Protein 3TQI (pdb70)

Secondary structure (DSSP, 8-state):
---SEEEEEE-S-TTHHHHHHHHHHHT-EEEEEETT--SSSSTTT--SEEEE--------STTTSSS-EEEETHHHHHHHHHSSS-B--EEEEEEEESS-TTTTSS--SB--TTS--EEEEEEESSS-B-SPPTT-EEEEEETTEEEEEEE-SSS-EEEESB-SSSTTSTTHHHHHHIIIIIIS-------SHHHHHHHHHHHHHHHTTS-EEEE-TTTHHHHHHHHHHHHHHGGGEEEEEE--S-S-TTHHHHHHIIIIISS--EEEEE--HHHHHSSSSS---HHHHHHHHHHHHHHHHHHTTTTTT--EEE----HHHHH---EE-TTTT--HHHHHHHHHHHT--HHHHTPPP--TTGGGSSB-S---SHHHHHHHHHHHHHHHHHHTTT-GGGSSEEEEEEEEEEE--EEEEEEEEE--B----HHHHHHHHHHHHHHSSS---EEEE---TTTS-S--/---SEEEEEE-S-TTHHHHHHHHHHTT-EEEEEETTPPSSSSTTT--SEEEE--------STTTSSS-EEEETHHHHHHHHHSS-EE--EEEEEEEESS-TTTSSS--SB--TTS--EEEEEEETTS-EEEPPTT-EEEEE-SS-TTSEEE-SSS-EEEESB-SSSTTSTTHHHHHHIIIIIIS-------HHHHHHHHHHHHHHHHTTS-EEEE--SHHHHHHHHHHHHHHHGGGEEEEEE--S-S-TTHHHHHHIIIIISS--EEEEE--HHHHHHHTSS---HHHHHHHHHHHHHHHHHHTTTTTT--EEE----HHHHH---EE-TTTT--HHHHHHHHHHTT--HHHHTPPP--TTGGGTTB-S---SHHHHHHHHHHHHHHHHHHTTT-GGGSSEEEEEEEEEEE--EEEEEEEEE--B----HHHHHHHHHHHHHHSTT---EEEE---TTTS-S--/---SEEEEEE-S-TTHHHHHHHHHHHT-EEEEEETTPPSSSSTTT--SEEEE--------STTTSSS-EEEETHHHHHHHHHSS-EE--EEEEEEEESS-TTTSSS--SB--TTS--EEEEEEETTS-EEEPPTT-EEEEE-SS-TTSEEE-SSS-EEEESB-SSSTTSTTHHHHHHIIIIIIS-------HHHHHHHHHHHHHHHHTTS-EEEE-SSHHHHHHHHHHHHHHHGGGEEEEEE--S-S-TTHHHHHHIIIIITT--EEEEE--HHHHHTTSSS---HHHHHHHHHHHHHHHHHHTTTTTT--EEE----HHHHH---EE-TTTT--HHHHHHHHHHHT--HHHHTSPP--TTGGGSSB-S---THHHHHHHHHHHHHTTTTTTTT-GGGSSEEEEEEEEEEE--EEEEEEEEE--B----HHHHHHHHHHHHHHSTT---EEEE---TTTS-S--/---SEEEEEE-S-TTHHHHHHHHHHHT-EEEEEETTPPSSSSTTT--SEEEE--------STTTSSS-EEEETHHHHHHHHHSS-EE--EEEEEEEESS-TTTSSS--SB--TTS--EEEEEEETTS-EEEPPTT-EEEEE-SS-TTSEEE-SSS-EEEESB-SSSTTSTTHHHHHHIIIIIIS-------HHHHHHHHHHHHHHHHTTS-EEEE--SHHHHHHHHHHHHHHHGGGEEEEEE--S-S-TTHHHHHHIIIIISS--EEEEE--HHHHHSSSSS---HHHHHHHHHHHHHHHHHHTTTTTT--EEE----HHHHH---EE-TTTT--HHHHHHHHHHTT--HHHHTPPP--TTGGGSSBSS---SHHHHHHHHHHHHHTTTTTTTT-GGGSSEEEEEEEEEEE--EEEEEEEEE--B----HHHHHHHHHHHHHHSTT---EEEE---TTTS-S--

Radius of gyration: 41.8 Å; Cα contacts (8 Å, |Δi|>4): 4029; chains: 4; bounding box: 85×87×108 Å

Nearest PDB structures (foldseek):
  3tqi-assembly1_A  TM=9.996E-01  e=2.947E-95  Coxiella burnetii
  5tw7-assembly2_E  TM=8.682E-01  e=5.775E-62  Neisseria gonorrhoeae
  5tw7-assembly1_D  TM=8.711E-01  e=1.025E-61  Neisseria gonorrhoeae
  2ywb-assembly3_B  TM=8.740E-01  e=1.234E-50  Thermus thermophilus HB8
  2ywc-assembly1_B  TM=8.734E-01  e=1.644E-50  Thermus thermophilus HB8

Foldseek 3Di:
DLPAEEEEEEPAAPCSVLLQVLCVVLFHAYDYYYLPDDDVVLVVSLHLEYEYEDDPCANPCNLVRQHAYEYEALRQLNVQVVADAAWWDKAKFKKWFDACDLLNVPPADDQDPVRTGIWTFIFDLGGATDTGGPQKDAGMAGPSHRRQKIANVVSNYIYGRTDLSDCRRVCSSVSSSSCRCPRSVGDRDSDLVSLLVVLLVVLCVVQPQAAEEAELPFFLLRLLQQLSNCVNHPPRYAYEYEPCVQAADCPVVVSCCPAPVPPNHHYHYHYNPVVNCPLLVAPLDLVSLVVSQVVSVVVVVVVVCVPVVGDEYEDSAACVVVNPVVYDHSRPSPDLVSSLSNCVVSPHDPCRSLPAGADSSHVSFLENGRDHSVQSVLQSVLFCLFVVVCVVPVVVNVWNDKGKGWYQDADPHATEIEIATPVVGDPDDPVSVCVSQVCSPVVRPRHPYYYYDDDDVVPDPRTD/DLPAEEEEEEAAAPCSPLLQVLCLVLQHAYDYYHLPDDDPVCVVSVHLEYEYEDDHCANACNLVDLHAYEYEALGQLNVQVNADFAWWDKAKFKKWFDACDLLNVPPADDQDPVRTGIFIFIFDLHGATDTGGPQKDAGMATPNHRRQKIANNVSNYIYGRTDLSDVRRVSSSVSSSSCRCPRSVDDRNSDLVVLLVVLLVVLCVPQPQAAEEQELPFFLLRLLQQLSPCVNHPPSYAYEYEPQLQAADCSVVVSCCVAVVNPPHHYHYHDNPVVNCVLQVADLDVVVLVVSQVVVVVVVVVVVCVPVVGDEYEDSAACVNVPPPVYDHSRHSDDLVSSLVNCVVSPHDNCRSLPAGADRSHNSFLENGRDHSVQSVLQSLLFVLVVVQCVVPVVVNVFNDKGKHWYQDADPHATEIEIFTPVPGDPDDPVSVVVSQVCSDPVRDRYPYYYYDPDDVVPDPRTD/DLPAEEEEEEAAAPCSPLLQVLCVVLQGHYDYDYLPDDDVVCVVSVHLEYEYEYDPCDSDCNLVPLHAYEAEAVGQLVVQVVADFAWWQKAKFKKWFDACDLLNVPPADDQDPVRTGIFIFMFDLGGATDTGGPQKDQGMAGPNHRRQKIANNVSNYIYGRTDLSDCRRVSSSVSSSSCRCPRSVDDRNSDLVVLLVVLLVVLCVPQVAAAEEQELPFFLLSLLQQLSNCVNHNQSYAYEYEPCVQDADCSVVVSCCCAPVNPHHHYHYHDNPVVNCVQLVAPLDVVVLVVSQVVSVVVVVVVVCVPVVGDEYEDSAACVNVVPVVYDHSHHSPDLVSSLVNCVVSPHDNCRSQAAGADRSHCSFLENGGDHPVQSVLQNVLFVLLVVLCVVVVVRNVWRDKGKGWYQDADPHATEIEIFTPVPGDDDDPVSVVVSQVCSPVVRPRYHYYYYDDDDVVVDPRTD/DLPAEEEEEEAAAPCSPLLQVLVVVLFHAYAYYHLPDDDVVLVVSVHLEYEYEDDHCANDCNLPDQHEYEAEALRQLNVQVVADFAWWDKAKFKKWFDACDLLNPPPAPDQDPVRTGIWIFIFDLGGATDTGGPQKDAGMAGPSHRRQKIANNVSNYIYGRTQLSDCRRVCSSVSSSSCRCPRSVGDRPSDLVVLLVVLLVVCCVVQPQAAEEQECPFFLLSLLQQLSPCVNHPPSYAYEYEPCVQAADCPVVVSCVPACVPPNHHYHYHDNNVVNLPQLVADLDPVVLVVSQVVSVVVVVVVVCVPVVGDEYEYRAACVNVVPVVYDHSRNSPDLVSSLVNCVVSPHDNCRSLPAGADRSHNCFLENGRDHSVQVVLQSVLFVLLVVLCVVVVVVNVWRDKGKGWYQDADPHATEIEIFTPNPTDDDDPVSVVVSQVCSPVVDPRHPYYYYDPDDVVVDPRTD

Sequence (1856 aa):
IHQHRILILDFGSQYAQLIARRVREIGVYCELMPCDIDEETIRDFNPHGIILSGGPEAPAFIFEIGCPVLGICYGMQTMAYQLGGKVNEFGHAQLRVLNPAFLFDGIEDQVSPQGEPLLDVWMSHGDIVSELPPGFEATACTDNSPLAAMADFKRRFFGLQFHPEVTHTPQGHRILAHFVIHICQCIPNWTTKHIIEDSIRDIQEKVGKEQVIVGLSGGVDSAVTATLVHKAIGDQLVCVLVDTGLLRLNEVDEVLNVFQKHLGAKVICVDAKDRFMKALKGISDPEEKRKIAGEQFIRVFEEQAKKLNVKWLGQGTIYPDVIESKLIEPLRELFKDEVRKLGLELGLPADLIYRHPFPGPGLAIRILGEVSAEYINILKQADAIFIEELKKSDYYHQVSQAFAVFMPLKSVYGYIIALRAVKQWADLPHEFLSKVSHRIVNEIKEVSRVVYDMTNKPPATIEWIHQHRILILDFGSQYAQLIARRVREIGVYCELMPCDIDEETIRDFNPHGIILSGGPEAPAFIFEIGCPVLGICYGMQTMAYQLGGKVNEFGHAQLRVLNPAFLFDGIEDQVSPQGEPLLDVWMSHGDIVSELPPGFEATACTDNSPLAAMADFKRRFFGLQFHPEVTHTPQGHRILAHFVIHICQCIPNWTTKHIIEDSIRDIQEKVGKEQVIVGLSGGVDSAVTATLVHKAIGDQLVCVLVDTGLLRLNEVDEVLNVFQKHLGAKVICVDAKDRFMKALKGISDPEEKRKIAGEQFIRVFEEQAKKLNVKWLGQGTIYPDVIESKLIEPLRELFKDEVRKLGLELGLPADLIYRHPFPGPGLAIRILGEVSAEYINILKQADAIFIEELKKSDYYHQVSQAFAVFMPLKSVYGYIIALRAVKQWADLPHEFLSKVSHRIVNEIKEVSRVVYDMTNKPPATIEWIHQHRILILDFGSQYAQLIARRVREIGVYCELMPCDIDEETIRDFNPHGIILSGGPEAPAFIFEIGCPVLGICYGMQTMAYQLGGKVNEFGHAQLRVLNPAFLFDGIEDQVSPQGEPLLDVWMSHGDIVSELPPGFEATACTDNSPLAAMADFKRRFFGLQFHPEVTHTPQGHRILAHFVIHICQCIPNWTTKHIIEDSIRDIQEKVGKEQVIVGLSGGVDSAVTATLVHKAIGDQLVCVLVDTGLLRLNEVDEVLNVFQKHLGAKVICVDAKDRFMKALKGISDPEEKRKIAGEQFIRVFEEQAKKLNVKWLGQGTIYPDVIESKLIEPLRELFKDEVRKLGLELGLPADLIYRHPFPGPGLAIRILGEVSAEYINILKQADAIFIEELKKSDYYHQVSQAFAVFMPLKSVYGYIIALRAVKQWADLPHEFLSKVSHRIVNEIKEVSRVVYDMTNKPPATIEWIHQHRILILDFGSQYAQLIARRVREIGVYCELMPCDIDEETIRDFNPHGIILSGGPEAPAFIFEIGCPVLGICYGMQTMAYQLGGKVNEFGHAQLRVLNPAFLFDGIEDQVSPQGEPLLDVWMSHGDIVSELPPGFEATACTDNSPLAAMADFKRRFFGLQFHPEVTHTPQGHRILAHFVIHICQCIPNWTTKHIIEDSIRDIQEKVGKEQVIVGLSGGVDSAVTATLVHKAIGDQLVCVLVDTGLLRLNEVDEVLNVFQKHLGAKVICVDAKDRFMKALKGISDPEEKRKIAGEQFIRVFEEQAKKLNVKWLGQGTIYPDVIESKLIEPLRELFKDEVRKLGLELGLPADLIYRHPFPGPGLAIRILGEVSAEYINILKQADAIFIEELKKSDYYHQVSQAFAVFMPLKSVYGYIIALRAVKQWADLPHEFLSKVSHRIVNEIKEVSRVVYDMTNKPPATIEW

Solvent-accessible surface area: 79874 Å² total; per-residue (Å²): 86,55,127,53,42,0,0,0,1,41,23,35,18,143,70,3,67,24,1,0,87,50,0,11,118,38,8,2,9,0,45,12,24,74,39,126,48,91,90,122,46,4,124,112,22,89,9,56,0,0,0,0,0,3,18,90,192,84,14,68,33,0,22,142,41,60,13,3,0,0,0,0,1,68,0,0,16,10,0,0,147,68,33,31,30,131,37,136,144,86,15,114,13,74,0,85,8,56,63,68,24,127,0,2,86,15,1,9,8,62,8,22,86,121,7,54,14,20,2,39,1,65,0,3,77,39,26,50,2,73,114,52,4,98,42,18,72,33,2,0,17,16,157,130,4,101,18,0,0,0,0,9,53,153,80,94,2,3,0,0,2,0,7,1,1,14,104,116,5,66,10,0,97,22,0,0,25,17,0,0,34,83,15,7,131,3,81,70,69,21,67,20,98,80,13,20,108,55,12,35,160,52,1,78,135,113,4,42,191,84,81,0,0,2,11,4,13,52,19,11,28,14,3,0,0,0,9,0,0,56,117,9,17,28,148,38,7,7,0,0,4,0,27,7,0,5,21,27,88,75,16,38,83,92,14,25,19,7,4,76,110,40,61,52,27,145,17,44,79,28,94,13,79,120,81,3,27,157,37,0,148,40,46,70,66,50,102,79,6,119,130,28,2,32,85,29,67,92,136,2,10,109,85,20,21,185,158,60,125,12,134,24,33,2,62,20,32,14,18,33,82,45,48,144,151,147,94,6,46,22,0,101,57,4,4,58,50,14,0,71,101,0,0,25,67,18,14,2,2,15,60,16,0,107,51,12,80,50,23,81,22,2,3,1,17,4,2,26,14,70,2,42,31,115,36,6,90,13,0,34,88,0,3,23,11,0,46,86,1,0,106,134,42,123,66,13,124,120,12,64,15,0,0,0,0,0,0,36,36,93,5,76,159,2,36,0,0,0,0,1,0,6,148,68,18,6,106,18,50,52,139,13,6,20,105,0,1,76,54,0,18,89,107,6,162,83,2,20,0,0,0,10,0,2,2,41,120,109,41,2,49,72,31,13,84,52,128,42,48,0,0,0,1,42,20,32,23,143,65,4,64,26,1,0,86,49,0,7,127,35,9,1,9,0,43,13,18,71,36,124,52,91,89,118,47,6,142,113,23,81,6,58,0,0,0,0,1,3,21,86,192,84,20,71,30,1,22,142,43,60,13,3,0,0,0,0,0,74,0,0,17,5,0,0,152,58,33,33,33,144,46,138,143,86,14,111,15,83,0,86,7,61,63,75,25,123,2,3,89,18,1,11,12,65,9,15,95,125,7,40,16,20,1,46,2,63,1,3,72,38,26,44,1,70,115,54,5,96,50,17,79,32,2,0,17,14,163,123,3,101,16,0,0,0,0,8,54,178,91,94,4,2,0,0,2,0,7,1,0,11,105,111,4,70,12,1,96,26,2,0,23,26,0,0,37,96,12,8,132,4,94,69,68,20,57,32,108,82,15,19,115,51,11,35,165,51,2,82,142,110,6,41,185,78,76,1,1,1,11,4,14,48,15,13,31,11,5,0,0,0,6,0,0,53,117,11,17,29,145,35,4,6,0,0,5,0,28,7,0,5,18,34,102,76,16,45,90,95,11,30,18,2,2,73,118,38,53,56,22,138,17,40,72,29,105,14,87,126,79,3,28,176,27,0,162,35,48,70,68,54,96,88,6,126,130,39,2,34,82,32,59,94,143,6,10,107,82,24,18,182,160,59,128,13,134,28,36,3,61,17,31,11,18,35,64,49,47,132,149,135,107,9,36,21,0,101,58,3,5,53,58,18,0,64,102,1,0,28,78,10,16,1,3,14,57,17,1,103,47,13,65,41,27,80,21,1,1,0,17,0,1,24,13,84,2,42,32,104,35,6,88,11,0,32,83,0,2,27,13,0,38,81,0,0,111,129,46,115,60,17,119,115,12,62,16,0,0,0,0,0,0,34,44,93,5,80,161,3,36,0,0,0,0,1,0,6,143,68,18,2,104,20,53,57,155,14,7,22,107,0,3,91,53,0,17,86,98,2,161,91,2,22,0,0,0,9,0,1,1,25,127,110,39,1,40,85,24,15,80,52,129,56,52,0,0,0,2,38,20,38,12,153,60,4,65,31,2,0,91,44,0,8,125,38,8,2,7,0,42,16,23,73,44,122,45,96,91,122,51,5,141,109,24,81,6,65,0,0,0,0,1,2,20,90,192,89,15,77,38,0,21,148,41,62,11,3,0,0,0,0,0,72,0,0,18,12,0,0,154,62,32,32,36,144,36,135,146,86,14,120,16,84,0,86,9,55,62,68,20,129,1,2,82,18,1,10,7,68,9,21,94,129,7,46,15,20,1,39,2,60,1,2,73,42,27,49,1,72,116,51,4,99,43,21,72,32,2,0,15,20,158,125,5,96,17,0,0,0,0,7,52,166,90,93,2,3,0,0,3,0,6,1,1,16,102,106,4,69,12,0,96,25,2,0,24,18,0,0,34,88,15,6,141,4,99,66,72,22,53,41,98,69,12,18,106,49,9,32,167,52,1,73,145,108,2,46,182,80,81,0,0,1,10,8,12,45,21,10,30,13,5,0,0,0,8,0,0,55,113,10,16,29,136,37,4,7,0,0,3,0,34,8,0,6,17,36,88,71,18,41,86,88,18,32,22,9,3,77,118,39,62,48,30,141,22,44,75,27,95,15,64,123,78,4,30,156,33,1,150,37,51,76,60,51,101,78,5,122,122,38,3,38,88,26,62,79,142,3,9,104,81,22,16,183,155,56,135,15,133,26,32,3,52,20,32,13,16,32,67,50,42,135,155,139,101,2,43,21,0,111,57,3,3,57,56,16,1,65,108,0,0,24,66,12,14,3,3,13,54,24,0,99,55,13,60,44,27,80,21,2,3,0,15,1,2,26,17,85,3,42,49,106,38,2,83,10,1,29,92,0,6,29,14,0,38,78,0,0,101,131,48,121,59,16,128,120,8,60,16,1,0,0,0,0,0,34,40,93,6,80,167,4,33,0,0,0,0,1,0,7,149,67,20,5,100,23,55,63,140,11,6,20,110,0,2,78,57,0,18,87,103,4,161,84,2,23,0,0,0,11,0,1,2,23,129,108,39,6,45,79,21,13,97,47,131,53,48,0,0,0,1,43,20,32,20,142,65,4,59,26,0,0,78,46,0,8,120,36,8,2,8,0,43,13,25,73,31,125,41,97,89,117,49,4,145,108,22,93,8,55,0,0,0,0,1,3,20,85,186,90,12,81,30,0,21,140,50,53,13,2,0,0,0,0,0,70,0,0,19,10,0,0,151,58,29,33,30,132,40,136,145,77,15,115,17,84,0,82,8,64,62,64,20,126,2,3,82,20,1,10,8,67,11,17,92,122,9,47,13,22,2,43,1,62,2,2,69,42,28,40,1,57,116,51,5,96,48,18,76,32,2,0,14,20,164,116,6,87,25,0,0,1,0,9,53,156,79,94,3,2,0,0,2,0,5,1,2,14,102,117,4,66,13,0,93,29,2,0,25,27,0,0,37,102,16,6,131,4,80,69,69,21,60,35,105,83,14,19,113,49,14,35,159,51,1,79,134,112,2,42,183,87,79,0,0,1,14,3,17,47,16,12,29,14,3,0,0,0,8,0,0,55,126,11,14,30,145,41,3,7,0,0,6,0,30,6,0,6,17,40,87,81,13,42,78,89,10,34,22,6,2,79,109,42,57,53,23,141,18,37,77,31,97,16,81,121,76,2,29,159,43,0,158,40,43,78,62,47,111,80,4,116,130,26,3,39,92,24,56,69,136,3,12,112,88,21,19,180,161,60,120,14,129,29,38,3,64,19,28,14,20,38,77,47,45,152,146,156,102,9,36,19,0,105,60,4,3,62,46,18,0,77,102,0,0,29,80,17,15,3,2,14,47,15,0,106,50,13,75,44,26,78,21,1,0,0,10,2,3,29,14,84,0,46,39,107,35,5,84,8,0,34,74,0,3,25,12,0,37,78,1,0,94,127,42,122,60,15,122,117,11,61,12,1,1,0,0,0,0,35,39,90,4,74,161,4,32,0,0,0,0,1,0,9,130,65,18,1,96,16,53,60,140,12,8,20,102,0,1,81,56,0,17,95,98,1,157,90,2,21,0,0,0,11,0,2,2,30,115,104,33,6,45,70,30,20

Organism: Coxiella burnetii (strain RSA 493 / Nine Mile phase I) (NCBI:txid227377)

Structure (mmCIF, N/CA/C/O backbone):
data_3TQI
#
_entry.id   3TQI
#
_cell.length_a   74.913
_cell.length_b   143.953
_cell.length_c   107.885
_cell.angle_alpha   90.00
_cell.angle_beta   97.66
_cell.angle_gamma   90.00
#
_symmetry.space_group_name_H-M   'P 1 21 1'
#
loop_
_atom_site.group_PDB
_atom_site.id
_atom_site.type_symbol
_atom_site.label_atom_id
_atom_site.label_alt_id
_atom_site.label_comp_id
_atom_site.label_asym_id
_atom_site.label_entity_id
_atom_site.label_seq_id
_atom_site.pdbx_PDB_ins_code
_atom_site.Cartn_x
_atom_site.Cartn_y
_atom_site.Cartn_z
_atom_site.occupancy
_atom_site.B_iso_or_equiv
_atom_site.auth_seq_id
_atom_site.auth_comp_id
_atom_site.auth_asym_id
_atom_site.auth_atom_id
_atom_site.pdbx_PDB_model_num
ATOM 1 N N . ILE A 1 8 ? 14.331 66.917 121.751 1.00 60.31 5 ILE A N 1
ATOM 2 C CA . ILE A 1 8 ? 14.525 66.237 120.427 1.00 57.41 5 ILE A CA 1
ATOM 3 C C . ILE A 1 8 ? 16.022 66.091 120.173 1.00 57.08 5 ILE A C 1
ATOM 4 O O . ILE A 1 8 ? 16.823 66.490 121.046 1.00 59.60 5 ILE A O 1
ATOM 9 N N . HIS A 1 9 ? 16.391 65.526 119.001 1.00 54.22 6 HIS A N 1
ATOM 10 C CA . HIS A 1 9 ? 17.793 65.196 118.630 1.00 53.36 6 HIS A CA 1
ATOM 11 C C . HIS A 1 9 ? 18.407 64.093 119.479 1.00 53.33 6 HIS A C 1
ATOM 12 O O . HIS A 1 9 ? 19.453 63.552 119.128 1.00 52.71 6 HIS A O 1
ATOM 19 N N . GLN A 1 10 ? 17.752 63.757 120.584 1.00 54.20 7 GLN A N 1
ATOM 20 C CA . GLN A 1 10 ? 18.384 63.014 121.655 1.00 55.51 7 GLN A CA 1
ATOM 21 C C . GLN A 1 10 ? 18.553 61.550 121.292 1.00 53.15 7 GLN A C 1
ATOM 22 O O . GLN A 1 10 ? 19.387 60.869 121.875 1.00 54.48 7 GLN A O 1
ATOM 28 N N . HIS A 1 11 ? 17.754 61.074 120.340 1.00 50.05 8 HIS A N 1
ATOM 29 C CA . HIS A 1 11 ? 17.934 59.758 119.751 1.00 47.76 8 HIS A CA 1
ATOM 30 C C . HIS A 1 11 ? 18.505 59.953 118.363 1.00 45.72 8 HIS A C 1
ATOM 31 O O . HIS A 1 11 ? 17.889 60.618 117.529 1.00 44.74 8 HIS A O 1
ATOM 38 N N . ARG A 1 12 ? 19.674 59.365 118.114 1.00 45.37 9 ARG A N 1
ATOM 39 C CA . ARG A 1 12 ? 20.401 59.610 116.880 1.00 44.12 9 ARG A CA 1
ATOM 40 C C . ARG A 1 12 ? 21.289 58.460 116.443 1.00 43.43 9 ARG A C 1
ATOM 41 O O . ARG A 1 12 ? 21.872 57.770 117.263 1.00 44.54 9 ARG A O 1
ATOM 49 N N . ILE A 1 13 ? 21.381 58.280 115.126 1.00 42.13 10 ILE A N 1
ATOM 50 C CA . ILE A 1 13 ? 22.192 57.239 114.506 1.00 41.52 10 ILE A CA 1
ATOM 51 C C . ILE A 1 13 ? 23.346 57.882 113.775 1.00 42.29 10 ILE A C 1
ATOM 52 O O . ILE A 1 13 ? 23.155 58.872 113.094 1.00 42.36 10 ILE A O 1
ATOM 57 N N . LEU A 1 14 ? 24.545 57.329 113.913 1.00 43.54 11 LEU A N 1
ATOM 58 C CA . LEU A 1 14 ? 25.693 57.802 113.144 1.00 44.80 11 LEU A CA 1
ATOM 59 C C . LEU A 1 14 ? 25.899 56.886 111.947 1.00 43.76 11 LEU A C 1
ATOM 60 O O . LEU A 1 14 ? 25.965 55.667 112.107 1.00 43.34 11 LEU A O 1
ATOM 65 N N . ILE A 1 15 ? 25.995 57.475 110.755 1.00 43.64 12 ILE A N 1
ATOM 66 C CA . ILE A 1 15 ? 26.281 56.721 109.540 1.00 43.29 12 ILE A CA 1
ATOM 67 C C . ILE A 1 15 ? 27.656 57.134 109.046 1.00 45.73 12 ILE A C 1
ATOM 68 O O . ILE A 1 15 ? 27.893 58.309 108.769 1.00 47.04 12 ILE A O 1
ATOM 73 N N . LEU A 1 16 ? 28.566 56.172 108.954 1.00 46.78 13 LEU A N 1
ATOM 74 C CA . LEU A 1 16 ? 29.886 56.427 108.395 1.00 49.42 13 LEU A CA 1
ATOM 75 C C . LEU A 1 16 ? 29.839 56.183 106.898 1.00 49.52 13 LEU A C 1
ATOM 76 O O . LEU A 1 16 ? 29.261 55.194 106.446 1.00 48.16 13 LEU A O 1
ATOM 81 N N . ASP A 1 17 ? 30.453 57.100 106.151 1.00 51.79 14 ASP A N 1
ATOM 82 C CA . ASP A 1 17 ? 30.472 57.098 104.687 1.00 52.71 14 ASP A CA 1
ATOM 83 C C . ASP A 1 17 ? 31.796 56.534 104.171 1.00 55.55 14 ASP A C 1
ATOM 84 O O . ASP A 1 17 ? 32.850 57.136 104.373 1.00 58.37 14 ASP A O 1
ATOM 89 N N . PHE A 1 18 ? 31.733 55.383 103.501 1.00 55.31 15 PHE A N 1
ATOM 90 C CA . PHE A 1 18 ? 32.902 54.785 102.846 1.00 58.11 15 PHE A CA 1
ATOM 91 C C . PHE A 1 18 ? 32.908 54.996 101.328 1.00 59.85 15 PHE A C 1
ATOM 92 O O . PHE A 1 18 ? 33.610 54.284 100.615 1.00 61.96 15 PHE A O 1
ATOM 100 N N . GLY A 1 19 ? 32.145 55.976 100.843 1.00 59.57 16 GLY A N 1
ATOM 101 C CA . GLY A 1 19 ? 32.081 56.306 99.406 1.00 62.05 16 GLY A CA 1
ATOM 102 C C . GLY A 1 19 ? 30.655 56.232 98.892 1.00 60.04 16 GLY A C 1
ATOM 103 O O . GLY A 1 19 ? 29.776 56.944 99.388 1.00 58.92 16 GLY A O 1
ATOM 104 N N . SER A 1 20 ? 30.433 55.413 97.870 1.00 60.60 17 SER A N 1
ATOM 105 C CA . SER A 1 20 ? 29.099 54.873 97.549 1.00 58.26 17 SER A CA 1
ATOM 106 C C . SER A 1 20 ? 27.959 55.873 97.366 1.00 57.14 17 SER A C 1
ATOM 107 O O . SER A 1 20 ? 27.586 56.593 98.292 1.00 55.14 17 SER A O 1
ATOM 110 N N . GLN A 1 21 ? 27.371 55.847 96.174 1.00 58.48 18 GLN A N 1
ATOM 111 C CA . GLN A 1 21 ? 26.207 56.661 95.836 1.00 57.97 18 GLN A CA 1
ATOM 112 C C . GLN A 1 21 ? 25.213 56.693 96.978 1.00 54.09 18 GLN A C 1
ATOM 113 O O . GLN A 1 21 ? 24.653 57.740 97.307 1.00 53.62 18 GLN A O 1
ATOM 119 N N . TYR A 1 22 ? 25.025 55.535 97.600 1.00 51.58 19 TYR A N 1
ATOM 120 C CA . TYR A 1 22 ? 23.892 55.308 98.471 1.00 48.43 19 TYR A CA 1
ATOM 121 C C . TYR A 1 22 ? 24.126 55.603 99.960 1.00 46.40 19 TYR A C 1
ATOM 122 O O . TYR A 1 22 ? 23.333 55.189 100.795 1.00 44.14 19 TYR A O 1
ATOM 131 N N . ALA A 1 23 ? 25.190 56.326 100.300 1.00 47.69 20 ALA A N 1
ATOM 132 C CA . ALA A 1 23 ? 25.428 56.713 101.695 1.00 46.48 20 ALA A CA 1
ATOM 133 C C . ALA A 1 23 ? 24.311 57.643 102.158 1.00 45.33 20 ALA A C 1
ATOM 134 O O . ALA A 1 23 ? 23.519 57.276 103.018 1.00 43.31 20 ALA A O 1
ATOM 136 N N . GLN A 1 24 ? 24.242 58.843 101.584 1.00 47.11 21 GLN A N 1
ATOM 137 C CA . GLN A 1 24 ? 23.002 59.613 101.612 1.00 46.53 21 GLN A CA 1
ATOM 138 C C . GLN A 1 24 ? 21.994 58.680 100.998 1.00 45.69 21 GLN A C 1
ATOM 139 O O . GLN A 1 24 ? 22.178 58.261 99.853 1.00 47.79 21 GLN A O 1
ATOM 145 N N . LEU A 1 25 ? 20.942 58.360 101.728 1.00 43.38 22 LEU A N 1
ATOM 146 C CA . LEU A 1 25 ? 19.949 57.373 101.294 1.00 42.64 22 LEU A CA 1
ATOM 147 C C . LEU A 1 25 ? 19.848 56.315 102.361 1.00 40.41 22 LEU A C 1
ATOM 148 O O . LEU A 1 25 ? 18.759 55.864 102.652 1.00 39.72 22 LEU A O 1
ATOM 153 N N . ILE A 1 26 ? 20.976 55.906 102.936 1.00 39.96 23 ILE A N 1
ATOM 154 C CA . ILE A 1 26 ? 20.934 55.203 104.208 1.00 38.20 23 ILE A CA 1
ATOM 155 C C . ILE A 1 26 ? 20.337 56.207 105.181 1.00 37.40 23 ILE A C 1
ATOM 156 O O . ILE A 1 26 ? 19.343 55.931 105.842 1.00 36.18 23 ILE A O 1
ATOM 161 N N . ALA A 1 27 ? 20.954 57.384 105.232 1.00 38.27 24 ALA A N 1
ATOM 162 C CA . ALA A 1 27 ? 20.525 58.454 106.106 1.00 38.19 24 ALA A CA 1
ATOM 163 C C . ALA A 1 27 ? 19.070 58.785 105.870 1.00 38.06 24 ALA A C 1
ATOM 164 O O . ALA A 1 27 ? 18.304 58.897 106.826 1.00 37.73 24 ALA A O 1
ATOM 166 N N . ARG A 1 28 ? 18.677 58.926 104.608 1.00 38.86 25 ARG A N 1
ATOM 167 C CA . ARG A 1 28 ? 17.319 59.349 104.298 1.00 39.13 25 ARG A CA 1
ATOM 168 C C . ARG A 1 28 ? 16.292 58.342 104.770 1.00 37.89 25 ARG A C 1
ATOM 169 O O . ARG A 1 28 ? 15.266 58.725 105.326 1.00 37.93 25 ARG A O 1
ATOM 177 N N . ARG A 1 29 ? 16.581 57.063 104.564 1.00 37.21 26 ARG A N 1
ATOM 178 C CA . ARG A 1 29 ? 15.722 55.988 105.045 1.00 36.33 26 ARG A CA 1
ATOM 179 C C . ARG A 1 29 ? 15.579 56.046 106.562 1.00 35.44 26 ARG A C 1
ATOM 180 O O . ARG A 1 29 ? 14.497 55.821 107.091 1.00 35.44 26 ARG A O 1
ATOM 188 N N . VAL A 1 30 ? 16.670 56.356 107.254 1.00 35.26 27 VAL A N 1
ATOM 189 C CA . VAL A 1 30 ? 16.660 56.474 108.709 1.00 35.00 27 VAL A CA 1
ATOM 190 C C . VAL A 1 30 ? 15.809 57.669 109.163 1.00 35.64 27 VAL A C 1
ATOM 191 O O . VAL A 1 30 ? 15.093 57.580 110.159 1.00 35.82 27 VAL A O 1
ATOM 195 N N . ARG A 1 31 ? 15.880 58.781 108.435 1.00 36.36 28 ARG A N 1
ATOM 196 C CA . ARG A 1 31 ? 15.059 59.948 108.753 1.00 37.19 28 ARG A CA 1
ATOM 197 C C . ARG A 1 31 ? 13.582 59.647 108.493 1.00 37.56 28 ARG A C 1
ATOM 198 O O . ARG A 1 31 ? 12.706 60.167 109.170 1.00 38.44 28 ARG A O 1
ATOM 206 N N . GLU A 1 32 ? 13.310 58.805 107.507 1.00 37.53 29 GLU A N 1
ATOM 207 C CA . GLU A 1 32 ? 11.939 58.445 107.151 1.00 38.41 29 GLU A CA 1
ATOM 208 C C . GLU A 1 32 ? 11.309 57.585 108.248 1.00 37.50 29 GLU A C 1
ATOM 209 O O . GLU A 1 32 ? 10.117 57.670 108.522 1.00 38.15 29 GLU A O 1
ATOM 215 N N . ILE A 1 33 ? 12.137 56.758 108.869 1.00 36.21 30 ILE A N 1
ATOM 216 C CA . ILE A 1 33 ? 11.733 55.931 109.989 1.00 35.82 30 ILE A CA 1
ATOM 217 C C . ILE A 1 33 ? 11.378 56.784 111.209 1.00 36.53 30 ILE A C 1
ATOM 218 O O . ILE A 1 33 ? 10.608 56.361 112.066 1.00 37.19 30 ILE A O 1
ATOM 223 N N . GLY A 1 34 ? 11.945 57.984 111.283 1.00 36.68 31 GLY A N 1
ATOM 224 C CA . GLY A 1 34 ? 11.583 58.950 112.318 1.00 37.78 31 GLY A CA 1
ATOM 225 C C . GLY A 1 34 ? 12.680 59.242 113.329 1.00 37.93 31 GLY A C 1
ATOM 226 O O . GLY A 1 34 ? 12.399 59.751 114.418 1.00 39.16 31 GLY A O 1
ATOM 227 N N . VAL A 1 35 ? 13.926 58.955 112.961 1.00 36.87 32 VAL A N 1
ATOM 228 C CA . VAL A 1 35 ? 15.059 59.150 113.847 1.00 37.38 32 VAL A CA 1
ATOM 229 C C . VAL A 1 35 ? 16.137 59.995 113.186 1.00 37.50 32 VAL A C 1
ATOM 230 O O . VAL A 1 35 ? 16.459 59.803 112.017 1.00 36.67 32 VAL A O 1
ATOM 234 N N . TYR A 1 36 ? 16.704 60.916 113.956 1.00 39.05 33 TYR A N 1
ATOM 235 C CA . TYR A 1 36 ? 17.776 61.781 113.476 1.00 39.89 33 TYR A CA 1
ATOM 236 C C . TYR A 1 36 ? 19.047 60.999 113.218 1.00 39.69 33 TYR A C 1
ATOM 237 O O . TYR A 1 36 ? 19.354 60.043 113.915 1.00 39.52 33 TYR A O 1
ATOM 246 N N . CYS A 1 37 ? 19.789 61.419 112.208 1.00 40.22 34 CYS A N 1
ATOM 247 C CA . CYS A 1 37 ? 21.081 60.832 111.937 1.00 40.68 34 CYS A CA 1
ATOM 248 C C . CYS A 1 37 ? 21.967 61.835 111.237 1.00 42.06 34 CYS A C 1
ATOM 249 O O . CYS A 1 37 ? 21.474 62.739 110.572 1.00 42.55 34 CYS A O 1
ATOM 252 N N . GLU A 1 38 ? 23.273 61.673 111.406 1.00 43.37 35 GLU A N 1
ATOM 253 C CA . GLU A 1 38 ? 24.254 62.446 110.664 1.00 45.25 35 GLU A CA 1
ATOM 254 C C . GLU A 1 38 ? 25.124 61.496 109.846 1.00 45.34 35 GLU A C 1
ATOM 255 O O . GLU A 1 38 ? 25.276 60.321 110.189 1.00 44.52 35 GLU A O 1
ATOM 261 N N . LEU A 1 39 ? 25.664 62.010 108.748 1.00 46.77 36 LEU A N 1
ATOM 262 C CA . LEU A 1 39 ? 26.497 61.233 107.841 1.00 47.50 36 LEU A CA 1
ATOM 263 C C . LEU A 1 39 ? 27.903 61.823 107.850 1.00 50.43 36 LEU A C 1
ATOM 264 O O . LEU A 1 39 ? 28.123 62.892 107.301 1.00 52.41 36 LEU A O 1
ATOM 269 N N . MET A 1 40 ? 28.846 61.128 108.478 1.00 51.33 37 MET A N 1
ATOM 270 C CA . MET A 1 40 ? 30.218 61.616 108.611 1.00 54.59 37 MET A CA 1
ATOM 271 C C . MET A 1 40 ? 31.188 60.759 107.802 1.00 56.03 37 MET A C 1
ATOM 272 O O . MET A 1 40 ? 31.026 59.541 107.739 1.00 54.61 37 MET A O 1
ATOM 277 N N . PRO A 1 41 ? 32.219 61.382 107.199 1.00 59.32 38 PRO A N 1
ATOM 278 C CA . PRO A 1 41 ? 33.208 60.574 106.477 1.00 61.11 38 PRO A CA 1
ATOM 279 C C . PRO A 1 41 ? 33.984 59.648 107.414 1.00 61.99 38 PRO A C 1
ATOM 280 O O . PRO A 1 41 ? 34.158 59.958 108.589 1.00 62.83 38 PRO A O 1
ATOM 284 N N . CYS A 1 42 ? 34.441 58.518 106.891 1.00 62.37 39 CYS A N 1
ATOM 285 C CA . CYS A 1 42 ? 35.080 57.501 107.713 1.00 63.26 39 CYS A CA 1
ATOM 286 C C . CYS A 1 42 ? 36.456 57.916 108.217 1.00 67.53 39 CYS A C 1
ATOM 287 O O . CYS A 1 42 ? 36.958 57.341 109.181 1.00 68.47 39 CYS A O 1
ATOM 290 N N . ASP A 1 43 ? 37.068 58.903 107.562 1.00 70.55 40 ASP A N 1
ATOM 291 C CA . ASP A 1 43 ? 38.353 59.441 108.016 1.00 75.13 40 ASP A CA 1
ATOM 292 C C . ASP A 1 43 ? 38.209 60.367 109.232 1.00 75.80 40 ASP A C 1
ATOM 293 O O . ASP A 1 43 ? 39.208 60.890 109.730 1.00 79.85 40 ASP A O 1
ATOM 298 N N . ILE A 1 44 ? 36.977 60.555 109.715 1.00 72.45 41 ILE A N 1
ATOM 299 C CA . ILE A 1 44 ? 36.726 61.362 110.908 1.00 73.09 41 ILE A CA 1
ATOM 300 C C . ILE A 1 44 ? 37.298 60.649 112.130 1.00 74.81 41 ILE A C 1
ATOM 301 O O . ILE A 1 44 ? 37.532 59.442 112.094 1.00 74.23 41 ILE A O 1
ATOM 306 N N . ASP A 1 45 ? 37.506 61.401 113.207 1.00 77.15 42 ASP A N 1
ATOM 307 C CA . ASP A 1 45 ? 38.261 60.926 114.372 1.00 80.22 42 ASP A CA 1
ATOM 308 C C . ASP A 1 45 ? 37.356 60.568 115.541 1.00 78.31 42 ASP A C 1
ATOM 309 O O . ASP A 1 45 ? 36.226 61.030 115.609 1.00 75.45 42 ASP A O 1
ATOM 314 N N . GLU A 1 46 ? 37.861 59.739 116.455 1.00 80.46 43 GLU A N 1
ATOM 315 C CA . GLU A 1 46 ? 37.201 59.522 117.748 1.00 80.25 43 GLU A CA 1
ATOM 316 C C . GLU A 1 46 ? 37.287 60.867 118.467 1.00 82.99 43 GLU A C 1
ATOM 317 O O . GLU A 1 46 ? 38.300 61.570 118.344 1.00 86.96 43 GLU A O 1
ATOM 323 N N . GLU A 1 47 ? 36.240 61.219 119.211 1.00 81.37 44 GLU A N 1
ATOM 324 C CA . GLU A 1 47 ? 36.005 62.612 119.621 1.00 82.87 44 GLU A CA 1
ATOM 325 C C . GLU A 1 47 ? 35.462 63.252 118.348 1.00 79.62 44 GLU A C 1
ATOM 326 O O . GLU A 1 47 ? 36.185 63.425 117.367 1.00 80.63 44 GLU A O 1
ATOM 332 N N . THR A 1 48 ? 34.181 63.593 118.372 1.00 76.29 45 THR A N 1
ATOM 333 C CA . THR A 1 48 ? 33.326 63.415 117.204 1.00 72.09 45 THR A CA 1
ATOM 334 C C . THR A 1 48 ? 33.194 61.909 117.199 1.00 70.06 45 THR A C 1
ATOM 335 O O . THR A 1 48 ? 34.195 61.213 117.361 1.00 72.49 45 THR A O 1
ATOM 339 N N . ILE A 1 49 ? 31.979 61.398 117.056 1.00 66.15 46 ILE A N 1
ATOM 340 C CA . ILE A 1 49 ? 31.703 59.973 117.276 1.00 64.45 46 ILE A CA 1
ATOM 341 C C . ILE A 1 49 ? 31.553 59.687 118.767 1.00 66.10 46 ILE A C 1
ATOM 342 O O . ILE A 1 49 ? 30.541 59.129 119.178 1.00 64.36 46 ILE A O 1
ATOM 347 N N . ARG A 1 50 ? 32.546 60.050 119.573 1.00 70.03 47 ARG A N 1
ATOM 348 C CA . ARG A 1 50 ? 32.389 59.979 121.022 1.00 72.40 47 ARG A CA 1
ATOM 349 C C . ARG A 1 50 ? 31.420 61.039 121.509 1.00 71.82 47 ARG A C 1
ATOM 350 O O . ARG A 1 50 ? 30.515 60.739 122.278 1.00 71.33 47 ARG A O 1
ATOM 358 N N . ASP A 1 51 ? 31.617 62.278 121.072 1.00 72.35 48 ASP A N 1
ATOM 359 C CA . ASP A 1 51 ? 30.784 63.390 121.536 1.00 72.54 48 ASP A CA 1
ATOM 360 C C . ASP A 1 51 ? 29.415 63.390 120.846 1.00 67.92 48 ASP A C 1
ATOM 361 O O . ASP A 1 51 ? 28.459 63.960 121.365 1.00 67.76 48 ASP A O 1
ATOM 366 N N . PHE A 1 52 ? 29.327 62.737 119.689 1.00 64.56 49 PHE A N 1
ATOM 367 C CA . PHE A 1 52 ? 28.041 62.460 119.040 1.00 60.41 49 PHE A CA 1
ATOM 368 C C . PHE A 1 52 ? 27.271 61.374 119.801 1.00 59.38 49 PHE A C 1
ATOM 369 O O . PHE A 1 52 ? 26.037 61.391 119.842 1.00 57.41 49 PHE A O 1
ATOM 377 N N . ASN A 1 53 ? 28.007 60.429 120.389 1.00 60.98 50 ASN A N 1
ATOM 378 C CA . ASN A 1 53 ? 27.448 59.424 121.308 1.00 61.04 50 ASN A CA 1
ATOM 379 C C . ASN A 1 53 ? 26.160 58.769 120.794 1.00 57.42 50 ASN A C 1
ATOM 380 O O . ASN A 1 53 ? 25.118 58.836 121.449 1.00 57.47 50 ASN A O 1
ATOM 385 N N . PRO A 1 54 ? 26.233 58.126 119.621 1.00 54.67 51 PRO A N 1
ATOM 386 C CA . PRO A 1 54 ? 25.062 57.617 118.923 1.00 51.38 51 PRO A CA 1
ATOM 387 C C . PRO A 1 54 ? 24.416 56.402 119.581 1.00 51.12 51 PRO A C 1
ATOM 388 O O . PRO A 1 54 ? 25.052 55.710 120.377 1.00 53.15 51 PRO A O 1
ATOM 392 N N . HIS A 1 55 ? 23.153 56.162 119.230 1.00 48.97 52 HIS A N 1
ATOM 393 C CA . HIS A 1 55 ? 22.415 54.967 119.650 1.00 48.59 52 HIS A CA 1
ATOM 394 C C . HIS A 1 55 ? 22.832 53.756 118.835 1.00 47.24 52 HIS A C 1
ATOM 395 O O . HIS A 1 55 ? 22.699 52.619 119.283 1.00 47.61 52 HIS A O 1
ATOM 402 N N . GLY A 1 56 ? 23.315 54.010 117.625 1.00 45.89 53 GLY A N 1
ATOM 403 C CA . GLY A 1 56 ? 23.818 52.957 116.761 1.00 44.95 53 GLY A CA 1
ATOM 404 C C . GLY A 1 56 ? 24.593 53.524 115.592 1.00 44.40 53 GLY A C 1
ATOM 405 O O . GLY A 1 56 ? 24.369 54.658 115.183 1.00 44.08 53 GLY A O 1
ATOM 406 N N . ILE A 1 57 ? 25.500 52.719 115.056 1.00 44.68 54 ILE A N 1
ATOM 407 C CA . ILE A 1 57 ? 26.340 53.116 113.949 1.00 44.69 54 ILE A CA 1
ATOM 408 C C . ILE A 1 57 ? 26.006 52.235 112.755 1.00 43.15 54 ILE A C 1
ATOM 409 O O . ILE A 1 57 ? 25.723 51.054 112.924 1.00 42.89 54 ILE A O 1
ATOM 414 N N . ILE A 1 58 ? 26.008 52.822 111.558 1.00 42.56 55 ILE A N 1
ATOM 415 C CA . ILE A 1 58 ? 25.850 52.069 110.312 1.00 41.56 55 ILE A CA 1
ATOM 416 C C . ILE A 1 58 ? 27.026 52.362 109.409 1.00 43.13 55 ILE A C 1
ATOM 417 O O . ILE A 1 58 ? 27.287 53.515 109.066 1.00 44.02 55 ILE A O 1
ATOM 422 N N . LEU A 1 59 ? 27.733 51.314 109.014 1.00 44.15 56 LEU A N 1
ATOM 423 C CA . LEU A 1 59 ? 28.835 51.445 108.068 1.00 45.93 56 LEU A CA 1
ATOM 424 C C . LEU A 1 59 ? 28.262 51.163 106.697 1.00 45.07 56 LEU A C 1
ATOM 425 O O . LEU A 1 59 ? 27.443 50.261 106.538 1.00 44.00 56 LEU A O 1
ATOM 430 N N . SER A 1 60 ? 28.674 51.941 105.713 1.00 46.16 57 SER A N 1
ATOM 431 C CA . SER A 1 60 ? 28.064 51.871 104.398 1.00 46.03 57 SER A CA 1
ATOM 432 C C . SER A 1 60 ? 29.028 51.392 103.351 1.00 48.45 57 SER A C 1
ATOM 433 O O . SER A 1 60 ? 30.137 50.979 103.639 1.00 50.68 57 SER A O 1
ATOM 436 N N . GLY A 1 61 ? 28.546 51.424 102.124 1.00 48.84 58 GLY A N 1
ATOM 437 C CA . GLY A 1 61 ? 29.327 51.918 101.015 1.00 51.69 58 GLY A CA 1
ATOM 438 C C . GLY A 1 61 ? 30.439 51.136 100.374 1.00 54.36 58 GLY A C 1
ATOM 439 O O . GLY A 1 61 ? 30.312 49.942 100.104 1.00 54.59 58 GLY A O 1
ATOM 440 N N . GLY A 1 62 ? 31.528 51.843 100.103 1.00 57.14 59 GLY A N 1
ATOM 441 C CA . GLY A 1 62 ? 32.491 51.416 99.102 1.00 60.68 59 GLY A CA 1
ATOM 442 C C . GLY A 1 62 ? 31.986 51.920 97.763 1.00 61.91 59 GLY A C 1
ATOM 443 O O . GLY A 1 62 ? 30.845 51.662 97.396 1.00 60.31 59 GLY A O 1
ATOM 444 N N . PRO A 1 63 ? 32.818 52.656 97.026 1.00 65.43 60 PRO A N 1
ATOM 445 C CA . PRO A 1 63 ? 32.335 53.249 95.784 1.00 67.36 60 PRO A CA 1
ATOM 446 C C . PRO A 1 63 ? 32.164 52.249 94.632 1.00 69.19 60 PRO A C 1
ATOM 447 O O . PRO A 1 63 ? 32.180 51.045 94.853 1.00 68.08 60 PRO A O 1
ATOM 451 N N . GLU A 1 64 ? 31.974 52.777 93.422 1.00 72.39 61 GLU A N 1
ATOM 452 C CA . GLU A 1 64 ? 31.869 51.995 92.187 1.00 75.17 61 GLU A CA 1
ATOM 453 C C . GLU A 1 64 ? 30.618 51.128 92.185 1.00 72.63 61 GLU A C 1
ATOM 454 O O . GLU A 1 64 ? 30.268 50.550 91.154 1.00 75.03 61 GLU A O 1
ATOM 460 N N . ALA A 1 74 ? 39.007 51.273 107.021 1.00 72.38 71 ALA A N 1
ATOM 461 C CA . ALA A 1 74 ? 39.133 51.070 108.464 1.00 72.95 71 ALA A CA 1
ATOM 462 C C . ALA A 1 74 ? 38.499 52.234 109.263 1.00 71.56 71 ALA A C 1
ATOM 463 O O . ALA A 1 74 ? 38.888 53.384 109.065 1.00 73.65 71 ALA A O 1
ATOM 465 N N . PRO A 1 75 ? 37.505 51.947 110.135 1.00 68.66 72 PRO A N 1
ATOM 466 C CA . PRO A 1 75 ? 36.896 52.928 111.074 1.00 67.58 72 PRO A CA 1
ATOM 467 C C . PRO A 1 75 ? 37.416 52.972 112.525 1.00 70.01 72 PRO A C 1
ATOM 468 O O . PRO A 1 75 ? 37.369 54.033 113.151 1.00 70.23 72 PRO A O 1
ATOM 472 N N . ALA A 1 76 ? 37.816 51.818 113.063 1.00 71.63 73 ALA A N 1
ATOM 473 C CA . ALA A 1 76 ? 38.677 51.722 114.275 1.00 75.86 73 ALA A CA 1
ATOM 474 C C . ALA A 1 76 ? 38.008 51.310 115.609 1.00 75.36 73 ALA A C 1
ATOM 475 O O . ALA A 1 76 ? 37.828 50.121 115.882 1.00 75.12 73 ALA A O 1
ATOM 477 N N . PHE A 1 77 ? 37.667 52.289 116.441 1.00 75.67 74 PHE A N 1
ATOM 478 C CA . PHE A 1 77 ? 37.343 52.034 117.847 1.00 76.80 74 PHE A CA 1
ATOM 479 C C . PHE A 1 77 ? 35.840 51.899 118.107 1.00 72.61 74 PHE A C 1
ATOM 480 O O . PHE A 1 77 ? 35.419 51.692 119.235 1.00 73.52 74 PHE A O 1
ATOM 488 N N . ILE A 1 78 ? 35.032 52.019 117.062 1.00 68.52 75 ILE A N 1
ATOM 489 C CA . ILE A 1 78 ? 33.578 52.059 117.208 1.00 64.71 75 ILE A CA 1
ATOM 490 C C . ILE A 1 78 ? 32.949 50.750 117.725 1.00 63.77 75 ILE A C 1
ATOM 491 O O . ILE A 1 78 ? 31.735 50.686 117.956 1.00 61.64 75 ILE A O 1
ATOM 496 N N . PHE A 1 79 ? 33.762 49.710 117.876 1.00 65.67 76 PHE A N 1
ATOM 497 C CA . PHE A 1 79 ? 33.302 48.427 118.397 1.00 65.47 76 PHE A CA 1
ATOM 498 C C . PHE A 1 79 ? 33.498 48.368 119.908 1.00 68.98 76 PHE A C 1
ATOM 499 O O . PHE A 1 79 ? 32.976 47.479 120.579 1.00 69.33 76 PHE A O 1
ATOM 507 N N . GLU A 1 80 ? 34.267 49.318 120.432 1.00 72.13 77 GLU A N 1
ATOM 508 C CA . GLU A 1 80 ? 34.463 49.463 121.870 1.00 75.98 77 GLU A CA 1
ATOM 509 C C . GLU A 1 80 ? 33.256 50.158 122.488 1.00 74.24 77 GLU A C 1
ATOM 510 O O . GLU A 1 80 ? 32.774 49.742 123.537 1.00 75.89 77 GLU A O 1
ATOM 516 N N . ILE A 1 81 ? 32.774 51.214 121.836 1.00 71.40 78 ILE A N 1
ATOM 517 C CA . ILE A 1 81 ? 31.621 51.964 122.325 1.00 69.89 78 ILE A CA 1
ATOM 518 C C . ILE A 1 81 ? 30.442 50.997 122.423 1.00 67.55 78 ILE A C 1
ATOM 519 O O . ILE A 1 81 ? 30.281 50.125 121.568 1.00 65.62 78 ILE A O 1
ATOM 524 N N . GLY A 1 82 ? 29.630 51.137 123.466 1.00 68.37 79 GLY A N 1
ATOM 525 C CA . GLY A 1 82 ? 28.577 50.155 123.763 1.00 67.24 79 GLY A CA 1
ATOM 526 C C . GLY A 1 82 ? 27.548 49.851 122.679 1.00 62.64 79 GLY A C 1
ATOM 527 O O . GLY A 1 82 ? 26.960 48.773 122.680 1.00 62.05 79 GLY A O 1
ATOM 528 N N . CYS A 1 83 ? 27.340 50.778 121.749 1.00 59.87 80 CYS A N 1
ATOM 529 C CA . CYS A 1 83 ? 26.206 50.715 120.820 1.00 56.29 80 CYS A CA 1
ATOM 530 C C . CYS A 1 83 ? 26.300 49.621 119.737 1.00 54.28 80 CYS A C 1
ATOM 531 O O . CYS A 1 83 ? 27.378 49.088 119.491 1.00 55.82 80 CYS A O 1
ATOM 534 N N . PRO A 1 84 ? 25.164 49.293 119.078 1.00 51.30 81 PRO A N 1
ATOM 535 C CA . PRO A 1 84 ? 25.157 48.321 117.985 1.00 49.46 81 PRO A CA 1
ATOM 536 C C . PRO A 1 84 ? 25.663 48.893 116.676 1.00 47.78 81 PRO A C 1
ATOM 537 O O . PRO A 1 84 ? 25.583 50.097 116.463 1.00 47.20 81 PRO A O 1
ATOM 541 N N . VAL A 1 85 ? 26.151 48.020 115.798 1.00 47.23 82 VAL A N 1
ATOM 542 C CA . VAL A 1 85 ? 26.717 48.434 114.525 1.00 46.19 82 VAL A CA 1
ATOM 543 C C . VAL A 1 85 ? 26.185 47.565 113.394 1.00 44.69 82 VAL A C 1
ATOM 544 O O . VAL A 1 85 ? 26.045 46.352 113.550 1.00 45.01 82 VAL A O 1
ATOM 548 N N . LEU A 1 86 ? 25.892 48.200 112.260 1.00 43.35 83 LEU A N 1
ATOM 549 C CA . LEU A 1 86 ? 25.413 47.516 111.067 1.00 42.24 83 LEU A CA 1
ATOM 550 C C . LEU A 1 86 ? 26.300 47.870 109.892 1.00 42.82 83 LEU A C 1
ATOM 551 O O . LEU A 1 86 ? 26.306 49.012 109.451 1.00 42.72 83 LEU A O 1
ATOM 556 N N . GLY A 1 87 ? 27.030 46.887 109.373 1.00 44.05 84 GLY A N 1
ATOM 557 C CA . GLY A 1 87 ? 27.851 47.077 108.176 1.00 45.08 84 GLY A CA 1
ATOM 558 C C . GLY A 1 87 ? 27.098 46.690 106.916 1.00 44.09 84 GLY A C 1
ATOM 559 O O . GLY A 1 87 ? 26.537 45.603 106.842 1.00 43.91 84 GLY A O 1
ATOM 560 N N . ILE A 1 88 ? 27.079 47.581 105.931 1.00 43.99 85 ILE A N 1
ATOM 561 C CA . ILE A 1 88 ? 26.451 47.310 104.645 1.00 43.75 85 ILE A CA 1
ATOM 562 C C . ILE A 1 88 ? 27.525 47.161 103.586 1.00 46.06 85 ILE A C 1
ATOM 563 O O . ILE A 1 88 ? 28.323 48.071 103.383 1.00 47.43 85 ILE A O 1
ATOM 568 N N . CYS A 1 89 ? 27.530 46.007 102.920 1.00 47.02 86 CYS A N 1
ATOM 569 C CA . CYS A 1 89 ? 28.478 45.687 101.844 1.00 49.68 86 CYS A CA 1
ATOM 570 C C . CYS A 1 89 ? 29.923 45.866 102.301 1.00 51.30 86 CYS A C 1
ATOM 571 O O . CYS A 1 89 ? 30.352 45.131 103.178 1.00 51.93 86 CYS A O 1
ATOM 574 N N . TYR A 1 90 ? 30.675 46.822 101.756 1.00 52.66 87 TYR A N 1
ATOM 575 C CA . TYR A 1 90 ? 32.047 47.046 102.232 1.00 54.63 87 TYR A CA 1
ATOM 576 C C . TYR A 1 90 ? 32.069 47.188 103.753 1.00 53.14 87 TYR A C 1
ATOM 577 O O . TYR A 1 90 ? 32.974 46.688 104.421 1.00 54.72 87 TYR A O 1
ATOM 586 N N . GLY A 1 91 ? 31.055 47.852 104.296 1.00 50.33 88 GLY A N 1
ATOM 587 C CA . GLY A 1 91 ? 30.912 47.993 105.737 1.00 49.28 88 GLY A CA 1
ATOM 588 C C . GLY A 1 91 ? 31.014 46.671 106.457 1.00 49.40 88 GLY A C 1
ATOM 589 O O . GLY A 1 91 ? 31.608 46.592 107.527 1.00 50.69 88 GLY A O 1
ATOM 590 N N . MET A 1 92 ? 30.431 45.632 105.865 1.00 48.63 89 MET A N 1
ATOM 591 C CA . MET A 1 92 ? 30.552 44.273 106.383 1.00 49.02 89 MET A CA 1
ATOM 592 C C . MET A 1 92 ? 31.979 43.746 106.261 1.00 52.47 89 MET A C 1
ATOM 593 O O . MET A 1 92 ? 32.443 43.046 107.160 1.00 54.31 89 MET A O 1
ATOM 598 N N . GLN A 1 93 ? 32.663 44.057 105.155 1.00 54.04 90 GLN A N 1
ATOM 599 C CA . GLN A 1 93 ? 34.039 43.592 104.941 1.00 57.42 90 GLN A CA 1
ATOM 600 C C . GLN A 1 93 ? 34.983 44.078 106.025 1.00 59.16 90 GLN A C 1
ATOM 601 O O . GLN A 1 93 ? 35.650 43.265 106.660 1.00 61.10 90 GLN A O 1
ATOM 607 N N . THR A 1 94 ? 35.053 45.396 106.222 1.00 58.89 91 THR A N 1
ATOM 608 C CA . THR A 1 94 ? 35.976 45.978 107.211 1.00 61.07 91 THR A CA 1
ATOM 609 C C . THR A 1 94 ? 35.600 45.574 108.627 1.00 60.14 91 THR A C 1
ATOM 610 O O . THR A 1 94 ? 36.476 45.374 109.464 1.00 62.99 91 THR A O 1
ATOM 614 N N . MET A 1 95 ? 34.301 45.464 108.888 1.00 56.55 92 MET A N 1
ATOM 615 C CA . MET A 1 95 ? 33.810 44.921 110.149 1.00 55.74 92 MET A CA 1
ATOM 616 C C . MET A 1 95 ? 34.420 43.532 110.378 1.00 58.30 92 MET A C 1
ATOM 617 O O . MET A 1 95 ? 34.850 43.208 111.487 1.00 60.28 92 MET A O 1
ATOM 622 N N . ALA A 1 96 ? 34.479 42.726 109.321 1.00 58.72 93 ALA A N 1
ATOM 623 C CA . ALA A 1 96 ? 35.137 41.422 109.389 1.00 61.50 93 ALA A CA 1
ATOM 624 C C . ALA A 1 96 ? 36.645 41.574 109.612 1.00 65.56 93 ALA A C 1
ATOM 625 O O . ALA A 1 96 ? 37.154 41.135 110.632 1.00 67.73 93 ALA A O 1
ATOM 627 N N . TYR A 1 97 ? 37.346 42.210 108.674 1.00 67.03 94 TYR A N 1
ATOM 628 C CA . TYR A 1 97 ? 38.796 42.441 108.806 1.00 71.52 94 TYR A CA 1
ATOM 629 C C . TYR A 1 97 ? 39.146 42.929 110.212 1.00 72.98 94 TYR A C 1
ATOM 630 O O . TYR A 1 97 ? 39.973 42.332 110.879 1.00 76.36 94 TYR A O 1
ATOM 639 N N . GLN A 1 98 ? 38.502 44.002 110.663 1.00 70.98 95 GLN A N 1
ATOM 640 C CA . GLN A 1 98 ? 38.910 44.687 111.899 1.00 73.00 95 GLN A CA 1
ATOM 641 C C . GLN A 1 98 ? 38.615 43.909 113.175 1.00 73.61 95 GLN A C 1
ATOM 642 O O . GLN A 1 98 ? 39.147 44.221 114.237 1.00 76.25 95 GLN A O 1
ATOM 648 N N . LEU A 1 99 ? 37.755 42.906 113.063 1.00 71.66 96 LEU A N 1
ATOM 649 C CA . LEU A 1 99 ? 37.608 41.885 114.088 1.00 73.13 96 LEU A CA 1
ATOM 650 C C . LEU A 1 99 ? 38.389 40.700 113.529 1.00 75.93 96 LEU A C 1
ATOM 651 O O . LEU A 1 99 ? 39.236 40.902 112.673 1.00 77.88 96 LEU A O 1
ATOM 656 N N . GLY A 1 100 ? 38.161 39.476 113.980 1.00 77.03 97 GLY A N 1
ATOM 657 C CA . GLY A 1 100 ? 38.910 38.349 113.398 1.00 79.87 97 GLY A CA 1
ATOM 658 C C . GLY A 1 100 ? 38.409 38.071 111.992 1.00 77.41 97 GLY A C 1
ATOM 659 O O . GLY A 1 100 ? 37.588 38.812 111.466 1.00 74.03 97 GLY A O 1
ATOM 660 N N . GLY A 1 101 ? 38.889 37.009 111.365 1.00 79.60 98 GLY A N 1
ATOM 661 C CA . GLY A 1 101 ? 38.260 36.544 110.125 1.00 77.49 98 GLY A CA 1
ATOM 662 C C . GLY A 1 101 ? 38.789 37.177 108.854 1.00 77.73 98 GLY A C 1
ATOM 663 O O . GLY A 1 101 ? 39.339 38.276 108.880 1.00 78.20 98 GLY A O 1
ATOM 664 N N . LYS A 1 102 ? 38.595 36.464 107.743 1.00 77.63 99 LYS A N 1
ATOM 665 C CA . LYS A 1 102 ? 39.204 36.786 106.451 1.00 78.95 99 LYS A CA 1
ATOM 666 C C . LYS A 1 102 ? 38.185 37.334 105.457 1.00 75.26 99 LYS A C 1
ATOM 667 O O . LYS A 1 102 ? 36.978 37.250 105.676 1.00 71.84 99 LYS A O 1
ATOM 673 N N . VAL A 1 103 ? 38.696 37.876 104.354 1.00 76.43 100 VAL A N 1
ATOM 674 C CA . VAL A 1 103 ? 37.906 38.697 103.443 1.00 73.68 100 VAL A CA 1
ATOM 675 C C . VAL A 1 103 ? 38.595 38.774 102.066 1.00 76.50 100 VAL A C 1
ATOM 676 O O . VAL A 1 103 ? 39.715 38.296 101.913 1.00 80.47 100 VAL A O 1
ATOM 680 N N . ASN A 1 104 ? 37.930 39.372 101.077 1.00 74.99 101 ASN A N 1
ATOM 681 C CA . ASN A 1 104 ? 38.451 39.452 99.702 1.00 77.79 101 ASN A CA 1
ATOM 682 C C . ASN A 1 104 ? 38.437 40.880 99.113 1.00 77.50 101 ASN A C 1
ATOM 683 O O . ASN A 1 104 ? 39.423 41.351 98.510 1.00 80.71 101 ASN A O 1
ATOM 688 N N . GLU A 1 110 ? 30.524 44.932 90.457 1.00 76.03 107 GLU A N 1
ATOM 689 C CA . GLU A 1 110 ? 29.806 43.668 90.537 1.00 74.95 107 GLU A CA 1
ATOM 690 C C . GLU A 1 110 ? 28.540 43.828 91.386 1.00 70.45 107 GLU A C 1
ATOM 691 O O . GLU A 1 110 ? 28.589 43.688 92.610 1.00 67.67 107 GLU A O 1
ATOM 697 N N . PHE A 1 111 ? 27.411 44.131 90.744 1.00 70.35 108 PHE A N 1
ATOM 698 C CA . PHE A 1 111 ? 26.149 44.381 91.458 1.00 66.56 108 PHE A CA 1
ATOM 699 C C . PHE A 1 111 ? 24.949 43.811 90.719 1.00 67.28 108 PHE A C 1
ATOM 700 O O . PHE A 1 111 ? 24.796 44.034 89.523 1.00 70.53 108 PHE A O 1
ATOM 708 N N . GLY A 1 112 ? 24.083 43.097 91.430 1.00 64.70 109 GLY A N 1
ATOM 709 C CA . GLY A 1 112 ? 22.876 42.546 90.811 1.00 65.71 109 GLY A CA 1
ATOM 710 C C . GLY A 1 112 ? 21.873 41.969 91.788 1.00 62.67 109 GLY A C 1
ATOM 711 O O . GLY A 1 112 ? 22.137 41.889 92.984 1.00 59.83 109 GLY A O 1
ATOM 712 N N . HIS A 1 113 ? 20.715 41.570 91.268 1.00 63.80 110 HIS A N 1
ATOM 713 C CA . HIS A 1 113 ? 19.690 40.899 92.069 1.00 61.80 110 HIS A CA 1
ATOM 714 C C . HIS A 1 113 ? 20.162 39.511 92.475 1.00 61.65 110 HIS A C 1
ATOM 715 O O . HIS A 1 113 ? 20.914 38.865 91.746 1.00 64.55 110 HIS A O 1
ATOM 722 N N . ALA A 1 114 ? 19.713 39.066 93.644 1.00 58.82 111 ALA A N 1
ATOM 723 C CA . ALA A 1 114 ? 20.021 37.737 94.163 1.00 58.72 111 ALA A CA 1
ATOM 724 C C . ALA A 1 114 ? 18.925 37.319 95.128 1.00 56.74 111 ALA A C 1
ATOM 725 O O . ALA A 1 114 ? 18.331 38.161 95.795 1.00 54.37 111 ALA A O 1
ATOM 727 N N . GLN A 1 115 ? 18.647 36.023 95.191 1.00 58.11 112 GLN A N 1
ATOM 728 C CA . GLN A 1 115 ? 17.675 35.510 96.141 1.00 56.85 112 GLN A CA 1
ATOM 729 C C . GLN A 1 115 ? 18.419 35.036 97.378 1.00 55.13 112 GLN A C 1
ATOM 730 O O . GLN A 1 115 ? 19.120 34.031 97.338 1.00 56.40 112 GLN A O 1
ATOM 736 N N . LEU A 1 116 ? 18.276 35.800 98.459 1.00 52.53 113 LEU A N 1
ATOM 737 C CA . LEU A 1 116 ? 18.915 35.517 99.743 1.00 51.29 113 LEU A CA 1
ATOM 738 C C . LEU A 1 116 ? 18.042 34.552 100.527 1.00 51.78 113 LEU A C 1
ATOM 739 O O . LEU A 1 116 ? 16.824 34.659 100.489 1.00 51.75 113 LEU A O 1
ATOM 744 N N . ARG A 1 117 ? 18.664 33.618 101.237 1.00 52.75 114 ARG A N 1
ATOM 745 C CA . ARG A 1 117 ? 17.939 32.676 102.088 1.00 53.63 114 ARG A CA 1
ATOM 746 C C . ARG A 1 117 ? 18.343 32.879 103.536 1.00 52.19 114 ARG A C 1
ATOM 747 O O . ARG A 1 117 ? 19.524 32.806 103.868 1.00 52.43 114 ARG A O 1
ATOM 755 N N . VAL A 1 118 ? 17.357 33.114 104.395 1.00 51.37 115 VAL A N 1
ATOM 756 C CA . VAL A 1 118 ? 17.615 33.400 105.803 1.00 50.37 115 VAL A CA 1
ATOM 757 C C . VAL A 1 118 ? 17.772 32.131 106.653 1.00 52.29 115 VAL A C 1
ATOM 758 O O . VAL A 1 118 ? 16.888 31.269 106.704 1.00 53.79 115 VAL A O 1
ATOM 762 N N . LEU A 1 119 ? 18.930 32.044 107.298 1.00 52.52 116 LEU A N 1
ATOM 763 C CA . LEU A 1 119 ? 19.210 31.087 108.356 1.00 54.47 116 LEU A CA 1
ATOM 764 C C . LEU A 1 119 ? 19.189 31.961 109.600 1.00 53.45 116 LEU A C 1
ATOM 765 O O . LEU A 1 119 ? 19.826 32.995 109.611 1.00 52.46 116 LEU A O 1
ATOM 770 N N . ASN A 1 120 ? 18.463 31.585 110.637 1.00 54.69 117 ASN A N 1
ATOM 771 C CA . ASN A 1 120 ? 18.361 32.438 111.831 1.00 54.11 117 ASN A CA 1
ATOM 772 C C . ASN A 1 120 ? 17.724 33.817 111.558 1.00 51.56 117 ASN A C 1
ATOM 773 O O . ASN A 1 120 ? 18.438 34.785 111.279 1.00 49.37 117 ASN A O 1
ATOM 778 N N . PRO A 1 121 ? 16.378 33.913 111.672 1.00 51.85 118 PRO A N 1
ATOM 779 C CA . PRO A 1 121 ? 15.663 35.176 111.468 1.00 50.09 118 PRO A CA 1
ATOM 780 C C . PRO A 1 121 ? 15.969 36.248 112.512 1.00 49.50 118 PRO A C 1
ATOM 781 O O . PRO A 1 121 ? 15.473 37.364 112.396 1.00 48.27 118 PRO A O 1
ATOM 785 N N . ALA A 1 122 ? 16.746 35.914 113.537 1.00 51.05 119 ALA A N 1
ATOM 786 C CA . ALA A 1 122 ? 17.558 36.917 114.217 1.00 50.61 119 ALA A CA 1
ATOM 787 C C . ALA A 1 122 ? 16.712 37.964 114.909 1.00 50.03 119 ALA A C 1
ATOM 788 O O . ALA A 1 122 ? 15.589 37.686 115.319 1.00 51.75 119 ALA A O 1
ATOM 790 N N . PHE A 1 123 ? 17.283 39.155 115.067 1.00 48.42 120 PHE A N 1
ATOM 791 C CA . PHE A 1 123 ? 16.538 40.345 115.435 1.00 47.34 120 PHE A CA 1
ATOM 792 C C . PHE A 1 123 ? 16.364 41.212 114.197 1.00 44.82 120 PHE A C 1
ATOM 793 O O . PHE A 1 123 ? 15.405 41.972 114.088 1.00 44.21 120 PHE A O 1
ATOM 801 N N . LEU A 1 124 ? 17.309 41.090 113.269 1.00 43.74 121 LEU A N 1
ATOM 802 C CA . LEU A 1 124 ? 17.389 41.956 112.100 1.00 41.81 121 LEU A CA 1
ATOM 803 C C . LEU A 1 124 ? 16.471 41.521 110.962 1.00 41.53 121 LEU A C 1
ATOM 804 O O . LEU A 1 124 ? 16.254 42.286 110.029 1.00 40.52 121 LEU A O 1
ATOM 809 N N . PHE A 1 125 ? 15.946 40.301 111.041 1.00 42.79 122 PHE A N 1
ATOM 810 C CA . PHE A 1 125 ? 15.103 39.748 109.997 1.00 43.15 122 PHE A CA 1
ATOM 811 C C . PHE A 1 125 ? 13.789 39.183 110.518 1.00 44.68 122 PHE A C 1
ATOM 812 O O . PHE A 1 125 ? 13.165 38.388 109.826 1.00 45.80 122 PHE A O 1
ATOM 820 N N . ASP A 1 126 ? 13.362 39.548 111.722 1.00 45.36 123 ASP A N 1
ATOM 821 C CA . ASP A 1 126 ? 12.162 38.929 112.286 1.00 47.54 123 ASP A CA 1
ATOM 822 C C . ASP A 1 126 ? 10.948 39.377 111.488 1.00 47.14 123 ASP A C 1
ATOM 823 O O . ASP A 1 126 ? 10.729 40.563 111.324 1.00 46.05 123 ASP A O 1
ATOM 828 N N . GLY A 1 127 ? 10.155 38.432 111.000 1.00 48.71 124 GLY A N 1
ATOM 829 C CA . GLY A 1 127 ? 9.182 38.736 109.949 1.00 49.04 124 GLY A CA 1
ATOM 830 C C . GLY A 1 127 ? 10.009 38.837 108.686 1.00 47.80 124 GLY A C 1
ATOM 831 O O . GLY A 1 127 ? 10.921 38.045 108.496 1.00 48.84 124 GLY A O 1
ATOM 832 N N . ILE A 1 128 ? 9.731 39.808 107.830 1.00 46.61 125 ILE A N 1
ATOM 833 C CA . ILE A 1 128 ? 10.596 40.089 106.666 1.00 45.13 125 ILE A CA 1
ATOM 834 C C . ILE A 1 128 ? 10.806 38.883 105.748 1.00 46.09 125 ILE A C 1
ATOM 835 O O . ILE A 1 128 ? 11.789 38.171 105.861 1.00 45.73 125 ILE A O 1
ATOM 840 N N . GLU A 1 129 ? 9.871 38.674 104.834 1.00 47.66 126 GLU A N 1
ATOM 841 C CA . GLU A 1 129 ? 9.948 37.591 103.872 1.00 49.35 126 GLU A CA 1
ATOM 842 C C . GLU A 1 129 ? 9.337 38.033 102.562 1.00 49.96 126 GLU A C 1
ATOM 843 O O . GLU A 1 129 ? 8.266 38.629 102.541 1.00 50.19 126 GLU A O 1
ATOM 849 N N . ASP A 1 130 ? 10.023 37.728 101.471 1.00 50.24 127 ASP A N 1
ATOM 850 C CA . ASP A 1 130 ? 9.492 37.973 100.143 1.00 51.85 127 ASP A CA 1
ATOM 851 C C . ASP A 1 130 ? 8.843 36.707 99.589 1.00 54.40 127 ASP A C 1
ATOM 852 O O . ASP A 1 130 ? 7.759 36.777 99.035 1.00 56.52 127 ASP A O 1
ATOM 857 N N . GLN A 1 131 ? 9.503 35.559 99.740 1.00 54.59 128 GLN A N 1
ATOM 858 C CA . GLN A 1 131 ? 8.922 34.258 99.372 1.00 57.61 128 GLN A CA 1
ATOM 859 C C . GLN A 1 131 ? 9.181 33.250 100.479 1.00 56.99 128 GLN A C 1
ATOM 860 O O . GLN A 1 131 ? 9.884 33.557 101.428 1.00 54.53 128 GLN A O 1
ATOM 866 N N . VAL A 1 132 ? 8.626 32.049 100.354 1.00 59.68 129 VAL A N 1
ATOM 867 C CA . VAL A 1 132 ? 8.841 30.998 101.354 1.00 60.13 129 VAL A CA 1
ATOM 868 C C . VAL A 1 132 ? 9.568 29.752 100.838 1.00 62.25 129 VAL A C 1
ATOM 869 O O . VAL A 1 132 ? 10.231 29.087 101.622 1.00 62.56 129 VAL A O 1
ATOM 873 N N . SER A 1 133 ? 9.462 29.419 99.554 1.00 64.34 130 SER A N 1
ATOM 874 C CA . SER A 1 133 ? 10.289 28.349 98.955 1.00 66.21 130 SER A CA 1
ATOM 875 C C . SER A 1 133 ? 9.768 26.952 99.244 1.00 69.52 130 SER A C 1
ATOM 876 O O . SER A 1 133 ? 9.178 26.718 100.293 1.00 69.44 130 SER A O 1
ATOM 879 N N . PRO A 1 134 ? 10.039 26.001 98.335 1.00 72.74 131 PRO A N 1
ATOM 880 C CA . PRO A 1 134 ? 9.512 24.646 98.475 1.00 76.57 131 PRO A CA 1
ATOM 881 C C . PRO A 1 134 ? 9.915 23.925 99.768 1.00 76.31 131 PRO A C 1
ATOM 882 O O . PRO A 1 134 ? 9.167 23.073 100.242 1.00 78.97 131 PRO A O 1
ATOM 886 N N . GLN A 1 135 ? 11.070 24.269 100.334 1.00 73.69 132 GLN A N 1
ATOM 887 C CA . GLN A 1 135 ? 11.565 23.615 101.551 1.00 73.67 132 GLN A CA 1
ATOM 888 C C . GLN A 1 135 ? 11.121 24.326 102.838 1.00 71.32 132 GLN A C 1
ATOM 889 O O . GLN A 1 135 ? 11.487 23.912 103.936 1.00 71.14 132 GLN A O 1
ATOM 895 N N . GLY A 1 136 ? 10.340 25.394 102.697 1.00 69.91 133 GLY A N 1
ATOM 896 C CA . GLY A 1 136 ? 9.805 26.133 103.845 1.00 68.15 133 GLY A CA 1
ATOM 897 C C . GLY A 1 136 ? 10.759 27.144 104.459 1.00 64.54 133 GLY A C 1
ATOM 898 O O . GLY A 1 136 ? 10.578 27.538 105.607 1.00 63.24 133 GLY A O 1
ATOM 899 N N . GLU A 1 137 ? 11.766 27.570 103.694 1.00 63.21 134 GLU A N 1
ATOM 900 C CA . GLU A 1 137 ? 12.741 28.557 104.161 1.00 60.33 134 GLU A CA 1
ATOM 901 C C . GLU A 1 137 ? 12.396 29.988 103.709 1.00 57.65 134 GLU A C 1
ATOM 902 O O . GLU A 1 137 ? 11.953 30.198 102.590 1.00 58.06 134 GLU A O 1
ATOM 908 N N . PRO A 1 138 ? 12.619 30.983 104.579 1.00 54.97 135 PRO A N 1
ATOM 909 C CA . PRO A 1 138 ? 12.331 32.358 104.210 1.00 52.86 135 PRO A CA 1
ATOM 910 C C . PRO A 1 138 ? 13.341 32.923 103.215 1.00 51.49 135 PRO A C 1
ATOM 911 O O . PRO A 1 138 ? 14.541 32.767 103.411 1.00 50.68 135 PRO A O 1
ATOM 915 N N . LEU A 1 139 ? 12.840 33.582 102.169 1.00 51.41 136 LEU A N 1
ATOM 916 C CA . LEU A 1 139 ? 13.670 34.127 101.102 1.00 50.95 136 LEU A CA 1
ATOM 917 C C . LEU A 1 139 ? 13.451 35.625 100.935 1.00 49.45 136 LEU A C 1
ATOM 918 O O . LEU A 1 139 ? 12.322 36.098 101.005 1.00 49.82 136 LEU A O 1
ATOM 923 N N . LEU A 1 140 ? 14.537 36.365 100.713 1.00 48.42 137 LEU A N 1
ATOM 924 C CA . LEU A 1 140 ? 14.475 37.796 100.427 1.00 47.27 137 LEU A CA 1
ATOM 925 C C . LEU A 1 140 ? 15.051 38.080 99.053 1.00 48.62 137 LEU A C 1
ATOM 926 O O . LEU A 1 140 ? 16.114 37.578 98.715 1.00 49.41 137 LEU A O 1
ATOM 931 N N . ASP A 1 141 ? 14.345 38.885 98.266 1.00 49.46 138 ASP A N 1
ATOM 932 C CA . ASP A 1 141 ? 14.899 39.444 97.047 1.00 50.87 138 ASP A CA 1
ATOM 933 C C . ASP A 1 141 ? 15.800 40.592 97.457 1.00 48.74 138 ASP A C 1
ATOM 934 O O . ASP A 1 141 ? 15.336 41.520 98.106 1.00 47.20 138 ASP A O 1
ATOM 939 N N . VAL A 1 142 ? 17.082 40.529 97.099 1.00 49.21 139 VAL A N 1
ATOM 940 C CA . VAL A 1 142 ? 18.034 41.581 97.464 1.00 47.75 139 VAL A CA 1
ATOM 941 C C . VAL A 1 142 ? 18.943 41.999 96.317 1.00 49.73 139 VAL A C 1
ATOM 942 O O . VAL A 1 142 ? 19.133 41.259 95.367 1.00 52.09 139 VAL A O 1
ATOM 946 N N . TRP A 1 143 ? 19.515 43.191 96.453 1.00 49.07 140 TRP A N 1
ATOM 947 C CA . TRP A 1 143 ? 20.436 43.768 95.486 1.00 51.08 140 TRP A CA 1
ATOM 948 C C . TRP A 1 143 ? 21.824 43.626 96.074 1.00 50.85 140 TRP A C 1
ATOM 949 O O . TRP A 1 143 ? 22.248 44.415 96.922 1.00 49.12 140 TRP A O 1
ATOM 960 N N . MET A 1 144 ? 22.520 42.598 95.610 1.00 52.98 141 MET A N 1
ATOM 961 C CA . MET A 1 144 ? 23.768 42.152 96.200 1.00 53.27 141 MET A CA 1
ATOM 962 C C . MET A 1 144 ? 24.945 42.998 95.734 1.00 55.20 141 MET A C 1
ATOM 963 O O . MET A 1 144 ? 24.911 43.574 94.641 1.00 57.47 141 MET A O 1
ATOM 968 N N . SER A 1 145 ? 25.977 43.070 96.573 1.00 54.97 142 SER A N 1
ATOM 969 C CA . SER A 1 145 ? 27.307 43.505 96.152 1.00 57.54 142 SER A CA 1
ATOM 970 C C . SER A 1 145 ? 28.199 42.265 96.158 1.00 59.64 142 SER A C 1
ATOM 971 O O . SER A 1 145 ? 28.595 41.778 97.225 1.00 58.51 142 SER A O 1
ATOM 974 N N . HIS A 1 146 ? 28.503 41.757 94.960 1.00 62.98 143 HIS A N 1
ATOM 975 C CA . HIS A 1 146 ? 29.153 40.452 94.805 1.00 65.09 143 HIS A CA 1
ATOM 976 C C . HIS A 1 146 ? 30.627 40.475 95.165 1.00 66.77 143 HIS A C 1
ATOM 977 O O . HIS A 1 146 ? 31.158 39.472 95.622 1.00 67.63 143 HIS A O 1
ATOM 984 N N . GLY A 1 147 ? 31.273 41.622 94.979 1.00 67.74 144 GLY A N 1
ATOM 985 C CA . GLY A 1 147 ? 32.709 41.762 95.228 1.00 70.11 144 GLY A CA 1
ATOM 986 C C . GLY A 1 147 ? 33.138 41.916 96.681 1.00 68.25 144 GLY A C 1
ATOM 987 O O . GLY A 1 147 ? 34.289 41.641 97.009 1.00 70.67 144 GLY A O 1
ATOM 988 N N . ASP A 1 148 ? 32.235 42.356 97.556 1.00 64.68 145 ASP A N 1
ATOM 989 C CA . ASP A 1 148 ? 32.567 42.568 98.970 1.00 63.09 145 ASP A CA 1
ATOM 990 C C . ASP A 1 148 ? 32.386 41.261 99.739 1.00 62.19 145 ASP A C 1
ATOM 991 O O . ASP A 1 148 ? 31.566 41.177 100.650 1.00 59.51 145 ASP A O 1
ATOM 996 N N . ILE A 1 149 ? 33.163 40.246 99.378 1.00 64.85 146 ILE A N 1
ATOM 997 C CA . ILE A 1 149 ? 32.966 38.903 99.921 1.00 64.67 146 ILE A CA 1
ATOM 998 C C . ILE A 1 149 ? 33.695 38.746 101.265 1.00 64.83 146 ILE A C 1
ATOM 999 O O . ILE A 1 149 ? 34.735 39.366 101.495 1.00 66.34 146 ILE A O 1
ATOM 1004 N N . VAL A 1 150 ? 33.115 37.936 102.152 1.00 63.43 147 VAL A N 1
ATOM 1005 C CA . VAL A 1 150 ? 33.745 37.536 103.410 1.00 64.21 147 VAL A CA 1
ATOM 1006 C C . VAL A 1 150 ? 34.011 36.034 103.353 1.00 66.32 147 VAL A C 1
ATOM 1007 O O . VAL A 1 150 ? 33.097 35.261 103.087 1.00 65.13 147 VAL A O 1
ATOM 1011 N N . SER A 1 151 ? 35.261 35.633 103.591 1.00 69.59 148 SER A N 1
ATOM 1012 C CA . SER A 1 151 ? 35.688 34.239 103.421 1.00 72.46 148 SER A CA 1
ATOM 1013 C C . SER A 1 151 ? 35.456 33.403 104.668 1.00 72.35 148 SER A C 1
ATOM 1014 O O . SER A 1 151 ? 35.009 32.257 104.573 1.00 72.92 148 SER A O 1
ATOM 1017 N N . GLU A 1 152 ? 35.781 33.973 105.828 1.00 72.01 149 GLU A N 1
ATOM 1018 C CA . GLU A 1 152 ? 35.622 33.284 107.107 1.00 72.43 149 GLU A CA 1
ATOM 1019 C C . GLU A 1 152 ? 35.094 34.236 108.170 1.00 69.67 149 GLU A C 1
ATOM 1020 O O . GLU A 1 152 ? 35.486 35.399 108.219 1.00 69.03 149 GLU A O 1
ATOM 1026 N N . LEU A 1 153 ? 34.215 33.726 109.027 1.00 68.38 150 LEU A N 1
ATOM 1027 C CA . LEU A 1 153 ? 33.577 34.533 110.068 1.00 66.16 150 LEU A CA 1
ATOM 1028 C C . LEU A 1 153 ? 34.559 34.903 111.183 1.00 68.57 150 LEU A C 1
ATOM 1029 O O . LEU A 1 153 ? 35.392 34.080 111.571 1.00 72.18 150 LEU A O 1
ATOM 1034 N N . PRO A 1 154 ? 34.458 36.134 111.717 1.00 66.96 151 PRO A N 1
ATOM 1035 C CA . PRO A 1 154 ? 35.237 36.459 112.911 1.00 69.47 151 PRO A CA 1
ATOM 1036 C C . PRO A 1 154 ? 34.718 35.714 114.138 1.00 70.52 151 PRO A C 1
ATOM 1037 O O . PRO A 1 154 ? 33.608 35.182 114.109 1.00 68.37 151 PRO A O 1
ATOM 1041 N N . PRO A 1 155 ? 35.514 35.681 115.220 1.00 74.16 152 PRO A N 1
ATOM 1042 C CA . PRO A 1 155 ? 35.033 35.158 116.493 1.00 75.59 152 PRO A CA 1
ATOM 1043 C C . PRO A 1 155 ? 33.748 35.852 116.926 1.00 72.30 152 PRO A C 1
ATOM 1044 O O . PRO A 1 155 ? 33.607 37.063 116.729 1.00 69.97 152 PRO A O 1
ATOM 1048 N N . GLY A 1 156 ? 32.815 35.079 117.483 1.00 72.26 153 GLY A N 1
ATOM 1049 C CA . GLY A 1 156 ? 31.540 35.612 117.971 1.00 69.67 153 GLY A CA 1
ATOM 1050 C C . GLY A 1 156 ? 30.436 35.727 116.932 1.00 65.49 153 GLY A C 1
ATOM 1051 O O . GLY A 1 156 ? 29.270 35.865 117.293 1.00 63.92 153 GLY A O 1
ATOM 1052 N N . PHE A 1 157 ? 30.790 35.666 115.650 1.00 64.17 154 PHE A N 1
ATOM 1053 C CA . PHE A 1 157 ? 29.814 35.819 114.575 1.00 60.72 154 PHE A CA 1
ATOM 1054 C C . PHE A 1 157 ? 29.268 34.484 114.089 1.00 61.21 154 PHE A C 1
ATOM 1055 O O . PHE A 1 157 ? 29.852 33.429 114.332 1.00 64.08 154 PHE A O 1
ATOM 1063 N N . GLU A 1 158 ? 28.137 34.548 113.395 1.00 58.76 155 GLU A N 1
ATOM 1064 C CA . GLU A 1 158 ? 27.565 33.383 112.733 1.00 59.20 155 GLU A CA 1
ATOM 1065 C C . GLU A 1 158 ? 26.838 33.776 111.454 1.00 56.33 155 GLU A C 1
ATOM 1066 O O . GLU A 1 158 ? 26.393 34.909 111.302 1.00 54.10 155 GLU A O 1
ATOM 1072 N N . ALA A 1 159 ? 26.723 32.828 110.534 1.00 56.97 156 ALA A N 1
ATOM 1073 C CA . ALA A 1 159 ? 26.010 33.062 109.289 1.00 54.94 156 ALA A CA 1
ATOM 1074 C C . ALA A 1 159 ? 24.538 33.188 109.596 1.00 53.20 156 ALA A C 1
ATOM 1075 O O . ALA A 1 159 ? 23.932 32.283 110.162 1.00 54.50 156 ALA A O 1
ATOM 1077 N N . THR A 1 160 ? 23.981 34.332 109.233 1.00 50.83 157 THR A N 1
ATOM 1078 C CA . THR A 1 160 ? 22.587 34.655 109.476 1.00 49.31 157 THR A CA 1
ATOM 1079 C C . THR A 1 160 ? 21.805 34.698 108.142 1.00 48.24 157 THR A C 1
ATOM 1080 O O . THR A 1 160 ? 20.604 34.950 108.127 1.00 47.18 157 THR A O 1
ATOM 1084 N N . ALA A 1 161 ? 22.491 34.442 107.028 1.00 48.97 158 ALA A N 1
ATOM 1085 C CA . ALA A 1 161 ? 21.891 34.500 105.691 1.00 48.65 158 ALA A CA 1
ATOM 1086 C C . ALA A 1 161 ? 22.931 34.124 104.648 1.00 50.38 158 ALA A C 1
ATOM 1087 O O . ALA A 1 161 ? 24.116 34.397 104.829 1.00 50.67 158 ALA A O 1
ATOM 1089 N N . CYS A 1 162 ? 22.486 33.505 103.560 1.00 51.89 159 CYS A N 1
ATOM 1090 C CA . CYS A 1 162 ? 23.389 33.065 102.497 1.00 54.24 159 CYS A CA 1
ATOM 1091 C C . CYS A 1 162 ? 22.707 33.101 101.144 1.00 55.18 159 CYS A C 1
ATOM 1092 O O . CYS A 1 162 ? 21.491 33.286 101.051 1.00 54.33 159 CYS A O 1
ATOM 1095 N N . THR A 1 163 ? 23.505 32.899 100.100 1.00 57.51 160 THR A N 1
ATOM 1096 C CA . THR A 1 163 ? 23.000 32.814 98.736 1.00 59.32 160 THR A CA 1
ATOM 1097 C C . THR A 1 163 ? 23.794 31.753 97.998 1.00 62.63 160 THR A C 1
ATOM 1098 O O . THR A 1 163 ? 24.858 31.353 98.452 1.00 63.61 160 THR A O 1
ATOM 1102 N N . ASP A 1 164 ? 23.280 31.299 96.862 1.00 65.11 161 ASP A N 1
ATOM 1103 C CA . ASP A 1 164 ? 23.913 30.204 96.120 1.00 68.86 161 ASP A CA 1
ATOM 1104 C C . ASP A 1 164 ? 25.402 30.445 95.901 1.00 70.12 161 ASP A C 1
ATOM 1105 O O . ASP A 1 164 ? 26.226 29.553 96.112 1.00 72.10 161 ASP A O 1
ATOM 1110 N N . ASN A 1 165 ? 25.735 31.666 95.497 1.00 69.31 162 ASN A N 1
ATOM 1111 C CA . ASN A 1 165 ? 27.106 32.028 95.162 1.00 71.06 162 ASN A CA 1
ATOM 1112 C C . ASN A 1 165 ? 27.871 32.655 96.340 1.00 68.79 162 ASN A C 1
ATOM 1113 O O . ASN A 1 165 ? 29.023 33.065 96.182 1.00 70.02 162 ASN A O 1
ATOM 1118 N N . SER A 1 166 ? 27.242 32.725 97.515 1.00 65.82 163 SER A N 1
ATOM 1119 C CA . SER A 1 166 ? 27.835 33.412 98.669 1.00 63.76 163 SER A CA 1
ATOM 1120 C C . SER A 1 166 ? 27.420 32.777 100.005 1.00 62.17 163 SER A C 1
ATOM 1121 O O . SER A 1 166 ? 26.355 33.094 100.542 1.00 59.66 163 SER A O 1
ATOM 1124 N N . PRO A 1 167 ? 28.265 31.876 100.548 1.00 63.82 164 PRO A N 1
ATOM 1125 C CA . PRO A 1 167 ? 27.943 31.133 101.769 1.00 63.20 164 PRO A CA 1
ATOM 1126 C C . PRO A 1 167 ? 27.621 31.999 102.983 1.00 60.31 164 PRO A C 1
ATOM 1127 O O . PRO A 1 167 ? 26.860 31.566 103.848 1.00 59.68 164 PRO A O 1
ATOM 1131 N N . LEU A 1 168 ? 28.212 33.191 103.060 1.00 58.91 165 LEU A N 1
ATOM 1132 C CA . LEU A 1 168 ? 27.917 34.119 104.151 1.00 56.42 165 LEU A CA 1
ATOM 1133 C C . LEU A 1 168 ? 27.657 35.525 103.627 1.00 54.19 165 LEU A C 1
ATOM 1134 O O . LEU A 1 168 ? 28.566 36.343 103.473 1.00 54.43 165 LEU A O 1
ATOM 1139 N N . ALA A 1 169 ? 26.374 35.765 103.365 1.00 52.09 166 ALA A N 1
ATOM 1140 C CA . ALA A 1 169 ? 25.867 37.024 102.863 1.00 50.15 166 ALA A CA 1
ATOM 1141 C C . ALA A 1 169 ? 25.313 37.886 103.993 1.00 47.67 166 ALA A C 1
ATOM 1142 O O . ALA A 1 169 ? 24.834 38.994 103.753 1.00 46.18 166 ALA A O 1
ATOM 1144 N N . ALA A 1 170 ? 25.371 37.379 105.220 1.00 47.49 167 ALA A N 1
ATOM 1145 C CA . ALA A 1 170 ? 24.913 38.138 106.378 1.00 45.60 167 ALA A CA 1
ATOM 1146 C C . ALA A 1 170 ? 25.488 37.537 107.646 1.00 46.63 167 ALA A C 1
ATOM 1147 O O . ALA A 1 170 ? 25.524 36.320 107.792 1.00 48.27 167 ALA A O 1
ATOM 1149 N N . MET A 1 171 ? 25.935 38.405 108.551 1.00 46.06 168 MET A N 1
ATOM 1150 C CA . MET A 1 171 ? 26.635 38.012 109.779 1.00 47.35 168 MET A CA 1
ATOM 1151 C C . MET A 1 171 ? 25.850 38.528 110.960 1.00 46.61 168 MET A C 1
ATOM 1152 O O . MET A 1 171 ? 24.996 39.392 110.806 1.00 44.73 168 MET A O 1
ATOM 1157 N N . ALA A 1 172 ? 26.173 38.044 112.150 1.00 48.57 169 ALA A N 1
ATOM 1158 C CA . ALA A 1 172 ? 25.592 38.609 113.357 1.00 48.58 169 ALA A CA 1
ATOM 1159 C C . ALA A 1 172 ? 26.324 38.111 114.581 1.00 51.63 169 ALA A C 1
ATOM 1160 O O . ALA A 1 172 ? 26.611 36.919 114.686 1.00 53.52 169 ALA A O 1
ATOM 1162 N N . ASP A 1 173 ? 26.625 39.027 115.497 1.00 52.52 170 ASP A N 1
ATOM 1163 C CA . ASP A 1 173 ? 27.237 38.666 116.761 1.00 56.12 170 ASP A CA 1
ATOM 1164 C C . ASP A 1 173 ? 26.137 38.328 117.752 1.00 56.92 170 ASP A C 1
ATOM 1165 O O . ASP A 1 173 ? 26.088 37.215 118.267 1.00 59.71 170 ASP A O 1
ATOM 1170 N N . PHE A 1 174 ? 25.252 39.287 117.999 1.00 55.28 171 PHE A N 1
ATOM 1171 C CA . PHE A 1 174 ? 24.158 39.170 118.986 1.00 56.19 171 PHE A CA 1
ATOM 1172 C C . PHE A 1 174 ? 24.559 39.603 120.393 1.00 59.05 171 PHE A C 1
ATOM 1173 O O . PHE A 1 174 ? 23.820 40.348 121.027 1.00 59.14 171 PHE A O 1
ATOM 1181 N N . LYS A 1 175 ? 25.697 39.150 120.899 1.00 62.02 172 LYS A N 1
ATOM 1182 C CA . LYS A 1 175 ? 26.116 39.605 122.216 1.00 65.48 172 LYS A CA 1
ATOM 1183 C C . LYS A 1 175 ? 26.631 41.045 122.143 1.00 64.38 172 LYS A C 1
ATOM 1184 O O . LYS A 1 175 ? 26.284 41.870 122.983 1.00 65.25 172 LYS A O 1
ATOM 1190 N N . ARG A 1 176 ? 27.432 41.355 121.129 1.00 62.83 173 ARG A N 1
ATOM 1191 C CA . ARG A 1 176 ? 27.913 42.727 120.926 1.00 61.98 173 ARG A CA 1
ATOM 1192 C C . ARG A 1 176 ? 26.953 43.549 120.073 1.00 57.92 173 ARG A C 1
ATOM 1193 O O . ARG A 1 176 ? 27.086 44.768 119.990 1.00 57.16 173 ARG A O 1
ATOM 1201 N N . ARG A 1 177 ? 25.995 42.867 119.445 1.00 55.72 174 ARG A N 1
ATOM 1202 C CA . ARG A 1 177 ? 25.028 43.477 118.534 1.00 52.26 174 ARG A CA 1
ATOM 1203 C C . ARG A 1 177 ? 25.697 44.103 117.308 1.00 50.24 174 ARG A C 1
ATOM 1204 O O . ARG A 1 177 ? 25.380 45.226 116.923 1.00 48.48 174 ARG A O 1
ATOM 1212 N N . PHE A 1 178 ? 26.621 43.366 116.700 1.00 50.86 175 PHE A N 1
ATOM 1213 C CA . PHE A 1 178 ? 27.213 43.762 115.424 1.00 49.62 175 PHE A CA 1
ATOM 1214 C C . PHE A 1 178 ? 26.554 42.947 114.324 1.00 47.95 175 PHE A C 1
ATOM 1215 O O . PHE A 1 178 ? 26.374 41.744 114.486 1.00 48.98 175 PHE A O 1
ATOM 1223 N N . PHE A 1 179 ? 26.200 43.597 113.215 1.00 45.97 176 PHE A N 1
ATOM 1224 C CA . PHE A 1 179 ? 25.534 42.931 112.088 1.00 44.76 176 PHE A CA 1
ATOM 1225 C C . PHE A 1 179 ? 26.166 43.327 110.771 1.00 44.58 176 PHE A C 1
ATOM 1226 O O . PHE A 1 179 ? 26.582 44.466 110.594 1.00 44.52 176 PHE A O 1
ATOM 1234 N N . GLY A 1 180 ? 26.228 42.376 109.845 1.00 45.11 177 GLY A N 1
ATOM 1235 C CA . GLY A 1 180 ? 26.714 42.630 108.491 1.00 45.15 177 GLY A CA 1
ATOM 1236 C C . GLY A 1 180 ? 25.743 42.124 107.435 1.00 44.14 177 GLY A C 1
ATOM 1237 O O . GLY A 1 180 ? 25.070 41.107 107.628 1.00 44.15 177 GLY A O 1
ATOM 1238 N N . LEU A 1 181 ? 25.669 42.849 106.324 1.00 43.56 178 LEU A N 1
ATOM 1239 C CA . LEU A 1 181 ? 24.887 42.446 105.159 1.00 43.13 178 LEU A CA 1
ATOM 1240 C C . LEU A 1 181 ? 25.761 42.607 103.931 1.00 44.54 178 LEU A C 1
ATOM 1241 O O . LEU A 1 181 ? 26.515 43.570 103.831 1.00 44.72 178 LEU A O 1
ATOM 1246 N N . GLN A 1 182 ? 25.658 41.664 102.999 1.00 45.84 179 GLN A N 1
ATOM 1247 C CA . GLN A 1 182 ? 26.385 41.757 101.725 1.00 47.92 179 GLN A CA 1
ATOM 1248 C C . GLN A 1 182 ? 25.552 42.438 100.622 1.00 47.47 179 GLN A C 1
ATOM 1249 O O . GLN A 1 182 ? 25.938 42.435 99.465 1.00 49.38 179 GLN A O 1
ATOM 1255 N N . PHE A 1 183 ? 24.423 43.033 100.988 1.00 45.51 180 PHE A N 1
ATOM 1256 C CA . PHE A 1 183 ? 23.544 43.696 100.027 1.00 45.44 180 PHE A CA 1
ATOM 1257 C C . PHE A 1 183 ? 23.165 45.069 100.546 1.00 43.85 180 PHE A C 1
ATOM 1258 O O . PHE A 1 183 ? 23.458 45.397 101.691 1.00 42.65 180 PHE A O 1
ATOM 1266 N N . HIS A 1 184 ? 22.523 45.863 99.689 1.00 44.35 181 HIS A N 1
ATOM 1267 C CA . HIS A 1 184 ? 22.067 47.213 100.038 1.00 43.23 181 HIS A CA 1
ATOM 1268 C C . HIS A 1 184 ? 20.579 47.251 100.397 1.00 41.82 181 HIS A C 1
ATOM 1269 O O . HIS A 1 184 ? 19.732 47.186 99.513 1.00 42.79 181 HIS A O 1
ATOM 1276 N N . PRO A 1 185 ? 20.251 47.380 101.691 1.00 40.02 182 PRO A N 1
ATOM 1277 C CA . PRO A 1 185 ? 18.852 47.508 102.052 1.00 39.22 182 PRO A CA 1
ATOM 1278 C C . PRO A 1 185 ? 18.239 48.869 101.708 1.00 39.31 182 PRO A C 1
ATOM 1279 O O . PRO A 1 185 ? 17.017 48.977 101.634 1.00 39.46 182 PRO A O 1
ATOM 1283 N N . GLU A 1 186 ? 19.068 49.887 101.491 1.00 39.70 183 GLU A N 1
ATOM 1284 C CA . GLU A 1 186 ? 18.566 51.235 101.196 1.00 39.99 183 GLU A CA 1
ATOM 1285 C C . GLU A 1 186 ? 17.845 51.295 99.875 1.00 41.44 183 GLU A C 1
ATOM 1286 O O . GLU A 1 186 ? 16.887 52.037 99.736 1.00 41.90 183 GLU A O 1
ATOM 1292 N N . VAL A 1 187 ? 18.341 50.561 98.885 1.00 42.82 184 VAL A N 1
ATOM 1293 C CA . VAL A 1 187 ? 17.846 50.724 97.525 1.00 45.00 184 VAL A CA 1
ATOM 1294 C C . VAL A 1 187 ? 16.536 49.981 97.367 1.00 45.24 184 VAL A C 1
ATOM 1295 O O . VAL A 1 187 ? 16.301 48.987 98.042 1.00 44.21 184 VAL A O 1
ATOM 1299 N N . THR A 1 188 ? 15.685 50.471 96.476 1.00 47.30 185 THR A N 1
ATOM 1300 C CA . THR A 1 188 ? 14.361 49.889 96.280 1.00 48.15 185 THR A CA 1
ATOM 1301 C C . THR A 1 188 ? 14.431 48.474 95.724 1.00 49.41 185 THR A C 1
ATOM 1302 O O . THR A 1 188 ? 13.465 47.729 95.827 1.00 49.86 185 THR A O 1
ATOM 1306 N N . HIS A 1 189 ? 15.568 48.114 95.129 1.00 50.51 186 HIS A N 1
ATOM 1307 C CA . HIS A 1 189 ? 15.763 46.786 94.544 1.00 52.05 186 HIS A CA 1
ATOM 1308 C C . HIS A 1 189 ? 15.951 45.669 95.571 1.00 49.95 186 HIS A C 1
ATOM 1309 O O . HIS A 1 189 ? 16.098 44.505 95.190 1.00 51.38 186 HIS A O 1
ATOM 1316 N N . THR A 1 190 ? 15.959 46.017 96.859 1.00 46.95 187 THR A N 1
ATOM 1317 C CA . THR A 1 190 ? 15.656 45.052 97.907 1.00 45.28 187 THR A CA 1
ATOM 1318 C C . THR A 1 190 ? 14.394 45.568 98.594 1.00 44.06 187 THR A C 1
ATOM 1319 O O . THR A 1 190 ? 14.473 46.384 99.501 1.00 41.96 187 THR A O 1
ATOM 1323 N N . PRO A 1 191 ? 13.220 45.107 98.133 1.00 45.65 188 PRO A N 1
ATOM 1324 C CA . PRO A 1 191 ? 11.912 45.624 98.530 1.00 45.88 188 PRO A CA 1
ATOM 1325 C C . PRO A 1 191 ? 11.700 45.775 100.029 1.00 44.02 188 PRO A C 1
ATOM 1326 O O . PRO A 1 191 ? 11.211 46.808 100.470 1.00 43.66 188 PRO A O 1
ATOM 1330 N N . GLN A 1 192 ? 12.073 44.757 100.796 1.00 43.61 189 GLN A N 1
ATOM 1331 C CA . GLN A 1 192 ? 11.879 44.752 102.243 1.00 42.34 189 GLN A CA 1
ATOM 1332 C C . GLN A 1 192 ? 13.032 45.437 102.979 1.00 40.61 189 GLN A C 1
ATOM 1333 O O . GLN A 1 192 ? 13.085 45.408 104.201 1.00 39.81 189 GLN A O 1
ATOM 1339 N N . GLY A 1 193 ? 13.957 46.047 102.250 1.00 40.72 190 GLY A N 1
ATOM 1340 C CA . GLY A 1 193 ? 15.113 46.690 102.865 1.00 39.62 190 GLY A CA 1
ATOM 1341 C C . GLY A 1 193 ? 14.791 47.724 103.933 1.00 38.68 190 GLY A C 1
ATOM 1342 O O . GLY A 1 193 ? 15.488 47.822 104.942 1.00 37.93 190 GLY A O 1
ATOM 1343 N N . HIS A 1 194 ? 13.742 48.507 103.717 1.00 39.18 191 HIS A N 1
ATOM 1344 C CA . HIS A 1 194 ? 13.380 49.548 104.671 1.00 38.73 191 HIS A CA 1
ATOM 1345 C C . HIS A 1 194 ? 12.953 48.972 106.009 1.00 37.96 191 HIS A C 1
ATOM 1346 O O . HIS A 1 194 ? 13.103 49.623 107.038 1.00 37.50 191 HIS A O 1
ATOM 1353 N N . ARG A 1 195 ? 12.403 47.762 105.996 1.00 38.33 192 ARG A N 1
ATOM 1354 C CA . ARG A 1 195 ? 12.011 47.100 107.231 1.00 38.16 192 ARG A CA 1
ATOM 1355 C C . ARG A 1 195 ? 13.227 46.599 107.973 1.00 37.37 192 ARG A C 1
ATOM 1356 O O . ARG A 1 195 ? 13.263 46.645 109.191 1.00 37.48 192 ARG A O 1
ATOM 1364 N N . ILE A 1 196 ? 14.217 46.112 107.237 1.00 36.99 193 ILE A N 1
ATOM 1365 C CA . ILE A 1 196 ? 15.432 45.618 107.846 1.00 36.65 193 ILE A CA 1
ATOM 1366 C C . ILE A 1 196 ? 16.098 46.754 108.593 1.00 36.16 193 ILE A C 1
ATOM 1367 O O . ILE A 1 196 ? 16.515 46.582 109.729 1.00 36.82 193 ILE A O 1
ATOM 1372 N N . LEU A 1 197 ? 16.192 47.917 107.954 1.00 35.90 194 LEU A N 1
ATOM 1373 C CA . LEU A 1 197 ? 16.790 49.100 108.567 1.00 35.51 194 LEU A CA 1
ATOM 1374 C C . LEU A 1 197 ? 15.954 49.595 109.731 1.00 35.65 194 LEU A C 1
ATOM 1375 O O . LEU A 1 197 ? 16.489 50.055 110.744 1.00 36.33 194 LEU A O 1
ATOM 1380 N N . ALA A 1 198 ? 14.639 49.507 109.591 1.00 35.67 195 ALA A N 1
ATOM 1381 C CA . ALA A 1 198 ? 13.744 49.884 110.676 1.00 36.04 195 ALA A CA 1
ATOM 1382 C C . ALA A 1 198 ? 13.919 48.952 111.867 1.00 36.49 195 ALA A C 1
ATOM 1383 O O . ALA A 1 198 ? 13.700 49.345 113.001 1.00 37.59 195 ALA A O 1
ATOM 1385 N N . HIS A 1 199 ? 14.312 47.714 111.610 1.00 36.53 196 HIS A N 1
ATOM 1386 C CA . HIS A 1 199 ? 14.539 46.759 112.685 1.00 37.56 196 HIS A CA 1
ATOM 1387 C C . HIS A 1 199 ? 15.836 47.082 113.401 1.00 38.04 196 HIS A C 1
ATOM 1388 O O . HIS A 1 199 ? 15.922 46.966 114.629 1.00 39.57 196 HIS A O 1
ATOM 1395 N N . PHE A 1 200 ? 16.842 47.507 112.645 1.00 37.30 197 PHE A N 1
ATOM 1396 C CA . PHE A 1 200 ? 18.103 47.883 113.254 1.00 37.86 197 PHE A CA 1
ATOM 1397 C C . PHE A 1 200 ? 17.918 49.103 114.154 1.00 38.50 197 PHE A C 1
ATOM 1398 O O . PHE A 1 200 ? 18.278 49.066 115.329 1.00 39.78 197 PHE A O 1
ATOM 1406 N N . VAL A 1 201 ? 17.326 50.162 113.598 1.00 37.90 198 VAL A N 1
ATOM 1407 C CA . VAL A 1 201 ? 17.211 51.455 114.278 1.00 38.32 198 VAL A CA 1
ATOM 1408 C C . VAL A 1 201 ? 16.216 51.445 115.431 1.00 39.57 198 VAL A C 1
ATOM 1409 O O . VAL A 1 201 ? 16.532 51.910 116.522 1.00 41.06 198 VAL A O 1
ATOM 1413 N N . ILE A 1 202 ? 15.015 50.930 115.190 1.00 39.56 199 ILE A N 1
ATOM 1414 C CA . ILE A 1 202 ? 13.950 51.007 116.186 1.00 41.14 199 ILE A CA 1
ATOM 1415 C C . ILE A 1 202 ? 14.092 49.950 117.274 1.00 43.17 199 ILE A C 1
ATOM 1416 O O . ILE A 1 202 ? 13.900 50.256 118.449 1.00 45.17 199 ILE A O 1
ATOM 1421 N N . HIS A 1 203 ? 14.410 48.712 116.888 1.00 43.24 200 HIS A N 1
ATOM 1422 C CA . HIS A 1 203 ? 14.367 47.579 117.826 1.00 45.27 200 HIS A CA 1
ATOM 1423 C C . HIS A 1 203 ? 15.709 47.252 118.465 1.00 45.95 200 HIS A C 1
ATOM 1424 O O . HIS A 1 203 ? 15.794 47.131 119.687 1.00 48.41 200 HIS A O 1
ATOM 1431 N N . ILE A 1 204 ? 16.744 47.106 117.647 1.00 44.40 201 ILE A N 1
ATOM 1432 C CA . ILE A 1 204 ? 18.076 46.757 118.136 1.00 45.40 201 ILE A CA 1
ATOM 1433 C C . ILE A 1 204 ? 18.754 47.952 118.814 1.00 46.18 201 ILE A C 1
ATOM 1434 O O . ILE A 1 204 ? 19.275 47.806 119.918 1.00 48.40 201 ILE A O 1
ATOM 1439 N N . CYS A 1 205 ? 18.746 49.117 118.159 1.00 44.62 202 CYS A N 1
ATOM 1440 C CA . CYS A 1 205 ? 19.309 50.350 118.738 1.00 45.70 202 CYS A CA 1
ATOM 1441 C C . CYS A 1 205 ? 18.350 51.056 119.688 1.00 46.91 202 CYS A C 1
ATOM 1442 O O . CYS A 1 205 ? 18.739 52.003 120.365 1.00 48.16 202 CYS A O 1
ATOM 1445 N N . GLN A 1 206 ? 17.093 50.622 119.703 1.00 46.93 203 GLN A N 1
ATOM 1446 C CA . GLN A 1 206 ? 16.128 51.040 120.719 1.00 48.75 203 GLN A CA 1
ATOM 1447 C C . GLN A 1 206 ? 15.750 52.528 120.638 1.00 48.06 203 GLN A C 1
ATOM 1448 O O . GLN A 1 206 ? 15.392 53.129 121.643 1.00 49.92 203 GLN A O 1
ATOM 1454 N N . CYS A 1 207 ? 15.821 53.110 119.440 1.00 45.65 204 CYS A N 1
ATOM 1455 C CA . CYS A 1 207 ? 15.493 54.526 119.226 1.00 45.32 204 CYS A CA 1
ATOM 1456 C C . CYS A 1 207 ? 14.001 54.751 119.168 1.00 45.39 204 CYS A C 1
ATOM 1457 O O . CYS A 1 207 ? 13.308 54.033 118.465 1.00 44.48 204 CYS A O 1
ATOM 1460 N N . ILE A 1 208 ? 13.507 55.758 119.881 1.00 47.09 205 ILE A N 1
ATOM 1461 C CA . ILE A 1 208 ? 12.101 56.164 119.771 1.00 47.64 205 ILE A CA 1
ATOM 1462 C C . ILE A 1 208 ? 11.969 57.251 118.695 1.00 45.96 205 ILE A C 1
ATOM 1463 O O . ILE A 1 208 ? 12.706 58.237 118.724 1.00 46.15 205 ILE A O 1
ATOM 1468 N N . PRO A 1 209 ? 11.060 57.061 117.717 1.00 44.68 206 PRO A N 1
ATOM 1469 C CA . PRO A 1 209 ? 10.942 58.029 116.622 1.00 43.59 206 PRO A CA 1
ATOM 1470 C C . PRO A 1 209 ? 10.224 59.326 116.990 1.00 45.03 206 PRO A C 1
ATOM 1471 O O . PRO A 1 209 ? 9.043 59.308 117.312 1.00 46.69 206 PRO A O 1
ATOM 1475 N N . ASN A 1 210 ? 10.949 60.436 116.952 1.00 44.92 207 ASN A N 1
ATOM 1476 C CA . ASN A 1 210 ? 10.366 61.759 117.138 1.00 46.33 207 ASN A CA 1
ATOM 1477 C C . ASN A 1 210 ? 10.754 62.757 116.034 1.00 45.29 207 ASN A C 1
ATOM 1478 O O . ASN A 1 210 ? 10.353 63.920 116.080 1.00 46.55 207 ASN A O 1
ATOM 1483 N N . TRP A 1 211 ? 11.518 62.307 115.044 1.00 43.05 208 TRP A N 1
ATOM 1484 C CA . TRP A 1 211 ? 11.906 63.160 113.929 1.00 42.66 208 TRP A CA 1
ATOM 1485 C C . TRP A 1 211 ? 10.735 63.207 112.939 1.00 42.50 208 TRP A C 1
ATOM 1486 O O . TRP A 1 211 ? 10.640 62.379 112.039 1.00 40.87 208 TRP A O 1
ATOM 1497 N N . THR A 1 212 ? 9.866 64.206 113.110 1.00 48.51 209 THR A N 1
ATOM 1498 C CA . THR A 1 212 ? 8.488 64.143 112.623 1.00 48.77 209 THR A CA 1
ATOM 1499 C C . THR A 1 212 ? 8.122 65.046 111.445 1.00 47.34 209 THR A C 1
ATOM 1500 O O . THR A 1 212 ? 7.540 64.560 110.475 1.00 48.16 209 THR A O 1
ATOM 1504 N N . THR A 1 213 ? 8.441 66.332 111.543 1.00 45.71 210 THR A N 1
ATOM 1505 C CA . THR A 1 213 ? 8.036 67.388 110.588 1.00 44.52 210 THR A CA 1
ATOM 1506 C C . THR A 1 213 ? 7.463 68.508 111.423 1.00 45.05 210 THR A C 1
ATOM 1507 O O . THR A 1 213 ? 7.958 69.628 111.385 1.00 44.27 210 THR A O 1
ATOM 1511 N N . LYS A 1 214 ? 6.412 68.201 112.175 1.00 46.75 211 LYS A N 1
ATOM 1512 C CA . LYS A 1 214 ? 5.847 69.158 113.115 1.00 47.92 211 LYS A CA 1
ATOM 1513 C C . LYS A 1 214 ? 6.858 69.441 114.204 1.00 47.78 211 LYS A C 1
ATOM 1514 O O . LYS A 1 214 ? 7.001 70.583 114.650 1.00 47.91 211 LYS A O 1
ATOM 1520 N N . HIS A 1 215 ? 7.569 68.399 114.618 1.00 47.83 212 HIS A N 1
ATOM 1521 C CA . HIS A 1 215 ? 8.615 68.543 115.610 1.00 48.31 212 HIS A CA 1
ATOM 1522 C C . HIS A 1 215 ? 9.817 69.267 115.051 1.00 46.72 212 HIS A C 1
ATOM 1523 O O . HIS A 1 215 ? 10.473 70.006 115.771 1.00 47.35 212 HIS A O 1
ATOM 1530 N N . ILE A 1 216 ? 10.103 69.075 113.771 1.00 45.17 213 ILE A N 1
ATOM 1531 C CA . ILE A 1 216 ? 11.171 69.823 113.131 1.00 44.05 213 ILE A CA 1
ATOM 1532 C C . ILE A 1 216 ? 10.784 71.299 113.042 1.00 43.78 213 ILE A C 1
ATOM 1533 O O . ILE A 1 216 ? 11.576 72.168 113.382 1.00 43.90 213 ILE A O 1
ATOM 1538 N N . ILE A 1 217 ? 9.559 71.582 112.619 1.00 43.87 214 ILE A N 1
ATOM 1539 C CA . ILE A 1 217 ? 9.111 72.957 112.506 1.00 44.13 214 ILE A CA 1
ATOM 1540 C C . ILE A 1 217 ? 9.269 73.668 113.844 1.00 46.09 214 ILE A C 1
ATOM 1541 O O . ILE A 1 217 ? 9.800 74.771 113.901 1.00 46.35 214 ILE A O 1
ATOM 1546 N N . GLU A 1 218 ? 8.831 73.028 114.921 1.00 48.19 215 GLU A N 1
ATOM 1547 C CA . GLU A 1 218 ? 8.883 73.641 116.252 1.00 50.41 215 GLU A CA 1
ATOM 1548 C C . GLU A 1 218 ? 10.301 73.842 116.761 1.00 50.70 215 GLU A C 1
ATOM 1549 O O . GLU A 1 218 ? 10.616 74.885 117.311 1.00 51.63 215 GLU A O 1
ATOM 1555 N N . ASP A 1 219 ? 11.145 72.838 116.584 1.00 50.49 216 ASP A N 1
ATOM 1556 C CA . ASP A 1 219 ? 12.546 72.935 116.964 1.00 51.39 216 ASP A CA 1
ATOM 1557 C C . ASP A 1 219 ? 13.227 74.072 116.219 1.00 50.67 216 ASP A C 1
ATOM 1558 O O . ASP A 1 219 ? 14.005 74.823 116.798 1.00 51.98 216 ASP A O 1
ATOM 1563 N N . SER A 1 220 ? 12.925 74.194 114.931 1.00 49.03 217 SER A N 1
ATOM 1564 C CA . SER A 1 220 ? 13.563 75.189 114.076 1.00 48.23 217 SER A CA 1
ATOM 1565 C C . SER A 1 220 ? 13.130 76.618 114.412 1.00 48.72 217 SER A C 1
ATOM 1566 O O . SER A 1 220 ? 13.943 77.540 114.384 1.00 49.09 217 SER A O 1
ATOM 1569 N N . ILE A 1 221 ? 11.849 76.800 114.716 1.00 48.93 218 ILE A N 1
ATOM 1570 C CA . ILE A 1 221 ? 11.330 78.109 115.096 1.00 50.02 218 ILE A CA 1
ATOM 1571 C C . ILE A 1 221 ? 11.971 78.576 116.392 1.00 52.18 218 ILE A C 1
ATOM 1572 O O . ILE A 1 221 ? 12.384 79.719 116.515 1.00 53.37 218 ILE A O 1
ATOM 1577 N N . ARG A 1 222 ? 12.058 77.667 117.351 1.00 53.25 219 ARG A N 1
ATOM 1578 C CA . ARG A 1 222 ? 12.666 77.947 118.641 1.00 55.68 219 ARG A CA 1
ATOM 1579 C C . ARG A 1 222 ? 14.136 78.320 118.473 1.00 55.88 219 ARG A C 1
ATOM 1580 O O . ARG A 1 222 ? 14.634 79.208 119.148 1.00 57.87 219 ARG A O 1
ATOM 1588 N N . ASP A 1 223 ? 14.822 77.643 117.562 1.00 54.21 220 ASP A N 1
ATOM 1589 C CA . ASP A 1 223 ? 16.229 77.921 117.306 1.00 54.77 220 ASP A CA 1
ATOM 1590 C C . ASP A 1 223 ? 16.397 79.301 116.692 1.00 54.26 220 ASP A C 1
ATOM 1591 O O . ASP A 1 223 ? 17.265 80.068 117.104 1.00 55.97 220 ASP A O 1
ATOM 1596 N N . ILE A 1 224 ? 15.562 79.615 115.708 1.00 52.16 221 ILE A N 1
ATOM 1597 C CA . ILE A 1 224 ? 15.633 80.909 115.041 1.00 51.99 221 ILE A CA 1
ATOM 1598 C C . ILE A 1 224 ? 15.353 82.012 116.045 1.00 54.24 221 ILE A C 1
ATOM 1599 O O . ILE A 1 224 ? 15.964 83.071 115.984 1.00 55.56 221 ILE A O 1
ATOM 1604 N N . GLN A 1 225 ? 14.438 81.749 116.975 1.00 55.07 222 GLN A N 1
ATOM 1605 C CA . GLN A 1 225 ? 14.071 82.718 118.009 1.00 57.61 222 GLN A CA 1
ATOM 1606 C C . GLN A 1 225 ? 15.181 82.958 119.039 1.00 60.28 222 GLN A C 1
ATOM 1607 O O . GLN A 1 225 ? 15.418 84.096 119.434 1.00 62.21 222 GLN A O 1
ATOM 1613 N N . GLU A 1 226 ? 15.851 81.885 119.458 1.00 60.74 223 GLU A N 1
ATOM 1614 C CA . GLU A 1 226 ? 16.926 81.954 120.460 1.00 63.94 223 GLU A CA 1
ATOM 1615 C C . GLU A 1 226 ? 18.192 82.630 119.924 1.00 64.74 223 GLU A C 1
ATOM 1616 O O . GLU A 1 226 ? 18.893 83.332 120.673 1.00 67.91 223 GLU A O 1
ATOM 1622 N N . LYS A 1 227 ? 18.477 82.421 118.638 1.00 62.31 224 LYS A N 1
ATOM 1623 C CA . LYS A 1 227 ? 19.679 82.967 118.003 1.00 62.87 224 LYS A CA 1
ATOM 1624 C C . LYS A 1 227 ? 19.528 84.419 117.572 1.00 63.29 224 LYS A C 1
ATOM 1625 O O . LYS A 1 227 ? 20.449 85.211 117.741 1.00 65.47 224 LYS A O 1
ATOM 1631 N N . VAL A 1 228 ? 18.376 84.762 117.006 1.00 61.52 225 VAL A N 1
ATOM 1632 C CA . VAL A 1 228 ? 18.181 86.076 116.396 1.00 62.00 225 VAL A CA 1
ATOM 1633 C C . VAL A 1 228 ? 17.644 87.094 117.402 1.00 64.79 225 VAL A C 1
ATOM 1634 O O . VAL A 1 228 ? 17.952 88.277 117.316 1.00 66.76 225 VAL A O 1
ATOM 1638 N N . GLY A 1 229 ? 16.841 86.637 118.353 1.00 65.38 226 GLY A N 1
ATOM 1639 C CA . GLY A 1 229 ? 16.240 87.537 119.326 1.00 68.37 226 GLY A CA 1
ATOM 1640 C C . GLY A 1 229 ? 15.276 88.505 118.669 1.00 68.28 226 GLY A C 1
ATOM 1641 O O . GLY A 1 229 ? 14.391 88.098 117.918 1.00 65.83 226 GLY A O 1
ATOM 1642 N N . LYS A 1 230 ? 15.462 89.793 118.934 1.00 71.40 227 LYS A N 1
ATOM 1643 C CA . LYS A 1 230 ? 14.539 90.821 118.462 1.00 72.28 227 LYS A CA 1
ATOM 1644 C C . LYS A 1 230 ? 14.994 91.503 117.161 1.00 71.36 227 LYS A C 1
ATOM 1645 O O . LYS A 1 230 ? 14.265 92.334 116.610 1.00 71.73 227 LYS A O 1
ATOM 1651 N N . GLU A 1 231 ? 16.177 91.148 116.661 1.00 70.31 228 GLU A N 1
ATOM 1652 C CA . GLU A 1 231 ? 16.755 91.866 115.521 1.00 70.12 228 GLU A CA 1
ATOM 1653 C C . GLU A 1 231 ? 16.387 91.227 114.187 1.00 66.16 228 GLU A C 1
ATOM 1654 O O . GLU A 1 231 ? 15.951 90.084 114.139 1.00 63.86 228 GLU A O 1
ATOM 1660 N N . GLN A 1 232 ? 16.559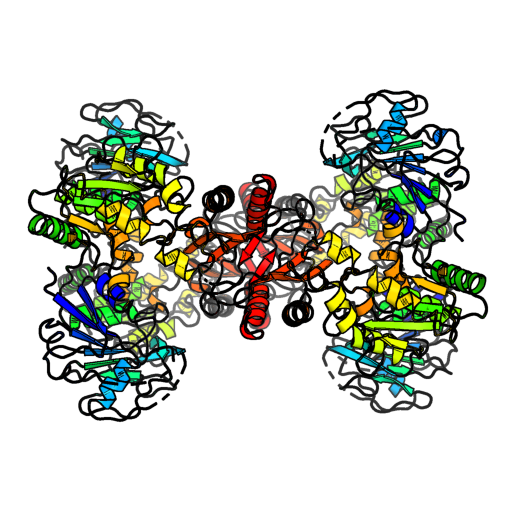 91.992 113.112 1.00 65.69 229 GLN A N 1
ATOM 1661 C CA . GLN A 1 232 ? 15.994 91.660 111.808 1.00 62.76 229 GLN A CA 1
ATOM 1662 C C . GLN A 1 232 ? 16.792 90.604 111.047 1.00 60.00 229 GLN A C 1
ATOM 1663 O O . GLN A 1 232 ? 17.977 90.402 111.310 1.00 60.76 229 GLN A O 1
ATOM 1669 N N . VAL A 1 233 ? 16.127 89.944 110.099 1.00 56.99 230 VAL A N 1
ATOM 1670 C CA . VAL A 1 233 ? 16.764 88.954 109.240 1.00 54.54 230 VAL A CA 1
ATOM 1671 C C . VAL A 1 233 ? 16.363 89.151 107.781 1.00 53.07 230 VAL A C 1
ATOM 1672 O O . VAL A 1 233 ? 15.199 89.394 107.477 1.00 52.89 230 VAL A O 1
ATOM 1676 N N . ILE A 1 234 ? 17.340 89.038 106.887 1.00 52.36 231 ILE A N 1
ATOM 1677 C CA . ILE A 1 234 ? 17.101 89.115 105.455 1.00 50.99 231 ILE A CA 1
ATOM 1678 C C . ILE A 1 234 ? 17.108 87.704 104.911 1.00 48.64 231 ILE A C 1
ATOM 1679 O O . ILE A 1 234 ? 17.967 86.911 105.281 1.00 48.22 231 ILE A O 1
ATOM 1684 N N . VAL A 1 235 ? 16.144 87.393 104.046 1.00 47.46 232 VAL A N 1
ATOM 1685 C CA . VAL A 1 235 ? 16.148 86.138 103.300 1.00 45.74 232 VAL A CA 1
ATOM 1686 C C . VAL A 1 235 ? 15.934 86.394 101.805 1.00 45.76 232 VAL A C 1
ATOM 1687 O O . VAL A 1 235 ? 15.051 87.150 101.408 1.00 46.27 232 VAL A O 1
ATOM 1691 N N . GLY A 1 236 ? 16.750 85.751 100.981 1.00 45.60 233 GLY A N 1
ATOM 1692 C CA . GLY A 1 236 ? 16.624 85.876 99.543 1.00 46.11 233 GLY A CA 1
ATOM 1693 C C . GLY A 1 236 ? 15.545 84.968 98.995 1.00 45.59 233 GLY A C 1
ATOM 1694 O O . GLY A 1 236 ? 15.676 83.751 99.071 1.00 44.98 233 GLY A O 1
ATOM 1695 N N . LEU A 1 237 ? 14.488 85.549 98.434 1.00 46.71 234 LEU A N 1
ATOM 1696 C CA . LEU A 1 237 ? 13.386 84.759 97.881 1.00 46.72 234 LEU A CA 1
ATOM 1697 C C . LEU A 1 237 ? 13.789 84.050 96.595 1.00 47.00 234 LEU A C 1
ATOM 1698 O O . LEU A 1 237 ? 13.426 82.888 96.364 1.00 46.86 234 LEU A O 1
ATOM 1703 N N . SER A 1 238 ? 14.518 84.766 95.754 1.00 48.28 235 SER A N 1
ATOM 1704 C CA . SER A 1 238 ? 15.287 84.159 94.673 1.00 48.62 235 SER A CA 1
ATOM 1705 C C . SER A 1 238 ? 15.879 82.809 95.114 1.00 47.88 235 SER A C 1
ATOM 1706 O O . SER A 1 238 ? 16.658 82.767 96.072 1.00 48.39 235 SER A O 1
ATOM 1709 N N . GLY A 1 239 ? 15.495 81.710 94.464 1.00 47.42 236 GLY A N 1
ATOM 1710 C CA . GLY A 1 239 ? 16.141 80.410 94.737 1.00 46.78 236 GLY A CA 1
ATOM 1711 C C . GLY A 1 239 ? 15.270 79.168 94.925 1.00 46.29 236 GLY A C 1
ATOM 1712 O O . GLY A 1 239 ? 15.787 78.096 95.267 1.00 46.44 236 GLY A O 1
ATOM 1713 N N . GLY A 1 240 ? 13.960 79.284 94.718 1.00 46.04 237 GLY A N 1
ATOM 1714 C CA . GLY A 1 240 ? 13.094 78.108 94.691 1.00 45.57 237 GLY A CA 1
ATOM 1715 C C . GLY A 1 240 ? 12.674 77.590 96.053 1.00 44.80 237 GLY A C 1
ATOM 1716 O O . GLY A 1 240 ? 12.506 78.363 96.995 1.00 44.75 237 GLY A O 1
ATOM 1717 N N . VAL A 1 241 ? 12.515 76.271 96.150 1.00 44.35 238 VAL A N 1
ATOM 1718 C CA . VAL A 1 241 ? 11.862 75.635 97.299 1.00 44.00 238 VAL A CA 1
ATOM 1719 C C . VAL A 1 241 ? 12.572 75.877 98.629 1.00 43.27 238 VAL A C 1
ATOM 1720 O O . VAL A 1 241 ? 11.932 76.115 99.648 1.00 43.30 238 VAL A O 1
ATOM 1724 N N . ASP A 1 242 ? 13.894 75.820 98.612 1.00 42.83 239 ASP A N 1
ATOM 1725 C CA . ASP A 1 242 ? 14.681 75.916 99.829 1.00 42.58 239 ASP A CA 1
ATOM 1726 C C . ASP A 1 242 ? 14.626 77.335 100.395 1.00 42.11 239 ASP A C 1
ATOM 1727 O O . ASP A 1 242 ? 14.627 77.532 101.612 1.00 42.07 239 ASP A O 1
ATOM 1732 N N . SER A 1 243 ? 14.589 78.320 99.505 1.00 41.68 240 SER A N 1
ATOM 1733 C CA . SER A 1 243 ? 14.473 79.710 99.912 1.00 41.76 240 SER A CA 1
ATOM 1734 C C . SER A 1 243 ? 13.069 79.964 100.437 1.00 41.51 240 SER A C 1
ATOM 1735 O O . SER A 1 243 ? 12.889 80.532 101.516 1.00 42.19 240 SER A O 1
ATOM 1738 N N . ALA A 1 244 ? 12.071 79.537 99.675 1.00 40.65 241 ALA A N 1
ATOM 1739 C CA . ALA A 1 244 ? 10.697 79.707 100.091 1.00 40.76 241 ALA A CA 1
ATOM 1740 C C . ALA A 1 244 ? 10.459 79.123 101.488 1.00 40.39 241 ALA A C 1
ATOM 1741 O O . ALA A 1 244 ? 9.754 79.723 102.307 1.00 41.19 241 ALA A O 1
ATOM 1743 N N . VAL A 1 245 ? 11.049 77.960 101.758 1.00 39.26 242 VAL A N 1
ATOM 1744 C CA . VAL A 1 245 ? 10.899 77.312 103.055 1.00 39.10 242 VAL A CA 1
ATOM 1745 C C . VAL A 1 245 ? 11.622 78.093 104.154 1.00 39.32 242 VAL A C 1
ATOM 1746 O O . VAL A 1 245 ? 11.074 78.273 105.230 1.00 39.95 242 VAL A O 1
ATOM 1750 N N . THR A 1 246 ? 12.827 78.582 103.881 1.00 39.09 243 THR A N 1
ATOM 1751 C CA . THR A 1 246 ? 13.545 79.411 104.852 1.00 39.90 243 THR A CA 1
ATOM 1752 C C . THR A 1 246 ? 12.754 80.677 105.207 1.00 41.02 243 THR A C 1
ATOM 1753 O O . THR A 1 246 ? 12.616 81.038 106.380 1.00 41.86 243 THR A O 1
ATOM 1757 N N . ALA A 1 247 ? 12.239 81.342 104.180 1.00 41.25 244 ALA A N 1
ATOM 1758 C CA . ALA A 1 247 ? 11.532 82.599 104.349 1.00 42.48 244 ALA A CA 1
ATOM 1759 C C . ALA A 1 247 ? 10.298 82.411 105.207 1.00 43.41 244 ALA A C 1
ATOM 1760 O O . ALA A 1 247 ? 10.047 83.207 106.115 1.00 44.91 244 ALA A O 1
ATOM 1762 N N . THR A 1 248 ? 9.526 81.363 104.929 1.00 42.87 245 THR A N 1
ATOM 1763 C CA . THR A 1 248 ? 8.288 81.142 105.672 1.00 43.85 245 THR A CA 1
ATOM 1764 C C . THR A 1 248 ? 8.627 80.652 107.082 1.00 43.82 245 THR A C 1
ATOM 1765 O O . THR A 1 248 ? 8.001 81.058 108.055 1.00 45.19 245 THR A O 1
ATOM 1769 N N . LEU A 1 249 ? 9.638 79.798 107.186 1.00 42.60 246 LEU A N 1
ATOM 1770 C CA . LEU A 1 249 ? 10.062 79.267 108.476 1.00 42.92 246 LEU A CA 1
ATOM 1771 C C . LEU A 1 249 ? 10.522 80.402 109.360 1.00 44.14 246 LEU A C 1
ATOM 1772 O O . LEU A 1 249 ? 10.148 80.474 110.525 1.00 45.48 246 LEU A O 1
ATOM 1777 N N . VAL A 1 250 ? 11.331 81.294 108.796 1.00 44.13 247 VAL A N 1
ATOM 1778 C CA . VAL A 1 250 ? 11.790 82.469 109.519 1.00 45.58 247 VAL A CA 1
ATOM 1779 C C . VAL A 1 250 ? 10.605 83.378 109.798 1.00 47.15 247 VAL A C 1
ATOM 1780 O O . VAL A 1 250 ? 10.433 83.844 110.919 1.00 48.97 247 VAL A O 1
ATOM 1784 N N . HIS A 1 251 ? 9.771 83.609 108.791 1.00 47.01 248 HIS A N 1
ATOM 1785 C CA . HIS A 1 251 ? 8.598 84.465 108.967 1.00 48.88 248 HIS A CA 1
ATOM 1786 C C . HIS A 1 251 ? 7.761 84.052 110.175 1.00 50.05 248 HIS A C 1
ATOM 1787 O O . HIS A 1 251 ? 7.373 84.888 110.982 1.00 52.11 248 HIS A O 1
ATOM 1794 N N . LYS A 1 252 ? 7.481 82.761 110.289 1.00 49.23 249 LYS A N 1
ATOM 1795 C CA . LYS A 1 252 ? 6.718 82.246 111.417 1.00 50.62 249 LYS A CA 1
ATOM 1796 C C . LYS A 1 252 ? 7.435 82.452 112.749 1.00 51.55 249 LYS A C 1
ATOM 1797 O O . LYS A 1 252 ? 6.785 82.616 113.778 1.00 53.45 249 LYS A O 1
ATOM 1803 N N . ALA A 1 253 ? 8.766 82.455 112.725 1.00 50.60 250 ALA A N 1
ATOM 1804 C CA . ALA A 1 253 ? 9.564 82.593 113.948 1.00 51.66 250 ALA A CA 1
ATOM 1805 C C . ALA A 1 253 ? 9.589 84.016 114.488 1.00 53.72 250 ALA A C 1
ATOM 1806 O O . ALA A 1 253 ? 9.492 84.221 115.695 1.00 55.57 250 ALA A O 1
ATOM 1808 N N . ILE A 1 254 ? 9.726 84.993 113.592 1.00 53.61 251 ILE A N 1
ATOM 1809 C CA . ILE A 1 254 ? 9.944 86.382 113.988 1.00 55.70 251 ILE A CA 1
ATOM 1810 C C . ILE A 1 254 ? 9.094 87.431 113.250 1.00 56.51 251 ILE A C 1
ATOM 1811 O O . ILE A 1 254 ? 9.404 88.614 113.327 1.00 58.56 251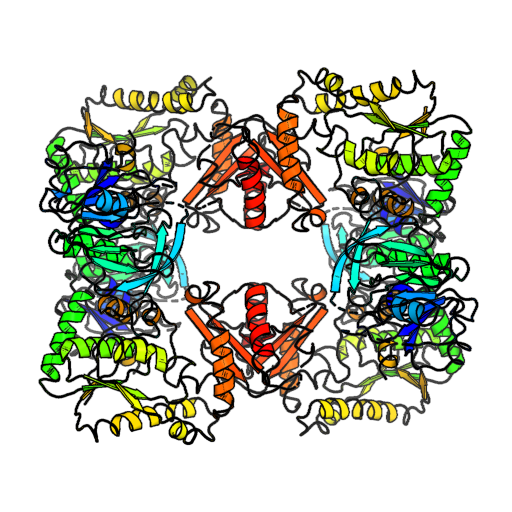 ILE A O 1
ATOM 1816 N N . GLY A 1 255 ? 8.042 87.021 112.545 1.00 55.54 252 GLY A N 1
ATOM 1817 C CA . GLY A 1 255 ? 7.095 87.965 111.921 1.00 57.07 252 GLY A CA 1
ATOM 1818 C C . GLY A 1 255 ? 7.689 89.187 111.221 1.00 58.04 252 GLY A C 1
ATOM 1819 O O . GLY A 1 255 ? 8.502 89.041 110.305 1.00 56.25 252 GLY A O 1
ATOM 1820 N N . ASP A 1 256 ? 7.293 90.389 111.658 1.00 61.16 253 ASP A N 1
ATOM 1821 C CA . ASP A 1 256 ? 7.742 91.663 111.041 1.00 62.86 253 ASP A CA 1
ATOM 1822 C C . ASP A 1 256 ? 9.261 91.792 110.869 1.00 61.69 253 ASP A C 1
ATOM 1823 O O . ASP A 1 256 ? 9.714 92.526 109.993 1.00 61.89 253 ASP A O 1
ATOM 1828 N N . GLN A 1 257 ? 10.036 91.116 111.720 1.00 60.84 254 GLN A N 1
ATOM 1829 C CA . GLN A 1 257 ? 11.507 91.174 111.674 1.00 60.31 254 GLN A CA 1
ATOM 1830 C C . GLN A 1 257 ? 12.103 90.627 110.366 1.00 57.43 254 GLN A C 1
ATOM 1831 O O . GLN A 1 257 ? 13.179 91.049 109.949 1.00 57.42 254 GLN A O 1
ATOM 1837 N N . LEU A 1 258 ? 11.415 89.682 109.732 1.00 55.13 255 LEU A N 1
ATOM 1838 C CA . LEU A 1 258 ? 11.844 89.172 108.432 1.00 52.65 255 LEU A CA 1
ATOM 1839 C C . LEU A 1 258 ? 11.665 90.245 107.381 1.00 53.44 255 LEU A C 1
ATOM 1840 O O . LEU A 1 258 ? 10.598 90.853 107.282 1.00 54.87 255 LEU A O 1
ATOM 1845 N N . VAL A 1 259 ? 12.716 90.468 106.602 1.00 52.81 256 VAL A N 1
ATOM 1846 C CA . VAL A 1 259 ? 12.653 91.347 105.450 1.00 53.27 256 VAL A CA 1
ATOM 1847 C C . VAL A 1 259 ? 13.155 90.527 104.273 1.00 51.03 256 VAL A C 1
ATOM 1848 O O . VAL A 1 259 ? 14.312 90.117 104.243 1.00 50.09 256 VAL A O 1
ATOM 1852 N N . CYS A 1 260 ? 12.256 90.248 103.333 1.00 50.40 257 CYS A N 1
ATOM 1853 C CA . CYS A 1 260 ? 12.586 89.455 102.151 1.00 48.80 257 CYS A CA 1
ATOM 1854 C C . CYS A 1 260 ? 13.170 90.329 101.065 1.00 49.19 257 CYS A C 1
ATOM 1855 O O . CYS A 1 260 ? 12.682 91.424 100.814 1.00 50.78 257 CYS A O 1
ATOM 1858 N N . VAL A 1 261 ? 14.209 89.829 100.413 1.00 48.01 258 VAL A N 1
ATOM 1859 C CA . VAL A 1 261 ? 14.808 90.510 99.280 1.00 48.55 258 VAL A CA 1
ATOM 1860 C C . VAL A 1 261 ? 14.710 89.610 98.062 1.00 46.98 258 VAL A C 1
ATOM 1861 O O . VAL A 1 261 ? 14.978 88.415 98.147 1.00 45.33 258 VAL A O 1
ATOM 1865 N N . LEU A 1 262 ? 14.308 90.191 96.937 1.00 47.71 259 LEU A N 1
ATOM 1866 C CA . LEU A 1 262 ? 14.181 89.461 95.686 1.00 46.88 259 LEU A CA 1
ATOM 1867 C C . LEU A 1 262 ? 14.989 90.180 94.625 1.00 47.99 259 LEU A C 1
ATOM 1868 O O . LEU A 1 262 ? 14.613 91.267 94.189 1.00 49.86 259 LEU A O 1
ATOM 1873 N N . VAL A 1 263 ? 16.109 89.589 94.222 1.00 47.24 260 VAL A N 1
ATOM 1874 C CA . VAL A 1 263 ? 16.932 90.184 93.186 1.00 48.38 260 VAL A CA 1
ATOM 1875 C C . VAL A 1 263 ? 16.578 89.549 91.841 1.00 48.22 260 VAL A C 1
ATOM 1876 O O . VAL A 1 263 ? 16.583 88.327 91.699 1.00 46.97 260 VAL A O 1
ATOM 1880 N N . ASP A 1 264 ? 16.222 90.385 90.870 1.00 50.08 261 ASP A N 1
ATOM 1881 C CA . ASP A 1 264 ? 16.063 89.943 89.493 1.00 50.47 261 ASP A CA 1
ATOM 1882 C C . ASP A 1 264 ? 17.437 90.038 88.873 1.00 50.91 261 ASP A C 1
ATOM 1883 O O . ASP A 1 264 ? 17.859 91.101 88.463 1.00 52.59 261 ASP A O 1
ATOM 1888 N N . THR A 1 265 ? 18.145 88.915 88.830 1.00 49.83 262 THR A N 1
ATOM 1889 C CA . THR A 1 265 ? 19.501 88.869 88.294 1.00 50.41 262 THR A CA 1
ATOM 1890 C C . THR A 1 265 ? 19.499 88.869 86.771 1.00 51.62 262 THR A C 1
ATOM 1891 O O . THR A 1 265 ? 20.556 88.954 86.152 1.00 52.40 262 THR A O 1
ATOM 1895 N N . GLY A 1 266 ? 18.310 88.763 86.180 1.00 51.97 263 GLY A N 1
ATOM 1896 C CA . GLY A 1 266 ? 18.156 88.525 84.752 1.00 53.40 263 GLY A CA 1
ATOM 1897 C C . GLY A 1 266 ? 18.285 87.050 84.397 1.00 52.75 263 GLY A C 1
ATOM 1898 O O . GLY A 1 266 ? 18.038 86.665 83.260 1.00 53.80 263 GLY A O 1
ATOM 1899 N N . LEU A 1 267 ? 18.654 86.225 85.376 1.00 51.45 264 LEU A N 1
ATOM 1900 C CA . LEU A 1 267 ? 19.011 84.830 85.145 1.00 51.09 264 LEU A CA 1
ATOM 1901 C C . LEU A 1 267 ? 17.908 83.895 85.621 1.00 50.25 264 LEU A C 1
ATOM 1902 O O . LEU A 1 267 ? 18.159 82.710 85.849 1.00 49.86 264 LEU A O 1
ATOM 1907 N N . LEU A 1 268 ? 16.693 84.422 85.768 1.00 50.67 265 LEU A N 1
ATOM 1908 C CA . LEU A 1 268 ? 15.573 83.661 86.315 1.00 49.94 265 LEU A CA 1
ATOM 1909 C C . LEU A 1 268 ? 14.569 83.339 85.228 1.00 51.50 265 LEU A C 1
ATOM 1910 O O . LEU A 1 268 ? 14.585 83.943 84.157 1.00 53.03 265 LEU A O 1
ATOM 1915 N N . ARG A 1 269 ? 13.685 82.392 85.516 1.00 51.58 266 ARG A N 1
ATOM 1916 C CA . ARG A 1 269 ? 12.687 81.964 84.540 1.00 53.48 266 ARG A CA 1
ATOM 1917 C C . ARG A 1 269 ? 11.634 83.034 84.319 1.00 55.12 266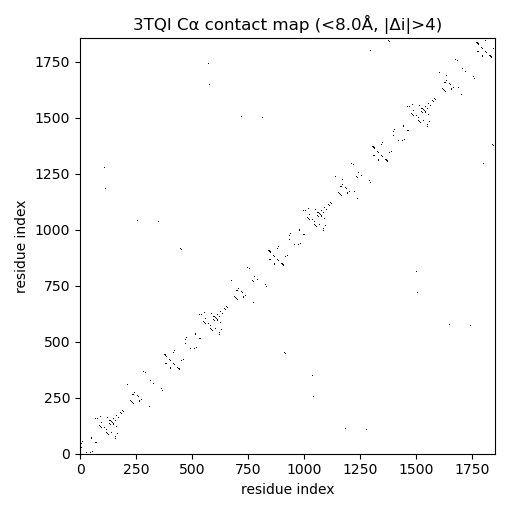 ARG A C 1
ATOM 1918 O O . ARG A 1 269 ? 11.470 83.939 85.138 1.00 54.48 266 ARG A O 1
ATOM 1926 N N . LEU A 1 270 ? 10.926 82.910 83.198 1.00 57.64 267 LEU A N 1
ATOM 1927 C CA . LEU A 1 270 ? 10.070 83.980 82.690 1.00 59.95 267 LEU A CA 1
ATOM 1928 C C . LEU A 1 270 ? 9.253 84.622 83.813 1.00 59.94 267 LEU A C 1
ATOM 1929 O O . LEU A 1 270 ? 9.408 85.815 84.092 1.00 60.60 267 LEU A O 1
ATOM 1934 N N . ASN A 1 271 ? 8.414 83.829 84.474 1.00 59.66 268 ASN A N 1
ATOM 1935 C CA . ASN A 1 271 ? 7.454 84.375 85.426 1.00 60.19 268 ASN A CA 1
ATOM 1936 C C . ASN A 1 271 ? 7.871 84.187 86.885 1.00 58.19 268 ASN A C 1
ATOM 1937 O O . ASN A 1 271 ? 7.021 84.267 87.774 1.00 58.52 268 ASN A O 1
ATOM 1942 N N . GLU A 1 272 ? 9.154 83.930 87.151 1.00 56.59 269 GLU A N 1
ATOM 1943 C CA . GLU A 1 272 ? 9.592 83.663 88.531 1.00 54.64 269 GLU A CA 1
ATOM 1944 C C . GLU A 1 272 ? 9.318 84.853 89.427 1.00 54.39 269 GLU A C 1
ATOM 1945 O O . GLU A 1 272 ? 8.670 84.709 90.457 1.00 54.15 269 GLU A O 1
ATOM 1951 N N . VAL A 1 273 ? 9.809 86.024 89.035 1.00 54.83 270 VAL A N 1
ATOM 1952 C CA . VAL A 1 273 ? 9.580 87.244 89.809 1.00 55.34 270 VAL A CA 1
ATOM 1953 C C . VAL A 1 273 ? 8.105 87.351 90.217 1.00 56.51 270 VAL A C 1
ATOM 1954 O O . VAL A 1 273 ? 7.789 87.507 91.400 1.00 56.25 270 VAL A O 1
ATOM 1958 N N . ASP A 1 274 ? 7.212 87.238 89.235 1.00 58.04 271 ASP A N 1
ATOM 1959 C CA . ASP A 1 274 ? 5.772 87.353 89.470 1.00 59.69 271 ASP A CA 1
ATOM 1960 C C . ASP A 1 274 ? 5.241 86.255 90.387 1.00 58.07 271 ASP A C 1
ATOM 1961 O O . ASP A 1 274 ? 4.578 86.546 91.371 1.00 58.51 271 ASP A O 1
ATOM 1966 N N . GLU A 1 275 ? 5.538 85.002 90.065 1.00 56.51 272 GLU A N 1
ATOM 1967 C CA . GLU A 1 275 ? 5.089 83.864 90.877 1.00 55.50 272 GLU A CA 1
ATOM 1968 C C . GLU A 1 275 ? 5.485 84.018 92.348 1.00 53.37 272 GLU A C 1
ATOM 1969 O O . GLU A 1 275 ? 4.676 83.747 93.243 1.00 53.71 272 GLU A O 1
ATOM 1975 N N . VAL A 1 276 ? 6.717 84.466 92.590 1.00 51.28 273 VAL A N 1
ATOM 1976 C CA . VAL A 1 276 ? 7.229 84.629 93.952 1.00 49.61 273 VAL A CA 1
ATOM 1977 C C . VAL A 1 276 ? 6.503 85.746 94.701 1.00 50.51 273 VAL A C 1
ATOM 1978 O O . VAL A 1 276 ? 6.142 85.583 95.865 1.00 50.44 273 VAL A O 1
ATOM 1982 N N . LEU A 1 277 ? 6.293 86.877 94.038 1.00 51.49 274 LEU A N 1
ATOM 1983 C CA . LEU A 1 277 ? 5.613 88.004 94.672 1.00 52.92 274 LEU A CA 1
ATOM 1984 C C . LEU A 1 277 ? 4.178 87.657 95.085 1.00 53.76 274 LEU A C 1
ATOM 1985 O O . LEU A 1 277 ? 3.708 88.103 96.124 1.00 54.16 274 LEU A O 1
ATOM 1990 N N . ASN A 1 278 ? 3.495 86.864 94.266 1.00 53.97 275 ASN A N 1
ATOM 1991 C CA . ASN A 1 278 ? 2.133 86.410 94.567 1.00 55.37 275 ASN A CA 1
ATOM 1992 C C . ASN A 1 278 ? 2.099 85.608 95.858 1.00 53.92 275 ASN A C 1
ATOM 1993 O O . ASN A 1 278 ? 1.176 85.720 96.657 1.00 55.18 275 ASN A O 1
ATOM 1998 N N . VAL A 1 279 ? 3.121 84.794 96.061 1.00 51.46 276 VAL A N 1
ATOM 1999 C CA . VAL A 1 279 ? 3.179 83.966 97.242 1.00 50.29 276 VAL A CA 1
ATOM 2000 C C . VAL A 1 279 ? 3.535 84.774 98.479 1.00 50.29 276 VAL A C 1
ATOM 2001 O O . VAL A 1 279 ? 2.823 84.717 99.459 1.00 51.43 276 VAL A O 1
ATOM 2005 N N . PHE A 1 280 ? 4.614 85.544 98.432 1.00 49.76 277 PHE A N 1
ATOM 2006 C CA . PHE A 1 280 ? 5.133 86.190 99.643 1.00 49.84 277 PHE A CA 1
ATOM 2007 C C . PHE A 1 280 ? 4.622 87.587 99.920 1.00 52.28 277 PHE A C 1
ATOM 2008 O O . PHE A 1 280 ? 4.486 87.965 101.071 1.00 52.87 277 PHE A O 1
ATOM 2016 N N . GLN A 1 281 ? 4.357 88.362 98.878 1.00 54.07 278 GLN A N 1
ATOM 2017 C CA . GLN A 1 281 ? 3.803 89.693 99.060 1.00 57.00 278 GLN A CA 1
ATOM 2018 C C . GLN A 1 281 ? 2.279 89.618 99.140 1.00 59.25 278 GLN A C 1
ATOM 2019 O O . GLN A 1 281 ? 1.706 89.824 100.202 1.00 60.63 278 GLN A O 1
ATOM 2025 N N . LYS A 1 282 ? 1.627 89.278 98.035 1.00 60.07 279 LYS A N 1
ATOM 2026 C CA . LYS A 1 282 ? 0.172 89.354 97.956 1.00 63.10 279 LYS A CA 1
ATOM 2027 C C . LYS A 1 282 ? -0.500 88.437 98.977 1.00 63.15 279 LYS A C 1
ATOM 2028 O O . LYS A 1 282 ? -1.358 88.868 99.742 1.00 65.71 279 LYS A O 1
ATOM 2034 N N . HIS A 1 283 ? -0.106 87.173 98.979 1.00 60.93 280 HIS A N 1
ATOM 2035 C CA . HIS A 1 283 ? -0.537 86.224 99.995 1.00 60.65 280 HIS A CA 1
ATOM 2036 C C . HIS A 1 283 ? 0.443 86.349 101.157 1.00 59.14 280 HIS A C 1
ATOM 2037 O O . HIS A 1 283 ? 1.631 86.532 100.948 1.00 57.62 280 HIS A O 1
ATOM 2044 N N . LEU A 1 284 ? -0.051 86.290 102.380 1.00 60.35 281 LEU A N 1
ATOM 2045 C CA . LEU A 1 284 ? 0.813 86.255 103.573 1.00 59.19 281 LEU A CA 1
ATOM 2046 C C . LEU A 1 284 ? 1.724 87.465 103.795 1.00 59.30 281 LEU A C 1
ATOM 2047 O O . LEU A 1 284 ? 2.859 87.316 104.236 1.00 57.74 281 LEU A O 1
ATOM 2052 N N . GLY A 1 285 ? 1.205 88.662 103.522 1.00 61.79 282 GLY A N 1
ATOM 2053 C CA . GLY A 1 285 ? 1.844 89.916 103.951 1.00 62.78 282 GLY A CA 1
ATOM 2054 C C . GLY A 1 285 ? 3.268 90.097 103.464 1.00 60.66 282 GLY A C 1
ATOM 2055 O O . GLY A 1 285 ? 3.481 90.348 102.289 1.00 60.91 282 GLY A O 1
ATOM 2056 N N . ALA A 1 286 ? 4.235 89.993 104.378 1.00 59.30 283 ALA A N 1
ATOM 2057 C CA . ALA A 1 286 ? 5.682 89.971 104.054 1.00 57.05 283 ALA A CA 1
ATOM 2058 C C . ALA A 1 286 ? 6.252 91.227 103.363 1.00 57.97 283 ALA A C 1
ATOM 2059 O O . ALA A 1 286 ? 5.786 91.645 102.297 1.00 58.71 283 ALA A O 1
ATOM 2061 N N . LYS A 1 287 ? 7.274 91.817 103.985 1.00 58.05 284 LYS A N 1
ATOM 2062 C CA . LYS A 1 287 ? 8.035 92.901 103.368 1.00 58.77 284 LYS A CA 1
ATOM 2063 C C . LYS A 1 287 ? 8.950 92.271 102.334 1.00 55.79 284 LYS A C 1
ATOM 2064 O O . LYS A 1 287 ? 9.814 91.478 102.695 1.00 53.94 284 LYS A O 1
ATOM 2070 N N . VAL A 1 288 ? 8.746 92.605 101.059 1.00 55.49 285 VAL A N 1
ATOM 2071 C CA . VAL A 1 288 ? 9.608 92.118 99.971 1.00 53.26 285 VAL A CA 1
ATOM 2072 C C . VAL A 1 288 ? 10.256 93.285 99.220 1.00 54.41 285 VAL A C 1
ATOM 2073 O O . VAL A 1 288 ? 9.554 94.133 98.680 1.00 56.24 285 VAL A O 1
ATOM 2077 N N . ILE A 1 289 ? 11.588 93.329 99.193 1.00 53.52 286 ILE A N 1
ATOM 2078 C CA . ILE A 1 289 ? 12.312 94.369 98.462 1.00 54.97 286 ILE A CA 1
ATOM 2079 C C . ILE A 1 289 ? 12.798 93.826 97.130 1.00 53.72 286 ILE A C 1
ATOM 2080 O O . ILE A 1 289 ? 13.549 92.860 97.094 1.00 51.74 286 ILE A O 1
ATOM 2085 N N . CYS A 1 290 ? 12.374 94.457 96.040 1.00 55.25 287 CYS A N 1
ATOM 2086 C CA . CYS A 1 290 ? 12.814 94.070 94.711 1.00 54.80 287 CYS A CA 1
ATOM 2087 C C . CYS A 1 290 ? 14.043 94.861 94.315 1.00 55.79 287 CYS A C 1
ATOM 2088 O O . CYS A 1 290 ? 14.025 96.087 94.319 1.00 57.96 287 CYS A O 1
ATOM 2091 N N . VAL A 1 291 ? 15.111 94.148 93.980 1.00 54.56 288 VAL A N 1
ATOM 2092 C CA . VAL A 1 291 ? 16.345 94.767 93.512 1.00 55.85 288 VAL A CA 1
ATOM 2093 C C . VAL A 1 291 ? 16.502 94.393 92.050 1.00 55.68 288 VAL A C 1
ATOM 2094 O O . VAL A 1 291 ? 16.243 93.254 91.689 1.00 53.48 288 VAL A O 1
ATOM 2098 N N . ASP A 1 292 ? 16.907 95.349 91.212 1.00 58.26 289 ASP A N 1
ATOM 2099 C CA . ASP A 1 292 ? 16.969 95.115 89.766 1.00 58.89 289 ASP A CA 1
ATOM 2100 C C . ASP A 1 292 ? 18.158 94.250 89.364 1.00 58.06 289 ASP A C 1
ATOM 2101 O O . ASP A 1 292 ? 17.967 93.176 88.811 1.00 57.08 289 ASP A O 1
ATOM 2106 N N . ALA A 1 293 ? 19.379 94.717 89.607 1.00 59.11 290 ALA A N 1
ATOM 2107 C CA . ALA A 1 293 ? 20.589 93.899 89.366 1.00 58.50 290 ALA A CA 1
ATOM 2108 C C . ALA A 1 293 ? 20.747 93.328 87.943 1.00 58.52 290 ALA A C 1
ATOM 2109 O O . ALA A 1 293 ? 21.740 92.672 87.646 1.00 58.18 290 ALA A O 1
ATOM 2111 N N . LYS A 1 294 ? 19.797 93.605 87.060 1.00 59.27 291 LYS A N 1
ATOM 2112 C CA . LYS A 1 294 ? 19.763 92.967 85.758 1.00 59.62 291 LYS A CA 1
ATOM 2113 C C . LYS A 1 294 ? 20.904 93.455 84.865 1.00 61.54 291 LYS A C 1
ATOM 2114 O O . LYS A 1 294 ? 21.573 92.647 84.222 1.00 61.37 291 LYS A O 1
ATOM 2120 N N . ASP A 1 295 ? 21.107 94.776 84.826 1.00 63.62 292 ASP A N 1
ATOM 2121 C CA . ASP A 1 295 ? 22.241 95.386 84.126 1.00 65.67 292 ASP A CA 1
ATOM 2122 C C . ASP A 1 295 ? 23.562 95.049 84.810 1.00 65.31 292 ASP A C 1
ATOM 2123 O O . ASP A 1 295 ? 24.598 94.923 84.156 1.00 66.47 292 ASP A O 1
ATOM 2128 N N . ARG A 1 296 ? 23.526 94.918 86.130 1.00 64.06 293 ARG A N 1
ATOM 2129 C CA . ARG A 1 296 ? 24.728 94.629 86.896 1.00 64.21 293 ARG A CA 1
ATOM 2130 C C . ARG A 1 296 ? 25.296 93.283 86.478 1.00 62.74 293 ARG A C 1
ATOM 2131 O O . ARG A 1 296 ? 26.489 93.183 86.196 1.00 64.20 293 ARG A O 1
ATOM 2139 N N . PHE A 1 297 ? 24.433 92.267 86.424 1.00 60.11 294 PHE A N 1
ATOM 2140 C CA . PHE A 1 297 ? 24.841 90.893 86.078 1.00 58.73 294 PHE A CA 1
ATOM 2141 C C . PHE A 1 297 ? 25.306 90.707 84.624 1.00 59.95 294 PHE A C 1
ATOM 2142 O O . PHE A 1 297 ? 26.161 89.863 84.363 1.00 60.13 294 PHE A O 1
ATOM 2150 N N . MET A 1 298 ? 24.761 91.485 83.688 1.00 60.91 295 MET A N 1
ATOM 2151 C CA . MET A 1 298 ? 25.144 91.366 82.274 1.00 62.35 295 MET A CA 1
ATOM 2152 C C . MET A 1 298 ? 26.566 91.894 82.055 1.00 65.02 295 MET A C 1
ATOM 2153 O O . MET A 1 298 ? 27.352 91.299 81.315 1.00 66.10 295 MET A O 1
ATOM 2158 N N . LYS A 1 299 ? 26.882 93.017 82.695 1.00 66.50 296 LYS A N 1
ATOM 2159 C CA . LYS A 1 299 ? 28.268 93.408 82.922 1.00 68.74 296 LYS A CA 1
ATOM 2160 C C . LYS A 1 299 ? 28.772 92.385 83.934 1.00 67.33 296 LYS A C 1
ATOM 2161 O O . LYS A 1 299 ? 27.971 91.700 84.556 1.00 64.94 296 LYS A O 1
ATOM 2167 N N . ALA A 1 300 ? 30.075 92.233 84.102 1.00 69.03 297 ALA A N 1
ATOM 2168 C CA . ALA A 1 300 ? 30.582 91.202 85.023 1.00 68.09 297 ALA A CA 1
ATOM 2169 C C . ALA A 1 300 ? 30.518 89.792 84.424 1.00 66.93 297 ALA A C 1
ATOM 2170 O O . ALA A 1 300 ? 31.321 88.934 84.786 1.00 67.47 297 ALA A O 1
ATOM 2172 N N . LEU A 1 301 ? 29.546 89.549 83.545 1.00 65.78 298 LEU A N 1
ATOM 2173 C CA . LEU A 1 301 ? 29.534 88.368 82.688 1.00 65.41 298 LEU A CA 1
ATOM 2174 C C . LEU A 1 301 ? 29.725 88.773 81.224 1.00 67.68 298 LEU A C 1
ATOM 2175 O O . LEU A 1 301 ? 29.560 87.947 80.334 1.00 67.85 298 LEU A O 1
ATOM 2180 N N . LYS A 1 302 ? 30.088 90.034 80.979 1.00 69.92 299 LYS A N 1
ATOM 2181 C CA . LYS A 1 302 ? 30.140 90.605 79.618 1.00 72.25 299 LYS A CA 1
ATOM 2182 C C . LYS A 1 302 ? 31.068 89.847 78.661 1.00 74.29 299 LYS A C 1
ATOM 2183 O O . LYS A 1 302 ? 30.762 89.731 77.476 1.00 75.52 299 LYS A O 1
ATOM 2189 N N . GLY A 1 303 ? 32.194 89.346 79.165 1.00 75.20 300 GLY A N 1
ATOM 2190 C CA . GLY A 1 303 ? 33.045 88.418 78.400 1.00 77.02 300 GLY A CA 1
ATOM 2191 C C . GLY A 1 303 ? 32.693 87.012 78.840 1.00 74.78 300 GLY A C 1
ATOM 2192 O O . GLY A 1 303 ? 31.536 86.618 78.776 1.00 72.74 300 GLY A O 1
ATOM 2193 N N . ILE A 1 304 ? 33.687 86.253 79.282 1.00 75.66 301 ILE A N 1
ATOM 2194 C CA . ILE A 1 304 ? 33.453 85.056 80.106 1.00 73.48 301 ILE A CA 1
ATOM 2195 C C . ILE A 1 304 ? 32.639 83.952 79.421 1.00 72.18 301 ILE A C 1
ATOM 2196 O O . ILE A 1 304 ? 31.414 83.875 79.559 1.00 69.51 301 ILE A O 1
ATOM 2201 N N . SER A 1 305 ? 33.356 83.104 78.685 1.00 74.36 302 SER A N 1
ATOM 2202 C CA . SER A 1 305 ? 32.791 81.929 78.036 1.00 73.79 302 SER A CA 1
ATOM 2203 C C . SER A 1 305 ? 32.992 80.690 78.902 1.00 72.95 302 SER A C 1
ATOM 2204 O O . SER A 1 305 ? 32.131 79.814 78.932 1.00 71.43 302 SER A O 1
ATOM 2207 N N . ASP A 1 306 ? 34.120 80.624 79.609 1.00 74.32 303 ASP A N 1
ATOM 2208 C CA . ASP A 1 306 ? 34.411 79.513 80.514 1.00 73.98 303 ASP A CA 1
ATOM 2209 C C . ASP A 1 306 ? 33.253 79.299 81.489 1.00 70.31 303 ASP A C 1
ATOM 2210 O O . ASP A 1 306 ? 32.946 80.181 82.280 1.00 68.64 303 ASP A O 1
ATOM 2215 N N . PRO A 1 307 ? 32.613 78.121 81.443 1.00 69.32 304 PRO A N 1
ATOM 2216 C CA . PRO A 1 307 ? 31.429 77.935 82.263 1.00 66.24 304 PRO A CA 1
ATOM 2217 C C . PRO A 1 307 ? 31.725 77.887 83.755 1.00 65.38 304 PRO A C 1
ATOM 2218 O O . PRO A 1 307 ? 30.824 78.125 84.556 1.00 62.86 304 PRO A O 1
ATOM 2222 N N . GLU A 1 308 ? 32.966 77.584 84.126 1.00 67.82 305 GLU A N 1
ATOM 2223 C CA . GLU A 1 308 ? 33.345 77.543 85.535 1.00 67.55 305 GLU A CA 1
ATOM 2224 C C . GLU A 1 308 ? 33.527 78.958 86.070 1.00 67.06 305 GLU A C 1
ATOM 2225 O O . GLU A 1 308 ? 33.236 79.226 87.234 1.00 65.42 305 GLU A O 1
ATOM 2231 N N . GLU A 1 309 ? 33.983 79.866 85.215 1.00 68.64 306 GLU A N 1
ATOM 2232 C CA . GLU A 1 309 ? 34.129 81.260 85.616 1.00 68.86 306 GLU A CA 1
ATOM 2233 C C . GLU A 1 309 ? 32.778 81.977 85.627 1.00 65.89 306 GLU A C 1
ATOM 2234 O O . GLU A 1 309 ? 32.610 82.959 86.343 1.00 65.34 306 GLU A O 1
ATOM 2240 N N . LYS A 1 310 ? 31.822 81.490 84.836 1.00 64.43 307 LYS A N 1
ATOM 2241 C CA . LYS A 1 310 ? 30.460 82.024 84.858 1.00 61.76 307 LYS A CA 1
ATOM 2242 C C . LYS A 1 310 ? 29.864 81.755 86.222 1.00 59.50 307 LYS A C 1
ATOM 2243 O O . LYS A 1 310 ? 29.321 82.659 86.859 1.00 58.29 307 LYS A O 1
ATOM 2249 N N . ARG A 1 311 ? 29.988 80.504 86.662 1.00 59.32 308 ARG A N 1
ATOM 2250 C CA . ARG A 1 311 ? 29.515 80.067 87.980 1.00 57.64 308 ARG A CA 1
ATOM 2251 C C . ARG A 1 311 ? 30.117 80.866 89.126 1.00 58.08 308 ARG A C 1
ATOM 2252 O O . ARG A 1 311 ? 29.454 81.089 90.124 1.00 56.49 308 ARG A O 1
ATOM 2260 N N . LYS A 1 312 ? 31.381 81.258 89.002 1.00 60.67 309 LYS A N 1
ATOM 2261 C CA . LYS A 1 312 ? 32.035 82.026 90.048 1.00 61.86 309 LYS A CA 1
ATOM 2262 C C . LYS A 1 312 ? 31.475 83.442 90.079 1.00 61.38 309 LYS A C 1
ATOM 2263 O O . LYS A 1 312 ? 30.981 83.886 91.115 1.00 60.37 309 LYS A O 1
ATOM 2269 N N . ILE A 1 313 ? 31.543 84.129 88.933 1.00 62.43 310 ILE A N 1
ATOM 2270 C CA . ILE A 1 313 ? 31.151 85.541 88.816 1.00 62.53 310 ILE A CA 1
ATOM 2271 C C . ILE A 1 313 ? 29.700 85.734 89.239 1.00 60.03 310 ILE A C 1
ATOM 2272 O O . ILE A 1 313 ? 29.405 86.566 90.088 1.00 59.97 310 ILE A O 1
ATOM 2277 N N . ALA A 1 314 ? 28.796 84.975 88.633 1.00 58.65 311 ALA A N 1
ATOM 2278 C CA . ALA A 1 314 ? 27.419 84.918 89.104 1.00 56.61 311 ALA A CA 1
ATOM 2279 C C . ALA A 1 314 ? 27.493 84.122 90.375 1.00 55.91 311 ALA A C 1
ATOM 2280 O O . ALA A 1 314 ? 28.045 83.032 90.367 1.00 56.70 311 ALA A O 1
ATOM 2282 N N . GLY A 1 315 ? 26.966 84.641 91.471 1.00 55.12 312 GLY A N 1
ATOM 2283 C CA . GLY A 1 315 ? 27.137 83.953 92.747 1.00 54.68 312 GLY A CA 1
ATOM 2284 C C . GLY A 1 315 ? 28.058 84.745 93.640 1.00 56.49 312 GLY A C 1
ATOM 2285 O O . GLY A 1 315 ? 27.759 84.924 94.809 1.00 56.37 312 GLY A O 1
ATOM 2286 N N . GLU A 1 316 ? 29.180 85.211 93.100 1.00 58.62 313 GLU A N 1
ATOM 2287 C CA . GLU A 1 316 ? 29.948 86.264 93.769 1.00 60.94 313 GLU A CA 1
ATOM 2288 C C . GLU A 1 316 ? 29.086 87.511 93.798 1.00 60.37 313 GLU A C 1
ATOM 2289 O O . GLU A 1 316 ? 28.761 88.034 94.861 1.00 60.41 313 GLU A O 1
ATOM 2295 N N . GLN A 1 317 ? 28.706 87.956 92.602 1.00 60.22 314 GLN A N 1
ATOM 2296 C CA . GLN A 1 317 ? 27.848 89.124 92.402 1.00 59.96 314 GLN A CA 1
ATOM 2297 C C . GLN A 1 317 ? 26.513 88.975 93.133 1.00 57.74 314 GLN A C 1
ATOM 2298 O O . GLN A 1 317 ? 25.848 89.960 93.439 1.00 57.93 314 GLN A O 1
ATOM 2304 N N . PHE A 1 318 ? 26.127 87.734 93.402 1.00 55.91 315 PHE A N 1
ATOM 2305 C CA . PHE A 1 318 ? 24.951 87.440 94.206 1.00 54.10 315 PHE A CA 1
ATOM 2306 C C . PHE A 1 318 ? 25.172 87.779 95.676 1.00 54.55 315 PHE A C 1
ATOM 2307 O O . PHE A 1 318 ? 24.371 88.484 96.271 1.00 54.23 315 PHE A O 1
ATOM 2315 N N . ILE A 1 319 ? 26.258 87.283 96.265 1.00 55.60 316 ILE A N 1
ATOM 2316 C CA . ILE A 1 319 ? 26.493 87.518 97.695 1.00 56.61 316 ILE A CA 1
ATOM 2317 C C . ILE A 1 319 ? 26.782 89.000 97.930 1.00 58.49 316 ILE A C 1
ATOM 2318 O O . ILE A 1 319 ? 26.375 89.557 98.948 1.00 58.87 316 ILE A O 1
ATOM 2323 N N . ARG A 1 320 ? 27.476 89.628 96.985 1.00 59.71 317 ARG A N 1
ATOM 2324 C CA . ARG A 1 320 ? 27.713 91.069 97.033 1.00 61.96 317 ARG A CA 1
ATOM 2325 C C . ARG A 1 320 ? 26.417 91.861 97.178 1.00 60.90 317 ARG A C 1
ATOM 2326 O O . ARG A 1 320 ? 26.319 92.740 98.034 1.00 62.50 317 ARG A O 1
ATOM 2334 N N . VAL A 1 321 ? 25.430 91.550 96.341 1.00 58.57 318 VAL A N 1
ATOM 2335 C CA . VAL A 1 321 ? 24.161 92.275 96.345 1.00 57.82 318 VAL A CA 1
ATOM 2336 C C . VAL A 1 321 ? 23.469 92.117 97.687 1.00 57.05 318 VAL A C 1
ATOM 2337 O O . VAL A 1 321 ? 22.945 93.078 98.243 1.00 58.13 318 VAL A O 1
ATOM 2341 N N . PHE A 1 322 ? 23.486 90.898 98.210 1.00 55.55 319 PHE A N 1
ATOM 2342 C CA . PHE A 1 322 ? 22.898 90.622 99.518 1.00 55.08 319 PHE A CA 1
ATOM 2343 C C . PHE A 1 322 ? 23.658 91.241 100.677 1.00 57.50 319 PHE A C 1
ATOM 2344 O O . PHE A 1 322 ? 23.090 91.399 101.742 1.00 57.87 319 PHE A O 1
ATOM 2352 N N . GLU A 1 323 ? 24.931 91.573 100.488 1.00 59.63 320 GLU A N 1
ATOM 2353 C CA . GLU A 1 323 ? 25.696 92.240 101.533 1.00 62.70 320 GLU A CA 1
ATOM 2354 C C . GLU A 1 323 ? 25.413 93.733 101.516 1.00 64.74 320 GLU A C 1
ATOM 2355 O O . GLU A 1 323 ? 25.372 94.370 102.565 1.00 66.39 320 GLU A O 1
ATOM 2361 N N . GLU A 1 324 ? 25.217 94.279 100.316 1.00 64.83 321 GLU A N 1
ATOM 2362 C CA . GLU A 1 324 ? 24.897 95.693 100.138 1.00 66.98 321 GLU A CA 1
ATOM 2363 C C . GLU A 1 324 ? 23.560 96.022 100.777 1.00 66.33 321 GLU A C 1
ATOM 2364 O O . GLU A 1 324 ? 23.475 96.903 101.624 1.00 68.69 321 GLU A O 1
ATOM 2370 N N . GLN A 1 325 ? 22.520 95.302 100.377 1.00 63.52 322 GLN A N 1
ATOM 2371 C CA . GLN A 1 325 ? 21.289 95.260 101.159 1.00 62.81 322 GLN A CA 1
ATOM 2372 C C . GLN A 1 325 ? 21.699 94.614 102.483 1.00 62.66 322 GLN A C 1
ATOM 2373 O O . GLN A 1 325 ? 22.317 93.563 102.471 1.00 61.60 322 GLN A O 1
ATOM 2379 N N . ALA A 1 326 ? 21.391 95.219 103.620 1.00 64.20 323 ALA A N 1
ATOM 2380 C CA . ALA A 1 326 ? 21.873 94.694 104.910 1.00 64.74 323 ALA A CA 1
ATOM 2381 C C . ALA A 1 326 ? 22.926 95.616 105.497 1.00 68.35 323 ALA A C 1
ATOM 2382 O O . ALA A 1 326 ? 22.882 95.938 106.680 1.00 70.32 323 ALA A O 1
ATOM 2384 N N . LYS A 1 327 ? 23.886 96.008 104.662 1.00 69.58 324 LYS A N 1
ATOM 2385 C CA . LYS A 1 327 ? 24.813 97.098 104.960 1.00 73.68 324 LYS A CA 1
ATOM 2386 C C . LYS A 1 327 ? 24.137 98.346 104.383 1.00 75.12 324 LYS A C 1
ATOM 2387 O O . LYS A 1 327 ? 24.707 99.066 103.559 1.00 77.20 324 LYS A O 1
ATOM 2393 N N . LYS A 1 328 ? 22.903 98.587 104.820 1.00 74.50 325 LYS A N 1
ATOM 2394 C CA . LYS A 1 328 ? 22.019 99.572 104.194 1.00 75.28 325 LYS A CA 1
ATOM 2395 C C . LYS A 1 328 ? 20.716 99.648 104.965 1.00 74.98 325 LYS A C 1
ATOM 2396 O O . LYS A 1 328 ? 20.265 100.735 105.329 1.00 77.95 325 LYS A O 1
ATOM 2402 N N . LEU A 1 329 ? 20.115 98.485 105.198 1.00 71.70 326 LEU A N 1
ATOM 2403 C CA . LEU A 1 329 ? 18.979 98.356 106.101 1.00 71.55 326 LEU A CA 1
ATOM 2404 C C . LEU A 1 329 ? 19.432 97.972 107.521 1.00 72.39 326 LEU A C 1
ATOM 2405 O O . LEU A 1 329 ? 18.610 97.595 108.361 1.00 71.72 326 LEU A O 1
ATOM 2410 N N . ASN A 1 330 ? 20.739 98.072 107.773 1.00 73.96 327 ASN A N 1
ATOM 2411 C CA . ASN A 1 330 ? 21.333 97.839 109.092 1.00 75.74 327 ASN A CA 1
ATOM 2412 C C . ASN A 1 330 ? 21.031 96.451 109.677 1.00 72.87 327 ASN A C 1
ATOM 2413 O O . ASN A 1 330 ? 20.981 96.280 110.898 1.00 74.30 327 ASN A O 1
ATOM 2418 N N . VAL A 1 331 ? 20.861 95.465 108.798 1.00 69.14 328 VAL A N 1
ATOM 2419 C CA . VAL A 1 331 ? 20.492 94.107 109.189 1.00 66.32 328 VAL A CA 1
ATOM 2420 C C . VAL A 1 331 ? 21.745 93.261 109.405 1.00 66.18 328 VAL A C 1
ATOM 2421 O O . VAL A 1 331 ? 22.622 93.231 108.545 1.00 66.03 328 VAL A O 1
ATOM 2425 N N . LYS A 1 332 ? 21.818 92.567 110.542 1.00 66.51 329 LYS A N 1
ATOM 2426 C CA . LYS A 1 332 ? 23.019 91.815 110.930 1.00 67.33 329 LYS A CA 1
ATOM 2427 C C . LYS A 1 332 ? 22.976 90.342 110.511 1.00 64.04 329 LYS A C 1
ATOM 2428 O O . LYS A 1 332 ? 24.023 89.731 110.286 1.00 64.24 329 LYS A O 1
ATOM 2434 N N . TRP A 1 333 ? 21.771 89.782 110.414 1.00 61.38 330 TRP A N 1
ATOM 2435 C CA . TRP A 1 333 ? 21.571 88.360 110.133 1.00 58.50 330 TRP A CA 1
ATOM 2436 C C . TRP A 1 333 ? 21.115 88.114 108.700 1.00 55.96 330 TRP A C 1
ATOM 2437 O O . TRP A 1 333 ? 20.268 88.842 108.183 1.00 55.57 330 TRP A O 1
ATOM 2448 N N . LEU A 1 334 ? 21.654 87.063 108.082 1.00 54.57 331 LEU A N 1
ATOM 2449 C CA . LEU A 1 334 ? 21.229 86.620 106.753 1.00 52.25 331 LEU A CA 1
ATOM 2450 C C . LEU A 1 334 ? 20.731 85.184 106.820 1.00 50.20 331 LEU A C 1
ATOM 2451 O O . LEU A 1 334 ? 21.401 84.316 107.368 1.00 50.43 331 LEU A O 1
ATOM 2456 N N . GLY A 1 335 ? 19.551 84.946 106.258 1.00 48.57 332 GLY A N 1
ATOM 2457 C CA . GLY A 1 335 ? 18.960 83.614 106.217 1.00 46.96 332 GLY A CA 1
ATOM 2458 C C . GLY A 1 335 ? 19.206 82.951 104.878 1.00 45.80 332 GLY A C 1
ATOM 2459 O O . GLY A 1 335 ? 18.916 83.535 103.836 1.00 45.40 332 GLY A O 1
ATOM 2460 N N . GLN A 1 336 ? 19.740 81.732 104.906 1.00 45.52 333 GLN A N 1
ATOM 2461 C CA . GLN A 1 336 ? 20.040 80.987 103.685 1.00 44.83 333 GLN A CA 1
ATOM 2462 C C . GLN A 1 336 ? 19.345 79.642 103.688 1.00 43.10 333 GLN A C 1
ATOM 2463 O O . GLN A 1 336 ? 19.002 79.114 104.736 1.00 43.39 333 GLN A O 1
ATOM 2469 N N . GLY A 1 337 ? 19.154 79.094 102.495 1.00 41.78 334 GLY A N 1
ATOM 2470 C CA . GLY A 1 337 ? 18.470 77.825 102.321 1.00 40.56 334 GLY A CA 1
ATOM 2471 C C . GLY A 1 337 ? 19.417 76.655 102.174 1.00 40.65 334 GLY A C 1
ATOM 2472 O O . GLY A 1 337 ? 19.062 75.642 101.572 1.00 40.43 334 GLY A O 1
ATOM 2473 N N . THR A 1 338 ? 20.622 76.787 102.717 1.00 41.36 335 THR A N 1
ATOM 2474 C CA . THR A 1 338 ? 21.578 75.693 102.733 1.00 41.92 335 THR A CA 1
ATOM 2475 C C . THR A 1 338 ? 20.937 74.466 103.356 1.00 41.46 335 THR A C 1
ATOM 2476 O O . THR A 1 338 ? 20.370 74.559 104.439 1.00 41.59 335 THR A O 1
ATOM 2480 N N . ILE A 1 339 ? 21.013 73.333 102.661 1.00 41.34 336 ILE A N 1
ATOM 2481 C CA . ILE A 1 339 ? 20.481 72.068 103.161 1.00 41.23 336 ILE A CA 1
ATOM 2482 C C . ILE A 1 339 ? 21.630 71.118 103.490 1.00 42.87 336 ILE A C 1
ATOM 2483 O O . ILE A 1 339 ? 22.788 71.482 103.365 1.00 44.16 336 ILE A O 1
ATOM 2488 N N . TYR A 1 340 ? 21.318 69.906 103.925 1.00 43.40 337 TYR A N 1
ATOM 2489 C CA . TYR A 1 340 ? 22.345 68.998 104.422 1.00 45.46 337 TYR A CA 1
ATOM 2490 C C . TYR A 1 340 ? 23.216 68.401 103.315 1.00 46.79 337 TYR A C 1
ATOM 2491 O O . TYR A 1 340 ? 24.421 68.255 103.492 1.00 48.68 337 TYR A O 1
ATOM 2500 N N . PRO A 1 341 ? 22.617 68.042 102.173 1.00 46.35 338 PRO A N 1
ATOM 2501 C CA . PRO A 1 341 ? 23.472 67.575 101.102 1.00 47.88 338 PRO A CA 1
ATOM 2502 C C . PRO A 1 341 ? 24.556 68.564 100.674 1.00 48.91 338 PRO A C 1
ATOM 2503 O O . PRO A 1 341 ? 25.677 68.126 100.379 1.00 50.83 338 PRO A O 1
ATOM 2507 N N . ASP A 1 342 ? 24.256 69.868 100.632 1.00 47.93 339 ASP A N 1
ATOM 2508 C CA . ASP A 1 342 ? 25.324 70.830 100.303 1.00 49.29 339 ASP A CA 1
ATOM 2509 C C . ASP A 1 342 ? 26.293 71.040 101.462 1.00 50.90 339 ASP A C 1
ATOM 2510 O O . ASP A 1 342 ? 27.460 71.351 101.227 1.00 52.88 339 ASP A O 1
ATOM 2515 N N . VAL A 1 343 ? 25.841 70.828 102.692 1.00 50.73 340 VAL A N 1
ATOM 2516 C CA . VAL A 1 343 ? 26.761 70.818 103.830 1.00 52.93 340 VAL A CA 1
ATOM 2517 C C . VAL A 1 343 ? 27.766 69.675 103.713 1.00 55.74 340 VAL A C 1
ATOM 2518 O O . VAL A 1 343 ? 28.969 69.877 103.923 1.00 58.08 340 VAL A O 1
ATOM 2522 N N . ILE A 1 344 ? 27.284 68.480 103.374 1.00 55.84 341 ILE A N 1
ATOM 2523 C CA . ILE A 1 344 ? 28.150 67.303 103.393 1.00 58.83 341 ILE A CA 1
ATOM 2524 C C . ILE A 1 344 ? 29.076 67.252 102.182 1.00 60.67 341 ILE A C 1
ATOM 2525 O O . ILE A 1 344 ? 30.071 66.533 102.205 1.00 63.69 341 ILE A O 1
ATOM 2530 N N . GLU A 1 345 ? 28.765 68.026 101.145 1.00 59.45 342 GLU A N 1
ATOM 2531 C CA . GLU A 1 345 ? 29.680 68.202 100.013 1.00 61.34 342 GLU A CA 1
ATOM 2532 C C . GLU A 1 345 ? 30.875 69.115 100.374 1.00 63.19 342 GLU A C 1
ATOM 2533 O O . GLU A 1 345 ? 30.700 70.297 100.707 1.00 61.85 342 GLU A O 1
ATOM 2539 N N . SER A 1 346 ? 32.085 68.557 100.294 1.00 66.50 343 SER A N 1
ATOM 2540 C CA . SER A 1 346 ? 33.311 69.289 100.642 1.00 69.03 343 SER A CA 1
ATOM 2541 C C . SER A 1 346 ? 34.567 68.821 99.864 1.00 72.50 343 SER A C 1
ATOM 2542 O O . SER A 1 346 ? 34.868 67.626 99.769 1.00 74.19 343 SER A O 1
ATOM 2545 N N . LYS A 1 373 ? 26.635 87.444 109.095 1.00 64.67 370 LYS A N 1
ATOM 2546 C CA . LYS A 1 373 ? 26.337 86.423 110.107 1.00 64.40 370 LYS A CA 1
ATOM 2547 C C . LYS A 1 373 ? 25.131 85.552 109.719 1.00 60.68 370 LYS A C 1
ATOM 2548 O O . LYS A 1 373 ? 24.006 86.039 109.700 1.00 59.41 370 LYS A O 1
ATOM 2554 N N . LEU A 1 374 ? 25.374 84.267 109.435 1.00 59.37 371 LEU A N 1
ATOM 2555 C CA . LEU A 1 374 ? 24.359 83.367 108.840 1.00 56.20 371 LEU A CA 1
ATOM 2556 C C . LEU A 1 374 ? 23.427 82.639 109.817 1.00 55.32 371 LEU A C 1
ATOM 2557 O O . LEU A 1 374 ? 23.757 82.409 110.983 1.00 56.84 371 LEU A O 1
ATOM 2562 N N . ILE A 1 375 ? 22.265 82.256 109.290 1.00 52.82 372 ILE A N 1
ATOM 2563 C CA . ILE A 1 375 ? 21.311 81.396 109.977 1.00 51.71 372 ILE A CA 1
ATOM 2564 C C . ILE A 1 375 ? 20.775 80.426 108.921 1.00 49.11 372 ILE A C 1
ATOM 2565 O O . ILE A 1 375 ? 20.169 80.848 107.939 1.00 47.85 372 ILE A O 1
ATOM 2570 N N . GLU A 1 376 ? 21.029 79.133 109.114 1.00 48.62 373 GLU A N 1
ATOM 2571 C CA . GLU A 1 376 ? 20.671 78.102 108.137 1.00 46.57 373 GLU A CA 1
ATOM 2572 C C . GLU A 1 376 ? 19.699 77.097 108.771 1.00 45.51 373 GLU A C 1
ATOM 2573 O O . GLU A 1 376 ? 20.111 76.093 109.351 1.00 45.93 373 GLU A O 1
ATOM 2579 N N . PRO A 1 377 ? 18.394 77.375 108.677 1.00 44.07 374 PRO A N 1
ATOM 2580 C CA . PRO A 1 377 ? 17.417 76.520 109.336 1.00 43.59 374 PRO A CA 1
ATOM 2581 C C . PRO A 1 377 ? 17.287 75.135 108.730 1.00 42.55 374 PRO A C 1
ATOM 2582 O O . PRO A 1 377 ? 16.890 74.219 109.422 1.00 42.99 374 PRO A O 1
ATOM 2586 N N . LEU A 1 378 ? 17.603 74.982 107.450 1.00 41.63 375 LEU A N 1
ATOM 2587 C CA . LEU A 1 378 ? 17.407 73.715 106.778 1.00 40.78 375 LEU A CA 1
ATOM 2588 C C . LEU A 1 378 ? 18.686 72.884 106.696 1.00 41.80 375 LEU A C 1
ATOM 2589 O O . LEU A 1 378 ? 18.681 71.825 106.090 1.00 41.82 375 LEU A O 1
ATOM 2594 N N . ARG A 1 379 ? 19.767 73.326 107.335 1.00 43.25 376 ARG A N 1
ATOM 2595 C CA . ARG A 1 379 ? 21.083 72.685 107.152 1.00 44.77 376 ARG A CA 1
ATOM 2596 C C . ARG A 1 379 ? 21.244 71.259 107.690 1.00 45.53 376 ARG A C 1
ATOM 2597 O O . ARG A 1 379 ? 22.292 70.658 107.483 1.00 47.04 376 ARG A O 1
ATOM 2605 N N . GLU A 1 380 ? 20.230 70.717 108.363 1.00 45.03 377 GLU A N 1
ATOM 2606 C CA . GLU A 1 380 ? 20.227 69.302 108.770 1.00 45.87 377 GLU A CA 1
ATOM 2607 C C . GLU A 1 380 ? 19.254 68.477 107.938 1.00 44.35 377 GLU A C 1
ATOM 2608 O O . GLU A 1 380 ? 19.159 67.263 108.117 1.00 44.98 377 GLU A O 1
ATOM 2614 N N . LEU A 1 381 ? 18.529 69.131 107.037 1.00 42.50 378 LEU A N 1
ATOM 2615 C CA . LEU A 1 381 ? 17.431 68.494 106.329 1.00 41.48 378 LEU A CA 1
ATOM 2616 C C . LEU A 1 381 ? 17.829 68.058 104.936 1.00 41.33 378 LEU A C 1
ATOM 2617 O O . LEU A 1 381 ? 18.584 68.742 104.272 1.00 41.12 378 LEU A O 1
ATOM 2622 N N . PHE A 1 382 ? 17.324 66.903 104.512 1.00 42.02 379 PHE A N 1
ATOM 2623 C CA . PHE A 1 382 ? 17.417 66.467 103.119 1.00 42.33 379 PHE A CA 1
ATOM 2624 C C . PHE A 1 382 ? 16.268 67.095 102.334 1.00 41.62 379 PHE A C 1
ATOM 2625 O O . PHE A 1 382 ? 15.403 67.756 102.910 1.00 40.68 379 PHE A O 1
ATOM 2633 N N . LYS A 1 383 ? 16.266 66.896 101.023 1.00 42.50 380 LYS A N 1
ATOM 2634 C CA . LYS A 1 383 ? 15.302 67.549 100.153 1.00 42.52 380 LYS A CA 1
ATOM 2635 C C . LYS A 1 383 ? 13.865 67.077 100.376 1.00 42.70 380 LYS A C 1
ATOM 2636 O O . LYS A 1 383 ? 12.954 67.896 100.334 1.00 42.20 380 LYS A O 1
ATOM 2642 N N . ASP A 1 384 ? 13.665 65.777 100.611 1.00 44.09 381 ASP A N 1
ATOM 2643 C CA . ASP A 1 384 ? 12.339 65.223 100.953 1.00 44.86 381 ASP A CA 1
ATOM 2644 C C . ASP A 1 384 ? 11.718 66.045 102.070 1.00 43.67 381 ASP A C 1
ATOM 2645 O O . ASP A 1 384 ? 10.543 66.411 102.029 1.00 43.72 381 ASP A O 1
ATOM 2650 N N . GLU A 1 385 ? 12.537 66.298 103.085 1.00 42.83 382 GLU A N 1
ATOM 2651 C CA . GLU A 1 385 ? 12.089 66.857 104.340 1.00 42.16 382 GLU A CA 1
ATOM 2652 C C . GLU A 1 385 ? 11.721 68.311 104.144 1.00 40.78 382 GLU A C 1
ATOM 2653 O O . GLU A 1 385 ? 10.692 68.759 104.621 1.00 40.74 382 GLU A O 1
ATOM 2659 N N . VAL A 1 386 ? 12.564 69.042 103.426 1.00 39.99 383 VAL A N 1
ATOM 2660 C CA . VAL A 1 386 ? 12.285 70.432 103.104 1.00 38.97 383 VAL A CA 1
ATOM 2661 C C . VAL A 1 386 ? 10.949 70.497 102.386 1.00 39.31 383 VAL A C 1
ATOM 2662 O O . VAL A 1 386 ? 10.124 71.356 102.674 1.00 39.38 383 VAL A O 1
ATOM 2666 N N . ARG A 1 387 ? 10.721 69.573 101.464 1.00 39.86 384 ARG A N 1
ATOM 2667 C CA . ARG A 1 387 ? 9.456 69.542 100.765 1.00 40.65 384 ARG A CA 1
ATOM 2668 C C . ARG A 1 387 ? 8.308 69.282 101.729 1.00 41.35 384 ARG A C 1
ATOM 2669 O O . ARG A 1 387 ? 7.291 69.958 101.665 1.00 42.11 384 ARG A O 1
ATOM 2677 N N . LYS A 1 388 ? 8.469 68.323 102.632 1.00 41.70 385 LYS A N 1
ATOM 2678 C CA . LYS A 1 388 ? 7.416 68.019 103.597 1.00 42.49 385 LYS A CA 1
ATOM 2679 C C . LYS A 1 388 ? 7.150 69.189 104.532 1.00 41.87 385 LYS A C 1
ATOM 2680 O O . LYS A 1 388 ? 6.003 69.461 104.863 1.00 42.81 385 LYS A O 1
ATOM 2686 N N . LEU A 1 389 ? 8.203 69.887 104.948 1.00 40.88 386 LEU A N 1
ATOM 2687 C CA . LEU A 1 389 ? 8.046 71.098 105.758 1.00 40.80 386 LEU A CA 1
ATOM 2688 C C . LEU A 1 389 ? 7.300 72.163 104.978 1.00 40.95 386 LEU A C 1
ATOM 2689 O O . LEU A 1 389 ? 6.417 72.823 105.512 1.00 41.73 386 LEU A O 1
ATOM 2694 N N . GLY A 1 390 ? 7.669 72.325 103.712 1.00 40.58 387 GLY A N 1
ATOM 2695 C CA . GLY A 1 390 ? 7.048 73.310 102.838 1.00 40.80 387 GLY A CA 1
ATOM 2696 C C . GLY A 1 390 ? 5.540 73.191 102.781 1.00 42.16 387 GLY A C 1
ATOM 2697 O O . GLY A 1 390 ? 4.840 74.177 102.947 1.00 42.73 387 GLY A O 1
ATOM 2698 N N . LEU A 1 391 ? 5.037 71.985 102.543 1.00 43.09 388 LEU A N 1
ATOM 2699 C CA . LEU A 1 391 ? 3.596 71.774 102.473 1.00 45.11 388 LEU A CA 1
ATOM 2700 C C . LEU A 1 391 ? 2.957 72.139 103.799 1.00 45.99 388 LEU A C 1
ATOM 2701 O O . LEU A 1 391 ? 1.981 72.878 103.836 1.00 47.33 388 LEU A O 1
ATOM 2706 N N . GLU A 1 392 ? 3.530 71.635 104.888 1.00 45.70 389 GLU A N 1
ATOM 2707 C CA . GLU A 1 392 ? 2.972 71.852 106.216 1.00 46.88 389 GLU A CA 1
ATOM 2708 C C . GLU A 1 392 ? 3.010 73.317 106.643 1.00 46.35 389 GLU A C 1
ATOM 2709 O O . GLU A 1 392 ? 2.119 73.780 107.349 1.00 47.81 389 GLU A O 1
ATOM 2715 N N . LEU A 1 393 ? 4.046 74.033 106.223 1.00 44.55 390 LEU A N 1
ATOM 2716 C CA . LEU A 1 393 ? 4.157 75.464 106.479 1.00 44.32 390 LEU A CA 1
ATOM 2717 C C . LEU A 1 393 ? 3.150 76.286 105.672 1.00 45.26 390 LEU A C 1
ATOM 2718 O O . LEU A 1 393 ? 2.902 77.445 105.999 1.00 46.46 390 LEU A O 1
ATOM 2723 N N . GLY A 1 394 ? 2.587 75.701 104.618 1.00 45.12 391 GLY A N 1
ATOM 2724 C CA . GLY A 1 394 ? 1.524 76.339 103.859 1.00 46.38 391 GLY A CA 1
ATOM 2725 C C . GLY A 1 394 ? 1.911 76.831 102.478 1.00 45.58 391 GLY A C 1
ATOM 2726 O O . GLY A 1 394 ? 1.184 77.607 101.876 1.00 47.12 391 GLY A O 1
ATOM 2727 N N . LEU A 1 395 ? 3.043 76.386 101.957 1.00 43.65 392 LEU A N 1
ATOM 2728 C CA . LEU A 1 395 ? 3.416 76.741 100.594 1.00 43.23 392 LEU A CA 1
ATOM 2729 C C . LEU A 1 395 ? 2.607 75.890 99.632 1.00 44.39 392 LEU A C 1
ATOM 2730 O O . LEU A 1 395 ? 2.231 74.776 99.978 1.00 45.00 392 LEU A O 1
ATOM 2735 N N . PRO A 1 396 ? 2.320 76.418 98.430 1.00 45.29 393 PRO A N 1
ATOM 2736 C CA . PRO A 1 396 ? 1.484 75.729 97.458 1.00 47.05 393 PRO A CA 1
ATOM 2737 C C . PRO A 1 396 ? 2.194 74.569 96.778 1.00 46.23 393 PRO A C 1
ATOM 2738 O O . PRO A 1 396 ? 3.378 74.649 96.520 1.00 44.48 393 PRO A O 1
ATOM 2742 N N . ALA A 1 397 ? 1.456 73.510 96.481 1.00 48.07 394 ALA A N 1
ATOM 2743 C CA . ALA A 1 397 ? 2.024 72.296 95.908 1.00 48.30 394 ALA A CA 1
ATOM 2744 C C . ALA A 1 397 ? 2.922 72.551 94.698 1.00 48.22 394 ALA A C 1
ATOM 2745 O O . ALA A 1 397 ? 4.021 72.018 94.607 1.00 46.63 394 ALA A O 1
ATOM 2747 N N . ASP A 1 398 ? 2.456 73.374 93.771 1.00 50.40 395 ASP A N 1
ATOM 2748 C CA . ASP A 1 398 ? 3.163 73.562 92.513 1.00 51.00 395 ASP A CA 1
ATOM 2749 C C . ASP A 1 398 ? 4.537 74.210 92.692 1.00 48.73 395 ASP A C 1
ATOM 2750 O O . ASP A 1 398 ? 5.421 74.014 91.869 1.00 48.74 395 ASP A O 1
ATOM 2755 N N . LEU A 1 399 ? 4.708 74.981 93.761 1.00 47.63 396 LEU A N 1
ATOM 2756 C CA . LEU A 1 399 ? 6.011 75.525 94.126 1.00 45.76 396 LEU A CA 1
ATOM 2757 C C . LEU A 1 399 ? 6.878 74.452 94.779 1.00 44.67 396 LEU A C 1
ATOM 2758 O O . LEU A 1 399 ? 8.076 74.395 94.536 1.00 43.99 396 LEU A O 1
ATOM 2763 N N . ILE A 1 400 ? 6.269 73.610 95.611 1.00 45.13 397 ILE A N 1
ATOM 2764 C CA . ILE A 1 400 ? 7.002 72.599 96.380 1.00 44.24 397 ILE A CA 1
ATOM 2765 C C . ILE A 1 400 ? 7.644 71.555 95.481 1.00 44.73 397 ILE A C 1
ATOM 2766 O O . ILE A 1 400 ? 8.822 71.241 95.642 1.00 43.97 397 ILE A O 1
ATOM 2771 N N . TYR A 1 401 ? 6.868 71.035 94.534 1.00 46.65 398 TYR A N 1
ATOM 2772 C CA . TYR A 1 401 ? 7.316 69.956 93.651 1.00 47.79 398 TYR A CA 1
ATOM 2773 C C . TYR A 1 401 ? 7.828 70.462 92.290 1.00 48.22 398 TYR A C 1
ATOM 2774 O O . TYR A 1 401 ? 7.855 69.723 91.317 1.00 49.56 398 TYR A O 1
ATOM 2783 N N . ARG A 1 402 ? 8.253 71.716 92.234 1.00 47.52 399 ARG A N 1
ATOM 2784 C CA . ARG A 1 402 ? 8.815 72.285 91.012 1.00 48.37 399 ARG A CA 1
ATOM 2785 C C . ARG A 1 402 ? 10.172 71.651 90.720 1.00 47.79 399 ARG A C 1
ATOM 2786 O O . ARG A 1 402 ? 10.862 71.225 91.646 1.00 46.96 399 ARG A O 1
ATOM 2794 N N . HIS A 1 403 ? 10.551 71.582 89.443 1.00 48.81 400 HIS A N 1
ATOM 2795 C CA . HIS A 1 403 ? 11.860 71.039 89.054 1.00 48.61 400 HIS A CA 1
ATOM 2796 C C . HIS A 1 403 ? 12.985 71.890 89.639 1.00 47.06 400 HIS A C 1
ATOM 2797 O O . HIS A 1 403 ? 12.860 73.112 89.691 1.00 46.30 400 HIS A O 1
ATOM 2804 N N . PRO A 1 404 ? 14.106 71.256 90.031 1.00 46.95 401 PRO A N 1
ATOM 2805 C CA . PRO A 1 404 ? 15.232 72.030 90.533 1.00 46.03 401 PRO A CA 1
ATOM 2806 C C . PRO A 1 404 ? 15.718 73.047 89.518 1.00 46.50 401 PRO A C 1
ATOM 2807 O O . PRO A 1 404 ? 15.612 72.827 88.315 1.00 47.79 401 PRO A O 1
ATOM 2811 N N . PHE A 1 405 ? 16.241 74.155 90.024 1.00 45.85 402 PHE A N 1
ATOM 2812 C CA . PHE A 1 405 ? 16.757 75.241 89.206 1.00 46.28 402 PHE A CA 1
ATOM 2813 C C . PHE A 1 405 ? 18.151 75.546 89.734 1.00 46.06 402 PHE A C 1
ATOM 2814 O O . PHE A 1 405 ? 18.342 75.637 90.939 1.00 45.10 402 PHE A O 1
ATOM 2822 N N . PRO A 1 406 ? 19.140 75.678 88.841 1.00 47.34 403 PRO A N 1
ATOM 2823 C CA . PRO A 1 406 ? 20.509 75.812 89.321 1.00 47.56 403 PRO A CA 1
ATOM 2824 C C . PRO A 1 406 ? 20.758 77.165 89.961 1.00 46.89 403 PRO A C 1
ATOM 2825 O O . PRO A 1 406 ? 20.065 78.133 89.639 1.00 46.66 403 PRO A O 1
ATOM 2829 N N . GLY A 1 407 ? 21.735 77.213 90.868 1.00 46.91 404 GLY A N 1
ATOM 2830 C CA . GLY A 1 407 ? 22.123 78.446 91.560 1.00 46.59 404 GLY A CA 1
ATOM 2831 C C . GLY A 1 407 ? 22.453 79.581 90.612 1.00 47.31 404 GLY A C 1
ATOM 2832 O O . GLY A 1 407 ? 21.868 80.654 90.705 1.00 47.15 404 GLY A O 1
ATOM 2833 N N . PRO A 1 408 ? 23.382 79.349 89.672 1.00 48.46 405 PRO A N 1
ATOM 2834 C CA . PRO A 1 408 ? 23.701 80.387 88.694 1.00 49.37 405 PRO A CA 1
ATOM 2835 C C . PRO A 1 408 ? 22.582 80.635 87.692 1.00 48.88 405 PRO A C 1
ATOM 2836 O O . PRO A 1 408 ? 22.676 81.555 86.889 1.00 49.89 405 PRO A O 1
ATOM 2840 N N . GLY A 1 409 ? 21.546 79.807 87.725 1.00 47.66 406 GLY A N 1
ATOM 2841 C CA . GLY A 1 409 ? 20.365 80.029 86.914 1.00 47.55 406 GLY A CA 1
ATOM 2842 C C . GLY A 1 409 ? 20.667 79.885 85.440 1.00 48.94 406 GLY A C 1
ATOM 2843 O O . GLY A 1 409 ? 21.447 79.025 85.036 1.00 49.88 406 GLY A O 1
ATOM 2844 N N . LEU A 1 410 ? 20.067 80.754 84.639 1.00 49.37 407 LEU A N 1
ATOM 2845 C CA . LEU A 1 410 ? 20.194 80.673 83.194 1.00 51.06 407 LEU A CA 1
ATOM 2846 C C . LEU A 1 410 ? 21.591 81.025 82.662 1.00 52.38 407 LEU A C 1
ATOM 2847 O O . LEU A 1 410 ? 21.805 80.994 81.456 1.00 54.13 407 LEU A O 1
ATOM 2852 N N . ALA A 1 411 ? 22.538 81.356 83.538 1.00 51.97 408 ALA A N 1
ATOM 2853 C CA . ALA A 1 411 ? 23.911 81.632 83.110 1.00 53.51 408 ALA A CA 1
ATOM 2854 C C . ALA A 1 411 ? 24.576 80.347 82.617 1.00 54.62 408 ALA A C 1
ATOM 2855 O O . ALA A 1 411 ? 25.472 80.390 81.775 1.00 56.67 408 ALA A O 1
ATOM 2857 N N . ILE A 1 412 ? 24.134 79.205 83.140 1.00 53.60 409 ILE A N 1
ATOM 2858 C CA . ILE A 1 412 ? 24.313 77.934 82.439 1.00 54.95 409 ILE A CA 1
ATOM 2859 C C . ILE A 1 412 ? 23.218 77.967 81.373 1.00 55.37 409 ILE A C 1
ATOM 2860 O O . ILE A 1 412 ? 22.563 78.985 81.224 1.00 55.43 409 ILE A O 1
ATOM 2865 N N . ARG A 1 413 ? 22.993 76.900 80.620 1.00 56.28 410 ARG A N 1
ATOM 2866 C CA . ARG A 1 413 ? 21.877 76.885 79.653 1.00 57.03 410 ARG A CA 1
ATOM 2867 C C . ARG A 1 413 ? 22.053 77.845 78.480 1.00 58.61 410 ARG A C 1
ATOM 2868 O O . ARG A 1 413 ? 21.276 77.818 77.533 1.00 59.60 410 ARG A O 1
ATOM 2876 N N . ILE A 1 414 ? 23.045 78.722 78.589 1.00 58.91 411 ILE A N 1
ATOM 2877 C CA . ILE A 1 414 ? 23.623 79.419 77.466 1.00 61.14 411 ILE A CA 1
ATOM 2878 C C . ILE A 1 414 ? 25.060 78.922 77.406 1.00 62.66 411 ILE A C 1
ATOM 2879 O O . ILE A 1 414 ? 25.791 79.034 78.389 1.00 61.66 411 ILE A O 1
ATOM 2884 N N . LEU A 1 415 ? 25.449 78.342 76.270 1.00 65.34 412 LEU A N 1
ATOM 2885 C CA . LEU A 1 415 ? 26.768 77.722 76.130 1.00 67.25 412 LEU A CA 1
ATOM 2886 C C . LEU A 1 415 ? 27.882 78.753 76.037 1.00 68.60 412 LEU A C 1
ATOM 2887 O O . LEU A 1 415 ? 28.886 78.648 76.739 1.00 68.92 412 LEU A O 1
ATOM 2892 N N . GLY A 1 416 ? 27.709 79.746 75.176 1.00 69.90 413 GLY A N 1
ATOM 2893 C CA . GLY A 1 416 ? 28.740 80.757 74.983 1.00 71.69 413 GLY A CA 1
ATOM 2894 C C . GLY A 1 416 ? 28.738 81.813 76.073 1.00 69.92 413 GLY A C 1
ATOM 2895 O O . GLY A 1 416 ? 28.430 81.544 77.235 1.00 67.43 413 GLY A O 1
ATOM 2896 N N . GLU A 1 417 ? 29.105 83.026 75.683 1.00 71.52 414 GLU A N 1
ATOM 2897 C CA . GLU A 1 417 ? 28.950 84.197 76.530 1.00 70.34 414 GLU A CA 1
ATOM 2898 C C . GLU A 1 417 ? 27.460 84.408 76.768 1.00 68.09 414 GLU A C 1
ATOM 2899 O O . GLU A 1 417 ? 26.658 84.203 75.862 1.00 68.72 414 GLU A O 1
ATOM 2905 N N . VAL A 1 418 ? 27.090 84.795 77.983 1.00 65.94 415 VAL A N 1
ATOM 2906 C CA . VAL A 1 418 ? 25.706 85.184 78.274 1.00 64.36 415 VAL A CA 1
ATOM 2907 C C . VAL A 1 418 ? 25.540 86.666 77.945 1.00 65.58 415 VAL A C 1
ATOM 2908 O O . VAL A 1 418 ? 26.438 87.457 78.214 1.00 66.79 415 VAL A O 1
ATOM 2912 N N . SER A 1 419 ? 24.391 87.038 77.378 1.00 65.81 416 SER A N 1
ATOM 2913 C CA . SER A 1 419 ? 24.278 88.311 76.653 1.00 67.81 416 SER A CA 1
ATOM 2914 C C . SER A 1 419 ? 23.036 89.180 76.922 1.00 67.29 416 SER A C 1
ATOM 2915 O O . SER A 1 419 ? 23.155 90.409 76.946 1.00 68.81 416 SER A O 1
ATOM 2918 N N . ALA A 1 420 ? 21.864 88.570 77.100 1.00 81.06 417 ALA A N 1
ATOM 2919 C CA . ALA A 1 420 ? 20.590 89.309 77.258 1.00 83.73 417 ALA A CA 1
ATOM 2920 C C . ALA A 1 420 ? 19.761 89.193 75.989 1.00 81.95 417 ALA A C 1
ATOM 2921 O O . ALA A 1 420 ? 18.598 88.792 76.026 1.00 79.89 417 ALA A O 1
ATOM 2923 N N . GLU A 1 421 ? 20.366 89.554 74.862 1.00 83.46 418 GLU A N 1
ATOM 2924 C CA . GLU A 1 421 ? 19.803 89.229 73.561 1.00 81.51 418 GLU A CA 1
ATOM 2925 C C . GLU A 1 421 ? 19.453 87.753 73.565 1.00 74.57 418 GLU A C 1
ATOM 2926 O O . GLU A 1 421 ? 18.387 87.355 73.098 1.00 73.04 418 GLU A O 1
ATOM 2932 N N . TYR A 1 422 ? 20.360 86.953 74.122 1.00 71.20 419 TYR A N 1
ATOM 2933 C CA . TYR A 1 422 ? 20.198 85.510 74.182 1.00 65.37 419 TYR A CA 1
ATOM 2934 C C . TYR A 1 422 ? 19.265 85.048 75.291 1.00 63.59 419 TYR A C 1
ATOM 2935 O O . TYR A 1 422 ? 18.525 84.089 75.095 1.00 60.38 419 TYR A O 1
ATOM 2944 N N . ILE A 1 423 ? 19.306 85.679 76.464 1.00 66.35 420 ILE A N 1
ATOM 2945 C CA . ILE A 1 423 ? 18.444 85.216 77.563 1.00 65.07 420 ILE A CA 1
ATOM 2946 C C . ILE A 1 423 ? 16.981 85.432 77.193 1.00 65.75 420 ILE A C 1
ATOM 2947 O O . ILE A 1 423 ? 16.143 84.584 77.476 1.00 63.17 420 ILE A O 1
ATOM 2952 N N . ASN A 1 424 ? 16.689 86.544 76.523 1.00 69.86 421 ASN A N 1
ATOM 2953 C CA . ASN A 1 424 ? 15.321 86.854 76.121 1.00 71.95 421 ASN A CA 1
ATOM 2954 C C . ASN A 1 424 ? 14.710 85.810 75.189 1.00 68.29 421 ASN A C 1
ATOM 2955 O O . ASN A 1 424 ? 13.535 85.478 75.323 1.00 68.45 421 ASN A O 1
ATOM 2960 N N . ILE A 1 425 ? 15.498 85.285 74.257 1.00 65.79 422 ILE A N 1
ATOM 2961 C CA . ILE A 1 425 ? 14.990 84.245 73.354 1.00 63.12 422 ILE A CA 1
ATOM 2962 C C . ILE A 1 425 ? 14.989 82.866 74.016 1.00 58.58 422 ILE A C 1
ATOM 2963 O O . ILE A 1 425 ? 14.110 82.051 73.728 1.00 57.51 422 ILE A O 1
ATOM 2968 N N . LEU A 1 426 ? 15.938 82.614 74.919 1.00 56.81 423 LEU A N 1
ATOM 2969 C CA . LEU A 1 426 ? 15.923 81.384 75.722 1.00 53.31 423 LEU A CA 1
ATOM 2970 C C . LEU A 1 426 ? 14.707 81.349 76.638 1.00 54.40 423 LEU A C 1
ATOM 2971 O O . LEU A 1 426 ? 14.093 80.302 76.811 1.00 52.68 423 LEU A O 1
ATOM 2976 N N . LYS A 1 427 ? 14.371 82.491 77.232 1.00 58.15 424 LYS A N 1
ATOM 2977 C CA . LYS A 1 427 ? 13.219 82.580 78.133 1.00 60.14 424 LYS A CA 1
ATOM 2978 C C . LYS A 1 427 ? 11.937 82.096 77.467 1.00 60.38 424 LYS A C 1
ATOM 2979 O O . LYS A 1 427 ? 11.110 81.460 78.111 1.00 60.15 424 LYS A O 1
ATOM 2985 N N . GLN A 1 428 ? 11.790 82.392 76.176 1.00 61.49 425 GLN A N 1
ATOM 2986 C CA . GLN A 1 428 ? 10.576 82.064 75.430 1.00 63.11 425 GLN A CA 1
ATOM 2987 C C . GLN A 1 428 ? 10.504 80.591 75.042 1.00 59.52 425 GLN A C 1
ATOM 2988 O O . GLN A 1 428 ? 9.447 79.981 75.139 1.00 60.51 425 GLN A O 1
ATOM 2994 N N . ALA A 1 429 ? 11.617 80.022 74.597 1.00 56.30 426 ALA A N 1
ATOM 2995 C CA . ALA A 1 429 ? 11.647 78.602 74.237 1.00 53.66 426 ALA A CA 1
ATOM 2996 C C . ALA A 1 429 ? 11.387 77.762 75.478 1.00 52.31 426 ALA A C 1
ATOM 2997 O O . ALA A 1 429 ? 10.611 76.806 75.442 1.00 52.60 426 ALA A O 1
ATOM 2999 N N . ASP A 1 430 ? 12.033 78.142 76.577 1.00 51.69 427 ASP A N 1
ATOM 3000 C CA . ASP A 1 430 ? 11.882 77.456 77.856 1.00 51.00 427 ASP A CA 1
ATOM 3001 C C . ASP A 1 430 ? 10.443 77.569 78.359 1.00 53.63 427 ASP A C 1
ATOM 3002 O O . ASP A 1 430 ? 9.858 76.593 78.817 1.00 53.43 427 ASP A O 1
ATOM 3007 N N . ALA A 1 431 ? 9.870 78.762 78.259 1.00 56.76 428 ALA A N 1
ATOM 3008 C CA . ALA A 1 431 ? 8.491 78.976 78.678 1.00 60.33 428 ALA A CA 1
ATOM 3009 C C . ALA A 1 431 ? 7.578 78.030 77.917 1.00 60.70 428 ALA A C 1
ATOM 3010 O O . ALA A 1 431 ? 6.783 77.307 78.515 1.00 61.89 428 ALA A O 1
ATOM 3012 N N . ILE A 1 432 ? 7.719 78.027 76.596 1.00 60.34 429 ILE A N 1
ATOM 3013 C CA . ILE A 1 432 ? 6.899 77.187 75.725 1.00 61.57 429 ILE A CA 1
ATOM 3014 C C . ILE A 1 432 ? 7.034 75.725 76.109 1.00 59.30 429 ILE A C 1
ATOM 3015 O O . ILE A 1 432 ? 6.044 74.998 76.186 1.00 61.55 429 ILE A O 1
ATOM 3020 N N . PHE A 1 433 ? 8.265 75.305 76.366 1.00 55.60 430 PHE A N 1
ATOM 3021 C CA . PHE A 1 433 ? 8.540 73.909 76.654 1.00 54.04 430 PHE A CA 1
ATOM 3022 C C . PHE A 1 433 ? 7.802 73.466 77.903 1.00 55.75 430 PHE A C 1
ATOM 3023 O O . PHE A 1 433 ? 7.121 72.451 77.871 1.00 57.60 430 PHE A O 1
ATOM 3031 N N . ILE A 1 434 ? 7.907 74.222 78.992 1.00 56.08 431 ILE A N 1
ATOM 3032 C CA . ILE A 1 434 ? 7.234 73.819 80.228 1.00 58.22 431 ILE A CA 1
ATOM 3033 C C . ILE A 1 434 ? 5.737 74.127 80.204 1.00 62.53 431 ILE A C 1
ATOM 3034 O O . ILE A 1 434 ? 4.998 73.583 81.014 1.00 65.08 431 ILE A O 1
ATOM 3039 N N . GLU A 1 435 ? 5.279 74.977 79.287 1.00 64.30 432 GLU A N 1
ATOM 3040 C CA . GLU A 1 435 ? 3.846 75.279 79.196 1.00 69.43 432 GLU A CA 1
ATOM 3041 C C . GLU A 1 435 ? 3.111 74.028 78.722 1.00 71.06 432 GLU A C 1
ATOM 3042 O O . GLU A 1 435 ? 2.187 73.559 79.380 1.00 74.33 432 GLU A O 1
ATOM 3048 N N . GLU A 1 436 ? 3.532 73.498 77.578 1.00 69.39 433 GLU A N 1
ATOM 3049 C CA . GLU A 1 436 ? 3.305 72.095 77.255 1.00 70.04 433 GLU A CA 1
ATOM 3050 C C . GLU A 1 436 ? 4.071 71.326 78.328 1.00 66.90 433 GLU A C 1
ATOM 3051 O O . GLU A 1 436 ? 4.993 71.869 78.922 1.00 63.80 433 GLU A O 1
ATOM 3057 N N . LEU A 1 437 ? 3.713 70.072 78.571 1.00 68.42 434 LEU A N 1
ATOM 3058 C CA . LEU A 1 437 ? 4.127 69.343 79.789 1.00 67.26 434 LEU A CA 1
ATOM 3059 C C . LEU A 1 437 ? 3.090 69.624 80.866 1.00 70.94 434 LEU A C 1
ATOM 3060 O O . LEU A 1 437 ? 2.464 68.701 81.380 1.00 74.20 434 LEU A O 1
ATOM 3065 N N . LYS A 1 438 ? 2.915 70.899 81.206 1.00 71.19 435 LYS A N 1
ATOM 3066 C CA . LYS A 1 438 ? 1.827 71.311 82.094 1.00 75.82 435 LYS A CA 1
ATOM 3067 C C . LYS A 1 438 ? 0.461 71.027 81.461 1.00 81.09 435 LYS A C 1
ATOM 3068 O O . LYS A 1 438 ? -0.439 70.516 82.125 1.00 85.31 435 LYS A O 1
ATOM 3074 N N . LYS A 1 439 ? 0.322 71.359 80.179 1.00 81.41 436 LYS A N 1
ATOM 3075 C CA . LYS A 1 439 ? -0.921 71.116 79.436 1.00 87.23 436 LYS A CA 1
ATOM 3076 C C . LYS A 1 439 ? -1.163 69.644 79.101 1.00 88.92 436 LYS A C 1
ATOM 3077 O O . LYS A 1 439 ? -2.287 69.264 78.806 1.00 94.80 436 LYS A O 1
ATOM 3083 N N . SER A 1 440 ? -0.116 68.826 79.135 1.00 84.62 437 SER A N 1
ATOM 3084 C CA . SER A 1 440 ? -0.236 67.404 78.817 1.00 86.88 437 SER A CA 1
ATOM 3085 C C . SER A 1 440 ? 0.112 66.507 80.007 1.00 86.26 437 SER A C 1
ATOM 3086 O O . SER A 1 440 ? 0.426 65.331 79.830 1.00 86.90 437 SER A O 1
ATOM 3089 N N . ASP A 1 441 ? 0.064 67.070 81.214 1.00 85.76 438 ASP A N 1
ATOM 3090 C CA . ASP A 1 441 ? 0.397 66.354 82.454 1.00 85.73 438 ASP A CA 1
ATOM 3091 C C . ASP A 1 441 ? 1.679 65.501 82.403 1.00 81.92 438 ASP A C 1
ATOM 3092 O O . ASP A 1 441 ? 1.848 64.588 83.214 1.00 83.50 438 ASP A O 1
ATOM 3097 N N . TYR A 1 442 ? 2.584 65.817 81.476 1.00 77.55 439 TYR A N 1
ATOM 3098 C CA . TYR A 1 442 ? 3.871 65.127 81.381 1.00 74.32 439 TYR A CA 1
ATOM 3099 C C . TYR A 1 442 ? 4.918 65.724 82.336 1.00 70.17 439 TYR A C 1
ATOM 3100 O O . TYR A 1 442 ? 5.933 65.084 82.616 1.00 68.64 439 TYR A O 1
ATOM 3109 N N . TYR A 1 443 ? 4.659 66.933 82.839 1.00 69.26 440 TYR A N 1
ATOM 3110 C CA . TYR A 1 443 ? 5.623 67.685 83.657 1.00 65.87 440 TYR A CA 1
ATOM 3111 C C . TYR A 1 443 ? 6.136 66.902 84.853 1.00 66.80 440 TYR A C 1
ATOM 3112 O O . TYR A 1 443 ? 7.337 66.877 85.105 1.00 64.23 440 TYR A O 1
ATOM 3121 N N . HIS A 1 444 ? 5.230 66.270 85.589 1.00 71.14 441 HIS A N 1
ATOM 3122 C CA . HIS A 1 444 ? 5.620 65.571 86.810 1.00 73.08 441 HIS A CA 1
ATOM 3123 C C . HIS A 1 444 ? 6.053 64.139 86.562 1.00 74.30 441 HIS A C 1
ATOM 3124 O O . HIS A 1 444 ? 6.414 63.434 87.504 1.00 76.44 441 HIS A O 1
ATOM 3131 N N . GLN A 1 445 ? 6.030 63.714 85.298 1.00 73.56 442 GLN A N 1
ATOM 3132 C CA . GLN A 1 445 ? 6.531 62.394 84.923 1.00 75.04 442 GLN A CA 1
ATOM 3133 C C . GLN A 1 445 ? 8.007 62.456 84.540 1.00 70.81 442 GLN A C 1
ATOM 3134 O O . GLN A 1 445 ? 8.589 61.433 84.180 1.00 72.28 442 GLN A O 1
ATOM 3140 N N . VAL A 1 446 ? 8.606 63.647 84.636 1.00 66.39 443 VAL A N 1
ATOM 3141 C CA . VAL A 1 446 ? 10.043 63.836 84.433 1.00 62.88 443 VAL A CA 1
ATOM 3142 C C . VAL A 1 446 ? 10.667 64.526 85.650 1.00 62.14 443 VAL A C 1
ATOM 3143 O O . VAL A 1 446 ? 10.013 65.326 86.312 1.00 62.63 443 VAL A O 1
ATOM 3147 N N . SER A 1 447 ? 11.929 64.212 85.939 1.00 61.65 444 SER A N 1
ATOM 3148 C CA . SER A 1 447 ? 12.642 64.791 87.093 1.00 61.93 444 SER A CA 1
ATOM 3149 C C . SER A 1 447 ? 13.095 66.237 86.860 1.00 58.49 444 SER A C 1
ATOM 3150 O O . SER A 1 447 ? 13.273 66.998 87.813 1.00 59.22 444 SER A O 1
ATOM 3153 N N . GLN A 1 448 ? 13.297 66.595 85.595 1.00 55.37 445 GLN A N 1
ATOM 3154 C CA . GLN A 1 448 ? 13.867 67.882 85.215 1.00 52.71 445 GLN A CA 1
ATOM 3155 C C . GLN A 1 448 ? 13.601 68.126 83.731 1.00 50.41 445 GLN A C 1
ATOM 3156 O O . GLN A 1 448 ? 13.594 67.185 82.943 1.00 50.82 445 GLN A O 1
ATOM 3162 N N . ALA A 1 449 ? 13.383 69.380 83.350 1.00 49.03 446 ALA A N 1
ATOM 3163 C CA . ALA A 1 449 ? 13.079 69.716 81.958 1.00 47.39 446 ALA A CA 1
ATOM 3164 C C . ALA A 1 449 ? 13.371 71.184 81.684 1.00 46.27 446 ALA A C 1
ATOM 3165 O O . ALA A 1 449 ? 12.862 72.054 82.380 1.00 47.79 446 ALA A O 1
ATOM 3167 N N . PHE A 1 450 ? 14.183 71.453 80.668 1.00 44.71 447 PHE A N 1
ATOM 3168 C CA . PHE A 1 450 ? 14.564 72.824 80.314 1.00 44.15 447 PHE A CA 1
ATOM 3169 C C . PHE A 1 450 ? 15.097 72.965 78.876 1.00 42.86 447 PHE A C 1
ATOM 3170 O O . PHE A 1 450 ? 15.357 71.962 78.184 1.00 42.32 447 PHE A O 1
ATOM 3178 N N . ALA A 1 451 ? 15.241 74.218 78.441 1.00 42.84 448 ALA A N 1
ATOM 3179 C CA . ALA A 1 451 ? 15.819 74.550 77.139 1.00 42.17 448 ALA A CA 1
ATOM 3180 C C . ALA A 1 451 ? 17.220 75.121 77.321 1.00 42.11 448 ALA A C 1
ATOM 3181 O O . ALA A 1 451 ? 17.464 75.869 78.265 1.00 43.15 448 ALA A O 1
ATOM 3183 N N . VAL A 1 452 ? 18.140 74.759 76.424 1.00 41.60 449 VAL A N 1
ATOM 3184 C CA . VAL A 1 452 ? 19.448 75.419 76.357 1.00 42.36 449 VAL A CA 1
ATOM 3185 C C . VAL A 1 452 ? 19.623 76.084 75.008 1.00 42.51 449 VAL A C 1
ATOM 3186 O O . VAL A 1 452 ? 19.013 75.680 74.034 1.00 41.93 449 VAL A O 1
ATOM 3190 N N . PHE A 1 453 ? 20.463 77.114 74.990 1.00 44.16 450 PHE A N 1
ATOM 3191 C CA . PHE A 1 453 ? 20.685 77.970 73.830 1.00 45.31 450 PHE A CA 1
ATOM 3192 C C . PHE A 1 453 ? 22.122 77.825 73.350 1.00 45.85 450 PHE A C 1
ATOM 3193 O O . PHE A 1 453 ? 23.066 78.153 74.070 1.00 46.66 450 PHE A O 1
ATOM 3201 N N . MET A 1 454 ? 22.269 77.325 72.127 1.00 45.63 451 MET A N 1
ATOM 3202 C CA . MET A 1 454 ? 23.566 77.214 71.470 1.00 46.87 451 MET A CA 1
ATOM 3203 C C . MET A 1 454 ? 23.678 78.375 70.487 1.00 49.42 451 MET A C 1
ATOM 3204 O O . MET A 1 454 ? 22.790 78.565 69.655 1.00 49.70 451 MET A O 1
ATOM 3209 N N . PRO A 1 455 ? 24.755 79.167 70.577 1.00 52.11 452 PRO A N 1
ATOM 3210 C CA . PRO A 1 455 ? 24.895 80.301 69.677 1.00 55.29 452 PRO A CA 1
ATOM 3211 C C . PRO A 1 455 ? 25.546 79.913 68.356 1.00 56.72 452 PRO A C 1
ATOM 3212 O O . PRO A 1 455 ? 26.523 80.544 67.953 1.00 60.09 452 PRO A O 1
ATOM 3216 N N . LEU A 1 456 ? 25.014 78.900 67.675 1.00 55.02 453 LEU A N 1
ATOM 3217 C CA . LEU A 1 456 ? 25.686 78.377 66.493 1.00 56.72 453 LEU A CA 1
ATOM 3218 C C . LEU A 1 456 ? 25.007 78.677 65.168 1.00 58.42 453 LEU A C 1
ATOM 3219 O O . LEU A 1 456 ? 25.705 78.830 64.157 1.00 62.09 453 LEU A O 1
ATOM 3224 N N . LYS A 1 457 ? 23.681 78.743 65.135 1.00 56.85 454 LYS A N 1
ATOM 3225 C CA . LYS A 1 457 ? 22.985 79.166 63.909 1.00 59.38 454 LYS A CA 1
ATOM 3226 C C . LYS A 1 457 ? 22.952 78.083 62.810 1.00 59.69 454 LYS A C 1
ATOM 3227 O O . LYS A 1 457 ? 23.965 77.451 62.509 1.00 59.86 454 LYS A O 1
ATOM 3233 N N . SER A 1 458 ? 21.779 77.892 62.214 1.00 60.22 455 SER A N 1
ATOM 3234 C CA . SER A 1 458 ? 21.599 76.959 61.107 1.00 61.87 455 SER A CA 1
ATOM 3235 C C . SER A 1 458 ? 20.504 77.476 60.194 1.00 65.13 455 SER A C 1
ATOM 3236 O O . SER A 1 458 ? 19.851 78.457 60.518 1.00 65.69 455 SER A O 1
ATOM 3239 N N . VAL A 1 459 ? 20.291 76.797 59.070 1.00 68.03 456 VAL A N 1
ATOM 3240 C CA . VAL A 1 459 ? 19.283 77.199 58.083 1.00 72.23 456 VAL A CA 1
ATOM 3241 C C . VAL A 1 459 ? 17.935 76.538 58.364 1.00 71.67 456 VAL A C 1
ATOM 3242 O O . VAL A 1 459 ? 16.887 77.064 57.988 1.00 74.72 456 VAL A O 1
ATOM 3246 N N . TYR A 1 468 ? 18.754 81.989 58.225 1.00 81.58 465 TYR A N 1
ATOM 3247 C CA . TYR A 1 468 ? 19.469 81.253 59.265 1.00 76.27 465 TYR A CA 1
ATOM 3248 C C . TYR A 1 468 ? 19.119 81.745 60.669 1.00 73.13 465 TYR A C 1
ATOM 3249 O O . TYR A 1 468 ? 18.661 82.869 60.839 1.00 76.01 465 TYR A O 1
ATOM 3258 N N . GLY A 1 469 ? 19.328 80.892 61.670 1.00 68.13 466 GLY A N 1
ATOM 3259 C CA . GLY A 1 469 ? 19.016 81.237 63.062 1.00 65.44 466 GLY A CA 1
ATOM 3260 C C . GLY A 1 469 ? 19.510 80.247 64.115 1.00 60.52 466 GLY A C 1
ATOM 3261 O O . GLY A 1 469 ? 19.842 79.098 63.810 1.00 58.91 466 GLY A O 1
ATOM 3262 N N . TYR A 1 470 ? 19.506 80.690 65.368 1.00 58.80 467 TYR A N 1
ATOM 3263 C CA . TYR A 1 470 ? 20.130 79.955 66.470 1.00 55.24 467 TYR A CA 1
ATOM 3264 C C . TYR A 1 470 ? 19.471 78.613 66.759 1.00 52.48 467 TYR A C 1
ATOM 3265 O O . TYR A 1 470 ? 18.339 78.366 66.368 1.00 53.19 467 TYR A O 1
ATOM 3274 N N . ILE A 1 471 ? 20.183 77.751 67.470 1.00 50.07 468 ILE A N 1
ATOM 3275 C CA . ILE A 1 471 ? 19.686 76.416 67.761 1.00 48.27 468 ILE A CA 1
ATOM 3276 C C . ILE A 1 471 ? 19.345 76.309 69.242 1.00 46.37 468 ILE A C 1
ATOM 3277 O O . ILE A 1 471 ? 20.093 76.796 70.099 1.00 46.25 468 ILE A O 1
ATOM 3282 N N . ILE A 1 472 ? 18.208 75.681 69.534 1.00 45.60 469 ILE A N 1
ATOM 3283 C CA . ILE A 1 472 ? 17.780 75.429 70.900 1.00 43.93 469 ILE A CA 1
ATOM 3284 C C . ILE A 1 472 ? 17.880 73.940 71.157 1.00 42.64 469 ILE A C 1
ATOM 3285 O O . ILE A 1 472 ? 17.513 73.144 70.308 1.00 43.78 469 ILE A O 1
ATOM 3290 N N . ALA A 1 473 ? 18.395 73.561 72.316 1.00 41.38 470 ALA A N 1
ATOM 3291 C CA . ALA A 1 473 ? 18.413 72.164 72.718 1.00 41.01 470 ALA A CA 1
ATOM 3292 C C . ALA A 1 473 ? 17.443 71.977 73.872 1.00 40.65 470 ALA A C 1
ATOM 3293 O O . ALA A 1 473 ? 17.376 72.814 74.773 1.00 40.47 470 ALA A O 1
ATOM 3295 N N . LEU A 1 474 ? 16.691 70.884 73.837 1.00 41.16 471 LEU A N 1
ATOM 3296 C CA . LEU A 1 474 ? 15.773 70.544 74.905 1.00 41.48 471 LEU A CA 1
ATOM 3297 C C . LEU A 1 474 ? 16.344 69.405 75.747 1.00 41.89 471 LEU A C 1
ATOM 3298 O O . LEU A 1 474 ? 16.873 68.437 75.226 1.00 42.40 471 LEU A O 1
ATOM 3303 N N . ARG A 1 475 ? 16.237 69.549 77.064 1.00 42.33 472 ARG A N 1
ATOM 3304 C CA . ARG A 1 475 ? 16.763 68.572 78.006 1.00 43.39 472 ARG A CA 1
ATOM 3305 C C . ARG A 1 475 ? 15.657 68.150 78.945 1.00 44.51 472 ARG A C 1
ATOM 3306 O O . ARG A 1 475 ? 15.008 68.998 79.547 1.00 44.31 472 ARG A O 1
ATOM 3314 N N . ALA A 1 476 ? 15.437 66.845 79.058 1.00 46.31 473 ALA A N 1
ATOM 3315 C CA . ALA A 1 476 ? 14.485 66.313 80.023 1.00 48.28 473 ALA A CA 1
ATOM 3316 C C . ALA A 1 476 ? 14.905 64.917 80.421 1.00 50.79 473 ALA A C 1
ATOM 3317 O O . ALA A 1 476 ? 15.149 64.078 79.557 1.00 51.82 473 ALA A O 1
ATOM 3319 N N . VAL A 1 477 ? 14.978 64.682 81.731 1.00 52.46 474 VAL A N 1
ATOM 3320 C CA . VAL A 1 477 ? 15.491 63.429 82.292 1.00 55.71 474 VAL A CA 1
ATOM 3321 C C . VAL A 1 477 ? 14.566 62.876 83.380 1.00 58.92 474 VAL A C 1
ATOM 3322 O O . VAL A 1 477 ? 13.600 63.530 83.778 1.00 58.37 474 VAL A O 1
ATOM 3326 N N . LYS A 1 478 ? 14.888 61.673 83.857 1.00 62.87 475 LYS A N 1
ATOM 3327 C CA . LYS A 1 478 ? 14.048 60.926 84.786 1.00 66.98 475 LYS A CA 1
ATOM 3328 C C . LYS A 1 478 ? 14.909 60.121 85.752 1.00 70.68 475 LYS A C 1
ATOM 3329 O O . LYS A 1 478 ? 15.809 60.652 86.396 1.00 70.00 475 LYS A O 1
ATOM 3335 N N . GLN A 1 486 ? 19.356 58.895 81.798 1.00 70.56 483 GLN A N 1
ATOM 3336 C CA . GLN A 1 486 ? 17.973 58.457 81.726 1.00 71.47 483 GLN A CA 1
ATOM 3337 C C . GLN A 1 486 ? 17.095 59.528 81.071 1.00 66.56 483 GLN A C 1
ATOM 3338 O O . GLN A 1 486 ? 16.145 60.022 81.668 1.00 65.42 483 GLN A O 1
ATOM 3344 N N . TRP A 1 487 ? 17.423 59.878 79.830 1.00 64.32 484 TRP A N 1
ATOM 3345 C CA . TRP A 1 487 ? 16.672 60.904 79.102 1.00 60.52 484 TRP A CA 1
ATOM 3346 C C . TRP A 1 487 ? 15.259 60.422 78.843 1.00 62.37 484 TRP A C 1
ATOM 3347 O O . TRP A 1 487 ? 15.045 59.250 78.566 1.00 66.71 484 TRP A O 1
ATOM 3358 N N . ALA A 1 488 ? 14.301 61.337 78.940 1.00 60.08 485 ALA A N 1
ATOM 3359 C CA . ALA A 1 488 ? 12.883 60.981 78.970 1.00 62.61 485 ALA A CA 1
ATOM 3360 C C . ALA A 1 488 ? 12.338 60.600 77.596 1.00 64.38 485 ALA A C 1
ATOM 3361 O O . ALA A 1 488 ? 12.610 61.272 76.601 1.00 61.99 485 ALA A O 1
ATOM 3363 N N . ASP A 1 489 ? 11.553 59.528 77.562 1.00 69.18 486 ASP A N 1
ATOM 3364 C CA . ASP A 1 489 ? 11.029 58.975 76.320 1.00 72.58 486 ASP A CA 1
ATOM 3365 C C . ASP A 1 489 ? 9.672 59.610 76.037 1.00 73.02 486 ASP A C 1
ATOM 3366 O O . ASP A 1 489 ? 8.646 58.943 76.083 1.00 78.17 486 ASP A O 1
ATOM 3371 N N . LEU A 1 490 ? 9.670 60.906 75.748 1.00 68.70 487 LEU A N 1
ATOM 3372 C CA . LEU A 1 490 ? 8.432 61.626 75.457 1.00 69.56 487 LEU A CA 1
ATOM 3373 C C . LEU A 1 490 ? 7.904 61.266 74.063 1.00 73.50 487 LEU A C 1
ATOM 3374 O O . LEU A 1 490 ? 8.684 60.881 73.185 1.00 73.69 487 LEU A O 1
ATOM 3379 N N . PRO A 1 491 ? 6.578 61.389 73.849 1.00 77.27 488 PRO A N 1
ATOM 3380 C CA . PRO A 1 491 ? 5.994 60.909 72.603 1.00 82.33 488 PRO A CA 1
ATOM 3381 C C . PRO A 1 491 ? 6.289 61.814 71.421 1.00 80.41 488 PRO A C 1
ATOM 3382 O O . PRO A 1 491 ? 6.213 63.034 71.539 1.00 76.76 488 PRO A O 1
ATOM 3386 N N . HIS A 1 492 ? 6.600 61.198 70.287 1.00 83.55 489 HIS A N 1
ATOM 3387 C CA . HIS A 1 492 ? 6.942 61.915 69.068 1.00 82.83 489 HIS A CA 1
ATOM 3388 C C . HIS A 1 492 ? 6.050 63.132 68.822 1.00 82.96 489 HIS A C 1
ATOM 3389 O O . HIS A 1 492 ? 6.546 64.256 68.747 1.00 78.62 489 HIS A O 1
ATOM 3396 N N . GLU A 1 493 ? 4.741 62.907 68.715 1.00 88.73 490 GLU A N 1
ATOM 3397 C CA . GLU A 1 493 ? 3.804 63.971 68.333 1.00 90.66 490 GLU A CA 1
ATOM 3398 C C . GLU A 1 493 ? 3.836 65.147 69.310 1.00 85.41 490 GLU A C 1
ATOM 3399 O O . GLU A 1 493 ? 3.669 66.301 68.910 1.00 84.64 490 GLU A O 1
ATOM 3405 N N . PHE A 1 494 ? 4.065 64.853 70.584 1.00 82.41 491 PHE A N 1
ATOM 3406 C CA . PHE A 1 494 ? 4.191 65.903 71.584 1.00 77.97 491 PHE A CA 1
ATOM 3407 C C . PHE A 1 494 ? 5.460 66.713 71.375 1.00 72.23 491 PHE A C 1
ATOM 3408 O O . PHE A 1 494 ? 5.421 67.940 71.416 1.00 70.57 491 PHE A O 1
ATOM 3416 N N . LEU A 1 495 ? 6.587 66.030 71.176 1.00 69.97 492 LEU A N 1
ATOM 3417 C CA . LEU A 1 495 ? 7.850 66.715 70.900 1.00 65.32 492 LEU A CA 1
ATOM 3418 C C . LEU A 1 495 ? 7.716 67.601 69.679 1.00 66.47 492 LEU A C 1
ATOM 3419 O O . LEU A 1 495 ? 8.166 68.745 69.693 1.00 63.56 492 LEU A O 1
ATOM 3424 N N . SER A 1 496 ? 7.109 67.060 68.624 1.00 71.35 493 SER A N 1
ATOM 3425 C CA . SER A 1 496 ? 6.885 67.814 67.397 1.00 73.80 493 SER A CA 1
ATOM 3426 C C . SER A 1 496 ? 6.166 69.117 67.707 1.00 73.98 493 SER A C 1
ATOM 3427 O O . SER A 1 496 ? 6.593 70.170 67.252 1.00 72.71 493 SER A O 1
ATOM 3430 N N . LYS A 1 497 ? 5.098 69.049 68.501 1.00 76.12 494 LYS A N 1
ATOM 3431 C CA . LYS A 1 497 ? 4.324 70.248 68.839 1.00 77.44 494 LYS A CA 1
ATOM 3432 C C . LYS A 1 497 ? 5.152 71.275 69.614 1.00 72.09 494 LYS A C 1
ATOM 3433 O O . LYS A 1 497 ? 4.941 72.476 69.470 1.00 73.08 494 LYS A O 1
ATOM 3439 N N . VAL A 1 498 ? 6.086 70.808 70.433 1.00 67.29 495 VAL A N 1
ATOM 3440 C CA . VAL A 1 498 ? 6.955 71.710 71.178 1.00 62.80 495 VAL A CA 1
ATOM 3441 C C . VAL A 1 498 ? 8.003 72.345 70.260 1.00 61.03 495 VAL A C 1
ATOM 3442 O O . VAL A 1 498 ? 8.224 73.552 70.319 1.00 60.51 495 VAL A O 1
ATOM 3446 N N . SER A 1 499 ? 8.640 71.533 69.417 1.00 60.88 496 SER A N 1
ATOM 3447 C CA . SER A 1 499 ? 9.632 72.029 68.453 1.00 59.99 496 SER A CA 1
ATOM 3448 C C . SER A 1 499 ? 9.016 72.964 67.417 1.00 63.85 496 SER A C 1
ATOM 3449 O O . SER A 1 499 ? 9.568 74.024 67.127 1.00 63.09 496 SER A O 1
ATOM 3452 N N . HIS A 1 500 ? 7.883 72.541 66.858 1.00 68.76 497 HIS A N 1
ATOM 3453 C CA . HIS A 1 500 ? 7.115 73.317 65.879 1.00 74.10 497 HIS A CA 1
ATOM 3454 C C . HIS A 1 500 ? 6.834 74.727 66.396 1.00 74.02 497 HIS A C 1
ATOM 3455 O O . HIS A 1 500 ? 6.977 75.706 65.660 1.00 76.13 497 HIS A O 1
ATOM 3462 N N . ARG A 1 501 ? 6.451 74.815 67.670 1.00 72.14 498 ARG A N 1
ATOM 3463 C CA . ARG A 1 501 ? 6.037 76.082 68.281 1.00 73.13 498 ARG A CA 1
ATOM 3464 C C . ARG A 1 501 ? 7.226 77.002 68.561 1.00 69.38 498 ARG A C 1
ATOM 3465 O O . ARG A 1 501 ? 7.174 78.201 68.264 1.00 71.90 498 ARG A O 1
ATOM 3473 N N . ILE A 1 502 ? 8.296 76.439 69.120 1.00 64.09 499 ILE A N 1
ATOM 3474 C CA . ILE A 1 502 ? 9.507 77.211 69.408 1.00 60.96 499 ILE A CA 1
ATOM 3475 C C . ILE A 1 502 ? 10.051 77.903 68.155 1.00 62.64 499 ILE A C 1
ATOM 3476 O O . ILE A 1 502 ? 10.363 79.087 68.192 1.00 63.79 499 ILE A O 1
ATOM 3481 N N . VAL A 1 503 ? 10.145 77.174 67.049 1.00 63.58 500 VAL A N 1
ATOM 3482 C CA . VAL A 1 503 ? 10.706 77.733 65.816 1.00 65.74 500 VAL A CA 1
ATOM 3483 C C . VAL A 1 503 ? 9.759 78.748 65.168 1.00 71.50 500 VAL A C 1
ATOM 3484 O O . VAL A 1 503 ? 10.204 79.785 64.667 1.00 73.24 500 VAL A O 1
ATOM 3488 N N . ASN A 1 504 ? 8.462 78.444 65.184 1.00 74.94 501 ASN A N 1
ATOM 3489 C CA . ASN A 1 504 ? 7.463 79.313 64.569 1.00 81.54 501 ASN A CA 1
ATOM 3490 C C . ASN A 1 504 ? 7.234 80.596 65.363 1.00 82.83 501 ASN A C 1
ATOM 3491 O O . ASN A 1 504 ? 7.276 81.692 64.800 1.00 86.70 501 ASN A O 1
ATOM 3496 N N . GLU A 1 505 ? 6.999 80.460 66.665 1.00 80.20 502 GLU A N 1
ATOM 3497 C CA . GLU A 1 505 ? 6.659 81.614 67.501 1.00 82.31 502 GLU A CA 1
ATOM 3498 C C . GLU A 1 505 ? 7.862 82.510 67.750 1.00 80.10 502 GLU A C 1
ATOM 3499 O O . GLU A 1 505 ? 7.772 83.728 67.607 1.00 84.33 502 GLU A O 1
ATOM 3505 N N . ILE A 1 506 ? 8.985 81.907 68.121 1.00 74.28 503 ILE A N 1
ATOM 3506 C CA . ILE A 1 506 ? 10.223 82.653 68.266 1.00 72.69 503 ILE A CA 1
ATOM 3507 C C . ILE A 1 506 ? 10.901 82.726 66.911 1.00 74.01 503 ILE A C 1
ATOM 3508 O O . ILE A 1 506 ? 11.422 81.724 66.421 1.00 71.14 503 ILE A O 1
ATOM 3513 N N . LYS A 1 507 ? 10.872 83.903 66.289 1.00 79.16 504 LYS A N 1
ATOM 3514 C CA . LYS A 1 507 ? 11.690 84.143 65.105 1.00 80.77 504 LYS A CA 1
ATOM 3515 C C . LYS A 1 507 ? 13.137 84.039 65.559 1.00 76.36 504 LYS A C 1
ATOM 3516 O O . LYS A 1 507 ? 13.397 83.685 66.706 1.00 72.54 504 LYS A O 1
ATOM 3522 N N . GLU A 1 508 ? 14.077 84.310 64.666 1.00 77.46 505 GLU A N 1
ATOM 3523 C CA . GLU A 1 508 ? 15.500 84.247 64.999 1.00 74.29 505 GLU A CA 1
ATOM 3524 C C . GLU A 1 508 ? 15.934 82.945 65.694 1.00 68.28 505 GLU A C 1
ATOM 3525 O O . GLU A 1 508 ? 16.941 82.937 66.395 1.00 65.98 505 GLU A O 1
ATOM 3531 N N . VAL A 1 509 ? 15.199 81.849 65.490 1.00 66.76 506 VAL A N 1
ATOM 3532 C CA . VAL A 1 509 ? 15.647 80.536 65.972 1.00 62.14 506 VAL A CA 1
ATOM 3533 C C . VAL A 1 509 ? 15.959 79.558 64.830 1.00 62.42 506 VAL A C 1
ATOM 3534 O O . VAL A 1 509 ? 17.126 79.331 64.538 1.00 61.69 506 VAL A O 1
ATOM 3538 N N . SER A 1 510 ? 14.949 78.972 64.192 1.00 64.22 507 SER A N 1
ATOM 3539 C CA . SER A 1 510 ? 15.183 77.882 63.225 1.00 64.63 507 SER A CA 1
ATOM 3540 C C . SER A 1 510 ? 15.810 76.658 63.881 1.00 60.28 507 SER A C 1
ATOM 3541 O O . SER A 1 510 ? 16.960 76.710 64.310 1.00 57.89 507 SER A O 1
ATOM 3544 N N . ARG A 1 511 ? 15.061 75.561 63.934 1.00 60.06 508 ARG A N 1
ATOM 3545 C CA . ARG A 1 511 ? 15.573 74.255 64.382 1.00 57.22 508 ARG A CA 1
ATOM 3546 C C . ARG A 1 511 ? 15.823 74.121 65.904 1.00 53.02 508 ARG A C 1
ATOM 3547 O O . ARG A 1 511 ? 16.500 74.940 66.514 1.00 51.15 508 ARG A O 1
ATOM 3555 N N . VAL A 1 512 ? 15.241 73.078 66.495 1.00 52.29 509 VAL A N 1
ATOM 3556 C CA . VAL A 1 512 ? 15.473 72.706 67.898 1.00 49.35 509 VAL A CA 1
ATOM 3557 C C . VAL A 1 512 ? 15.907 71.237 67.972 1.00 49.15 509 VAL A C 1
ATOM 3558 O O . VAL A 1 512 ? 15.555 70.429 67.098 1.00 51.55 509 VAL A O 1
ATOM 3562 N N . VAL A 1 513 ? 16.671 70.900 69.011 1.00 46.83 510 VAL A N 1
ATOM 3563 C CA . VAL A 1 513 ? 17.181 69.542 69.193 1.00 47.08 510 VAL A CA 1
ATOM 3564 C C . VAL A 1 513 ? 16.936 69.025 70.609 1.00 45.86 510 VAL A C 1
ATOM 3565 O O . VAL A 1 513 ? 16.646 69.787 71.514 1.00 44.43 510 VAL A O 1
ATOM 3569 N N . TYR A 1 514 ? 17.062 67.715 70.779 1.00 47.33 511 TYR A N 1
ATOM 3570 C CA . TYR A 1 514 ? 16.713 67.035 72.016 1.00 47.18 511 TYR A CA 1
ATOM 3571 C C . TYR A 1 514 ? 17.894 66.200 72.468 1.00 47.70 511 TYR A C 1
ATOM 3572 O O . TYR A 1 514 ? 18.410 65.379 71.704 1.00 49.93 511 TYR A O 1
ATOM 3581 N N . ASP A 1 515 ? 18.316 66.415 73.707 1.00 46.38 512 ASP A N 1
ATOM 3582 C CA . ASP A 1 515 ? 19.440 65.693 74.281 1.00 47.73 512 ASP A CA 1
ATOM 3583 C C . ASP A 1 515 ? 19.064 64.238 74.510 1.00 50.65 512 ASP A C 1
ATOM 3584 O O . ASP A 1 515 ? 18.036 63.962 75.125 1.00 51.34 512 ASP A O 1
ATOM 3589 N N . MET A 1 516 ? 19.911 63.327 74.024 1.00 53.28 513 MET A N 1
ATOM 3590 C CA . MET A 1 516 ? 19.703 61.881 74.148 1.00 57.23 513 MET A CA 1
ATOM 3591 C C . MET A 1 516 ? 20.824 61.220 74.946 1.00 59.66 513 MET A C 1
ATOM 3592 O O . MET A 1 516 ? 21.233 60.109 74.622 1.00 63.90 513 MET A O 1
ATOM 3597 N N . THR A 1 517 ? 21.326 61.881 75.981 1.00 57.97 514 THR A N 1
ATOM 3598 C CA . THR A 1 517 ? 22.524 61.400 76.663 1.00 60.96 514 THR A CA 1
ATOM 3599 C C . THR A 1 517 ? 22.264 61.222 78.155 1.00 61.85 514 THR A C 1
ATOM 3600 O O . THR A 1 517 ? 21.714 62.111 78.789 1.00 59.05 514 THR A O 1
ATOM 3604 N N . ASN A 1 518 ? 22.671 60.077 78.703 1.00 66.55 515 ASN A N 1
ATOM 3605 C CA . ASN A 1 518 ? 22.245 59.645 80.041 1.00 68.81 515 ASN A CA 1
ATOM 3606 C C . ASN A 1 518 ? 23.064 60.210 81.202 1.00 69.70 515 ASN A C 1
ATOM 3607 O O . ASN A 1 518 ? 24.112 60.816 81.000 1.00 69.11 515 ASN A O 1
ATOM 3612 N N . LYS A 1 519 ? 22.556 59.978 82.416 1.00 71.98 516 LYS A N 1
ATOM 3613 C CA . LYS A 1 519 ? 23.177 60.412 83.682 1.00 74.03 516 LYS A CA 1
ATOM 3614 C C . LYS A 1 519 ? 24.633 59.968 83.823 1.00 78.93 516 LYS A C 1
ATOM 3615 O O . LYS A 1 519 ? 25.485 60.800 84.140 1.00 79.05 516 LYS A O 1
ATOM 3621 N N . PRO A 1 520 ? 24.920 58.665 83.611 1.00 83.96 517 PRO A N 1
ATOM 3622 C CA . PRO A 1 520 ? 26.322 58.219 83.628 1.00 89.05 517 PRO A CA 1
ATOM 3623 C C . PRO A 1 520 ? 27.269 58.966 82.662 1.00 86.76 517 PRO A C 1
ATOM 3624 O O . PRO A 1 520 ? 28.190 59.627 83.133 1.00 88.08 517 PRO A O 1
ATOM 3628 N N . PRO A 1 521 ? 27.051 58.885 81.333 1.00 84.08 518 PRO A N 1
ATOM 3629 C CA . PRO A 1 521 ? 28.060 59.482 80.436 1.00 83.18 518 PRO A CA 1
ATOM 3630 C C . PRO A 1 521 ? 28.152 61.010 80.498 1.00 78.20 518 PRO A C 1
ATOM 3631 O O . PRO A 1 521 ? 29.254 61.556 80.552 1.00 79.84 518 PRO A O 1
ATOM 3635 N N . ALA A 1 522 ? 27.006 61.684 80.498 1.00 72.97 519 ALA A N 1
ATOM 3636 C CA . ALA A 1 522 ? 26.958 63.145 80.521 1.00 68.66 519 ALA A CA 1
ATOM 3637 C C . ALA A 1 522 ? 26.221 63.662 81.754 1.00 67.41 519 ALA A C 1
ATOM 3638 O O . ALA A 1 522 ? 25.364 62.981 82.317 1.00 68.24 519 ALA A O 1
ATOM 3640 N N . THR A 1 523 ? 26.567 64.876 82.163 1.00 66.13 520 THR A N 1
ATOM 3641 C CA . THR A 1 523 ? 25.885 65.560 83.257 1.00 65.15 520 THR A CA 1
ATOM 3642 C C . THR A 1 523 ? 24.478 65.989 82.822 1.00 60.19 520 THR A C 1
ATOM 3643 O O . THR A 1 523 ? 24.191 66.040 81.635 1.00 57.68 520 THR A O 1
ATOM 3647 N N . ILE A 1 524 ? 23.606 66.290 83.782 1.00 59.74 521 ILE A N 1
ATOM 3648 C CA . ILE A 1 524 ? 22.217 66.655 83.473 1.00 56.15 521 ILE A CA 1
ATOM 3649 C C . ILE A 1 524 ? 22.191 68.048 82.873 1.00 53.11 521 ILE A C 1
ATOM 3650 O O . ILE A 1 524 ? 21.667 68.243 81.783 1.00 50.50 521 ILE A O 1
ATOM 3655 N N . GLU A 1 525 ? 22.764 69.012 83.593 1.00 54.36 522 GLU A N 1
ATOM 3656 C CA . GLU A 1 525 ? 22.999 70.360 83.063 1.00 52.68 522 GLU A CA 1
ATOM 3657 C C . GLU A 1 525 ? 24.178 70.320 82.098 1.00 52.84 522 GLU A C 1
ATOM 3658 O O . GLU A 1 525 ? 25.060 69.474 82.223 1.00 55.54 522 GLU A O 1
ATOM 3664 N N . TRP A 1 526 ? 24.201 71.244 81.147 1.00 50.74 523 TRP A N 1
ATOM 3665 C CA . TRP A 1 526 ? 25.354 71.422 80.275 1.00 51.44 523 TRP A CA 1
ATOM 3666 C C . TRP A 1 526 ? 26.277 72.423 80.963 1.00 54.20 523 TRP A C 1
ATOM 3667 O O . TRP A 1 526 ? 27.429 72.576 80.591 1.00 56.24 523 TRP A O 1
ATOM 3678 N N . ILE B 1 8 ? 11.955 58.208 19.635 1.00 81.69 5 ILE B N 1
ATOM 3679 C CA . ILE B 1 8 ? 11.960 58.529 21.097 1.00 76.97 5 ILE B CA 1
ATOM 3680 C C . ILE B 1 8 ? 11.800 60.052 21.288 1.00 75.08 5 ILE B C 1
ATOM 3681 O O . ILE B 1 8 ? 12.197 60.835 20.403 1.00 77.95 5 ILE B O 1
ATOM 3686 N N . HIS B 1 9 ? 11.205 60.449 22.424 1.00 70.53 6 HIS B N 1
ATOM 3687 C CA . HIS B 1 9 ? 10.781 61.843 22.692 1.00 68.39 6 HIS B CA 1
ATOM 3688 C C . HIS B 1 9 ? 9.594 62.255 21.826 1.00 68.75 6 HIS B C 1
ATOM 3689 O O . HIS B 1 9 ? 9.169 63.417 21.870 1.00 67.98 6 HIS B O 1
ATOM 3696 N N . GLN B 1 10 ? 9.053 61.318 21.049 1.00 70.19 7 GLN B N 1
ATOM 3697 C CA . GLN B 1 10 ? 8.127 61.677 19.976 1.00 72.05 7 GLN B CA 1
ATOM 3698 C C . GLN B 1 10 ? 6.745 62.061 20.491 1.00 68.59 7 GLN B C 1
ATOM 3699 O O . GLN B 1 10 ? 5.997 62.751 19.795 1.00 70.20 7 GLN B O 1
ATOM 3705 N N . HIS B 1 11 ? 6.405 61.598 21.691 1.00 64.14 8 HIS B N 1
ATOM 3706 C CA . HIS B 1 11 ? 5.194 62.040 22.364 1.00 60.80 8 HIS B CA 1
ATOM 3707 C C . HIS B 1 11 ? 5.613 62.810 23.596 1.00 57.43 8 HIS B C 1
ATOM 3708 O O . HIS B 1 11 ? 6.469 62.346 24.345 1.00 56.53 8 HIS B O 1
ATOM 3715 N N . ARG B 1 12 ? 5.028 63.985 23.804 1.00 56.02 9 ARG B N 1
ATOM 3716 C CA . ARG B 1 12 ? 5.468 64.832 24.901 1.00 53.72 9 ARG B CA 1
ATOM 3717 C C . ARG B 1 12 ? 4.417 65.782 25.447 1.00 51.78 9 ARG B C 1
ATOM 3718 O O . ARG B 1 12 ? 3.637 66.368 24.701 1.00 53.07 9 ARG B O 1
ATOM 3726 N N . ILE B 1 13 ? 4.443 65.923 26.771 1.00 49.10 10 ILE B N 1
ATOM 3727 C CA . ILE B 1 13 ? 3.516 66.749 27.524 1.00 47.36 10 ILE B CA 1
ATOM 3728 C C . ILE B 1 13 ? 4.264 67.948 28.074 1.00 47.76 10 ILE B C 1
ATOM 3729 O O . ILE B 1 13 ? 5.378 67.810 28.554 1.00 47.97 10 ILE B O 1
ATOM 3734 N N . LEU B 1 14 ? 3.657 69.126 27.990 1.00 48.45 11 LEU B N 1
ATOM 3735 C CA . LEU B 1 14 ? 4.219 70.313 28.613 1.00 49.15 11 LEU B CA 1
ATOM 3736 C C . LEU B 1 14 ? 3.501 70.557 29.923 1.00 46.92 11 LEU B C 1
ATOM 3737 O O . LEU B 1 14 ? 2.277 70.481 29.978 1.00 45.87 11 LEU B O 1
ATOM 3742 N N . ILE B 1 15 ? 4.261 70.851 30.972 1.00 46.64 12 ILE B N 1
ATOM 3743 C CA . ILE B 1 15 ? 3.681 71.211 32.257 1.00 45.47 12 ILE B CA 1
ATOM 3744 C C . ILE B 1 15 ? 4.095 72.627 32.641 1.00 47.66 12 ILE B C 1
ATOM 3745 O O . ILE B 1 15 ? 5.273 72.893 32.855 1.00 49.00 12 ILE B O 1
ATOM 3750 N N . LEU B 1 16 ? 3.125 73.532 32.722 1.00 48.31 13 LEU B N 1
ATOM 3751 C CA . LEU B 1 16 ? 3.393 74.896 33.171 1.00 51.00 13 LEU B CA 1
ATOM 3752 C C . LEU B 1 16 ? 3.327 74.964 34.693 1.00 50.61 13 LEU B C 1
ATOM 3753 O O . LEU B 1 16 ? 2.403 74.426 35.301 1.00 48.64 13 LEU B O 1
ATOM 3758 N N . ASP B 1 17 ? 4.315 75.629 35.290 1.00 53.11 14 ASP B N 1
ATOM 3759 C CA . ASP B 1 17 ? 4.500 75.680 36.741 1.00 53.69 14 ASP B CA 1
ATOM 3760 C C . ASP B 1 17 ? 3.999 77.033 37.256 1.00 56.63 14 ASP B C 1
ATOM 3761 O O . ASP B 1 17 ? 4.615 78.062 36.977 1.00 60.20 14 ASP B O 1
ATOM 3766 N N . PHE B 1 18 ? 2.890 77.032 37.997 1.00 55.75 15 PHE B N 1
ATOM 3767 C CA . PHE B 1 18 ? 2.373 78.254 38.622 1.00 58.90 15 PHE B CA 1
ATOM 3768 C C . PHE B 1 18 ? 2.713 78.348 40.125 1.00 60.62 15 PHE B C 1
ATOM 3769 O O . PHE B 1 18 ? 1.949 78.924 40.906 1.00 62.07 15 PHE B O 1
ATOM 3777 N N . GLY B 1 19 ? 3.880 77.830 40.512 1.00 61.06 16 GLY B N 1
ATOM 3778 C CA . GLY B 1 19 ? 4.251 77.674 41.926 1.00 62.90 16 GLY B CA 1
ATOM 3779 C C . GLY B 1 19 ? 3.814 76.286 42.328 1.00 59.67 16 GLY B C 1
ATOM 3780 O O . GLY B 1 19 ? 3.525 75.481 41.453 1.00 57.02 16 GLY B O 1
ATOM 3781 N N . SER B 1 20 ? 3.754 75.990 43.625 1.00 60.80 17 SER B N 1
ATOM 3782 C CA . SER B 1 20 ? 3.206 74.699 44.121 1.00 58.10 17 SER B CA 1
ATOM 3783 C C . SER B 1 20 ? 4.256 73.621 44.314 1.00 57.34 17 SER B C 1
ATOM 3784 O O . SER B 1 20 ? 4.966 73.263 43.373 1.00 55.97 17 SER B O 1
ATOM 3787 N N . GLN B 1 21 ? 4.307 73.078 45.529 1.00 58.56 18 GLN B N 1
ATOM 3788 C CA . GLN B 1 21 ? 5.174 71.944 45.856 1.00 58.48 18 GLN B CA 1
ATOM 3789 C C . GLN B 1 21 ? 5.078 70.892 44.765 1.00 54.58 18 GLN B C 1
ATOM 3790 O O . GLN B 1 21 ? 6.083 70.340 44.319 1.00 54.69 18 GLN B O 1
ATOM 3796 N N . TYR B 1 22 ? 3.851 70.638 44.325 1.00 51.63 19 TYR B N 1
ATOM 3797 C CA . TYR B 1 22 ? 3.551 69.483 43.504 1.00 48.25 19 TYR B CA 1
ATOM 3798 C C . TYR B 1 22 ? 3.695 69.700 41.992 1.00 46.47 19 TYR B C 1
ATOM 3799 O O . TYR B 1 22 ? 3.242 68.873 41.216 1.00 44.32 19 TYR B O 1
ATOM 3808 N N . ALA B 1 23 ? 4.335 70.784 41.568 1.00 48.07 20 ALA B N 1
ATOM 3809 C CA . ALA B 1 23 ? 4.577 71.016 40.141 1.00 47.29 20 ALA B CA 1
ATOM 3810 C C . ALA B 1 23 ? 5.352 69.847 39.555 1.00 46.16 20 ALA B C 1
ATOM 3811 O O . ALA B 1 23 ? 4.830 69.091 38.748 1.00 43.99 20 ALA B O 1
ATOM 3813 N N . GLN B 1 24 ? 6.609 69.716 39.969 1.00 48.13 21 GLN B N 1
ATOM 3814 C CA . GLN B 1 24 ? 7.340 68.470 39.822 1.00 47.68 21 GLN B CA 1
ATOM 3815 C C . GLN B 1 24 ? 6.550 67.487 40.633 1.00 46.56 21 GLN B C 1
ATOM 3816 O O . GLN B 1 24 ? 6.146 67.812 41.749 1.00 48.27 21 GLN B O 1
ATOM 3822 N N . LEU B 1 25 ? 6.345 66.295 40.100 1.00 44.71 22 LEU B N 1
ATOM 3823 C CA . LEU B 1 25 ? 5.419 65.298 40.678 1.00 43.58 22 LEU B CA 1
ATOM 3824 C C . LEU B 1 25 ? 4.289 65.103 39.709 1.00 41.02 22 LEU B C 1
ATOM 3825 O O . LEU B 1 25 ? 3.934 63.978 39.427 1.00 40.32 22 LEU B O 1
ATOM 3830 N N . ILE B 1 26 ? 3.731 66.187 39.179 1.00 40.36 23 ILE B N 1
ATOM 3831 C CA . ILE B 1 26 ? 2.908 66.046 37.983 1.00 38.85 23 ILE B CA 1
ATOM 3832 C C . ILE B 1 26 ? 3.828 65.446 36.942 1.00 38.93 23 ILE B C 1
ATOM 3833 O O . ILE B 1 26 ? 3.510 64.433 36.332 1.00 38.40 23 ILE B O 1
ATOM 3838 N N . ALA B 1 27 ? 4.984 66.074 36.771 1.00 40.21 24 ALA B N 1
ATOM 3839 C CA . ALA B 1 27 ? 5.988 65.615 35.832 1.00 41.13 24 ALA B CA 1
ATOM 3840 C C . ALA B 1 27 ? 6.322 64.161 36.081 1.00 41.15 24 ALA B C 1
ATOM 3841 O O . ALA B 1 27 ? 6.257 63.342 35.174 1.00 41.35 24 ALA B O 1
ATOM 3843 N N . ARG B 1 28 ? 6.650 63.837 37.321 1.00 41.56 25 ARG B N 1
ATOM 3844 C CA . ARG B 1 28 ? 7.069 62.494 37.657 1.00 42.28 25 ARG B CA 1
ATOM 3845 C C . ARG B 1 28 ? 5.992 61.473 37.359 1.00 41.03 25 ARG B C 1
ATOM 3846 O O . ARG B 1 28 ? 6.285 60.416 36.811 1.00 41.81 25 ARG B O 1
ATOM 3854 N N . ARG B 1 29 ? 4.751 61.795 37.706 1.00 39.74 26 ARG B N 1
ATOM 3855 C CA . ARG B 1 29 ? 3.612 60.915 37.429 1.00 38.89 26 ARG B CA 1
ATOM 3856 C C . ARG B 1 29 ? 3.464 60.658 35.941 1.00 38.37 26 ARG B C 1
ATOM 3857 O O . ARG B 1 29 ? 3.270 59.528 35.526 1.00 38.73 26 ARG B O 1
ATOM 3865 N N . VAL B 1 30 ? 3.541 61.718 35.149 1.00 37.99 27 VAL B N 1
ATOM 3866 C CA . VAL B 1 30 ? 3.460 61.596 33.699 1.00 38.52 27 VAL B CA 1
ATOM 3867 C C . VAL B 1 30 ? 4.576 60.711 33.165 1.00 40.17 27 VAL B C 1
ATOM 3868 O O . VAL B 1 30 ? 4.360 59.964 32.210 1.00 40.91 27 VAL B O 1
ATOM 3872 N N . ARG B 1 31 ? 5.762 60.813 33.777 1.00 40.97 28 ARG B N 1
ATOM 3873 C CA . ARG B 1 31 ? 6.921 60.025 33.365 1.00 42.98 28 ARG B CA 1
ATOM 3874 C C . ARG B 1 31 ? 6.718 58.563 33.727 1.00 43.92 28 ARG B C 1
ATOM 3875 O O . ARG B 1 31 ? 7.069 57.686 32.952 1.00 45.82 28 ARG B O 1
ATOM 3883 N N . GLU B 1 32 ? 6.153 58.300 34.901 1.00 43.37 29 GLU B N 1
ATOM 3884 C CA . GLU B 1 32 ? 5.836 56.931 35.299 1.00 44.72 29 GLU B CA 1
ATOM 3885 C C . GLU B 1 32 ? 4.819 56.292 34.351 1.00 44.28 29 GLU B C 1
ATOM 3886 O O . GLU B 1 32 ? 4.888 55.095 34.081 1.00 46.22 29 GLU B O 1
ATOM 3892 N N . ILE B 1 33 ? 3.890 57.093 33.839 1.00 42.32 30 ILE B N 1
ATOM 3893 C CA . ILE B 1 33 ? 2.889 56.608 32.898 1.00 42.42 30 ILE B CA 1
ATOM 3894 C C . ILE B 1 33 ? 3.540 56.190 31.573 1.00 44.52 30 ILE B C 1
ATOM 3895 O O . ILE B 1 33 ? 2.953 55.429 30.803 1.00 46.31 30 ILE B O 1
ATOM 3900 N N . GLY B 1 34 ? 4.748 56.677 31.310 1.00 44.84 31 GLY B N 1
ATOM 3901 C CA . GLY B 1 34 ? 5.517 56.246 30.144 1.00 47.10 31 GLY B CA 1
ATOM 3902 C C . GLY B 1 34 ? 5.611 57.287 29.048 1.00 47.24 31 GLY B C 1
ATOM 3903 O O . GLY B 1 34 ? 5.918 56.948 27.916 1.00 49.74 31 GLY B O 1
ATOM 3904 N N . VAL B 1 35 ? 5.386 58.556 29.382 1.00 45.11 32 VAL B N 1
ATOM 3905 C CA . VAL B 1 35 ? 5.418 59.634 28.398 1.00 45.77 32 VAL B CA 1
ATOM 3906 C C . VAL B 1 35 ? 6.371 60.740 28.823 1.00 45.45 32 VAL B C 1
ATOM 3907 O O . VAL B 1 35 ? 6.346 61.166 29.971 1.00 43.69 32 VAL B O 1
ATOM 3911 N N . TYR B 1 36 ? 7.192 61.219 27.892 1.00 47.68 33 TYR B N 1
ATOM 3912 C CA . TYR B 1 36 ? 8.124 62.302 28.177 1.00 48.14 33 TYR B CA 1
ATOM 3913 C C . TYR B 1 36 ? 7.398 63.598 28.474 1.00 46.84 33 TYR B C 1
ATOM 3914 O O . TYR B 1 36 ? 6.316 63.836 27.966 1.00 46.55 33 TYR B O 1
ATOM 3923 N N . CYS B 1 37 ? 7.996 64.439 29.300 1.00 46.76 34 CYS B N 1
ATOM 3924 C CA . CYS B 1 37 ? 7.422 65.740 29.589 1.00 46.53 34 CYS B CA 1
ATOM 3925 C C . CYS B 1 37 ? 8.470 66.698 30.123 1.00 47.70 34 CYS B C 1
ATOM 3926 O O . CYS B 1 37 ? 9.462 66.273 30.698 1.00 48.44 34 CYS B O 1
ATOM 3929 N N . GLU B 1 38 ? 8.245 67.990 29.930 1.00 48.62 35 GLU B N 1
ATOM 3930 C CA . GLU B 1 38 ? 9.100 69.004 30.522 1.00 50.26 35 GLU B CA 1
ATOM 3931 C C . GLU B 1 38 ? 8.280 69.934 31.407 1.00 49.35 35 GLU B C 1
ATOM 3932 O O . GLU B 1 38 ? 7.055 69.993 31.304 1.00 47.88 35 GLU B O 1
ATOM 3938 N N . LEU B 1 39 ? 8.970 70.632 32.299 1.00 50.63 36 LEU B N 1
ATOM 3939 C CA . LEU B 1 39 ? 8.331 71.533 33.236 1.00 50.66 36 LEU B CA 1
ATOM 3940 C C . LEU B 1 39 ? 8.882 72.934 33.021 1.00 53.96 36 LEU B C 1
ATOM 3941 O O . LEU B 1 39 ? 10.041 73.206 33.339 1.00 56.40 36 LEU B O 1
ATOM 3946 N N . MET B 1 40 ? 8.058 73.816 32.468 1.00 54.71 37 MET B N 1
ATOM 3947 C CA . MET B 1 40 ? 8.461 75.193 32.224 1.00 58.25 37 MET B CA 1
ATOM 3948 C C . MET B 1 40 ? 7.711 76.137 33.158 1.00 59.09 37 MET B C 1
ATOM 3949 O O . MET B 1 40 ? 6.623 75.815 33.631 1.00 56.76 37 MET B O 1
ATOM 3954 N N . PRO B 1 41 ? 8.305 77.303 33.451 1.00 63.06 38 PRO B N 1
ATOM 3955 C CA . PRO B 1 41 ? 7.565 78.308 34.210 1.00 64.61 38 PRO B CA 1
ATOM 3956 C C . PRO B 1 41 ? 6.457 78.947 33.365 1.00 65.43 38 PRO B C 1
ATOM 3957 O O . PRO B 1 41 ? 6.647 79.183 32.174 1.00 67.17 38 PRO B O 1
ATOM 3961 N N . CYS B 1 42 ? 5.316 79.224 33.986 1.00 64.77 39 CYS B N 1
ATOM 3962 C CA . CYS B 1 42 ? 4.148 79.769 33.290 1.00 65.48 39 CYS B CA 1
ATOM 3963 C C . CYS B 1 42 ? 4.416 81.059 32.514 1.00 70.35 39 CYS B C 1
ATOM 3964 O O . CYS B 1 42 ? 3.751 81.327 31.515 1.00 71.39 39 CYS B O 1
ATOM 3967 N N . ASP B 1 43 ? 5.374 81.859 32.980 1.00 73.96 40 ASP B N 1
ATOM 3968 C CA . ASP B 1 43 ? 5.714 83.126 32.325 1.00 79.27 40 ASP B CA 1
ATOM 3969 C C . ASP B 1 43 ? 6.586 82.940 31.079 1.00 80.77 40 ASP B C 1
ATOM 3970 O O . ASP B 1 43 ? 6.973 83.923 30.445 1.00 85.57 40 ASP B O 1
ATOM 3975 N N . ILE B 1 44 ? 6.903 81.695 30.731 1.00 77.39 41 ILE B N 1
ATOM 3976 C CA . ILE B 1 44 ? 7.710 81.423 29.549 1.00 78.93 41 ILE B CA 1
ATOM 3977 C C . ILE B 1 44 ? 6.914 81.802 28.312 1.00 80.83 41 ILE B C 1
ATOM 3978 O O . ILE B 1 44 ? 5.681 81.755 28.312 1.00 79.02 41 ILE B O 1
ATOM 3983 N N . ASP B 1 45 ? 7.637 82.179 27.264 1.00 84.78 42 ASP B N 1
ATOM 3984 C CA . ASP B 1 45 ? 7.037 82.802 26.085 1.00 88.46 42 ASP B CA 1
ATOM 3985 C C . ASP B 1 45 ? 6.583 81.791 25.035 1.00 86.72 42 ASP B C 1
ATOM 3986 O O . ASP B 1 45 ? 7.220 80.760 24.848 1.00 84.58 42 ASP B O 1
ATOM 3991 N N . GLU B 1 46 ? 5.470 82.100 24.369 1.00 88.19 43 GLU B N 1
ATOM 3992 C CA . GLU B 1 46 ? 5.125 81.491 23.081 1.00 89.09 43 GLU B CA 1
ATOM 3993 C C . GLU B 1 46 ? 6.361 81.569 22.185 1.00 92.88 43 GLU B C 1
ATOM 3994 O O . GLU B 1 46 ? 6.989 82.628 22.092 1.00 97.62 43 GLU B O 1
ATOM 4000 N N . GLU B 1 47 ? 6.682 80.457 21.520 1.00 91.46 44 GLU B N 1
ATOM 4001 C CA . GLU B 1 47 ? 8.016 80.204 20.935 1.00 93.82 44 GLU B CA 1
ATOM 4002 C C . GLU B 1 47 ? 8.858 79.698 22.101 1.00 89.86 44 GLU B C 1
ATOM 4003 O O . GLU B 1 47 ? 9.163 80.440 23.031 1.00 90.05 44 GLU B O 1
ATOM 4009 N N . THR B 1 48 ? 9.230 78.424 22.028 1.00 86.87 45 THR B N 1
ATOM 4010 C CA . THR B 1 48 ? 9.267 77.558 23.203 1.00 81.65 45 THR B CA 1
ATOM 4011 C C . THR B 1 48 ? 7.785 77.355 23.440 1.00 78.68 45 THR B C 1
ATOM 4012 O O . THR B 1 48 ? 7.046 78.326 23.529 1.00 80.37 45 THR B O 1
ATOM 4016 N N . ILE B 1 49 ? 7.348 76.106 23.519 1.00 74.97 46 ILE B N 1
ATOM 4017 C CA . ILE B 1 49 ? 5.920 75.743 23.465 1.00 72.89 46 ILE B CA 1
ATOM 4018 C C . ILE B 1 49 ? 5.567 75.456 22.014 1.00 75.66 46 ILE B C 1
ATOM 4019 O O . ILE B 1 49 ? 5.114 74.360 21.689 1.00 74.28 46 ILE B O 1
ATOM 4024 N N . ARG B 1 50 ? 5.764 76.439 21.145 1.00 80.23 47 ARG B N 1
ATOM 4025 C CA . ARG B 1 50 ? 5.660 76.198 19.715 1.00 83.95 47 ARG B CA 1
ATOM 4026 C C . ARG B 1 50 ? 6.787 75.255 19.305 1.00 84.00 47 ARG B C 1
ATOM 4027 O O . ARG B 1 50 ? 6.539 74.229 18.680 1.00 83.73 47 ARG B O 1
ATOM 4035 N N . ASP B 1 51 ? 8.015 75.595 19.689 1.00 84.49 48 ASP B N 1
ATOM 4036 C CA . ASP B 1 51 ? 9.184 74.779 19.356 1.00 85.15 48 ASP B CA 1
ATOM 4037 C C . ASP B 1 51 ? 9.147 73.440 20.079 1.00 80.12 48 ASP B C 1
ATOM 4038 O O . ASP B 1 51 ? 9.602 72.425 19.550 1.00 80.75 48 ASP B O 1
ATOM 4043 N N . PHE B 1 52 ? 8.611 73.440 21.293 1.00 75.59 49 PHE B N 1
ATOM 4044 C CA . PHE B 1 52 ? 8.446 72.207 22.043 1.00 70.99 49 PHE B CA 1
ATOM 4045 C C . PHE B 1 52 ? 7.289 71.364 21.509 1.00 69.91 49 PHE B C 1
ATOM 4046 O O . PHE B 1 52 ? 7.281 70.154 21.689 1.00 67.91 49 PHE B O 1
ATOM 4054 N N . ASN B 1 53 ? 6.305 72.010 20.887 1.00 71.70 50 ASN B N 1
ATOM 4055 C CA . ASN B 1 53 ? 5.241 71.322 20.146 1.00 72.10 50 ASN B CA 1
ATOM 4056 C C . ASN B 1 53 ? 4.627 70.147 20.918 1.00 67.68 50 ASN B C 1
ATOM 4057 O O . ASN B 1 53 ? 4.773 68.987 20.522 1.00 67.82 50 ASN B O 1
ATOM 4062 N N . PRO B 1 54 ? 3.932 70.448 22.025 1.00 64.12 51 PRO B N 1
ATOM 4063 C CA . PRO B 1 54 ? 3.405 69.394 22.871 1.00 60.21 51 PRO B CA 1
ATOM 4064 C C . PRO B 1 54 ? 2.161 68.722 22.306 1.00 60.51 51 PRO B C 1
ATOM 4065 O O . PRO B 1 54 ? 1.483 69.274 21.442 1.00 62.99 51 PRO B O 1
ATOM 4069 N N . HIS B 1 55 ? 1.893 67.523 22.814 1.00 58.20 52 HIS B N 1
ATOM 4070 C CA . HIS B 1 55 ? 0.702 66.756 22.475 1.00 58.25 52 HIS B CA 1
ATOM 4071 C C . HIS B 1 55 ? -0.429 67.070 23.446 1.00 55.26 52 HIS B C 1
ATOM 4072 O O . HIS B 1 55 ? -1.584 66.728 23.198 1.00 55.59 52 HIS B O 1
ATOM 4079 N N . GLY B 1 56 ? -0.084 67.723 24.548 1.00 52.80 53 GLY B N 1
ATOM 4080 C CA . GLY B 1 56 ? -1.064 68.173 25.526 1.00 50.62 53 GLY B CA 1
ATOM 4081 C C . GLY B 1 56 ? -0.390 69.034 26.571 1.00 49.23 53 GLY B C 1
ATOM 4082 O O . GLY B 1 56 ? 0.834 69.004 26.697 1.00 49.53 53 GLY B O 1
ATOM 4083 N N . ILE B 1 57 ? -1.181 69.799 27.321 1.00 48.21 54 ILE B N 1
ATOM 4084 C CA . ILE B 1 57 ? -0.640 70.681 28.354 1.00 47.49 54 ILE B CA 1
ATOM 4085 C C . ILE B 1 57 ? -1.313 70.463 29.703 1.00 44.96 54 ILE B C 1
ATOM 4086 O O . ILE B 1 57 ? -2.516 70.244 29.776 1.00 44.35 54 ILE B O 1
ATOM 4091 N N . ILE B 1 58 ? -0.521 70.526 30.768 1.00 43.98 55 ILE B N 1
ATOM 4092 C CA . ILE B 1 58 ? -1.047 70.521 32.125 1.00 42.27 55 ILE B CA 1
ATOM 4093 C C . ILE B 1 58 ? -0.638 71.814 32.818 1.00 43.62 55 ILE B C 1
ATOM 4094 O O . ILE B 1 58 ? 0.531 72.190 32.795 1.00 44.83 55 ILE B O 1
ATOM 4099 N N . LEU B 1 59 ? -1.614 72.500 33.407 1.00 43.97 56 LEU B N 1
ATOM 4100 C CA . LEU B 1 59 ? -1.373 73.700 34.206 1.00 45.67 56 LEU B CA 1
ATOM 4101 C C . LEU B 1 59 ? -1.444 73.306 35.677 1.00 44.53 56 LEU B C 1
ATOM 4102 O O . LEU B 1 59 ? -2.441 72.744 36.120 1.00 43.41 56 LEU B O 1
ATOM 4107 N N . SER B 1 60 ? -0.398 73.600 36.437 1.00 45.54 57 SER B N 1
ATOM 4108 C CA . SER B 1 60 ? -0.321 73.151 37.828 1.00 45.17 57 SER B CA 1
ATOM 4109 C C . SER B 1 60 ? -0.777 74.253 38.775 1.00 47.39 57 SER B C 1
ATOM 4110 O O . SER B 1 60 ? -1.710 74.989 38.489 1.00 48.31 57 SER B O 1
ATOM 4113 N N . GLY B 1 61 ? -0.147 74.303 39.939 1.00 48.84 58 GLY B N 1
ATOM 4114 C CA . GLY B 1 61 ? 0.181 75.570 40.561 1.00 52.34 58 GLY B CA 1
ATOM 4115 C C . GLY B 1 61 ? -0.635 76.098 41.709 1.00 54.13 58 GLY B C 1
ATOM 4116 O O . GLY B 1 61 ? -1.427 75.390 42.325 1.00 53.03 58 GLY B O 1
ATOM 4117 N N . GLY B 1 62 ? -0.424 77.377 41.982 1.00 57.76 59 GLY B N 1
ATOM 4118 C CA . GLY B 1 62 ? -0.858 77.967 43.224 1.00 60.65 59 GLY B CA 1
ATOM 4119 C C . GLY B 1 62 ? 0.139 77.511 44.270 1.00 61.80 59 GLY B C 1
ATOM 4120 O O . GLY B 1 62 ? 0.193 76.327 44.597 1.00 59.38 59 GLY B O 1
ATOM 4121 N N . PRO B 1 63 ? 0.968 78.435 44.772 1.00 65.85 60 PRO B N 1
ATOM 4122 C CA . PRO B 1 63 ? 1.852 78.041 45.858 1.00 67.84 60 PRO B CA 1
ATOM 4123 C C . PRO B 1 63 ? 1.111 77.878 47.193 1.00 69.62 60 PRO B C 1
ATOM 4124 O O . PRO B 1 63 ? -0.111 77.992 47.241 1.00 68.69 60 PRO B O 1
ATOM 4128 N N . GLU B 1 64 ? 1.866 77.603 48.256 1.00 72.62 61 GLU B N 1
ATOM 4129 C CA . GLU B 1 64 ? 1.346 77.501 49.628 1.00 75.57 61 GLU B CA 1
ATOM 4130 C C . GLU B 1 64 ? -0.091 76.992 49.690 1.00 73.22 61 GLU B C 1
ATOM 4131 O O . GLU B 1 64 ? -0.768 77.141 50.709 1.00 76.13 61 GLU B O 1
ATOM 4137 N N . ALA B 1 74 ? -1.368 83.380 34.420 1.00 73.45 71 ALA B N 1
ATOM 4138 C CA . ALA B 1 74 ? -2.198 83.698 33.266 1.00 75.06 71 ALA B CA 1
ATOM 4139 C C . ALA B 1 74 ? -1.441 83.482 31.934 1.00 75.78 71 ALA B C 1
ATOM 4140 O O . ALA B 1 74 ? -0.949 84.447 31.349 1.00 80.70 71 ALA B O 1
ATOM 4142 N N . PRO B 1 75 ? -1.382 82.228 31.432 1.00 71.96 72 PRO B N 1
ATOM 4143 C CA . PRO B 1 75 ? -0.497 81.760 30.330 1.00 72.00 72 PRO B CA 1
ATOM 4144 C C . PRO B 1 75 ? -0.730 82.312 28.909 1.00 75.56 72 PRO B C 1
ATOM 4145 O O . PRO B 1 75 ? 0.246 82.528 28.196 1.00 77.64 72 PRO B O 1
ATOM 4149 N N . ALA B 1 76 ? -1.990 82.441 28.481 1.00 76.37 73 ALA B N 1
ATOM 4150 C CA . ALA B 1 76 ? -2.388 83.326 27.344 1.00 81.50 73 ALA B CA 1
ATOM 4151 C C . ALA B 1 76 ? -2.933 82.648 26.068 1.00 81.68 73 ALA B C 1
ATOM 4152 O O . ALA B 1 76 ? -4.141 82.659 25.823 1.00 82.11 73 ALA B O 1
ATOM 4154 N N . PHE B 1 77 ? -2.039 82.088 25.255 1.00 81.84 74 PHE B N 1
ATOM 4155 C CA . PHE B 1 77 ? -2.386 81.606 23.911 1.00 83.45 74 PHE B CA 1
ATOM 4156 C C . PHE B 1 77 ? -2.402 80.081 23.784 1.00 78.91 74 PHE B C 1
ATOM 4157 O O . PHE B 1 77 ? -2.640 79.558 22.694 1.00 80.18 74 PHE B O 1
ATOM 4165 N N . ILE B 1 78 ? -2.133 79.371 24.882 1.00 73.95 75 ILE B N 1
ATOM 4166 C CA . ILE B 1 78 ? -2.029 77.905 24.844 1.00 69.96 75 ILE B CA 1
ATOM 4167 C C . ILE B 1 78 ? -3.315 77.235 24.357 1.00 69.34 75 ILE B C 1
ATOM 4168 O O . ILE B 1 78 ? -3.292 76.118 23.842 1.00 68.28 75 ILE B O 1
ATOM 4173 N N . PHE B 1 79 ? -4.430 77.935 24.516 1.00 70.61 76 PHE B N 1
ATOM 4174 C CA . PHE B 1 79 ? -5.737 77.428 24.124 1.00 70.43 76 PHE B CA 1
ATOM 4175 C C . PHE B 1 79 ? -5.951 77.551 22.616 1.00 75.00 76 PHE B C 1
ATOM 4176 O O . PHE B 1 79 ? -6.867 76.940 22.074 1.00 75.40 76 PHE B O 1
ATOM 4184 N N . GLU B 1 80 ? -5.100 78.328 21.944 1.00 78.90 77 GLU B N 1
ATOM 4185 C CA . GLU B 1 80 ? -5.129 78.428 20.478 1.00 84.09 77 GLU B CA 1
ATOM 4186 C C . GLU B 1 80 ? -4.616 77.154 19.793 1.00 83.09 77 GLU B C 1
ATOM 4187 O O . GLU B 1 80 ? -5.155 76.750 18.764 1.00 86.03 77 GLU B O 1
ATOM 4193 N N . ILE B 1 81 ? -3.589 76.519 20.356 1.00 79.46 78 ILE B N 1
ATOM 4194 C CA . ILE B 1 81 ? -3.045 75.297 19.753 1.00 78.83 78 ILE B CA 1
ATOM 4195 C C . ILE B 1 81 ? -4.079 74.184 19.878 1.00 76.47 78 ILE B C 1
ATOM 4196 O O . ILE B 1 81 ? -4.763 74.068 20.902 1.00 73.22 78 ILE B O 1
ATOM 4201 N N . GLY B 1 82 ? -4.161 73.336 18.860 1.00 78.49 79 GLY B N 1
ATOM 4202 C CA . GLY B 1 82 ? -5.142 72.256 18.847 1.00 76.98 79 GLY B CA 1
ATOM 4203 C C . GLY B 1 82 ? -5.075 71.254 19.986 1.00 71.30 79 GLY B C 1
ATOM 4204 O O . GLY B 1 82 ? -6.005 70.483 20.153 1.00 70.33 79 GLY B O 1
ATOM 4205 N N . CYS B 1 83 ? -4.000 71.255 20.774 1.00 68.23 80 CYS B N 1
ATOM 4206 C CA . CYS B 1 83 ? -3.782 70.207 21.785 1.00 63.78 80 CYS B CA 1
ATOM 4207 C C . CYS B 1 83 ? -4.657 70.355 23.041 1.00 60.27 80 CYS B C 1
ATOM 4208 O O . CYS B 1 83 ? -5.032 71.464 23.413 1.00 61.02 80 CYS B O 1
ATOM 4211 N N . PRO B 1 84 ? -4.983 69.234 23.703 1.00 57.07 81 PRO B N 1
ATOM 4212 C CA . PRO B 1 84 ? -5.770 69.297 24.933 1.00 54.14 81 PRO B CA 1
ATOM 4213 C C . PRO B 1 84 ? -5.047 69.987 26.080 1.00 51.81 81 PRO B C 1
ATOM 4214 O O . PRO B 1 84 ? -3.826 70.092 26.061 1.00 52.01 81 PRO B O 1
ATOM 4218 N N . VAL B 1 85 ? -5.799 70.446 27.073 1.00 50.21 82 VAL B N 1
ATOM 4219 C CA . VAL B 1 85 ? -5.213 71.145 28.209 1.00 48.66 82 VAL B CA 1
ATOM 4220 C C . VAL B 1 85 ? -5.934 70.792 29.501 1.00 46.29 82 VAL B C 1
ATOM 4221 O O . VAL B 1 85 ? -7.154 70.897 29.580 1.00 46.65 82 VAL B O 1
ATOM 4225 N N . LEU B 1 86 ? -5.168 70.375 30.508 1.00 44.36 83 LEU B N 1
ATOM 4226 C CA . LEU B 1 86 ? -5.707 70.033 31.821 1.00 42.49 83 LEU B CA 1
ATOM 4227 C C . LEU B 1 86 ? -5.296 71.086 32.849 1.00 42.78 83 LEU B C 1
ATOM 4228 O O . LEU B 1 86 ? -4.119 71.420 32.960 1.00 43.37 83 LEU B O 1
ATOM 4233 N N . GLY B 1 87 ? -6.261 71.600 33.605 1.00 42.96 84 GLY B N 1
ATOM 4234 C CA . GLY B 1 87 ? -5.973 72.547 34.680 1.00 43.64 84 GLY B CA 1
ATOM 4235 C C . GLY B 1 87 ? -6.125 71.911 36.051 1.00 42.16 84 GLY B C 1
ATOM 4236 O O . GLY B 1 87 ? -7.201 71.412 36.389 1.00 41.73 84 GLY B O 1
ATOM 4237 N N . ILE B 1 88 ? -5.055 71.927 36.843 1.00 41.87 85 ILE B N 1
ATOM 4238 C CA . ILE B 1 88 ? -5.124 71.474 38.230 1.00 41.33 85 ILE B CA 1
ATOM 4239 C C . ILE B 1 88 ? -5.242 72.670 39.156 1.00 43.50 85 ILE B C 1
ATOM 4240 O O . ILE B 1 88 ? -4.435 73.587 39.086 1.00 45.35 85 ILE B O 1
ATOM 4245 N N . CYS B 1 89 ? -6.270 72.655 40.002 1.00 43.97 86 CYS B N 1
ATOM 4246 C CA . CYS B 1 89 ? -6.503 73.686 41.020 1.00 46.65 86 CYS B CA 1
ATOM 4247 C C . CYS B 1 89 ? -6.467 75.124 40.476 1.00 48.68 86 CYS B C 1
ATOM 4248 O O . CYS B 1 89 ? -7.389 75.523 39.770 1.00 49.39 86 CYS B O 1
ATOM 4251 N N . TYR B 1 90 ? -5.436 75.905 40.783 1.00 50.23 87 TYR B N 1
ATOM 4252 C CA . TYR B 1 90 ? -5.303 77.226 40.176 1.00 52.60 87 TYR B CA 1
ATOM 4253 C C . TYR B 1 90 ? -5.338 77.147 38.649 1.00 51.36 87 TYR B C 1
ATOM 4254 O O . TYR B 1 90 ? -5.864 78.041 37.987 1.00 53.20 87 TYR B O 1
ATOM 4263 N N . GLY B 1 91 ? -4.772 76.075 38.098 1.00 48.51 88 GLY B N 1
ATOM 4264 C CA . GLY B 1 91 ? -4.804 75.831 36.664 1.00 47.77 88 GLY B CA 1
ATOM 4265 C C . GLY B 1 91 ? -6.220 75.835 36.121 1.00 47.81 88 GLY B C 1
ATOM 4266 O O . GLY B 1 91 ? -6.482 76.385 35.048 1.00 49.52 88 GLY B O 1
ATOM 4267 N N . MET B 1 92 ? -7.135 75.223 36.868 1.00 46.36 89 MET B N 1
ATOM 4268 C CA . MET B 1 92 ? -8.553 75.256 36.528 1.00 46.45 89 MET B CA 1
ATOM 4269 C C . MET B 1 92 ? -9.074 76.686 36.584 1.00 49.88 89 MET B C 1
ATOM 4270 O O . MET B 1 92 ? -9.797 77.098 35.690 1.00 51.80 89 MET B O 1
ATOM 4275 N N . GLN B 1 93 ? -8.707 77.437 37.622 1.00 51.53 90 GLN B N 1
ATOM 4276 C CA . GLN B 1 93 ? -9.161 78.830 37.774 1.00 55.31 90 GLN B CA 1
ATOM 4277 C C . GLN B 1 93 ? -8.754 79.719 36.608 1.00 57.60 90 GLN B C 1
ATOM 4278 O O . GLN B 1 93 ? -9.596 80.356 35.986 1.00 59.72 90 GLN B O 1
ATOM 4284 N N . THR B 1 94 ? -7.454 79.781 36.336 1.00 57.58 91 THR B N 1
ATOM 4285 C CA . THR B 1 94 ? -6.934 80.658 35.282 1.00 60.43 91 THR B CA 1
ATOM 4286 C C . THR B 1 94 ? -7.508 80.264 33.937 1.00 59.83 91 THR B C 1
ATOM 4287 O O . THR B 1 94 ? -7.829 81.125 33.121 1.00 63.09 91 THR B O 1
ATOM 4291 N N . MET B 1 95 ? -7.632 78.957 33.719 1.00 56.00 92 MET B N 1
ATOM 4292 C CA . MET B 1 95 ? -8.255 78.434 32.516 1.00 55.51 92 MET B CA 1
ATOM 4293 C C . MET B 1 95 ? -9.672 78.993 32.373 1.00 58.05 92 MET B C 1
ATOM 4294 O O . MET B 1 95 ? -10.070 79.426 31.290 1.00 60.71 92 MET B O 1
ATOM 4299 N N . ALA B 1 96 ? -10.416 78.997 33.476 1.00 57.69 93 ALA B N 1
ATOM 4300 C CA . ALA B 1 96 ? -11.776 79.515 33.497 1.00 60.15 93 ALA B CA 1
ATOM 4301 C C . ALA B 1 96 ? -11.763 81.011 33.246 1.00 64.86 93 ALA B C 1
ATOM 4302 O O . ALA B 1 96 ? -12.400 81.484 32.323 1.00 67.53 93 ALA B O 1
ATOM 4304 N N . TYR B 1 97 ? -11.006 81.737 34.061 1.00 66.45 94 TYR B N 1
ATOM 4305 C CA . TYR B 1 97 ? -10.873 83.198 33.960 1.00 71.62 94 TYR B CA 1
ATOM 4306 C C . TYR B 1 97 ? -10.457 83.691 32.570 1.00 74.38 94 TYR B C 1
ATOM 4307 O O . TYR B 1 97 ? -10.938 84.725 32.116 1.00 78.89 94 TYR B O 1
ATOM 4316 N N . GLN B 1 98 ? -9.575 82.956 31.896 1.00 72.33 95 GLN B N 1
ATOM 4317 C CA . GLN B 1 98 ? -9.038 83.400 30.602 1.00 75.50 95 GLN B CA 1
ATOM 4318 C C . GLN B 1 98 ? -9.948 83.090 29.422 1.00 76.63 95 GLN B C 1
ATOM 4319 O O . GLN B 1 98 ? -9.878 83.745 28.384 1.00 80.73 95 GLN B O 1
ATOM 4325 N N . LEU B 1 99 ? -10.794 82.086 29.585 1.00 73.71 96 LEU B N 1
ATOM 4326 C CA . LEU B 1 99 ? -11.934 81.892 28.705 1.00 75.71 96 LEU B CA 1
ATOM 4327 C C . LEU B 1 99 ? -13.073 82.670 29.381 1.00 78.33 96 LEU B C 1
ATOM 4328 O O . LEU B 1 99 ? -12.799 83.515 30.234 1.00 79.97 96 LEU B O 1
ATOM 4333 N N . GLY B 1 100 ? -14.331 82.449 29.023 1.00 79.64 97 GLY B N 1
ATOM 4334 C CA . GLY B 1 100 ? -15.421 83.145 29.733 1.00 82.15 97 GLY B CA 1
ATOM 4335 C C . GLY B 1 100 ? -15.496 82.680 31.182 1.00 78.65 97 GLY B C 1
ATOM 4336 O O . GLY B 1 100 ? -14.761 81.790 31.584 1.00 74.83 97 GLY B O 1
ATOM 4337 N N . GLY B 1 101 ? -16.365 83.266 31.990 1.00 80.77 98 GLY B N 1
ATOM 4338 C CA . GLY B 1 101 ? -16.596 82.716 33.334 1.00 77.79 98 GLY B CA 1
ATOM 4339 C C . GLY B 1 101 ? -15.945 83.459 34.489 1.00 78.61 98 GLY B C 1
ATOM 4340 O O . GLY B 1 101 ? -14.963 84.195 34.314 1.00 80.21 98 GLY B O 1
ATOM 4341 N N . LYS B 1 102 ? -16.509 83.241 35.677 1.00 77.70 99 LYS B N 1
ATOM 4342 C CA . LYS B 1 102 ? -16.213 84.031 36.868 1.00 79.71 99 LYS B CA 1
ATOM 4343 C C . LYS B 1 102 ? -15.540 83.132 37.892 1.00 75.45 99 LYS B C 1
ATOM 4344 O O . LYS B 1 102 ? -15.629 81.914 37.799 1.00 71.57 99 LYS B O 1
ATOM 4350 N N . VAL B 1 103 ? -14.887 83.743 38.876 1.00 76.92 100 VAL B N 1
ATOM 4351 C CA . VAL B 1 103 ? -14.028 83.030 39.817 1.00 73.74 100 VAL B CA 1
ATOM 4352 C C . VAL B 1 103 ? -13.947 83.768 41.158 1.00 76.94 100 VAL B C 1
ATOM 4353 O O . VAL B 1 103 ? -14.491 84.863 41.294 1.00 81.57 100 VAL B O 1
ATOM 4357 N N . ASN B 1 104 ? -13.286 83.165 42.146 1.00 75.03 101 ASN B N 1
ATOM 4358 C CA . ASN B 1 104 ? -13.052 83.818 43.442 1.00 78.52 101 ASN B CA 1
ATOM 4359 C C . ASN B 1 104 ? -11.578 84.184 43.669 1.00 79.20 101 ASN B C 1
ATOM 4360 O O . ASN B 1 104 ? -11.249 85.030 44.507 1.00 82.83 101 ASN B O 1
ATOM 4365 N N . GLU B 1 110 ? -5.925 76.668 52.262 1.00 75.67 107 GLU B N 1
ATOM 4366 C CA . GLU B 1 110 ? -7.073 75.818 52.566 1.00 74.41 107 GLU B CA 1
ATOM 4367 C C . GLU B 1 110 ? -7.132 74.590 51.644 1.00 68.83 107 GLU B C 1
ATOM 4368 O O . GLU B 1 110 ? -7.606 74.675 50.512 1.00 65.92 107 GLU B O 1
ATOM 4374 N N . PHE B 1 111 ? -6.635 73.457 52.146 1.00 68.05 108 PHE B N 1
ATOM 4375 C CA . PHE B 1 111 ? -6.540 72.208 51.387 1.00 63.50 108 PHE B CA 1
ATOM 4376 C C . PHE B 1 111 ? -6.969 71.043 52.272 1.00 64.09 108 PHE B C 1
ATOM 4377 O O . PHE B 1 111 ? -6.569 70.982 53.428 1.00 67.78 108 PHE B O 1
ATOM 4385 N N . GLY B 1 112 ? -7.757 70.110 51.745 1.00 61.03 109 GLY B N 1
ATOM 4386 C CA . GLY B 1 112 ? -8.162 68.948 52.540 1.00 62.05 109 GLY B CA 1
ATOM 4387 C C . GLY B 1 112 ? -8.815 67.820 51.767 1.00 58.71 109 GLY B C 1
ATOM 4388 O O . GLY B 1 112 ? -9.012 67.921 50.564 1.00 55.68 109 GLY B O 1
ATOM 4389 N N . HIS B 1 113 ? -9.147 66.738 52.470 1.00 60.04 110 HIS B N 1
ATOM 4390 C CA . HIS B 1 113 ? -9.891 65.626 51.882 1.00 57.93 110 HIS B CA 1
ATOM 4391 C C . HIS B 1 113 ? -11.295 66.094 51.538 1.00 57.17 110 HIS B C 1
ATOM 4392 O O . HIS B 1 113 ? -11.824 66.988 52.194 1.00 59.85 110 HIS B O 1
ATOM 4399 N N . ALA B 1 114 ? -11.887 65.496 50.505 1.00 53.97 111 ALA B N 1
ATOM 4400 C CA . ALA B 1 114 ? -13.260 65.800 50.114 1.00 53.48 111 ALA B CA 1
ATOM 4401 C C . ALA B 1 114 ? -13.794 64.714 49.198 1.00 51.33 111 ALA B C 1
ATOM 4402 O O . ALA B 1 114 ? -13.071 64.217 48.342 1.00 48.93 111 ALA B O 1
ATOM 4404 N N . GLN B 1 115 ? -15.062 64.350 49.378 1.00 52.69 112 GLN B N 1
ATOM 4405 C CA . GLN B 1 115 ? -15.677 63.303 48.574 1.00 51.41 112 GLN B CA 1
ATOM 4406 C C . GLN B 1 115 ? -16.292 63.922 47.326 1.00 49.51 112 GLN B C 1
ATOM 4407 O O . GLN B 1 115 ? -17.250 64.675 47.410 1.00 50.58 112 GLN B O 1
ATOM 4413 N N . LEU B 1 116 ? -15.711 63.607 46.174 1.00 47.25 113 LEU B N 1
ATOM 4414 C CA . LEU B 1 116 ? -16.132 64.153 44.893 1.00 46.06 113 LEU B CA 1
ATOM 4415 C C . LEU B 1 116 ? -17.150 63.212 44.286 1.00 46.78 113 LEU B C 1
ATOM 4416 O O . LEU B 1 116 ? -16.898 62.013 44.213 1.00 46.81 113 LEU B O 1
ATOM 4421 N N . ARG B 1 117 ? -18.297 63.745 43.864 1.00 47.97 114 ARG B N 1
ATOM 4422 C CA . ARG B 1 117 ? -19.256 62.974 43.076 1.00 48.74 114 ARG B CA 1
ATOM 4423 C C . ARG B 1 117 ? -19.077 63.329 41.607 1.00 47.40 114 ARG B C 1
ATOM 4424 O O . ARG B 1 117 ? -19.064 64.510 41.258 1.00 47.47 114 ARG B O 1
ATOM 4432 N N . VAL B 1 118 ? -18.955 62.308 40.758 1.00 46.88 115 VAL B N 1
ATOM 4433 C 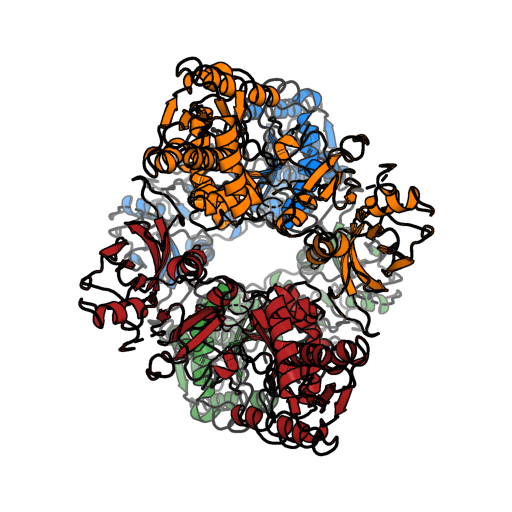CA . VAL B 1 118 ? -18.774 62.500 39.321 1.00 46.15 115 VAL B CA 1
ATOM 4434 C C . VAL B 1 118 ? -20.120 62.566 38.605 1.00 48.14 115 VAL B C 1
ATOM 4435 O O . VAL B 1 118 ? -20.934 61.654 38.699 1.00 49.74 115 VAL B O 1
ATOM 4439 N N . LEU B 1 119 ? -20.341 63.670 37.906 1.00 48.51 116 LEU B N 1
ATOM 4440 C CA . LEU B 1 119 ? -21.447 63.813 36.972 1.00 50.84 116 LEU B CA 1
ATOM 4441 C C . LEU B 1 119 ? -20.784 63.689 35.611 1.00 50.81 116 LEU B C 1
ATOM 4442 O O . LEU B 1 119 ? -19.778 64.347 35.369 1.00 49.75 116 LEU B O 1
ATOM 4447 N N . ASN B 1 120 ? -21.296 62.846 34.725 1.00 52.61 117 ASN B N 1
ATOM 4448 C CA . ASN B 1 120 ? -20.625 62.627 33.431 1.00 52.98 117 ASN B CA 1
ATOM 4449 C C . ASN B 1 120 ? -19.193 62.058 33.576 1.00 50.59 117 ASN B C 1
ATOM 4450 O O . ASN B 1 120 ? -18.243 62.820 33.779 1.00 48.30 117 ASN B O 1
ATOM 4455 N N . PRO B 1 121 ? -19.036 60.719 33.448 1.00 51.33 118 PRO B N 1
ATOM 4456 C CA . PRO B 1 121 ? -17.718 60.083 33.513 1.00 49.81 118 PRO B CA 1
ATOM 4457 C C . PRO B 1 121 ? -16.784 60.451 32.352 1.00 49.99 118 PRO B C 1
ATOM 4458 O O . PRO B 1 121 ? -15.579 60.171 32.424 1.00 48.59 118 PRO B O 1
ATOM 4462 N N . ALA B 1 122 ? -17.322 61.045 31.287 1.00 52.17 119 ALA B N 1
ATOM 4463 C CA . ALA B 1 122 ? -16.488 61.792 30.349 1.00 52.36 119 ALA B CA 1
ATOM 4464 C C . ALA B 1 122 ? -15.437 60.907 29.687 1.00 52.60 119 ALA B C 1
ATOM 4465 O O . ALA B 1 122 ? -15.679 59.729 29.411 1.00 54.81 119 ALA B O 1
ATOM 4467 N N . PHE B 1 123 ? -14.276 61.499 29.419 1.00 51.02 120 PHE B N 1
ATOM 4468 C CA . PHE B 1 123 ? -13.100 60.766 28.981 1.00 50.57 120 PHE B CA 1
ATOM 4469 C C . PHE B 1 123 ? -12.126 60.683 30.134 1.00 47.33 120 PHE B C 1
ATOM 4470 O O . PHE B 1 123 ? -11.354 59.731 30.231 1.00 47.31 120 PHE B O 1
ATOM 4478 N N . LEU B 1 124 ? -12.182 61.677 31.018 1.00 45.22 121 LEU B N 1
ATOM 4479 C CA . LEU B 1 124 ? -11.195 61.848 32.082 1.00 42.56 121 LEU B CA 1
ATOM 4480 C C . LEU B 1 124 ? -11.487 61.004 33.319 1.00 41.83 121 LEU B C 1
ATOM 4481 O O . LEU B 1 124 ? -10.592 60.787 34.128 1.00 40.48 121 LEU B O 1
ATOM 4486 N N . PHE B 1 125 ? -12.731 60.540 33.462 1.00 43.15 122 PHE B N 1
ATOM 4487 C CA . PHE B 1 125 ? -13.143 59.709 34.599 1.00 43.17 122 PHE B CA 1
ATOM 4488 C C . PHE B 1 125 ? -13.711 58.337 34.202 1.00 45.49 122 PHE B C 1
ATOM 4489 O O . PHE B 1 125 ? -14.257 57.641 35.051 1.00 46.23 122 PHE B O 1
ATOM 4497 N N . ASP B 1 126 ? -13.606 57.944 32.936 1.00 47.34 123 ASP B N 1
ATOM 4498 C CA . ASP B 1 126 ? -14.161 56.659 32.488 1.00 50.35 123 ASP B CA 1
ATOM 4499 C C . ASP B 1 126 ? -13.628 55.524 33.364 1.00 50.21 123 ASP B C 1
ATOM 4500 O O . ASP B 1 126 ? -12.433 55.274 33.380 1.00 49.71 123 ASP B O 1
ATOM 4505 N N . GLY B 1 127 ? -14.504 54.833 34.086 1.00 51.46 124 GLY B N 1
ATOM 4506 C CA . GLY B 1 127 ? -14.060 53.888 35.126 1.00 51.75 124 GLY B CA 1
ATOM 4507 C C . GLY B 1 127 ? -13.769 54.686 36.384 1.00 49.27 124 GLY B C 1
ATOM 4508 O O . GLY B 1 127 ? -14.600 55.472 36.820 1.00 49.76 124 GLY B O 1
ATOM 4509 N N . ILE B 1 128 ? -12.598 54.512 36.970 1.00 47.82 125 ILE B N 1
ATOM 4510 C CA . ILE B 1 128 ? -12.152 55.367 38.086 1.00 45.51 125 ILE B CA 1
ATOM 4511 C C . ILE B 1 128 ? -13.239 55.744 39.104 1.00 45.50 125 ILE B C 1
ATOM 4512 O O . ILE B 1 128 ? -13.814 56.827 39.047 1.00 44.11 125 ILE B O 1
ATOM 4517 N N . GLU B 1 129 ? -13.488 54.829 40.038 1.00 47.27 126 GLU B N 1
ATOM 4518 C CA . GLU B 1 129 ? -14.438 55.028 41.132 1.00 48.15 126 GLU B CA 1
ATOM 4519 C C . GLU B 1 129 ? -13.823 54.547 42.436 1.00 48.59 126 GLU B C 1
ATOM 4520 O O . GLU B 1 129 ? -13.207 53.486 42.472 1.00 49.61 126 GLU B O 1
ATOM 4526 N N . ASP B 1 130 ? -13.991 55.324 43.501 1.00 47.96 127 ASP B N 1
ATOM 4527 C CA . ASP B 1 130 ? -13.556 54.898 44.824 1.00 49.47 127 ASP B CA 1
ATOM 4528 C C . ASP B 1 130 ? -14.706 54.213 45.531 1.00 51.81 127 ASP B C 1
ATOM 4529 O O . ASP B 1 130 ? -14.577 53.081 45.944 1.00 54.14 127 ASP B O 1
ATOM 4534 N N . GLN B 1 131 ? -15.829 54.905 45.655 1.00 51.67 128 GLN B N 1
ATOM 4535 C CA . GLN B 1 131 ? -17.065 54.323 46.176 1.00 54.55 128 GLN B CA 1
ATOM 4536 C C . GLN B 1 131 ? -18.167 54.557 45.164 1.00 53.65 128 GLN B C 1
ATOM 4537 O O . GLN B 1 131 ? -18.061 55.451 44.331 1.00 50.63 128 GLN B O 1
ATOM 4543 N N . VAL B 1 132 ? -19.225 53.755 45.229 1.00 56.47 129 VAL B N 1
ATOM 4544 C CA . VAL B 1 132 ? -20.446 54.080 44.499 1.00 56.95 129 VAL B CA 1
ATOM 4545 C C . VAL B 1 132 ? -21.233 55.025 45.402 1.00 57.62 129 VAL B C 1
ATOM 4546 O O . VAL B 1 132 ? -20.723 56.085 45.687 1.00 56.39 129 VAL B O 1
ATOM 4550 N N . SER B 1 133 ? -22.423 54.687 45.879 1.00 60.55 130 SER B N 1
ATOM 4551 C CA . SER B 1 133 ? -23.250 55.675 46.588 1.00 61.31 130 SER B CA 1
ATOM 4552 C C . SER B 1 133 ? -24.680 55.219 46.683 1.00 64.93 130 SER B C 1
ATOM 4553 O O . SER B 1 133 ? -25.157 54.541 45.786 1.00 65.92 130 SER B O 1
ATOM 4556 N N . PRO B 1 134 ? -25.394 55.638 47.738 1.00 67.44 131 PRO B N 1
ATOM 4557 C CA . PRO B 1 134 ? -26.766 55.165 47.899 1.00 71.52 131 PRO B CA 1
ATOM 4558 C C . PRO B 1 134 ? -27.661 55.404 46.670 1.00 71.40 131 PRO B C 1
ATOM 4559 O O . PRO B 1 134 ? -28.575 54.632 46.425 1.00 74.38 131 PRO B O 1
ATOM 4563 N N . GLN B 1 135 ? -27.368 56.445 45.899 1.00 68.51 132 GLN B N 1
ATOM 4564 C CA . GLN B 1 135 ? -28.138 56.782 44.704 1.00 68.79 132 GLN B CA 1
ATOM 4565 C C . GLN B 1 135 ? -27.561 56.178 43.413 1.00 67.29 132 GLN B C 1
ATOM 4566 O O . GLN B 1 135 ? -28.085 56.411 42.327 1.00 67.45 132 GLN B O 1
ATOM 4572 N N . GLY B 1 136 ? -26.489 55.401 43.530 1.00 66.33 133 GLY B N 1
ATOM 4573 C CA . GLY B 1 136 ? -25.907 54.703 42.383 1.00 65.65 133 GLY B CA 1
ATOM 4574 C C . GLY B 1 136 ? -25.004 55.569 41.528 1.00 62.08 133 GLY B C 1
ATOM 4575 O O . GLY B 1 136 ? -24.902 55.375 40.320 1.00 61.84 133 GLY B O 1
ATOM 4576 N N . GLU B 1 137 ? -24.327 56.517 42.160 1.00 59.76 134 GLU B N 1
ATOM 4577 C CA . GLU B 1 137 ? -23.480 57.453 41.441 1.00 56.91 134 GLU B CA 1
ATOM 4578 C C . GLU B 1 137 ? -22.037 57.331 41.924 1.00 54.20 134 GLU B C 1
ATOM 4579 O O . GLU B 1 137 ? -21.792 56.988 43.069 1.00 54.76 134 GLU B O 1
ATOM 4585 N N . PRO B 1 138 ? -21.075 57.594 41.037 1.00 51.64 135 PRO B N 1
ATOM 4586 C CA . PRO B 1 138 ? -19.677 57.315 41.329 1.00 49.66 135 PRO B CA 1
ATOM 4587 C C . PRO B 1 138 ? -19.017 58.388 42.181 1.00 47.58 135 PRO B C 1
ATOM 4588 O O . PRO B 1 138 ? -19.205 59.569 41.927 1.00 46.43 135 PRO B O 1
ATOM 4592 N N . LEU B 1 139 ? -18.241 57.962 43.172 1.00 47.50 136 LEU B N 1
ATOM 4593 C CA . LEU B 1 139 ? -17.601 58.871 44.115 1.00 46.51 136 LEU B CA 1
ATOM 4594 C C . LEU B 1 139 ? -16.098 58.636 44.183 1.00 45.25 136 LEU B C 1
ATOM 4595 O O . LEU B 1 139 ? -15.656 57.496 44.242 1.00 46.10 136 LEU B O 1
ATOM 4600 N N . LEU B 1 140 ? -15.322 59.718 44.194 1.00 44.01 137 LEU B N 1
ATOM 4601 C CA . LEU B 1 140 ? -13.859 59.662 44.346 1.00 43.24 137 LEU B CA 1
ATOM 4602 C C . LEU B 1 140 ? -13.404 60.393 45.606 1.00 44.08 137 LEU B C 1
ATOM 4603 O O . LEU B 1 140 ? -13.888 61.481 45.903 1.00 44.22 137 LEU B O 1
ATOM 4608 N N . ASP B 1 141 ? -12.468 59.797 46.338 1.00 45.17 138 ASP B N 1
ATOM 4609 C CA . ASP B 1 141 ? -11.773 60.497 47.412 1.00 46.52 138 ASP B CA 1
ATOM 4610 C C . ASP B 1 141 ? -10.649 61.327 46.792 1.00 44.44 138 ASP B C 1
ATOM 4611 O O . ASP B 1 141 ? -9.764 60.787 46.121 1.00 43.09 138 ASP B O 1
ATOM 4616 N N . VAL B 1 142 ? -10.702 62.638 47.008 1.00 44.40 139 VAL B N 1
ATOM 4617 C CA . VAL B 1 142 ? -9.747 63.558 46.422 1.00 42.94 139 VAL B CA 1
ATOM 4618 C C . VAL B 1 142 ? -9.231 64.539 47.453 1.00 44.90 139 VAL B C 1
ATOM 4619 O O . VAL B 1 142 ? -9.786 64.664 48.537 1.00 47.30 139 VAL B O 1
ATOM 4623 N N . TRP B 1 143 ? -8.173 65.247 47.077 1.00 44.53 140 TRP B N 1
ATOM 4624 C CA . TRP B 1 143 ? -7.471 66.186 47.945 1.00 46.80 140 TRP B CA 1
ATOM 4625 C C . TRP B 1 143 ? -7.649 67.572 47.353 1.00 46.51 140 TRP B C 1
ATOM 4626 O O . TRP B 1 143 ? -6.890 67.992 46.480 1.00 44.94 140 TRP B O 1
ATOM 4637 N N . MET B 1 144 ? -8.673 68.264 47.839 1.00 48.46 141 MET B N 1
ATOM 4638 C CA . MET B 1 144 ? -9.137 69.515 47.253 1.00 48.83 141 MET B CA 1
ATOM 4639 C C . MET B 1 144 ? -8.274 70.711 47.610 1.00 51.25 141 MET B C 1
ATOM 4640 O O . MET B 1 144 ? -7.651 70.752 48.678 1.00 53.72 141 MET B O 1
ATOM 4645 N N . SER B 1 145 ? -8.248 71.675 46.691 1.00 51.07 142 SER B N 1
ATOM 4646 C CA . SER B 1 145 ? -7.842 73.040 46.989 1.00 54.13 142 SER B CA 1
ATOM 4647 C C . SER B 1 145 ? -9.141 73.830 47.134 1.00 56.07 142 SER B C 1
ATOM 4648 O O . SER B 1 145 ? -9.793 74.150 46.138 1.00 55.12 142 SER B O 1
ATOM 4651 N N . HIS B 1 146 ? -9.532 74.120 48.371 1.00 59.30 143 HIS B N 1
ATOM 4652 C CA . HIS B 1 146 ? -10.839 74.718 48.633 1.00 61.42 143 HIS B CA 1
ATOM 4653 C C . HIS B 1 146 ? -10.938 76.169 48.173 1.00 63.56 143 HIS B C 1
ATOM 4654 O O . HIS B 1 146 ? -12.041 76.676 47.985 1.00 64.69 143 HIS B O 1
ATOM 4661 N N . GLY B 1 147 ? -9.792 76.824 47.990 1.00 64.62 144 GLY B N 1
ATOM 4662 C CA . GLY B 1 147 ? -9.735 78.257 47.685 1.00 67.73 144 GLY B CA 1
ATOM 4663 C C . GLY B 1 147 ? -9.802 78.638 46.214 1.00 66.03 144 GLY B C 1
ATOM 4664 O O . GLY B 1 147 ? -10.192 79.753 45.888 1.00 68.92 144 GLY B O 1
ATOM 4665 N N . ASP B 1 148 ? -9.430 77.721 45.324 1.00 62.14 145 ASP B N 1
ATOM 4666 C CA . ASP B 1 148 ? -9.420 77.987 43.880 1.00 60.77 145 ASP B CA 1
ATOM 4667 C C . ASP B 1 148 ? -10.789 77.669 43.267 1.00 59.36 145 ASP B C 1
ATOM 4668 O O . ASP B 1 148 ? -10.904 76.840 42.355 1.00 56.46 145 ASP B O 1
ATOM 4673 N N . ILE B 1 149 ? -11.827 78.334 43.761 1.00 61.83 146 ILE B N 1
ATOM 4674 C CA . ILE B 1 149 ? -13.188 78.039 43.332 1.00 61.20 146 ILE B CA 1
ATOM 4675 C C . ILE B 1 149 ? -13.485 78.750 42.012 1.00 61.86 146 ILE B C 1
ATOM 4676 O O . ILE B 1 149 ? -12.871 79.771 41.706 1.00 64.03 146 ILE B O 1
ATOM 4681 N N . VAL B 1 150 ? -14.411 78.193 41.230 1.00 60.46 147 VAL B N 1
ATOM 4682 C CA . VAL B 1 150 ? -14.929 78.851 40.020 1.00 61.95 147 VAL B CA 1
ATOM 4683 C C . VAL B 1 150 ? -16.445 79.059 40.152 1.00 63.89 147 VAL B C 1
ATOM 4684 O O . VAL B 1 150 ? -17.200 78.110 40.332 1.00 62.11 147 VAL B O 1
ATOM 4688 N N . SER B 1 151 ? -16.880 80.314 40.086 1.00 67.78 148 SER B N 1
ATOM 4689 C CA . SER B 1 151 ? -18.271 80.664 40.357 1.00 70.48 148 SER B CA 1
ATOM 4690 C C . SER B 1 151 ? -19.192 80.291 39.207 1.00 70.07 148 SER B C 1
ATOM 4691 O O . SER B 1 151 ? -20.312 79.844 39.437 1.00 70.48 148 SER B O 1
ATOM 4694 N N . GLU B 1 152 ? -18.729 80.494 37.976 1.00 69.79 149 GLU B N 1
ATOM 4695 C CA . GLU B 1 152 ? -19.563 80.271 36.802 1.00 70.56 149 GLU B CA 1
ATOM 4696 C C . GLU B 1 152 ? -18.769 79.692 35.639 1.00 68.04 149 GLU B C 1
ATOM 4697 O O . GLU B 1 152 ? -17.699 80.188 35.304 1.00 68.10 149 GLU B O 1
ATOM 4703 N N . LEU B 1 153 ? -19.324 78.651 35.023 1.00 66.28 150 LEU B N 1
ATOM 4704 C CA . LEU B 1 153 ? -18.711 77.971 33.889 1.00 64.45 150 LEU B CA 1
ATOM 4705 C C . LEU B 1 153 ? -18.512 78.904 32.690 1.00 67.71 150 LEU B C 1
ATOM 4706 O O . LEU B 1 153 ? -19.325 79.802 32.465 1.00 71.53 150 LEU B O 1
ATOM 4711 N N . PRO B 1 154 ? -17.423 78.699 31.920 1.00 66.52 151 PRO B N 1
ATOM 4712 C CA . PRO B 1 154 ? -17.264 79.407 30.654 1.00 69.91 151 PRO B CA 1
ATOM 4713 C C . PRO B 1 154 ? -18.134 78.814 29.553 1.00 71.43 151 PRO B C 1
ATOM 4714 O O . PRO B 1 154 ? -18.667 77.720 29.722 1.00 69.19 151 PRO B O 1
ATOM 4718 N N . PRO B 1 155 ? -18.271 79.531 28.426 1.00 75.76 152 PRO B N 1
ATOM 4719 C CA . PRO B 1 155 ? -18.881 78.998 27.215 1.00 77.90 152 PRO B CA 1
ATOM 4720 C C . PRO B 1 155 ? -18.189 77.728 26.741 1.00 74.60 152 PRO B C 1
ATOM 4721 O O . PRO B 1 155 ? -16.965 77.654 26.756 1.00 72.52 152 PRO B O 1
ATOM 4725 N N . GLY B 1 156 ? -18.976 76.737 26.339 1.00 74.57 153 GLY B N 1
ATOM 4726 C CA . GLY B 1 156 ? -18.444 75.456 25.882 1.00 72.12 153 GLY B CA 1
ATOM 4727 C C . GLY B 1 156 ? -18.263 74.422 26.976 1.00 67.02 153 GLY B C 1
ATOM 4728 O O . GLY B 1 156 ? -18.183 73.235 26.687 1.00 65.37 153 GLY B O 1
ATOM 4729 N N . PHE B 1 157 ? -18.212 74.868 28.229 1.00 65.13 154 PHE B N 1
ATOM 4730 C CA . PHE B 1 157 ? -17.933 73.989 29.370 1.00 61.04 154 PHE B CA 1
ATOM 4731 C C . PHE B 1 157 ? -19.185 73.477 30.065 1.00 61.04 154 PHE B C 1
ATOM 4732 O O . PHE B 1 157 ? -20.207 74.161 30.114 1.00 64.13 154 PHE B O 1
ATOM 4740 N N . GLU B 1 158 ? -19.086 72.277 30.624 1.00 58.19 155 GLU B N 1
ATOM 4741 C CA . GLU B 1 158 ? -20.134 71.732 31.478 1.00 58.21 155 GLU B CA 1
ATOM 4742 C C . GLU B 1 158 ? -19.517 71.137 32.739 1.00 54.54 155 GLU B C 1
ATOM 4743 O O . GLU B 1 158 ? -18.437 70.548 32.694 1.00 52.38 155 GLU B O 1
ATOM 4749 N N . ALA B 1 159 ? -20.198 71.311 33.867 1.00 54.48 156 ALA B N 1
ATOM 4750 C CA . ALA B 1 159 ? -19.711 70.784 35.129 1.00 51.77 156 ALA B CA 1
ATOM 4751 C C . ALA B 1 159 ? -19.640 69.279 35.011 1.00 50.06 156 ALA B C 1
ATOM 4752 O O . ALA B 1 159 ? -20.583 68.644 34.549 1.00 51.56 156 ALA B O 1
ATOM 4754 N N . THR B 1 160 ? -18.507 68.721 35.412 1.00 47.53 157 THR B N 1
ATOM 4755 C CA . THR B 1 160 ? -18.258 67.296 35.285 1.00 46.30 157 THR B CA 1
ATOM 4756 C C . THR B 1 160 ? -18.069 66.598 36.652 1.00 44.58 157 THR B C 1
ATOM 4757 O O . THR B 1 160 ? -17.871 65.394 36.706 1.00 43.86 157 THR B O 1
ATOM 4761 N N . ALA B 1 161 ? -18.158 67.344 37.748 1.00 44.69 158 ALA B N 1
ATOM 4762 C CA . ALA B 1 161 ? -18.002 66.774 39.087 1.00 44.23 158 ALA B CA 1
ATOM 4763 C C . ALA B 1 161 ? -18.276 67.820 40.157 1.00 45.71 158 ALA B C 1
ATOM 4764 O O . ALA B 1 161 ? -17.983 69.002 39.961 1.00 46.34 158 ALA B O 1
ATOM 4766 N N . CYS B 1 162 ? -18.823 67.384 41.289 1.00 46.91 159 CYS B N 1
ATOM 4767 C CA . CYS B 1 162 ? -19.150 68.300 42.387 1.00 49.00 159 CYS B CA 1
ATOM 4768 C C . CYS B 1 162 ? -18.860 67.719 43.770 1.00 49.50 159 CYS B C 1
ATOM 4769 O O . CYS B 1 162 ? -18.706 66.507 43.931 1.00 48.75 159 CYS B O 1
ATOM 4772 N N . THR B 1 163 ? -18.777 68.603 44.760 1.00 51.40 160 THR B N 1
ATOM 4773 C CA . THR B 1 163 ? -18.746 68.198 46.157 1.00 53.33 160 THR B CA 1
ATOM 4774 C C . THR B 1 163 ? -19.816 68.977 46.899 1.00 56.85 160 THR B C 1
ATOM 4775 O O . THR B 1 163 ? -20.390 69.926 46.361 1.00 57.84 160 THR B O 1
ATOM 4779 N N . ASP B 1 164 ? -20.068 68.582 48.143 1.00 59.36 161 ASP B N 1
ATOM 4780 C CA . ASP B 1 164 ? -21.061 69.254 48.978 1.00 63.26 161 ASP B CA 1
ATOM 4781 C C . ASP B 1 164 ? -20.795 70.757 49.071 1.00 64.67 161 ASP B C 1
ATOM 4782 O O . ASP B 1 164 ? -21.729 71.555 49.088 1.00 67.22 161 ASP B O 1
ATOM 4787 N N . ASN B 1 165 ? -19.519 71.129 49.110 1.00 63.57 162 ASN B N 1
ATOM 4788 C CA . ASN B 1 165 ? -19.107 72.519 49.282 1.00 65.45 162 ASN B CA 1
ATOM 4789 C C . ASN B 1 165 ? -18.800 73.258 47.967 1.00 63.42 162 ASN B C 1
ATOM 4790 O O . ASN B 1 165 ? -18.753 74.484 47.955 1.00 65.37 162 ASN B O 1
ATOM 4795 N N . SER B 1 166 ? -18.576 72.523 46.874 1.00 59.95 163 SER B N 1
ATOM 4796 C CA . SER B 1 166 ? -18.250 73.134 45.569 1.00 58.38 163 SER B CA 1
ATOM 4797 C C . SER B 1 166 ? -19.108 72.586 44.434 1.00 56.88 163 SER B C 1
ATOM 4798 O O . SER B 1 166 ? -18.921 71.439 44.016 1.00 54.36 163 SER B O 1
ATOM 4801 N N . PRO B 1 167 ? -20.044 73.408 43.920 1.00 58.66 164 PRO B N 1
ATOM 4802 C CA . PRO B 1 167 ? -20.940 72.961 42.857 1.00 58.02 164 PRO B CA 1
ATOM 4803 C C . PRO B 1 167 ? -20.231 72.560 41.568 1.00 55.28 164 PRO B C 1
ATOM 4804 O O . PRO B 1 167 ? -20.806 71.825 40.772 1.00 54.71 164 PRO B O 1
ATOM 4808 N N . LEU B 1 168 ? -19.012 73.053 41.352 1.00 54.00 165 LEU B N 1
ATOM 4809 C CA . LEU B 1 168 ? -18.243 72.679 40.163 1.00 51.83 165 LEU B CA 1
ATOM 4810 C C . LEU B 1 168 ? -16.753 72.451 40.467 1.00 49.57 165 LEU B C 1
ATOM 4811 O O . LEU B 1 168 ? -15.901 73.327 40.272 1.00 49.96 165 LEU B O 1
ATOM 4816 N N . ALA B 1 169 ? -16.468 71.239 40.936 1.00 47.32 166 ALA B N 1
ATOM 4817 C CA . ALA B 1 169 ? -15.120 70.820 41.280 1.00 45.37 166 ALA B CA 1
ATOM 4818 C C . ALA B 1 169 ? -14.373 70.262 40.063 1.00 43.16 166 ALA B C 1
ATOM 4819 O O . ALA B 1 169 ? -13.203 69.899 40.162 1.00 41.52 166 ALA B O 1
ATOM 4821 N N . ALA B 1 170 ? -15.057 70.182 38.925 1.00 43.24 167 ALA B N 1
ATOM 4822 C CA . ALA B 1 170 ? -14.441 69.731 37.682 1.00 41.96 167 ALA B CA 1
ATOM 4823 C C . ALA B 1 170 ? -15.199 70.312 36.485 1.00 43.54 167 ALA B C 1
ATOM 4824 O O . ALA B 1 170 ? -16.408 70.550 36.566 1.00 45.30 167 ALA B O 1
ATOM 4826 N N . MET B 1 171 ? -14.470 70.551 35.394 1.00 43.30 168 MET B N 1
ATOM 4827 C CA . MET B 1 171 ? -14.998 71.188 34.175 1.00 45.09 168 MET B CA 1
ATOM 4828 C C . MET B 1 171 ? -14.571 70.384 32.959 1.00 45.06 168 MET B C 1
ATOM 4829 O O . MET B 1 171 ? -13.550 69.697 33.006 1.00 43.50 168 MET B O 1
ATOM 4834 N N . ALA B 1 172 ? -15.304 70.496 31.857 1.00 47.42 169 ALA B N 1
ATOM 4835 C CA . ALA B 1 172 ? -14.861 69.865 30.614 1.00 48.18 169 ALA B CA 1
ATOM 4836 C C . ALA B 1 172 ? -15.463 70.518 29.384 1.00 51.94 169 ALA B C 1
ATOM 4837 O O . ALA B 1 172 ? -16.663 70.770 29.342 1.00 53.97 169 ALA B O 1
ATOM 4839 N N . ASP B 1 173 ? -14.626 70.769 28.381 1.00 53.38 170 ASP B N 1
ATOM 4840 C CA . ASP B 1 173 ? -15.106 71.279 27.112 1.00 57.71 170 ASP B CA 1
ATOM 4841 C C . ASP B 1 173 ? -15.528 70.152 26.174 1.00 59.39 170 ASP B C 1
ATOM 4842 O O . ASP B 1 173 ? -16.622 70.196 25.612 1.00 62.97 170 ASP B O 1
ATOM 4847 N N . PHE B 1 174 ? -14.663 69.160 26.000 1.00 57.75 171 PHE B N 1
ATOM 4848 C CA . PHE B 1 174 ? -14.883 68.042 25.059 1.00 59.77 171 PHE B CA 1
ATOM 4849 C C . PHE B 1 174 ? -14.667 68.446 23.598 1.00 64.07 171 PHE B C 1
ATOM 4850 O O . PHE B 1 174 ? -13.963 67.757 22.867 1.00 65.10 171 PHE B O 1
ATOM 4858 N N . LYS B 1 175 ? -15.279 69.544 23.168 1.00 67.30 172 LYS B N 1
ATOM 4859 C CA . LYS B 1 175 ? -15.050 70.064 21.822 1.00 72.18 172 LYS B CA 1
ATOM 4860 C C . LYS B 1 175 ? -13.590 70.509 21.670 1.00 71.21 172 LYS B C 1
ATOM 4861 O O . LYS B 1 175 ? -12.896 70.073 20.749 1.00 73.21 172 LYS B O 1
ATOM 4867 N N . ARG B 1 176 ? -13.135 71.366 22.581 1.00 68.63 173 ARG B N 1
ATOM 4868 C CA . ARG B 1 176 ? -11.748 71.843 22.588 1.00 67.57 173 ARG B CA 1
ATOM 4869 C C . ARG B 1 176 ? -10.836 70.949 23.416 1.00 62.74 173 ARG B C 1
ATOM 4870 O O . ARG B 1 176 ? -9.620 71.115 23.386 1.00 62.08 173 ARG B O 1
ATOM 4878 N N . ARG B 1 177 ? -11.428 70.011 24.150 1.00 59.94 174 ARG B N 1
ATOM 4879 C CA . ARG B 1 177 ? -10.698 69.095 25.033 1.00 56.01 174 ARG B CA 1
ATOM 4880 C C . ARG B 1 177 ? -9.938 69.834 26.132 1.00 53.01 174 ARG B C 1
ATOM 4881 O O . ARG B 1 177 ? -8.774 69.550 26.396 1.00 50.93 174 ARG B O 1
ATOM 4889 N N . PHE B 1 178 ? -10.611 70.795 26.758 1.00 53.07 175 PHE B N 1
ATOM 4890 C CA . PHE B 1 178 ? -10.075 71.479 27.929 1.00 51.03 175 PHE B CA 1
ATOM 4891 C C . PHE B 1 178 ? -10.747 70.885 29.155 1.00 48.54 175 PHE B C 1
ATOM 4892 O O . PHE B 1 178 ? -11.957 70.686 29.151 1.00 49.40 175 PHE B O 1
ATOM 4900 N N . PHE B 1 179 ? -9.965 70.600 30.193 1.00 45.92 176 PHE B N 1
ATOM 4901 C CA . PHE B 1 179 ? -10.488 70.004 31.412 1.00 44.23 176 PHE B CA 1
ATOM 4902 C C . PHE B 1 179 ? -9.918 70.708 32.641 1.00 43.55 176 PHE B C 1
ATOM 4903 O O . PHE B 1 179 ? -8.760 71.120 32.649 1.00 43.57 176 PHE B O 1
ATOM 4911 N N . GLY B 1 180 ? -10.729 70.820 33.690 1.00 43.44 177 GLY B N 1
ATOM 4912 C CA . GLY B 1 180 ? -10.287 71.414 34.952 1.00 43.10 177 GLY B CA 1
ATOM 4913 C C . GLY B 1 180 ? -10.653 70.555 36.155 1.00 41.71 177 GLY B C 1
ATOM 4914 O O . GLY B 1 180 ? -11.676 69.869 36.146 1.00 41.76 177 GLY B O 1
ATOM 4915 N N . LEU B 1 181 ? -9.809 70.591 37.185 1.00 40.83 178 LEU B N 1
ATOM 4916 C CA . LEU B 1 181 ? -10.065 69.893 38.442 1.00 39.93 178 LEU B CA 1
ATOM 4917 C C . LEU B 1 181 ? -9.768 70.838 39.582 1.00 41.34 178 LEU B C 1
ATOM 4918 O O . LEU B 1 181 ? -8.775 71.559 39.536 1.00 42.27 178 LEU B O 1
ATOM 4923 N N . GLN B 1 182 ? -10.614 70.829 40.607 1.00 42.23 179 GLN B N 1
ATOM 4924 C CA . GLN B 1 182 ? -10.381 71.638 41.805 1.00 44.13 179 GLN B CA 1
ATOM 4925 C C . GLN B 1 182 ? -9.564 70.852 42.833 1.00 43.70 179 GLN B C 1
ATOM 4926 O O . GLN B 1 182 ? -9.463 71.261 43.983 1.00 45.83 179 GLN B O 1
ATOM 4932 N N . PHE B 1 183 ? -8.979 69.729 42.419 1.00 41.71 180 PHE B N 1
ATOM 4933 C CA . PHE B 1 183 ? -8.197 68.884 43.316 1.00 41.49 180 PHE B CA 1
ATOM 4934 C C . PHE B 1 183 ? -6.895 68.437 42.663 1.00 40.28 180 PHE B C 1
ATOM 4935 O O . PHE B 1 183 ? -6.716 68.582 41.455 1.00 39.37 180 PHE B O 1
ATOM 4943 N N . HIS B 1 184 ? -5.997 67.890 43.475 1.00 40.82 181 HIS B N 1
ATOM 4944 C CA . HIS B 1 184 ? -4.682 67.464 43.014 1.00 40.03 181 HIS B CA 1
ATOM 4945 C C . HIS B 1 184 ? -4.666 65.977 42.744 1.00 38.69 181 HIS B C 1
ATOM 4946 O O . HIS B 1 184 ? -4.676 65.191 43.680 1.00 39.43 181 HIS B O 1
ATOM 4953 N N . PRO B 1 185 ? -4.639 65.579 41.467 1.00 37.25 182 PRO B N 1
ATOM 4954 C CA . PRO B 1 185 ? -4.534 64.164 41.169 1.00 36.72 182 PRO B CA 1
ATOM 4955 C C . PRO B 1 185 ? -3.137 63.578 41.382 1.00 37.52 182 PRO B C 1
ATOM 4956 O O . PRO B 1 185 ? -3.008 62.365 41.516 1.00 38.12 182 PRO B O 1
ATOM 4960 N N . GLU B 1 186 ? -2.106 64.421 41.419 1.00 38.06 183 GLU B N 1
ATOM 4961 C CA . GLU B 1 186 ? -0.727 63.943 41.592 1.00 38.94 183 GLU B CA 1
ATOM 4962 C C . GLU B 1 186 ? -0.491 63.328 42.948 1.00 40.34 183 GLU B C 1
ATOM 4963 O O . GLU B 1 186 ? 0.371 62.470 43.087 1.00 41.64 183 GLU B O 1
ATOM 4969 N N . VAL B 1 187 ? -1.193 63.813 43.962 1.00 40.96 184 VAL B N 1
ATOM 4970 C CA . VAL B 1 187 ? -0.817 63.500 45.329 1.00 43.27 184 VAL B CA 1
ATOM 4971 C C . VAL B 1 187 ? -1.412 62.157 45.731 1.00 43.93 184 VAL B C 1
ATOM 4972 O O . VAL B 1 187 ? -2.381 61.699 45.125 1.00 42.65 184 VAL B O 1
ATOM 4976 N N . THR B 1 188 ? -0.811 61.519 46.735 1.00 46.45 185 THR B N 1
ATOM 4977 C CA . THR B 1 188 ? -1.253 60.196 47.161 1.00 47.70 185 THR B CA 1
ATOM 4978 C C . THR B 1 188 ? -2.624 60.251 47.844 1.00 48.44 185 THR B C 1
ATOM 4979 O O . THR B 1 188 ? -3.319 59.235 47.919 1.00 49.16 185 THR B O 1
ATOM 4983 N N . HIS B 1 189 ? -3.020 61.429 48.327 1.00 48.82 186 HIS B N 1
ATOM 4984 C CA . HIS B 1 189 ? -4.290 61.579 49.042 1.00 49.87 186 HIS B CA 1
ATOM 4985 C C . HIS B 1 189 ? -5.487 61.673 48.101 1.00 47.24 186 HIS B C 1
ATOM 4986 O O . HIS B 1 189 ? -6.618 61.884 48.557 1.00 48.19 186 HIS B O 1
ATOM 4993 N N . THR B 1 190 ? -5.245 61.543 46.796 1.00 44.17 187 THR B N 1
ATOM 4994 C CA . THR B 1 190 ? -6.310 61.208 45.870 1.00 42.36 187 THR B CA 1
ATOM 4995 C C . THR B 1 190 ? -5.923 59.870 45.231 1.00 41.83 187 THR B C 1
ATOM 4996 O O . THR B 1 190 ? -5.275 59.833 44.195 1.00 40.40 187 THR B O 1
ATOM 5000 N N . PRO B 1 191 ? -6.304 58.757 45.876 1.00 43.75 188 PRO B N 1
ATOM 5001 C CA . PRO B 1 191 ? -5.815 57.428 45.518 1.00 44.58 188 PRO B CA 1
ATOM 5002 C C . PRO B 1 191 ? -5.912 57.070 44.044 1.00 42.96 188 PRO B C 1
ATOM 5003 O O . PRO B 1 191 ? -5.019 56.429 43.521 1.00 43.24 188 PRO B O 1
ATOM 5007 N N . GLN B 1 192 ? -6.988 57.485 43.391 1.00 42.25 189 GLN B N 1
ATOM 5008 C CA . GLN B 1 192 ? -7.211 57.204 41.965 1.00 41.57 189 GLN B CA 1
ATOM 5009 C C . GLN B 1 192 ? -6.597 58.253 41.046 1.00 39.62 189 GLN B C 1
ATOM 5010 O O . GLN B 1 192 ? -6.833 58.231 39.847 1.00 39.18 189 GLN B O 1
ATOM 5016 N N . GLY B 1 193 ? -5.826 59.180 41.598 1.00 39.32 190 GLY B N 1
ATOM 5017 C CA . GLY B 1 193 ? -5.341 60.322 40.829 1.00 38.10 190 GLY B CA 1
ATOM 5018 C C . GLY B 1 193 ? -4.451 59.980 39.654 1.00 37.80 190 GLY B C 1
ATOM 5019 O O . GLY B 1 193 ? -4.516 60.630 38.630 1.00 36.93 190 GLY B O 1
ATOM 5020 N N . HIS B 1 194 ? -3.618 58.953 39.806 1.00 39.19 191 HIS B N 1
ATOM 5021 C CA . HIS B 1 194 ? -2.705 58.536 38.741 1.00 39.53 191 HIS B CA 1
ATOM 5022 C C . HIS B 1 194 ? -3.445 58.027 37.530 1.00 39.40 191 HIS B C 1
ATOM 5023 O O . HIS B 1 194 ? -2.941 58.146 36.413 1.00 39.77 191 HIS B O 1
ATOM 5030 N N . ARG B 1 195 ? -4.624 57.448 37.751 1.00 39.56 192 ARG B N 1
ATOM 5031 C CA . ARG B 1 195 ? -5.437 56.915 36.666 1.00 39.99 192 ARG B CA 1
ATOM 5032 C C . ARG B 1 195 ? -6.039 58.044 35.865 1.00 38.98 192 ARG B C 1
ATOM 5033 O O . ARG B 1 195 ? -6.153 57.955 34.645 1.00 39.89 192 ARG B O 1
ATOM 5041 N N . ILE B 1 196 ? -6.410 59.111 36.558 1.00 37.67 193 ILE B N 1
ATOM 5042 C CA . ILE B 1 196 ? -7.019 60.258 35.919 1.00 36.94 193 ILE B CA 1
ATOM 5043 C C . ILE B 1 196 ? -5.990 60.922 35.034 1.00 36.63 193 ILE B C 1
ATOM 5044 O O . ILE B 1 196 ? -6.289 61.295 33.911 1.00 37.56 193 ILE B O 1
ATOM 5049 N N . LEU B 1 197 ? -4.772 61.067 35.545 1.00 36.27 194 LEU B N 1
ATOM 5050 C CA . LEU B 1 197 ? -3.668 61.617 34.766 1.00 36.29 194 LEU B CA 1
ATOM 5051 C C . LEU B 1 197 ? -3.345 60.736 33.581 1.00 37.27 194 LEU B C 1
ATOM 5052 O O . LEU B 1 197 ? -3.042 61.236 32.513 1.00 38.16 194 LEU B O 1
ATOM 5057 N N . ALA B 1 198 ? -3.388 59.423 33.779 1.00 37.78 195 ALA B N 1
ATOM 5058 C CA . ALA B 1 198 ? -3.097 58.487 32.706 1.00 39.37 195 ALA B CA 1
ATOM 5059 C C . ALA B 1 198 ? -4.139 58.611 31.600 1.00 40.48 195 ALA B C 1
ATOM 5060 O O . ALA B 1 198 ? -3.830 58.457 30.427 1.00 42.30 195 ALA B O 1
ATOM 5062 N N . HIS B 1 199 ? -5.375 58.898 31.984 1.00 39.96 196 HIS B N 1
ATOM 5063 C CA . HIS B 1 199 ? -6.463 59.028 31.033 1.00 41.29 196 HIS B CA 1
ATOM 5064 C C . HIS B 1 199 ? -6.290 60.270 30.177 1.00 41.85 196 HIS B C 1
ATOM 5065 O O . HIS B 1 199 ? -6.601 60.262 28.980 1.00 44.18 196 HIS B O 1
ATOM 5072 N N . PHE B 1 200 ? -5.790 61.341 30.785 1.00 40.29 197 PHE B N 1
ATOM 5073 C CA . PHE B 1 200 ? -5.497 62.548 30.034 1.00 40.81 197 PHE B CA 1
ATOM 5074 C C . PHE B 1 200 ? -4.378 62.264 29.043 1.00 42.31 197 PHE B C 1
ATOM 5075 O O . PHE B 1 200 ? -4.540 62.472 27.847 1.00 44.67 197 PHE B O 1
ATOM 5083 N N . VAL B 1 201 ? -3.259 61.755 29.538 1.00 41.63 198 VAL B N 1
ATOM 5084 C CA . VAL B 1 201 ? -2.074 61.585 28.715 1.00 43.31 198 VAL B CA 1
ATOM 5085 C C . VAL B 1 201 ? -2.219 60.482 27.666 1.00 45.89 198 VAL B C 1
ATOM 5086 O O . VAL B 1 201 ? -1.776 60.648 26.541 1.00 48.32 198 VAL B O 1
ATOM 5090 N N . ILE B 1 202 ? -2.828 59.360 28.023 1.00 46.21 199 ILE B N 1
ATOM 5091 C CA . ILE B 1 202 ? -2.898 58.224 27.107 1.00 49.18 199 ILE B CA 1
ATOM 5092 C C . ILE B 1 202 ? -4.072 58.313 26.143 1.00 51.69 199 ILE B C 1
ATOM 5093 O O . ILE B 1 202 ? -3.917 58.005 24.963 1.00 55.12 199 ILE B O 1
ATOM 5098 N N . HIS B 1 203 ? -5.240 58.723 26.633 1.00 50.77 200 HIS B N 1
ATOM 5099 C CA . HIS B 1 203 ? -6.470 58.624 25.842 1.00 53.44 200 HIS B CA 1
ATOM 5100 C C . HIS B 1 203 ? -6.887 59.928 25.177 1.00 53.95 200 HIS B C 1
ATOM 5101 O O . HIS B 1 203 ? -7.220 59.942 23.991 1.00 57.36 200 HIS B O 1
ATOM 5108 N N . ILE B 1 204 ? -6.870 61.015 25.942 1.00 51.17 201 ILE B N 1
ATOM 5109 C CA . ILE B 1 204 ? -7.286 62.326 25.441 1.00 51.83 201 ILE B CA 1
ATOM 5110 C C . ILE B 1 204 ? -6.199 62.971 24.577 1.00 53.33 201 ILE B C 1
ATOM 5111 O O . ILE B 1 204 ? -6.496 63.497 23.501 1.00 56.34 201 ILE B O 1
ATOM 5116 N N . CYS B 1 205 ? -4.952 62.927 25.046 1.00 51.61 202 CYS B N 1
ATOM 5117 C CA . CYS B 1 205 ? -3.812 63.415 24.266 1.00 53.31 202 CYS B CA 1
ATOM 5118 C C . CYS B 1 205 ? -3.277 62.357 23.310 1.00 56.12 202 CYS B C 1
ATOM 5119 O O . CYS B 1 205 ? -2.416 62.651 22.490 1.00 58.54 202 CYS B O 1
ATOM 5122 N N . GLN B 1 206 ? -3.755 61.123 23.435 1.00 56.54 203 GLN B N 1
ATOM 5123 C CA . GLN B 1 206 ? -3.513 60.098 22.428 1.00 60.20 203 GLN B CA 1
ATOM 5124 C C . GLN B 1 206 ? -2.035 59.670 22.354 1.00 60.38 203 GLN B C 1
ATOM 5125 O O . GLN B 1 206 ? -1.591 59.137 21.335 1.00 64.00 203 GLN B O 1
ATOM 5131 N N . CYS B 1 207 ? -1.288 59.883 23.439 1.00 56.92 204 CYS B N 1
ATOM 5132 C CA . CYS B 1 207 ? 0.138 59.539 23.487 1.00 57.25 204 CYS B CA 1
ATOM 5133 C C . CYS B 1 207 ? 0.357 58.054 23.719 1.00 57.85 204 CYS B C 1
ATOM 5134 O O . CYS B 1 207 ? -0.513 57.360 24.231 1.00 57.01 204 CYS B O 1
ATOM 5137 N N . ILE B 1 208 ? 1.544 57.588 23.347 1.00 59.75 205 ILE B N 1
ATOM 5138 C CA . ILE B 1 208 ? 1.938 56.191 23.500 1.00 61.29 205 ILE B CA 1
ATOM 5139 C C . ILE B 1 208 ? 3.067 56.099 24.523 1.00 59.33 205 ILE B C 1
ATOM 5140 O O . ILE B 1 208 ? 4.026 56.875 24.458 1.00 59.33 205 ILE B O 1
ATOM 5145 N N . PRO B 1 209 ? 2.970 55.144 25.465 1.00 58.18 206 PRO B N 1
ATOM 5146 C CA . PRO B 1 209 ? 3.942 55.103 26.541 1.00 56.22 206 PRO B CA 1
ATOM 5147 C C . PRO B 1 209 ? 5.271 54.469 26.118 1.00 58.69 206 PRO B C 1
ATOM 5148 O O . PRO B 1 209 ? 5.489 53.280 26.338 1.00 60.59 206 PRO B O 1
ATOM 5152 N N . ASN B 1 210 ? 6.145 55.271 25.516 1.00 59.09 207 ASN B N 1
ATOM 5153 C CA . ASN B 1 210 ? 7.454 54.805 25.052 1.00 61.87 207 ASN B CA 1
ATOM 5154 C C . ASN B 1 210 ? 8.622 55.220 25.944 1.00 60.21 207 ASN B C 1
ATOM 5155 O O . ASN B 1 210 ? 9.743 54.756 25.745 1.00 62.66 207 ASN B O 1
ATOM 5160 N N . TRP B 1 211 ? 8.363 56.089 26.916 1.00 56.37 208 TRP B N 1
ATOM 5161 C CA . TRP B 1 211 ? 9.374 56.493 27.880 1.00 55.26 208 TRP B CA 1
ATOM 5162 C C . TRP B 1 211 ? 9.571 55.356 28.875 1.00 55.48 208 TRP B C 1
ATOM 5163 O O . TRP B 1 211 ? 9.012 55.371 29.967 1.00 53.18 208 TRP B O 1
ATOM 5174 N N . THR B 1 212 ? 10.351 54.363 28.454 1.00 55.15 209 THR B N 1
ATOM 5175 C CA . THR B 1 212 ? 10.690 53.186 29.247 1.00 54.54 209 THR B CA 1
ATOM 5176 C C . THR B 1 212 ? 12.147 53.315 29.601 1.00 51.51 209 THR B C 1
ATOM 5177 O O . THR B 1 212 ? 12.873 54.028 28.927 1.00 50.48 209 THR B O 1
ATOM 5181 N N . THR B 1 213 ? 12.598 52.621 30.638 1.00 50.70 210 THR B N 1
ATOM 5182 C CA . THR B 1 213 ? 13.992 52.755 31.051 1.00 47.90 210 THR B CA 1
ATOM 5183 C C . THR B 1 213 ? 14.910 52.117 30.010 1.00 46.93 210 THR B C 1
ATOM 5184 O O . THR B 1 213 ? 15.986 52.633 29.744 1.00 45.09 210 THR B O 1
ATOM 5188 N N . LYS B 1 214 ? 14.474 51.018 29.403 1.00 48.69 211 LYS B N 1
ATOM 5189 C CA . LYS B 1 214 ? 15.266 50.351 28.357 1.00 48.56 211 LYS B CA 1
ATOM 5190 C C . LYS B 1 214 ? 15.526 51.256 27.164 1.00 47.70 211 LYS B C 1
ATOM 5191 O O . LYS B 1 214 ? 16.635 51.303 26.646 1.00 46.53 211 LYS B O 1
ATOM 5197 N N . HIS B 1 215 ? 14.501 51.977 26.738 1.00 48.99 212 HIS B N 1
ATOM 5198 C CA . HIS B 1 215 ? 14.627 52.911 25.630 1.00 49.00 212 HIS B CA 1
ATOM 5199 C C . HIS B 1 215 ? 15.476 54.116 26.010 1.00 46.81 212 HIS B C 1
ATOM 5200 O O . HIS B 1 215 ? 16.224 54.612 25.187 1.00 46.21 212 HIS B O 1
ATOM 5207 N N . ILE B 1 216 ? 15.379 54.586 27.250 1.00 46.00 213 ILE B N 1
ATOM 5208 C CA . ILE B 1 216 ? 16.239 55.689 27.698 1.00 44.43 213 ILE B CA 1
ATOM 5209 C C . ILE B 1 216 ? 17.715 55.277 27.660 1.00 42.59 213 ILE B C 1
ATOM 5210 O O . ILE B 1 216 ? 18.563 56.056 27.244 1.00 41.63 213 ILE B O 1
ATOM 5215 N N . ILE B 1 217 ? 18.012 54.052 28.085 1.00 42.39 214 ILE B N 1
ATOM 5216 C CA . ILE B 1 217 ? 19.378 53.551 28.054 1.00 41.21 214 ILE B CA 1
ATOM 5217 C C . ILE B 1 217 ? 19.896 53.513 26.623 1.00 42.05 214 ILE B C 1
ATOM 5218 O O . ILE B 1 217 ? 21.037 53.877 26.368 1.00 41.11 214 ILE B O 1
ATOM 5223 N N . GLU B 1 218 ? 19.065 53.083 25.683 1.00 44.42 215 GLU B N 1
ATOM 5224 C CA . GLU B 1 218 ? 19.526 52.957 24.300 1.00 45.73 215 GLU B CA 1
ATOM 5225 C C . GLU B 1 218 ? 19.671 54.302 23.609 1.00 45.86 215 GLU B C 1
ATOM 5226 O O . GLU B 1 218 ? 20.671 54.541 22.948 1.00 45.71 215 GLU B O 1
ATOM 5232 N N . ASP B 1 219 ? 18.686 55.176 23.764 1.00 46.93 216 ASP B N 1
ATOM 5233 C CA . ASP B 1 219 ? 18.779 56.525 23.212 1.00 47.81 216 ASP B CA 1
ATOM 5234 C C . ASP B 1 219 ? 19.987 57.253 23.776 1.00 46.02 216 ASP B C 1
ATOM 5235 O O . ASP B 1 219 ? 20.654 58.007 23.067 1.00 46.53 216 ASP B O 1
ATOM 5240 N N . SER B 1 220 ? 20.264 57.020 25.051 1.00 44.42 217 SER B N 1
ATOM 5241 C CA . SER B 1 220 ? 21.344 57.713 25.734 1.00 43.14 217 SER B CA 1
ATOM 5242 C C . SER B 1 220 ? 22.724 57.218 25.305 1.00 41.88 217 SER B C 1
ATOM 5243 O O . SER B 1 220 ? 23.625 58.015 25.134 1.00 41.49 217 SER B O 1
ATOM 5246 N N . ILE B 1 221 ? 22.890 55.909 25.140 1.00 41.63 218 ILE B N 1
ATOM 5247 C CA . ILE B 1 221 ? 24.149 55.354 24.640 1.00 41.29 218 ILE B CA 1
ATOM 5248 C C . ILE B 1 221 ? 24.437 55.885 23.247 1.00 42.55 218 ILE B C 1
ATOM 5249 O O . ILE B 1 221 ? 25.572 56.208 22.913 1.00 42.34 218 ILE B O 1
ATOM 5254 N N . ARG B 1 222 ? 23.392 55.968 22.437 1.00 44.16 219 ARG B N 1
ATOM 5255 C CA . ARG B 1 222 ? 23.519 56.436 21.072 1.00 45.97 219 ARG B CA 1
ATOM 5256 C C . ARG B 1 222 ? 23.888 57.907 21.073 1.00 46.04 219 ARG B C 1
ATOM 5257 O O . ARG B 1 222 ? 24.753 58.326 20.312 1.00 46.61 219 ARG B O 1
ATOM 5265 N N . ASP B 1 223 ? 23.254 58.687 21.946 1.00 45.62 220 ASP B N 1
ATOM 5266 C CA . ASP B 1 223 ? 23.555 60.114 22.025 1.00 46.03 220 ASP B CA 1
ATOM 5267 C C . ASP B 1 223 ? 25.016 60.366 22.407 1.00 44.46 220 ASP B C 1
ATOM 5268 O O . ASP B 1 223 ? 25.638 61.280 21.884 1.00 45.36 220 ASP B O 1
ATOM 5273 N N . ILE B 1 224 ? 25.557 59.554 23.312 1.00 42.37 221 ILE B N 1
ATOM 5274 C CA . ILE B 1 224 ? 26.946 59.684 23.729 1.00 41.36 221 ILE B CA 1
ATOM 5275 C C . ILE B 1 224 ? 27.879 59.351 22.575 1.00 42.38 221 ILE B C 1
ATOM 5276 O O . ILE B 1 224 ? 28.832 60.081 22.310 1.00 43.16 221 ILE B O 1
ATOM 5281 N N . GLN B 1 225 ? 27.601 58.240 21.901 1.00 42.75 222 GLN B N 1
ATOM 5282 C CA . GLN B 1 225 ? 28.387 57.811 20.748 1.00 43.89 222 GLN B CA 1
ATOM 5283 C C . GLN B 1 225 ? 28.386 58.865 19.647 1.00 45.87 222 GLN B C 1
ATOM 5284 O O . GLN B 1 225 ? 29.426 59.162 19.078 1.00 46.87 222 GLN B O 1
ATOM 5290 N N . GLU B 1 226 ? 27.217 59.424 19.355 1.00 46.92 223 GLU B N 1
ATOM 5291 C CA . GLU B 1 226 ? 27.089 60.469 18.340 1.00 49.38 223 GLU B CA 1
ATOM 5292 C C . GLU B 1 226 ? 27.955 61.672 18.676 1.00 49.62 223 GLU B C 1
ATOM 5293 O O . GLU B 1 226 ? 28.589 62.249 17.788 1.00 51.51 223 GLU B O 1
ATOM 5299 N N . LYS B 1 227 ? 27.982 62.039 19.955 1.00 47.98 224 LYS B N 1
ATOM 5300 C CA . LYS B 1 227 ? 28.648 63.260 20.394 1.00 48.68 224 LYS B CA 1
ATOM 5301 C C . LYS B 1 227 ? 30.148 63.103 20.526 1.00 48.15 224 LYS B C 1
ATOM 5302 O O . LYS B 1 227 ? 30.905 63.948 20.071 1.00 49.49 224 LYS B O 1
ATOM 5308 N N . VAL B 1 228 ? 30.575 62.024 21.158 1.00 46.49 225 VAL B N 1
ATOM 5309 C CA . VAL B 1 228 ? 31.969 61.882 21.534 1.00 46.40 225 VAL B CA 1
ATOM 5310 C C . VAL B 1 228 ? 32.798 61.102 20.507 1.00 47.64 225 VAL B C 1
ATOM 5311 O O . VAL B 1 228 ? 34.015 61.237 20.467 1.00 48.47 225 VAL B O 1
ATOM 5315 N N . GLY B 1 229 ? 32.148 60.290 19.681 1.00 47.95 226 GLY B N 1
ATOM 5316 C CA . GLY B 1 229 ? 32.862 59.468 18.716 1.00 49.36 226 GLY B CA 1
ATOM 5317 C C . GLY B 1 229 ? 34.017 58.694 19.328 1.00 48.92 226 GLY B C 1
ATOM 5318 O O . GLY B 1 229 ? 33.869 58.018 20.342 1.00 47.13 226 GLY B O 1
ATOM 5319 N N . LYS B 1 230 ? 35.185 58.818 18.718 1.00 51.06 227 LYS B N 1
ATOM 5320 C CA . LYS B 1 230 ? 36.339 58.022 19.111 1.00 51.39 227 LYS B CA 1
ATOM 5321 C C . LYS B 1 230 ? 37.153 58.634 20.269 1.00 50.66 227 LYS B C 1
ATOM 5322 O O . LYS B 1 230 ? 38.051 57.984 20.794 1.00 50.83 227 LYS B O 1
ATOM 5328 N N . GLU B 1 231 ? 36.837 59.856 20.691 1.00 50.21 228 GLU B N 1
ATOM 5329 C CA . GLU B 1 231 ? 37.648 60.523 21.713 1.00 50.13 228 GLU B CA 1
ATOM 5330 C C . GLU B 1 231 ? 37.187 60.243 23.135 1.00 47.47 228 GLU B C 1
ATOM 5331 O O . GLU B 1 231 ? 36.087 59.766 23.355 1.00 46.12 228 GLU B O 1
ATOM 5337 N N . GLN B 1 232 ? 38.063 60.531 24.092 1.00 47.28 229 GLN B N 1
ATOM 5338 C CA . GLN B 1 232 ? 37.915 60.068 25.468 1.00 45.34 229 GLN B CA 1
ATOM 5339 C C . GLN B 1 232 ? 37.070 60.981 26.332 1.00 43.95 229 GLN B C 1
ATOM 5340 O O . GLN B 1 232 ? 36.903 62.161 26.024 1.00 45.06 229 GLN B O 1
ATOM 5346 N N . VAL B 1 233 ? 36.570 60.426 27.435 1.00 41.85 230 VAL B N 1
ATOM 5347 C CA . VAL B 1 233 ? 35.734 61.163 28.366 1.00 40.71 230 VAL B CA 1
ATOM 5348 C C . VAL B 1 233 ? 36.182 60.913 29.813 1.00 40.11 230 VAL B C 1
ATOM 5349 O O . VAL B 1 233 ? 36.481 59.778 30.201 1.00 39.99 230 VAL B O 1
ATOM 5353 N N . ILE B 1 234 ? 36.238 61.989 30.596 1.00 39.96 231 ILE B N 1
ATOM 5354 C CA . ILE B 1 234 ? 36.489 61.914 32.018 1.00 39.09 231 ILE B CA 1
ATOM 5355 C C . ILE B 1 234 ? 35.140 61.972 32.688 1.00 37.72 231 ILE B C 1
ATOM 5356 O O . ILE B 1 234 ? 34.339 62.831 32.361 1.00 37.72 231 ILE B O 1
ATOM 5361 N N . VAL B 1 235 ? 34.884 61.042 33.601 1.00 36.99 232 VAL B N 1
ATOM 5362 C CA . VAL B 1 235 ? 33.703 61.092 34.449 1.00 36.41 232 VAL B CA 1
ATOM 5363 C C . VAL B 1 235 ? 34.139 61.052 35.911 1.00 37.12 232 VAL B C 1
ATOM 5364 O O . VAL B 1 235 ? 34.968 60.236 36.295 1.00 37.51 232 VAL B O 1
ATOM 5368 N N . GLY B 1 236 ? 33.593 61.950 36.721 1.00 37.92 233 GLY B N 1
ATOM 5369 C CA . GLY B 1 236 ? 33.873 61.959 38.140 1.00 38.78 233 GLY B CA 1
ATOM 5370 C C . GLY B 1 236 ? 33.091 60.863 38.830 1.00 38.81 233 GLY B C 1
ATOM 5371 O O . GLY B 1 236 ? 31.880 60.776 38.661 1.00 38.79 233 GLY B O 1
ATOM 5372 N N . LEU B 1 237 ? 33.772 60.020 39.599 1.00 39.76 234 LEU B N 1
ATOM 5373 C CA . LEU B 1 237 ? 33.099 58.966 40.350 1.00 40.15 234 LEU B CA 1
ATOM 5374 C C . LEU B 1 237 ? 32.630 59.480 41.696 1.00 41.40 234 LEU B C 1
ATOM 5375 O O . LEU B 1 237 ? 31.698 58.933 42.285 1.00 41.93 234 LEU B O 1
ATOM 5380 N N . SER B 1 238 ? 33.283 60.520 42.193 1.00 42.83 235 SER B N 1
ATOM 5381 C CA . SER B 1 238 ? 32.830 61.190 43.409 1.00 44.16 235 SER B CA 1
ATOM 5382 C C . SER B 1 238 ? 31.448 61.758 43.102 1.00 44.01 235 SER B C 1
ATOM 5383 O O . SER B 1 238 ? 31.298 62.502 42.131 1.00 44.39 235 SER B O 1
ATOM 5386 N N . GLY B 1 239 ? 30.438 61.380 43.881 1.00 44.27 236 GLY B N 1
ATOM 5387 C CA . GLY B 1 239 ? 29.085 61.948 43.703 1.00 44.38 236 GLY B CA 1
ATOM 5388 C C . GLY B 1 239 ? 27.892 60.990 43.695 1.00 44.22 236 GLY B C 1
ATOM 5389 O O . GLY B 1 239 ? 26.839 61.303 43.112 1.00 44.31 236 GLY B O 1
ATOM 5390 N N . GLY B 1 240 ? 28.047 59.832 44.339 1.00 44.07 237 GLY B N 1
ATOM 5391 C CA . GLY B 1 240 ? 26.945 58.905 44.549 1.00 44.11 237 GLY B CA 1
ATOM 5392 C C . GLY B 1 240 ? 26.252 58.443 43.284 1.00 43.18 237 GLY B C 1
ATOM 5393 O O . GLY B 1 240 ? 26.881 58.276 42.236 1.00 42.05 237 GLY B O 1
ATOM 5394 N N . VAL B 1 241 ? 24.937 58.270 43.390 1.00 43.70 238 VAL B N 1
ATOM 5395 C CA . VAL B 1 241 ? 24.150 57.550 42.387 1.00 43.36 238 VAL B CA 1
ATOM 5396 C C . VAL B 1 241 ? 24.197 58.192 41.001 1.00 42.18 238 VAL B C 1
ATOM 5397 O O . VAL B 1 241 ? 24.324 57.493 39.999 1.00 41.78 238 VAL B O 1
ATOM 5401 N N . ASP B 1 242 ? 24.100 59.515 40.947 1.00 42.11 239 ASP B N 1
ATOM 5402 C CA . ASP B 1 242 ? 24.100 60.232 39.668 1.00 41.60 239 ASP B CA 1
ATOM 5403 C C . ASP B 1 242 ? 25.403 60.011 38.913 1.00 39.95 239 ASP B C 1
ATOM 5404 O O . ASP B 1 242 ? 25.384 59.730 37.721 1.00 39.61 239 ASP B O 1
ATOM 5409 N N . SER B 1 243 ? 26.529 60.145 39.610 1.00 39.22 240 SER B N 1
ATOM 5410 C CA . SER B 1 243 ? 27.849 59.893 39.021 1.00 38.06 240 SER B CA 1
ATOM 5411 C C . SER B 1 243 ? 27.953 58.462 38.518 1.00 37.03 240 SER B C 1
ATOM 5412 O O . SER B 1 243 ? 28.273 58.231 37.359 1.00 36.58 240 SER B O 1
ATOM 5415 N N . ALA B 1 244 ? 27.675 57.512 39.406 1.00 36.78 241 ALA B N 1
ATOM 5416 C CA . ALA B 1 244 ? 27.784 56.089 39.103 1.00 36.50 241 ALA B CA 1
ATOM 5417 C C . ALA B 1 244 ? 27.061 55.735 37.811 1.00 36.05 241 ALA B C 1
ATOM 5418 O O . ALA B 1 244 ? 27.644 55.110 36.911 1.00 35.91 241 ALA B O 1
ATOM 5420 N N . VAL B 1 245 ? 25.797 56.143 37.720 1.00 35.82 242 VAL B N 1
ATOM 5421 C CA . VAL B 1 245 ? 24.995 55.874 36.532 1.00 35.68 242 VAL B CA 1
ATOM 5422 C C . VAL B 1 245 ? 25.596 56.534 35.301 1.00 34.94 242 VAL B C 1
ATOM 5423 O O . VAL B 1 245 ? 25.652 55.919 34.251 1.00 35.23 242 VAL B O 1
ATOM 5427 N N . THR B 1 246 ? 26.060 57.769 35.430 1.00 34.52 243 THR B N 1
ATOM 5428 C CA . THR B 1 246 ? 26.705 58.455 34.314 1.00 34.41 243 THR B CA 1
ATOM 5429 C C . THR B 1 246 ? 27.908 57.668 33.804 1.00 34.33 243 THR B C 1
ATOM 5430 O O . THR B 1 246 ? 28.117 57.554 32.596 1.00 34.46 243 THR B O 1
ATOM 5434 N N . ALA B 1 247 ? 28.693 57.125 34.733 1.00 34.52 244 ALA B N 1
ATOM 5435 C CA . ALA B 1 247 ? 29.959 56.460 34.395 1.00 34.66 244 ALA B CA 1
ATOM 5436 C C . ALA B 1 247 ? 29.718 55.109 33.741 1.00 34.97 244 ALA B C 1
ATOM 5437 O O . ALA B 1 247 ? 30.387 54.757 32.787 1.00 35.48 244 ALA B O 1
ATOM 5439 N N . THR B 1 248 ? 28.767 54.350 34.264 1.00 35.16 245 THR B N 1
ATOM 5440 C CA . THR B 1 248 ? 28.426 53.066 33.677 1.00 35.91 245 THR B CA 1
ATOM 5441 C C . THR B 1 248 ? 27.837 53.271 32.290 1.00 35.96 245 THR B C 1
ATOM 5442 O O . THR B 1 248 ? 28.117 52.517 31.364 1.00 36.59 245 THR B O 1
ATOM 5446 N N . LEU B 1 249 ? 27.009 54.300 32.165 1.00 35.71 246 LEU B N 1
ATOM 5447 C CA . LEU B 1 249 ? 26.312 54.599 30.920 1.00 35.93 246 LEU B CA 1
ATOM 5448 C C . LEU B 1 249 ? 27.332 54.922 29.841 1.00 35.74 246 LEU B C 1
ATOM 5449 O O . LEU B 1 249 ? 27.239 54.427 28.730 1.00 36.22 246 LEU B O 1
ATOM 5454 N N . VAL B 1 250 ? 28.315 55.740 30.195 1.00 35.39 247 VAL B N 1
ATOM 5455 C CA . VAL B 1 250 ? 29.414 56.085 29.294 1.00 35.82 247 VAL B CA 1
ATOM 5456 C C . VAL B 1 250 ? 30.291 54.866 29.006 1.00 36.21 247 VAL B C 1
ATOM 5457 O O . VAL B 1 250 ? 30.650 54.612 27.870 1.00 37.02 247 VAL B O 1
ATOM 5461 N N . HIS B 1 251 ? 30.616 54.112 30.042 1.00 36.20 248 HIS B N 1
ATOM 5462 C CA . HIS B 1 251 ? 31.405 52.899 29.900 1.00 37.21 248 HIS B CA 1
ATOM 5463 C C . HIS B 1 251 ? 30.814 51.953 28.870 1.00 38.08 248 HIS B C 1
ATOM 5464 O O . HIS B 1 251 ? 31.538 51.420 28.044 1.00 39.22 248 HIS B O 1
ATOM 5471 N N . LYS B 1 252 ? 29.503 51.744 28.930 1.00 38.24 249 LYS B N 1
ATOM 5472 C CA . LYS B 1 252 ? 28.802 50.907 27.949 1.00 39.44 249 LYS B CA 1
ATOM 5473 C C . LYS B 1 252 ? 28.807 51.514 26.556 1.00 39.58 249 LYS B C 1
ATOM 5474 O O . LYS B 1 252 ? 28.739 50.786 25.578 1.00 40.83 249 LYS B O 1
ATOM 5480 N N . ALA B 1 253 ? 28.886 52.839 26.472 1.00 38.72 250 ALA B N 1
ATOM 5481 C CA . ALA B 1 253 ? 28.824 53.542 25.198 1.00 39.14 250 ALA B CA 1
ATOM 5482 C C . ALA B 1 253 ? 30.146 53.518 24.459 1.00 39.77 250 ALA B C 1
ATOM 5483 O O . ALA B 1 253 ? 30.150 53.342 23.249 1.00 40.96 250 ALA B O 1
ATOM 5485 N N . ILE B 1 254 ? 31.253 53.708 25.178 1.00 39.18 251 ILE B N 1
ATOM 5486 C CA . ILE B 1 254 ? 32.563 53.924 24.549 1.00 40.16 251 ILE B CA 1
ATOM 5487 C C . ILE B 1 254 ? 33.728 53.101 25.131 1.00 40.69 251 ILE B C 1
ATOM 5488 O O . ILE B 1 254 ? 34.884 53.375 24.824 1.00 41.39 251 ILE B O 1
ATOM 5493 N N . GLY B 1 255 ? 33.428 52.112 25.972 1.00 40.57 252 GLY B N 1
ATOM 5494 C CA . GLY B 1 255 ? 34.437 51.178 26.479 1.00 41.52 252 GLY B CA 1
ATOM 5495 C C . GLY B 1 255 ? 35.678 51.834 27.051 1.00 41.94 252 GLY B C 1
ATOM 5496 O O . GLY B 1 255 ? 35.577 52.673 27.943 1.00 40.68 252 GLY B O 1
ATOM 5497 N N . ASP B 1 256 ? 36.845 51.463 26.515 1.00 44.04 253 ASP B N 1
ATOM 5498 C CA . ASP B 1 256 ? 38.148 51.929 27.026 1.00 45.11 253 ASP B CA 1
ATOM 5499 C C . ASP B 1 256 ? 38.338 53.436 26.890 1.00 44.19 253 ASP B C 1
ATOM 5500 O O . ASP B 1 256 ? 39.264 53.979 27.478 1.00 44.70 253 ASP B O 1
ATOM 5505 N N . GLN B 1 257 ? 37.517 54.105 26.084 1.00 43.25 254 GLN B N 1
ATOM 5506 C CA . GLN B 1 257 ? 37.592 55.561 25.968 1.00 42.78 254 GLN B CA 1
ATOM 5507 C C . GLN B 1 257 ? 37.237 56.262 27.285 1.00 40.90 254 GLN B C 1
ATOM 5508 O O . GLN B 1 257 ? 37.683 57.372 27.528 1.00 40.75 254 GLN B O 1
ATOM 5514 N N . LEU B 1 258 ? 36.429 55.619 28.125 1.00 39.60 255 LEU B N 1
ATOM 5515 C CA . LEU B 1 258 ? 36.086 56.173 29.434 1.00 38.38 255 LEU B CA 1
ATOM 5516 C C . LEU B 1 258 ? 37.290 56.125 30.355 1.00 39.13 255 LEU B C 1
ATOM 5517 O O . LEU B 1 258 ? 37.951 55.096 30.485 1.00 40.06 255 LEU B O 1
ATOM 5522 N N . VAL B 1 259 ? 37.565 57.253 30.995 1.00 38.99 256 VAL B N 1
ATOM 5523 C CA . VAL B 1 259 ? 38.553 57.311 32.051 1.00 39.61 256 VAL B CA 1
ATOM 5524 C C . VAL B 1 259 ? 37.872 57.950 33.265 1.00 38.47 256 VAL B C 1
ATOM 5525 O O . VAL B 1 259 ? 37.447 59.096 33.233 1.00 37.68 256 VAL B O 1
ATOM 5529 N N . CYS B 1 260 ? 37.721 57.158 34.318 1.00 38.38 257 CYS B N 1
ATOM 5530 C CA . CYS B 1 260 ? 37.108 57.625 35.545 1.00 38.13 257 CYS B CA 1
ATOM 5531 C C . CYS B 1 260 ? 38.114 58.386 36.389 1.00 38.68 257 CYS B C 1
ATOM 5532 O O . CYS B 1 260 ? 39.293 58.041 36.424 1.00 40.11 257 CYS B O 1
ATOM 5535 N N . VAL B 1 261 ? 37.645 59.418 37.072 1.00 37.91 258 VAL B N 1
ATOM 5536 C CA . VAL B 1 261 ? 38.466 60.092 38.054 1.00 38.77 258 VAL B CA 1
ATOM 5537 C C . VAL B 1 261 ? 37.727 60.136 39.388 1.00 38.25 258 VAL B C 1
ATOM 5538 O O . VAL B 1 261 ? 36.555 60.483 39.456 1.00 37.24 258 VAL B O 1
ATOM 5542 N N . LEU B 1 262 ? 38.425 59.746 40.444 1.00 39.18 259 LEU B N 1
ATOM 5543 C CA . LEU B 1 262 ? 37.876 59.744 41.777 1.00 39.18 259 LEU B CA 1
ATOM 5544 C C . LEU B 1 262 ? 38.754 60.649 42.618 1.00 40.52 259 LEU B C 1
ATOM 5545 O O . LEU B 1 262 ? 39.885 60.294 42.901 1.00 41.95 259 LEU B O 1
ATOM 5550 N N . VAL B 1 263 ? 38.256 61.825 42.997 1.00 40.58 260 VAL B N 1
ATOM 5551 C CA . VAL B 1 263 ? 39.035 62.719 43.847 1.00 42.33 260 VAL B CA 1
ATOM 5552 C C . VAL B 1 263 ? 38.569 62.563 45.299 1.00 42.99 260 VAL B C 1
ATOM 5553 O O . VAL B 1 263 ? 37.366 62.603 45.582 1.00 41.94 260 VAL B O 1
ATOM 5557 N N . ASP B 1 264 ? 39.521 62.323 46.203 1.00 44.87 261 ASP B N 1
ATOM 5558 C CA . ASP B 1 264 ? 39.219 62.269 47.625 1.00 46.03 261 ASP B CA 1
ATOM 5559 C C . ASP B 1 264 ? 39.441 63.655 48.172 1.00 47.13 261 ASP B C 1
ATOM 5560 O O . ASP B 1 264 ? 40.556 64.031 48.476 1.00 48.85 261 ASP B O 1
ATOM 5565 N N . THR B 1 265 ? 38.365 64.414 48.306 1.00 46.65 262 THR B N 1
ATOM 5566 C CA . THR B 1 265 ? 38.456 65.777 48.792 1.00 48.00 262 THR B CA 1
ATOM 5567 C C . THR B 1 265 ? 38.723 65.834 50.287 1.00 49.94 262 THR B C 1
ATOM 5568 O O . THR B 1 265 ? 39.165 66.860 50.796 1.00 51.84 262 THR B O 1
ATOM 5572 N N . GLY B 1 266 ? 38.453 64.732 50.984 1.00 50.08 263 GLY B N 1
ATOM 5573 C CA . GLY B 1 266 ? 38.466 64.708 52.443 1.00 52.18 263 GLY B CA 1
ATOM 5574 C C . GLY B 1 266 ? 37.079 64.955 53.013 1.00 52.13 263 GLY B C 1
ATOM 5575 O O . GLY B 1 266 ? 36.862 64.801 54.212 1.00 53.74 263 GLY B O 1
ATOM 5576 N N . LEU B 1 267 ? 36.140 65.329 52.147 1.00 50.82 264 LEU B N 1
ATOM 5577 C CA . LEU B 1 267 ? 34.771 65.628 52.541 1.00 51.04 264 LEU B CA 1
ATOM 5578 C C . LEU B 1 267 ? 33.844 64.458 52.233 1.00 50.10 264 LEU B C 1
ATOM 5579 O O . LEU B 1 267 ? 32.631 64.644 52.151 1.00 50.13 264 LEU B O 1
ATOM 5584 N N . LEU B 1 268 ? 34.396 63.258 52.060 1.00 50.11 265 LEU B N 1
ATOM 5585 C CA . LEU B 1 268 ? 33.585 62.097 51.686 1.00 49.30 265 LEU B CA 1
ATOM 5586 C C . LEU B 1 268 ? 33.450 61.157 52.860 1.00 51.07 265 LEU B C 1
ATOM 5587 O O . LEU B 1 268 ? 34.236 61.223 53.809 1.00 52.99 265 LEU B O 1
ATOM 5592 N N . ARG B 1 269 ? 32.453 60.280 52.801 1.00 50.99 266 ARG B N 1
ATOM 5593 C CA . ARG B 1 269 ? 32.188 59.387 53.927 1.00 53.12 266 ARG B CA 1
ATOM 5594 C C . ARG B 1 269 ? 33.277 58.337 54.091 1.00 54.19 266 ARG B C 1
ATOM 5595 O O . ARG B 1 269 ? 34.025 58.044 53.152 1.00 52.96 266 ARG B O 1
ATOM 5603 N N . LEU B 1 270 ? 33.338 57.773 55.295 1.00 56.83 267 LEU B N 1
ATOM 5604 C CA . LEU B 1 270 ? 34.455 56.923 55.718 1.00 58.91 267 LEU B CA 1
ATOM 5605 C C . LEU B 1 270 ? 34.926 55.940 54.629 1.00 58.35 267 LEU B C 1
ATOM 5606 O O . LEU B 1 270 ? 36.121 55.878 54.318 1.00 58.88 267 LEU B O 1
ATOM 5611 N N . ASN B 1 271 ? 33.986 55.202 54.039 1.00 57.71 268 ASN B N 1
ATOM 5612 C CA . ASN B 1 271 ? 34.313 54.114 53.120 1.00 57.41 268 ASN B CA 1
ATOM 5613 C C . ASN B 1 271 ? 33.989 54.411 51.667 1.00 54.87 268 ASN B C 1
ATOM 5614 O O . ASN B 1 271 ? 34.032 53.508 50.840 1.00 54.57 268 ASN B O 1
ATOM 5619 N N . GLU B 1 272 ? 33.665 55.657 51.337 1.00 53.64 269 GLU B N 1
ATOM 5620 C CA . GLU B 1 272 ? 33.119 55.948 49.999 1.00 51.59 269 GLU B CA 1
ATOM 5621 C C . GLU B 1 272 ? 34.133 55.653 48.907 1.00 50.32 269 GLU B C 1
ATOM 5622 O O . GLU B 1 272 ? 33.789 55.047 47.898 1.00 49.54 269 GLU B O 1
ATOM 5628 N N . VAL B 1 273 ? 35.376 56.083 49.113 1.00 50.55 270 VAL B N 1
ATOM 5629 C CA . VAL B 1 273 ? 36.458 55.779 48.179 1.00 50.08 270 VAL B CA 1
ATOM 5630 C C . VAL B 1 273 ? 36.492 54.275 47.915 1.00 50.79 270 VAL B C 1
ATOM 5631 O O . VAL B 1 273 ? 36.378 53.841 46.774 1.00 49.85 270 VAL B O 1
ATOM 5635 N N . ASP B 1 274 ? 36.620 53.487 48.980 1.00 52.73 271 ASP B N 1
ATOM 5636 C CA . ASP B 1 274 ? 36.720 52.033 48.859 1.00 54.02 271 ASP B CA 1
ATOM 5637 C C . ASP B 1 274 ? 35.555 51.444 48.064 1.00 52.39 271 ASP B C 1
ATOM 5638 O O . ASP B 1 274 ? 35.760 50.656 47.141 1.00 52.27 271 ASP B O 1
ATOM 5643 N N . GLU B 1 275 ? 34.338 51.836 48.424 1.00 51.32 272 GLU B N 1
ATOM 5644 C CA . GLU B 1 275 ? 33.129 51.252 47.837 1.00 50.46 272 GLU B CA 1
ATOM 5645 C C . GLU B 1 275 ? 32.997 51.554 46.352 1.00 47.75 272 GLU B C 1
ATOM 5646 O O . GLU B 1 275 ? 32.495 50.723 45.596 1.00 47.53 272 GLU B O 1
ATOM 5652 N N . VAL B 1 276 ? 33.436 52.737 45.934 1.00 45.68 273 VAL B N 1
ATOM 5653 C CA . VAL B 1 276 ? 33.333 53.103 44.528 1.00 43.49 273 VAL B CA 1
ATOM 5654 C C . VAL B 1 276 ? 34.417 52.392 43.733 1.00 43.34 273 VAL B C 1
ATOM 5655 O O . VAL B 1 276 ? 34.149 51.867 42.656 1.00 42.98 273 VAL B O 1
ATOM 5659 N N . LEU B 1 277 ? 35.630 52.341 44.271 1.00 43.99 274 LEU B N 1
ATOM 5660 C CA . LEU B 1 277 ? 36.706 51.611 43.606 1.00 44.51 274 LEU B CA 1
ATOM 5661 C C . LEU B 1 277 ? 36.354 50.139 43.426 1.00 45.22 274 LEU B C 1
ATOM 5662 O O . LEU B 1 277 ? 36.683 49.553 42.403 1.00 44.93 274 LEU B O 1
ATOM 5667 N N . ASN B 1 278 ? 35.703 49.546 44.426 1.00 46.01 275 ASN B N 1
ATOM 5668 C CA . ASN B 1 278 ? 35.316 48.137 44.363 1.00 47.29 275 ASN B CA 1
ATOM 5669 C C . ASN B 1 278 ? 34.353 47.898 43.222 1.00 45.78 275 ASN B C 1
ATOM 5670 O O . ASN B 1 278 ? 34.485 46.938 42.481 1.00 46.33 275 ASN B O 1
ATOM 5675 N N . VAL B 1 279 ? 33.391 48.797 43.074 1.00 44.07 276 VAL B N 1
ATOM 5676 C CA . VAL B 1 279 ? 32.397 48.669 42.022 1.00 43.18 276 VAL B CA 1
ATOM 5677 C C . VAL B 1 279 ? 32.965 49.052 40.647 1.00 42.14 276 VAL B C 1
ATOM 5678 O O . VAL B 1 279 ? 32.625 48.412 39.672 1.00 42.58 276 VAL B O 1
ATOM 5682 N N . PHE B 1 280 ? 33.833 50.058 40.554 1.00 41.42 277 PHE B N 1
ATOM 5683 C CA . PHE B 1 280 ? 34.333 50.495 39.234 1.00 40.78 277 PHE B CA 1
ATOM 5684 C C . PHE B 1 280 ? 35.710 49.966 38.818 1.00 42.27 277 PHE B C 1
ATOM 5685 O O . PHE B 1 280 ? 35.916 49.647 37.668 1.00 42.26 277 PHE B O 1
ATOM 5693 N N . GLN B 1 281 ? 36.654 49.888 39.738 1.00 43.99 278 GLN B N 1
ATOM 5694 C CA . GLN B 1 281 ? 37.990 49.415 39.405 1.00 46.03 278 GLN B CA 1
ATOM 5695 C C . GLN B 1 281 ? 38.056 47.890 39.404 1.00 48.10 278 GLN B C 1
ATOM 5696 O O . GLN B 1 281 ? 38.542 47.296 38.448 1.00 49.13 278 GLN B O 1
ATOM 5702 N N . LYS B 1 282 ? 37.567 47.264 40.473 1.00 49.13 279 LYS B N 1
ATOM 5703 C CA . LYS B 1 282 ? 37.705 45.823 40.660 1.00 51.75 279 LYS B CA 1
ATOM 5704 C C . LYS B 1 282 ? 36.643 45.029 39.906 1.00 51.60 279 LYS B C 1
ATOM 5705 O O . LYS B 1 282 ? 36.965 44.094 39.199 1.00 53.20 279 LYS B O 1
ATOM 5711 N N . HIS B 1 283 ? 35.379 45.393 40.082 1.00 50.28 280 HIS B N 1
ATOM 5712 C CA . HIS B 1 283 ? 34.270 44.774 39.354 1.00 50.31 280 HIS B CA 1
ATOM 5713 C C . HIS B 1 283 ? 34.025 45.628 38.130 1.00 48.38 280 HIS B C 1
ATOM 5714 O O . HIS B 1 283 ? 33.779 46.809 38.258 1.00 46.97 280 HIS B O 1
ATOM 5721 N N . LEU B 1 284 ? 34.096 45.055 36.944 1.00 49.18 281 LEU B N 1
ATOM 5722 C CA . LEU B 1 284 ? 33.937 45.839 35.706 1.00 47.75 281 LEU B CA 1
ATOM 5723 C C . LEU B 1 284 ? 35.145 46.720 35.418 1.00 47.04 281 LEU B C 1
ATOM 5724 O O . LEU B 1 284 ? 35.071 47.920 35.529 1.00 45.48 281 LEU B O 1
ATOM 5729 N N . GLY B 1 285 ? 36.262 46.090 35.067 1.00 49.02 282 GLY B N 1
ATOM 5730 C CA . GLY B 1 285 ? 37.435 46.758 34.479 1.00 49.08 282 GLY B CA 1
ATOM 5731 C C . GLY B 1 285 ? 37.605 48.209 34.854 1.00 47.14 282 GLY B C 1
ATOM 5732 O O . GLY B 1 285 ? 37.906 48.500 35.992 1.00 48.15 282 GLY B O 1
ATOM 5733 N N . ALA B 1 286 ? 37.429 49.108 33.892 1.00 45.42 283 ALA B N 1
ATOM 5734 C CA . ALA B 1 286 ? 37.335 50.559 34.139 1.00 43.52 283 ALA B CA 1
ATOM 5735 C C . ALA B 1 286 ? 38.629 51.244 34.619 1.00 44.02 283 ALA B C 1
ATOM 5736 O O . ALA B 1 286 ? 39.115 50.990 35.717 1.00 44.68 283 ALA B O 1
ATOM 5738 N N . LYS B 1 287 ? 39.167 52.125 33.780 1.00 43.74 284 LYS B N 1
ATOM 5739 C CA . LYS B 1 287 ? 40.342 52.909 34.124 1.00 44.49 284 LYS B CA 1
ATOM 5740 C C . LYS B 1 287 ? 39.913 53.941 35.145 1.00 42.84 284 LYS B C 1
ATOM 5741 O O . LYS B 1 287 ? 39.124 54.827 34.828 1.00 41.46 284 LYS B O 1
ATOM 5747 N N . VAL B 1 288 ? 40.418 53.820 36.371 1.00 43.20 285 VAL B N 1
ATOM 5748 C CA . VAL B 1 288 ? 40.086 54.769 37.425 1.00 41.87 285 VAL B CA 1
ATOM 5749 C C . VAL B 1 288 ? 41.345 55.390 37.990 1.00 43.07 285 VAL B C 1
ATOM 5750 O O . VAL B 1 288 ? 42.211 54.690 38.496 1.00 44.75 285 VAL B O 1
ATOM 5754 N N . ILE B 1 289 ? 41.431 56.712 37.874 1.00 42.48 286 ILE B N 1
ATOM 5755 C CA . ILE B 1 289 ? 42.535 57.495 38.403 1.00 43.76 286 ILE B CA 1
ATOM 5756 C C . ILE B 1 289 ? 42.082 58.077 39.723 1.00 43.52 286 ILE B C 1
ATOM 5757 O O . ILE B 1 289 ? 41.022 58.681 39.792 1.00 41.83 286 ILE B O 1
ATOM 5762 N N . CYS B 1 290 ? 42.884 57.895 40.767 1.00 45.44 287 CYS B N 1
ATOM 5763 C CA . CYS B 1 290 ? 42.583 58.453 42.074 1.00 45.72 287 CYS B CA 1
ATOM 5764 C C . CYS B 1 290 ? 43.437 59.688 42.307 1.00 46.85 287 CYS B C 1
ATOM 5765 O O . CYS B 1 290 ? 44.620 59.695 42.000 1.00 48.64 287 CYS B O 1
ATOM 5768 N N . VAL B 1 291 ? 42.821 60.739 42.833 1.00 46.36 288 VAL B N 1
ATOM 5769 C CA . VAL B 1 291 ? 43.500 61.999 43.100 1.00 47.80 288 VAL B CA 1
ATOM 5770 C C . VAL B 1 291 ? 43.371 62.339 44.581 1.00 48.88 288 VAL B C 1
ATOM 5771 O O . VAL B 1 291 ? 42.284 62.209 45.146 1.00 47.44 288 VAL B O 1
ATOM 5775 N N . ASP B 1 292 ? 44.475 62.783 45.194 1.00 51.70 289 ASP B N 1
ATOM 5776 C CA . ASP B 1 292 ? 44.540 63.003 46.646 1.00 53.31 289 ASP B CA 1
ATOM 5777 C C . ASP B 1 292 ? 43.754 64.218 47.105 1.00 52.99 289 ASP B C 1
ATOM 5778 O O . ASP B 1 292 ? 42.911 64.090 47.967 1.00 52.85 289 ASP B O 1
ATOM 5783 N N . ALA B 1 293 ? 44.052 65.402 46.584 1.00 53.82 290 ALA B N 1
ATOM 5784 C CA . ALA B 1 293 ? 43.183 66.589 46.785 1.00 53.55 290 ALA B CA 1
ATOM 5785 C C . ALA B 1 293 ? 42.826 66.992 48.236 1.00 54.63 290 ALA B C 1
ATOM 5786 O O . ALA B 1 293 ? 42.174 68.009 48.451 1.00 54.60 290 ALA B O 1
ATOM 5788 N N . LYS B 1 294 ? 43.266 66.219 49.221 1.00 55.92 291 LYS B N 1
ATOM 5789 C CA . LYS B 1 294 ? 42.780 66.353 50.591 1.00 56.88 291 LYS B CA 1
ATOM 5790 C C . LYS B 1 294 ? 43.389 67.586 51.260 1.00 59.28 291 LYS B C 1
ATOM 5791 O O . LYS B 1 294 ? 42.669 68.442 51.766 1.00 59.45 291 LYS B O 1
ATOM 5797 N N . ASP B 1 295 ? 44.717 67.678 51.240 1.00 61.34 292 ASP B N 1
ATOM 5798 C CA . ASP B 1 295 ? 45.419 68.887 51.673 1.00 64.02 292 ASP B CA 1
ATOM 5799 C C . ASP B 1 295 ? 44.921 70.118 50.924 1.00 63.49 292 ASP B C 1
ATOM 5800 O O . ASP B 1 295 ? 44.837 71.200 51.496 1.00 65.11 292 ASP B O 1
ATOM 5805 N N . ARG B 1 296 ? 44.597 69.951 49.645 1.00 61.58 293 ARG B N 1
ATOM 5806 C CA . ARG B 1 296 ? 44.134 71.067 48.819 1.00 61.47 293 ARG B CA 1
ATOM 5807 C C . ARG B 1 296 ? 42.819 71.659 49.332 1.00 60.47 293 ARG B C 1
ATOM 5808 O O . ARG B 1 296 ? 42.709 72.872 49.503 1.00 62.26 293 ARG B O 1
ATOM 5816 N N . PHE B 1 297 ? 41.829 70.805 49.568 1.00 57.92 294 PHE B N 1
ATOM 5817 C CA . PHE B 1 297 ? 40.516 71.262 50.031 1.00 57.14 294 PHE B CA 1
ATOM 5818 C C . PHE B 1 297 ? 40.541 71.861 51.421 1.00 59.11 294 PHE B C 1
ATOM 5819 O O . PHE B 1 297 ? 39.768 72.768 51.696 1.00 59.95 294 PHE B O 1
ATOM 5827 N N . MET B 1 298 ? 41.410 71.355 52.293 1.00 60.18 295 MET B N 1
ATOM 5828 C CA . MET B 1 298 ? 41.511 71.880 53.655 1.00 62.41 295 MET B CA 1
ATOM 5829 C C . MET B 1 298 ? 42.104 73.286 53.650 1.00 65.23 295 MET B C 1
ATOM 5830 O O . MET B 1 298 ? 41.650 74.155 54.389 1.00 66.88 295 MET B O 1
ATOM 5835 N N . LYS B 1 299 ? 43.107 73.514 52.810 1.00 66.21 296 LYS B N 1
ATOM 5836 C CA . LYS B 1 299 ? 43.668 74.856 52.659 1.00 69.25 296 LYS B CA 1
ATOM 5837 C C . LYS B 1 299 ? 42.624 75.835 52.138 1.00 69.01 296 LYS B C 1
ATOM 5838 O O . LYS B 1 299 ? 42.453 76.915 52.697 1.00 71.62 296 LYS B O 1
ATOM 5844 N N . ALA B 1 300 ? 41.931 75.453 51.071 1.00 66.34 297 ALA B N 1
ATOM 5845 C CA . ALA B 1 300 ? 40.918 76.307 50.453 1.00 66.20 297 ALA B CA 1
ATOM 5846 C C . ALA B 1 300 ? 39.851 76.756 51.443 1.00 66.98 297 ALA B C 1
ATOM 5847 O O . ALA B 1 300 ? 39.365 77.884 51.360 1.00 68.82 297 ALA B O 1
ATOM 5849 N N . LEU B 1 301 ? 39.499 75.873 52.376 1.00 65.94 298 LEU B N 1
ATOM 5850 C CA . LEU B 1 301 ? 38.437 76.132 53.343 1.00 66.61 298 LEU B CA 1
ATOM 5851 C C . LEU B 1 301 ? 38.967 76.414 54.748 1.00 69.38 298 LEU B C 1
ATOM 5852 O O . LEU B 1 301 ? 38.273 76.129 55.716 1.00 69.71 298 LEU B O 1
ATOM 5857 N N . LYS B 1 302 ? 40.172 76.969 54.881 1.00 71.90 299 LYS B N 1
ATOM 5858 C CA . LYS B 1 302 ? 40.803 77.055 56.207 1.00 74.60 299 LYS B CA 1
ATOM 5859 C C . LYS B 1 302 ? 40.043 77.974 57.162 1.00 77.22 299 LYS B C 1
ATOM 5860 O O . LYS B 1 302 ? 39.687 77.558 58.273 1.00 78.01 299 LYS B O 1
ATOM 5866 N N . GLY B 1 303 ? 39.804 79.216 56.745 1.00 79.03 300 GLY B N 1
ATOM 5867 C CA . GLY B 1 303 ? 38.878 80.102 57.464 1.00 81.18 300 GLY B CA 1
ATOM 5868 C C . GLY B 1 303 ? 37.467 79.725 57.043 1.00 78.69 300 GLY B C 1
ATOM 5869 O O . GLY B 1 303 ? 37.126 78.549 57.000 1.00 76.09 300 GLY B O 1
ATOM 5870 N N . ILE B 1 304 ? 36.650 80.715 56.707 1.00 79.92 301 ILE B N 1
ATOM 5871 C CA . ILE B 1 304 ? 35.375 80.474 56.016 1.00 77.66 301 ILE B CA 1
ATOM 5872 C C . ILE B 1 304 ? 34.333 79.720 56.848 1.00 76.61 301 ILE B C 1
ATOM 5873 O O . ILE B 1 304 ? 34.108 78.524 56.655 1.00 73.66 301 ILE B O 1
ATOM 5878 N N . SER B 1 305 ? 33.698 80.442 57.763 1.00 79.45 302 SER B N 1
ATOM 5879 C CA . SER B 1 305 ? 32.550 79.931 58.503 1.00 79.19 302 SER B CA 1
ATOM 5880 C C . SER B 1 305 ? 31.295 80.007 57.649 1.00 78.07 302 SER B C 1
ATOM 5881 O O . SER B 1 305 ? 30.464 79.111 57.689 1.00 76.17 302 SER B O 1
ATOM 5884 N N . ASP B 1 306 ? 31.164 81.085 56.882 1.00 79.63 303 ASP B N 1
ATOM 5885 C CA . ASP B 1 306 ? 29.966 81.329 56.090 1.00 79.40 303 ASP B CA 1
ATOM 5886 C C . ASP B 1 306 ? 29.670 80.108 55.231 1.00 75.32 303 ASP B C 1
ATOM 5887 O O . ASP B 1 306 ? 30.493 79.728 54.406 1.00 73.20 303 ASP B O 1
ATOM 5892 N N . PRO B 1 307 ? 28.500 79.480 55.433 1.00 74.61 304 PRO B N 1
ATOM 5893 C CA . PRO B 1 307 ? 28.171 78.240 54.731 1.00 71.14 304 PRO B CA 1
ATOM 5894 C C . PRO B 1 307 ? 27.842 78.413 53.248 1.00 69.95 304 PRO B C 1
ATOM 5895 O O . PRO B 1 307 ? 27.848 77.432 52.502 1.00 66.92 304 PRO B O 1
ATOM 5899 N N . GLU B 1 308 ? 27.545 79.638 52.829 1.00 72.71 305 GLU B N 1
ATOM 5900 C CA . GLU B 1 308 ? 27.308 79.922 51.413 1.00 72.25 305 GLU B CA 1
ATOM 5901 C C . GLU B 1 308 ? 28.654 79.934 50.690 1.00 70.73 305 GLU B C 1
ATOM 5902 O O . GLU B 1 308 ? 28.763 79.427 49.577 1.00 68.20 305 GLU B O 1
ATOM 5908 N N . GLU B 1 309 ? 29.673 80.497 51.343 1.00 72.39 306 GLU B N 1
ATOM 5909 C CA . GLU B 1 309 ? 31.046 80.479 50.823 1.00 71.73 306 GLU B CA 1
ATOM 5910 C C . GLU B 1 309 ? 31.641 79.072 50.835 1.00 68.15 306 GLU B C 1
ATOM 5911 O O . GLU B 1 309 ? 32.254 78.656 49.857 1.00 66.42 306 GLU B O 1
ATOM 5917 N N . LYS B 1 310 ? 31.467 78.343 51.933 1.00 67.43 307 LYS B N 1
ATOM 5918 C CA . LYS B 1 310 ? 31.938 76.963 51.999 1.00 64.40 307 LYS B CA 1
ATOM 5919 C C . LYS B 1 310 ? 31.445 76.206 50.783 1.00 61.62 307 LYS B C 1
ATOM 5920 O O . LYS B 1 310 ? 32.225 75.547 50.102 1.00 59.72 307 LYS B O 1
ATOM 5926 N N . ARG B 1 311 ? 30.149 76.319 50.509 1.00 61.88 308 ARG B N 1
ATOM 5927 C CA . ARG B 1 311 ? 29.548 75.723 49.313 1.00 59.89 308 ARG B CA 1
ATOM 5928 C C . ARG B 1 311 ? 30.245 76.175 48.040 1.00 59.51 308 ARG B C 1
ATOM 5929 O O . ARG B 1 311 ? 30.416 75.390 47.118 1.00 57.22 308 ARG B O 1
ATOM 5937 N N . LYS B 1 312 ? 30.617 77.449 47.990 1.00 62.16 309 LYS B N 1
ATOM 5938 C CA . LYS B 1 312 ? 31.217 78.026 46.798 1.00 62.78 309 LYS B CA 1
ATOM 5939 C C . LYS B 1 312 ? 32.670 77.585 46.616 1.00 61.75 309 LYS B C 1
ATOM 5940 O O . LYS B 1 312 ? 33.065 77.236 45.509 1.00 60.42 309 LYS B O 1
ATOM 5946 N N . ILE B 1 313 ? 33.456 77.599 47.694 1.00 62.66 310 ILE B N 1
ATOM 5947 C CA . ILE B 1 313 ? 34.871 77.220 47.633 1.00 62.26 310 ILE B CA 1
ATOM 5948 C C . ILE B 1 313 ? 35.016 75.754 47.245 1.00 59.16 310 ILE B C 1
ATOM 5949 O O . ILE B 1 313 ? 35.795 75.421 46.368 1.00 58.50 310 ILE B O 1
ATOM 5954 N N . ALA B 1 314 ? 34.273 74.875 47.904 1.00 57.97 311 ALA B N 1
ATOM 5955 C CA . ALA B 1 314 ? 34.059 73.531 47.371 1.00 55.36 311 ALA B CA 1
ATOM 5956 C C . ALA B 1 314 ? 33.375 73.765 46.044 1.00 54.97 311 ALA B C 1
ATOM 5957 O O . ALA B 1 314 ? 32.900 74.864 45.791 1.00 56.94 311 ALA B O 1
ATOM 5959 N N . GLY B 1 315 ? 33.326 72.772 45.173 1.00 52.96 312 GLY B N 1
ATOM 5960 C CA . GLY B 1 315 ? 32.687 72.992 43.877 1.00 52.62 312 GLY B CA 1
ATOM 5961 C C . GLY B 1 315 ? 33.572 73.799 42.943 1.00 54.01 312 GLY B C 1
ATOM 5962 O O . GLY B 1 315 ? 33.925 73.318 41.871 1.00 53.24 312 GLY B O 1
ATOM 5963 N N . GLU B 1 316 ? 33.929 75.024 43.323 1.00 56.56 313 GLU B N 1
ATOM 5964 C CA . GLU B 1 316 ? 34.969 75.756 42.590 1.00 58.39 313 GLU B CA 1
ATOM 5965 C C . GLU B 1 316 ? 36.227 74.899 42.515 1.00 57.20 313 GLU B C 1
ATOM 5966 O O . GLU B 1 316 ? 36.707 74.579 41.427 1.00 56.77 313 GLU B O 1
ATOM 5972 N N . GLN B 1 317 ? 36.737 74.517 43.683 1.00 56.99 314 GLN B N 1
ATOM 5973 C CA . GLN B 1 317 ? 37.947 73.706 43.773 1.00 56.36 314 GLN B CA 1
ATOM 5974 C C . GLN B 1 317 ? 37.741 72.334 43.130 1.00 53.63 314 GLN B C 1
ATOM 5975 O O . GLN B 1 317 ? 38.662 71.748 42.575 1.00 53.28 314 GLN B O 1
ATOM 5981 N N . PHE B 1 318 ? 36.521 71.829 43.202 1.00 52.13 315 PHE B N 1
ATOM 5982 C CA . PHE B 1 318 ? 36.179 70.565 42.562 1.00 49.90 315 PHE B CA 1
ATOM 5983 C C . PHE B 1 318 ? 36.322 70.644 41.043 1.00 49.50 315 PHE B C 1
ATOM 5984 O O . PHE B 1 318 ? 36.888 69.746 40.420 1.00 48.31 315 PHE B O 1
ATOM 5992 N N . ILE B 1 319 ? 35.806 71.721 40.455 1.00 50.68 316 ILE B N 1
ATOM 5993 C CA . ILE B 1 319 ? 35.837 71.895 39.004 1.00 50.96 316 ILE B CA 1
ATOM 5994 C C . ILE B 1 319 ? 37.277 72.059 38.564 1.00 52.00 316 ILE B C 1
ATOM 5995 O O . ILE B 1 319 ? 37.713 71.433 37.607 1.00 51.35 316 ILE B O 1
ATOM 6000 N N . ARG B 1 320 ? 38.012 72.889 39.296 1.00 53.88 317 ARG B N 1
ATOM 6001 C CA . ARG B 1 320 ? 39.436 73.087 39.052 1.00 55.54 317 ARG B CA 1
ATOM 6002 C C . ARG B 1 320 ? 40.196 71.766 38.944 1.00 53.79 317 ARG B C 1
ATOM 6003 O O . ARG B 1 320 ? 40.922 71.551 37.979 1.00 54.53 317 ARG B O 1
ATOM 6011 N N . VAL B 1 321 ? 40.033 70.895 39.937 1.00 51.98 318 VAL B N 1
ATOM 6012 C CA . VAL B 1 321 ? 40.706 69.592 39.946 1.00 50.67 318 VAL B CA 1
ATOM 6013 C C . VAL B 1 321 ? 40.404 68.816 38.676 1.00 49.18 318 VAL B C 1
ATOM 6014 O O . VAL B 1 321 ? 41.289 68.184 38.101 1.00 49.28 318 VAL B O 1
ATOM 6018 N N . PHE B 1 322 ? 39.151 68.881 38.235 1.00 47.98 319 PHE B N 1
ATOM 6019 C CA . PHE B 1 322 ? 38.737 68.165 37.030 1.00 46.82 319 PHE B CA 1
ATOM 6020 C C . PHE B 1 322 ? 39.289 68.747 35.745 1.00 48.38 319 PHE B C 1
ATOM 6021 O O . PHE B 1 322 ? 39.549 68.006 34.811 1.00 48.10 319 PHE B O 1
ATOM 6029 N N . GLU B 1 323 ? 39.477 70.059 35.695 1.00 50.57 320 GLU B N 1
ATOM 6030 C CA . GLU B 1 323 ? 40.042 70.688 34.509 1.00 52.83 320 GLU B CA 1
ATOM 6031 C C . GLU B 1 323 ? 41.522 70.376 34.368 1.00 54.05 320 GLU B C 1
ATOM 6032 O O . GLU B 1 323 ? 42.024 70.240 33.266 1.00 54.95 320 GLU B O 1
ATOM 6038 N N . GLU B 1 324 ? 42.207 70.229 35.493 1.00 54.55 321 GLU B N 1
ATOM 6039 C CA . GLU B 1 324 ? 43.643 69.986 35.498 1.00 56.48 321 GLU B CA 1
ATOM 6040 C C . GLU B 1 324 ? 43.958 68.593 34.982 1.00 55.31 321 GLU B C 1
ATOM 6041 O O . GLU B 1 324 ? 44.796 68.435 34.095 1.00 57.02 321 GLU B O 1
ATOM 6047 N N . GLN B 1 325 ? 43.278 67.588 35.526 1.00 52.77 322 GLN B N 1
ATOM 6048 C CA . GLN B 1 325 ? 43.166 66.304 34.846 1.00 51.45 322 GLN B CA 1
ATOM 6049 C C . GLN B 1 325 ? 42.370 66.644 33.600 1.00 51.06 322 GLN B C 1
ATOM 6050 O O . GLN B 1 325 ? 41.431 67.429 33.680 1.00 51.02 322 GLN B O 1
ATOM 6056 N N . ALA B 1 326 ? 42.717 66.088 32.449 1.00 51.25 323 ALA B N 1
ATOM 6057 C CA . ALA B 1 326 ? 42.016 66.435 31.203 1.00 51.16 323 ALA B CA 1
ATOM 6058 C C . ALA B 1 326 ? 42.853 67.408 30.419 1.00 54.05 323 ALA B C 1
ATOM 6059 O O . ALA B 1 326 ? 43.118 67.198 29.239 1.00 55.17 323 ALA B O 1
ATOM 6061 N N . LYS B 1 327 ? 43.260 68.485 31.082 1.00 55.77 324 LYS B N 1
ATOM 6062 C CA . LYS B 1 327 ? 44.268 69.381 30.544 1.00 59.21 324 LYS B CA 1
ATOM 6063 C C . LYS B 1 327 ? 45.592 68.830 31.041 1.00 60.38 324 LYS B C 1
ATOM 6064 O O . LYS B 1 327 ? 46.341 69.509 31.732 1.00 62.82 324 LYS B O 1
ATOM 6070 N N . LYS B 1 328 ? 45.857 67.578 30.683 1.00 59.38 325 LYS B N 1
ATOM 6071 C CA . LYS B 1 328 ? 46.968 66.788 31.221 1.00 60.19 325 LYS B CA 1
ATOM 6072 C C . LYS B 1 328 ? 46.935 65.410 30.606 1.00 58.94 325 LYS B C 1
ATOM 6073 O O . LYS B 1 328 ? 47.955 64.918 30.136 1.00 61.14 325 LYS B O 1
ATOM 6079 N N . LEU B 1 329 ? 45.758 64.787 30.649 1.00 55.89 326 LEU B N 1
ATOM 6080 C CA . LEU B 1 329 ? 45.479 63.570 29.892 1.00 54.92 326 LEU B CA 1
ATOM 6081 C C . LEU B 1 329 ? 44.974 63.865 28.484 1.00 55.04 326 LEU B C 1
ATOM 6082 O O . LEU B 1 329 ? 44.638 62.942 27.748 1.00 54.20 326 LEU B O 1
ATOM 6087 N N . ASN B 1 330 ? 44.908 65.144 28.122 1.00 56.29 327 ASN B N 1
ATOM 6088 C CA . ASN B 1 330 ? 44.521 65.565 26.780 1.00 57.44 327 ASN B CA 1
ATOM 6089 C C . ASN B 1 330 ? 43.079 65.152 26.415 1.00 54.70 327 ASN B C 1
ATOM 6090 O O . ASN B 1 330 ? 42.782 64.852 25.261 1.00 55.09 327 ASN B O 1
ATOM 6095 N N . VAL B 1 331 ? 42.194 65.157 27.412 1.00 52.11 328 VAL B N 1
ATOM 6096 C CA . VAL B 1 331 ? 40.789 64.807 27.232 1.00 49.77 328 VAL B CA 1
ATOM 6097 C C . VAL B 1 331 ? 39.952 66.073 27.083 1.00 50.31 328 VAL B C 1
ATOM 6098 O O . VAL B 1 331 ? 40.116 67.017 27.850 1.00 50.91 328 VAL B O 1
ATOM 6102 N N . LYS B 1 332 ? 39.050 66.083 26.102 1.00 50.40 329 LYS B N 1
ATOM 6103 C CA . LYS B 1 332 ? 38.251 67.273 25.793 1.00 51.42 329 LYS B CA 1
ATOM 6104 C C . LYS B 1 332 ? 36.819 67.229 26.324 1.00 49.06 329 LYS B C 1
ATOM 6105 O O . LYS B 1 332 ? 36.137 68.239 26.299 1.00 50.02 329 LYS B O 1
ATOM 6111 N N . TRP B 1 333 ? 36.372 66.071 26.799 1.00 46.56 330 TRP B N 1
ATOM 6112 C CA . TRP B 1 333 ? 34.988 65.873 27.230 1.00 44.78 330 TRP B CA 1
ATOM 6113 C C . TRP B 1 333 ? 34.881 65.501 28.713 1.00 43.20 330 TRP B C 1
ATOM 6114 O O . TRP B 1 333 ? 35.540 64.570 29.174 1.00 42.18 330 TRP B O 1
ATOM 6125 N N . LEU B 1 334 ? 34.033 66.215 29.450 1.00 43.10 331 LEU B N 1
ATOM 6126 C CA . LEU B 1 334 ? 33.772 65.906 30.850 1.00 41.71 331 LEU B CA 1
ATOM 6127 C C . LEU B 1 334 ? 32.317 65.468 31.012 1.00 40.74 331 LEU B C 1
ATOM 6128 O O . LEU B 1 334 ? 31.416 66.166 30.573 1.00 41.79 331 LEU B O 1
ATOM 6133 N N . GLY B 1 335 ? 32.089 64.312 31.629 1.00 39.37 332 GLY B N 1
ATOM 6134 C CA . GLY B 1 335 ? 30.735 63.831 31.900 1.00 38.57 332 GLY B CA 1
ATOM 6135 C C . GLY B 1 335 ? 30.293 64.131 33.328 1.00 38.51 332 GLY B C 1
ATOM 6136 O O . GLY B 1 335 ? 31.085 64.018 34.268 1.00 38.41 332 GLY B O 1
ATOM 6137 N N . GLN B 1 336 ? 29.020 64.485 33.492 1.00 38.91 333 GLN B N 1
ATOM 6138 C CA . GLN B 1 336 ? 28.468 64.889 34.785 1.00 39.13 333 GLN B CA 1
ATOM 6139 C C . GLN B 1 336 ? 27.096 64.296 35.062 1.00 38.42 333 GLN B C 1
ATOM 6140 O O . GLN B 1 336 ? 26.305 64.069 34.149 1.00 38.88 333 GLN B O 1
ATOM 6146 N N . GLY B 1 337 ? 26.792 64.118 36.341 1.00 37.83 334 GLY B N 1
ATOM 6147 C CA . GLY B 1 337 ? 25.524 63.532 36.754 1.00 37.41 334 GLY B CA 1
ATOM 6148 C C . GLY B 1 337 ? 24.395 64.519 36.941 1.00 38.37 334 GLY B C 1
ATOM 6149 O O . GLY B 1 337 ? 23.474 64.254 37.696 1.00 38.72 334 GLY B O 1
ATOM 6150 N N . THR B 1 338 ? 24.443 65.653 36.255 1.00 39.07 335 THR B N 1
ATOM 6151 C CA . THR B 1 338 ? 23.365 66.628 36.347 1.00 40.80 335 THR B CA 1
ATOM 6152 C C . THR B 1 338 ? 22.032 65.959 36.033 1.00 41.03 335 THR B C 1
ATOM 6153 O O . THR B 1 338 ? 21.934 65.239 35.051 1.00 40.58 335 THR B O 1
ATOM 6157 N N . ILE B 1 339 ? 21.028 66.181 36.881 1.00 42.22 336 ILE B N 1
ATOM 6158 C CA . ILE B 1 339 ? 19.675 65.655 36.660 1.00 42.96 336 ILE B CA 1
ATOM 6159 C C . ILE B 1 339 ? 18.679 66.794 36.471 1.00 45.42 336 ILE B C 1
ATOM 6160 O O . ILE B 1 339 ? 19.008 67.947 36.701 1.00 46.52 336 ILE B O 1
ATOM 6165 N N . TYR B 1 340 ? 17.461 66.460 36.058 1.00 46.70 337 TYR B N 1
ATOM 6166 C CA . TYR B 1 340 ? 16.498 67.459 35.599 1.00 49.56 337 TYR B CA 1
ATOM 6167 C C . TYR B 1 340 ? 16.074 68.457 36.669 1.00 51.83 337 TYR B C 1
ATOM 6168 O O . TYR B 1 340 ? 15.835 69.615 36.358 1.00 54.18 337 TYR B O 1
ATOM 6177 N N . PRO B 1 341 ? 15.957 68.018 37.927 1.00 51.85 338 PRO B N 1
ATOM 6178 C CA . PRO B 1 341 ? 15.725 68.975 38.994 1.00 54.06 338 PRO B CA 1
ATOM 6179 C C . PRO B 1 341 ? 16.796 70.062 39.093 1.00 54.40 338 PRO B C 1
ATOM 6180 O O . PRO B 1 341 ? 16.454 71.221 39.353 1.00 57.20 338 PRO B O 1
ATOM 6184 N N . ASP B 1 342 ? 18.065 69.693 38.884 1.00 52.17 339 ASP B N 1
ATOM 6185 C CA . ASP B 1 342 ? 19.175 70.658 38.870 1.00 52.50 339 ASP B CA 1
ATOM 6186 C C . ASP B 1 342 ? 18.988 71.654 37.743 1.00 54.44 339 ASP B C 1
ATOM 6187 O O . ASP B 1 342 ? 19.158 72.859 37.932 1.00 56.51 339 ASP B O 1
ATOM 6192 N N . VAL B 1 343 ? 18.644 71.139 36.566 1.00 54.22 340 VAL B N 1
ATOM 6193 C CA . VAL B 1 343 ? 18.352 71.987 35.415 1.00 56.57 340 VAL B CA 1
ATOM 6194 C C . VAL B 1 343 ? 17.202 72.939 35.731 1.00 60.34 340 VAL B C 1
ATOM 6195 O O . VAL B 1 343 ? 17.259 74.113 35.372 1.00 63.04 340 VAL B O 1
ATOM 6199 N N . ILE B 1 344 ? 16.172 72.437 36.413 1.00 61.15 341 ILE B N 1
ATOM 6200 C CA . ILE B 1 344 ? 14.985 73.236 36.704 1.00 65.03 341 ILE B CA 1
ATOM 6201 C C . ILE B 1 344 ? 15.302 74.466 37.553 1.00 67.34 341 ILE B C 1
ATOM 6202 O O . ILE B 1 344 ? 14.874 75.566 37.207 1.00 70.73 341 ILE B O 1
ATOM 6207 N N . GLU B 1 345 ? 16.059 74.298 38.637 1.00 65.97 342 GLU B N 1
ATOM 6208 C CA . GLU B 1 345 ? 16.333 75.432 39.536 1.00 68.51 342 GLU B CA 1
ATOM 6209 C C . GLU B 1 345 ? 17.283 76.467 38.912 1.00 69.19 342 GLU B C 1
ATOM 6210 O O . GLU B 1 345 ? 18.459 76.199 38.663 1.00 66.60 342 GLU B O 1
ATOM 6216 N N . SER B 1 346 ? 16.733 77.653 38.650 1.00 73.10 343 SER B N 1
ATOM 6217 C CA . SER B 1 346 ? 17.419 78.701 37.887 1.00 74.67 343 SER B CA 1
ATOM 6218 C C . SER B 1 346 ? 16.853 80.083 38.224 1.00 79.25 343 SER B C 1
ATOM 6219 O O . SER B 1 346 ? 15.768 80.440 37.775 1.00 81.86 343 SER B O 1
ATOM 6222 N N . LYS B 1 373 ? 34.218 71.018 27.997 1.00 52.73 370 LYS B N 1
ATOM 6223 C CA . LYS B 1 373 ? 33.095 70.635 27.134 1.00 52.70 370 LYS B CA 1
ATOM 6224 C C . LYS B 1 373 ? 32.307 69.465 27.738 1.00 49.87 370 LYS B C 1
ATOM 6225 O O . LYS B 1 373 ? 32.850 68.377 27.886 1.00 48.55 370 LYS B O 1
ATOM 6231 N N . LEU B 1 374 ? 31.032 69.688 28.075 1.00 49.60 371 LEU B N 1
ATOM 6232 C CA . LEU B 1 374 ? 30.269 68.764 28.943 1.00 47.20 371 LEU B CA 1
ATOM 6233 C C . LEU B 1 374 ? 29.291 67.851 28.206 1.00 46.29 371 LEU B C 1
ATOM 6234 O O . LEU B 1 374 ? 28.677 68.251 27.219 1.00 47.70 371 LEU B O 1
ATOM 6239 N N . ILE B 1 375 ? 29.141 66.631 28.724 1.00 44.18 372 ILE B N 1
ATOM 6240 C CA . ILE B 1 375 ? 28.078 65.708 28.323 1.00 43.37 372 ILE B CA 1
ATOM 6241 C C . ILE B 1 375 ? 27.280 65.300 29.573 1.00 41.93 372 ILE B C 1
ATOM 6242 O O . ILE B 1 375 ? 27.854 64.838 30.562 1.00 40.47 372 ILE B O 1
ATOM 6247 N N . GLU B 1 376 ? 25.959 65.486 29.517 1.00 42.42 373 GLU B N 1
ATOM 6248 C CA . GLU B 1 376 ? 25.074 65.274 30.665 1.00 41.65 373 GLU B CA 1
ATOM 6249 C C . GLU B 1 376 ? 23.918 64.334 30.303 1.00 41.12 373 GLU B C 1
ATOM 6250 O O . GLU B 1 376 ? 22.838 64.780 29.924 1.00 42.25 373 GLU B O 1
ATOM 6256 N N . PRO B 1 377 ? 24.145 63.019 30.412 1.00 39.39 374 PRO B N 1
ATOM 6257 C CA . PRO B 1 377 ? 23.148 62.041 29.988 1.00 39.30 374 PRO B CA 1
ATOM 6258 C C . PRO B 1 377 ? 21.929 61.951 30.884 1.00 39.61 374 PRO B C 1
ATOM 6259 O O . PRO B 1 377 ? 20.878 61.535 30.426 1.00 40.55 374 PRO B O 1
ATOM 6263 N N . LEU B 1 378 ? 22.068 62.334 32.148 1.00 39.23 375 LEU B N 1
ATOM 6264 C CA . LEU B 1 378 ? 20.981 62.208 33.107 1.00 39.61 375 LEU B CA 1
ATOM 6265 C C . LEU B 1 378 ? 20.126 63.464 33.235 1.00 41.59 375 LEU B C 1
ATOM 6266 O O . LEU B 1 378 ? 19.227 63.509 34.074 1.00 42.80 375 LEU B O 1
ATOM 6271 N N . ARG B 1 379 ? 20.365 64.464 32.389 1.00 42.57 376 ARG B N 1
ATOM 6272 C CA . ARG B 1 379 ? 19.796 65.798 32.592 1.00 44.60 376 ARG B CA 1
ATOM 6273 C C . ARG B 1 379 ? 18.314 65.951 32.272 1.00 46.66 376 ARG B C 1
ATOM 6274 O O . ARG B 1 379 ? 17.759 67.023 32.495 1.00 49.01 376 ARG B O 1
ATOM 6282 N N . GLU B 1 380 ? 17.666 64.919 31.737 1.00 46.43 377 GLU B N 1
ATOM 6283 C CA . GLU B 1 380 ? 16.214 64.972 31.543 1.00 48.59 377 GLU B CA 1
ATOM 6284 C C . GLU B 1 380 ? 15.503 64.065 32.532 1.00 47.95 377 GLU B C 1
ATOM 6285 O O . GLU B 1 380 ? 14.282 63.974 32.509 1.00 49.82 377 GLU B O 1
ATOM 6291 N N . LEU B 1 381 ? 16.257 63.404 33.405 1.00 45.52 378 LEU B N 1
ATOM 6292 C CA . LEU B 1 381 ? 15.689 62.394 34.295 1.00 45.25 378 LEU B CA 1
ATOM 6293 C C . LEU B 1 381 ? 15.474 62.900 35.716 1.00 45.79 378 LEU B C 1
ATOM 6294 O O . LEU B 1 381 ? 16.181 63.780 36.180 1.00 45.30 378 LEU B O 1
ATOM 6299 N N . PHE B 1 382 ? 14.486 62.331 36.395 1.00 47.25 379 PHE B N 1
ATOM 6300 C CA . PHE B 1 382 ? 14.288 62.541 37.826 1.00 48.22 379 PHE B CA 1
ATOM 6301 C C . PHE B 1 382 ? 14.994 61.422 38.602 1.00 46.95 379 PHE B C 1
ATOM 6302 O O . PHE B 1 382 ? 15.398 60.419 38.020 1.00 45.49 379 PHE B O 1
ATOM 6310 N N . LYS B 1 383 ? 15.139 61.592 39.913 1.00 47.97 380 LYS B N 1
ATOM 6311 C CA . LYS B 1 383 ? 15.865 60.612 40.721 1.00 47.51 380 LYS B CA 1
ATOM 6312 C C . LYS B 1 383 ? 15.256 59.221 40.601 1.00 48.03 380 LYS B C 1
ATOM 6313 O O . LYS B 1 383 ? 15.987 58.249 40.467 1.00 46.54 380 LYS B O 1
ATOM 6319 N N . ASP B 1 384 ? 13.926 59.136 40.667 1.00 50.67 381 ASP B N 1
ATOM 6320 C CA . ASP B 1 384 ? 13.199 57.884 40.435 1.00 51.98 381 ASP B CA 1
ATOM 6321 C C . ASP B 1 384 ? 13.836 57.144 39.270 1.00 49.85 381 ASP B C 1
ATOM 6322 O O . ASP B 1 384 ? 14.204 55.969 39.369 1.00 49.27 381 ASP B O 1
ATOM 6327 N N . GLU B 1 385 ? 13.960 57.867 38.163 1.00 48.77 382 GLU B N 1
ATOM 6328 C CA . GLU B 1 385 ? 14.336 57.286 36.895 1.00 47.36 382 GLU B CA 1
ATOM 6329 C C . GLU B 1 385 ? 15.805 56.931 36.870 1.00 44.63 382 GLU B C 1
ATOM 6330 O O . GLU B 1 385 ? 16.174 55.903 36.319 1.00 44.20 382 GLU B O 1
ATOM 6336 N N . VAL B 1 386 ? 16.646 57.778 37.457 1.00 43.26 383 VAL B N 1
ATOM 6337 C CA . VAL B 1 386 ? 18.079 57.498 37.518 1.00 40.88 383 VAL B CA 1
ATOM 6338 C C . VAL B 1 386 ? 18.325 56.208 38.270 1.00 40.84 383 VAL B C 1
ATOM 6339 O O . VAL B 1 386 ? 19.136 55.401 37.863 1.00 40.09 383 VAL B O 1
ATOM 6343 N N . ARG B 1 387 ? 17.606 56.010 39.361 1.00 42.41 384 ARG B N 1
ATOM 6344 C CA . ARG B 1 387 ? 17.735 54.790 40.139 1.00 43.03 384 ARG B CA 1
ATOM 6345 C C . ARG B 1 387 ? 17.321 53.566 39.331 1.00 43.54 384 ARG B C 1
ATOM 6346 O O . ARG B 1 387 ? 18.024 52.565 39.330 1.00 43.14 384 ARG B O 1
ATOM 6354 N N . LYS B 1 388 ? 16.184 53.656 38.645 1.00 44.91 385 LYS B N 1
ATOM 6355 C CA . LYS B 1 388 ? 15.711 52.585 37.759 1.00 45.79 385 LYS B CA 1
ATOM 6356 C C . LYS B 1 388 ? 16.741 52.240 36.695 1.00 43.83 385 LYS B C 1
ATOM 6357 O O . LYS B 1 388 ? 16.909 51.078 36.352 1.00 44.28 385 LYS B O 1
ATOM 6363 N N . LEU B 1 389 ? 17.423 53.256 36.180 1.00 42.07 386 LEU B N 1
ATOM 6364 C CA . LEU B 1 389 ? 18.430 53.070 35.143 1.00 40.89 386 LEU B CA 1
ATOM 6365 C C . LEU B 1 389 ? 19.605 52.294 35.710 1.00 40.24 386 LEU B C 1
ATOM 6366 O O . LEU B 1 389 ? 19.993 51.253 35.184 1.00 40.26 386 LEU B O 1
ATOM 6371 N N . GLY B 1 390 ? 20.165 52.816 36.796 1.00 39.96 387 GLY B N 1
ATOM 6372 C CA . GLY B 1 390 ? 21.331 52.222 37.428 1.00 39.55 387 GLY B CA 1
ATOM 6373 C C . GLY B 1 390 ? 21.139 50.742 37.676 1.00 40.94 387 GLY B C 1
ATOM 6374 O O . GLY B 1 390 ? 22.020 49.941 37.407 1.00 40.81 387 GLY B O 1
ATOM 6375 N N . LEU B 1 391 ? 19.964 50.389 38.170 1.00 42.69 388 LEU B N 1
ATOM 6376 C CA . LEU B 1 391 ? 19.644 49.013 38.473 1.00 44.62 388 LEU B CA 1
ATOM 6377 C C . LEU B 1 391 ? 19.677 48.162 37.200 1.00 45.08 388 LEU B C 1
ATOM 6378 O O . LEU B 1 391 ? 20.271 47.092 37.186 1.00 45.79 388 LEU B O 1
ATOM 6383 N N . GLU B 1 392 ? 19.055 48.645 36.128 1.00 44.97 389 GLU B N 1
ATOM 6384 C CA . GLU B 1 392 ? 19.044 47.911 34.864 1.00 45.59 389 GLU B CA 1
ATOM 6385 C C . GLU B 1 392 ? 20.440 47.867 34.257 1.00 43.65 389 GLU B C 1
ATOM 6386 O O . GLU B 1 392 ? 20.804 46.894 33.621 1.00 44.61 389 GLU B O 1
ATOM 6392 N N . LEU B 1 393 ? 21.220 48.922 34.465 1.00 41.43 390 LEU B N 1
ATOM 6393 C CA . LEU B 1 393 ? 22.596 48.980 33.981 1.00 39.80 390 LEU B CA 1
ATOM 6394 C C . LEU B 1 393 ? 23.561 48.084 34.754 1.00 40.03 390 LEU B C 1
ATOM 6395 O O . LEU B 1 393 ? 24.730 48.011 34.398 1.00 39.70 390 LEU B O 1
ATOM 6400 N N . GLY B 1 394 ? 23.097 47.437 35.822 1.00 40.97 391 GLY B N 1
ATOM 6401 C CA . GLY B 1 394 ? 23.910 46.479 36.562 1.00 41.79 391 GLY B CA 1
ATOM 6402 C C . GLY B 1 394 ? 24.596 46.963 37.826 1.00 41.03 391 GLY B C 1
ATOM 6403 O O . GLY B 1 394 ? 25.416 46.248 38.398 1.00 42.28 391 GLY B O 1
ATOM 6404 N N . LEU B 1 395 ? 24.273 48.160 38.282 1.00 39.66 392 LEU B N 1
ATOM 6405 C CA . LEU B 1 395 ? 24.846 48.655 39.526 1.00 39.39 392 LEU B CA 1
ATOM 6406 C C . LEU B 1 395 ? 24.125 47.988 40.684 1.00 41.31 392 LEU B C 1
ATOM 6407 O O . LEU B 1 395 ? 22.949 47.658 40.560 1.00 42.24 392 LEU B O 1
ATOM 6412 N N . PRO B 1 396 ? 24.827 47.790 41.815 1.00 42.18 393 PRO B N 1
ATOM 6413 C CA . PRO B 1 396 ? 24.272 47.083 42.959 1.00 44.49 393 PRO B CA 1
ATOM 6414 C C . PRO B 1 396 ? 23.213 47.891 43.704 1.00 44.77 393 PRO B C 1
ATOM 6415 O O . PRO B 1 396 ? 23.349 49.097 43.849 1.00 43.10 393 PRO B O 1
ATOM 6419 N N . ALA B 1 397 ? 22.176 47.214 44.179 1.00 47.30 394 ALA B N 1
ATOM 6420 C CA . ALA B 1 397 ? 21.032 47.868 44.798 1.00 48.51 394 ALA B CA 1
ATOM 6421 C C . ALA B 1 397 ? 21.435 48.824 45.908 1.00 48.79 394 ALA B C 1
ATOM 6422 O O . ALA B 1 397 ? 20.908 49.934 46.000 1.00 48.12 394 ALA B O 1
ATOM 6424 N N . ASP B 1 398 ? 22.383 48.405 46.741 1.00 50.33 395 ASP B N 1
ATOM 6425 C CA . ASP B 1 398 ? 22.747 49.177 47.928 1.00 51.20 395 ASP B CA 1
ATOM 6426 C C . ASP B 1 398 ? 23.417 50.497 47.595 1.00 48.63 395 ASP B C 1
ATOM 6427 O O . ASP B 1 398 ? 23.476 51.387 48.433 1.00 49.14 395 ASP B O 1
ATOM 6432 N N . LEU B 1 399 ? 23.936 50.612 46.381 1.00 46.76 396 LEU B N 1
ATOM 6433 C CA . LEU B 1 399 ? 24.470 51.871 45.889 1.00 44.66 396 LEU B CA 1
ATOM 6434 C C . LEU B 1 399 ? 23.336 52.711 45.327 1.00 44.05 396 LEU B C 1
ATOM 6435 O O . LEU B 1 399 ? 23.323 53.919 45.499 1.00 43.56 396 LEU B O 1
ATOM 6440 N N . ILE B 1 400 ? 22.386 52.065 44.656 1.00 44.71 397 ILE B N 1
ATOM 6441 C CA . ILE B 1 400 ? 21.312 52.765 43.947 1.00 44.33 397 ILE B CA 1
ATOM 6442 C C . ILE B 1 400 ? 20.385 53.463 44.920 1.00 45.94 397 ILE B C 1
ATOM 6443 O O . ILE B 1 400 ? 20.039 54.633 44.735 1.00 45.43 397 ILE B O 1
ATOM 6448 N N . TYR B 1 401 ? 19.991 52.736 45.962 1.00 48.32 398 TYR B N 1
ATOM 6449 C CA . TYR B 1 401 ? 19.057 53.249 46.963 1.00 50.45 398 TYR B CA 1
ATOM 6450 C C . TYR B 1 401 ? 19.752 53.875 48.173 1.00 50.73 398 TYR B C 1
ATOM 6451 O O . TYR B 1 401 ? 19.144 54.067 49.212 1.00 52.52 398 TYR B O 1
ATOM 6460 N N . ARG B 1 402 ? 21.024 54.215 48.021 1.00 49.40 399 ARG B N 1
ATOM 6461 C CA . ARG B 1 402 ? 21.762 54.896 49.065 1.00 50.07 399 ARG B CA 1
ATOM 6462 C C . ARG B 1 402 ? 21.213 56.305 49.267 1.00 50.10 399 ARG B C 1
ATOM 6463 O O . ARG B 1 402 ? 20.814 56.959 48.309 1.00 49.11 399 ARG B O 1
ATOM 6471 N N . HIS B 1 403 ? 21.203 56.764 50.517 1.00 51.69 400 HIS B N 1
ATOM 6472 C CA . HIS B 1 403 ? 20.716 58.104 50.844 1.00 52.08 400 HIS B CA 1
ATOM 6473 C C . HIS B 1 403 ? 21.461 59.150 50.035 1.00 49.93 400 HIS B C 1
ATOM 6474 O O . HIS B 1 403 ? 22.627 58.962 49.704 1.00 48.15 400 HIS B O 1
ATOM 6481 N N . PRO B 1 404 ? 20.787 60.263 49.725 1.00 50.41 401 PRO B N 1
ATOM 6482 C CA . PRO B 1 404 ? 21.456 61.314 48.986 1.00 49.07 401 PRO B CA 1
ATOM 6483 C C . PRO B 1 404 ? 22.576 61.927 49.805 1.00 49.31 401 PRO B C 1
ATOM 6484 O O . PRO B 1 404 ? 22.392 62.237 50.979 1.00 51.15 401 PRO B O 1
ATOM 6488 N N . PHE B 1 405 ? 23.732 62.083 49.180 1.00 47.86 402 PHE B N 1
ATOM 6489 C CA . PHE B 1 405 ? 24.868 62.756 49.786 1.00 48.14 402 PHE B CA 1
ATOM 6490 C C . PHE B 1 405 ? 25.059 64.099 49.068 1.00 47.93 402 PHE B C 1
ATOM 6491 O O . PHE B 1 405 ? 25.047 64.147 47.840 1.00 46.86 402 PHE B O 1
ATOM 6499 N N . PRO B 1 406 ? 25.209 65.199 49.822 1.00 49.43 403 PRO B N 1
ATOM 6500 C CA . PRO B 1 406 ? 25.300 66.500 49.151 1.00 49.64 403 PRO B CA 1
ATOM 6501 C C . PRO B 1 406 ? 26.608 66.685 48.387 1.00 48.18 403 PRO B C 1
ATOM 6502 O O . PRO B 1 406 ? 27.610 66.053 48.724 1.00 47.60 403 PRO B O 1
ATOM 6506 N N . GLY B 1 407 ? 26.580 67.551 47.373 1.00 47.99 404 GLY B N 1
ATOM 6507 C CA . GLY B 1 407 ? 27.763 67.900 46.570 1.00 46.94 404 GLY B CA 1
ATOM 6508 C C . GLY B 1 407 ? 29.003 68.299 47.365 1.00 47.46 404 GLY B C 1
ATOM 6509 O O . GLY B 1 407 ? 30.063 67.702 47.196 1.00 46.52 404 GLY B O 1
ATOM 6510 N N . PRO B 1 408 ? 28.885 69.311 48.240 1.00 49.06 405 PRO B N 1
ATOM 6511 C CA . PRO B 1 408 ? 30.024 69.716 49.049 1.00 49.87 405 PRO B CA 1
ATOM 6512 C C . PRO B 1 408 ? 30.312 68.751 50.201 1.00 49.78 405 PRO B C 1
ATOM 6513 O O . PRO B 1 408 ? 31.277 68.950 50.942 1.00 50.65 405 PRO B O 1
ATOM 6517 N N . GLY B 1 409 ? 29.465 67.734 50.360 1.00 48.76 406 GLY B N 1
ATOM 6518 C CA . GLY B 1 409 ? 29.706 66.654 51.307 1.00 48.69 406 GLY B CA 1
ATOM 6519 C C . GLY B 1 409 ? 29.823 67.118 52.747 1.00 50.68 406 GLY B C 1
ATOM 6520 O O . GLY B 1 409 ? 29.078 67.990 53.196 1.00 52.18 406 GLY B O 1
ATOM 6521 N N . LEU B 1 410 ? 30.790 66.550 53.457 1.00 50.83 407 LEU B N 1
ATOM 6522 C CA . LEU B 1 410 ? 30.998 66.840 54.866 1.00 53.04 407 LEU B CA 1
ATOM 6523 C C . LEU B 1 410 ? 31.463 68.273 55.153 1.00 54.67 407 LEU B C 1
ATOM 6524 O O . LEU B 1 410 ? 31.867 68.569 56.276 1.00 56.88 407 LEU B O 1
ATOM 6529 N N . ALA B 1 411 ? 31.412 69.164 54.162 1.00 54.09 408 ALA B N 1
ATOM 6530 C CA . ALA B 1 411 ? 31.741 70.576 54.382 1.00 55.95 408 ALA B CA 1
ATOM 6531 C C . ALA B 1 411 ? 30.588 71.229 55.138 1.00 57.86 408 ALA B C 1
ATOM 6532 O O . ALA B 1 411 ? 30.797 72.003 56.073 1.00 60.31 408 ALA B O 1
ATOM 6534 N N . ILE B 1 412 ? 29.368 70.900 54.726 1.00 57.06 409 ILE B N 1
ATOM 6535 C CA . ILE B 1 412 ? 28.199 71.094 55.575 1.00 58.99 409 ILE B CA 1
ATOM 6536 C C . ILE B 1 412 ? 28.350 70.007 56.636 1.00 59.32 409 ILE B C 1
ATOM 6537 O O . ILE B 1 412 ? 29.264 69.199 56.552 1.00 58.56 409 ILE B O 1
ATOM 6542 N N . ARG B 1 413 ? 27.484 69.952 57.633 1.00 61.02 410 ARG B N 1
ATOM 6543 C CA . ARG B 1 413 ? 27.613 68.918 58.662 1.00 61.68 410 ARG B CA 1
ATOM 6544 C C . ARG B 1 413 ? 28.773 69.162 59.626 1.00 63.22 410 ARG B C 1
ATOM 6545 O O . ARG B 1 413 ? 28.881 68.496 60.647 1.00 64.78 410 ARG B O 1
ATOM 6553 N N . ILE B 1 414 ? 29.654 70.093 59.286 1.00 63.18 411 ILE B N 1
ATOM 6554 C CA . ILE B 1 414 ? 30.450 70.789 60.273 1.00 65.63 411 ILE B CA 1
ATOM 6555 C C . ILE B 1 414 ? 29.894 72.198 60.245 1.00 67.38 411 ILE B C 1
ATOM 6556 O O . ILE B 1 414 ? 29.845 72.811 59.185 1.00 66.26 411 ILE B O 1
ATOM 6561 N N . LEU B 1 415 ? 29.432 72.695 61.387 1.00 70.42 412 LEU B N 1
ATOM 6562 C CA . LEU B 1 415 ? 28.822 74.017 61.432 1.00 72.62 412 LEU B CA 1
ATOM 6563 C C . LEU B 1 415 ? 29.872 75.094 61.225 1.00 73.70 412 LEU B C 1
ATOM 6564 O O . LEU B 1 415 ? 29.735 75.926 60.329 1.00 73.42 412 LEU B O 1
ATOM 6569 N N . GLY B 1 416 ? 30.929 75.061 62.032 1.00 75.23 413 GLY B N 1
ATOM 6570 C CA . GLY B 1 416 ? 31.961 76.099 61.993 1.00 77.07 413 GLY B CA 1
ATOM 6571 C C . GLY B 1 416 ? 32.864 76.058 60.768 1.00 74.85 413 GLY B C 1
ATOM 6572 O O . GLY B 1 416 ? 32.424 75.778 59.655 1.00 71.98 413 GLY B O 1
ATOM 6573 N N . GLU B 1 417 ? 34.136 76.369 60.983 1.00 76.36 414 GLU B N 1
ATOM 6574 C CA . GLU B 1 417 ? 35.146 76.234 59.946 1.00 74.78 414 GLU B CA 1
ATOM 6575 C C . GLU B 1 417 ? 35.566 74.771 59.891 1.00 72.44 414 GLU B C 1
ATOM 6576 O O . GLU B 1 417 ? 35.970 74.197 60.905 1.00 73.54 414 GLU B O 1
ATOM 6582 N N . VAL B 1 418 ? 35.432 74.166 58.712 1.00 69.51 415 VAL B N 1
ATOM 6583 C CA . VAL B 1 418 ? 35.851 72.780 58.495 1.00 67.36 415 VAL B CA 1
ATOM 6584 C C . VAL B 1 418 ? 37.357 72.684 58.679 1.00 68.53 415 VAL B C 1
ATOM 6585 O O . VAL B 1 418 ? 38.098 73.475 58.098 1.00 69.37 415 VAL B O 1
ATOM 6589 N N . SER B 1 419 ? 37.801 71.721 59.486 1.00 69.21 416 SER B N 1
ATOM 6590 C CA . SER B 1 419 ? 39.169 71.720 60.006 1.00 71.40 416 SER B CA 1
ATOM 6591 C C . SER B 1 419 ? 40.012 70.485 59.688 1.00 70.41 416 SER B C 1
ATOM 6592 O O . SER B 1 419 ? 41.242 70.587 59.635 1.00 72.01 416 SER B O 1
ATOM 6595 N N . ALA B 1 420 ? 39.378 69.331 59.490 1.00 72.67 417 ALA B N 1
ATOM 6596 C CA . ALA B 1 420 ? 40.105 68.057 59.321 1.00 74.54 417 ALA B CA 1
ATOM 6597 C C . ALA B 1 420 ? 40.153 67.337 60.664 1.00 72.55 417 ALA B C 1
ATOM 6598 O O . ALA B 1 420 ? 39.778 66.169 60.766 1.00 70.96 417 ALA B O 1
ATOM 6600 N N . GLU B 1 421 ? 40.606 68.043 61.697 1.00 73.24 418 GLU B N 1
ATOM 6601 C CA . GLU B 1 421 ? 40.482 67.543 63.052 1.00 71.51 418 GLU B CA 1
ATOM 6602 C C . GLU B 1 421 ? 38.989 67.331 63.333 1.00 65.88 418 GLU B C 1
ATOM 6603 O O . GLU B 1 421 ? 38.619 66.364 63.990 1.00 64.37 418 GLU B O 1
ATOM 6609 N N . TYR B 1 422 ? 38.142 68.218 62.805 1.00 63.57 419 TYR B N 1
ATOM 6610 C CA . TYR B 1 422 ? 36.688 68.109 62.972 1.00 59.00 419 TYR B CA 1
ATOM 6611 C C . TYR B 1 422 ? 36.047 67.099 62.032 1.00 57.45 419 TYR B C 1
ATOM 6612 O O . TYR B 1 422 ? 35.058 66.475 62.398 1.00 54.68 419 TYR B O 1
ATOM 6621 N N . ILE B 1 423 ? 36.563 66.942 60.816 1.00 59.91 420 ILE B N 1
ATOM 6622 C CA . ILE B 1 423 ? 35.958 65.969 59.906 1.00 58.94 420 ILE B CA 1
ATOM 6623 C C . ILE B 1 423 ? 36.225 64.577 60.468 1.00 59.14 420 ILE B C 1
ATOM 6624 O O . ILE B 1 423 ? 35.324 63.748 60.520 1.00 56.95 420 ILE B O 1
ATOM 6629 N N . ASN B 1 424 ? 37.449 64.345 60.939 1.00 62.35 421 ASN B N 1
ATOM 6630 C CA . ASN B 1 424 ? 37.814 63.047 61.502 1.00 63.94 421 ASN B CA 1
ATOM 6631 C C . ASN B 1 424 ? 36.948 62.652 62.696 1.00 61.00 421 ASN B C 1
ATOM 6632 O O . ASN B 1 424 ? 36.654 61.470 62.875 1.00 61.54 421 ASN B O 1
ATOM 6637 N N . ILE B 1 425 ? 36.525 63.624 63.499 1.00 58.66 422 ILE B N 1
ATOM 6638 C CA . ILE B 1 425 ? 35.554 63.336 64.550 1.00 56.17 422 ILE B CA 1
ATOM 6639 C C . ILE B 1 425 ? 34.221 62.975 63.911 1.00 53.24 422 ILE B C 1
ATOM 6640 O O . ILE B 1 425 ? 33.648 61.940 64.218 1.00 52.95 422 ILE B O 1
ATOM 6645 N N . LEU B 1 426 ? 33.746 63.826 63.007 1.00 51.93 423 LEU B N 1
ATOM 6646 C CA . LEU B 1 426 ? 32.432 63.645 62.376 1.00 49.74 423 LEU B CA 1
ATOM 6647 C C . LEU B 1 426 ? 32.304 62.313 61.638 1.00 51.02 423 LEU B C 1
ATOM 6648 O O . LEU B 1 426 ? 31.283 61.645 61.764 1.00 50.03 423 LEU B O 1
ATOM 6653 N N . LYS B 1 427 ? 33.325 61.944 60.863 1.00 54.05 424 LYS B N 1
ATOM 6654 C CA . LYS B 1 427 ? 33.341 60.657 60.153 1.00 56.14 424 LYS B CA 1
ATOM 6655 C C . LYS B 1 427 ? 33.051 59.493 61.104 1.00 56.58 424 LYS B C 1
ATOM 6656 O O . LYS B 1 427 ? 32.283 58.597 60.760 1.00 56.87 424 LYS B O 1
ATOM 6662 N N . GLN B 1 428 ? 33.668 59.514 62.290 1.00 57.38 425 GLN B N 1
ATOM 6663 C CA . GLN B 1 428 ? 33.454 58.473 63.299 1.00 58.65 425 GLN B CA 1
ATOM 6664 C C . GLN B 1 428 ? 31.992 58.465 63.745 1.00 55.50 425 GLN B C 1
ATOM 6665 O O . GLN B 1 428 ? 31.347 57.420 63.753 1.00 56.60 425 GLN B O 1
ATOM 6671 N N . ALA B 1 429 ? 31.479 59.640 64.092 1.00 52.36 426 ALA B N 1
ATOM 6672 C CA . ALA B 1 429 ? 30.100 59.800 64.547 1.00 50.05 426 ALA B CA 1
ATOM 6673 C C . ALA B 1 429 ? 29.096 59.320 63.514 1.00 49.53 426 ALA B C 1
ATOM 6674 O O . ALA B 1 429 ? 28.171 58.578 63.827 1.00 49.94 426 ALA B O 1
ATOM 6676 N N . ASP B 1 430 ? 29.290 59.768 62.282 1.00 49.46 427 ASP B N 1
ATOM 6677 C CA . ASP B 1 430 ? 28.424 59.421 61.156 1.00 49.66 427 ASP B CA 1
ATOM 6678 C C . ASP B 1 430 ? 28.451 57.915 60.900 1.00 52.13 427 ASP B C 1
ATOM 6679 O O . ASP B 1 430 ? 27.407 57.267 60.801 1.00 52.22 427 ASP B O 1
ATOM 6684 N N . ALA B 1 431 ? 29.657 57.364 60.814 1.00 54.69 428 ALA B N 1
ATOM 6685 C CA . ALA B 1 431 ? 29.841 55.941 60.562 1.00 58.30 428 ALA B CA 1
ATOM 6686 C C . ALA B 1 431 ? 29.018 55.114 61.536 1.00 58.91 428 ALA B C 1
ATOM 6687 O O . ALA B 1 431 ? 28.243 54.251 61.125 1.00 60.66 428 ALA B O 1
ATOM 6689 N N . ILE B 1 432 ? 29.181 55.396 62.826 1.00 58.12 429 ILE B N 1
ATOM 6690 C CA . ILE B 1 432 ? 28.455 54.680 63.869 1.00 59.24 429 ILE B CA 1
ATOM 6691 C C . ILE B 1 432 ? 26.947 54.778 63.650 1.00 57.49 429 ILE B C 1
ATOM 6692 O O . ILE B 1 432 ? 26.223 53.793 63.777 1.00 60.04 429 ILE B O 1
ATOM 6697 N N . PHE B 1 433 ? 26.477 55.966 63.301 1.00 54.09 430 PHE B N 1
ATOM 6698 C CA . PHE B 1 433 ? 25.044 56.200 63.194 1.00 53.03 430 PHE B CA 1
ATOM 6699 C C . PHE B 1 433 ? 24.406 55.306 62.146 1.00 55.13 430 PHE B C 1
ATOM 6700 O O . PHE B 1 433 ? 23.361 54.712 62.399 1.00 56.59 430 PHE B O 1
ATOM 6708 N N . ILE B 1 434 ? 25.040 55.202 60.981 1.00 55.91 431 ILE B N 1
ATOM 6709 C CA . ILE B 1 434 ? 24.453 54.447 59.872 1.00 58.38 431 ILE B CA 1
ATOM 6710 C C . ILE B 1 434 ? 24.755 52.952 59.969 1.00 62.65 431 ILE B C 1
ATOM 6711 O O . ILE B 1 434 ? 24.003 52.148 59.429 1.00 65.31 431 ILE B O 1
ATOM 6716 N N . GLU B 1 435 ? 25.828 52.583 60.669 1.00 64.08 432 GLU B N 1
ATOM 6717 C CA . GLU B 1 435 ? 26.140 51.173 60.916 1.00 68.93 432 GLU B CA 1
ATOM 6718 C C . GLU B 1 435 ? 24.944 50.550 61.624 1.00 70.50 432 GLU B C 1
ATOM 6719 O O . GLU B 1 435 ? 24.418 49.529 61.187 1.00 74.28 432 GLU B O 1
ATOM 6725 N N . GLU B 1 436 ? 24.516 51.180 62.716 1.00 68.15 433 GLU B N 1
ATOM 6726 C CA . GLU B 1 436 ? 23.199 50.921 63.274 1.00 69.06 433 GLU B CA 1
ATOM 6727 C C . GLU B 1 436 ? 22.287 51.495 62.204 1.00 66.75 433 GLU B C 1
ATOM 6728 O O . GLU B 1 436 ? 22.736 52.315 61.423 1.00 63.92 433 GLU B O 1
ATOM 6734 N N . LEU B 1 437 ? 21.027 51.085 62.148 1.00 68.61 434 LEU B N 1
ATOM 6735 C CA . LEU B 1 437 ? 20.135 51.419 61.011 1.00 67.88 434 LEU B CA 1
ATOM 6736 C C . LEU B 1 437 ? 20.290 50.344 59.953 1.00 71.66 434 LEU B C 1
ATOM 6737 O O . LEU B 1 437 ? 19.322 49.677 59.588 1.00 75.15 434 LEU B O 1
ATOM 6742 N N . LYS B 1 438 ? 21.510 50.182 59.453 1.00 71.73 435 LYS B N 1
ATOM 6743 C CA . LYS B 1 438 ? 21.849 49.000 58.678 1.00 76.46 435 LYS B CA 1
ATOM 6744 C C . LYS B 1 438 ? 21.555 47.767 59.528 1.00 81.26 435 LYS B C 1
ATOM 6745 O O . LYS B 1 438 ? 20.775 46.912 59.122 1.00 85.50 435 LYS B O 1
ATOM 6751 N N . LYS B 1 439 ? 22.158 47.703 60.715 1.00 81.29 436 LYS B N 1
ATOM 6752 C CA . LYS B 1 439 ? 21.947 46.584 61.647 1.00 86.66 436 LYS B CA 1
ATOM 6753 C C . LYS B 1 439 ? 20.490 46.393 62.054 1.00 88.15 436 LYS B C 1
ATOM 6754 O O . LYS B 1 439 ? 20.026 45.263 62.169 1.00 94.23 436 LYS B O 1
ATOM 6760 N N . SER B 1 440 ? 19.772 47.488 62.278 1.00 83.64 437 SER B N 1
ATOM 6761 C CA . SER B 1 440 ? 18.396 47.404 62.768 1.00 85.60 437 SER B CA 1
ATOM 6762 C C . SER B 1 440 ? 17.344 47.490 61.658 1.00 86.00 437 SER B C 1
ATOM 6763 O O . SER B 1 440 ? 16.149 47.552 61.946 1.00 87.67 437 SER B O 1
ATOM 6766 N N . ASP B 1 441 ? 17.787 47.482 60.400 1.00 85.21 438 ASP B N 1
ATOM 6767 C CA . ASP B 1 441 ? 16.898 47.620 59.236 1.00 85.92 438 ASP B CA 1
ATOM 6768 C C . ASP B 1 441 ? 16.033 48.895 59.268 1.00 82.11 438 ASP B C 1
ATOM 6769 O O . ASP B 1 441 ? 14.950 48.929 58.682 1.00 84.00 438 ASP B O 1
ATOM 6774 N N . TYR B 1 442 ? 16.520 49.943 59.934 1.00 77.27 439 TYR B N 1
ATOM 6775 C CA . TYR B 1 442 ? 15.831 51.235 59.945 1.00 74.13 439 TYR B CA 1
ATOM 6776 C C . TYR B 1 442 ? 16.343 52.164 58.841 1.00 70.56 439 TYR B C 1
ATOM 6777 O O . TYR B 1 442 ? 15.714 53.180 58.552 1.00 68.98 439 TYR B O 1
ATOM 6786 N N . TYR B 1 443 ? 17.472 51.811 58.224 1.00 70.17 440 TYR B N 1
ATOM 6787 C CA . TYR B 1 443 ? 18.111 52.653 57.201 1.00 67.43 440 TYR B CA 1
ATOM 6788 C C . TYR B 1 443 ? 17.169 52.962 56.052 1.00 69.13 440 TYR B C 1
ATOM 6789 O O . TYR B 1 443 ? 17.043 54.112 55.654 1.00 67.02 440 TYR B O 1
ATOM 6798 N N . HIS B 1 444 ? 16.501 51.942 55.526 1.00 73.70 441 HIS B N 1
ATOM 6799 C CA . HIS B 1 444 ? 15.629 52.135 54.371 1.00 76.41 441 HIS B CA 1
ATOM 6800 C C . HIS B 1 444 ? 14.186 52.457 54.747 1.00 77.94 441 HIS B C 1
ATOM 6801 O O . HIS B 1 444 ? 13.307 52.455 53.887 1.00 81.35 441 HIS B O 1
ATOM 6808 N N . GLN B 1 445 ? 13.947 52.736 56.027 1.00 76.15 442 GLN B N 1
ATOM 6809 C CA . GLN B 1 445 ? 12.656 53.249 56.483 1.00 77.49 442 GLN B CA 1
ATOM 6810 C C . GLN B 1 445 ? 12.716 54.765 56.693 1.00 73.55 442 GLN B C 1
ATOM 6811 O O . GLN B 1 445 ? 11.737 55.375 57.120 1.00 74.82 442 GLN B O 1
ATOM 6817 N N . VAL B 1 446 ? 13.863 55.362 56.376 1.00 69.59 443 VAL B N 1
ATOM 6818 C CA . VAL B 1 446 ? 14.025 56.811 56.390 1.00 66.52 443 VAL B CA 1
ATOM 6819 C C . VAL B 1 446 ? 14.585 57.284 55.043 1.00 66.43 443 VAL B C 1
ATOM 6820 O O . VAL B 1 446 ? 15.281 56.537 54.357 1.00 67.28 443 VAL B O 1
ATOM 6824 N N . SER B 1 447 ? 14.262 58.519 54.664 1.00 66.20 444 SER B N 1
ATOM 6825 C CA . SER B 1 447 ? 14.713 59.082 53.391 1.00 66.99 444 SER B CA 1
ATOM 6826 C C . SER B 1 447 ? 16.172 59.540 53.448 1.00 63.50 444 SER B C 1
ATOM 6827 O O . SER B 1 447 ? 16.854 59.577 52.422 1.00 64.64 444 SER B O 1
ATOM 6830 N N . GLN B 1 448 ? 16.638 59.896 54.643 1.00 59.99 445 GLN B N 1
ATOM 6831 C CA . GLN B 1 448 ? 17.968 60.476 54.832 1.00 57.13 445 GLN B CA 1
ATOM 6832 C C . GLN B 1 448 ? 18.383 60.410 56.300 1.00 54.07 445 GLN B C 1
ATOM 6833 O O . GLN B 1 448 ? 17.561 60.616 57.185 1.00 54.02 445 GLN B O 1
ATOM 6839 N N . ALA B 1 449 ? 19.662 60.142 56.544 1.00 52.31 446 ALA B N 1
ATOM 6840 C CA . ALA B 1 449 ? 20.215 60.123 57.895 1.00 49.87 446 ALA B CA 1
ATOM 6841 C C . ALA B 1 449 ? 21.674 60.564 57.870 1.00 48.42 446 ALA B C 1
ATOM 6842 O O . ALA B 1 449 ? 22.427 60.160 56.993 1.00 49.69 446 ALA B O 1
ATOM 6844 N N . PHE B 1 450 ? 22.070 61.397 58.825 1.00 46.63 447 PHE B N 1
ATOM 6845 C CA . PHE B 1 450 ? 23.467 61.819 58.942 1.00 45.81 447 PHE B CA 1
ATOM 6846 C C . PHE B 1 450 ? 23.748 62.517 60.267 1.00 44.12 447 PHE B C 1
ATOM 6847 O O . PHE B 1 450 ? 22.831 62.969 60.944 1.00 44.09 447 PHE B O 1
ATOM 6855 N N . ALA B 1 451 ? 25.024 62.611 60.620 1.00 43.62 448 ALA B N 1
ATOM 6856 C CA . ALA B 1 451 ? 25.446 63.364 61.787 1.00 42.55 448 ALA B CA 1
ATOM 6857 C C . ALA B 1 451 ? 25.916 64.753 61.376 1.00 42.67 448 ALA B C 1
ATOM 6858 O O . ALA B 1 451 ? 26.320 64.967 60.236 1.00 43.73 448 ALA B O 1
ATOM 6860 N N . VAL B 1 452 ? 25.846 65.694 62.312 1.00 42.30 449 VAL B N 1
ATOM 6861 C CA . VAL B 1 452 ? 26.485 66.996 62.159 1.00 43.08 449 VAL B CA 1
ATOM 6862 C C . VAL B 1 452 ? 27.304 67.308 63.409 1.00 42.79 449 VAL B C 1
ATOM 6863 O O . VAL B 1 452 ? 26.944 66.913 64.511 1.00 42.26 449 VAL B O 1
ATOM 6867 N N . PHE B 1 453 ? 28.406 68.022 63.218 1.00 43.92 450 PHE B N 1
ATOM 6868 C CA . PHE B 1 453 ? 29.360 68.311 64.276 1.00 44.50 450 PHE B CA 1
ATOM 6869 C C . PHE B 1 453 ? 29.241 69.769 64.696 1.00 45.54 450 PHE B C 1
ATOM 6870 O O . PHE B 1 453 ? 29.413 70.676 63.869 1.00 47.00 450 PHE B O 1
ATOM 6878 N N . MET B 1 454 ? 28.968 69.992 65.978 1.00 45.29 451 MET B N 1
ATOM 6879 C CA . MET B 1 454 ? 28.887 71.343 66.529 1.00 46.74 451 MET B CA 1
ATOM 6880 C C . MET B 1 454 ? 30.133 71.604 67.353 1.00 48.62 451 MET B C 1
ATOM 6881 O O . MET B 1 454 ? 30.414 70.854 68.292 1.00 48.64 451 MET B O 1
ATOM 6886 N N . PRO B 1 455 ? 30.881 72.671 67.023 1.00 51.08 452 PRO B N 1
ATOM 6887 C CA . PRO B 1 455 ? 32.149 72.930 67.683 1.00 53.36 452 PRO B CA 1
ATOM 6888 C C . PRO B 1 455 ? 32.018 73.657 69.018 1.00 55.05 452 PRO B C 1
ATOM 6889 O O . PRO B 1 455 ? 32.818 74.546 69.292 1.00 58.17 452 PRO B O 1
ATOM 6893 N N . LEU B 1 456 ? 31.060 73.281 69.861 1.00 53.82 453 LEU B N 1
ATOM 6894 C CA . LEU B 1 456 ? 30.772 74.100 71.036 1.00 56.14 453 LEU B CA 1
ATOM 6895 C C . LEU B 1 456 ? 31.284 73.578 72.372 1.00 57.25 453 LEU B C 1
ATOM 6896 O O . LEU B 1 456 ? 31.861 74.349 73.145 1.00 60.74 453 LEU B O 1
ATOM 6901 N N . LYS B 1 457 ? 31.074 72.295 72.645 1.00 55.17 454 LYS B N 1
ATOM 6902 C CA . LYS B 1 457 ? 31.541 71.654 73.894 1.00 56.82 454 LYS B CA 1
ATOM 6903 C C . LYS B 1 457 ? 30.616 71.835 75.108 1.00 57.81 454 LYS B C 1
ATOM 6904 O O . LYS B 1 457 ? 30.057 72.907 75.338 1.00 58.72 454 LYS B O 1
ATOM 6910 N N . SER B 1 458 ? 30.484 70.759 75.881 1.00 58.05 455 SER B N 1
ATOM 6911 C CA . SER B 1 458 ? 29.664 70.738 77.084 1.00 59.87 455 SER B CA 1
ATOM 6912 C C . SER B 1 458 ? 30.248 69.752 78.084 1.00 62.23 455 SER B C 1
ATOM 6913 O O . SER B 1 458 ? 31.175 69.028 77.764 1.00 62.16 455 SER B O 1
ATOM 6916 N N . VAL B 1 459 ? 29.679 69.710 79.283 1.00 65.09 456 VAL B N 1
ATOM 6917 C CA . VAL B 1 459 ? 30.185 68.851 80.353 1.00 68.62 456 VAL B CA 1
ATOM 6918 C C . VAL B 1 459 ? 29.637 67.432 80.213 1.00 67.73 456 VAL B C 1
ATOM 6919 O O . VAL B 1 459 ? 30.316 66.463 80.544 1.00 69.80 456 VAL B O 1
ATOM 6923 N N . TYR B 1 468 ? 35.051 68.397 79.386 1.00 74.39 465 TYR B N 1
ATOM 6924 C CA . TYR B 1 468 ? 34.250 69.018 78.327 1.00 69.97 465 TYR B CA 1
ATOM 6925 C C . TYR B 1 468 ? 34.645 68.548 76.929 1.00 66.76 465 TYR B C 1
ATOM 6926 O O . TYR B 1 468 ? 35.824 68.492 76.598 1.00 68.62 465 TYR B O 1
ATOM 6935 N N . GLY B 1 469 ? 33.645 68.233 76.110 1.00 62.65 466 GLY B N 1
ATOM 6936 C CA . GLY B 1 469 ? 33.873 67.794 74.732 1.00 60.16 466 GLY B CA 1
ATOM 6937 C C . GLY B 1 469 ? 32.788 68.256 73.773 1.00 56.24 466 GLY B C 1
ATOM 6938 O O . GLY B 1 469 ? 31.746 68.738 74.202 1.00 55.47 466 GLY B O 1
ATOM 6939 N N . TYR B 1 470 ? 33.024 68.064 72.476 1.00 54.43 467 TYR B N 1
ATOM 6940 C CA . TYR B 1 470 ? 32.147 68.596 71.425 1.00 51.80 467 TYR B CA 1
ATOM 6941 C C . TYR B 1 470 ? 30.790 67.891 71.347 1.00 49.64 467 TYR B C 1
ATOM 6942 O O . TYR B 1 470 ? 30.629 66.781 71.830 1.00 49.91 467 TYR B O 1
ATOM 6951 N N . ILE B 1 471 ? 29.820 68.535 70.708 1.00 48.11 468 ILE B N 1
ATOM 6952 C CA . ILE B 1 471 ? 28.460 67.999 70.637 1.00 46.78 468 ILE B CA 1
ATOM 6953 C C . ILE B 1 471 ? 28.146 67.533 69.219 1.00 44.95 468 ILE B C 1
ATOM 6954 O O . ILE B 1 471 ? 28.516 68.198 68.248 1.00 44.74 468 ILE B O 1
ATOM 6959 N N . ILE B 1 472 ? 27.459 66.397 69.112 1.00 44.17 469 ILE B N 1
ATOM 6960 C CA . ILE B 1 472 ? 27.078 65.836 67.826 1.00 42.96 469 ILE B CA 1
ATOM 6961 C C . ILE B 1 472 ? 25.565 65.800 67.659 1.00 42.45 469 ILE B C 1
ATOM 6962 O O . ILE B 1 472 ? 24.868 65.192 68.460 1.00 43.43 469 ILE B O 1
ATOM 6967 N N . ALA B 1 473 ? 25.060 66.440 66.612 1.00 41.84 470 ALA B N 1
ATOM 6968 C CA . ALA B 1 473 ? 23.639 66.381 66.294 1.00 41.93 470 ALA B CA 1
ATOM 6969 C C . ALA B 1 473 ? 23.406 65.282 65.277 1.00 41.52 470 ALA B C 1
ATOM 6970 O O . ALA B 1 473 ? 24.220 65.094 64.383 1.00 41.24 470 ALA B O 1
ATOM 6972 N N . LEU B 1 474 ? 22.297 64.562 65.417 1.00 42.09 471 LEU B N 1
ATOM 6973 C CA . LEU B 1 474 ? 21.912 63.542 64.455 1.00 42.34 471 LEU B CA 1
ATOM 6974 C C . LEU B 1 474 ? 20.638 63.957 63.765 1.00 43.37 471 LEU B C 1
ATOM 6975 O O . LEU B 1 474 ? 19.713 64.454 64.395 1.00 44.34 471 LEU B O 1
ATOM 6980 N N . ARG B 1 475 ? 20.600 63.738 62.460 1.00 43.94 472 ARG B N 1
ATOM 6981 C CA . ARG B 1 475 ? 19.491 64.159 61.627 1.00 45.67 472 ARG B CA 1
ATOM 6982 C C . ARG B 1 475 ? 18.956 62.954 60.878 1.00 46.88 472 ARG B C 1
ATOM 6983 O O . ARG B 1 475 ? 19.720 62.221 60.263 1.00 46.48 472 ARG B O 1
ATOM 6991 N N . ALA B 1 476 ? 17.645 62.749 60.951 1.00 48.92 473 ALA B N 1
ATOM 6992 C CA . ALA B 1 476 ? 16.990 61.633 60.282 1.00 50.96 473 ALA B CA 1
ATOM 6993 C C . ALA B 1 476 ? 15.556 62.024 59.960 1.00 53.89 473 ALA B C 1
ATOM 6994 O O . ALA B 1 476 ? 14.812 62.397 60.856 1.00 55.14 473 ALA B O 1
ATOM 6996 N N . VAL B 1 477 ? 15.175 61.942 58.688 1.00 55.93 474 VAL B N 1
ATOM 6997 C CA . VAL B 1 477 ? 13.875 62.434 58.229 1.00 59.46 474 VAL B CA 1
ATOM 6998 C C . VAL B 1 477 ? 13.209 61.463 57.256 1.00 62.81 474 VAL B C 1
ATOM 6999 O O . VAL B 1 477 ? 13.821 60.473 56.856 1.00 62.13 474 VAL B O 1
ATOM 7003 N N . LYS B 1 478 ? 11.959 61.741 56.885 1.00 67.00 475 LYS B N 1
ATOM 7004 C CA . LYS B 1 478 ? 11.302 61.005 55.798 1.00 71.16 475 LYS B CA 1
ATOM 7005 C C . LYS B 1 478 ? 10.349 61.864 54.962 1.00 75.54 475 LYS B C 1
ATOM 7006 O O . LYS B 1 478 ? 10.267 61.713 53.734 1.00 78.35 475 LYS B O 1
ATOM 7012 N N . GLN B 1 486 ? 9.366 66.283 58.835 1.00 75.72 483 GLN B N 1
ATOM 7013 C CA . GLN B 1 486 ? 8.970 64.911 59.098 1.00 75.71 483 GLN B CA 1
ATOM 7014 C C . GLN B 1 486 ? 10.174 64.128 59.625 1.00 70.24 483 GLN B C 1
ATOM 7015 O O . GLN B 1 486 ? 10.688 63.225 58.973 1.00 68.83 483 GLN B O 1
ATOM 7021 N N . TRP B 1 487 ? 10.620 64.507 60.820 1.00 67.86 484 TRP B N 1
ATOM 7022 C CA . TRP B 1 487 ? 11.782 63.885 61.458 1.00 63.43 484 TRP B CA 1
ATOM 7023 C C . TRP B 1 487 ? 11.443 62.492 61.955 1.00 64.19 484 TRP B C 1
ATOM 7024 O O . TRP B 1 487 ? 10.309 62.220 62.323 1.00 68.13 484 TRP B O 1
ATOM 7035 N N . ALA B 1 488 ? 12.444 61.621 61.971 1.00 61.33 485 ALA B N 1
ATOM 7036 C CA . ALA B 1 488 ? 12.233 60.186 62.146 1.00 62.83 485 ALA B CA 1
ATOM 7037 C C . ALA B 1 488 ? 11.876 59.796 63.572 1.00 64.22 485 ALA B C 1
ATOM 7038 O O . ALA B 1 488 ? 12.624 60.083 64.500 1.00 61.73 485 ALA B O 1
ATOM 7040 N N . ASP B 1 489 ? 10.741 59.113 63.716 1.00 68.72 486 ASP B N 1
ATOM 7041 C CA . ASP B 1 489 ? 10.258 58.607 65.000 1.00 71.65 486 ASP B CA 1
ATOM 7042 C C . ASP B 1 489 ? 10.910 57.252 65.278 1.00 71.77 486 ASP B C 1
ATOM 7043 O O . ASP B 1 489 ? 10.250 56.223 65.263 1.00 76.11 486 ASP B O 1
ATOM 7048 N N . LEU B 1 490 ? 12.213 57.261 65.531 1.00 68.04 487 LEU B N 1
ATOM 7049 C CA . LEU B 1 490 ? 12.945 56.034 65.837 1.00 68.75 487 LEU B CA 1
ATOM 7050 C C . LEU B 1 490 ? 12.814 55.705 67.323 1.00 71.50 487 LEU B C 1
ATOM 7051 O O . LEU B 1 490 ? 12.623 56.608 68.139 1.00 71.00 487 LEU B O 1
ATOM 7056 N N . PRO B 1 491 ? 12.923 54.411 67.683 1.00 74.97 488 PRO B N 1
ATOM 7057 C CA . PRO B 1 491 ? 12.652 53.988 69.057 1.00 79.02 488 PRO B CA 1
ATOM 7058 C C . PRO B 1 491 ? 13.683 54.445 70.087 1.00 76.79 488 PRO B C 1
ATOM 7059 O O . PRO B 1 491 ? 14.872 54.520 69.791 1.00 73.00 488 PRO B O 1
ATOM 7063 N N . HIS B 1 492 ? 13.206 54.722 71.298 1.00 79.91 489 HIS B N 1
ATOM 7064 C CA . HIS B 1 492 ? 14.047 55.191 72.404 1.00 79.16 489 HIS B CA 1
ATOM 7065 C C . HIS B 1 492 ? 15.236 54.259 72.637 1.00 79.71 489 HIS B C 1
ATOM 7066 O O . HIS B 1 492 ? 16.372 54.713 72.782 1.00 76.37 489 HIS B O 1
ATOM 7073 N N . GLU B 1 493 ? 14.951 52.957 72.671 1.00 84.73 490 GLU B N 1
ATOM 7074 C CA . GLU B 1 493 ? 15.963 51.917 72.854 1.00 86.83 490 GLU B CA 1
ATOM 7075 C C . GLU B 1 493 ? 17.117 52.055 71.851 1.00 81.62 490 GLU B C 1
ATOM 7076 O O . GLU B 1 493 ? 18.289 51.996 72.226 1.00 80.70 490 GLU B O 1
ATOM 7082 N N . PHE B 1 494 ? 16.764 52.273 70.586 1.00 78.65 491 PHE B N 1
ATOM 7083 C CA . PHE B 1 494 ? 17.730 52.350 69.482 1.00 74.67 491 PHE B CA 1
ATOM 7084 C C . PHE B 1 494 ? 18.564 53.635 69.472 1.00 69.19 491 PHE B C 1
ATOM 7085 O O . PHE B 1 494 ? 19.774 53.594 69.235 1.00 67.30 491 PHE B O 1
ATOM 7093 N N . LEU B 1 495 ? 17.909 54.773 69.686 1.00 67.13 492 LEU B N 1
ATOM 7094 C CA . LEU B 1 495 ? 18.615 56.054 69.754 1.00 62.92 492 LEU B CA 1
ATOM 7095 C C . LEU B 1 495 ? 19.607 56.046 70.905 1.00 63.75 492 LEU B C 1
ATOM 7096 O O . LEU B 1 495 ? 20.751 56.473 70.748 1.00 61.34 492 LEU B O 1
ATOM 7101 N N . SER B 1 496 ? 19.156 55.568 72.062 1.00 67.88 493 SER B N 1
ATOM 7102 C CA . SER B 1 496 ? 20.018 55.451 73.223 1.00 69.94 493 SER B CA 1
ATOM 7103 C C . SER B 1 496 ? 21.256 54.639 72.888 1.00 70.44 493 SER B C 1
ATOM 7104 O O . SER B 1 496 ? 22.359 55.021 73.267 1.00 69.57 493 SER B O 1
ATOM 7107 N N . LYS B 1 497 ? 21.086 53.536 72.161 1.00 72.52 494 LYS B N 1
ATOM 7108 C CA . LYS B 1 497 ? 22.235 52.715 71.773 1.00 73.92 494 LYS B CA 1
ATOM 7109 C C . LYS B 1 497 ? 23.206 53.534 70.940 1.00 68.84 494 LYS B C 1
ATOM 7110 O O . LYS B 1 497 ? 24.394 53.580 71.243 1.00 69.36 494 LYS B O 1
ATOM 7116 N N . VAL B 1 498 ? 22.699 54.197 69.909 1.00 64.72 495 VAL B N 1
ATOM 7117 C CA . VAL B 1 498 ? 23.557 54.995 69.048 1.00 60.63 495 VAL B CA 1
ATOM 7118 C C . VAL B 1 498 ? 24.327 56.013 69.874 1.00 59.03 495 VAL B C 1
ATOM 7119 O O . VAL B 1 498 ? 25.557 56.021 69.855 1.00 59.10 495 VAL B O 1
ATOM 7123 N N . SER B 1 499 ? 23.600 56.842 70.619 1.00 58.42 496 SER B N 1
ATOM 7124 C CA . SER B 1 499 ? 24.202 57.960 71.362 1.00 57.26 496 SER B CA 1
ATOM 7125 C C . SER B 1 499 ? 25.247 57.516 72.391 1.00 60.55 496 SER B C 1
ATOM 7126 O O . SER B 1 499 ? 26.328 58.107 72.471 1.00 59.58 496 SER B O 1
ATOM 7129 N N . HIS B 1 500 ? 24.916 56.485 73.171 1.00 65.14 497 HIS B N 1
ATOM 7130 C CA . HIS B 1 500 ? 25.867 55.854 74.103 1.00 69.73 497 HIS B CA 1
ATOM 7131 C C . HIS B 1 500 ? 27.166 55.497 73.376 1.00 69.43 497 HIS B C 1
ATOM 7132 O O . HIS B 1 500 ? 28.265 55.728 73.885 1.00 71.00 497 HIS B O 1
ATOM 7139 N N . ARG B 1 501 ? 27.027 54.950 72.172 1.00 67.93 498 ARG B N 1
ATOM 7140 C CA . ARG B 1 501 ? 28.171 54.485 71.406 1.00 68.48 498 ARG B CA 1
ATOM 7141 C C . ARG B 1 501 ? 28.992 55.654 70.873 1.00 64.44 498 ARG B C 1
ATOM 7142 O O . ARG B 1 501 ? 30.219 55.618 70.933 1.00 66.17 498 ARG B O 1
ATOM 7150 N N . ILE B 1 502 ? 28.328 56.698 70.377 1.00 59.74 499 ILE B N 1
ATOM 7151 C CA . ILE B 1 502 ? 29.054 57.851 69.842 1.00 56.69 499 ILE B CA 1
ATOM 7152 C C . ILE B 1 502 ? 29.889 58.544 70.917 1.00 57.76 499 ILE B C 1
ATOM 7153 O O . ILE B 1 502 ? 31.007 58.965 70.643 1.00 58.03 499 ILE B O 1
ATOM 7158 N N . VAL B 1 503 ? 29.358 58.657 72.131 1.00 59.11 500 VAL B N 1
ATOM 7159 C CA . VAL B 1 503 ? 30.065 59.364 73.209 1.00 60.72 500 VAL B CA 1
ATOM 7160 C C . VAL B 1 503 ? 31.159 58.517 73.873 1.00 65.73 500 VAL B C 1
ATOM 7161 O O . VAL B 1 503 ? 32.188 59.050 74.293 1.00 67.04 500 VAL B O 1
ATOM 7165 N N . ASN B 1 504 ? 30.942 57.208 73.964 1.00 69.12 501 ASN B N 1
ATOM 7166 C CA . ASN B 1 504 ? 31.918 56.318 74.594 1.00 75.15 501 ASN B CA 1
ATOM 7167 C C . ASN B 1 504 ? 33.110 56.032 73.690 1.00 76.12 501 ASN B C 1
ATOM 7168 O O . ASN B 1 504 ? 34.259 56.116 74.126 1.00 79.38 501 ASN B O 1
ATOM 7173 N N . GLU B 1 505 ? 32.825 55.702 72.433 1.00 73.83 502 GLU B N 1
ATOM 7174 C CA . GLU B 1 505 ? 33.858 55.278 71.486 1.00 75.63 502 GLU B CA 1
ATOM 7175 C C . GLU B 1 505 ? 34.690 56.447 70.975 1.00 72.99 502 GLU B C 1
ATOM 7176 O O . GLU B 1 505 ? 35.914 56.350 70.897 1.00 76.41 502 GLU B O 1
ATOM 7182 N N . ILE B 1 506 ? 34.032 57.549 70.638 1.00 67.74 503 ILE B N 1
ATOM 7183 C CA . ILE B 1 506 ? 34.743 58.770 70.286 1.00 65.88 503 ILE B CA 1
ATOM 7184 C C . ILE B 1 506 ? 34.959 59.550 71.574 1.00 66.96 503 ILE B C 1
ATOM 7185 O O . ILE B 1 506 ? 34.002 60.060 72.157 1.00 64.77 503 ILE B O 1
ATOM 7190 N N . LYS B 1 507 ? 36.206 59.626 72.038 1.00 71.14 504 LYS B N 1
ATOM 7191 C CA . LYS B 1 507 ? 36.534 60.482 73.175 1.00 72.58 504 LYS B CA 1
ATOM 7192 C C . LYS B 1 507 ? 36.335 61.911 72.707 1.00 68.53 504 LYS B C 1
ATOM 7193 O O . LYS B 1 507 ? 35.834 62.130 71.614 1.00 65.08 504 LYS B O 1
ATOM 7199 N N . GLU B 1 508 ? 36.693 62.889 73.521 1.00 69.79 505 GLU B N 1
ATOM 7200 C CA . GLU B 1 508 ? 36.541 64.296 73.126 1.00 67.12 505 GLU B CA 1
ATOM 7201 C C . GLU B 1 508 ? 35.154 64.675 72.545 1.00 62.22 505 GLU B C 1
ATOM 7202 O O . GLU B 1 508 ? 35.030 65.724 71.916 1.00 60.44 505 GLU B O 1
ATOM 7208 N N . VAL B 1 509 ? 34.125 63.848 72.760 1.00 61.02 506 VAL B N 1
ATOM 7209 C CA . VAL B 1 509 ? 32.758 64.195 72.346 1.00 57.20 506 VAL B CA 1
ATOM 7210 C C . VAL B 1 509 ? 31.891 64.589 73.546 1.00 57.82 506 VAL B C 1
ATOM 7211 O O . VAL B 1 509 ? 31.630 65.771 73.734 1.00 57.65 506 VAL B O 1
ATOM 7215 N N . SER B 1 510 ? 31.437 63.643 74.360 1.00 59.45 507 SER B N 1
ATOM 7216 C CA . SER B 1 510 ? 30.526 63.993 75.467 1.00 60.33 507 SER B CA 1
ATOM 7217 C C . SER B 1 510 ? 29.210 64.577 74.964 1.00 56.83 507 SER B C 1
ATOM 7218 O O . SER B 1 510 ? 29.186 65.692 74.456 1.00 54.85 507 SER B O 1
ATOM 7221 N N . ARG B 1 511 ? 28.122 63.835 75.129 1.00 56.79 508 ARG B N 1
ATOM 7222 C CA . ARG B 1 511 ? 26.776 64.303 74.767 1.00 54.69 508 ARG B CA 1
ATOM 7223 C C . ARG B 1 511 ? 26.507 64.357 73.255 1.00 50.90 508 ARG B C 1
ATOM 7224 O O . ARG B 1 511 ? 27.390 64.643 72.462 1.00 49.31 508 ARG B O 1
ATOM 7232 N N . VAL B 1 512 ? 25.267 64.045 72.888 1.00 50.27 509 VAL B N 1
ATOM 7233 C CA . VAL B 1 512 ? 24.810 64.021 71.497 1.00 47.79 509 VAL B CA 1
ATOM 7234 C C . VAL B 1 512 ? 23.303 64.256 71.446 1.00 48.04 509 VAL B C 1
ATOM 7235 O O . VAL B 1 512 ? 22.566 63.747 72.281 1.00 50.21 509 VAL B O 1
ATOM 7239 N N . VAL B 1 513 ? 22.855 65.024 70.456 1.00 46.62 510 VAL B N 1
ATOM 7240 C CA . VAL B 1 513 ? 21.455 65.440 70.350 1.00 47.45 510 VAL B CA 1
ATOM 7241 C C . VAL B 1 513 ? 20.818 64.997 69.036 1.00 46.67 510 VAL B C 1
ATOM 7242 O O . VAL B 1 513 ? 21.504 64.502 68.131 1.00 45.03 510 VAL B O 1
ATOM 7246 N N . TYR B 1 514 ? 19.503 65.204 68.941 1.00 48.20 511 TYR B N 1
ATOM 7247 C CA . TYR B 1 514 ? 18.705 64.747 67.802 1.00 48.26 511 TYR B CA 1
ATOM 7248 C C . TYR B 1 514 ? 17.765 65.849 67.319 1.00 49.50 511 TYR B C 1
ATOM 7249 O O . TYR B 1 514 ? 17.027 66.439 68.107 1.00 51.51 511 TYR B O 1
ATOM 7258 N N . ASP B 1 515 ? 17.791 66.108 66.016 1.00 48.80 512 ASP B N 1
ATOM 7259 C CA . ASP B 1 515 ? 16.989 67.167 65.411 1.00 50.72 512 ASP B CA 1
ATOM 7260 C C . ASP B 1 515 ? 15.519 66.775 65.373 1.00 53.61 512 ASP B C 1
ATOM 7261 O O . ASP B 1 515 ? 15.169 65.741 64.813 1.00 54.03 512 ASP B O 1
ATOM 7266 N N . MET B 1 516 ? 14.671 67.619 65.955 1.00 56.42 513 MET B N 1
ATOM 7267 C CA . MET B 1 516 ? 13.230 67.402 65.986 1.00 60.21 513 MET B CA 1
ATOM 7268 C C . MET B 1 516 ? 12.493 68.460 65.175 1.00 63.38 513 MET B C 1
ATOM 7269 O O . MET B 1 516 ? 11.490 69.003 65.631 1.00 67.52 513 MET B O 1
ATOM 7274 N N . THR B 1 517 ? 12.973 68.757 63.976 1.00 62.31 514 THR B N 1
ATOM 7275 C CA . THR B 1 517 ? 12.394 69.842 63.192 1.00 66.04 514 THR B CA 1
ATOM 7276 C C . THR B 1 517 ? 12.077 69.383 61.772 1.00 67.15 514 THR B C 1
ATOM 7277 O O . THR B 1 517 ? 12.884 68.704 61.147 1.00 64.23 514 THR B O 1
ATOM 7281 N N . ASN B 1 518 ? 10.903 69.761 61.269 1.00 72.13 515 ASN B N 1
ATOM 7282 C CA . ASN B 1 518 ? 10.370 69.196 60.033 1.00 74.27 515 ASN B CA 1
ATOM 7283 C C . ASN B 1 518 ? 10.789 69.951 58.774 1.00 75.96 515 ASN B C 1
ATOM 7284 O O . ASN B 1 518 ? 11.330 71.053 58.854 1.00 76.13 515 ASN B O 1
ATOM 7289 N N . LYS B 1 519 ? 10.518 69.332 57.622 1.00 77.93 516 LYS B N 1
ATOM 7290 C CA . LYS B 1 519 ? 10.798 69.886 56.280 1.00 80.69 516 LYS B CA 1
ATOM 7291 C C . LYS B 1 519 ? 10.229 71.285 56.050 1.00 86.51 516 LYS B C 1
ATOM 7292 O O . LYS B 1 519 ? 10.903 72.117 55.450 1.00 87.61 516 LYS B O 1
ATOM 7298 N N . PRO B 1 520 ? 8.979 71.537 56.484 1.00 91.21 517 PRO B N 1
ATOM 7299 C CA . PRO B 1 520 ? 8.434 72.897 56.342 1.00 97.53 517 PRO B CA 1
ATOM 7300 C C . PRO B 1 520 ? 9.169 74.018 57.117 1.00 96.32 517 PRO B C 1
ATOM 7301 O O . PRO B 1 520 ? 9.528 75.025 56.500 1.00 99.55 517 PRO B O 1
ATOM 7305 N N . PRO B 1 521 ? 9.377 73.869 58.446 1.00 92.50 518 PRO B N 1
ATOM 7306 C CA . PRO B 1 521 ? 10.090 74.938 59.169 1.00 91.78 518 PRO B CA 1
ATOM 7307 C C . PRO B 1 521 ? 11.607 74.946 58.956 1.00 86.50 518 PRO B C 1
ATOM 7308 O O . PRO B 1 521 ? 12.186 76.004 58.725 1.00 88.39 518 PRO B O 1
ATOM 7312 N N . ALA B 1 522 ? 12.241 73.780 59.033 1.00 80.63 519 ALA B N 1
ATOM 7313 C CA . ALA B 1 522 ? 13.695 73.681 58.907 1.00 75.99 519 ALA B CA 1
ATOM 7314 C C . ALA B 1 522 ? 14.083 72.961 57.630 1.00 75.10 519 ALA B C 1
ATOM 7315 O O . ALA B 1 522 ? 13.341 72.117 57.129 1.00 76.14 519 ALA B O 1
ATOM 7317 N N . THR B 1 523 ? 15.258 73.290 57.109 1.00 73.83 520 THR B N 1
ATOM 7318 C CA . THR B 1 523 ? 15.796 72.574 55.959 1.00 73.04 520 THR B CA 1
ATOM 7319 C C . THR B 1 523 ? 16.380 71.234 56.411 1.00 67.32 520 THR B C 1
ATOM 7320 O O . THR B 1 523 ? 16.971 71.138 57.486 1.00 63.84 520 THR B O 1
ATOM 7324 N N . ILE B 1 524 ? 16.169 70.204 55.593 1.00 67.26 521 ILE B N 1
ATOM 7325 C CA . ILE B 1 524 ? 16.759 68.866 55.797 1.00 63.07 521 ILE B CA 1
ATOM 7326 C C . ILE B 1 524 ? 18.219 68.927 56.259 1.00 59.40 521 ILE B C 1
ATOM 7327 O O . ILE B 1 524 ? 18.538 68.547 57.382 1.00 56.29 521 ILE B O 1
ATOM 7332 N N . GLU B 1 525 ? 19.091 69.425 55.391 1.00 60.58 522 GLU B N 1
ATOM 7333 C CA . GLU B 1 525 ? 20.491 69.649 55.731 1.00 58.30 522 GLU B CA 1
ATOM 7334 C C . GLU B 1 525 ? 20.625 70.925 56.577 1.00 58.51 522 GLU B C 1
ATOM 7335 O O . GLU B 1 525 ? 19.746 71.777 56.554 1.00 61.72 522 GLU B O 1
ATOM 7341 N N . TRP B 1 526 ? 21.721 71.059 57.317 1.00 55.95 523 TRP B N 1
ATOM 7342 C CA . TRP B 1 526 ? 21.979 72.261 58.116 1.00 56.59 523 TRP B CA 1
ATOM 7343 C C . TRP B 1 526 ? 22.820 73.233 57.293 1.00 59.59 523 TRP B C 1
ATOM 7344 O O . TRP B 1 526 ? 23.142 74.329 57.734 1.00 61.02 523 TRP B O 1
ATOM 7355 N N . ILE C 1 8 ? -7.072 51.120 122.774 1.00 81.71 5 ILE C N 1
ATOM 7356 C CA . ILE C 1 8 ? -7.410 51.401 121.338 1.00 76.36 5 ILE C CA 1
ATOM 7357 C C . ILE C 1 8 ? -8.941 51.481 121.163 1.00 74.14 5 ILE C C 1
ATOM 7358 O O . ILE C 1 8 ? -9.698 51.144 122.099 1.00 77.08 5 ILE C O 1
ATOM 7363 N N . HIS C 1 9 ? -9.378 51.940 119.979 1.00 69.22 6 HIS C N 1
ATOM 7364 C CA . HIS C 1 9 ? -10.793 52.251 119.682 1.00 66.94 6 HIS C CA 1
ATOM 7365 C C . HIS C 1 9 ? -11.251 53.532 120.386 1.00 67.23 6 HIS C C 1
ATOM 7366 O O . HIS C 1 9 ? -12.370 53.989 120.141 1.00 65.84 6 HIS C O 1
ATOM 7373 N N . GLN C 1 10 ? -10.402 54.114 121.242 1.00 69.34 7 GLN C N 1
ATOM 7374 C CA . GLN C 1 10 ? -10.831 55.192 122.137 1.00 71.01 7 GLN C CA 1
ATOM 7375 C C . GLN C 1 10 ? -11.187 56.461 121.381 1.00 67.18 7 GLN C C 1
ATOM 7376 O O . GLN C 1 10 ? -11.975 57.259 121.879 1.00 68.59 7 GLN C O 1
ATOM 7382 N N . HIS C 1 11 ? -10.600 56.653 120.199 1.00 62.78 8 HIS C N 1
ATOM 7383 C CA . HIS C 1 11 ? -10.988 57.741 119.309 1.00 58.97 8 HIS C CA 1
ATOM 7384 C C . HIS C 1 11 ? -11.597 57.140 118.067 1.00 55.24 8 HIS C C 1
ATOM 7385 O O . HIS C 1 11 ? -11.097 56.147 117.557 1.00 54.58 8 HIS C O 1
ATOM 7392 N N . ARG C 1 12 ? -12.672 57.743 117.574 1.00 53.31 9 ARG C N 1
ATOM 7393 C CA . ARG C 1 12 ? -13.432 57.136 116.496 1.00 50.95 9 ARG C CA 1
ATOM 7394 C C . ARG C 1 12 ? -14.348 58.107 115.776 1.00 49.00 9 ARG C C 1
ATOM 7395 O O . ARG C 1 12 ? -14.952 58.975 116.386 1.00 50.25 9 ARG C O 1
ATOM 7403 N N . ILE C 1 13 ? -14.445 57.931 114.464 1.00 46.58 10 ILE C N 1
ATOM 7404 C CA . ILE C 1 13 ? -15.263 58.776 113.612 1.00 45.04 10 ILE C CA 1
ATOM 7405 C C . ILE C 1 13 ? -16.394 57.942 113.045 1.00 45.24 10 ILE C C 1
ATOM 7406 O O . ILE C 1 13 ? -16.174 56.830 112.576 1.00 45.29 10 ILE C O 1
ATOM 7411 N N . LEU C 1 14 ? -17.606 58.474 113.085 1.00 45.86 11 LEU C N 1
ATOM 7412 C CA . LEU C 1 14 ? -18.722 57.838 112.419 1.00 46.21 11 LEU C CA 1
ATOM 7413 C C . LEU C 1 14 ? -18.804 58.423 111.020 1.00 44.10 11 LEU C C 1
ATOM 7414 O O . LEU C 1 14 ? -18.689 59.629 110.850 1.00 43.04 11 LEU C O 1
ATOM 7419 N N . ILE C 1 15 ? -18.983 57.565 110.021 1.00 43.94 12 ILE C N 1
ATOM 7420 C CA . ILE C 1 15 ? -19.215 58.014 108.648 1.00 43.10 12 ILE C CA 1
ATOM 7421 C C . ILE C 1 15 ? -20.565 57.515 108.162 1.00 45.17 12 ILE C C 1
ATOM 7422 O O . ILE C 1 15 ? -20.749 56.319 107.946 1.00 46.43 12 ILE C O 1
ATOM 7427 N N . LEU C 1 16 ? -21.511 58.431 107.995 1.00 46.13 13 LEU C N 1
ATOM 7428 C CA . LEU C 1 16 ? -22.826 58.075 107.472 1.00 48.72 13 LEU C CA 1
ATOM 7429 C C . LEU C 1 16 ? -22.769 57.970 105.960 1.00 48.70 13 LEU C C 1
ATOM 7430 O O . LEU C 1 16 ? -22.241 58.861 105.294 1.00 47.17 13 LEU C O 1
ATOM 7435 N N . ASP C 1 17 ? -23.333 56.880 105.438 1.00 50.98 14 ASP C N 1
ATOM 7436 C CA . ASP C 1 17 ? -23.334 56.569 104.009 1.00 52.02 14 ASP C CA 1
ATOM 7437 C C . ASP C 1 17 ? -24.676 56.929 103.357 1.00 55.16 14 ASP C C 1
ATOM 7438 O O . ASP C 1 17 ? -25.698 56.316 103.670 1.00 57.99 14 ASP C O 1
ATOM 7443 N N . PHE C 1 18 ? -24.662 57.915 102.453 1.00 55.11 15 PHE C N 1
ATOM 7444 C CA . PHE C 1 18 ? -25.843 58.263 101.650 1.00 58.66 15 PHE C CA 1
ATOM 7445 C C . PHE C 1 18 ? -25.735 57.755 100.204 1.00 60.78 15 PHE C C 1
ATOM 7446 O O . PHE C 1 18 ? -26.141 58.448 99.278 1.00 62.83 15 PHE C O 1
ATOM 7454 N N . GLY C 1 19 ? -25.216 56.547 100.009 1.00 61.20 16 GLY C N 1
ATOM 7455 C CA . GLY C 1 19 ? -24.974 56.010 98.666 1.00 63.74 16 GLY C CA 1
ATOM 7456 C C . GLY C 1 19 ? -23.518 56.206 98.292 1.00 61.15 16 GLY C C 1
ATOM 7457 O O . GLY C 1 19 ? -22.626 55.883 99.075 1.00 59.05 16 GLY C O 1
ATOM 7458 N N . SER C 1 20 ? -23.264 56.719 97.095 1.00 62.37 17 SER C N 1
ATOM 7459 C CA . SER C 1 20 ? -21.916 57.172 96.701 1.00 59.84 17 SER C CA 1
ATOM 7460 C C . SER C 1 20 ? -20.839 56.093 96.707 1.00 58.99 17 SER C C 1
ATOM 7461 O O . SER C 1 20 ? -20.396 55.658 97.771 1.00 56.50 17 SER C O 1
ATOM 7464 N N . GLN C 1 21 ? -20.398 55.706 95.511 1.00 61.38 18 GLN C N 1
ATOM 7465 C CA . GLN C 1 21 ? -19.225 54.852 95.339 1.00 61.22 18 GLN C CA 1
ATOM 7466 C C . GLN C 1 21 ? -18.206 55.051 96.457 1.00 56.62 18 GLN C C 1
ATOM 7467 O O . GLN C 1 21 ? -17.705 54.090 97.032 1.00 56.28 18 GLN C O 1
ATOM 7473 N N . TYR C 1 22 ? -17.923 56.312 96.769 1.00 53.59 19 TYR C N 1
ATOM 7474 C CA . TYR C 1 22 ? -16.776 56.671 97.586 1.00 49.92 19 TYR C CA 1
ATOM 7475 C C . TYR C 1 22 ? -17.026 56.695 99.093 1.00 47.39 19 TYR C C 1
ATOM 7476 O O . TYR C 1 22 ? -16.167 57.144 99.843 1.00 45.01 19 TYR C O 1
ATOM 7485 N N . ALA C 1 23 ? -18.176 56.211 99.549 1.00 48.61 20 ALA C N 1
ATOM 7486 C CA . ALA C 1 23 ? -18.434 56.116 100.989 1.00 47.09 20 ALA C CA 1
ATOM 7487 C C . ALA C 1 23 ? -17.265 55.411 101.669 1.00 45.79 20 ALA C C 1
ATOM 7488 O O . ALA C 1 23 ? -16.518 56.037 102.420 1.00 43.53 20 ALA C O 1
ATOM 7490 N N . GLN C 1 24 ? -17.113 54.115 101.399 1.00 47.81 21 GLN C N 1
ATOM 7491 C CA . GLN C 1 24 ? -15.866 53.413 101.687 1.00 47.59 21 GLN C CA 1
ATOM 7492 C C . GLN C 1 24 ? -14.840 54.192 100.914 1.00 46.81 21 GLN C C 1
ATOM 7493 O O . GLN C 1 24 ? -15.067 54.475 99.743 1.00 49.00 21 GLN C O 1
ATOM 7499 N N . LEU C 1 25 ? -13.723 54.535 101.530 1.00 44.72 22 LEU C N 1
ATOM 7500 C CA . LEU C 1 25 ? -12.731 55.440 100.918 1.00 43.71 22 LEU C CA 1
ATOM 7501 C C . LEU C 1 25 ? -12.664 56.730 101.703 1.00 40.94 22 LEU C C 1
ATOM 7502 O O . LEU C 1 25 ? -11.580 57.250 101.907 1.00 40.08 22 LEU C O 1
ATOM 7507 N N . ILE C 1 26 ? -13.802 57.255 102.145 1.00 40.12 23 ILE C N 1
ATOM 7508 C CA . ILE C 1 26 ? -13.758 58.213 103.242 1.00 38.51 23 ILE C CA 1
ATOM 7509 C C . ILE C 1 26 ? -13.224 57.410 104.413 1.00 38.51 23 ILE C C 1
ATOM 7510 O O . ILE C 1 26 ? -12.239 57.795 105.060 1.00 38.08 23 ILE C O 1
ATOM 7515 N N . ALA C 1 27 ? -13.881 56.280 104.661 1.00 39.52 24 ALA C N 1
ATOM 7516 C CA . ALA C 1 27 ? -13.518 55.389 105.749 1.00 40.05 24 ALA C CA 1
ATOM 7517 C C . ALA C 1 27 ? -12.059 55.008 105.659 1.00 40.23 24 ALA C C 1
ATOM 7518 O O . ALA C 1 27 ? -11.344 55.082 106.646 1.00 40.27 24 ALA C O 1
ATOM 7520 N N . ARG C 1 28 ? -11.610 54.627 104.473 1.00 41.08 25 ARG C N 1
ATOM 7521 C CA . ARG C 1 28 ? -10.234 54.177 104.305 1.00 42.37 25 ARG C CA 1
ATOM 7522 C C . ARG C 1 28 ? -9.222 55.292 104.532 1.00 41.19 25 ARG C C 1
ATOM 7523 O O . ARG C 1 28 ? -8.183 55.067 105.129 1.00 42.04 25 ARG C O 1
ATOM 7531 N N . ARG C 1 29 ? -9.536 56.495 104.073 1.00 39.93 26 ARG C N 1
ATOM 7532 C CA . ARG C 1 29 ? -8.653 57.638 104.282 1.00 39.15 26 ARG C CA 1
ATOM 7533 C C . ARG C 1 29 ? -8.541 57.941 105.766 1.00 38.46 26 ARG C C 1
ATOM 7534 O O . ARG C 1 29 ? -7.460 58.231 106.259 1.00 39.28 26 ARG C O 1
ATOM 7542 N N . VAL C 1 30 ? -9.653 57.856 106.485 1.00 37.83 27 VAL C N 1
ATOM 7543 C CA . VAL C 1 30 ? -9.635 58.067 107.936 1.00 37.86 27 VAL C CA 1
ATOM 7544 C C . VAL C 1 30 ? -8.754 57.028 108.626 1.00 39.35 27 VAL C C 1
ATOM 7545 O O . VAL C 1 30 ? -7.957 57.373 109.481 1.00 40.13 27 VAL C O 1
ATOM 7549 N N . ARG C 1 31 ? -8.870 55.770 108.224 1.00 40.25 28 ARG C N 1
ATOM 7550 C CA . ARG C 1 31 ? -8.039 54.712 108.785 1.00 42.44 28 ARG C CA 1
ATOM 7551 C C . ARG C 1 31 ? -6.563 54.970 108.500 1.00 43.49 28 ARG C C 1
ATOM 7552 O O . ARG C 1 31 ? -5.717 54.748 109.351 1.00 45.07 28 ARG C O 1
ATOM 7560 N N . GLU C 1 32 ? -6.265 55.443 107.298 1.00 43.18 29 GLU C N 1
ATOM 7561 C CA . GLU C 1 32 ? -4.892 55.702 106.884 1.00 45.04 29 GLU C CA 1
ATOM 7562 C C . GLU C 1 32 ? -4.287 56.827 107.733 1.00 44.64 29 GLU C C 1
ATOM 7563 O O . GLU C 1 32 ? -3.116 56.783 108.109 1.00 46.60 29 GLU C O 1
ATOM 7569 N N . ILE C 1 33 ? -5.108 57.822 108.045 1.00 42.42 30 ILE C N 1
ATOM 7570 C CA . ILE C 1 33 ? -4.709 58.923 108.910 1.00 42.43 30 ILE C CA 1
ATOM 7571 C C . ILE C 1 33 ? -4.364 58.432 110.317 1.00 44.30 30 ILE C C 1
ATOM 7572 O O . ILE C 1 33 ? -3.592 59.071 111.034 1.00 45.83 30 ILE C O 1
ATOM 7577 N N . GLY C 1 34 ? -4.950 57.304 110.706 1.00 44.49 31 GLY C N 1
ATOM 7578 C CA . GLY C 1 34 ? -4.623 56.650 111.966 1.00 46.98 31 GLY C CA 1
ATOM 7579 C C . GLY C 1 34 ? -5.722 56.672 113.009 1.00 46.89 31 GLY C C 1
ATOM 7580 O O . GLY C 1 34 ? -5.455 56.432 114.182 1.00 49.59 31 GLY C O 1
ATOM 7581 N N . VAL C 1 35 ? -6.957 56.932 112.594 1.00 44.45 32 VAL C N 1
ATOM 7582 C CA . VAL C 1 35 ? -8.085 57.006 113.520 1.00 44.89 32 VAL C CA 1
ATOM 7583 C C . VAL C 1 35 ? -9.166 56.016 113.113 1.00 44.19 32 VAL C C 1
ATOM 7584 O O . VAL C 1 35 ? -9.483 55.882 111.933 1.00 42.05 32 VAL C O 1
ATOM 7588 N N . TYR C 1 36 ? -9.732 55.325 114.097 1.00 46.30 33 TYR C N 1
ATOM 7589 C CA . TYR C 1 36 ? -10.755 54.328 113.819 1.00 46.62 33 TYR C CA 1
ATOM 7590 C C . TYR C 1 36 ? -12.023 54.982 113.271 1.00 44.94 33 TYR C C 1
ATOM 7591 O O . TYR C 1 36 ? -12.297 56.147 113.522 1.00 44.33 33 TYR C O 1
ATOM 7600 N N . CYS C 1 37 ? -12.780 54.227 112.495 1.00 44.83 34 CYS C N 1
ATOM 7601 C CA . CYS C 1 37 ? -14.059 54.701 112.011 1.00 44.12 34 CYS C CA 1
ATOM 7602 C C . CYS C 1 37 ? -14.946 53.548 111.571 1.00 45.29 34 CYS C C 1
ATOM 7603 O O . CYS C 1 37 ? -14.463 52.460 111.265 1.00 46.33 34 CYS C O 1
ATOM 7606 N N . GLU C 1 38 ? -16.246 53.797 111.551 1.00 45.75 35 GLU C N 1
ATOM 7607 C CA . GLU C 1 38 ? -17.187 52.851 110.995 1.00 47.19 35 GLU C CA 1
ATOM 7608 C C . GLU C 1 38 ? -18.081 53.533 109.978 1.00 46.42 35 GLU C C 1
ATOM 7609 O O . GLU C 1 38 ? -18.312 54.740 110.041 1.00 45.28 35 GLU C O 1
ATOM 7615 N N . LEU C 1 39 ? -18.557 52.741 109.028 1.00 47.55 36 LEU C N 1
ATOM 7616 C CA . LEU C 1 39 ? -19.457 53.211 107.997 1.00 47.82 36 LEU C CA 1
ATOM 7617 C C . LEU C 1 39 ? -20.842 52.657 108.297 1.00 50.66 36 LEU C C 1
ATOM 7618 O O . LEU C 1 39 ? -21.047 51.445 108.295 1.00 52.79 36 LEU C O 1
ATOM 7623 N N . MET C 1 40 ? -21.783 53.548 108.590 1.00 51.28 37 MET C N 1
ATOM 7624 C CA . MET C 1 40 ? -23.158 53.151 108.874 1.00 54.41 37 MET C CA 1
ATOM 7625 C C . MET C 1 40 ? -24.082 53.784 107.851 1.00 55.48 37 MET C C 1
ATOM 7626 O O . MET C 1 40 ? -23.816 54.894 107.391 1.00 53.73 37 MET C O 1
ATOM 7631 N N . PRO C 1 41 ? -25.169 53.082 107.487 1.00 58.95 38 PRO C N 1
ATOM 7632 C CA . PRO C 1 41 ? -26.149 53.673 106.583 1.00 60.76 38 PRO C CA 1
ATOM 7633 C C . PRO C 1 41 ? -26.927 54.794 107.267 1.00 61.61 38 PRO C C 1
ATOM 7634 O O . PRO C 1 41 ? -27.106 54.771 108.478 1.00 62.39 38 PRO C O 1
ATOM 7638 N N . CYS C 1 42 ? -27.381 55.765 106.486 1.00 62.26 39 CYS C N 1
ATOM 7639 C CA . CYS C 1 42 ? -28.063 56.952 107.014 1.00 63.37 39 CYS C CA 1
ATOM 7640 C C . CYS C 1 42 ? -29.400 56.637 107.675 1.00 67.87 39 CYS C C 1
ATOM 7641 O O . CYS C 1 42 ? -29.879 57.398 108.516 1.00 69.14 39 CYS C O 1
ATOM 7644 N N . ASP C 1 43 ? -30.008 55.520 107.290 1.00 70.95 40 ASP C N 1
ATOM 7645 C CA . ASP C 1 43 ? -31.267 55.098 107.886 1.00 75.74 40 ASP C CA 1
ATOM 7646 C C . ASP C 1 43 ? -31.095 54.542 109.302 1.00 76.15 40 ASP C C 1
ATOM 7647 O O . ASP C 1 43 ? -32.084 54.202 109.946 1.00 80.60 40 ASP C O 1
ATOM 7652 N N . ILE C 1 44 ? -29.859 54.430 109.785 1.00 72.50 41 ILE C N 1
ATOM 7653 C CA . ILE C 1 44 ? -29.610 53.843 111.097 1.00 73.24 41 ILE C CA 1
ATOM 7654 C C . ILE C 1 44 ? -30.212 54.710 112.198 1.00 75.48 41 ILE C C 1
ATOM 7655 O O . ILE C 1 44 ? -30.427 55.908 112.009 1.00 74.90 41 ILE C O 1
ATOM 7660 N N . ASP C 1 45 ? -30.463 54.091 113.348 1.00 78.36 42 ASP C N 1
ATOM 7661 C CA . ASP C 1 45 ? -31.261 54.696 114.418 1.00 82.28 42 ASP C CA 1
ATOM 7662 C C . ASP C 1 45 ? -30.360 55.399 115.421 1.00 80.61 42 ASP C C 1
ATOM 7663 O O . ASP C 1 45 ? -29.281 54.902 115.716 1.00 78.19 42 ASP C O 1
ATOM 7668 N N . GLU C 1 46 ? -30.804 56.540 115.953 1.00 82.65 43 GLU C N 1
ATOM 7669 C CA . GLU C 1 46 ? -30.127 57.143 117.107 1.00 82.73 43 GLU C CA 1
ATOM 7670 C C . GLU C 1 46 ? -30.222 56.105 118.218 1.00 85.99 43 GLU C C 1
ATOM 7671 O O . GLU C 1 46 ? -31.253 55.438 118.359 1.00 90.30 43 GLU C O 1
ATOM 7677 N N . GLU C 1 47 ? -29.151 55.963 118.993 1.00 84.61 44 GLU C N 1
ATOM 7678 C CA . GLU C 1 47 ? -28.928 54.761 119.814 1.00 86.70 44 GLU C CA 1
ATOM 7679 C C . GLU C 1 47 ? -28.425 53.750 118.797 1.00 83.03 44 GLU C C 1
ATOM 7680 O O . GLU C 1 47 ? -29.181 53.261 117.961 1.00 83.63 44 GLU C O 1
ATOM 7686 N N . THR C 1 48 ? -27.134 53.452 118.882 1.00 79.86 45 THR C N 1
ATOM 7687 C CA . THR C 1 48 ? -26.293 53.265 117.703 1.00 75.09 45 THR C CA 1
ATOM 7688 C C . THR C 1 48 ? -26.139 54.695 117.230 1.00 72.56 45 THR C C 1
ATOM 7689 O O . THR C 1 48 ? -27.129 55.375 116.988 1.00 74.34 45 THR C O 1
ATOM 7693 N N . ILE C 1 49 ? -24.907 55.159 117.120 1.00 69.11 46 ILE C N 1
ATOM 7694 C CA . ILE C 1 49 ? -24.601 56.591 117.070 1.00 67.53 46 ILE C CA 1
ATOM 7695 C C . ILE C 1 49 ? -24.445 57.039 118.513 1.00 70.42 46 ILE C C 1
ATOM 7696 O O . ILE C 1 49 ? -23.343 57.377 118.931 1.00 69.55 46 ILE C O 1
ATOM 7701 N N . ARG C 1 50 ? -25.530 57.026 119.280 1.00 74.58 47 ARG C N 1
ATOM 7702 C CA . ARG C 1 50 ? -25.438 57.371 120.691 1.00 78.41 47 ARG C CA 1
ATOM 7703 C C . ARG C 1 50 ? -24.431 56.433 121.357 1.00 78.33 47 ARG C C 1
ATOM 7704 O O . ARG C 1 50 ? -23.519 56.887 122.047 1.00 78.59 47 ARG C O 1
ATOM 7712 N N . ASP C 1 51 ? -24.589 55.131 121.121 1.00 78.23 48 ASP C N 1
ATOM 7713 C CA . ASP C 1 51 ? -23.746 54.110 121.752 1.00 79.05 48 ASP C CA 1
ATOM 7714 C C . ASP C 1 51 ? -22.343 54.110 121.163 1.00 74.50 48 ASP C C 1
ATOM 7715 O O . ASP C 1 51 ? -21.363 53.927 121.886 1.00 75.45 48 ASP C O 1
ATOM 7720 N N . PHE C 1 52 ? -22.255 54.310 119.849 1.00 70.08 49 PHE C N 1
ATOM 7721 C CA . PHE C 1 52 ? -20.972 54.454 119.161 1.00 65.77 49 PHE C CA 1
ATOM 7722 C C . PHE C 1 52 ? -20.222 55.697 119.631 1.00 65.17 49 PHE C C 1
ATOM 7723 O O . PHE C 1 52 ? -18.996 55.702 119.655 1.00 63.82 49 PHE C O 1
ATOM 7731 N N . ASN C 1 53 ? -20.964 56.747 119.976 1.00 66.60 50 ASN C N 1
ATOM 7732 C CA . ASN C 1 53 ? -20.416 57.911 120.668 1.00 67.61 50 ASN C CA 1
ATOM 7733 C C . ASN C 1 53 ? -19.169 58.454 119.980 1.00 63.85 50 ASN C C 1
ATOM 7734 O O . ASN C 1 53 ? -18.066 58.385 120.534 1.00 64.51 50 ASN C O 1
ATOM 7739 N N . PRO C 1 54 ? -19.339 58.994 118.763 1.00 60.36 51 PRO C N 1
ATOM 7740 C CA . PRO C 1 54 ? -18.208 59.433 117.970 1.00 56.77 51 PRO C CA 1
ATOM 7741 C C . PRO C 1 54 ? -17.604 60.741 118.462 1.00 57.53 51 PRO C C 1
ATOM 7742 O O . PRO C 1 54 ? -18.275 61.524 119.130 1.00 60.24 51 PRO C O 1
ATOM 7746 N N . HIS C 1 55 ? -16.337 60.957 118.129 1.00 55.67 52 HIS C N 1
ATOM 7747 C CA . HIS C 1 55 ? -15.692 62.247 118.307 1.00 56.09 52 HIS C CA 1
ATOM 7748 C C . HIS C 1 55 ? -15.943 63.157 117.107 1.00 53.17 52 HIS C C 1
ATOM 7749 O O . HIS C 1 55 ? -15.701 64.358 117.176 1.00 53.78 52 HIS C O 1
ATOM 7756 N N . GLY C 1 56 ? -16.425 62.584 116.011 1.00 50.49 53 GLY C N 1
ATOM 7757 C CA . GLY C 1 56 ? -16.794 63.362 114.837 1.00 48.34 53 GLY C CA 1
ATOM 7758 C C . GLY C 1 56 ? -17.622 62.547 113.864 1.00 46.92 53 GLY C C 1
ATOM 7759 O O . GLY C 1 56 ? -17.606 61.321 113.898 1.00 47.11 53 GLY C O 1
ATOM 7760 N N . ILE C 1 57 ? -18.346 63.230 112.992 1.00 46.09 54 ILE C N 1
ATOM 7761 C CA . ILE C 1 57 ? -19.220 62.570 112.046 1.00 45.51 54 ILE C CA 1
ATOM 7762 C C . ILE C 1 57 ? -18.974 63.138 110.668 1.00 43.60 54 ILE C C 1
ATOM 7763 O O . ILE C 1 57 ? -18.960 64.350 110.502 1.00 43.80 54 ILE C O 1
ATOM 7768 N N . ILE C 1 58 ? -18.774 62.269 109.682 1.00 42.42 55 ILE C N 1
ATOM 7769 C CA . ILE C 1 58 ? -18.689 62.694 108.286 1.00 41.19 55 ILE C CA 1
ATOM 7770 C C . ILE C 1 58 ? -19.894 62.177 107.515 1.00 42.52 55 ILE C C 1
ATOM 7771 O O . ILE C 1 58 ? -20.143 60.974 107.475 1.00 43.26 55 ILE C O 1
ATOM 7776 N N . LEU C 1 59 ? -20.638 63.092 106.906 1.00 43.43 56 LEU C N 1
ATOM 7777 C CA . LEU C 1 59 ? -21.741 62.732 106.020 1.00 45.14 56 LEU C CA 1
ATOM 7778 C C . LEU C 1 59 ? -21.160 62.659 104.617 1.00 44.20 56 LEU C C 1
ATOM 7779 O O . LEU C 1 59 ? -20.456 63.566 104.189 1.00 43.32 56 LEU C O 1
ATOM 7784 N N . SER C 1 60 ? -21.438 61.575 103.910 1.00 45.16 57 SER C N 1
ATOM 7785 C CA . SER C 1 60 ? -20.839 61.341 102.608 1.00 45.09 57 SER C CA 1
ATOM 7786 C C . SER C 1 60 ? -21.867 61.587 101.533 1.00 47.97 57 SER C C 1
ATOM 7787 O O . SER C 1 60 ? -22.659 62.526 101.608 1.00 49.26 57 SER C O 1
ATOM 7790 N N . GLY C 1 61 ? -21.811 60.757 100.501 1.00 49.58 58 GLY C N 1
ATOM 7791 C CA . GLY C 1 61 ? -23.018 60.292 99.866 1.00 53.20 58 GLY C CA 1
ATOM 7792 C C . GLY C 1 61 ? -23.453 61.023 98.634 1.00 55.65 58 GLY C C 1
ATOM 7793 O O . GLY C 1 61 ? -22.801 61.973 98.195 1.00 54.80 58 GLY C O 1
ATOM 7794 N N . GLY C 1 62 ? -24.585 60.568 98.105 1.00 59.44 59 GLY C N 1
ATOM 7795 C CA . GLY C 1 62 ? -25.057 60.954 96.793 1.00 62.96 59 GLY C CA 1
ATOM 7796 C C . GLY C 1 62 ? -24.558 59.924 95.805 1.00 64.61 59 GLY C C 1
ATOM 7797 O O . GLY C 1 62 ? -23.369 59.882 95.513 1.00 62.54 59 GLY C O 1
ATOM 7798 N N . PRO C 1 63 ? -25.454 59.061 95.306 1.00 69.00 60 PRO C N 1
ATOM 7799 C CA . PRO C 1 63 ? -25.026 58.131 94.264 1.00 71.70 60 PRO C CA 1
ATOM 7800 C C . PRO C 1 63 ? -24.870 58.802 92.895 1.00 74.67 60 PRO C C 1
ATOM 7801 O O . PRO C 1 63 ? -25.030 60.014 92.776 1.00 74.17 60 PRO C O 1
ATOM 7805 N N . GLU C 1 64 ? -24.552 57.997 91.884 1.00 78.34 61 GLU C N 1
ATOM 7806 C CA . GLU C 1 64 ? -24.406 58.443 90.493 1.00 82.28 61 GLU C CA 1
ATOM 7807 C C . GLU C 1 64 ? -23.295 59.472 90.345 1.00 79.16 61 GLU C C 1
ATOM 7808 O O . GLU C 1 64 ? -22.802 59.705 89.241 1.00 82.15 61 GLU C O 1
ATOM 7814 N N . ALA C 1 74 ? -31.693 62.886 105.061 1.00 74.20 71 ALA C N 1
ATOM 7815 C CA . ALA C 1 74 ? -31.921 63.374 106.418 1.00 75.16 71 ALA C CA 1
ATOM 7816 C C . ALA C 1 74 ? -31.362 62.414 107.492 1.00 73.48 71 ALA C C 1
ATOM 7817 O O . ALA C 1 74 ? -31.856 61.292 107.620 1.00 75.93 71 ALA C O 1
ATOM 7819 N N . PRO C 1 75 ? -30.323 62.833 108.248 1.00 70.11 72 PRO C N 1
ATOM 7820 C CA . PRO C 1 75 ? -29.814 62.082 109.427 1.00 69.11 72 PRO C CA 1
ATOM 7821 C C . PRO C 1 75 ? -30.418 62.429 110.808 1.00 72.25 72 PRO C C 1
ATOM 7822 O O . PRO C 1 75 ? -30.490 61.549 111.672 1.00 72.98 72 PRO C O 1
ATOM 7826 N N . ALA C 1 76 ? -30.757 63.705 111.023 1.00 74.01 73 ALA C N 1
ATOM 7827 C CA . ALA C 1 76 ? -31.773 64.138 112.025 1.00 79.22 73 ALA C CA 1
ATOM 7828 C C . ALA C 1 76 ? -31.266 64.896 113.265 1.00 79.70 73 ALA C C 1
ATOM 7829 O O . ALA C 1 76 ? -31.457 66.110 113.383 1.00 81.35 73 ALA C O 1
ATOM 7831 N N . PHE C 1 77 ? -30.656 64.180 114.200 1.00 78.85 74 PHE C N 1
ATOM 7832 C CA . PHE C 1 77 ? -30.340 64.748 115.510 1.00 80.78 74 PHE C CA 1
ATOM 7833 C C . PHE C 1 77 ? -28.844 64.932 115.742 1.00 76.45 74 PHE C C 1
ATOM 7834 O O . PHE C 1 77 ? -28.444 65.586 116.699 1.00 77.95 74 PHE C O 1
ATOM 7842 N N . ILE C 1 78 ? -28.020 64.358 114.868 1.00 71.57 75 ILE C N 1
ATOM 7843 C CA . ILE C 1 78 ? -26.566 64.335 115.055 1.00 67.74 75 ILE C CA 1
ATOM 7844 C C . ILE C 1 78 ? -25.934 65.710 115.333 1.00 67.41 75 ILE C C 1
ATOM 7845 O O . ILE C 1 78 ? -24.773 65.800 115.741 1.00 65.74 75 ILE C O 1
ATOM 7850 N N . PHE C 1 79 ? -26.696 66.771 115.086 1.00 69.46 76 PHE C N 1
ATOM 7851 C CA . PHE C 1 79 ? -26.227 68.140 115.264 1.00 69.72 76 PHE C CA 1
ATOM 7852 C C . PHE C 1 79 ? -26.399 68.602 116.705 1.00 74.14 76 PHE C C 1
ATOM 7853 O O . PHE C 1 79 ? -25.838 69.614 117.109 1.00 74.69 76 PHE C O 1
ATOM 7861 N N . GLU C 1 80 ? -27.171 67.846 117.477 1.00 77.69 77 GLU C N 1
ATOM 7862 C CA . GLU C 1 80 ? -27.334 68.111 118.901 1.00 82.91 77 GLU C CA 1
ATOM 7863 C C . GLU C 1 80 ? -26.143 67.598 119.717 1.00 81.74 77 GLU C C 1
ATOM 7864 O O . GLU C 1 80 ? -25.827 68.172 120.759 1.00 85.33 77 GLU C O 1
ATOM 7870 N N . ILE C 1 81 ? -25.487 66.531 119.258 1.00 77.42 78 ILE C N 1
ATOM 7871 C CA . ILE C 1 81 ? -24.300 66.020 119.947 1.00 76.44 78 ILE C CA 1
ATOM 7872 C C . ILE C 1 81 ? -23.186 67.044 119.785 1.00 74.72 78 ILE C C 1
ATOM 7873 O O . ILE C 1 81 ? -23.004 67.618 118.703 1.00 71.64 78 ILE C O 1
ATOM 7878 N N . GLY C 1 82 ? -22.402 67.239 120.838 1.00 77.02 79 GLY C N 1
ATOM 7879 C CA . GLY C 1 82 ? -21.333 68.235 120.817 1.00 76.14 79 GLY C CA 1
ATOM 7880 C C . GLY C 1 82 ? -20.197 68.008 119.829 1.00 70.60 79 GLY C C 1
ATOM 7881 O O . GLY C 1 82 ? -19.286 68.822 119.767 1.00 70.44 79 GLY C O 1
ATOM 7882 N N . CYS C 1 83 ? -20.231 66.925 119.055 1.00 66.86 80 CYS C N 1
ATOM 7883 C CA . CYS C 1 83 ? -19.118 66.599 118.155 1.00 62.37 80 CYS C CA 1
ATOM 7884 C C . CYS C 1 83 ? -19.179 67.361 116.829 1.00 59.18 80 CYS C C 1
ATOM 7885 O O . CYS C 1 83 ? -20.259 67.710 116.369 1.00 60.07 80 CYS C O 1
ATOM 7888 N N . PRO C 1 84 ? -18.017 67.619 116.209 1.00 56.27 81 PRO C N 1
ATOM 7889 C CA . PRO C 1 84 ? -17.987 68.269 114.894 1.00 53.56 81 PRO C CA 1
ATOM 7890 C C . PRO C 1 84 ? -18.587 67.418 113.791 1.00 50.97 81 PRO C C 1
ATOM 7891 O O . PRO C 1 84 ? -18.715 66.207 113.947 1.00 50.65 81 PRO C O 1
ATOM 7895 N N . VAL C 1 85 ? -18.932 68.054 112.676 1.00 49.65 82 VAL C N 1
ATOM 7896 C CA . VAL C 1 85 ? -19.567 67.360 111.560 1.00 47.95 82 VAL C CA 1
ATOM 7897 C C . VAL C 1 85 ? -19.054 67.884 110.214 1.00 45.81 82 VAL C C 1
ATOM 7898 O O . VAL C 1 85 ? -18.974 69.090 110.005 1.00 46.46 82 VAL C O 1
ATOM 7902 N N . LEU C 1 86 ? -18.695 66.969 109.316 1.00 43.85 83 LEU C N 1
ATOM 7903 C CA . LEU C 1 86 ? -18.250 67.319 107.966 1.00 42.41 83 LEU C CA 1
ATOM 7904 C C . LEU C 1 86 ? -19.221 66.736 106.952 1.00 42.82 83 LEU C C 1
ATOM 7905 O O . LEU C 1 86 ? -19.487 65.535 106.964 1.00 42.81 83 LEU C O 1
ATOM 7910 N N . GLY C 1 87 ? -19.742 67.589 106.075 1.00 43.74 84 GLY C N 1
ATOM 7911 C CA . GLY C 1 87 ? -20.670 67.159 105.028 1.00 44.80 84 GLY C CA 1
ATOM 7912 C C . GLY C 1 87 ? -20.013 67.226 103.667 1.00 43.76 84 GLY C C 1
ATOM 7913 O O . GLY C 1 87 ? -19.569 68.294 103.244 1.00 43.86 84 GLY C O 1
ATOM 7914 N N . ILE C 1 88 ? -19.947 66.089 102.983 1.00 43.34 85 ILE C N 1
ATOM 7915 C CA . ILE C 1 88 ? -19.323 66.014 101.671 1.00 43.07 85 ILE C CA 1
ATOM 7916 C C . ILE C 1 88 ? -20.397 65.886 100.611 1.00 45.62 85 ILE C C 1
ATOM 7917 O O . ILE C 1 88 ? -21.147 64.923 100.611 1.00 46.98 85 ILE C O 1
ATOM 7922 N N . CYS C 1 89 ? -20.464 66.875 99.726 1.00 46.97 86 CYS C N 1
ATOM 7923 C CA . CYS C 1 89 ? -21.373 66.885 98.571 1.00 50.29 86 CYS C CA 1
ATOM 7924 C C . CYS C 1 89 ? -22.855 66.867 98.972 1.00 52.44 86 CYS C C 1
ATOM 7925 O O . CYS C 1 89 ? -23.385 67.892 99.391 1.00 53.58 86 CYS C O 1
ATOM 7928 N N . TYR C 1 90 ? -23.530 65.729 98.847 1.00 53.63 87 TYR C N 1
ATOM 7929 C CA . TYR C 1 90 ? -24.897 65.628 99.340 1.00 55.98 87 TYR C CA 1
ATOM 7930 C C . TYR C 1 90 ? -24.933 65.792 100.858 1.00 54.00 87 TYR C C 1
ATOM 7931 O O . TYR C 1 90 ? -25.920 66.265 101.411 1.00 56.12 87 TYR C O 1
ATOM 7940 N N . GLY C 1 91 ? -23.854 65.400 101.525 1.00 50.38 88 GLY C N 1
ATOM 7941 C CA . GLY C 1 91 ? -23.719 65.614 102.956 1.00 49.03 88 GLY C CA 1
ATOM 7942 C C . GLY C 1 91 ? -23.843 67.079 103.319 1.00 49.51 88 GLY C C 1
ATOM 7943 O O . GLY C 1 91 ? -24.531 67.427 104.284 1.00 50.89 88 GLY C O 1
ATOM 7944 N N . MET C 1 92 ? -23.170 67.931 102.541 1.00 48.63 89 MET C N 1
ATOM 7945 C CA . MET C 1 92 ? -23.270 69.386 102.679 1.00 49.34 89 MET C CA 1
ATOM 7946 C C . MET C 1 92 ? -24.697 69.844 102.413 1.00 53.47 89 MET C C 1
ATOM 7947 O O . MET C 1 92 ? -25.202 70.711 103.127 1.00 55.51 89 MET C O 1
ATOM 7952 N N . GLN C 1 93 ? -25.345 69.267 101.396 1.00 55.35 90 GLN C N 1
ATOM 7953 C CA . GLN C 1 93 ? -26.718 69.648 101.046 1.00 59.73 90 GLN C CA 1
ATOM 7954 C C . GLN C 1 93 ? -27.672 69.508 102.219 1.00 61.66 90 GLN C C 1
ATOM 7955 O O . GLN C 1 93 ? -28.261 70.497 102.657 1.00 64.09 90 GLN C O 1
ATOM 7961 N N . THR C 1 94 ? -27.835 68.285 102.720 1.00 61.06 91 THR C N 1
ATOM 7962 C CA . THR C 1 94 ? -28.821 68.034 103.772 1.00 63.65 91 THR C CA 1
ATOM 7963 C C . THR C 1 94 ? -28.436 68.735 105.065 1.00 62.55 91 THR C C 1
ATOM 7964 O O . THR C 1 94 ? -29.312 69.154 105.821 1.00 65.96 91 THR C O 1
ATOM 7968 N N . MET C 1 95 ? -27.134 68.871 105.311 1.00 58.42 92 MET C N 1
ATOM 7969 C CA . MET C 1 95 ? -26.647 69.670 106.429 1.00 57.71 92 MET C CA 1
ATOM 7970 C C . MET C 1 95 ? -27.180 71.094 106.304 1.00 61.04 92 MET C C 1
ATOM 7971 O O . MET C 1 95 ? -27.587 71.696 107.297 1.00 63.54 92 MET C O 1
ATOM 7976 N N . ALA C 1 96 ? -27.193 71.618 105.078 1.00 61.71 93 ALA C N 1
ATOM 7977 C CA . ALA C 1 96 ? -27.777 72.930 104.803 1.00 65.15 93 ALA C CA 1
ATOM 7978 C C . ALA C 1 96 ? -29.282 72.887 104.991 1.00 70.10 93 ALA C C 1
ATOM 7979 O O . ALA C 1 96 ? -29.807 73.632 105.801 1.00 73.19 93 ALA C O 1
ATOM 7981 N N . TYR C 1 97 ? -29.964 72.007 104.258 1.00 71.66 94 TYR C N 1
ATOM 7982 C CA . TYR C 1 97 ? -31.437 71.871 104.353 1.00 77.14 94 TYR C CA 1
ATOM 7983 C C . TYR C 1 97 ? -31.925 71.757 105.802 1.00 79.01 94 TYR C C 1
ATOM 7984 O O . TYR C 1 97 ? -32.818 72.492 106.203 1.00 83.46 94 TYR C O 1
ATOM 7993 N N . GLN C 1 98 ? -31.332 70.841 106.573 1.00 76.12 95 GLN C N 1
ATOM 7994 C CA . GLN C 1 98 ? -31.825 70.502 107.918 1.00 78.46 95 GLN C CA 1
ATOM 7995 C C . GLN C 1 98 ? -31.581 71.570 108.974 1.00 79.76 95 GLN C C 1
ATOM 7996 O O . GLN C 1 98 ? -32.360 71.705 109.914 1.00 83.89 95 GLN C O 1
ATOM 8002 N N . LEU C 1 99 ? -30.497 72.318 108.832 1.00 76.91 96 LEU C N 1
ATOM 8003 C CA . LEU C 1 99 ? -30.352 73.571 109.564 1.00 79.30 96 LEU C CA 1
ATOM 8004 C C . LEU C 1 99 ? -31.122 74.594 108.717 1.00 83.08 96 LEU C C 1
ATOM 8005 O O . LEU C 1 99 ? -31.961 74.199 107.908 1.00 84.89 96 LEU C O 1
ATOM 8010 N N . GLY C 1 100 ? -30.883 75.891 108.882 1.00 84.99 97 GLY C N 1
ATOM 8011 C CA . GLY C 1 100 ? -31.550 76.871 108.013 1.00 88.68 97 GLY C CA 1
ATOM 8012 C C . GLY C 1 100 ? -30.984 76.777 106.605 1.00 85.52 97 GLY C C 1
ATOM 8013 O O . GLY C 1 100 ? -30.087 75.974 106.344 1.00 80.73 97 GLY C O 1
ATOM 8014 N N . GLY C 1 101 ? -31.497 77.578 105.679 1.00 88.64 98 GLY C N 1
ATOM 8015 C CA . GLY C 1 101 ? -30.879 77.654 104.349 1.00 86.17 98 GLY C CA 1
ATOM 8016 C C . GLY C 1 101 ? -31.559 76.819 103.282 1.00 87.07 98 GLY C C 1
ATOM 8017 O O . GLY C 1 101 ? -32.365 75.935 103.586 1.00 88.67 98 GLY C O 1
ATOM 8018 N N . LYS C 1 102 ? -31.215 77.113 102.028 1.00 86.48 99 LYS C N 1
ATOM 8019 C CA . LYS C 1 102 ? -31.933 76.608 100.858 1.00 88.83 99 LYS C CA 1
ATOM 8020 C C . LYS C 1 102 ? -30.956 75.930 99.913 1.00 84.37 99 LYS C C 1
ATOM 8021 O O . LYS C 1 102 ? -29.757 76.180 99.971 1.00 80.30 99 LYS C O 1
ATOM 8027 N N . VAL C 1 103 ? -31.479 75.080 99.038 1.00 85.76 100 VAL C N 1
ATOM 8028 C CA . VAL C 1 103 ? -30.648 74.156 98.278 1.00 82.29 100 VAL C CA 1
ATOM 8029 C C . VAL C 1 103 ? -31.303 73.839 96.928 1.00 86.25 100 VAL C C 1
ATOM 8030 O O . VAL C 1 103 ? -32.377 74.352 96.630 1.00 91.75 100 VAL C O 1
ATOM 8034 N N . ASN C 1 104 ? -30.653 73.010 96.115 1.00 84.23 101 ASN C N 1
ATOM 8035 C CA . ASN C 1 104 ? -31.176 72.645 94.798 1.00 88.33 101 ASN C CA 1
ATOM 8036 C C . ASN C 1 104 ? -31.206 71.128 94.586 1.00 87.55 101 ASN C C 1
ATOM 8037 O O . ASN C 1 104 ? -32.223 70.562 94.173 1.00 91.76 101 ASN C O 1
ATOM 8042 N N . GLU C 1 110 ? -23.301 64.898 87.033 1.00 86.83 107 GLU C N 1
ATOM 8043 C CA . GLU C 1 110 ? -22.486 66.095 86.896 1.00 85.01 107 GLU C CA 1
ATOM 8044 C C . GLU C 1 110 ? -21.289 66.023 87.844 1.00 78.72 107 GLU C C 1
ATOM 8045 O O . GLU C 1 110 ? -21.420 66.284 89.042 1.00 74.67 107 GLU C O 1
ATOM 8051 N N . PHE C 1 111 ? -20.127 65.649 87.314 1.00 78.52 108 PHE C N 1
ATOM 8052 C CA . PHE C 1 111 ? -18.904 65.566 88.117 1.00 73.33 108 PHE C CA 1
ATOM 8053 C C . PHE C 1 111 ? -17.687 65.963 87.293 1.00 74.27 108 PHE C C 1
ATOM 8054 O O . PHE C 1 111 ? -17.558 65.540 86.148 1.00 78.98 108 PHE C O 1
ATOM 8062 N N . GLY C 1 112 ? -16.788 66.757 87.867 1.00 70.48 109 GLY C N 1
ATOM 8063 C CA . GLY C 1 112 ? -15.567 67.139 87.150 1.00 71.68 109 GLY C CA 1
ATOM 8064 C C . GLY C 1 112 ? -14.541 67.940 87.930 1.00 67.60 109 GLY C C 1
ATOM 8065 O O . GLY C 1 112 ? -14.765 68.310 89.078 1.00 63.63 109 GLY C O 1
ATOM 8066 N N . HIS C 1 113 ? -13.408 68.201 87.285 1.00 69.20 110 HIS C N 1
ATOM 8067 C CA . HIS C 1 113 ? -12.338 69.017 87.859 1.00 66.58 110 HIS C CA 1
ATOM 8068 C C . HIS C 1 113 ? -12.775 70.475 87.931 1.00 66.29 110 HIS C C 1
ATOM 8069 O O . HIS C 1 113 ? -13.440 70.963 87.018 1.00 70.10 110 HIS C O 1
ATOM 8076 N N . ALA C 1 114 ? -12.412 71.157 89.019 1.00 62.36 111 ALA C N 1
ATOM 8077 C CA . ALA C 1 114 ? -12.678 72.594 89.178 1.00 62.25 111 ALA C CA 1
ATOM 8078 C C . ALA C 1 114 ? -11.647 73.264 90.085 1.00 59.29 111 ALA C C 1
ATOM 8079 O O . ALA C 1 114 ? -11.153 72.659 91.028 1.00 55.93 111 ALA C O 1
ATOM 8081 N N . GLN C 1 115 ? -11.335 74.523 89.793 1.00 61.05 112 GLN C N 1
ATOM 8082 C CA . GLN C 1 115 ? -10.335 75.278 90.549 1.00 59.46 112 GLN C CA 1
ATOM 8083 C C . GLN C 1 115 ? -11.023 76.053 91.672 1.00 57.33 112 GLN C C 1
ATOM 8084 O O . GLN C 1 115 ? -11.702 77.043 91.429 1.00 59.30 112 GLN C O 1
ATOM 8090 N N . LEU C 1 116 ? -10.857 75.579 92.898 1.00 54.08 113 LEU C N 1
ATOM 8091 C CA . LEU C 1 116 ? -11.504 76.173 94.066 1.00 52.73 113 LEU C CA 1
ATOM 8092 C C . LEU C 1 116 ? -10.655 77.333 94.556 1.00 53.40 113 LEU C C 1
ATOM 8093 O O . LEU C 1 116 ? -9.433 77.233 94.546 1.00 53.68 113 LEU C O 1
ATOM 8098 N N . ARG C 1 117 ? -11.283 78.426 94.978 1.00 54.54 114 ARG C N 1
ATOM 8099 C CA . ARG C 1 117 ? -10.562 79.520 95.641 1.00 55.32 114 ARG C CA 1
ATOM 8100 C C . ARG C 1 117 ? -10.922 79.517 97.113 1.00 53.51 114 ARG C C 1
ATOM 8101 O O . ARG C 1 117 ? -12.106 79.548 97.445 1.00 53.92 114 ARG C O 1
ATOM 8109 N N . VAL C 1 118 ? -9.923 79.495 97.993 1.00 52.40 115 VAL C N 1
ATOM 8110 C CA . VAL C 1 118 ? -10.186 79.462 99.436 1.00 51.34 115 VAL C CA 1
ATOM 8111 C C . VAL C 1 118 ? -10.322 80.867 100.036 1.00 53.84 115 VAL C C 1
ATOM 8112 O O . VAL C 1 118 ? -9.352 81.622 100.120 1.00 55.27 115 VAL C O 1
ATOM 8116 N N . LEU C 1 119 ? -11.550 81.195 100.437 1.00 54.64 116 LEU C N 1
ATOM 8117 C CA . LEU C 1 119 ? -11.851 82.367 101.251 1.00 57.06 116 LEU C CA 1
ATOM 8118 C C . LEU C 1 119 ? -11.815 81.819 102.671 1.00 56.28 116 LEU C C 1
ATOM 8119 O O . LEU C 1 119 ? -12.433 80.796 102.942 1.00 54.74 116 LEU C O 1
ATOM 8124 N N . ASN C 1 120 ? -11.094 82.461 103.581 1.00 58.02 117 ASN C N 1
ATOM 8125 C CA . ASN C 1 120 ? -10.967 81.926 104.953 1.00 57.57 117 ASN C CA 1
ATOM 8126 C C . ASN C 1 120 ? -10.357 80.511 105.013 1.00 54.33 117 ASN C C 1
ATOM 8127 O O . ASN C 1 120 ? -11.079 79.520 104.877 1.00 51.89 117 ASN C O 1
ATOM 8132 N N . PRO C 1 121 ? -9.028 80.415 105.229 1.00 54.65 118 PRO C N 1
ATOM 8133 C CA . PRO C 1 121 ? -8.384 79.111 105.403 1.00 52.57 118 PRO C CA 1
ATOM 8134 C C . PRO C 1 121 ? -8.827 78.342 106.657 1.00 52.36 118 PRO C C 1
ATOM 8135 O O . PRO C 1 121 ? -8.531 77.154 106.771 1.00 50.74 118 PRO C O 1
ATOM 8139 N N . ALA C 1 122 ? -9.510 79.003 107.593 1.00 54.67 119 ALA C N 1
ATOM 8140 C CA . ALA C 1 122 ? -10.278 78.288 108.615 1.00 54.58 119 ALA C CA 1
ATOM 8141 C C . ALA C 1 122 ? -9.433 77.298 109.425 1.00 53.96 119 ALA C C 1
ATOM 8142 O O . ALA C 1 122 ? -8.249 77.522 109.669 1.00 55.57 119 ALA C O 1
ATOM 8144 N N . PHE C 1 123 ? -10.064 76.216 109.856 1.00 52.20 120 PHE C N 1
ATOM 8145 C CA . PHE C 1 123 ? -9.381 75.133 110.531 1.00 51.68 120 PHE C CA 1
ATOM 8146 C C . PHE C 1 123 ? -9.224 73.958 109.570 1.00 48.39 120 PHE C C 1
ATOM 8147 O O . PHE C 1 123 ? -8.378 73.081 109.778 1.00 47.99 120 PHE C O 1
ATOM 8155 N N . LEU C 1 124 ? -10.028 73.971 108.507 1.00 46.43 121 LEU C N 1
ATOM 8156 C CA . LEU C 1 124 ? -10.153 72.861 107.575 1.00 43.53 121 LEU C CA 1
ATOM 8157 C C . LEU C 1 124 ? -9.217 73.000 106.364 1.00 42.88 121 LEU C C 1
ATOM 8158 O O . LEU C 1 124 ? -8.872 72.002 105.740 1.00 41.34 121 LEU C O 1
ATOM 8163 N N . PHE C 1 125 ? -8.819 74.231 106.036 1.00 44.35 122 PHE C N 1
ATOM 8164 C CA . PHE C 1 125 ? -7.960 74.509 104.880 1.00 44.51 122 PHE C CA 1
ATOM 8165 C C . PHE C 1 125 ? -6.626 75.153 105.255 1.00 46.67 122 PHE C C 1
ATOM 8166 O O . PHE C 1 125 ? -5.941 75.683 104.381 1.00 47.61 122 PHE C O 1
ATOM 8174 N N . ASP C 1 126 ? -6.251 75.112 106.532 1.00 48.12 123 ASP C N 1
ATOM 8175 C CA . ASP C 1 126 ? -5.046 75.804 107.000 1.00 51.12 123 ASP C CA 1
ATOM 8176 C C . ASP C 1 126 ? -3.811 75.192 106.349 1.00 50.93 123 ASP C C 1
ATOM 8177 O O . ASP C 1 126 ? -3.599 73.992 106.451 1.00 50.13 123 ASP C O 1
ATOM 8182 N N . GLY C 1 127 ? -2.997 76.003 105.681 1.00 52.45 124 GLY C N 1
ATOM 8183 C CA . GLY C 1 127 ? -1.964 75.465 104.785 1.00 52.70 124 GLY C CA 1
ATOM 8184 C C . GLY C 1 127 ? -2.625 75.063 103.473 1.00 50.59 124 GLY C C 1
ATOM 8185 O O . GLY C 1 127 ? -3.158 75.904 102.770 1.00 51.68 124 GLY C O 1
ATOM 8186 N N . ILE C 1 128 ? -2.614 73.778 103.151 1.00 48.77 125 ILE C N 1
ATOM 8187 C CA . ILE C 1 128 ? -3.364 73.220 102.004 1.00 46.73 125 ILE C CA 1
ATOM 8188 C C . ILE C 1 128 ? -3.598 74.187 100.826 1.00 47.32 125 ILE C C 1
ATOM 8189 O O . ILE C 1 128 ? -4.584 74.908 100.786 1.00 46.83 125 ILE C O 1
ATOM 8194 N N . GLU C 1 129 ? -2.675 74.170 99.871 1.00 48.94 126 GLU C N 1
ATOM 8195 C CA . GLU C 1 129 ? -2.719 75.023 98.690 1.00 50.55 126 GLU C CA 1
ATOM 8196 C C . GLU C 1 129 ? -2.053 74.309 97.528 1.00 51.30 126 GLU C C 1
ATOM 8197 O O . GLU C 1 129 ? -1.012 73.686 97.700 1.00 51.88 126 GLU C O 1
ATOM 8203 N N . ASP C 1 130 ? -2.652 74.418 96.348 1.00 51.56 127 ASP C N 1
ATOM 8204 C CA . ASP C 1 130 ? -2.105 73.820 95.139 1.00 53.39 127 ASP C CA 1
ATOM 8205 C C . ASP C 1 130 ? -1.451 74.899 94.291 1.00 56.27 127 ASP C C 1
ATOM 8206 O O . ASP C 1 130 ? -0.316 74.736 93.862 1.00 58.82 127 ASP C O 1
ATOM 8211 N N . GLN C 1 131 ? -2.172 75.994 94.056 1.00 56.38 128 GLN C N 1
ATOM 8212 C CA . GLN C 1 131 ? -1.639 77.171 93.355 1.00 59.50 128 GLN C CA 1
ATOM 8213 C C . GLN C 1 131 ? -1.989 78.420 94.146 1.00 58.69 128 GLN C C 1
ATOM 8214 O O . GLN C 1 131 ? -2.845 78.367 95.015 1.00 56.07 128 GLN C O 1
ATOM 8220 N N . VAL C 1 132 ? -1.346 79.540 93.832 1.00 61.61 129 VAL C N 1
ATOM 8221 C CA . VAL C 1 132 ? -1.593 80.806 94.532 1.00 62.06 129 VAL C CA 1
ATOM 8222 C C . VAL C 1 132 ? -2.151 81.957 93.665 1.00 64.65 129 VAL C C 1
ATOM 8223 O O . VAL C 1 132 ? -2.517 82.989 94.211 1.00 65.73 129 VAL C O 1
ATOM 8227 N N . SER C 1 133 ? -2.230 81.804 92.344 1.00 66.44 130 SER C N 1
ATOM 8228 C CA . SER C 1 133 ? -3.012 82.736 91.489 1.00 68.84 130 SER C CA 1
ATOM 8229 C C . SER C 1 133 ? -2.497 84.179 91.441 1.00 72.37 130 SER C C 1
ATOM 8230 O O . SER C 1 133 ? -2.009 84.695 92.439 1.00 72.01 130 SER C O 1
ATOM 8233 N N . PRO C 1 134 ? -2.679 84.858 90.296 1.00 76.22 131 PRO C N 1
ATOM 8234 C CA . PRO C 1 134 ? -2.133 86.209 90.114 1.00 80.44 131 PRO C CA 1
ATOM 8235 C C . PRO C 1 134 ? -2.549 87.233 91.181 1.00 80.16 131 PRO C C 1
ATOM 8236 O O . PRO C 1 134 ? -1.780 88.137 91.487 1.00 82.78 131 PRO C O 1
ATOM 8240 N N . GLN C 1 135 ? -3.744 87.081 91.740 1.00 77.71 132 GLN C N 1
ATOM 8241 C CA . GLN C 1 135 ? -4.261 88.005 92.761 1.00 77.97 132 GLN C CA 1
ATOM 8242 C C . GLN C 1 135 ? -3.827 87.642 94.194 1.00 75.33 132 GLN C C 1
ATOM 8243 O O . GLN C 1 135 ? -4.123 88.371 95.136 1.00 75.80 132 GLN C O 1
ATOM 8249 N N . GLY C 1 136 ? -3.144 86.515 94.359 1.00 73.13 133 GLY C N 1
ATOM 8250 C CA . GLY C 1 136 ? -2.604 86.131 95.657 1.00 71.37 133 GLY C CA 1
ATOM 8251 C C . GLY C 1 136 ? -3.522 85.280 96.515 1.00 67.58 133 GLY C C 1
ATOM 8252 O O . GLY C 1 136 ? -3.254 85.098 97.699 1.00 66.60 133 GLY C O 1
ATOM 8253 N N . GLU C 1 137 ? -4.594 84.743 95.938 1.00 65.90 134 GLU C N 1
ATOM 8254 C CA . GLU C 1 137 ? -5.491 83.888 96.701 1.00 62.73 134 GLU C CA 1
ATOM 8255 C C . GLU C 1 137 ? -5.061 82.425 96.597 1.00 59.83 134 GLU C C 1
ATOM 8256 O O . GLU C 1 137 ? -4.549 81.992 95.570 1.00 60.48 134 GLU C O 1
ATOM 8262 N N . PRO C 1 138 ? -5.286 81.653 97.663 1.00 56.79 135 PRO C N 1
ATOM 8263 C CA . PRO C 1 138 ? -4.964 80.241 97.638 1.00 54.31 135 PRO C CA 1
ATOM 8264 C C . PRO C 1 138 ? -5.966 79.465 96.795 1.00 52.77 135 PRO C C 1
ATOM 8265 O O . PRO C 1 138 ? -7.162 79.680 96.934 1.00 52.26 135 PRO C O 1
ATOM 8269 N N . LEU C 1 139 ? -5.478 78.576 95.931 1.00 52.62 136 LEU C N 1
ATOM 8270 C CA . LEU C 1 139 ? -6.332 77.801 95.031 1.00 52.04 136 LEU C CA 1
ATOM 8271 C C . LEU C 1 139 ? -6.088 76.309 95.180 1.00 50.31 136 LEU C C 1
ATOM 8272 O O . LEU C 1 139 ? -4.943 75.879 95.282 1.00 50.75 136 LEU C O 1
ATOM 8277 N N . LEU C 1 140 ? -7.162 75.522 95.168 1.00 49.04 137 LEU C N 1
ATOM 8278 C CA . LEU C 1 140 ? -7.066 74.061 95.240 1.00 47.86 137 LEU C CA 1
ATOM 8279 C C . LEU C 1 140 ? -7.696 73.412 94.020 1.00 49.24 137 LEU C C 1
ATOM 8280 O O . LEU C 1 140 ? -8.755 73.828 93.567 1.00 50.17 137 LEU C O 1
ATOM 8285 N N . ASP C 1 141 ? -7.037 72.388 93.492 1.00 50.23 138 ASP C N 1
ATOM 8286 C CA . ASP C 1 141 ? -7.628 71.536 92.473 1.00 51.96 138 ASP C CA 1
ATOM 8287 C C . ASP C 1 141 ? -8.549 70.539 93.181 1.00 49.61 138 ASP C C 1
ATOM 8288 O O . ASP C 1 141 ? -8.123 69.837 94.100 1.00 47.77 138 ASP C O 1
ATOM 8293 N N . VAL C 1 142 ? -9.813 70.498 92.777 1.00 50.16 139 VAL C N 1
ATOM 8294 C CA . VAL C 1 142 ? -10.781 69.615 93.410 1.00 48.46 139 VAL C CA 1
ATOM 8295 C C . VAL C 1 142 ? -11.705 68.952 92.404 1.00 51.01 139 VAL C C 1
ATOM 8296 O O . VAL C 1 142 ? -11.787 69.364 91.251 1.00 54.24 139 VAL C O 1
ATOM 8300 N N . TRP C 1 143 ? -12.404 67.925 92.873 1.00 50.11 140 TRP C N 1
ATOM 8301 C CA . TRP C 1 143 ? -13.300 67.124 92.057 1.00 52.86 140 TRP C CA 1
ATOM 8302 C C . TRP C 1 143 ? -14.717 67.419 92.540 1.00 52.68 140 TRP C C 1
ATOM 8303 O O . TRP C 1 143 ? -15.145 66.930 93.590 1.00 50.40 140 TRP C O 1
ATOM 8314 N N . MET C 1 144 ? -15.423 68.252 91.776 1.00 55.57 141 MET C N 1
ATOM 8315 C CA . MET C 1 144 ? -16.732 68.775 92.169 1.00 56.08 141 MET C CA 1
ATOM 8316 C C . MET C 1 144 ? -17.865 67.792 91.900 1.00 58.51 141 MET C C 1
ATOM 8317 O O . MET C 1 144 ? -17.755 66.925 91.036 1.00 61.07 141 MET C O 1
ATOM 8322 N N . SER C 1 145 ? -18.939 67.926 92.673 1.00 58.35 142 SER C N 1
ATOM 8323 C CA . SER C 1 145 ? -20.248 67.406 92.292 1.00 61.87 142 SER C CA 1
ATOM 8324 C C . SER C 1 145 ? -21.097 68.652 92.079 1.00 64.38 142 SER C C 1
ATOM 8325 O O . SER C 1 145 ? -21.455 69.344 93.041 1.00 62.94 142 SER C O 1
ATOM 8328 N N . HIS C 1 146 ? -21.377 68.962 90.817 1.00 68.67 143 HIS C N 1
ATOM 8329 C CA . HIS C 1 146 ? -21.955 70.251 90.461 1.00 71.35 143 HIS C CA 1
ATOM 8330 C C . HIS C 1 146 ? -23.437 70.340 90.810 1.00 73.74 143 HIS C C 1
ATOM 8331 O O . HIS C 1 146 ? -23.974 71.438 90.952 1.00 75.26 143 HIS C O 1
ATOM 8338 N N . GLY C 1 147 ? -24.087 69.189 90.956 1.00 74.58 144 GLY C N 1
ATOM 8339 C CA . GLY C 1 147 ? -25.524 69.133 91.205 1.00 77.76 144 GLY C CA 1
ATOM 8340 C C . GLY C 1 147 ? -25.926 69.380 92.648 1.00 74.92 144 GLY C C 1
ATOM 8341 O O . GLY C 1 147 ? -27.073 69.743 92.923 1.00 77.91 144 GLY C O 1
ATOM 8342 N N . ASP C 1 148 ? -24.991 69.185 93.571 1.00 69.89 145 ASP C N 1
ATOM 8343 C CA . ASP C 1 148 ? -25.264 69.353 94.994 1.00 67.55 145 ASP C CA 1
ATOM 8344 C C . ASP C 1 148 ? -25.068 70.816 95.396 1.00 66.81 145 ASP C C 1
ATOM 8345 O O . ASP C 1 148 ? -24.269 71.120 96.288 1.00 63.27 145 ASP C O 1
ATOM 8350 N N . ILE C 1 149 ? -25.803 71.717 94.741 1.00 70.62 146 ILE C N 1
ATOM 8351 C CA . ILE C 1 149 ? -25.624 73.156 94.945 1.00 70.75 146 ILE C CA 1
ATOM 8352 C C . ILE C 1 149 ? -26.350 73.597 96.228 1.00 70.80 146 ILE C C 1
ATOM 8353 O O . ILE C 1 149 ? -27.316 72.957 96.659 1.00 72.15 146 ILE C O 1
ATOM 8358 N N . VAL C 1 150 ? -25.848 74.670 96.843 1.00 69.49 147 VAL C N 1
ATOM 8359 C CA . VAL C 1 150 ? -26.474 75.291 98.011 1.00 70.35 147 VAL C CA 1
ATOM 8360 C C . VAL C 1 150 ? -26.742 76.758 97.691 1.00 73.60 147 VAL C C 1
ATOM 8361 O O . VAL C 1 150 ? -25.814 77.513 97.424 1.00 72.34 147 VAL C O 1
ATOM 8365 N N . SER C 1 151 ? -28.012 77.158 97.722 1.00 78.15 148 SER C N 1
ATOM 8366 C CA . SER C 1 151 ? -28.413 78.494 97.276 1.00 82.25 148 SER C CA 1
ATOM 8367 C C . SER C 1 151 ? -28.169 79.571 98.323 1.00 82.02 148 SER C C 1
ATOM 8368 O O . SER C 1 151 ? -27.724 80.666 97.985 1.00 83.16 148 SER C O 1
ATOM 8371 N N . GLU C 1 152 ? -28.468 79.265 99.584 1.00 81.09 149 GLU C N 1
ATOM 8372 C CA . GLU C 1 152 ? -28.330 80.241 100.666 1.00 81.86 149 GLU C CA 1
ATOM 8373 C C . GLU C 1 152 ? -27.795 79.608 101.946 1.00 77.98 149 GLU C C 1
ATOM 8374 O O . GLU C 1 152 ? -28.283 78.566 102.383 1.00 77.18 149 GLU C O 1
ATOM 8380 N N . LEU C 1 153 ? -26.801 80.259 102.546 1.00 75.91 150 LEU C N 1
ATOM 8381 C CA . LEU C 1 153 ? -26.178 79.774 103.771 1.00 72.93 150 LEU C CA 1
ATOM 8382 C C . LEU C 1 153 ? -27.176 79.713 104.931 1.00 76.02 150 LEU C C 1
ATOM 8383 O O . LEU C 1 153 ? -27.990 80.620 105.087 1.00 80.79 150 LEU C O 1
ATOM 8388 N N . PRO C 1 154 ? -27.123 78.643 105.748 1.00 73.86 151 PRO C N 1
ATOM 8389 C CA . PRO C 1 154 ? -27.899 78.605 106.990 1.00 76.96 151 PRO C CA 1
ATOM 8390 C C . PRO C 1 154 ? -27.413 79.647 107.992 1.00 78.79 151 PRO C C 1
ATOM 8391 O O . PRO C 1 154 ? -26.302 80.157 107.847 1.00 76.59 151 PRO C O 1
ATOM 8395 N N . PRO C 1 155 ? -28.227 79.960 109.014 1.00 83.37 152 PRO C N 1
ATOM 8396 C CA . PRO C 1 155 ? -27.735 80.820 110.087 1.00 85.62 152 PRO C CA 1
ATOM 8397 C C . PRO C 1 155 ? -26.486 80.238 110.756 1.00 81.67 152 PRO C C 1
ATOM 8398 O O . PRO C 1 155 ? -26.365 79.016 110.898 1.00 78.52 152 PRO C O 1
ATOM 8402 N N . GLY C 1 156 ? -25.557 81.112 111.137 1.00 82.05 153 GLY C N 1
ATOM 8403 C CA . GLY C 1 156 ? -24.333 80.698 111.818 1.00 79.06 153 GLY C CA 1
ATOM 8404 C C . GLY C 1 156 ? -23.200 80.311 110.891 1.00 73.62 153 GLY C C 1
ATOM 8405 O O . GLY C 1 156 ? -22.066 80.151 111.339 1.00 71.70 153 GLY C O 1
ATOM 8406 N N . PHE C 1 157 ? -23.495 80.165 109.601 1.00 71.76 154 PHE C N 1
ATOM 8407 C CA . PHE C 1 157 ? -22.494 79.744 108.623 1.00 67.19 154 PHE C CA 1
ATOM 8408 C C . PHE C 1 157 ? -21.901 80.917 107.843 1.00 67.95 154 PHE C C 1
ATOM 8409 O O . PHE C 1 157 ? -22.440 82.027 107.845 1.00 71.92 154 PHE C O 1
ATOM 8417 N N . GLU C 1 158 ? -20.779 80.653 107.181 1.00 64.55 155 GLU C N 1
ATOM 8418 C CA . GLU C 1 158 ? -20.189 81.598 106.238 1.00 65.04 155 GLU C CA 1
ATOM 8419 C C . GLU C 1 158 ? -19.562 80.836 105.076 1.00 61.03 155 GLU C C 1
ATOM 8420 O O . GLU C 1 158 ? -19.132 79.702 105.239 1.00 58.00 155 GLU C O 1
ATOM 8426 N N . ALA C 1 159 ? -19.538 81.456 103.901 1.00 61.77 156 ALA C N 1
ATOM 8427 C CA . ALA C 1 159 ? -18.920 80.854 102.728 1.00 58.95 156 ALA C CA 1
ATOM 8428 C C . ALA C 1 159 ? -17.420 80.814 102.940 1.00 56.70 156 ALA C C 1
ATOM 8429 O O . ALA C 1 159 ? -16.771 81.849 103.052 1.00 58.33 156 ALA C O 1
ATOM 8431 N N . THR C 1 160 ? -16.884 79.603 103.003 1.00 53.59 157 THR C N 1
ATOM 8432 C CA . THR C 1 160 ? -15.485 79.367 103.306 1.00 51.68 157 THR C CA 1
ATOM 8433 C C . THR C 1 160 ? -14.676 79.055 102.029 1.00 50.11 157 THR C C 1
ATOM 8434 O O . THR C 1 160 ? -13.456 78.993 102.061 1.00 49.28 157 THR C O 1
ATOM 8438 N N . ALA C 1 161 ? -15.348 78.865 100.902 1.00 50.52 158 ALA C N 1
ATOM 8439 C CA . ALA C 1 161 ? -14.659 78.600 99.643 1.00 50.16 158 ALA C CA 1
ATOM 8440 C C . ALA C 1 161 ? -15.651 78.609 98.504 1.00 52.18 158 ALA C C 1
ATOM 8441 O O . ALA C 1 161 ? -16.827 78.288 98.695 1.00 52.84 158 ALA C O 1
ATOM 8443 N N . CYS C 1 162 ? -15.162 78.958 97.319 1.00 53.72 159 CYS C N 1
ATOM 8444 C CA . CYS C 1 162 ? -16.018 79.203 96.171 1.00 56.69 159 CYS C CA 1
ATOM 8445 C C . CYS C 1 162 ? -15.323 78.827 94.881 1.00 57.63 159 CYS C C 1
ATOM 8446 O O . CYS C 1 162 ? -14.111 78.617 94.845 1.00 56.20 159 CYS C O 1
ATOM 8449 N N . THR C 1 163 ? -16.112 78.765 93.818 1.00 60.74 160 THR C N 1
ATOM 8450 C CA . THR C 1 163 ? -15.604 78.498 92.489 1.00 62.90 160 THR C CA 1
ATOM 8451 C C . THR C 1 163 ? -16.359 79.388 91.526 1.00 67.50 160 THR C C 1
ATOM 8452 O O . THR C 1 163 ? -17.411 79.922 91.876 1.00 69.08 160 THR C O 1
ATOM 8456 N N . ASP C 1 164 ? -15.821 79.558 90.321 1.00 70.43 161 ASP C N 1
ATOM 8457 C CA . ASP C 1 164 ? -16.423 80.460 89.333 1.00 75.46 161 ASP C CA 1
ATOM 8458 C C . ASP C 1 164 ? -17.902 80.151 89.101 1.00 77.66 161 ASP C C 1
ATOM 8459 O O . ASP C 1 164 ? -18.716 81.058 88.949 1.00 80.88 161 ASP C O 1
ATOM 8464 N N . ASN C 1 165 ? -18.237 78.865 89.102 1.00 76.32 162 ASN C N 1
ATOM 8465 C CA . ASN C 1 165 ? -19.600 78.413 88.853 1.00 78.83 162 ASN C CA 1
ATOM 8466 C C . ASN C 1 165 ? -20.483 78.368 90.112 1.00 76.60 162 ASN C C 1
ATOM 8467 O O . ASN C 1 165 ? -21.699 78.542 90.015 1.00 79.67 162 ASN C O 1
ATOM 8472 N N . SER C 1 166 ? -19.875 78.146 91.281 1.00 71.84 163 SER C N 1
ATOM 8473 C CA . SER C 1 166 ? -20.612 78.009 92.551 1.00 69.81 163 SER C CA 1
ATOM 8474 C C . SER C 1 166 ? -20.091 78.946 93.652 1.00 67.62 163 SER C C 1
ATOM 8475 O O . SER C 1 166 ? -18.992 78.736 94.170 1.00 64.17 163 SER C O 1
ATOM 8478 N N . PRO C 1 167 ? -20.891 79.969 94.028 1.00 69.94 164 PRO C N 1
ATOM 8479 C CA . PRO C 1 167 ? -20.502 80.973 95.028 1.00 69.07 164 PRO C CA 1
ATOM 8480 C C . PRO C 1 167 ? -20.192 80.442 96.429 1.00 65.21 164 PRO C C 1
ATOM 8481 O O . PRO C 1 167 ? -19.513 81.125 97.199 1.00 64.37 164 PRO C O 1
ATOM 8485 N N . LEU C 1 168 ? -20.701 79.256 96.760 1.00 63.31 165 LEU C N 1
ATOM 8486 C CA . LEU C 1 168 ? -20.515 78.673 98.091 1.00 60.30 165 LEU C CA 1
ATOM 8487 C C . LEU C 1 168 ? -20.256 77.171 97.999 1.00 57.33 165 LEU C C 1
ATOM 8488 O O . LEU C 1 168 ? -21.127 76.340 98.270 1.00 57.53 165 LEU C O 1
ATOM 8493 N N . ALA C 1 169 ? -19.021 76.852 97.618 1.00 54.90 166 ALA C N 1
ATOM 8494 C CA . ALA C 1 169 ? -18.553 75.487 97.466 1.00 52.20 166 ALA C CA 1
ATOM 8495 C C . ALA C 1 169 ? -18.001 74.939 98.777 1.00 49.11 166 ALA C C 1
ATOM 8496 O O . ALA C 1 169 ? -17.525 73.801 98.824 1.00 47.27 166 ALA C O 1
ATOM 8498 N N . ALA C 1 170 ? -18.039 75.743 99.837 1.00 49.00 167 ALA C N 1
ATOM 8499 C CA . ALA C 1 170 ? -17.615 75.278 101.155 1.00 46.81 167 ALA C CA 1
ATOM 8500 C C . ALA C 1 170 ? -18.204 76.156 102.253 1.00 48.34 167 ALA C C 1
ATOM 8501 O O . ALA C 1 170 ? -18.254 77.375 102.109 1.00 50.66 167 ALA C O 1
ATOM 8503 N N . MET C 1 171 ? -18.659 75.524 103.336 1.00 47.66 168 MET C N 1
ATOM 8504 C CA . MET C 1 171 ? -19.321 76.210 104.459 1.00 49.48 168 MET C CA 1
ATOM 8505 C C . MET C 1 171 ? -18.584 75.917 105.752 1.00 48.66 168 MET C C 1
ATOM 8506 O O . MET C 1 171 ? -17.874 74.916 105.855 1.00 46.30 168 MET C O 1
ATOM 8511 N N . ALA C 1 172 ? -18.802 76.753 106.757 1.00 51.19 169 ALA C N 1
ATOM 8512 C CA . ALA C 1 172 ? -18.273 76.485 108.091 1.00 51.53 169 ALA C CA 1
ATOM 8513 C C . ALA C 1 172 ? -19.044 77.257 109.157 1.00 55.64 169 ALA C C 1
ATOM 8514 O O . ALA C 1 172 ? -19.291 78.453 109.006 1.00 58.17 169 ALA C O 1
ATOM 8516 N N . ASP C 1 173 ? -19.418 76.568 110.231 1.00 56.74 170 ASP C N 1
ATOM 8517 C CA . ASP C 1 173 ? -20.053 77.217 111.356 1.00 61.34 170 ASP C CA 1
ATOM 8518 C C . ASP C 1 173 ? -19.004 77.737 112.326 1.00 62.95 170 ASP C C 1
ATOM 8519 O O . ASP C 1 173 ? -19.129 78.852 112.822 1.00 67.26 170 ASP C O 1
ATOM 8524 N N . PHE C 1 174 ? -17.988 76.926 112.606 1.00 60.52 171 PHE C N 1
ATOM 8525 C CA . PHE C 1 174 ? -16.894 77.271 113.539 1.00 62.29 171 PHE C CA 1
ATOM 8526 C C . PHE C 1 174 ? -17.278 77.165 115.019 1.00 66.37 171 PHE C C 1
ATOM 8527 O O . PHE C 1 174 ? -16.579 76.498 115.781 1.00 66.50 171 PHE C O 1
ATOM 8535 N N . LYS C 1 175 ? -18.349 77.833 115.442 1.00 70.37 172 LYS C N 1
ATOM 8536 C CA . LYS C 1 175 ? -18.772 77.732 116.837 1.00 75.06 172 LYS C CA 1
ATOM 8537 C C . LYS C 1 175 ? -19.372 76.352 117.103 1.00 73.46 172 LYS C C 1
ATOM 8538 O O . LYS C 1 175 ? -19.014 75.702 118.084 1.00 74.69 172 LYS C O 1
ATOM 8544 N N . ARG C 1 176 ? -20.248 75.893 116.211 1.00 71.05 173 ARG C N 1
ATOM 8545 C CA . ARG C 1 176 ? -20.798 74.536 116.299 1.00 69.53 173 ARG C CA 1
ATOM 8546 C C . ARG C 1 176 ? -19.861 73.494 115.693 1.00 64.36 173 ARG C C 1
ATOM 8547 O O . ARG C 1 176 ? -20.046 72.302 115.915 1.00 63.39 173 ARG C O 1
ATOM 8555 N N . ARG C 1 177 ? -18.869 73.954 114.930 1.00 61.62 174 ARG C N 1
ATOM 8556 C CA . ARG C 1 177 ? -17.893 73.093 114.258 1.00 57.32 174 ARG C CA 1
ATOM 8557 C C . ARG C 1 177 ? -18.535 72.195 113.205 1.00 54.14 174 ARG C C 1
ATOM 8558 O O . ARG C 1 177 ? -18.210 71.016 113.098 1.00 51.71 174 ARG C O 1
ATOM 8566 N N . PHE C 1 178 ? -19.448 72.770 112.428 1.00 54.63 175 PHE C N 1
ATOM 8567 C CA . PHE C 1 178 ? -20.033 72.090 111.278 1.00 52.45 175 PHE C CA 1
ATOM 8568 C C . PHE C 1 178 ? -19.369 72.625 110.026 1.00 50.34 175 PHE C C 1
ATOM 8569 O O . PHE C 1 178 ? -19.230 73.832 109.877 1.00 51.83 175 PHE C O 1
ATOM 8577 N N . PHE C 1 179 ? -18.973 71.727 109.129 1.00 47.57 176 PHE C N 1
ATOM 8578 C CA . PHE C 1 179 ? -18.298 72.099 107.890 1.00 46.04 176 PHE C CA 1
ATOM 8579 C C . PHE C 1 179 ? -18.952 71.395 106.711 1.00 45.30 176 PHE C C 1
ATOM 8580 O O . PHE C 1 179 ? -19.456 70.280 106.853 1.00 44.95 176 PHE C O 1
ATOM 8588 N N . GLY C 1 180 ? -18.938 72.047 105.549 1.00 45.52 177 GLY C N 1
ATOM 8589 C CA . GLY C 1 180 ? -19.477 71.453 104.322 1.00 45.44 177 GLY C CA 1
ATOM 8590 C C . GLY C 1 180 ? -18.599 71.713 103.112 1.00 44.38 177 GLY C C 1
ATOM 8591 O O . GLY C 1 180 ? -18.026 72.791 102.992 1.00 44.87 177 GLY C O 1
ATOM 8592 N N . LEU C 1 181 ? -18.491 70.721 102.226 1.00 43.44 178 LEU C N 1
ATOM 8593 C CA . LEU C 1 181 ? -17.727 70.841 100.977 1.00 43.05 178 LEU C CA 1
ATOM 8594 C C . LEU C 1 181 ? -18.575 70.364 99.805 1.00 44.71 178 LEU C C 1
ATOM 8595 O O . LEU C 1 181 ? -19.278 69.365 99.916 1.00 44.91 178 LEU C O 1
ATOM 8600 N N . GLN C 1 182 ? -18.495 71.071 98.682 1.00 46.38 179 GLN C N 1
ATOM 8601 C CA . GLN C 1 182 ? -19.222 70.678 97.476 1.00 48.97 179 GLN C CA 1
ATOM 8602 C C . GLN C 1 182 ? -18.379 69.764 96.575 1.00 48.66 179 GLN C C 1
ATOM 8603 O O . GLN C 1 182 ? -18.763 69.486 95.437 1.00 51.31 179 GLN C O 1
ATOM 8609 N N . PHE C 1 183 ? -17.242 69.295 97.090 1.00 46.07 180 PHE C N 1
ATOM 8610 C CA . PHE C 1 183 ? -16.344 68.403 96.353 1.00 45.83 180 PHE C CA 1
ATOM 8611 C C . PHE C 1 183 ? -15.977 67.201 97.226 1.00 43.76 180 PHE C C 1
ATOM 8612 O O . PHE C 1 183 ? -16.271 67.182 98.420 1.00 42.09 180 PHE C O 1
ATOM 8620 N N . HIS C 1 184 ? -15.339 66.205 96.614 1.00 44.27 181 HIS C N 1
ATOM 8621 C CA . HIS C 1 184 ? -14.946 64.969 97.293 1.00 42.88 181 HIS C CA 1
ATOM 8622 C C . HIS C 1 184 ? -13.462 64.970 97.626 1.00 41.34 181 HIS C C 1
ATOM 8623 O O . HIS C 1 184 ? -12.639 64.836 96.736 1.00 42.45 181 HIS C O 1
ATOM 8630 N N . PRO C 1 185 ? -13.109 65.107 98.906 1.00 39.48 182 PRO C N 1
ATOM 8631 C CA . PRO C 1 185 ? -11.697 65.049 99.261 1.00 38.82 182 PRO C CA 1
ATOM 8632 C C . PRO C 1 185 ? -11.126 63.639 99.340 1.00 39.23 182 PRO C C 1
ATOM 8633 O O . PRO C 1 185 ? -9.913 63.501 99.474 1.00 39.64 182 PRO C O 1
ATOM 8637 N N . GLU C 1 186 ? -11.977 62.613 99.267 1.00 39.81 183 GLU C N 1
ATOM 8638 C CA . GLU C 1 186 ? -11.522 61.207 99.308 1.00 40.59 183 GLU C CA 1
ATOM 8639 C C . GLU C 1 186 ? -10.778 60.795 98.046 1.00 42.51 183 GLU C C 1
ATOM 8640 O O . GLU C 1 186 ? -9.852 59.992 98.101 1.00 43.38 183 GLU C O 1
ATOM 8646 N N . VAL C 1 187 ? -11.244 61.294 96.907 1.00 43.82 184 VAL C N 1
ATOM 8647 C CA . VAL C 1 187 ? -10.799 60.804 95.621 1.00 46.64 184 VAL C CA 1
ATOM 8648 C C . VAL C 1 187 ? -9.440 61.419 95.321 1.00 47.06 184 VAL C C 1
ATOM 8649 O O . VAL C 1 187 ? -9.103 62.467 95.870 1.00 45.19 184 VAL C O 1
ATOM 8653 N N . THR C 1 188 ? -8.653 60.757 94.475 1.00 49.85 185 THR C N 1
ATOM 8654 C CA . THR C 1 188 ? -7.318 61.239 94.145 1.00 51.07 185 THR C CA 1
ATOM 8655 C C . THR C 1 188 ? -7.319 62.496 93.272 1.00 52.13 185 THR C C 1
ATOM 8656 O O . THR C 1 188 ? -6.309 63.178 93.196 1.00 52.67 185 THR C O 1
ATOM 8660 N N . HIS C 1 189 ? -8.436 62.811 92.620 1.00 53.14 186 HIS C N 1
ATOM 8661 C CA . HIS C 1 189 ? -8.496 63.982 91.733 1.00 54.82 186 HIS C CA 1
ATOM 8662 C C . HIS C 1 189 ? -8.691 65.293 92.483 1.00 51.95 186 HIS C C 1
ATOM 8663 O O . HIS C 1 189 ? -8.817 66.345 91.853 1.00 53.42 186 HIS C O 1
ATOM 8670 N N . THR C 1 190 ? -8.734 65.238 93.814 1.00 48.41 187 THR C N 1
ATOM 8671 C CA . THR C 1 190 ? -8.432 66.416 94.624 1.00 46.23 187 THR C CA 1
ATOM 8672 C C . THR C 1 190 ? -7.171 66.069 95.424 1.00 45.16 187 THR C C 1
ATOM 8673 O O . THR C 1 190 ? -7.252 65.566 96.536 1.00 43.03 187 THR C O 1
ATOM 8677 N N . PRO C 1 191 ? -5.990 66.319 94.832 1.00 47.24 188 PRO C N 1
ATOM 8678 C CA . PRO C 1 191 ? -4.699 65.825 95.337 1.00 47.68 188 PRO C CA 1
ATOM 8679 C C . PRO C 1 191 ? -4.356 66.211 96.773 1.00 45.69 188 PRO C C 1
ATOM 8680 O O . PRO C 1 191 ? -3.614 65.501 97.434 1.00 45.87 188 PRO C O 1
ATOM 8684 N N . GLN C 1 192 ? -4.885 67.333 97.232 1.00 44.73 189 GLN C N 1
ATOM 8685 C CA . GLN C 1 192 ? -4.675 67.806 98.590 1.00 43.62 189 GLN C CA 1
ATOM 8686 C C . GLN C 1 192 ? -5.756 67.294 99.552 1.00 41.64 189 GLN C C 1
ATOM 8687 O O . GLN C 1 192 ? -5.716 67.597 100.740 1.00 40.90 189 GLN C O 1
ATOM 8693 N N . GLY C 1 193 ? -6.722 66.529 99.045 1.00 41.46 190 GLY C N 1
ATOM 8694 C CA . GLY C 1 193 ? -7.909 66.157 99.815 1.00 39.90 190 GLY C CA 1
ATOM 8695 C C . GLY C 1 193 ? -7.653 65.341 101.071 1.00 39.35 190 GLY C C 1
ATOM 8696 O O . GLY C 1 193 ? -8.368 65.481 102.056 1.00 38.66 190 GLY C O 1
ATOM 8697 N N . HIS C 1 194 ? -6.645 64.476 101.049 1.00 40.39 191 HIS C N 1
ATOM 8698 C CA . HIS C 1 194 ? -6.293 63.707 102.242 1.00 40.35 191 HIS C CA 1
ATOM 8699 C C . HIS C 1 194 ? -5.867 64.608 103.403 1.00 40.00 191 HIS C C 1
ATOM 8700 O O . HIS C 1 194 ? -6.023 64.238 104.566 1.00 39.94 191 HIS C O 1
ATOM 8707 N N . ARG C 1 195 ? -5.320 65.782 103.091 1.00 40.35 192 ARG C N 1
ATOM 8708 C CA . ARG C 1 195 ? -4.912 66.726 104.120 1.00 40.53 192 ARG C CA 1
ATOM 8709 C C . ARG C 1 195 ? -6.122 67.412 104.699 1.00 39.47 192 ARG C C 1
ATOM 8710 O O . ARG C 1 195 ? -6.140 67.744 105.883 1.00 40.49 192 ARG C O 1
ATOM 8718 N N . ILE C 1 196 ? -7.134 67.636 103.871 1.00 38.28 193 ILE C N 1
ATOM 8719 C CA . ILE C 1 196 ? -8.355 68.242 104.356 1.00 37.47 193 ILE C CA 1
ATOM 8720 C C . ILE C 1 196 ? -8.968 67.288 105.362 1.00 37.12 193 ILE C C 1
ATOM 8721 O O . ILE C 1 196 ? -9.281 67.683 106.477 1.00 38.15 193 ILE C O 1
ATOM 8726 N N . LEU C 1 197 ? -9.108 66.025 104.977 1.00 36.61 194 LEU C N 1
ATOM 8727 C CA . LEU C 1 197 ? -9.676 65.011 105.864 1.00 36.38 194 LEU C CA 1
ATOM 8728 C C . LEU C 1 197 ? -8.894 64.860 107.174 1.00 37.19 194 LEU C C 1
ATOM 8729 O O . LEU C 1 197 ? -9.485 64.670 108.235 1.00 37.75 194 LEU C O 1
ATOM 8734 N N . ALA C 1 198 ? -7.571 64.944 107.102 1.00 37.85 195 ALA C N 1
ATOM 8735 C CA . ALA C 1 198 ? -6.742 64.818 108.295 1.00 39.25 195 ALA C CA 1
ATOM 8736 C C . ALA C 1 198 ? -6.911 66.030 109.207 1.00 40.22 195 ALA C C 1
ATOM 8737 O O . ALA C 1 198 ? -6.831 65.900 110.423 1.00 41.95 195 ALA C O 1
ATOM 8739 N N . HIS C 1 199 ? -7.146 67.205 108.631 1.00 39.72 196 HIS C N 1
ATOM 8740 C CA . HIS C 1 199 ? -7.371 68.405 109.441 1.00 41.20 196 HIS C CA 1
ATOM 8741 C C . HIS C 1 199 ? -8.681 68.292 110.216 1.00 41.41 196 HIS C C 1
ATOM 8742 O O . HIS C 1 199 ? -8.768 68.691 111.378 1.00 43.58 196 HIS C O 1
ATOM 8749 N N . PHE C 1 200 ? -9.696 67.732 109.575 1.00 39.77 197 PHE C N 1
ATOM 8750 C CA . PHE C 1 200 ? -10.960 67.500 110.239 1.00 40.14 197 PHE C CA 1
ATOM 8751 C C . PHE C 1 200 ? -10.827 66.469 111.356 1.00 41.29 197 PHE C C 1
ATOM 8752 O O . PHE C 1 200 ? -11.345 66.672 112.439 1.00 43.20 197 PHE C O 1
ATOM 8760 N N . VAL C 1 201 ? -10.138 65.365 111.094 1.00 40.79 198 VAL C N 1
ATOM 8761 C CA . VAL C 1 201 ? -10.078 64.265 112.054 1.00 42.21 198 VAL C CA 1
ATOM 8762 C C . VAL C 1 201 ? -9.067 64.492 113.174 1.00 44.98 198 VAL C C 1
ATOM 8763 O O . VAL C 1 201 ? -9.388 64.304 114.345 1.00 47.29 198 VAL C O 1
ATOM 8767 N N . ILE C 1 202 ? -7.850 64.886 112.820 1.00 45.50 199 ILE C N 1
ATOM 8768 C CA . ILE C 1 202 ? -6.812 65.099 113.820 1.00 48.55 199 ILE C CA 1
ATOM 8769 C C . ILE C 1 202 ? -7.051 66.384 114.578 1.00 50.95 199 ILE C C 1
ATOM 8770 O O . ILE C 1 202 ? -7.076 66.368 115.804 1.00 54.44 199 ILE C O 1
ATOM 8775 N N . HIS C 1 203 ? -7.223 67.495 113.866 1.00 50.14 200 HIS C N 1
ATOM 8776 C CA . HIS C 1 203 ? -7.193 68.809 114.517 1.00 52.88 200 HIS C CA 1
ATOM 8777 C C . HIS C 1 203 ? -8.547 69.230 115.066 1.00 53.29 200 HIS C C 1
ATOM 8778 O O . HIS C 1 203 ? -8.665 69.536 116.244 1.00 56.82 200 HIS C O 1
ATOM 8785 N N . ILE C 1 204 ? -9.566 69.218 114.222 1.00 50.49 201 ILE C N 1
ATOM 8786 C CA . ILE C 1 204 ? -10.886 69.702 114.605 1.00 51.21 201 ILE C CA 1
ATOM 8787 C C . ILE C 1 204 ? -11.588 68.744 115.577 1.00 52.62 201 ILE C C 1
ATOM 8788 O O . ILE C 1 204 ? -12.132 69.178 116.600 1.00 55.88 201 ILE C O 1
ATOM 8793 N N . CYS C 1 205 ? -11.564 67.450 115.268 1.00 50.68 202 CYS C N 1
ATOM 8794 C CA . CYS C 1 205 ? -12.128 66.431 116.156 1.00 52.28 202 CYS C CA 1
ATOM 8795 C C . CYS C 1 205 ? -11.175 66.014 117.261 1.00 55.12 202 CYS C C 1
ATOM 8796 O O . CYS C 1 205 ? -11.543 65.221 118.116 1.00 57.07 202 CYS C O 1
ATOM 8799 N N . GLN C 1 206 ? -9.947 66.523 117.220 1.00 56.01 203 GLN C N 1
ATOM 8800 C CA . GLN C 1 206 ? -9.003 66.405 118.328 1.00 59.86 203 GLN C CA 1
ATOM 8801 C C . GLN C 1 206 ? -8.588 64.945 118.602 1.00 59.83 203 GLN C C 1
ATOM 8802 O O . GLN C 1 206 ? -8.219 64.608 119.729 1.00 63.62 203 GLN C O 1
ATOM 8808 N N . CYS C 1 207 ? -8.634 64.096 117.571 1.00 56.08 204 CYS C N 1
ATOM 8809 C CA . CYS C 1 207 ? -8.340 62.662 117.714 1.00 56.26 204 CYS C CA 1
ATOM 8810 C C . CYS C 1 207 ? -6.847 62.381 117.641 1.00 57.26 204 CYS C C 1
ATOM 8811 O O . CYS C 1 207 ? -6.126 63.065 116.926 1.00 56.27 204 CYS C O 1
ATOM 8814 N N . ILE C 1 208 ? -6.388 61.375 118.385 1.00 59.86 205 ILE C N 1
ATOM 8815 C CA . ILE C 1 208 ? -5.000 60.921 118.302 1.00 61.46 205 ILE C CA 1
ATOM 8816 C C . ILE C 1 208 ? -4.907 59.708 117.390 1.00 59.06 205 ILE C C 1
ATOM 8817 O O . ILE C 1 208 ? -5.696 58.777 117.524 1.00 58.76 205 ILE C O 1
ATOM 8822 N N . PRO C 1 209 ? -3.929 59.702 116.472 1.00 58.01 206 PRO C N 1
ATOM 8823 C CA . PRO C 1 209 ? -3.821 58.594 115.537 1.00 56.13 206 PRO C CA 1
ATOM 8824 C C . PRO C 1 209 ? -3.163 57.360 116.154 1.00 59.08 206 PRO C C 1
ATOM 8825 O O . PRO C 1 209 ? -1.951 57.176 116.035 1.00 61.20 206 PRO C O 1
ATOM 8829 N N . ASN C 1 210 ? -3.977 56.531 116.807 1.00 59.46 207 ASN C N 1
ATOM 8830 C CA . ASN C 1 210 ? -3.518 55.291 117.436 1.00 62.51 207 ASN C CA 1
ATOM 8831 C C . ASN C 1 210 ? -3.914 54.030 116.677 1.00 60.70 207 ASN C C 1
ATOM 8832 O O . ASN C 1 210 ? -3.564 52.933 117.082 1.00 63.28 207 ASN C O 1
ATOM 8837 N N . TRP C 1 211 ? -4.644 54.180 115.582 1.00 56.75 208 TRP C N 1
ATOM 8838 C CA . TRP C 1 211 ? -4.988 53.048 114.730 1.00 55.69 208 TRP C CA 1
ATOM 8839 C C . TRP C 1 211 ? -3.753 52.704 113.905 1.00 56.53 208 TRP C C 1
ATOM 8840 O O . TRP C 1 211 ? -3.640 53.054 112.736 1.00 54.06 208 TRP C O 1
ATOM 8851 N N . THR C 1 212 ? -2.823 52.028 114.568 1.00 54.81 209 THR C N 1
ATOM 8852 C CA . THR C 1 212 ? -1.561 51.595 114.000 1.00 54.19 209 THR C CA 1
ATOM 8853 C C . THR C 1 212 ? -1.657 50.100 113.797 1.00 51.09 209 THR C C 1
ATOM 8854 O O . THR C 1 212 ? -2.366 49.427 114.531 1.00 49.98 209 THR C O 1
ATOM 8858 N N . THR C 1 213 ? -0.939 49.574 112.815 1.00 50.18 210 THR C N 1
ATOM 8859 C CA . THR C 1 213 ? -0.938 48.133 112.588 1.00 47.61 210 THR C CA 1
ATOM 8860 C C . THR C 1 213 ? -0.424 47.403 113.844 1.00 47.16 210 THR C C 1
ATOM 8861 O O . THR C 1 213 ? -1.038 46.435 114.280 1.00 45.48 210 THR C O 1
ATOM 8865 N N . LYS C 1 214 ? 0.654 47.890 114.456 1.00 49.07 211 LYS C N 1
ATOM 8866 C CA . LYS C 1 214 ? 1.174 47.265 115.686 1.00 49.22 211 LYS C CA 1
ATOM 8867 C C . LYS C 1 214 ? 0.116 47.172 116.766 1.00 48.47 211 LYS C C 1
ATOM 8868 O O . LYS C 1 214 ? 0.049 46.181 117.477 1.00 47.51 211 LYS C O 1
ATOM 8874 N N . HIS C 1 215 ? -0.698 48.212 116.891 1.00 49.52 212 HIS C N 1
ATOM 8875 C CA . HIS C 1 215 ? -1.711 48.265 117.932 1.00 49.71 212 HIS C CA 1
ATOM 8876 C C . HIS C 1 215 ? -2.901 47.373 117.602 1.00 47.46 212 HIS C C 1
ATOM 8877 O O . HIS C 1 215 ? -3.457 46.755 118.501 1.00 47.33 212 HIS C O 1
ATOM 8884 N N . ILE C 1 216 ? -3.285 47.290 116.331 1.00 46.23 213 ILE C N 1
ATOM 8885 C CA . ILE C 1 216 ? -4.366 46.387 115.916 1.00 44.54 213 ILE C CA 1
ATOM 8886 C C . ILE C 1 216 ? -4.003 44.939 116.238 1.00 42.81 213 ILE C C 1
ATOM 8887 O O . ILE C 1 216 ? -4.835 44.185 116.725 1.00 42.11 213 ILE C O 1
ATOM 8892 N N . ILE C 1 217 ? -2.757 44.566 115.974 1.00 42.56 214 ILE C N 1
ATOM 8893 C CA . ILE C 1 217 ? -2.270 43.229 116.286 1.00 41.67 214 ILE C CA 1
ATOM 8894 C C . ILE C 1 217 ? -2.399 42.932 117.786 1.00 42.61 214 ILE C C 1
ATOM 8895 O O . ILE C 1 217 ? -2.949 41.913 118.177 1.00 41.67 214 ILE C O 1
ATOM 8900 N N . GLU C 1 218 ? -1.909 43.828 118.627 1.00 45.03 215 GLU C N 1
ATOM 8901 C CA . GLU C 1 218 ? -1.945 43.591 120.062 1.00 46.68 215 GLU C CA 1
ATOM 8902 C C . GLU C 1 218 ? -3.386 43.486 120.591 1.00 46.77 215 GLU C C 1
ATOM 8903 O O . GLU C 1 218 ? -3.680 42.622 121.424 1.00 46.43 215 GLU C O 1
ATOM 8909 N N . ASP C 1 219 ? -4.276 44.344 120.094 1.00 47.41 216 ASP C N 1
ATOM 8910 C CA . ASP C 1 219 ? -5.695 44.296 120.471 1.00 48.01 216 ASP C CA 1
ATOM 8911 C C . ASP C 1 219 ? -6.339 43.004 119.998 1.00 46.28 216 ASP C C 1
ATOM 8912 O O . ASP C 1 219 ? -7.136 42.401 120.717 1.00 46.59 216 ASP C O 1
ATOM 8917 N N . SER C 1 220 ? -5.988 42.588 118.784 1.00 44.91 217 SER C N 1
ATOM 8918 C CA . SER C 1 220 ? -6.602 41.422 118.157 1.00 43.49 217 SER C CA 1
ATOM 8919 C C . SER C 1 220 ? -6.209 40.140 118.878 1.00 42.60 217 SER C C 1
ATOM 8920 O O . SER C 1 220 ? -7.033 39.254 119.055 1.00 42.33 217 SER C O 1
ATOM 8923 N N . ILE C 1 221 ? -4.957 40.051 119.315 1.00 42.60 218 ILE C N 1
ATOM 8924 C CA . ILE C 1 221 ? -4.512 38.899 120.085 1.00 42.45 218 ILE C CA 1
ATOM 8925 C C . ILE C 1 221 ? -5.245 38.846 121.426 1.00 43.87 218 ILE C C 1
ATOM 8926 O O . ILE C 1 221 ? -5.758 37.802 121.791 1.00 44.08 218 ILE C O 1
ATOM 8931 N N . ARG C 1 222 ? -5.317 39.963 122.152 1.00 45.29 219 ARG C N 1
ATOM 8932 C CA . ARG C 1 222 ? -6.046 39.983 123.419 1.00 46.92 219 ARG C CA 1
ATOM 8933 C C . ARG C 1 222 ? -7.474 39.521 123.205 1.00 46.67 219 ARG C C 1
ATOM 8934 O O . ARG C 1 222 ? -8.003 38.733 123.976 1.00 47.13 219 ARG C O 1
ATOM 8942 N N . ASP C 1 223 ? -8.101 40.038 122.154 1.00 46.30 220 ASP C N 1
ATOM 8943 C CA . ASP C 1 223 ? -9.503 39.751 121.893 1.00 46.68 220 ASP C CA 1
ATOM 8944 C C . ASP C 1 223 ? -9.702 38.267 121.635 1.00 45.25 220 ASP C C 1
ATOM 8945 O O . ASP C 1 223 ? -10.697 37.701 122.069 1.00 46.36 220 ASP C O 1
ATOM 8950 N N . ILE C 1 224 ? -8.762 37.638 120.938 1.00 43.21 221 ILE C N 1
ATOM 8951 C CA . ILE C 1 224 ? -8.856 36.205 120.691 1.00 42.44 221 ILE C CA 1
ATOM 8952 C C . ILE C 1 224 ? -8.674 35.419 121.987 1.00 43.36 221 ILE C C 1
ATOM 8953 O O . ILE C 1 224 ? -9.398 34.466 122.243 1.00 44.15 221 ILE C O 1
ATOM 8958 N N . GLN C 1 225 ? -7.711 35.830 122.800 1.00 43.70 222 GLN C N 1
ATOM 8959 C CA . GLN C 1 225 ? -7.445 35.178 124.073 1.00 44.78 222 GLN C CA 1
ATOM 8960 C C . GLN C 1 225 ? -8.641 35.304 125.002 1.00 46.68 222 GLN C C 1
ATOM 8961 O O . GLN C 1 225 ? -9.100 34.312 125.559 1.00 47.66 222 GLN C O 1
ATOM 8967 N N . GLU C 1 226 ? -9.154 36.521 125.152 1.00 47.66 223 GLU C N 1
ATOM 8968 C CA . GLU C 1 226 ? -10.349 36.756 125.953 1.00 49.99 223 GLU C CA 1
ATOM 8969 C C . GLU C 1 226 ? -11.473 35.793 125.574 1.00 50.23 223 GLU C C 1
ATOM 8970 O O . GLU C 1 226 ? -12.052 35.146 126.444 1.00 51.87 223 GLU C O 1
ATOM 8976 N N . LYS C 1 227 ? -11.755 35.692 124.276 1.00 48.84 224 LYS C N 1
ATOM 8977 C CA . LYS C 1 227 ? -12.902 34.929 123.777 1.00 49.47 224 LYS C CA 1
ATOM 8978 C C . LYS C 1 227 ? -12.731 33.420 123.858 1.00 49.19 224 LYS C C 1
ATOM 8979 O O . LYS C 1 227 ? -13.651 32.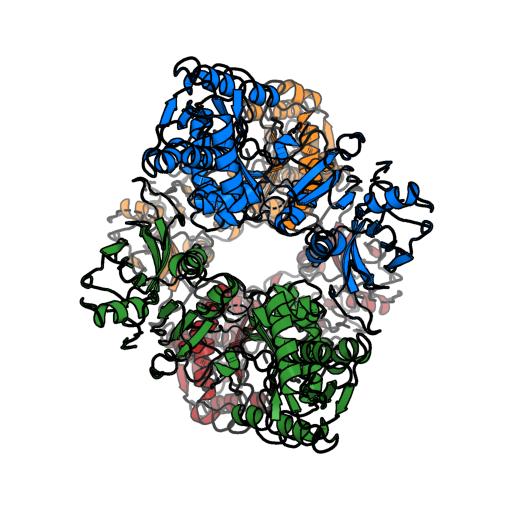700 124.232 1.00 50.57 224 LYS C O 1
ATOM 8985 N N . VAL C 1 228 ? -11.551 32.958 123.484 1.00 47.69 225 VAL C N 1
ATOM 8986 C CA . VAL C 1 228 ? -11.293 31.543 123.274 1.00 47.70 225 VAL C CA 1
ATOM 8987 C C . VAL C 1 228 ? -10.734 30.863 124.523 1.00 49.06 225 VAL C C 1
ATOM 8988 O O . VAL C 1 228 ? -10.836 29.646 124.664 1.00 50.03 225 VAL C O 1
ATOM 8992 N N . GLY C 1 229 ? -10.158 31.644 125.433 1.00 49.57 226 GLY C N 1
ATOM 8993 C CA . GLY C 1 229 ? -9.543 31.085 126.629 1.00 51.02 226 GLY C CA 1
ATOM 8994 C C . GLY C 1 229 ? -8.546 30.039 126.200 1.00 50.52 226 GLY C C 1
ATOM 8995 O O . GLY C 1 229 ? -7.620 30.342 125.454 1.00 49.10 226 GLY C O 1
ATOM 8996 N N . LYS C 1 230 ? -8.743 28.797 126.623 1.00 52.29 227 LYS C N 1
ATOM 8997 C CA . LYS C 1 230 ? -7.796 27.763 126.243 1.00 52.31 227 LYS C CA 1
ATOM 8998 C C . LYS C 1 230 ? -8.400 26.548 125.518 1.00 52.71 227 LYS C C 1
ATOM 8999 O O . LYS C 1 230 ? -7.892 25.431 125.620 1.00 53.58 227 LYS C O 1
ATOM 9005 N N . GLU C 1 231 ? -9.439 26.799 124.723 1.00 52.13 228 GLU C N 1
ATOM 9006 C CA . GLU C 1 231 ? -9.992 25.772 123.833 1.00 52.58 228 GLU C CA 1
ATOM 9007 C C . GLU C 1 231 ? -9.509 25.993 122.413 1.00 50.16 228 GLU C C 1
ATOM 9008 O O . GLU C 1 231 ? -9.001 27.049 122.083 1.00 48.50 228 GLU C O 1
ATOM 9014 N N . GLN C 1 232 ? -9.659 24.976 121.577 1.00 50.38 229 GLN C N 1
ATOM 9015 C CA . GLN C 1 232 ? -9.053 24.978 120.254 1.00 48.58 229 GLN C CA 1
ATOM 9016 C C . GLN C 1 232 ? -9.868 25.761 119.244 1.00 47.05 229 GLN C C 1
ATOM 9017 O O . GLN C 1 232 ? -11.073 25.925 119.406 1.00 47.77 229 GLN C O 1
ATOM 9023 N N . VAL C 1 233 ? -9.195 26.238 118.200 1.00 45.14 230 VAL C N 1
ATOM 9024 C CA . VAL C 1 233 ? -9.858 26.943 117.108 1.00 44.00 230 VAL C CA 1
ATOM 9025 C C . VAL C 1 233 ? -9.397 26.372 115.779 1.00 43.47 230 VAL C C 1
ATOM 9026 O O . VAL C 1 233 ? -8.211 26.134 115.575 1.00 43.13 230 VAL C O 1
ATOM 9030 N N . ILE C 1 234 ? -10.352 26.146 114.886 1.00 43.71 231 ILE C N 1
ATOM 9031 C CA . ILE C 1 234 ? -10.064 25.740 113.525 1.00 43.27 231 ILE C CA 1
ATOM 9032 C C . ILE C 1 234 ? -10.023 26.985 112.674 1.00 41.59 231 ILE C C 1
ATOM 9033 O O . ILE C 1 234 ? -10.934 27.790 112.746 1.00 41.31 231 ILE C O 1
ATOM 9038 N N . VAL C 1 235 ? -8.974 27.148 111.876 1.00 40.92 232 VAL C N 1
ATOM 9039 C CA . VAL C 1 235 ? -8.945 28.198 110.862 1.00 40.08 232 VAL C CA 1
ATOM 9040 C C . VAL C 1 235 ? -8.762 27.563 109.496 1.00 41.04 232 VAL C C 1
ATOM 9041 O O . VAL C 1 235 ? -7.916 26.694 109.328 1.00 41.70 232 VAL C O 1
ATOM 9045 N N . GLY C 1 236 ? -9.568 27.988 108.527 1.00 41.84 233 GLY C N 1
ATOM 9046 C CA . GLY C 1 236 ? -9.426 27.534 107.148 1.00 42.99 233 GLY C CA 1
ATOM 9047 C C . GLY C 1 236 ? -8.224 28.191 106.508 1.00 42.75 233 GLY C C 1
ATOM 9048 O O . GLY C 1 236 ? -8.002 29.372 106.704 1.00 42.18 233 GLY C O 1
ATOM 9049 N N . LEU C 1 237 ? -7.433 27.431 105.760 1.00 44.28 234 LEU C N 1
ATOM 9050 C CA . LEU C 1 237 ? -6.290 27.997 105.035 1.00 44.54 234 LEU C CA 1
ATOM 9051 C C . LEU C 1 237 ? -6.552 28.162 103.545 1.00 45.60 234 LEU C C 1
ATOM 9052 O O . LEU C 1 237 ? -5.810 28.853 102.854 1.00 45.93 234 LEU C O 1
ATOM 9057 N N . SER C 1 238 ? -7.597 27.514 103.056 1.00 47.16 235 SER C N 1
ATOM 9058 C CA . SER C 1 238 ? -8.103 27.747 101.714 1.00 48.30 235 SER C CA 1
ATOM 9059 C C . SER C 1 238 ? -8.857 29.072 101.706 1.00 47.88 235 SER C C 1
ATOM 9060 O O . SER C 1 238 ? -10.004 29.142 102.167 1.00 48.71 235 SER C O 1
ATOM 9063 N N . GLY C 1 239 ? -8.218 30.132 101.220 1.00 47.41 236 GLY C N 1
ATOM 9064 C CA . GLY C 1 239 ? -8.904 31.426 101.088 1.00 46.91 236 GLY C CA 1
ATOM 9065 C C . GLY C 1 239 ? -8.049 32.681 100.996 1.00 46.27 236 GLY C C 1
ATOM 9066 O O . GLY C 1 239 ? -8.494 33.762 101.396 1.00 46.17 236 GLY C O 1
ATOM 9067 N N . GLY C 1 240 ? -6.831 32.549 100.474 1.00 46.27 237 GLY C N 1
ATOM 9068 C CA . GLY C 1 240 ? -5.974 33.691 100.207 1.00 45.82 237 GLY C CA 1
ATOM 9069 C C . GLY C 1 240 ? -5.491 34.446 101.430 1.00 44.61 237 GLY C C 1
ATOM 9070 O O . GLY C 1 240 ? -5.292 33.879 102.503 1.00 43.86 237 GLY C O 1
ATOM 9071 N N . VAL C 1 241 ? -5.322 35.748 101.250 1.00 44.52 238 VAL C N 1
ATOM 9072 C CA . VAL C 1 241 ? -4.639 36.587 102.221 1.00 43.95 238 VAL C CA 1
ATOM 9073 C C . VAL C 1 241 ? -5.382 36.636 103.551 1.00 42.88 238 VAL C C 1
ATOM 9074 O O . VAL C 1 241 ? -4.781 36.490 104.612 1.00 42.47 238 VAL C O 1
ATOM 9078 N N . ASP C 1 242 ? -6.693 36.833 103.483 1.00 42.67 239 ASP C N 1
ATOM 9079 C CA . ASP C 1 242 ? -7.515 36.989 104.679 1.00 42.18 239 ASP C CA 1
ATOM 9080 C C . ASP C 1 242 ? -7.398 35.796 105.615 1.00 40.97 239 ASP C C 1
ATOM 9081 O O . ASP C 1 242 ? -7.246 35.954 106.824 1.00 40.65 239 ASP C O 1
ATOM 9086 N N . SER C 1 243 ? -7.478 34.602 105.050 1.00 40.51 240 SER C N 1
ATOM 9087 C CA . SER C 1 243 ? -7.309 33.386 105.822 1.00 40.00 240 SER C CA 1
ATOM 9088 C C . SER C 1 243 ? -5.915 33.341 106.422 1.00 39.10 240 SER C C 1
ATOM 9089 O O . SER C 1 243 ? -5.759 33.180 107.622 1.00 39.19 240 SER C O 1
ATOM 9092 N N . ALA C 1 244 ? -4.907 33.516 105.580 1.00 38.62 241 ALA C N 1
ATOM 9093 C CA . ALA C 1 244 ? -3.527 33.459 106.016 1.00 38.17 241 ALA C CA 1
ATOM 9094 C C . ALA C 1 244 ? -3.287 34.358 107.216 1.00 37.24 241 ALA C C 1
ATOM 9095 O O . ALA C 1 244 ? -2.654 33.956 108.187 1.00 37.26 241 ALA C O 1
ATOM 9097 N N . VAL C 1 245 ? -3.801 35.576 107.138 1.00 36.63 242 VAL C N 1
ATOM 9098 C CA . VAL C 1 245 ? -3.628 36.559 108.193 1.00 36.29 242 VAL C CA 1
ATOM 9099 C C . VAL C 1 245 ? -4.392 36.118 109.439 1.00 35.87 242 VAL C C 1
ATOM 9100 O O . VAL C 1 245 ? -3.883 36.209 110.544 1.00 35.88 242 VAL C O 1
ATOM 9104 N N . THR C 1 246 ? -5.600 35.607 109.255 1.00 35.71 243 THR C N 1
ATOM 9105 C CA . THR C 1 246 ? -6.381 35.102 110.369 1.00 35.75 243 THR C CA 1
ATOM 9106 C C . THR C 1 246 ? -5.674 33.956 111.073 1.00 35.85 243 THR C C 1
ATOM 9107 O O . THR C 1 246 ? -5.601 33.920 112.294 1.00 36.10 243 THR C O 1
ATOM 9111 N N . ALA C 1 247 ? -5.159 33.013 110.298 1.00 36.15 244 ALA C N 1
ATOM 9112 C CA . ALA C 1 247 ? -4.539 31.830 110.868 1.00 36.73 244 ALA C CA 1
ATOM 9113 C C . ALA C 1 247 ? -3.291 32.184 111.666 1.00 37.16 244 ALA C C 1
ATOM 9114 O O . ALA C 1 247 ? -3.087 31.650 112.758 1.00 37.48 244 ALA C O 1
ATOM 9116 N N . THR C 1 248 ? -2.459 33.080 111.130 1.00 37.33 245 THR C N 1
ATOM 9117 C CA . THR C 1 248 ? -1.200 33.414 111.795 1.00 37.92 245 THR C CA 1
ATOM 9118 C C . THR C 1 248 ? -1.488 34.283 113.006 1.00 37.56 245 THR C C 1
ATOM 9119 O O . THR C 1 248 ? -0.802 34.203 114.008 1.00 38.55 245 THR C O 1
ATOM 9123 N N . LEU C 1 249 ? -2.512 35.111 112.907 1.00 36.95 246 LEU C N 1
ATOM 9124 C CA . LEU C 1 249 ? -2.926 35.951 114.021 1.00 37.06 246 LEU C CA 1
ATOM 9125 C C . LEU C 1 249 ? -3.388 35.083 115.183 1.00 37.05 246 LEU C C 1
ATOM 9126 O O . LEU C 1 249 ? -2.928 35.245 116.305 1.00 37.61 246 LEU C O 1
ATOM 9131 N N . VAL C 1 250 ? -4.292 34.154 114.900 1.00 36.82 247 VAL C N 1
ATOM 9132 C CA . VAL C 1 250 ? -4.770 33.209 115.905 1.00 37.40 247 VAL C CA 1
ATOM 9133 C C . VAL C 1 250 ? -3.616 32.369 116.457 1.00 38.18 247 VAL C C 1
ATOM 9134 O O . VAL C 1 250 ? -3.519 32.146 117.658 1.00 38.95 247 VAL C O 1
ATOM 9138 N N . HIS C 1 251 ? -2.731 31.923 115.576 1.00 38.50 248 HIS C N 1
ATOM 9139 C CA . HIS C 1 251 ? -1.561 31.172 115.993 1.00 39.64 248 HIS C CA 1
ATOM 9140 C C . HIS C 1 251 ? -0.743 31.963 116.995 1.00 40.26 248 HIS C C 1
ATOM 9141 O O . HIS C 1 251 ? -0.283 31.424 117.995 1.00 41.19 248 HIS C O 1
ATOM 9148 N N . LYS C 1 252 ? -0.575 33.248 116.729 1.00 40.12 249 LYS C N 1
ATOM 9149 C CA . LYS C 1 252 ? 0.195 34.096 117.620 1.00 41.37 249 LYS C CA 1
ATOM 9150 C C . LYS C 1 252 ? -0.492 34.303 118.972 1.00 41.58 249 LYS C C 1
ATOM 9151 O O . LYS C 1 252 ? 0.176 34.633 119.948 1.00 42.91 249 LYS C O 1
ATOM 9157 N N . ALA C 1 253 ? -1.806 34.094 119.032 1.00 40.74 250 ALA C N 1
ATOM 9158 C CA . ALA C 1 253 ? -2.572 34.336 120.251 1.00 41.09 250 ALA C CA 1
ATOM 9159 C C . ALA C 1 253 ? -2.686 33.111 121.139 1.00 41.89 250 ALA C C 1
ATOM 9160 O O . ALA C 1 253 ? -2.628 33.243 122.358 1.00 43.22 250 ALA C O 1
ATOM 9162 N N . ILE C 1 254 ? -2.871 31.932 120.545 1.00 41.46 251 ILE C N 1
ATOM 9163 C CA . ILE C 1 254 ? -3.129 30.716 121.324 1.00 42.43 251 ILE C CA 1
ATOM 9164 C C . ILE C 1 254 ? -2.215 29.518 121.024 1.00 43.10 251 ILE C C 1
ATOM 9165 O O . ILE C 1 254 ? -2.420 28.445 121.581 1.00 44.30 251 ILE C O 1
ATOM 9170 N N . GLY C 1 255 ? -1.216 29.694 120.163 1.00 42.82 252 GLY C N 1
ATOM 9171 C CA . GLY C 1 255 ? -0.237 28.643 119.881 1.00 43.97 252 GLY C CA 1
ATOM 9172 C C . GLY C 1 255 ? -0.833 27.363 119.327 1.00 44.53 252 GLY C C 1
ATOM 9173 O O . GLY C 1 255 ? -1.704 27.403 118.467 1.00 43.55 252 GLY C O 1
ATOM 9174 N N . ASP C 1 256 ? -0.374 26.224 119.835 1.00 46.59 253 ASP C N 1
ATOM 9175 C CA . ASP C 1 256 ? -0.802 24.912 119.335 1.00 47.94 253 ASP C CA 1
ATOM 9176 C C . ASP C 1 256 ? -2.286 24.588 119.550 1.00 47.54 253 ASP C C 1
ATOM 9177 O O . ASP C 1 256 ? -2.772 23.572 119.042 1.00 48.50 253 ASP C O 1
ATOM 9182 N N . GLN C 1 257 ? -3.003 25.435 120.288 1.00 46.48 254 GLN C N 1
ATOM 9183 C CA . GLN C 1 257 ? -4.468 25.385 120.304 1.00 46.04 254 GLN C CA 1
ATOM 9184 C C . GLN C 1 257 ? -5.065 25.590 118.908 1.00 44.36 254 GLN C C 1
ATOM 9185 O O . GLN C 1 257 ? -6.185 25.176 118.652 1.00 44.52 254 GLN C O 1
ATOM 9191 N N . LEU C 1 258 ? -4.326 26.249 118.020 1.00 43.01 255 LEU C N 1
ATOM 9192 C CA . LEU C 1 258 ? -4.748 26.407 116.628 1.00 42.02 255 LEU C CA 1
ATOM 9193 C C . LEU C 1 258 ? -4.600 25.112 115.843 1.00 43.10 255 LEU C C 1
ATOM 9194 O O . LEU C 1 258 ? -3.520 24.526 115.788 1.00 44.13 255 LEU C O 1
ATOM 9199 N N . VAL C 1 259 ? -5.684 24.687 115.213 1.00 43.18 256 VAL C N 1
ATOM 9200 C CA . VAL C 1 259 ? -5.629 23.586 114.272 1.00 44.32 256 VAL C CA 1
ATOM 9201 C C . VAL C 1 259 ? -6.083 24.126 112.918 1.00 43.15 256 VAL C C 1
ATOM 9202 O O . VAL C 1 259 ? -7.254 24.425 112.723 1.00 42.55 256 VAL C O 1
ATOM 9206 N N . CYS C 1 260 ? -5.129 24.287 112.005 1.00 42.88 257 CYS C N 1
ATOM 9207 C CA . CYS C 1 260 ? -5.424 24.709 110.642 1.00 42.61 257 CYS C CA 1
ATOM 9208 C C . CYS C 1 260 ? -6.050 23.582 109.830 1.00 43.82 257 CYS C C 1
ATOM 9209 O O . CYS C 1 260 ? -5.647 22.431 109.956 1.00 45.49 257 CYS C O 1
ATOM 9212 N N . VAL C 1 261 ? -7.027 23.921 108.994 1.00 43.33 258 VAL C N 1
ATOM 9213 C CA . VAL C 1 261 ? -7.589 22.973 108.032 1.00 44.89 258 VAL C CA 1
ATOM 9214 C C . VAL C 1 261 ? -7.478 23.534 106.613 1.00 44.42 258 VAL C C 1
ATOM 9215 O O . VAL C 1 261 ? -7.755 24.706 106.372 1.00 42.73 258 VAL C O 1
ATOM 9219 N N . LEU C 1 262 ? -7.057 22.681 105.686 1.00 46.05 259 LEU C N 1
ATOM 9220 C CA . LEU C 1 262 ? -6.916 23.044 104.281 1.00 46.05 259 LEU C CA 1
ATOM 9221 C C . LEU C 1 262 ? -7.721 22.054 103.450 1.00 47.95 259 LEU C C 1
ATOM 9222 O O . LEU C 1 262 ? -7.337 20.898 103.335 1.00 49.72 259 LEU C O 1
ATOM 9227 N N . VAL C 1 263 ? -8.844 22.503 102.893 1.00 47.92 260 VAL C N 1
ATOM 9228 C CA . VAL C 1 263 ? -9.656 21.648 102.025 1.00 50.23 260 VAL C CA 1
ATOM 9229 C C . VAL C 1 263 ? -9.320 21.944 100.567 1.00 50.66 260 VAL C C 1
ATOM 9230 O O . VAL C 1 263 ? -9.471 23.080 100.107 1.00 48.96 260 VAL C O 1
ATOM 9234 N N . ASP C 1 264 ? -8.837 20.930 99.851 1.00 52.93 261 ASP C N 1
ATOM 9235 C CA . ASP C 1 264 ? -8.676 21.053 98.414 1.00 54.18 261 ASP C CA 1
ATOM 9236 C C . ASP C 1 264 ? -10.053 20.826 97.825 1.00 55.42 261 ASP C C 1
ATOM 9237 O O . ASP C 1 264 ? -10.504 19.700 97.709 1.00 57.79 261 ASP C O 1
ATOM 9242 N N . THR C 1 265 ? -10.729 21.913 97.472 1.00 54.21 262 THR C N 1
ATOM 9243 C CA . THR C 1 265 ? -12.064 21.832 96.900 1.00 55.56 262 THR C CA 1
ATOM 9244 C C . THR C 1 265 ? -12.021 21.384 95.448 1.00 57.96 262 THR C C 1
ATOM 9245 O O . THR C 1 265 ? -13.050 21.058 94.868 1.00 59.85 262 THR C O 1
ATOM 9249 N N . GLY C 1 266 ? -10.826 21.377 94.864 1.00 58.23 263 GLY C N 1
ATOM 9250 C CA . GLY C 1 266 ? -10.663 21.160 93.440 1.00 60.47 263 GLY C CA 1
ATOM 9251 C C . GLY C 1 266 ? -10.835 22.450 92.669 1.00 59.55 263 GLY C C 1
ATOM 9252 O O . GLY C 1 266 ? -10.668 22.470 91.464 1.00 61.27 263 GLY C O 1
ATOM 9253 N N . LEU C 1 267 ? -11.154 23.531 93.371 1.00 57.52 264 LEU C N 1
ATOM 9254 C CA . LEU C 1 267 ? -11.434 24.816 92.752 1.00 57.09 264 LEU C CA 1
ATOM 9255 C C . LEU C 1 267 ? -10.324 25.834 93.027 1.00 55.42 264 LEU C C 1
ATOM 9256 O O . LEU C 1 267 ? -10.536 27.033 92.873 1.00 54.55 264 LEU C O 1
ATOM 9261 N N . LEU C 1 268 ? -9.139 25.353 93.406 1.00 55.68 265 LEU C N 1
ATOM 9262 C CA . LEU C 1 268 ? -8.008 26.224 93.742 1.00 54.39 265 LEU C CA 1
ATOM 9263 C C . LEU C 1 268 ? -6.956 26.174 92.648 1.00 56.22 265 LEU C C 1
ATOM 9264 O O . LEU C 1 268 ? -6.916 25.226 91.867 1.00 58.51 265 LEU C O 1
ATOM 9269 N N . ARG C 1 269 ? -6.090 27.186 92.618 1.00 55.74 266 ARG C N 1
ATOM 9270 C CA . ARG C 1 269 ? -5.076 27.317 91.562 1.00 57.64 266 ARG C CA 1
ATOM 9271 C C . ARG C 1 269 ? -4.042 26.187 91.620 1.00 59.39 266 ARG C C 1
ATOM 9272 O O . ARG C 1 269 ? -3.984 25.437 92.593 1.00 58.69 266 ARG C O 1
ATOM 9280 N N . LEU C 1 270 ? -3.237 26.073 90.567 1.00 62.04 267 LEU C N 1
ATOM 9281 C CA . LEU C 1 270 ? -2.429 24.868 90.334 1.00 64.88 267 LEU C CA 1
ATOM 9282 C C . LEU C 1 270 ? -1.599 24.447 91.553 1.00 64.46 267 LEU C C 1
ATOM 9283 O O . LEU C 1 270 ? -1.539 23.258 91.881 1.00 65.95 267 LEU C O 1
ATOM 9288 N N . ASN C 1 271 ? -0.973 25.413 92.219 1.00 62.87 268 ASN C N 1
ATOM 9289 C CA . ASN C 1 271 ? -0.031 25.110 93.285 1.00 62.83 268 ASN C CA 1
ATOM 9290 C C . ASN C 1 271 ? -0.447 25.697 94.608 1.00 60.10 268 ASN C C 1
ATOM 9291 O O . ASN C 1 271 ? 0.391 25.897 95.477 1.00 59.76 268 ASN C O 1
ATOM 9296 N N . GLU C 1 272 ? -1.730 25.981 94.784 1.00 58.83 269 GLU C N 1
ATOM 9297 C CA . GLU C 1 272 ? -2.170 26.635 96.016 1.00 56.50 269 GLU C CA 1
ATOM 9298 C C . GLU C 1 272 ? -1.963 25.723 97.224 1.00 55.86 269 GLU C C 1
ATOM 9299 O O . GLU C 1 272 ? -1.425 26.165 98.227 1.00 54.72 269 GLU C O 1
ATOM 9305 N N . VAL C 1 273 ? -2.372 24.458 97.126 1.00 56.93 270 VAL C N 1
ATOM 9306 C CA . VAL C 1 273 ? -2.186 23.516 98.235 1.00 57.05 270 VAL C CA 1
ATOM 9307 C C . VAL C 1 273 ? -0.726 23.479 98.666 1.00 57.73 270 VAL C C 1
ATOM 9308 O O . VAL C 1 273 ? -0.422 23.662 99.845 1.00 56.81 270 VAL C O 1
ATOM 9312 N N . ASP C 1 274 ? 0.172 23.256 97.712 1.00 59.66 271 ASP C N 1
ATOM 9313 C CA . ASP C 1 274 ? 1.602 23.250 98.006 1.00 60.77 271 ASP C CA 1
ATOM 9314 C C . ASP C 1 274 ? 2.041 24.572 98.661 1.00 58.35 271 ASP C C 1
ATOM 9315 O O . ASP C 1 274 ? 2.610 24.566 99.752 1.00 57.86 271 ASP C O 1
ATOM 9320 N N . GLU C 1 275 ? 1.749 25.698 98.010 1.00 56.89 272 GLU C N 1
ATOM 9321 C CA . GLU C 1 275 ? 2.209 27.016 98.486 1.00 55.28 272 GLU C CA 1
ATOM 9322 C C . GLU C 1 275 ? 1.803 27.292 99.933 1.00 52.37 272 GLU C C 1
ATOM 9323 O O . GLU C 1 275 ? 2.604 27.777 100.728 1.00 52.01 272 GLU C O 1
ATOM 9329 N N . VAL C 1 276 ? 0.559 26.977 100.268 1.00 50.47 273 VAL C N 1
ATOM 9330 C CA . VAL C 1 276 ? 0.039 27.251 101.605 1.00 48.14 273 VAL C CA 1
ATOM 9331 C C . VAL C 1 276 ? 0.674 26.312 102.626 1.00 48.38 273 VAL C C 1
ATOM 9332 O O . VAL C 1 276 ? 1.018 26.733 103.731 1.00 47.36 273 VAL C O 1
ATOM 9336 N N . LEU C 1 277 ? 0.844 25.047 102.246 1.00 49.74 274 LEU C N 1
ATOM 9337 C CA . LEU C 1 277 ? 1.489 24.074 103.121 1.00 50.61 274 LEU C CA 1
ATOM 9338 C C . LEU C 1 277 ? 2.899 24.528 103.476 1.00 50.96 274 LEU C C 1
ATOM 9339 O O . LEU C 1 277 ? 3.322 24.424 104.624 1.00 50.57 274 LEU C O 1
ATOM 9344 N N . ASN C 1 278 ? 3.619 25.033 102.480 1.00 51.63 275 ASN C N 1
ATOM 9345 C CA . ASN C 1 278 ? 4.993 25.467 102.678 1.00 52.66 275 ASN C CA 1
ATOM 9346 C C . ASN C 1 278 ? 5.108 26.525 103.751 1.00 50.65 275 ASN C C 1
ATOM 9347 O O . ASN C 1 278 ? 5.976 26.444 104.610 1.00 51.37 275 ASN C O 1
ATOM 9352 N N . VAL C 1 279 ? 4.229 27.514 103.714 1.00 48.31 276 VAL C N 1
ATOM 9353 C CA . VAL C 1 279 ? 4.321 28.591 104.678 1.00 47.03 276 VAL C CA 1
ATOM 9354 C C . VAL C 1 279 ? 3.821 28.140 106.045 1.00 46.24 276 VAL C C 1
ATOM 9355 O O . VAL C 1 279 ? 4.453 28.450 107.040 1.00 46.66 276 VAL C O 1
ATOM 9359 N N . PHE C 1 280 ? 2.721 27.388 106.098 1.00 45.77 277 PHE C N 1
ATOM 9360 C CA . PHE C 1 280 ? 2.071 27.070 107.381 1.00 45.02 277 PHE C CA 1
ATOM 9361 C C . PHE C 1 280 ? 2.502 25.784 108.055 1.00 46.87 277 PHE C C 1
ATOM 9362 O O . PHE C 1 280 ? 2.466 25.702 109.270 1.00 46.42 277 PHE C O 1
ATOM 9370 N N . GLN C 1 281 ? 2.872 24.774 107.281 1.00 49.26 278 GLN C N 1
ATOM 9371 C CA . GLN C 1 281 ? 3.297 23.504 107.856 1.00 51.73 278 GLN C CA 1
ATOM 9372 C C . GLN C 1 281 ? 4.808 23.479 108.027 1.00 53.67 278 GLN C C 1
ATOM 9373 O O . GLN C 1 281 ? 5.294 23.250 109.121 1.00 54.47 278 GLN C O 1
ATOM 9379 N N . LYS C 1 282 ? 5.545 23.724 106.948 1.00 54.85 279 LYS C N 1
ATOM 9380 C CA . LYS C 1 282 ? 6.999 23.611 106.979 1.00 57.56 279 LYS C CA 1
ATOM 9381 C C . LYS C 1 282 ? 7.618 24.783 107.733 1.00 56.80 279 LYS C C 1
ATOM 9382 O O . LYS C 1 282 ? 8.345 24.587 108.698 1.00 58.48 279 LYS C O 1
ATOM 9388 N N . HIS C 1 283 ? 7.325 25.998 107.296 1.00 55.09 280 HIS C N 1
ATOM 9389 C CA . HIS C 1 283 ? 7.767 27.198 107.992 1.00 54.47 280 HIS C CA 1
ATOM 9390 C C . HIS C 1 283 ? 6.782 27.435 109.123 1.00 52.66 280 HIS C C 1
ATOM 9391 O O . HIS C 1 283 ? 5.589 27.206 108.969 1.00 51.42 280 HIS C O 1
ATOM 9398 N N . LEU C 1 284 ? 7.271 27.864 110.274 1.00 53.24 281 LEU C N 1
ATOM 9399 C CA . LEU C 1 284 ? 6.390 28.194 111.406 1.00 51.65 281 LEU C CA 1
ATOM 9400 C C . LEU C 1 284 ? 5.443 27.064 111.844 1.00 51.21 281 LEU C C 1
ATOM 9401 O O . LEU C 1 284 ? 4.253 27.278 111.995 1.00 49.71 281 LEU C O 1
ATOM 9406 N N . GLY C 1 285 ? 5.990 25.867 112.048 1.00 53.36 282 GLY C N 1
ATOM 9407 C CA . GLY C 1 285 ? 5.288 24.762 112.728 1.00 53.67 282 GLY C CA 1
ATOM 9408 C C . GLY C 1 285 ? 3.873 24.505 112.252 1.00 51.93 282 GLY C C 1
ATOM 9409 O O . GLY C 1 285 ? 3.666 24.214 111.088 1.00 52.84 282 GLY C O 1
ATOM 9410 N N . ALA C 1 286 ? 2.902 24.598 113.154 1.00 50.31 283 ALA C N 1
ATOM 9411 C CA . ALA C 1 286 ? 1.473 24.546 112.797 1.00 48.65 283 ALA C CA 1
ATOM 9412 C C . ALA C 1 286 ? 0.916 23.146 112.468 1.00 49.85 283 ALA C C 1
ATOM 9413 O O . ALA C 1 286 ? 1.423 22.431 111.591 1.00 51.09 283 ALA C O 1
ATOM 9415 N N . LYS C 1 287 ? -0.139 22.783 113.199 1.00 49.43 284 LYS C N 1
ATOM 9416 C CA . LYS C 1 287 ? -0.929 21.590 112.927 1.00 50.59 284 LYS C CA 1
ATOM 9417 C C . LYS C 1 287 ? -1.800 21.897 111.724 1.00 48.86 284 LYS C C 1
ATOM 9418 O O . LYS C 1 287 ? -2.616 22.820 111.784 1.00 47.02 284 LYS C O 1
ATOM 9424 N N . VAL C 1 288 ? -1.618 21.152 110.632 1.00 49.48 285 VAL C N 1
ATOM 9425 C CA . VAL C 1 288 ? -2.448 21.331 109.445 1.00 48.25 285 VAL C CA 1
ATOM 9426 C C . VAL C 1 288 ? -3.026 20.011 108.945 1.00 50.22 285 VAL C C 1
ATOM 9427 O O . VAL C 1 288 ? -2.292 19.093 108.602 1.00 52.37 285 VAL C O 1
ATOM 9431 N N . ILE C 1 289 ? -4.353 19.943 108.908 1.00 49.68 286 ILE C N 1
ATOM 9432 C CA . ILE C 1 289 ? -5.090 18.800 108.393 1.00 51.54 286 ILE C CA 1
ATOM 9433 C C . ILE C 1 289 ? -5.545 19.106 106.982 1.00 51.36 286 ILE C C 1
ATOM 9434 O O . ILE C 1 289 ? -6.138 20.152 106.737 1.00 49.18 286 ILE C O 1
ATOM 9439 N N . CYS C 1 290 ? -5.279 18.184 106.061 1.00 53.93 287 CYS C N 1
ATOM 9440 C CA . CYS C 1 290 ? -5.728 18.308 104.683 1.00 54.42 287 CYS C CA 1
ATOM 9441 C C . CYS C 1 290 ? -6.958 17.457 104.433 1.00 56.15 287 CYS C C 1
ATOM 9442 O O . CYS C 1 290 ? -6.984 16.288 104.793 1.00 58.56 287 CYS C O 1
ATOM 9445 N N . VAL C 1 291 ? -7.969 18.053 103.811 1.00 55.42 288 VAL C N 1
ATOM 9446 C CA . VAL C 1 291 ? -9.178 17.342 103.408 1.00 57.59 288 VAL C CA 1
ATOM 9447 C C . VAL C 1 291 ? -9.246 17.315 101.887 1.00 58.82 288 VAL C C 1
ATOM 9448 O O . VAL C 1 291 ? -9.009 18.333 101.245 1.00 56.86 288 VAL C O 1
ATOM 9452 N N . ASP C 1 292 ? -9.565 16.152 101.316 1.00 62.47 289 ASP C N 1
ATOM 9453 C CA . ASP C 1 292 ? -9.621 15.998 99.862 1.00 64.31 289 ASP C CA 1
ATOM 9454 C C . ASP C 1 292 ? -10.825 16.728 99.276 1.00 63.76 289 ASP C C 1
ATOM 9455 O O . ASP C 1 292 ? -10.653 17.630 98.473 1.00 62.95 289 ASP C O 1
ATOM 9460 N N . ALA C 1 293 ? -12.037 16.325 99.639 1.00 65.13 290 ALA C N 1
ATOM 9461 C CA . ALA C 1 293 ? -13.260 17.046 99.237 1.00 64.76 290 ALA C CA 1
ATOM 9462 C C . ALA C 1 293 ? -13.358 17.406 97.745 1.00 65.54 290 ALA C C 1
ATOM 9463 O O . ALA C 1 293 ? -14.185 18.225 97.355 1.00 64.74 290 ALA C O 1
ATOM 9465 N N . LYS C 1 294 ? -12.535 16.775 96.916 1.00 67.47 291 LYS C N 1
ATOM 9466 C CA . LYS C 1 294 ? -12.419 17.139 95.513 1.00 68.19 291 LYS C CA 1
ATOM 9467 C C . LYS C 1 294 ? -13.559 16.457 94.762 1.00 71.27 291 LYS C C 1
ATOM 9468 O O . LYS C 1 294 ? -14.335 17.116 94.068 1.00 71.31 291 LYS C O 1
ATOM 9474 N N . ASP C 1 295 ? -13.670 15.141 94.931 1.00 74.15 292 ASP C N 1
ATOM 9475 C CA . ASP C 1 295 ? -14.807 14.386 94.413 1.00 77.56 292 ASP C CA 1
ATOM 9476 C C . ASP C 1 295 ? -16.123 14.971 94.893 1.00 76.66 292 ASP C C 1
ATOM 9477 O O . ASP C 1 295 ? -17.110 14.964 94.165 1.00 78.63 292 ASP C O 1
ATOM 9482 N N . ARG C 1 296 ? -16.139 15.471 96.121 1.00 74.13 293 ARG C N 1
ATOM 9483 C CA . ARG C 1 296 ? -17.376 15.961 96.698 1.00 73.86 293 ARG C CA 1
ATOM 9484 C C . ARG C 1 296 ? -17.889 17.209 95.999 1.00 72.12 293 ARG C C 1
ATOM 9485 O O . ARG C 1 296 ? -19.085 17.315 95.740 1.00 73.96 293 ARG C O 1
ATOM 9493 N N . PHE C 1 297 ? -16.995 18.153 95.720 1.00 68.87 294 PHE C N 1
ATOM 9494 C CA . PHE C 1 297 ? -17.386 19.401 95.064 1.00 67.27 294 PHE C CA 1
ATOM 9495 C C . PHE C 1 297 ? -17.767 19.215 93.593 1.00 69.60 294 PHE C C 1
ATOM 9496 O O . PHE C 1 297 ? -18.583 19.976 93.079 1.00 69.84 294 PHE C O 1
ATOM 9504 N N . MET C 1 298 ? -17.190 18.223 92.914 1.00 71.43 295 MET C N 1
ATOM 9505 C CA . MET C 1 298 ? -17.526 17.984 91.504 1.00 74.13 295 MET C CA 1
ATOM 9506 C C . MET C 1 298 ? -18.939 17.423 91.379 1.00 77.62 295 MET C C 1
ATOM 9507 O O . MET C 1 298 ? -19.717 17.861 90.529 1.00 78.92 295 MET C O 1
ATOM 9512 N N . LYS C 1 299 ? -19.264 16.449 92.225 1.00 79.46 296 LYS C N 1
ATOM 9513 C CA . LYS C 1 299 ? -20.657 16.108 92.483 1.00 82.27 296 LYS C CA 1
ATOM 9514 C C . LYS C 1 299 ? -21.193 17.335 93.201 1.00 79.60 296 LYS C C 1
ATOM 9515 O O . LYS C 1 299 ? -20.418 18.073 93.791 1.00 76.23 296 LYS C O 1
ATOM 9521 N N . ALA C 1 300 ? -22.491 17.594 93.139 1.00 81.51 297 ALA C N 1
ATOM 9522 C CA . ALA C 1 300 ? -23.043 18.811 93.759 1.00 79.49 297 ALA C CA 1
ATOM 9523 C C . ALA C 1 300 ? -23.010 19.992 92.802 1.00 78.26 297 ALA C C 1
ATOM 9524 O O . ALA C 1 300 ? -23.911 20.829 92.828 1.00 78.67 297 ALA C O 1
ATOM 9526 N N . LEU C 1 301 ? -21.957 20.074 91.990 1.00 77.13 298 LEU C N 1
ATOM 9527 C CA . LEU C 1 301 ? -21.905 21.007 90.862 1.00 76.90 298 LEU C CA 1
ATOM 9528 C C . LEU C 1 301 ? -22.087 20.274 89.523 1.00 80.47 298 LEU C C 1
ATOM 9529 O O . LEU C 1 301 ? -21.725 20.808 88.481 1.00 80.43 298 LEU C O 1
ATOM 9534 N N . LYS C 1 302 ? -22.668 19.073 89.548 1.00 83.85 299 LYS C N 1
ATOM 9535 C CA . LYS C 1 302 ? -22.713 18.217 88.360 1.00 87.56 299 LYS C CA 1
ATOM 9536 C C . LYS C 1 302 ? -23.474 18.897 87.218 1.00 89.65 299 LYS C C 1
ATOM 9537 O O . LYS C 1 302 ? -22.883 19.191 86.174 1.00 90.00 299 LYS C O 1
ATOM 9543 N N . GLY C 1 303 ? -24.768 19.152 87.409 1.00 91.47 300 GLY C N 1
ATOM 9544 C CA . GLY C 1 303 ? -25.544 19.944 86.444 1.00 93.14 300 GLY C CA 1
ATOM 9545 C C . GLY C 1 303 ? -25.200 21.407 86.658 1.00 89.46 300 GLY C C 1
ATOM 9546 O O . GLY C 1 303 ? -24.035 21.783 86.609 1.00 86.57 300 GLY C O 1
ATOM 9547 N N . ILE C 1 304 ? -26.210 22.231 86.909 1.00 89.91 301 ILE C N 1
ATOM 9548 C CA . ILE C 1 304 ? -25.999 23.570 87.465 1.00 86.45 301 ILE C CA 1
ATOM 9549 C C . ILE C 1 304 ? -25.140 24.479 86.578 1.00 84.73 301 ILE C C 1
ATOM 9550 O O . ILE C 1 304 ? -23.936 24.640 86.802 1.00 81.69 301 ILE C O 1
ATOM 9555 N N . SER C 1 305 ? -25.785 25.071 85.576 1.00 87.08 302 SER C N 1
ATOM 9556 C CA . SER C 1 305 ? -25.163 26.058 84.697 1.00 86.03 302 SER C CA 1
ATOM 9557 C C . SER C 1 305 ? -25.211 27.435 85.340 1.00 83.69 302 SER C C 1
ATOM 9558 O O . SER C 1 305 ? -24.262 28.211 85.243 1.00 81.20 302 SER C O 1
ATOM 9561 N N . ASP C 1 306 ? -26.331 27.730 85.994 1.00 84.91 303 ASP C N 1
ATOM 9562 C CA . ASP C 1 306 ? -26.581 29.051 86.557 1.00 83.62 303 ASP C CA 1
ATOM 9563 C C . ASP C 1 306 ? -25.469 29.476 87.511 1.00 79.21 303 ASP C C 1
ATOM 9564 O O . ASP C 1 306 ? -25.202 28.789 88.494 1.00 77.49 303 ASP C O 1
ATOM 9569 N N . PRO C 1 307 ? -24.818 30.614 87.225 1.00 77.68 304 PRO C N 1
ATOM 9570 C CA . PRO C 1 307 ? -23.693 31.046 88.052 1.00 73.87 304 PRO C CA 1
ATOM 9571 C C . PRO C 1 307 ? -24.074 31.465 89.475 1.00 72.53 304 PRO C C 1
ATOM 9572 O O . PRO C 1 307 ? -23.247 31.351 90.382 1.00 69.66 304 PRO C O 1
ATOM 9576 N N . GLU C 1 308 ? -25.304 31.932 89.675 1.00 74.98 305 GLU C N 1
ATOM 9577 C CA . GLU C 1 308 ? -25.767 32.300 91.020 1.00 74.35 305 GLU C CA 1
ATOM 9578 C C . GLU C 1 308 ? -25.972 31.050 91.874 1.00 73.97 305 GLU C C 1
ATOM 9579 O O . GLU C 1 308 ? -25.741 31.081 93.081 1.00 71.89 305 GLU C O 1
ATOM 9585 N N . GLU C 1 309 ? -26.404 29.959 91.241 1.00 76.18 306 GLU C N 1
ATOM 9586 C CA . GLU C 1 309 ? -26.477 28.658 91.903 1.00 76.40 306 GLU C CA 1
ATOM 9587 C C . GLU C 1 309 ? -25.098 28.044 92.122 1.00 73.26 306 GLU C C 1
ATOM 9588 O O . GLU C 1 309 ? -24.846 27.455 93.172 1.00 71.89 306 GLU C O 1
ATOM 9594 N N . LYS C 1 310 ? -24.212 28.170 91.134 1.00 72.42 307 LYS C N 1
ATOM 9595 C CA . LYS C 1 310 ? -22.834 27.696 91.279 1.00 69.77 307 LYS C CA 1
ATOM 9596 C C . LYS C 1 310 ? -22.214 28.303 92.522 1.00 66.58 307 LYS C C 1
ATOM 9597 O O . LYS C 1 310 ? -21.669 27.588 93.367 1.00 65.11 307 LYS C O 1
ATOM 9603 N N . ARG C 1 311 ? -22.307 29.628 92.624 1.00 65.83 308 ARG C N 1
ATOM 9604 C CA . ARG C 1 311 ? -21.863 30.352 93.813 1.00 63.29 308 ARG C CA 1
ATOM 9605 C C . ARG C 1 311 ? -22.492 29.784 95.068 1.00 63.33 308 ARG C C 1
ATOM 9606 O O . ARG C 1 311 ? -21.808 29.581 96.059 1.00 61.28 308 ARG C O 1
ATOM 9614 N N . LYS C 1 312 ? -23.795 29.529 95.018 1.00 66.22 309 LYS C N 1
ATOM 9615 C CA . LYS C 1 312 ? -24.534 29.053 96.182 1.00 67.16 309 LYS C CA 1
ATOM 9616 C C . LYS C 1 312 ? -24.090 27.665 96.646 1.00 66.74 309 LYS C C 1
ATOM 9617 O O . LYS C 1 312 ? -23.886 27.469 97.839 1.00 65.45 309 LYS C O 1
ATOM 9623 N N . ILE C 1 313 ? -23.941 26.719 95.717 1.00 68.14 310 ILE C N 1
ATOM 9624 C CA . ILE C 1 313 ? -23.597 25.329 96.065 1.00 68.64 310 ILE C CA 1
ATOM 9625 C C . ILE C 1 313 ? -22.207 25.240 96.681 1.00 65.59 310 ILE C C 1
ATOM 9626 O O . ILE C 1 313 ? -22.031 24.684 97.758 1.00 65.06 310 ILE C O 1
ATOM 9631 N N . ALA C 1 314 ? -21.212 25.784 95.994 1.00 64.21 311 ALA C N 1
ATOM 9632 C CA . ALA C 1 314 ? -19.939 26.080 96.640 1.00 61.38 311 ALA C CA 1
ATOM 9633 C C . ALA C 1 314 ? -20.283 26.998 97.795 1.00 60.30 311 ALA C C 1
ATOM 9634 O O . ALA C 1 314 ? -21.375 27.544 97.841 1.00 62.10 311 ALA C O 1
ATOM 9636 N N . GLY C 1 315 ? -19.391 27.180 98.749 1.00 58.10 312 GLY C N 1
ATOM 9637 C CA . GLY C 1 315 ? -19.716 28.071 99.861 1.00 57.17 312 GLY C CA 1
ATOM 9638 C C . GLY C 1 315 ? -20.703 27.438 100.827 1.00 58.82 312 GLY C C 1
ATOM 9639 O O . GLY C 1 315 ? -20.501 27.518 102.029 1.00 58.02 312 GLY C O 1
ATOM 9640 N N . GLU C 1 316 ? -21.778 26.829 100.323 1.00 61.60 313 GLU C N 1
ATOM 9641 C CA . GLU C 1 316 ? -22.587 25.921 101.151 1.00 63.81 313 GLU C CA 1
ATOM 9642 C C . GLU C 1 316 ? -21.753 24.685 101.476 1.00 63.34 313 GLU C C 1
ATOM 9643 O O . GLU C 1 316 ? -21.465 24.395 102.639 1.00 62.42 313 GLU C O 1
ATOM 9649 N N . GLN C 1 317 ? -21.359 23.976 100.421 1.00 64.08 314 GLN C N 1
ATOM 9650 C CA . GLN C 1 317 ? -20.532 22.780 100.544 1.00 64.15 314 GLN C CA 1
ATOM 9651 C C . GLN C 1 317 ? -19.231 23.089 101.297 1.00 61.16 314 GLN C C 1
ATOM 9652 O O . GLN C 1 317 ? -18.727 22.248 102.043 1.00 61.25 314 GLN C O 1
ATOM 9658 N N . PHE C 1 318 ? -18.704 24.297 101.107 1.00 58.78 315 PHE C N 1
ATOM 9659 C CA . PHE C 1 318 ? -17.558 24.783 101.885 1.00 56.22 315 PHE C CA 1
ATOM 9660 C C . PHE C 1 318 ? -17.889 24.795 103.389 1.00 55.99 315 PHE C C 1
ATOM 9661 O O . PHE C 1 318 ? -17.219 24.136 104.187 1.00 55.60 315 PHE C O 1
ATOM 9669 N N . ILE C 1 319 ? -18.939 25.530 103.760 1.00 56.49 316 ILE C N 1
ATOM 9670 C CA . ILE C 1 319 ? -19.374 25.633 105.152 1.00 56.43 316 ILE C CA 1
ATOM 9671 C C . ILE C 1 319 ? -19.483 24.238 105.753 1.00 57.85 316 ILE C C 1
ATOM 9672 O O . ILE C 1 319 ? -18.887 23.966 106.789 1.00 57.23 316 ILE C O 1
ATOM 9677 N N . ARG C 1 320 ? -20.238 23.365 105.093 1.00 60.10 317 ARG C N 1
ATOM 9678 C CA . ARG C 1 320 ? -20.451 22.003 105.578 1.00 62.20 317 ARG C CA 1
ATOM 9679 C C . ARG C 1 320 ? -19.144 21.296 105.912 1.00 60.58 317 ARG C C 1
ATOM 9680 O O . ARG C 1 320 ? -19.000 20.738 106.991 1.00 61.10 317 ARG C O 1
ATOM 9688 N N . VAL C 1 321 ? -18.193 21.326 104.986 1.00 58.96 318 VAL C N 1
ATOM 9689 C CA . VAL C 1 321 ? -16.937 20.597 105.158 1.00 58.20 318 VAL C CA 1
ATOM 9690 C C . VAL C 1 321 ? -16.236 21.027 106.440 1.00 56.27 318 VAL C C 1
ATOM 9691 O O . VAL C 1 321 ? -15.605 20.221 107.117 1.00 56.56 318 VAL C O 1
ATOM 9695 N N . PHE C 1 322 ? -16.363 22.309 106.763 1.00 54.60 319 PHE C N 1
ATOM 9696 C CA . PHE C 1 322 ? -15.764 22.870 107.965 1.00 52.92 319 PHE C CA 1
ATOM 9697 C C . PHE C 1 322 ? -16.547 22.554 109.221 1.00 54.53 319 PHE C C 1
ATOM 9698 O O . PHE C 1 322 ? -15.960 22.431 110.285 1.00 54.15 319 PHE C O 1
ATOM 9706 N N . GLU C 1 323 ? -17.864 22.452 109.117 1.00 56.83 320 GLU C N 1
ATOM 9707 C CA . GLU C 1 323 ? -18.667 22.066 110.269 1.00 59.06 320 GLU C CA 1
ATOM 9708 C C . GLU C 1 323 ? -18.455 20.589 110.597 1.00 61.07 320 GLU C C 1
ATOM 9709 O O . GLU C 1 323 ? -18.521 20.203 111.757 1.00 62.12 320 GLU C O 1
ATOM 9715 N N . GLU C 1 324 ? -18.189 19.775 109.576 1.00 61.95 321 GLU C N 1
ATOM 9716 C CA . GLU C 1 324 ? -17.982 18.337 109.763 1.00 64.39 321 GLU C CA 1
ATOM 9717 C C . GLU C 1 324 ? -16.642 18.056 110.422 1.00 62.98 321 GLU C C 1
ATOM 9718 O O . GLU C 1 324 ? -16.555 17.223 111.315 1.00 64.80 321 GLU C O 1
ATOM 9724 N N . GLN C 1 325 ? -15.602 18.745 109.964 1.00 60.25 322 GLN C N 1
ATOM 9725 C CA . GLN C 1 325 ? -14.364 18.873 110.725 1.00 58.67 322 GLN C CA 1
ATOM 9726 C C . GLN C 1 325 ? -14.770 19.796 111.850 1.00 57.51 322 GLN C C 1
ATOM 9727 O O . GLN C 1 325 ? -15.506 20.738 111.613 1.00 57.12 322 GLN C O 1
ATOM 9733 N N . ALA C 1 326 ? -14.333 19.546 113.071 1.00 57.57 323 ALA C N 1
ATOM 9734 C CA . ALA C 1 326 ? -14.762 20.367 114.208 1.00 56.89 323 ALA C CA 1
ATOM 9735 C C . ALA C 1 326 ? -15.791 19.596 114.973 1.00 59.80 323 ALA C C 1
ATOM 9736 O O . ALA C 1 326 ? -15.611 19.328 116.155 1.00 60.84 323 ALA C O 1
ATOM 9738 N N . LYS C 1 327 ? -16.870 19.228 114.292 1.00 61.77 324 LYS C N 1
ATOM 9739 C CA . LYS C 1 327 ? -17.847 18.289 114.836 1.00 65.46 324 LYS C CA 1
ATOM 9740 C C . LYS C 1 327 ? -17.257 16.887 114.657 1.00 67.38 324 LYS C C 1
ATOM 9741 O O . LYS C 1 327 ? -17.916 15.972 114.173 1.00 70.71 324 LYS C O 1
ATOM 9747 N N . LYS C 1 328 ? -16.005 16.735 115.076 1.00 66.08 325 LYS C N 1
ATOM 9748 C CA . LYS C 1 328 ? -15.173 15.581 114.741 1.00 67.38 325 LYS C CA 1
ATOM 9749 C C . LYS C 1 328 ? -13.857 15.663 115.498 1.00 65.92 325 LYS C C 1
ATOM 9750 O O . LYS C 1 328 ? -13.373 14.658 116.015 1.00 68.07 325 LYS C O 1
ATOM 9756 N N . LEU C 1 329 ? -13.273 16.859 115.536 1.00 62.44 326 LEU C N 1
ATOM 9757 C CA . LEU C 1 329 ? -12.141 17.138 116.409 1.00 61.33 326 LEU C CA 1
ATOM 9758 C C . LEU C 1 329 ? -12.575 17.834 117.710 1.00 60.89 326 LEU C C 1
ATOM 9759 O O . LEU C 1 329 ? -11.732 18.329 118.459 1.00 59.59 326 LEU C O 1
ATOM 9764 N N . ASN C 1 330 ? -13.883 17.845 117.982 1.00 62.31 327 ASN C N 1
ATOM 9765 C CA . ASN C 1 330 ? -14.457 18.458 119.192 1.00 62.63 327 ASN C CA 1
ATOM 9766 C C . ASN C 1 330 ? -14.174 19.955 119.352 1.00 59.43 327 ASN C C 1
ATOM 9767 O O . ASN C 1 330 ? -14.171 20.484 120.463 1.00 59.30 327 ASN C O 1
ATOM 9772 N N . VAL C 1 331 ? -13.977 20.637 118.230 1.00 57.07 328 VAL C N 1
ATOM 9773 C CA . VAL C 1 331 ? -13.637 22.050 118.234 1.00 54.29 328 VAL C CA 1
ATOM 9774 C C . VAL C 1 331 ? -14.909 22.890 118.231 1.00 54.57 328 VAL C C 1
ATOM 9775 O O . VAL C 1 331 ? -15.824 22.626 117.457 1.00 55.65 328 VAL C O 1
ATOM 9779 N N . LYS C 1 332 ? -14.959 23.900 119.097 1.00 53.88 329 LYS C N 1
ATOM 9780 C CA . LYS C 1 332 ? -16.166 24.702 119.273 1.00 54.65 329 LYS C CA 1
ATOM 9781 C C . LYS C 1 332 ? -16.090 26.046 118.535 1.00 52.11 329 LYS C C 1
ATOM 9782 O O . LYS C 1 332 ? -17.106 26.719 118.378 1.00 52.60 329 LYS C O 1
ATOM 9788 N N . TRP C 1 333 ? -14.893 26.423 118.082 1.00 49.57 330 TRP C N 1
ATOM 9789 C CA . TRP C 1 333 ? -14.646 27.735 117.478 1.00 47.59 330 TRP C CA 1
ATOM 9790 C C . TRP C 1 333 ? -14.108 27.654 116.047 1.00 46.22 330 TRP C C 1
ATOM 9791 O O . TRP C 1 333 ? -13.148 26.931 115.773 1.00 45.70 330 TRP C O 1
ATOM 9802 N N . LEU C 1 334 ? -14.701 28.427 115.145 1.00 45.91 331 LEU C N 1
ATOM 9803 C CA . LEU C 1 334 ? -14.227 28.500 113.767 1.00 44.77 331 LEU C CA 1
ATOM 9804 C C . LEU C 1 334 ? -13.684 29.902 113.470 1.00 43.08 331 LEU C C 1
ATOM 9805 O O . LEU C 1 334 ? -14.370 30.893 113.673 1.00 43.29 331 LEU C O 1
ATOM 9810 N N . GLY C 1 335 ? -12.444 29.971 113.000 1.00 41.89 332 GLY C N 1
ATOM 9811 C CA . GLY C 1 335 ? -11.813 31.235 112.623 1.00 40.77 332 GLY C CA 1
ATOM 9812 C C . GLY C 1 335 ? -12.024 31.544 111.149 1.00 40.75 332 GLY C C 1
ATOM 9813 O O . GLY C 1 335 ? -11.739 30.706 110.291 1.00 40.71 332 GLY C O 1
ATOM 9814 N N . GLN C 1 336 ? -12.519 32.748 110.858 1.00 40.94 333 GLN C N 1
ATOM 9815 C CA . GLN C 1 336 ? -12.851 33.150 109.494 1.00 41.33 333 GLN C CA 1
ATOM 9816 C C . GLN C 1 336 ? -12.188 34.465 109.124 1.00 40.26 333 GLN C C 1
ATOM 9817 O O . GLN C 1 336 ? -12.029 35.350 109.966 1.00 40.68 333 GLN C O 1
ATOM 9823 N N . GLY C 1 337 ? -11.830 34.597 107.851 1.00 39.52 334 GLY C N 1
ATOM 9824 C CA . GLY C 1 337 ? -11.192 35.806 107.339 1.00 38.85 334 GLY C CA 1
ATOM 9825 C C . GLY C 1 337 ? -12.161 36.835 106.785 1.00 39.57 334 GLY C C 1
ATOM 9826 O O . GLY C 1 337 ? -11.892 37.463 105.754 1.00 39.79 334 GLY C O 1
ATOM 9827 N N . THR C 1 338 ? -13.287 37.021 107.463 1.00 40.09 335 THR C N 1
ATOM 9828 C CA . THR C 1 338 ? -14.238 38.044 107.066 1.00 41.32 335 THR C CA 1
ATOM 9829 C C . THR C 1 338 ? -13.580 39.394 107.265 1.00 41.23 335 THR C C 1
ATOM 9830 O O . THR C 1 338 ? -12.870 39.583 108.251 1.00 40.96 335 THR C O 1
ATOM 9834 N N . ILE C 1 339 ? -13.795 40.318 106.331 1.00 42.01 336 ILE C N 1
ATOM 9835 C CA . ILE C 1 339 ? -13.289 41.680 106.467 1.00 42.27 336 ILE C CA 1
ATOM 9836 C C . ILE C 1 339 ? -14.447 42.670 106.467 1.00 44.40 336 ILE C C 1
ATOM 9837 O O . ILE C 1 339 ? -15.593 42.288 106.250 1.00 45.48 336 ILE C O 1
ATOM 9842 N N . TYR C 1 340 ? -14.142 43.938 106.726 1.00 45.40 337 TYR C N 1
ATOM 9843 C CA . TYR C 1 340 ? -15.164 44.951 106.969 1.00 47.74 337 TYR C CA 1
ATOM 9844 C C . TYR C 1 340 ? -16.029 45.206 105.753 1.00 49.57 337 TYR C C 1
ATOM 9845 O O . TYR C 1 340 ? -17.224 45.393 105.898 1.00 51.77 337 TYR C O 1
ATOM 9854 N N . PRO C 1 341 ? -15.441 45.218 104.549 1.00 49.51 338 PRO C N 1
ATOM 9855 C CA . PRO C 1 341 ? -16.299 45.345 103.378 1.00 51.41 338 PRO C CA 1
ATOM 9856 C C . PRO C 1 341 ? -17.388 44.275 103.293 1.00 52.02 338 PRO C C 1
ATOM 9857 O O . PRO C 1 341 ? -18.532 44.597 102.944 1.00 54.54 338 PRO C O 1
ATOM 9861 N N . ASP C 1 342 ? -17.045 43.029 103.629 1.00 50.42 339 ASP C N 1
ATOM 9862 C CA . ASP C 1 342 ? -18.021 41.928 103.661 1.00 51.03 339 ASP C CA 1
ATOM 9863 C C . ASP C 1 342 ? -19.157 42.289 104.594 1.00 53.04 339 ASP C C 1
ATOM 9864 O O . ASP C 1 342 ? -20.330 42.161 104.245 1.00 55.44 339 ASP C O 1
ATOM 9869 N N . VAL C 1 343 ? -18.802 42.749 105.787 1.00 52.75 340 VAL C N 1
ATOM 9870 C CA . VAL C 1 343 ? -19.793 43.205 106.754 1.00 55.04 340 VAL C CA 1
ATOM 9871 C C . VAL C 1 343 ? -20.617 44.359 106.186 1.00 58.31 340 VAL C C 1
ATOM 9872 O O . VAL C 1 343 ? -21.826 44.442 106.414 1.00 61.02 340 VAL C O 1
ATOM 9876 N N . ILE C 1 344 ? -19.957 45.241 105.442 1.00 58.60 341 ILE C N 1
ATOM 9877 C CA . ILE C 1 344 ? -20.590 46.463 104.957 1.00 61.82 341 ILE C CA 1
ATOM 9878 C C . ILE C 1 344 ? -21.726 46.194 103.980 1.00 64.29 341 ILE C C 1
ATOM 9879 O O . ILE C 1 344 ? -22.695 46.955 103.969 1.00 67.73 341 ILE C O 1
ATOM 9884 N N . GLU C 1 345 ? -21.650 45.129 103.184 1.00 63.07 342 GLU C N 1
ATOM 9885 C CA . GLU C 1 345 ? -22.763 44.861 102.263 1.00 65.83 342 GLU C CA 1
ATOM 9886 C C . GLU C 1 345 ? -23.955 44.168 102.947 1.00 67.35 342 GLU C C 1
ATOM 9887 O O . GLU C 1 345 ? -23.820 43.092 103.546 1.00 65.33 342 GLU C O 1
ATOM 9893 N N . SER C 1 346 ? -25.116 44.833 102.863 1.00 71.02 343 SER C N 1
ATOM 9894 C CA . SER C 1 346 ? -26.344 44.433 103.567 1.00 73.21 343 SER C CA 1
ATOM 9895 C C . SER C 1 346 ? -27.589 45.039 102.913 1.00 77.47 343 SER C C 1
ATOM 9896 O O . SER C 1 346 ? -27.965 44.671 101.799 1.00 78.08 343 SER C O 1
ATOM 9899 N N . LYS C 1 373 ? -19.669 28.331 116.173 1.00 55.58 370 LYS C N 1
ATOM 9900 C CA . LYS C 1 373 ? -19.342 29.552 116.922 1.00 54.99 370 LYS C CA 1
ATOM 9901 C C . LYS C 1 373 ? -18.131 30.287 116.325 1.00 52.00 370 LYS C C 1
ATOM 9902 O O . LYS C 1 373 ? -17.003 29.798 116.414 1.00 50.50 370 LYS C O 1
ATOM 9908 N N . LEU C 1 374 ? -18.365 31.465 115.736 1.00 51.46 371 LEU C N 1
ATOM 9909 C CA . LEU C 1 374 ? -17.361 32.123 114.875 1.00 48.97 371 LEU C CA 1
ATOM 9910 C C . LEU C 1 374 ? -16.481 33.132 115.598 1.00 47.56 371 LEU C C 1
ATOM 9911 O O . LEU C 1 374 ? -16.915 33.808 116.527 1.00 48.52 371 LEU C O 1
ATOM 9916 N N . ILE C 1 375 ? -15.238 33.231 115.140 1.00 45.54 372 ILE C N 1
ATOM 9917 C CA . ILE C 1 375 ? -14.308 34.261 115.591 1.00 44.60 372 ILE C CA 1
ATOM 9918 C C . ILE C 1 375 ? -13.697 34.897 114.344 1.00 42.98 372 ILE C C 1
ATOM 9919 O O . ILE C 1 375 ? -13.111 34.199 113.524 1.00 41.90 372 ILE C O 1
ATOM 9924 N N . GLU C 1 376 ? -13.865 36.217 114.205 1.00 43.15 373 GLU C N 1
ATOM 9925 C CA . GLU C 1 376 ? -13.520 36.959 112.980 1.00 42.22 373 GLU C CA 1
ATOM 9926 C C . GLU C 1 376 ? -12.597 38.142 113.296 1.00 41.42 373 GLU C C 1
ATOM 9927 O O . GLU C 1 376 ? -13.054 39.272 113.451 1.00 42.56 373 GLU C O 1
ATOM 9933 N N . PRO C 1 377 ? -11.290 37.891 113.393 1.00 39.80 374 PRO C N 1
ATOM 9934 C CA . PRO C 1 377 ? -10.369 38.934 113.827 1.00 39.57 374 PRO C CA 1
ATOM 9935 C C . PRO C 1 377 ? -10.257 40.122 112.885 1.00 39.78 374 PRO C C 1
ATOM 9936 O O . PRO C 1 377 ? -9.954 41.217 113.341 1.00 40.81 374 PRO C O 1
ATOM 9940 N N . LEU C 1 378 ? -10.494 39.913 111.593 1.00 39.30 375 LEU C N 1
ATOM 9941 C CA . LEU C 1 378 ? -10.267 40.949 110.590 1.00 39.48 375 LEU C CA 1
ATOM 9942 C C . LEU C 1 378 ? -11.530 41.715 110.207 1.00 41.21 375 LEU C C 1
ATOM 9943 O O . LEU C 1 378 ? -11.525 42.457 109.229 1.00 41.84 375 LEU C O 1
ATOM 9948 N N . ARG C 1 379 ? -12.602 41.565 110.983 1.00 42.35 376 ARG C N 1
ATOM 9949 C CA . ARG C 1 379 ? -13.928 42.017 110.560 1.00 44.04 376 ARG C CA 1
ATOM 9950 C C . ARG C 1 379 ? -14.159 43.532 110.606 1.00 45.57 376 ARG C C 1
ATOM 9951 O O . ARG C 1 379 ? -15.182 44.008 110.114 1.00 47.11 376 ARG C O 1
ATOM 9959 N N . GLU C 1 380 ? -13.233 44.276 111.212 1.00 45.39 377 GLU C N 1
ATOM 9960 C CA . GLU C 1 380 ? -13.266 45.746 111.195 1.00 47.04 377 GLU C CA 1
ATOM 9961 C C . GLU C 1 380 ? -12.227 46.316 110.245 1.00 46.01 377 GLU C C 1
ATOM 9962 O O . GLU C 1 380 ? -12.121 47.527 110.122 1.00 47.50 377 GLU C O 1
ATOM 9968 N N . LEU C 1 381 ? -11.453 45.456 109.589 1.00 43.79 378 LEU C N 1
ATOM 9969 C CA . LEU C 1 381 ? -10.312 45.902 108.792 1.00 43.42 378 LEU C CA 1
ATOM 9970 C C . LEU C 1 381 ? -10.632 45.967 107.306 1.00 43.77 378 LEU C C 1
ATOM 9971 O O . LEU C 1 381 ? -11.335 45.119 106.784 1.00 43.09 378 LEU C O 1
ATOM 9976 N N . PHE C 1 382 ? -10.109 46.987 106.633 1.00 45.23 379 PHE C N 1
ATOM 9977 C CA . PHE C 1 382 ? -10.153 47.056 105.184 1.00 45.88 379 PHE C CA 1
ATOM 9978 C C . PHE C 1 382 ? -9.007 46.235 104.623 1.00 44.90 379 PHE C C 1
ATOM 9979 O O . PHE C 1 382 ? -8.081 45.869 105.335 1.00 43.93 379 PHE C O 1
ATOM 9987 N N . LYS C 1 383 ? -9.074 45.947 103.335 1.00 46.01 380 LYS C N 1
ATOM 9988 C CA . LYS C 1 383 ? -8.117 45.059 102.689 1.00 45.59 380 LYS C CA 1
ATOM 9989 C C . LYS C 1 383 ? -6.668 45.565 102.749 1.00 45.88 380 LYS C C 1
ATOM 9990 O O . LYS C 1 383 ? -5.754 44.768 102.901 1.00 44.62 380 LYS C O 1
ATOM 9996 N N . ASP C 1 384 ? -6.466 46.879 102.633 1.00 47.88 381 ASP C N 1
ATOM 9997 C CA . ASP C 1 384 ? -5.127 47.480 102.761 1.00 49.00 381 ASP C CA 1
ATOM 9998 C C . ASP C 1 384 ? -4.533 47.115 104.124 1.00 47.49 381 ASP C C 1
ATOM 9999 O O . ASP C 1 384 ? -3.359 46.765 104.238 1.00 47.15 381 ASP C O 1
ATOM 10004 N N . GLU C 1 385 ? -5.363 47.217 105.157 1.00 46.70 382 GLU C N 1
ATOM 10005 C CA . GLU C 1 385 ? -4.926 47.016 106.527 1.00 45.64 382 GLU C CA 1
ATOM 10006 C C . GLU C 1 385 ? -4.596 45.565 106.776 1.00 43.23 382 GLU C C 1
ATOM 10007 O O . GLU C 1 385 ? -3.662 45.259 107.508 1.00 42.74 382 GLU C O 1
ATOM 10013 N N . VAL C 1 386 ? -5.376 44.673 106.177 1.00 41.95 383 VAL C N 1
ATOM 10014 C CA . VAL C 1 386 ? -5.128 43.239 106.295 1.00 40.08 383 VAL C CA 1
ATOM 10015 C C . VAL C 1 386 ? -3.765 42.895 105.713 1.00 40.14 383 VAL C C 1
ATOM 10016 O O . VAL C 1 386 ? -3.068 42.038 106.228 1.00 39.60 383 VAL C O 1
ATOM 10020 N N . ARG C 1 387 ? -3.372 43.587 104.655 1.00 41.38 384 ARG C N 1
ATOM 10021 C CA . ARG C 1 387 ? -2.080 43.348 104.040 1.00 41.96 384 ARG C CA 1
ATOM 10022 C C . ARG C 1 387 ? -0.951 43.846 104.924 1.00 42.55 384 ARG C C 1
ATOM 10023 O O . ARG C 1 387 ? 0.023 43.134 105.132 1.00 42.29 384 ARG C O 1
ATOM 10031 N N . LYS C 1 388 ? -1.088 45.059 105.454 1.00 43.67 385 LYS C N 1
ATOM 10032 C CA . LYS C 1 388 ? -0.087 45.615 106.364 1.00 44.81 385 LYS C CA 1
ATOM 10033 C C . LYS C 1 388 ? 0.078 44.738 107.598 1.00 43.43 385 LYS C C 1
ATOM 10034 O O . LYS C 1 388 ? 1.185 44.576 108.105 1.00 44.09 385 LYS C O 1
ATOM 10040 N N . LEU C 1 389 ? -1.027 44.168 108.065 1.00 41.98 386 LEU C N 1
ATOM 10041 C CA . LEU C 1 389 ? -1.024 43.323 109.249 1.00 41.01 386 LEU C CA 1
ATOM 10042 C C . LEU C 1 389 ? -0.269 42.030 108.982 1.00 40.60 386 LEU C C 1
ATOM 10043 O O . LEU C 1 389 ? 0.557 41.597 109.794 1.00 41.22 386 LEU C O 1
ATOM 10048 N N . GLY C 1 390 ? -0.573 41.405 107.848 1.00 40.01 387 GLY C N 1
ATOM 10049 C CA . GLY C 1 390 ? 0.072 40.162 107.461 1.00 39.62 387 GLY C CA 1
ATOM 10050 C C . GLY C 1 390 ? 1.562 40.317 107.257 1.00 40.98 387 GLY C C 1
ATOM 10051 O O . GLY C 1 390 ? 2.326 39.413 107.538 1.00 41.17 387 GLY C O 1
ATOM 10052 N N . LEU C 1 391 ? 1.986 41.471 106.767 1.00 42.56 388 LEU C N 1
ATOM 10053 C CA . LEU C 1 391 ? 3.400 41.704 106.544 1.00 44.40 388 LEU C CA 1
ATOM 10054 C C . LEU C 1 391 ? 4.089 41.754 107.893 1.00 45.02 388 LEU C C 1
ATOM 10055 O O . LEU C 1 391 ? 5.124 41.132 108.067 1.00 46.12 388 LEU C O 1
ATOM 10060 N N . GLU C 1 392 ? 3.503 42.464 108.858 1.00 44.81 389 GLU C N 1
ATOM 10061 C CA . GLU C 1 392 ? 4.146 42.616 110.164 1.00 45.77 389 GLU C CA 1
ATOM 10062 C C . GLU C 1 392 ? 4.091 41.325 110.971 1.00 44.22 389 GLU C C 1
ATOM 10063 O O . GLU C 1 392 ? 5.007 41.036 111.735 1.00 45.22 389 GLU C O 1
ATOM 10069 N N . LEU C 1 393 ? 3.038 40.535 110.783 1.00 42.01 390 LEU C N 1
ATOM 10070 C CA . LEU C 1 393 ? 2.940 39.229 111.432 1.00 40.77 390 LEU C CA 1
ATOM 10071 C C . LEU C 1 393 ? 3.981 38.225 110.933 1.00 41.28 390 LEU C C 1
ATOM 10072 O O . LEU C 1 393 ? 4.207 37.204 111.577 1.00 41.29 390 LEU C O 1
ATOM 10077 N N . GLY C 1 394 ? 4.598 38.506 109.787 1.00 42.04 391 GLY C N 1
ATOM 10078 C CA . GLY C 1 394 ? 5.679 37.679 109.257 1.00 43.09 391 GLY C CA 1
ATOM 10079 C C . GLY C 1 394 ? 5.360 36.837 108.033 1.00 42.40 391 GLY C C 1
ATOM 10080 O O . GLY C 1 394 ? 6.163 35.999 107.638 1.00 43.79 391 GLY C O 1
ATOM 10081 N N . LEU C 1 395 ? 4.205 37.047 107.421 1.00 40.82 392 LEU C N 1
ATOM 10082 C CA . LEU C 1 395 ? 3.881 36.359 106.178 1.00 40.85 392 LEU C CA 1
ATOM 10083 C C . LEU C 1 395 ? 4.717 36.978 105.055 1.00 42.52 392 LEU C C 1
ATOM 10084 O O . LEU C 1 395 ? 5.088 38.146 105.140 1.00 43.22 392 LEU C O 1
ATOM 10089 N N . PRO C 1 396 ? 5.036 36.191 104.009 1.00 43.57 393 PRO C N 1
ATOM 10090 C CA . PRO C 1 396 ? 5.854 36.681 102.898 1.00 45.54 393 PRO C CA 1
ATOM 10091 C C . PRO C 1 396 ? 5.125 37.668 101.981 1.00 45.30 393 PRO C C 1
ATOM 10092 O O . PRO C 1 396 ? 3.911 37.615 101.855 1.00 43.44 393 PRO C O 1
ATOM 10096 N N . ALA C 1 397 ? 5.882 38.551 101.343 1.00 47.55 394 ALA C N 1
ATOM 10097 C CA . ALA C 1 397 ? 5.328 39.604 100.499 1.00 48.20 394 ALA C CA 1
ATOM 10098 C C . ALA C 1 397 ? 4.463 39.080 99.349 1.00 48.37 394 ALA C C 1
ATOM 10099 O O . ALA C 1 397 ? 3.405 39.640 99.067 1.00 47.57 394 ALA C O 1
ATOM 10101 N N . ASP C 1 398 ? 4.900 38.010 98.691 1.00 50.03 395 ASP C N 1
ATOM 10102 C CA . ASP C 1 398 ? 4.193 37.499 97.513 1.00 50.77 395 ASP C CA 1
ATOM 10103 C C . ASP C 1 398 ? 2.813 36.914 97.836 1.00 48.68 395 ASP C C 1
ATOM 10104 O O . ASP C 1 398 ? 1.942 36.865 96.980 1.00 49.07 395 ASP C O 1
ATOM 10109 N N . LEU C 1 399 ? 2.620 36.465 99.068 1.00 47.31 396 LEU C N 1
ATOM 10110 C CA . LEU C 1 399 ? 1.323 35.984 99.522 1.00 45.37 396 LEU C CA 1
ATOM 10111 C C . LEU C 1 399 ? 0.434 37.172 99.857 1.00 44.52 396 LEU C C 1
ATOM 10112 O O . LEU C 1 399 ? -0.767 37.133 99.611 1.00 44.27 396 LEU C O 1
ATOM 10117 N N . ILE C 1 400 ? 1.018 38.223 100.430 1.00 44.83 397 ILE C N 1
ATOM 10118 C CA . ILE C 1 400 ? 0.245 39.372 100.899 1.00 44.15 397 ILE C CA 1
ATOM 10119 C C . ILE C 1 400 ? -0.319 40.145 99.713 1.00 45.24 397 ILE C C 1
ATOM 10120 O O . ILE C 1 400 ? -1.497 40.497 99.700 1.00 44.53 397 ILE C O 1
ATOM 10125 N N . TYR C 1 401 ? 0.523 40.366 98.707 1.00 47.24 398 TYR C N 1
ATOM 10126 C CA . TYR C 1 401 ? 0.203 41.252 97.595 1.00 48.83 398 TYR C CA 1
ATOM 10127 C C . TYR C 1 401 ? -0.244 40.517 96.335 1.00 49.50 398 TYR C C 1
ATOM 10128 O O . TYR C 1 401 ? -0.259 41.089 95.247 1.00 51.02 398 TYR C O 1
ATOM 10137 N N . ARG C 1 402 ? -0.616 39.253 96.474 1.00 48.73 399 ARG C N 1
ATOM 10138 C CA . ARG C 1 402 ? -1.098 38.492 95.330 1.00 49.91 399 ARG C CA 1
ATOM 10139 C C . ARG C 1 402 ? -2.498 38.993 94.972 1.00 49.43 399 ARG C C 1
ATOM 10140 O O . ARG C 1 402 ? -3.205 39.512 95.830 1.00 48.31 399 ARG C O 1
ATOM 10148 N N . HIS C 1 403 ? -2.894 38.827 93.712 1.00 50.68 400 HIS C N 1
ATOM 10149 C CA . HIS C 1 403 ? -4.201 39.288 93.254 1.00 50.72 400 HIS C CA 1
ATOM 10150 C C . HIS C 1 403 ? -5.315 38.579 94.005 1.00 49.15 400 HIS C C 1
ATOM 10151 O O . HIS C 1 403 ? -5.130 37.466 94.483 1.00 48.06 400 HIS C O 1
ATOM 10158 N N . PRO C 1 404 ? -6.489 39.217 94.096 1.00 49.43 401 PRO C N 1
ATOM 10159 C CA . PRO C 1 404 ? -7.597 38.603 94.810 1.00 48.41 401 PRO C CA 1
ATOM 10160 C C . PRO C 1 404 ? -8.092 37.357 94.109 1.00 49.01 401 PRO C C 1
ATOM 10161 O O . PRO C 1 404 ? -8.141 37.319 92.887 1.00 50.89 401 PRO C O 1
ATOM 10165 N N . PHE C 1 405 ? -8.450 36.350 94.887 1.00 48.05 402 PHE C N 1
ATOM 10166 C CA . PHE C 1 405 ? -9.024 35.126 94.369 1.00 48.83 402 PHE C CA 1
ATOM 10167 C C . PHE C 1 405 ? -10.430 35.018 94.958 1.00 48.73 402 PHE C C 1
ATOM 10168 O O . PHE C 1 405 ? -10.619 35.223 96.159 1.00 47.73 402 PHE C O 1
ATOM 10176 N N . PRO C 1 406 ? -11.431 34.726 94.123 1.00 50.24 403 PRO C N 1
ATOM 10177 C CA . PRO C 1 406 ? -12.797 34.755 94.623 1.00 50.66 403 PRO C CA 1
ATOM 10178 C C . PRO C 1 406 ? -13.082 33.590 95.559 1.00 50.04 403 PRO C C 1
ATOM 10179 O O . PRO C 1 406 ? -12.379 32.578 95.516 1.00 50.07 403 PRO C O 1
ATOM 10183 N N . GLY C 1 407 ? -14.106 33.745 96.395 1.00 49.92 404 GLY C N 1
ATOM 10184 C CA . GLY C 1 407 ? -14.510 32.717 97.348 1.00 49.33 404 GLY C CA 1
ATOM 10185 C C . GLY C 1 407 ? -14.777 31.373 96.698 1.00 50.48 404 GLY C C 1
ATOM 10186 O O . GLY C 1 407 ? -14.176 30.371 97.092 1.00 50.06 404 GLY C O 1
ATOM 10187 N N . PRO C 1 408 ? -15.670 31.343 95.687 1.00 52.13 405 PRO C N 1
ATOM 10188 C CA . PRO C 1 408 ? -15.994 30.091 95.007 1.00 53.49 405 PRO C CA 1
ATOM 10189 C C . PRO C 1 408 ? -14.930 29.632 94.013 1.00 53.47 405 PRO C C 1
ATOM 10190 O O . PRO C 1 408 ? -15.121 28.617 93.353 1.00 55.24 405 PRO C O 1
ATOM 10194 N N . GLY C 1 409 ? -13.832 30.375 93.894 1.00 51.92 406 GLY C N 1
ATOM 10195 C CA . GLY C 1 409 ? -12.721 29.990 93.023 1.00 52.13 406 GLY C CA 1
ATOM 10196 C C . GLY C 1 409 ? -13.097 29.745 91.566 1.00 54.19 406 GLY C C 1
ATOM 10197 O O . GLY C 1 409 ? -13.906 30.465 90.973 1.00 54.98 406 GLY C O 1
ATOM 10198 N N . LEU C 1 410 ? -12.524 28.694 91.000 1.00 55.12 407 LEU C N 1
ATOM 10199 C CA . LEU C 1 410 ? -12.662 28.406 89.581 1.00 57.55 407 LEU C CA 1
ATOM 10200 C C . LEU C 1 410 ? -14.055 27.888 89.192 1.00 59.58 407 LEU C C 1
ATOM 10201 O O . LEU C 1 410 ? -14.224 27.334 88.111 1.00 62.11 407 LEU C O 1
ATOM 10206 N N . ALA C 1 411 ? -15.056 28.068 90.051 1.00 59.05 408 ALA C N 1
ATOM 10207 C CA . ALA C 1 411 ? -16.438 27.710 89.703 1.00 61.20 408 ALA C CA 1
ATOM 10208 C C . ALA C 1 411 ? -16.962 28.744 88.726 1.00 62.30 408 ALA C C 1
ATOM 10209 O O . ALA C 1 411 ? -17.602 28.410 87.733 1.00 64.75 408 ALA C O 1
ATOM 10211 N N . ILE C 1 412 ? -16.681 30.007 89.031 1.00 60.68 409 ILE C N 1
ATOM 10212 C CA . ILE C 1 412 ? -16.669 31.051 88.018 1.00 61.83 409 ILE C CA 1
ATOM 10213 C C . ILE C 1 412 ? -15.452 30.701 87.178 1.00 62.12 409 ILE C C 1
ATOM 10214 O O . ILE C 1 412 ? -14.757 29.751 87.492 1.00 62.02 409 ILE C O 1
ATOM 10219 N N . ARG C 1 413 ? -15.169 31.437 86.119 1.00 63.12 410 ARG C N 1
ATOM 10220 C CA . ARG C 1 413 ? -13.967 31.172 85.315 1.00 63.78 410 ARG C CA 1
ATOM 10221 C C . ARG C 1 413 ? -14.080 29.925 84.434 1.00 66.16 410 ARG C C 1
ATOM 10222 O O . ARG C 1 413 ? -13.255 29.708 83.550 1.00 67.60 410 ARG C O 1
ATOM 10230 N N . ILE C 1 414 ? -15.085 29.097 84.678 1.00 66.95 411 ILE C N 1
ATOM 10231 C CA . ILE C 1 414 ? -15.612 28.255 83.623 1.00 70.26 411 ILE C CA 1
ATOM 10232 C C . ILE C 1 414 ? -17.072 28.675 83.487 1.00 71.61 411 ILE C C 1
ATOM 10233 O O . ILE C 1 414 ? -17.761 28.865 84.487 1.00 70.28 411 ILE C O 1
ATOM 10238 N N . LEU C 1 415 ? -17.524 28.883 82.258 1.00 74.47 412 LEU C N 1
ATOM 10239 C CA . LEU C 1 415 ? -18.844 29.454 82.034 1.00 76.27 412 LEU C CA 1
ATOM 10240 C C . LEU C 1 415 ? -19.951 28.415 82.092 1.00 78.58 412 LEU C C 1
ATOM 10241 O O . LEU C 1 415 ? -21.007 28.675 82.663 1.00 78.85 412 LEU C O 1
ATOM 10246 N N . GLY C 1 416 ? -19.717 27.244 81.509 1.00 80.71 413 GLY C N 1
ATOM 10247 C CA . GLY C 1 416 ? -20.716 26.170 81.513 1.00 83.50 413 GLY C CA 1
ATOM 10248 C C . GLY C 1 416 ? -20.820 25.463 82.856 1.00 81.81 413 GLY C C 1
ATOM 10249 O O . GLY C 1 416 ? -20.714 26.087 83.911 1.00 78.69 413 GLY C O 1
ATOM 10250 N N . GLU C 1 417 ? -21.049 24.155 82.817 1.00 84.13 414 GLU C N 1
ATOM 10251 C CA . GLU C 1 417 ? -21.006 23.342 84.029 1.00 83.02 414 GLU C CA 1
ATOM 10252 C C . GLU C 1 417 ? -19.546 23.066 84.370 1.00 80.49 414 GLU C C 1
ATOM 10253 O O . GLU C 1 417 ? -18.715 22.887 83.479 1.00 81.21 414 GL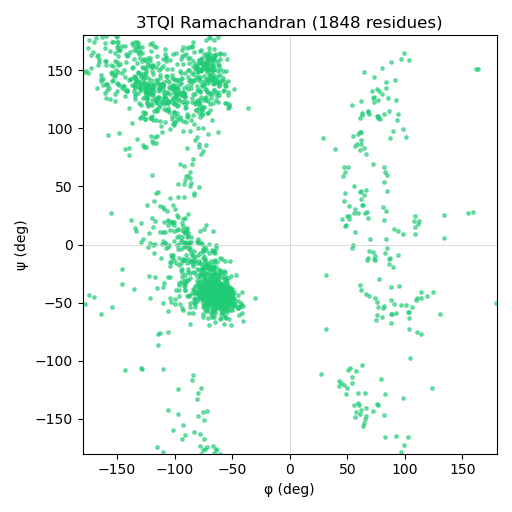U C O 1
ATOM 10259 N N . VAL C 1 418 ? -19.238 23.063 85.662 1.00 77.79 415 VAL C N 1
ATOM 10260 C CA . VAL C 1 418 ? -17.874 22.847 86.133 1.00 75.57 415 VAL C CA 1
ATOM 10261 C C . VAL C 1 418 ? -17.605 21.356 86.197 1.00 77.70 415 VAL C C 1
ATOM 10262 O O . VAL C 1 418 ? -18.396 20.619 86.780 1.00 79.14 415 VAL C O 1
ATOM 10266 N N . SER C 1 419 ? -16.496 20.904 85.616 1.00 78.46 416 SER C N 1
ATOM 10267 C CA . SER C 1 419 ? -16.220 19.471 85.562 1.00 81.01 416 SER C CA 1
ATOM 10268 C C . SER C 1 419 ? -14.747 19.127 85.369 1.00 80.78 416 SER C C 1
ATOM 10269 O O . SER C 1 419 ? -14.262 19.097 84.246 1.00 82.96 416 SER C O 1
ATOM 10272 N N . ALA C 1 420 ? -14.053 18.889 86.481 1.00 82.99 417 ALA C N 1
ATOM 10273 C CA . ALA C 1 420 ? -12.764 18.166 86.526 1.00 84.28 417 ALA C CA 1
ATOM 10274 C C . ALA C 1 420 ? -11.862 18.315 85.291 1.00 80.31 417 ALA C C 1
ATOM 10275 O O . ALA C 1 420 ? -10.831 18.984 85.348 1.00 77.14 417 ALA C O 1
ATOM 10277 N N . GLU C 1 421 ? -12.244 17.673 84.190 1.00 81.18 418 GLU C N 1
ATOM 10278 C CA . GLU C 1 421 ? -11.520 17.787 82.924 1.00 78.26 418 GLU C CA 1
ATOM 10279 C C . GLU C 1 421 ? -11.268 19.250 82.556 1.00 71.87 418 GLU C C 1
ATOM 10280 O O . GLU C 1 421 ? -10.188 19.590 82.084 1.00 69.66 418 GLU C O 1
ATOM 10286 N N . TYR C 1 422 ? -12.271 20.097 82.784 1.00 69.73 419 TYR C N 1
ATOM 10287 C CA . TYR C 1 422 ? -12.212 21.522 82.450 1.00 64.57 419 TYR C CA 1
ATOM 10288 C C . TYR C 1 422 ? -11.355 22.327 83.423 1.00 62.59 419 TYR C C 1
ATOM 10289 O O . TYR C 1 422 ? -10.625 23.216 83.000 1.00 59.24 419 TYR C O 1
ATOM 10298 N N . ILE C 1 423 ? -11.462 22.063 84.723 1.00 65.29 420 ILE C N 1
ATOM 10299 C CA . ILE C 1 423 ? -10.603 22.771 85.674 1.00 64.09 420 ILE C CA 1
ATOM 10300 C C . ILE C 1 423 ? -9.140 22.432 85.389 1.00 64.05 420 ILE C C 1
ATOM 10301 O O . ILE C 1 423 ? -8.302 23.330 85.337 1.00 61.36 420 ILE C O 1
ATOM 10306 N N . ASN C 1 424 ? -8.850 21.157 85.142 1.00 67.64 421 ASN C N 1
ATOM 10307 C CA . ASN C 1 424 ? -7.490 20.727 84.819 1.00 68.88 421 ASN C CA 1
ATOM 10308 C C . ASN C 1 424 ? -6.851 21.552 83.708 1.00 65.04 421 ASN C C 1
ATOM 10309 O O . ASN C 1 424 ? -5.730 22.034 83.858 1.00 64.60 421 ASN C O 1
ATOM 10314 N N . ILE C 1 425 ? -7.563 21.721 82.600 1.00 63.03 422 ILE C N 1
ATOM 10315 C CA . ILE C 1 425 ? -7.031 22.499 81.482 1.00 60.05 422 ILE C CA 1
ATOM 10316 C C . ILE C 1 425 ? -7.058 24.001 81.749 1.00 56.10 422 ILE C C 1
ATOM 10317 O O . ILE C 1 425 ? -6.186 24.717 81.276 1.00 54.64 422 ILE C O 1
ATOM 10322 N N . LEU C 1 426 ? -8.030 24.478 82.522 1.00 55.28 423 LEU C N 1
ATOM 10323 C CA . LEU C 1 426 ? -8.039 25.884 82.955 1.00 52.38 423 LEU C CA 1
ATOM 10324 C C . LEU C 1 426 ? -6.878 26.181 83.908 1.00 53.12 423 LEU C C 1
ATOM 10325 O O . LEU C 1 426 ? -6.306 27.272 83.866 1.00 51.19 423 LEU C O 1
ATOM 10330 N N . LYS C 1 427 ? -6.550 25.222 84.773 1.00 56.46 424 LYS C N 1
ATOM 10331 C CA . LYS C 1 427 ? -5.449 25.384 85.722 1.00 58.07 424 LYS C CA 1
ATOM 10332 C C . LYS C 1 427 ? -4.131 25.642 85.006 1.00 57.71 424 LYS C C 1
ATOM 10333 O O . LYS C 1 427 ? -3.375 26.521 85.402 1.00 57.11 424 LYS C O 1
ATOM 10339 N N . GLN C 1 428 ? -3.859 24.870 83.958 1.00 58.90 425 GLN C N 1
ATOM 10340 C CA . GLN C 1 428 ? -2.609 25.003 83.204 1.00 59.83 425 GLN C CA 1
ATOM 10341 C C . GLN C 1 428 ? -2.540 26.339 82.465 1.00 56.23 425 GLN C C 1
ATOM 10342 O O . GLN C 1 428 ? -1.494 26.986 82.451 1.00 56.70 425 GLN C O 1
ATOM 10348 N N . ALA C 1 429 ? -3.657 26.750 81.868 1.00 53.36 426 ALA C N 1
ATOM 10349 C CA . ALA C 1 429 ? -3.744 28.028 81.168 1.00 50.61 426 ALA C CA 1
ATOM 10350 C C . ALA C 1 429 ? -3.516 29.174 82.133 1.00 49.55 426 ALA C C 1
ATOM 10351 O O . ALA C 1 429 ? -2.668 30.037 81.913 1.00 49.39 426 ALA C O 1
ATOM 10353 N N . ASP C 1 430 ? -4.283 29.173 83.213 1.00 49.54 427 ASP C N 1
ATOM 10354 C CA . ASP C 1 430 ? -4.156 30.203 84.236 1.00 49.16 427 ASP C CA 1
ATOM 10355 C C . ASP C 1 430 ? -2.708 30.307 84.713 1.00 51.00 427 ASP C C 1
ATOM 10356 O O . ASP C 1 430 ? -2.160 31.400 84.802 1.00 50.59 427 ASP C O 1
ATOM 10361 N N . ALA C 1 431 ? -2.092 29.159 84.983 1.00 53.71 428 ALA C N 1
ATOM 10362 C CA . ALA C 1 431 ? -0.722 29.098 85.490 1.00 56.63 428 ALA C CA 1
ATOM 10363 C C . ALA C 1 431 ? 0.284 29.729 84.533 1.00 56.75 428 ALA C C 1
ATOM 10364 O O . ALA C 1 431 ? 1.171 30.461 84.957 1.00 58.21 428 ALA C O 1
ATOM 10366 N N . ILE C 1 432 ? 0.143 29.435 83.245 1.00 55.89 429 ILE C N 1
ATOM 10367 C CA . ILE C 1 432 ? 1.036 29.975 82.220 1.00 56.61 429 ILE C CA 1
ATOM 10368 C C . ILE C 1 432 ? 0.930 31.494 82.160 1.00 54.45 429 ILE C C 1
ATOM 10369 O O . ILE C 1 432 ? 1.937 32.199 82.098 1.00 56.26 429 ILE C O 1
ATOM 10374 N N . PHE C 1 433 ? -0.300 31.989 82.189 1.00 51.30 430 PHE C N 1
ATOM 10375 C CA . PHE C 1 433 ? -0.562 33.416 82.062 1.00 49.96 430 PHE C CA 1
ATOM 10376 C C . PHE C 1 433 ? 0.040 34.174 83.233 1.00 51.39 430 PHE C C 1
ATOM 10377 O O . PHE C 1 433 ? 0.670 35.215 83.037 1.00 52.19 430 PHE C O 1
ATOM 10385 N N . ILE C 1 434 ? -0.167 33.639 84.439 1.00 52.14 431 ILE C N 1
ATOM 10386 C CA . ILE C 1 434 ? 0.475 34.138 85.659 1.00 54.33 431 ILE C CA 1
ATOM 10387 C C . ILE C 1 434 ? 1.732 33.298 85.917 1.00 57.96 431 ILE C C 1
ATOM 10388 O O . ILE C 1 434 ? 1.778 32.469 86.819 1.00 60.21 431 ILE C O 1
ATOM 10393 N N . GLU C 1 435 ? 2.719 33.484 85.051 1.00 59.60 432 GLU C N 1
ATOM 10394 C CA . GLU C 1 435 ? 4.096 33.020 85.247 1.00 64.09 432 GLU C CA 1
ATOM 10395 C C . GLU C 1 435 ? 4.928 33.971 84.412 1.00 65.51 432 GLU C C 1
ATOM 10396 O O . GLU C 1 435 ? 5.879 34.571 84.891 1.00 68.51 432 GLU C O 1
ATOM 10402 N N . GLU C 1 436 ? 4.549 34.078 83.141 1.00 63.95 433 GLU C N 1
ATOM 10403 C CA . GLU C 1 436 ? 4.633 35.333 82.415 1.00 63.79 433 GLU C CA 1
ATOM 10404 C C . GLU C 1 436 ? 3.854 36.301 83.301 1.00 61.22 433 GLU C C 1
ATOM 10405 O O . GLU C 1 436 ? 3.072 35.859 84.134 1.00 59.73 433 GLU C O 1
ATOM 10411 N N . LEU C 1 437 ? 4.063 37.602 83.151 1.00 61.81 434 LEU C N 1
ATOM 10412 C CA . LEU C 1 437 ? 3.607 38.605 84.138 1.00 60.70 434 LEU C CA 1
ATOM 10413 C C . LEU C 1 437 ? 4.597 38.613 85.281 1.00 63.96 434 LEU C C 1
ATOM 10414 O O . LEU C 1 437 ? 5.246 39.624 85.523 1.00 66.70 434 LEU C O 1
ATOM 10419 N N . LYS C 1 438 ? 4.716 37.484 85.975 1.00 64.38 435 LYS C N 1
ATOM 10420 C CA . LYS C 1 438 ? 5.732 37.335 87.011 1.00 68.65 435 LYS C CA 1
ATOM 10421 C C . LYS C 1 438 ? 7.121 37.490 86.384 1.00 73.18 435 LYS C C 1
ATOM 10422 O O . LYS C 1 438 ? 7.937 38.270 86.868 1.00 76.87 435 LYS C O 1
ATOM 10428 N N . LYS C 1 439 ? 7.376 36.760 85.300 1.00 73.61 436 LYS C N 1
ATOM 10429 C CA . LYS C 1 439 ? 8.665 36.829 84.605 1.00 78.66 436 LYS C CA 1
ATOM 10430 C C . LYS C 1 439 ? 8.963 38.210 84.036 1.00 79.92 436 LYS C C 1
ATOM 10431 O O . LYS C 1 439 ? 10.107 38.648 84.065 1.00 85.32 436 LYS C O 1
ATOM 10437 N N . SER C 1 440 ? 7.944 38.890 83.518 1.00 75.84 437 SER C N 1
ATOM 10438 C CA . SER C 1 440 ? 8.141 40.177 82.846 1.00 77.70 437 SER C CA 1
ATOM 10439 C C . SER C 1 440 ? 7.754 41.387 83.703 1.00 77.12 437 SER C C 1
ATOM 10440 O O . SER C 1 440 ? 7.537 42.474 83.174 1.00 77.69 437 SER C O 1
ATOM 10443 N N . ASP C 1 441 ? 7.682 41.193 85.020 1.00 76.76 438 ASP C N 1
ATOM 10444 C CA . ASP C 1 441 ? 7.326 42.250 85.983 1.00 76.80 438 ASP C CA 1
ATOM 10445 C C . ASP C 1 441 ? 6.085 43.075 85.590 1.00 73.24 438 ASP C C 1
ATOM 10446 O O . ASP C 1 441 ? 6.030 44.281 85.828 1.00 75.02 438 ASP C O 1
ATOM 10451 N N . TYR C 1 442 ? 5.086 42.422 85.002 1.00 68.90 439 TYR C N 1
ATOM 10452 C CA . TYR C 1 442 ? 3.802 43.074 84.736 1.00 66.06 439 TYR C CA 1
ATOM 10453 C C . TYR C 1 442 ? 2.754 42.743 85.804 1.00 62.86 439 TYR C C 1
ATOM 10454 O O . TYR C 1 442 ? 1.750 43.445 85.919 1.00 61.58 439 TYR C O 1
ATOM 10463 N N . TYR C 1 443 ? 3.008 41.700 86.596 1.00 62.45 440 TYR C N 1
ATOM 10464 C CA . TYR C 1 443 ? 2.048 41.194 87.584 1.00 60.03 440 TYR C CA 1
ATOM 10465 C C . TYR C 1 443 ? 1.530 42.269 88.528 1.00 61.05 440 TYR C C 1
ATOM 10466 O O . TYR C 1 443 ? 0.324 42.360 88.760 1.00 59.15 440 TYR C O 1
ATOM 10475 N N . HIS C 1 444 ? 2.435 43.073 89.075 1.00 64.68 441 HIS C N 1
ATOM 10476 C CA . HIS C 1 444 ? 2.052 44.102 90.040 1.00 66.65 441 HIS C CA 1
ATOM 10477 C C . HIS C 1 444 ? 1.675 45.427 89.387 1.00 67.41 441 HIS C C 1
ATOM 10478 O O . HIS C 1 444 ? 1.350 46.390 90.081 1.00 69.42 441 HIS C O 1
ATOM 10485 N N . GLN C 1 445 ? 1.708 45.470 88.056 1.00 66.32 442 GLN C N 1
ATOM 10486 C CA . GLN C 1 445 ? 1.238 46.633 87.313 1.00 67.40 442 GLN C CA 1
ATOM 10487 C C . GLN C 1 445 ? -0.225 46.476 86.889 1.00 64.03 442 GLN C C 1
ATOM 10488 O O . GLN C 1 445 ? -0.814 47.406 86.337 1.00 65.26 442 GLN C O 1
ATOM 10494 N N . VAL C 1 446 ? -0.807 45.312 87.177 1.00 60.57 443 VAL C N 1
ATOM 10495 C CA . VAL C 1 446 ? -2.228 45.055 86.946 1.00 57.90 443 VAL C CA 1
ATOM 10496 C C . VAL C 1 446 ? -2.894 44.642 88.263 1.00 57.47 443 VAL C C 1
ATOM 10497 O O . VAL C 1 446 ? -2.284 43.945 89.070 1.00 57.74 443 VAL C O 1
ATOM 10501 N N . SER C 1 447 ? -4.137 45.078 88.477 1.00 57.60 444 SER C N 1
ATOM 10502 C CA . SER C 1 447 ? -4.872 44.799 89.725 1.00 58.29 444 SER C CA 1
ATOM 10503 C C . SER C 1 447 ? -5.371 43.360 89.824 1.00 55.60 444 SER C C 1
ATOM 10504 O O . SER C 1 447 ? -5.531 42.832 90.915 1.00 56.64 444 SER C O 1
ATOM 10507 N N . GLN C 1 448 ? -5.636 42.740 88.684 1.00 52.94 445 GLN C N 1
ATOM 10508 C CA . GLN C 1 448 ? -6.243 41.421 88.646 1.00 51.08 445 GLN C CA 1
ATOM 10509 C C . GLN C 1 448 ? -5.948 40.771 87.303 1.00 48.68 445 GLN C C 1
ATOM 10510 O O . GLN C 1 448 ? -6.025 41.431 86.272 1.00 48.56 445 GLN C O 1
ATOM 10516 N N . ALA C 1 449 ? -5.616 39.484 87.316 1.00 47.57 446 ALA C N 1
ATOM 10517 C CA . ALA C 1 449 ? -5.324 38.747 86.088 1.00 45.88 446 ALA C CA 1
ATOM 10518 C C . ALA C 1 449 ? -5.705 37.277 86.243 1.00 45.42 446 ALA C C 1
ATOM 10519 O O . ALA C 1 449 ? -5.366 36.645 87.240 1.00 46.79 446 ALA C O 1
ATOM 10521 N N . PHE C 1 450 ? -6.413 36.728 85.264 1.00 44.25 447 PHE C N 1
ATOM 10522 C CA . PHE C 1 450 ? -6.817 35.334 85.336 1.00 44.09 447 PHE C CA 1
ATOM 10523 C C . PHE C 1 450 ? -7.329 34.796 84.012 1.00 42.92 447 PHE C C 1
ATOM 10524 O O . PHE C 1 450 ? -7.673 35.554 83.120 1.00 42.73 447 PHE C O 1
ATOM 10532 N N . ALA C 1 451 ? -7.385 33.473 83.916 1.00 43.15 448 ALA C N 1
ATOM 10533 C CA . ALA C 1 451 ? -7.889 32.781 82.746 1.00 42.57 448 ALA C CA 1
ATOM 10534 C C . ALA C 1 451 ? -9.316 32.305 83.000 1.00 43.32 448 ALA C C 1
ATOM 10535 O O . ALA C 1 451 ? -9.619 31.821 84.087 1.00 45.03 448 ALA C O 1
ATOM 10537 N N . VAL C 1 452 ? -10.183 32.468 82.000 1.00 43.15 449 VAL C N 1
ATOM 10538 C CA . VAL C 1 452 ? -11.525 31.876 81.985 1.00 44.44 449 VAL C CA 1
ATOM 10539 C C . VAL C 1 452 ? -11.590 30.810 80.884 1.00 44.74 449 VAL C C 1
ATOM 10540 O O . VAL C 1 452 ? -10.955 30.961 79.836 1.00 44.06 449 VAL C O 1
ATOM 10544 N N . PHE C 1 453 ? -12.355 29.743 81.122 1.00 46.46 450 PHE C N 1
ATOM 10545 C CA . PHE C 1 453 ? -12.481 28.621 80.182 1.00 47.33 450 PHE C CA 1
ATOM 10546 C C . PHE C 1 453 ? -13.859 28.593 79.523 1.00 48.57 450 PHE C C 1
ATOM 10547 O O . PHE C 1 453 ? -14.873 28.411 80.196 1.00 50.31 450 PHE C O 1
ATOM 10555 N N . MET C 1 454 ? -13.880 28.759 78.204 1.00 48.12 451 MET C N 1
ATOM 10556 C CA . MET C 1 454 ? -15.116 28.705 77.416 1.00 49.94 451 MET C CA 1
ATOM 10557 C C . MET C 1 454 ? -15.246 27.326 76.755 1.00 52.11 451 MET C C 1
ATOM 10558 O O . MET C 1 454 ? -14.359 26.920 76.003 1.00 51.74 451 MET C O 1
ATOM 10563 N N . PRO C 1 455 ? -16.350 26.601 77.021 1.00 55.07 452 PRO C N 1
ATOM 10564 C CA . PRO C 1 455 ? -16.470 25.250 76.510 1.00 57.62 452 PRO C CA 1
ATOM 10565 C C . PRO C 1 455 ? -17.059 25.192 75.094 1.00 59.43 452 PRO C C 1
ATOM 10566 O O . PRO C 1 455 ? -17.982 24.412 74.847 1.00 63.06 452 PRO C O 1
ATOM 10570 N N . LEU C 1 456 ? -16.519 25.978 74.162 1.00 57.67 453 LEU C N 1
ATOM 10571 C CA . LEU C 1 456 ? -17.128 26.094 72.838 1.00 59.73 453 LEU C CA 1
ATOM 10572 C C . LEU C 1 456 ? -16.388 25.360 71.726 1.00 60.59 453 LEU C C 1
ATOM 10573 O O . LEU C 1 456 ? -16.981 24.524 71.040 1.00 64.19 453 LEU C O 1
ATOM 10578 N N . LYS C 1 457 ? -15.116 25.685 71.531 1.00 58.09 454 LYS C N 1
ATOM 10579 C CA . LYS C 1 457 ? -14.277 25.047 70.489 1.00 59.37 454 LYS C CA 1
ATOM 10580 C C . LYS C 1 457 ? -14.272 25.768 69.137 1.00 59.83 454 LYS C C 1
ATOM 10581 O O . LYS C 1 457 ? -15.291 26.272 68.676 1.00 60.96 454 LYS C O 1
ATOM 10587 N N . SER C 1 458 ? -13.094 25.788 68.517 1.00 59.54 455 SER C N 1
ATOM 10588 C CA . SER C 1 458 ? -12.877 26.404 67.212 1.00 60.97 455 SER C CA 1
ATOM 10589 C C . SER C 1 458 ? -11.695 25.744 66.520 1.00 62.59 455 SER C C 1
ATOM 10590 O O . SER C 1 458 ? -10.999 24.941 67.115 1.00 62.15 455 SER C O 1
ATOM 10593 N N . VAL C 1 459 ? -11.449 26.111 65.272 1.00 65.02 456 VAL C N 1
ATOM 10594 C CA . VAL C 1 459 ? -10.387 25.490 64.488 1.00 67.86 456 VAL C CA 1
ATOM 10595 C C . VAL C 1 459 ? -9.070 26.241 64.662 1.00 66.49 456 VAL C C 1
ATOM 10596 O O . VAL C 1 459 ? -7.999 25.641 64.643 1.00 67.65 456 VAL C O 1
ATOM 10600 N N . TYR C 1 468 ? -10.024 20.907 66.039 1.00 74.51 465 TYR C N 1
ATOM 10601 C CA . TYR C 1 468 ? -10.846 21.813 66.837 1.00 70.71 465 TYR C CA 1
ATOM 10602 C C . TYR C 1 468 ? -10.702 21.609 68.355 1.00 68.00 465 TYR C C 1
ATOM 10603 O O . TYR C 1 468 ? -10.735 20.484 68.844 1.00 70.19 465 TYR C O 1
ATOM 10612 N N . GLY C 1 469 ? -10.556 22.714 69.087 1.00 64.03 466 GLY C N 1
ATOM 10613 C CA . GLY C 1 469 ? -10.395 22.690 70.546 1.00 61.75 466 GLY C CA 1
ATOM 10614 C C . GLY C 1 469 ? -10.913 23.938 71.260 1.00 57.99 466 GLY C C 1
ATOM 10615 O O . GLY C 1 469 ? -11.121 24.982 70.640 1.00 56.59 466 GLY C O 1
ATOM 10616 N N . TYR C 1 470 ? -11.066 23.824 72.582 1.00 56.84 467 TYR C N 1
ATOM 10617 C CA . TYR C 1 470 ? -11.713 24.845 73.437 1.00 54.29 467 TYR C CA 1
ATOM 10618 C C . TYR C 1 470 ? -11.039 26.217 73.438 1.00 51.47 467 TYR C C 1
ATOM 10619 O O . TYR C 1 470 ? -9.868 26.345 73.133 1.00 51.35 467 TYR C O 1
ATOM 10628 N N . ILE C 1 471 ? -11.784 27.241 73.829 1.00 49.97 468 ILE C N 1
ATOM 10629 C CA . ILE C 1 471 ? -11.272 28.606 73.800 1.00 48.22 468 ILE C CA 1
ATOM 10630 C C . ILE C 1 471 ? -11.059 29.142 75.206 1.00 46.39 468 ILE C C 1
ATOM 10631 O O . ILE C 1 471 ? -11.925 29.011 76.066 1.00 46.35 468 ILE C O 1
ATOM 10636 N N . ILE C 1 472 ? -9.900 29.767 75.403 1.00 45.37 469 ILE C N 1
ATOM 10637 C CA . ILE C 1 472 ? -9.503 30.348 76.673 1.00 43.85 469 ILE C CA 1
ATOM 10638 C C . ILE C 1 472 ? -9.520 31.867 76.592 1.00 42.78 469 ILE C C 1
ATOM 10639 O O . ILE C 1 472 ? -8.906 32.451 75.704 1.00 43.04 469 ILE C O 1
ATOM 10644 N N . ALA C 1 473 ? -10.222 32.499 77.529 1.00 42.23 470 ALA C N 1
ATOM 10645 C CA . ALA C 1 473 ? -10.236 33.956 77.645 1.00 41.87 470 ALA C CA 1
ATOM 10646 C C . ALA C 1 473 ? -9.259 34.393 78.737 1.00 41.01 470 ALA C C 1
ATOM 10647 O O . ALA C 1 473 ? -9.189 33.778 79.791 1.00 40.72 470 ALA C O 1
ATOM 10649 N N . LEU C 1 474 ? -8.497 35.446 78.471 1.00 41.18 471 LEU C N 1
ATOM 10650 C CA . LEU C 1 474 ? -7.684 36.084 79.497 1.00 41.06 471 LEU C CA 1
ATOM 10651 C C . LEU C 1 474 ? -8.323 37.418 79.887 1.00 41.76 471 LEU C C 1
ATOM 10652 O O . LEU C 1 474 ? -8.916 38.124 79.059 1.00 42.39 471 LEU C O 1
ATOM 10657 N N . ARG C 1 475 ? -8.201 37.746 81.164 1.00 41.97 472 ARG C N 1
ATOM 10658 C CA . ARG C 1 475 ? -8.818 38.930 81.727 1.00 43.38 472 ARG C CA 1
ATOM 10659 C C . ARG C 1 475 ? -7.771 39.600 82.584 1.00 44.06 472 ARG C C 1
ATOM 10660 O O . ARG C 1 475 ? -7.149 38.945 83.424 1.00 43.93 472 ARG C O 1
ATOM 10668 N N . ALA C 1 476 ? -7.549 40.890 82.355 1.00 45.50 473 ALA C N 1
ATOM 10669 C CA . ALA C 1 476 ? -6.654 41.666 83.206 1.00 46.85 473 ALA C CA 1
ATOM 10670 C C . ALA C 1 476 ? -7.126 43.111 83.245 1.00 49.32 473 ALA C C 1
ATOM 10671 O O . ALA C 1 476 ? -7.527 43.649 82.211 1.00 50.33 473 ALA C O 1
ATOM 10673 N N . VAL C 1 477 ? -7.089 43.725 84.432 1.00 50.81 474 VAL C N 1
ATOM 10674 C CA . VAL C 1 477 ? -7.661 45.061 84.643 1.00 53.88 474 VAL C CA 1
ATOM 10675 C C . VAL C 1 477 ? -6.936 45.879 85.716 1.00 56.43 474 VAL C C 1
ATOM 10676 O O . VAL C 1 477 ? -6.142 45.341 86.487 1.00 55.57 474 VAL C O 1
ATOM 10680 N N . LYS C 1 478 ? -7.235 47.180 85.763 1.00 60.08 475 LYS C N 1
ATOM 10681 C CA . LYS C 1 478 ? -6.782 48.062 86.844 1.00 63.38 475 LYS C CA 1
ATOM 10682 C C . LYS C 1 478 ? -7.958 48.599 87.659 1.00 66.08 475 LYS C C 1
ATOM 10683 O O . LYS C 1 478 ? -7.798 49.032 88.804 1.00 68.72 475 LYS C O 1
ATOM 10689 N N . GLN C 1 486 ? -11.595 49.214 82.902 1.00 69.49 483 GLN C N 1
ATOM 10690 C CA . GLN C 1 486 ? -10.202 49.619 82.830 1.00 69.10 483 GLN C CA 1
ATOM 10691 C C . GLN C 1 486 ? -9.317 48.406 82.533 1.00 64.17 483 GLN C C 1
ATOM 10692 O O . GLN C 1 486 ? -8.471 48.026 83.339 1.00 62.43 483 GLN C O 1
ATOM 10698 N N . TRP C 1 487 ? -9.533 47.802 81.362 1.00 62.50 484 TRP C N 1
ATOM 10699 C CA . TRP C 1 487 ? -8.770 46.629 80.939 1.00 58.52 484 TRP C CA 1
ATOM 10700 C C . TRP C 1 487 ? -7.328 46.992 80.627 1.00 59.11 484 TRP C C 1
ATOM 10701 O O . TRP C 1 487 ? -7.045 48.079 80.133 1.00 62.80 484 TRP C O 1
ATOM 10712 N N . ALA C 1 488 ? -6.421 46.071 80.927 1.00 56.39 485 ALA C N 1
ATOM 10713 C CA . ALA C 1 488 ? -4.990 46.364 80.913 1.00 57.71 485 ALA C CA 1
ATOM 10714 C C . ALA C 1 488 ? -4.444 46.388 79.498 1.00 58.91 485 ALA C C 1
ATOM 10715 O O . ALA C 1 488 ? -4.696 45.467 78.720 1.00 56.89 485 ALA C O 1
ATOM 10717 N N . ASP C 1 489 ? -3.698 47.442 79.175 1.00 62.84 486 ASP C N 1
ATOM 10718 C CA . ASP C 1 489 ? -3.064 47.578 77.860 1.00 65.53 486 ASP C CA 1
ATOM 10719 C C . ASP C 1 489 ? -1.683 46.937 77.907 1.00 65.40 486 ASP C C 1
ATOM 10720 O O . ASP C 1 489 ? -0.678 47.617 78.116 1.00 68.99 486 ASP C O 1
ATOM 10725 N N . LEU C 1 490 ? -1.637 45.623 77.722 1.00 62.13 487 LEU C N 1
ATOM 10726 C CA . LEU C 1 490 ? -0.375 44.897 77.772 1.00 62.51 487 LEU C CA 1
ATOM 10727 C C . LEU C 1 490 ? 0.260 44.910 76.382 1.00 65.73 487 LEU C C 1
ATOM 10728 O O . LEU C 1 490 ? -0.457 44.985 75.387 1.00 66.17 487 LEU C O 1
ATOM 10733 N N . PRO C 1 491 ? 1.606 44.873 76.304 1.00 68.93 488 PRO C N 1
ATOM 10734 C CA . PRO C 1 491 ? 2.274 44.938 75.002 1.00 73.07 488 PRO C CA 1
ATOM 10735 C C . PRO C 1 491 ? 1.941 43.765 74.089 1.00 71.29 488 PRO C C 1
ATOM 10736 O O . PRO C 1 491 ? 1.697 42.660 74.564 1.00 67.40 488 PRO C O 1
ATOM 10740 N N . HIS C 1 492 ? 1.955 44.019 72.786 1.00 74.87 489 HIS C N 1
ATOM 10741 C CA . HIS C 1 492 ? 1.625 43.015 71.775 1.00 74.30 489 HIS C CA 1
ATOM 10742 C C . HIS C 1 492 ? 2.491 41.749 71.872 1.00 74.15 489 HIS C C 1
ATOM 10743 O O . HIS C 1 492 ? 1.965 40.643 71.969 1.00 70.58 489 HIS C O 1
ATOM 10750 N N . GLU C 1 493 ? 3.810 41.909 71.860 1.00 78.78 490 GLU C N 1
ATOM 10751 C CA . GLU C 1 493 ? 4.716 40.753 71.875 1.00 80.14 490 GLU C CA 1
ATOM 10752 C C . GLU C 1 493 ? 4.530 39.891 73.130 1.00 75.35 490 GLU C C 1
ATOM 10753 O O . GLU C 1 493 ? 4.691 38.672 73.075 1.00 74.78 490 GLU C O 1
ATOM 10759 N N . PHE C 1 494 ? 4.191 40.528 74.249 1.00 72.67 491 PHE C N 1
ATOM 10760 C CA . PHE C 1 494 ? 3.934 39.816 75.497 1.00 68.65 491 PHE C CA 1
ATOM 10761 C C . PHE C 1 494 ? 2.652 38.992 75.446 1.00 63.92 491 PHE C C 1
ATOM 10762 O O . PHE C 1 494 ? 2.625 37.856 75.930 1.00 62.12 491 PHE C O 1
ATOM 10770 N N . LEU C 1 495 ? 1.584 39.577 74.902 1.00 62.42 492 LEU C N 1
ATOM 10771 C CA . LEU C 1 495 ? 0.327 38.847 74.724 1.00 58.73 492 LEU C CA 1
ATOM 10772 C C . LEU C 1 495 ? 0.505 37.707 73.725 1.00 59.81 492 LEU C C 1
ATOM 10773 O O . LEU C 1 495 ? -0.043 36.621 73.923 1.00 57.47 492 LEU C O 1
ATOM 10778 N N . SER C 1 496 ? 1.269 37.961 72.662 1.00 64.00 493 SER C N 1
ATOM 10779 C CA . SER C 1 496 ? 1.617 36.929 71.687 1.00 66.23 493 SER C CA 1
ATOM 10780 C C . SER C 1 496 ? 2.305 35.768 72.365 1.00 66.19 493 SER C C 1
ATOM 10781 O O . SER C 1 496 ? 1.902 34.625 72.186 1.00 65.19 493 SER C O 1
ATOM 10784 N N . LYS C 1 497 ? 3.335 36.071 73.154 1.00 67.94 494 LYS C N 1
ATOM 10785 C CA . LYS C 1 497 ? 4.087 35.047 73.875 1.00 68.88 494 LYS C CA 1
ATOM 10786 C C . LYS C 1 497 ? 3.176 34.178 74.731 1.00 64.29 494 LYS C C 1
ATOM 10787 O O . LYS C 1 497 ? 3.277 32.956 74.702 1.00 64.75 494 LYS C O 1
ATOM 10793 N N . VAL C 1 498 ? 2.280 34.819 75.476 1.00 60.47 495 VAL C N 1
ATOM 10794 C CA . VAL C 1 498 ? 1.389 34.115 76.393 1.00 56.90 495 VAL C CA 1
ATOM 10795 C C . VAL C 1 498 ? 0.369 33.263 75.647 1.00 55.43 495 VAL C C 1
ATOM 10796 O O . VAL C 1 498 ? 0.136 32.120 76.022 1.00 54.98 495 VAL C O 1
ATOM 10800 N N . SER C 1 499 ? -0.233 33.811 74.595 1.00 55.44 496 SER C N 1
ATOM 10801 C CA . SER C 1 499 ? -1.216 33.063 73.802 1.00 54.65 496 SER C CA 1
ATOM 10802 C C . SER C 1 499 ? -0.559 31.900 73.074 1.00 57.83 496 SER C C 1
ATOM 10803 O O . SER C 1 499 ? -1.091 30.790 73.076 1.00 57.42 496 SER C O 1
ATOM 10806 N N . HIS C 1 500 ? 0.596 32.165 72.463 1.00 61.83 497 HIS C N 1
ATOM 10807 C CA . HIS C 1 500 ? 1.400 31.138 71.781 1.00 66.23 497 HIS C CA 1
ATOM 10808 C C . HIS C 1 500 ? 1.748 29.968 72.715 1.00 66.29 497 HIS C C 1
ATOM 10809 O O . HIS C 1 500 ? 1.775 28.819 72.285 1.00 68.63 497 HIS C O 1
ATOM 10816 N N . ARG C 1 501 ? 2.004 30.258 73.988 1.00 64.36 498 ARG C N 1
ATOM 10817 C CA . ARG C 1 501 ? 2.406 29.226 74.935 1.00 65.22 498 ARG C CA 1
ATOM 10818 C C . ARG C 1 501 ? 1.212 28.394 75.404 1.00 62.06 498 ARG C C 1
ATOM 10819 O O . ARG C 1 501 ? 1.328 27.182 75.554 1.00 64.16 498 ARG C O 1
ATOM 10827 N N . ILE C 1 502 ? 0.071 29.037 75.629 1.00 57.64 499 ILE C N 1
ATOM 10828 C CA . ILE C 1 502 ? -1.142 28.323 76.022 1.00 55.32 499 ILE C CA 1
ATOM 10829 C C . ILE C 1 502 ? -1.565 27.331 74.941 1.00 57.03 499 ILE C C 1
ATOM 10830 O O . ILE C 1 502 ? -1.869 26.177 75.231 1.00 58.13 499 ILE C O 1
ATOM 10835 N N . VAL C 1 503 ? -1.559 27.781 73.691 1.00 57.82 500 VAL C N 1
ATOM 10836 C CA . VAL C 1 503 ? -2.053 26.971 72.575 1.00 59.69 500 VAL C CA 1
ATOM 10837 C C . VAL C 1 503 ? -1.105 25.825 72.186 1.00 64.47 500 VAL C C 1
ATOM 10838 O O . VAL C 1 503 ? -1.554 24.780 71.704 1.00 66.32 500 VAL C O 1
ATOM 10842 N N . ASN C 1 504 ? 0.194 26.021 72.383 1.00 67.15 501 ASN C N 1
ATOM 10843 C CA . ASN C 1 504 ? 1.171 24.970 72.115 1.00 72.68 501 ASN C CA 1
ATOM 10844 C C . ASN C 1 504 ? 1.284 23.987 73.272 1.00 73.59 501 ASN C C 1
ATOM 10845 O O . ASN C 1 504 ? 1.274 22.778 73.056 1.00 76.92 501 ASN C O 1
ATOM 10850 N N . GLU C 1 505 ? 1.383 24.508 74.495 1.00 71.22 502 GLU C N 1
ATOM 10851 C CA . GLU C 1 505 ? 1.631 23.671 75.674 1.00 73.04 502 GLU C CA 1
ATOM 10852 C C . GLU C 1 505 ? 0.392 22.933 76.183 1.00 71.00 502 GLU C C 1
ATOM 10853 O O . GLU C 1 505 ? 0.502 21.818 76.683 1.00 74.43 502 GLU C O 1
ATOM 10859 N N . ILE C 1 506 ? -0.778 23.546 76.074 1.00 66.41 503 ILE C N 1
ATOM 10860 C CA . ILE C 1 506 ? -2.012 22.852 76.402 1.00 65.40 503 ILE C CA 1
ATOM 10861 C C . ILE C 1 506 ? -2.642 22.407 75.104 1.00 66.35 503 ILE C C 1
ATOM 10862 O O . ILE C 1 506 ? -3.193 23.228 74.374 1.00 63.83 503 ILE C O 1
ATOM 10867 N N . LYS C 1 507 ? -2.544 21.114 74.804 1.00 70.80 504 LYS C N 1
ATOM 10868 C CA . LYS C 1 507 ? -3.295 20.529 73.692 1.00 72.25 504 LYS C CA 1
ATOM 10869 C C . LYS C 1 507 ? -4.774 20.732 73.981 1.00 68.90 504 LYS C C 1
ATOM 10870 O O . LYS C 1 507 ? -5.131 21.325 74.994 1.00 65.95 504 LYS C O 1
ATOM 10876 N N . GLU C 1 508 ? -5.639 20.271 73.094 1.00 70.01 505 GLU C N 1
ATOM 10877 C CA . GLU C 1 508 ? -7.086 20.441 73.283 1.00 67.97 505 GLU C CA 1
ATOM 10878 C C . GLU C 1 508 ? -7.550 21.887 73.587 1.00 63.06 505 GLU C C 1
ATOM 10879 O O . GLU C 1 508 ? -8.635 22.074 74.128 1.00 61.56 505 GLU C O 1
ATOM 10885 N N . VAL C 1 509 ? -6.749 22.894 73.222 1.00 61.46 506 VAL C N 1
ATOM 10886 C CA . VAL C 1 509 ? -7.136 24.301 73.389 1.00 57.68 506 VAL C CA 1
ATOM 10887 C C . VAL C 1 509 ? -7.338 24.997 72.042 1.00 57.87 506 VAL C C 1
ATOM 10888 O O . VAL C 1 509 ? -8.478 25.216 71.648 1.00 57.73 506 VAL C O 1
ATOM 10892 N N . SER C 1 510 ? -6.269 25.352 71.331 1.00 59.05 507 SER C N 1
ATOM 10893 C CA . SER C 1 510 ? -6.417 26.011 70.011 1.00 60.00 507 SER C CA 1
ATOM 10894 C C . SER C 1 510 ? -7.127 27.364 70.081 1.00 56.87 507 SER C C 1
ATOM 10895 O O . SER C 1 510 ? -8.358 27.421 70.073 1.00 55.77 507 SER C O 1
ATOM 10898 N N . ARG C 1 511 ? -6.339 28.435 70.118 1.00 56.03 508 ARG C N 1
ATOM 10899 C CA . ARG C 1 511 ? -6.825 29.826 70.148 1.00 54.02 508 ARG C CA 1
ATOM 10900 C C . ARG C 1 511 ? -7.201 30.327 71.536 1.00 50.59 508 ARG C C 1
ATOM 10901 O O . ARG C 1 511 ? -7.884 29.646 72.298 1.00 49.45 508 ARG C O 1
ATOM 10909 N N . VAL C 1 512 ? -6.746 31.541 71.831 1.00 49.75 509 VAL C N 1
ATOM 10910 C CA . VAL C 1 512 ? -7.040 32.237 73.085 1.00 47.37 509 VAL C CA 1
ATOM 10911 C C . VAL C 1 512 ? -7.391 33.693 72.770 1.00 47.60 509 VAL C C 1
ATOM 10912 O O . VAL C 1 512 ? -6.957 34.242 71.752 1.00 49.54 509 VAL C O 1
ATOM 10916 N N . VAL C 1 513 ? -8.190 34.303 73.643 1.00 46.15 510 VAL C N 1
ATOM 10917 C CA . VAL C 1 513 ? -8.699 35.648 73.417 1.00 46.74 510 VAL C CA 1
ATOM 10918 C C . VAL C 1 513 ? -8.562 36.527 74.656 1.00 45.63 510 VAL C C 1
ATOM 10919 O O . VAL C 1 513 ? -8.256 36.044 75.747 1.00 44.10 510 VAL C O 1
ATOM 10923 N N . TYR C 1 514 ? -8.810 37.821 74.473 1.00 46.87 511 TYR C N 1
ATOM 10924 C CA . TYR C 1 514 ? -8.588 38.813 75.512 1.00 46.64 511 TYR C CA 1
ATOM 10925 C C . TYR C 1 514 ? -9.805 39.714 75.676 1.00 47.94 511 TYR C C 1
ATOM 10926 O O . TYR C 1 514 ? -10.424 40.129 74.695 1.00 49.79 511 TYR C O 1
ATOM 10935 N N . ASP C 1 515 ? -10.129 40.015 76.930 1.00 47.37 512 ASP C N 1
ATOM 10936 C CA . ASP C 1 515 ? -11.306 40.792 77.268 1.00 49.14 512 ASP C CA 1
ATOM 10937 C C . ASP C 1 515 ? -11.011 42.285 77.174 1.00 51.64 512 ASP C C 1
ATOM 10938 O O . ASP C 1 515 ? -10.066 42.777 77.797 1.00 51.47 512 ASP C O 1
ATOM 10943 N N . MET C 1 516 ? -11.834 42.991 76.401 1.00 54.54 513 MET C N 1
ATOM 10944 C CA . MET C 1 516 ? -11.683 44.423 76.168 1.00 58.02 513 MET C CA 1
ATOM 10945 C C . MET C 1 516 ? -12.879 45.194 76.724 1.00 61.01 513 MET C C 1
ATOM 10946 O O . MET C 1 516 ? -13.399 46.086 76.057 1.00 65.22 513 MET C O 1
ATOM 10951 N N . THR C 1 517 ? -13.335 44.868 77.925 1.00 59.74 514 THR C N 1
ATOM 10952 C CA . THR C 1 517 ? -14.490 45.561 78.488 1.00 63.32 514 THR C CA 1
ATOM 10953 C C . THR C 1 517 ? -14.156 46.107 79.861 1.00 63.70 514 THR C C 1
ATOM 10954 O O . THR C 1 517 ? -13.436 45.474 80.622 1.00 60.54 514 THR C O 1
ATOM 10958 N N . ASN C 1 518 ? -14.683 47.284 80.174 1.00 68.31 515 ASN C N 1
ATOM 10959 C CA . ASN C 1 518 ? -14.296 47.994 81.383 1.00 69.69 515 ASN C CA 1
ATOM 10960 C C . ASN C 1 518 ? -15.209 47.685 82.565 1.00 71.05 515 ASN C C 1
ATOM 10961 O O . ASN C 1 518 ? -16.246 47.040 82.404 1.00 71.33 515 ASN C O 1
ATOM 10966 N N . LYS C 1 519 ? -14.794 48.144 83.748 1.00 72.49 516 LYS C N 1
ATOM 10967 C CA . LYS C 1 519 ? -15.562 48.001 84.996 1.00 74.94 516 LYS C CA 1
ATOM 10968 C C . LYS C 1 519 ? -16.968 48.597 84.893 1.00 80.86 516 LYS C C 1
ATOM 10969 O O . LYS C 1 519 ? -17.924 47.964 85.336 1.00 82.30 516 LYS C O 1
ATOM 10975 N N . PRO C 1 520 ? -17.101 49.824 84.345 1.00 85.28 517 PRO C N 1
ATOM 10976 C CA . PRO C 1 520 ? -18.452 50.399 84.255 1.00 91.64 517 PRO C CA 1
ATOM 10977 C C . PRO C 1 520 ? -19.486 49.577 83.455 1.00 91.65 517 PRO C C 1
ATOM 10978 O O . PRO C 1 520 ? -20.591 49.368 83.961 1.00 95.45 517 PRO C O 1
ATOM 10982 N N . PRO C 1 521 ? -19.155 49.127 82.224 1.00 88.17 518 PRO C N 1
ATOM 10983 C CA . PRO C 1 521 ? -20.158 48.326 81.503 1.00 88.57 518 PRO C CA 1
ATOM 10984 C C . PRO C 1 521 ? -20.217 46.855 81.921 1.00 83.97 518 PRO C C 1
ATOM 10985 O O . PRO C 1 521 ? -21.269 46.233 81.795 1.00 86.01 518 PRO C O 1
ATOM 10989 N N . ALA C 1 522 ? -19.109 46.308 82.415 1.00 78.58 519 ALA C N 1
ATOM 10990 C CA . ALA C 1 522 ? -19.015 44.873 82.698 1.00 74.44 519 ALA C CA 1
ATOM 10991 C C . ALA C 1 522 ? -18.487 44.579 84.096 1.00 72.86 519 ALA C C 1
ATOM 10992 O O . ALA C 1 522 ? -17.847 45.421 84.725 1.00 73.64 519 ALA C O 1
ATOM 10994 N N . THR C 1 523 ? -18.747 43.365 84.569 1.00 71.20 520 THR C N 1
ATOM 10995 C CA . THR C 1 523 ? -18.168 42.887 85.818 1.00 69.72 520 THR C CA 1
ATOM 10996 C C . THR C 1 523 ? -16.709 42.477 85.582 1.00 64.29 520 THR C C 1
ATOM 10997 O O . THR C 1 523 ? -16.332 42.107 84.472 1.00 61.57 520 THR C O 1
ATOM 11001 N N . ILE C 1 524 ? -15.893 42.587 86.626 1.00 63.48 521 ILE C N 1
ATOM 11002 C CA . ILE C 1 524 ? -14.501 42.123 86.594 1.00 59.33 521 ILE C CA 1
ATOM 11003 C C . ILE C 1 524 ? -14.452 40.623 86.306 1.00 56.58 521 ILE C C 1
ATOM 11004 O O . ILE C 1 524 ? -13.878 40.192 85.308 1.00 53.78 521 ILE C O 1
ATOM 11009 N N . GLU C 1 525 ? -15.067 39.836 87.182 1.00 58.10 522 GLU C N 1
ATOM 11010 C CA . GLU C 1 525 ? -15.247 38.411 86.947 1.00 56.67 522 GLU C CA 1
ATOM 11011 C C . GLU C 1 525 ? -16.351 38.214 85.912 1.00 57.54 522 GLU C C 1
ATOM 11012 O O . GLU C 1 525 ? -17.136 39.125 85.647 1.00 60.14 522 GLU C O 1
ATOM 11018 N N . TRP C 1 526 ? -16.410 37.012 85.344 1.00 55.95 523 TRP C N 1
ATOM 11019 C CA . TRP C 1 526 ? -17.452 36.638 84.396 1.00 57.01 523 TRP C CA 1
ATOM 11020 C C . TRP C 1 526 ? -18.515 35.829 85.131 1.00 60.37 523 TRP C C 1
ATOM 11021 O O . TRP C 1 526 ? -19.700 35.966 84.869 1.00 63.45 523 TRP C O 1
ATOM 11032 N N . ILE D 1 8 ? -2.882 35.174 21.671 1.00 59.72 5 ILE D N 1
ATOM 11033 C CA . ILE D 1 8 ? -2.624 35.295 23.149 1.00 56.92 5 ILE D CA 1
ATOM 11034 C C . ILE D 1 8 ? -2.626 33.886 23.744 1.00 56.05 5 ILE D C 1
ATOM 11035 O O . ILE D 1 8 ? -3.165 32.970 23.097 1.00 58.49 5 ILE D O 1
ATOM 11040 N N . HIS D 1 9 ? -2.033 33.713 24.942 1.00 52.91 6 HIS D N 1
ATOM 11041 C CA . HIS D 1 9 ? -1.748 32.376 25.540 1.00 51.85 6 HIS D CA 1
ATOM 11042 C C . HIS D 1 9 ? -0.577 31.661 24.868 1.00 51.70 6 HIS D C 1
ATOM 11043 O O . HIS D 1 9 ? -0.118 30.635 25.366 1.00 50.98 6 HIS D O 1
ATOM 11050 N N . GLN D 1 10 ? -0.102 32.192 23.746 1.00 52.48 7 GLN D N 1
ATOM 11051 C CA . GLN D 1 10 ? 0.783 31.453 22.869 1.00 53.68 7 GLN D CA 1
ATOM 11052 C C . GLN D 1 10 ? 2.175 31.334 23.466 1.00 51.27 7 GLN D C 1
ATOM 11053 O O . GLN D 1 10 ? 2.867 30.351 23.217 1.00 52.23 7 GLN D O 1
ATOM 11059 N N . HIS D 1 11 ? 2.575 32.332 24.252 1.00 48.55 8 HIS D N 1
ATOM 11060 C CA . HIS D 1 11 ? 3.786 32.247 25.061 1.00 46.14 8 HIS D CA 1
ATOM 11061 C C . HIS D 1 11 ? 3.410 31.827 26.481 1.00 43.97 8 HIS D C 1
ATOM 11062 O O . HIS D 1 11 ? 2.655 32.526 27.163 1.00 42.88 8 HIS D O 1
ATOM 11069 N N . ARG D 1 12 ? 3.941 30.689 26.923 1.00 43.47 9 ARG D N 1
ATOM 11070 C CA . ARG D 1 12 ? 3.556 30.118 28.208 1.00 42.19 9 ARG D CA 1
ATOM 11071 C C . ARG D 1 12 ? 4.664 29.320 28.895 1.00 41.31 9 ARG D C 1
ATOM 11072 O O . ARG D 1 12 ? 5.500 28.704 28.243 1.00 42.13 9 ARG D O 1
ATOM 11080 N N . ILE D 1 13 ? 4.637 29.347 30.227 1.00 40.02 10 ILE D N 1
ATOM 11081 C CA . ILE D 1 13 ? 5.605 28.671 31.091 1.00 39.26 10 ILE D CA 1
ATOM 11082 C C . ILE D 1 13 ? 4.902 27.615 31.946 1.00 39.99 10 ILE D C 1
ATOM 11083 O O . ILE D 1 13 ? 3.858 27.882 32.528 1.00 39.98 10 ILE D O 1
ATOM 11088 N N . LEU D 1 14 ? 5.486 26.427 32.048 1.00 40.90 11 LEU D N 1
ATOM 11089 C CA . LEU D 1 14 ? 4.934 25.386 32.911 1.00 41.92 11 LEU D CA 1
ATOM 11090 C C . LEU D 1 14 ? 5.646 25.388 34.253 1.00 40.64 11 LEU D C 1
ATOM 11091 O O . LEU D 1 14 ? 6.866 25.472 34.299 1.00 39.71 11 LEU D O 1
ATOM 11096 N N . ILE D 1 15 ? 4.881 25.297 35.339 1.00 40.93 12 ILE D N 1
ATOM 11097 C CA . ILE D 1 15 ? 5.443 25.174 36.686 1.00 40.44 12 ILE D CA 1
ATOM 11098 C C . ILE D 1 15 ? 4.985 23.874 37.336 1.00 42.63 12 ILE D C 1
ATOM 11099 O O . ILE D 1 15 ? 3.792 23.617 37.438 1.00 43.86 12 ILE D O 1
ATOM 11104 N N . LEU D 1 16 ? 5.938 23.063 37.778 1.00 43.33 13 LEU D N 1
ATOM 11105 C CA . LEU D 1 16 ? 5.632 21.808 38.445 1.00 45.96 13 LEU D CA 1
ATOM 11106 C C . LEU D 1 16 ? 5.661 22.015 39.948 1.00 46.30 13 LEU D C 1
ATOM 11107 O O . LEU D 1 16 ? 6.612 22.583 40.474 1.00 44.96 13 LEU D O 1
ATOM 11112 N N . ASP D 1 17 ? 4.615 21.539 40.622 1.00 48.70 14 ASP D N 1
ATOM 11113 C CA . ASP D 1 17 ? 4.410 21.741 42.054 1.00 49.75 14 ASP D CA 1
ATOM 11114 C C . ASP D 1 17 ? 4.944 20.538 42.825 1.00 52.36 14 ASP D C 1
ATOM 11115 O O . ASP D 1 17 ? 4.361 19.460 42.766 1.00 55.24 14 ASP D O 1
ATOM 11120 N N . PHE D 1 18 ? 6.044 20.735 43.550 1.00 51.82 15 PHE D N 1
ATOM 11121 C CA . PHE D 1 18 ? 6.621 19.690 44.397 1.00 54.59 15 PHE D CA 1
ATOM 11122 C C . PHE D 1 18 ? 6.233 19.854 45.877 1.00 56.54 15 PHE D C 1
ATOM 11123 O O . PHE D 1 18 ? 6.978 19.450 46.769 1.00 58.14 15 PHE D O 1
ATOM 11131 N N . GLY D 1 19 ? 5.049 20.403 46.139 1.00 57.11 16 GLY D N 1
ATOM 11132 C CA . GLY D 1 19 ? 4.688 20.861 47.485 1.00 58.91 16 GLY D CA 1
ATOM 11133 C C . GLY D 1 19 ? 5.286 22.242 47.623 1.00 56.22 16 GLY D C 1
ATOM 11134 O O . GLY D 1 19 ? 5.713 22.813 46.628 1.00 53.91 16 GLY D O 1
ATOM 11135 N N . SER D 1 20 ? 5.355 22.777 48.836 1.00 57.43 17 SER D N 1
ATOM 11136 C CA . SER D 1 20 ? 5.879 24.139 49.064 1.00 55.23 17 SER D CA 1
ATOM 11137 C C . SER D 1 20 ? 4.788 25.160 48.892 1.00 54.44 17 SER D C 1
ATOM 11138 O O . SER D 1 20 ? 4.274 25.346 47.794 1.00 52.58 17 SER D O 1
ATOM 11141 N N . GLN D 1 21 ? 4.455 25.827 49.989 1.00 56.16 18 GLN D N 1
ATOM 11142 C CA . GLN D 1 21 ? 3.523 26.948 49.981 1.00 55.84 18 GLN D CA 1
ATOM 11143 C C . GLN D 1 21 ? 3.792 27.971 48.883 1.00 51.94 18 GLN D C 1
ATOM 11144 O O . GLN D 1 21 ? 2.873 28.646 48.436 1.00 51.65 18 GLN D O 1
ATOM 11150 N N . TYR D 1 22 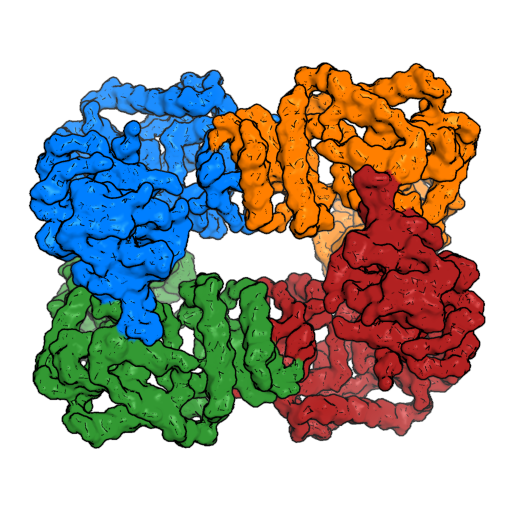? 5.037 28.079 48.434 1.00 49.42 19 TYR D N 1
ATOM 11151 C CA . TYR D 1 22 ? 5.400 29.097 47.446 1.00 46.27 19 TYR D CA 1
ATOM 11152 C C . TYR D 1 22 ? 5.256 28.693 45.972 1.00 44.12 19 TYR D C 1
ATOM 11153 O O . TYR D 1 22 ? 5.629 29.466 45.102 1.00 42.08 19 TYR D O 1
ATOM 11162 N N . ALA D 1 23 ? 4.704 27.519 45.675 1.00 45.09 20 ALA D N 1
ATOM 11163 C CA . ALA D 1 23 ? 4.574 27.085 44.280 1.00 43.69 20 ALA D CA 1
ATOM 11164 C C . ALA D 1 23 ? 3.722 28.077 43.493 1.00 42.52 20 ALA D C 1
ATOM 11165 O O . ALA D 1 23 ? 4.193 28.696 42.553 1.00 40.57 20 ALA D O 1
ATOM 11167 N N . GLN D 1 24 ? 2.465 28.222 43.879 1.00 44.40 21 GLN D N 1
ATOM 11168 C CA . GLN D 1 24 ? 1.681 29.387 43.491 1.00 43.97 21 GLN D CA 1
ATOM 11169 C C . GLN D 1 24 ? 2.439 30.540 44.094 1.00 43.20 21 GLN D C 1
ATOM 11170 O O . GLN D 1 24 ? 2.742 30.506 45.280 1.00 45.39 21 GLN D O 1
ATOM 11176 N N . LEU D 1 25 ? 2.743 31.550 43.305 1.00 41.13 22 LEU D N 1
ATOM 11177 C CA . LEU D 1 25 ? 3.630 32.645 43.728 1.00 40.48 22 LEU D CA 1
ATOM 11178 C C . LEU D 1 25 ? 4.809 32.646 42.812 1.00 38.23 22 LEU D C 1
ATOM 11179 O O . LEU D 1 25 ? 5.221 33.704 42.363 1.00 37.60 22 LEU D O 1
ATOM 11184 N N . ILE D 1 26 ? 5.365 31.472 42.527 1.00 37.67 23 ILE D N 1
ATOM 11185 C CA . ILE D 1 26 ? 6.214 31.371 41.359 1.00 35.89 23 ILE D CA 1
ATOM 11186 C C . ILE D 1 26 ? 5.292 31.736 40.204 1.00 35.36 23 ILE D C 1
ATOM 11187 O O . ILE D 1 26 ? 5.575 32.647 39.439 1.00 34.52 23 ILE D O 1
ATOM 11192 N N . ALA D 1 27 ? 4.166 31.037 40.118 1.00 36.32 24 ALA D N 1
ATOM 11193 C CA . ALA D 1 27 ? 3.163 31.301 39.102 1.00 36.45 24 ALA D CA 1
ATOM 11194 C C . ALA D 1 27 ? 2.854 32.778 39.040 1.00 36.22 24 ALA D C 1
ATOM 11195 O O . ALA D 1 27 ? 2.932 33.384 37.981 1.00 35.86 24 ALA D O 1
ATOM 11197 N N . ARG D 1 28 ? 2.540 33.367 40.183 1.00 37.03 25 ARG D N 1
ATOM 11198 C CA . ARG D 1 28 ? 2.082 34.746 40.217 1.00 37.58 25 ARG D CA 1
ATOM 11199 C C . ARG D 1 28 ? 3.166 35.713 39.786 1.00 36.43 25 ARG D C 1
ATOM 11200 O O . ARG D 1 28 ? 2.897 36.671 39.078 1.00 36.85 25 ARG D O 1
ATOM 11208 N N . ARG D 1 29 ? 4.395 35.456 40.196 1.00 35.69 26 ARG D N 1
ATOM 11209 C CA . ARG D 1 29 ? 5.515 36.266 39.754 1.00 34.84 26 ARG D CA 1
ATOM 11210 C C . ARG D 1 29 ? 5.645 36.229 38.239 1.00 33.85 26 ARG D C 1
ATOM 11211 O O . ARG D 1 29 ? 5.862 37.255 37.617 1.00 34.04 26 ARG D O 1
ATOM 11219 N N . VAL D 1 30 ? 5.503 35.046 37.652 1.00 33.43 27 VAL D N 1
ATOM 11220 C CA . VAL D 1 30 ? 5.560 34.887 36.201 1.00 33.13 27 VAL D CA 1
ATOM 11221 C C . VAL D 1 30 ? 4.432 35.662 35.512 1.00 33.97 27 VAL D C 1
ATOM 11222 O O . VAL D 1 30 ? 4.660 36.340 34.519 1.00 34.14 27 VAL D O 1
ATOM 11226 N N . ARG D 1 31 ? 3.221 35.573 36.046 1.00 34.74 28 ARG D N 1
ATOM 11227 C CA . ARG D 1 31 ? 2.095 36.294 35.471 1.00 35.81 28 ARG D CA 1
ATOM 11228 C C . ARG D 1 31 ? 2.347 37.795 35.520 1.00 36.47 28 ARG D C 1
ATOM 11229 O O . ARG D 1 31 ? 2.016 38.524 34.585 1.00 37.21 28 ARG D O 1
ATOM 11237 N N . GLU D 1 32 ? 2.945 38.243 36.621 1.00 36.72 29 GLU D N 1
ATOM 11238 C CA . GLU D 1 32 ? 3.277 39.648 36.838 1.00 37.65 29 GLU D CA 1
ATOM 11239 C C . GLU D 1 32 ? 4.357 40.112 35.870 1.00 36.73 29 GLU D C 1
ATOM 11240 O O . GLU D 1 32 ? 4.334 41.241 35.400 1.00 37.79 29 GLU D O 1
ATOM 11246 N N . ILE D 1 33 ? 5.303 39.230 35.574 1.00 35.14 30 ILE D N 1
ATOM 11247 C CA . ILE D 1 33 ? 6.288 39.485 34.529 1.00 34.64 30 ILE D CA 1
ATOM 11248 C C . ILE D 1 33 ? 5.593 39.646 33.175 1.00 35.36 30 ILE D C 1
ATOM 11249 O O . ILE D 1 33 ? 6.116 40.301 32.280 1.00 36.02 30 ILE D O 1
ATOM 11254 N N . GLY D 1 34 ? 4.414 39.044 33.038 1.00 35.40 31 GLY D N 1
ATOM 11255 C CA . GLY D 1 34 ? 3.556 39.264 31.878 1.00 36.62 31 GLY D CA 1
ATOM 11256 C C . GLY D 1 34 ? 3.448 38.092 30.924 1.00 36.47 31 GLY D C 1
ATOM 11257 O O . GLY D 1 34 ? 3.142 38.283 29.753 1.00 37.75 31 GLY D O 1
ATOM 11258 N N . VAL D 1 35 ? 3.675 36.882 31.423 1.00 35.24 32 VAL D N 1
ATOM 11259 C CA . VAL D 1 35 ? 3.588 35.683 30.606 1.00 35.78 32 VAL D CA 1
ATOM 11260 C C . VAL D 1 35 ? 2.670 34.672 31.277 1.00 35.90 32 VAL D C 1
ATOM 11261 O O . VAL D 1 35 ? 2.705 34.487 32.489 1.00 34.98 32 VAL D O 1
ATOM 11265 N N . TYR D 1 36 ? 1.846 34.021 30.470 1.00 37.51 33 TYR D N 1
ATOM 11266 C CA . TYR D 1 36 ? 0.914 33.035 30.969 1.00 38.28 33 TYR D CA 1
ATOM 11267 C C . TYR D 1 36 ? 1.668 31.842 31.509 1.00 37.86 33 TYR D C 1
ATOM 11268 O O . TYR D 1 36 ? 2.714 31.489 31.005 1.00 37.79 33 TYR D O 1
ATOM 11277 N N . CYS D 1 37 ? 1.130 31.216 32.538 1.00 38.37 34 CYS D N 1
ATOM 11278 C CA . CYS D 1 37 ? 1.678 29.970 33.025 1.00 38.70 34 CYS D CA 1
ATOM 11279 C C . CYS D 1 37 ? 0.577 29.151 33.663 1.00 40.18 34 CYS D C 1
ATOM 11280 O O . CYS D 1 37 ? -0.461 29.690 34.034 1.00 40.99 34 CYS D O 1
ATOM 11283 N N . GLU D 1 38 ? 0.797 27.845 33.750 1.00 41.14 35 GLU D N 1
ATOM 11284 C CA . GLU D 1 38 ? -0.064 26.961 34.507 1.00 42.83 35 GLU D CA 1
ATOM 11285 C C . GLU D 1 38 ? 0.779 26.236 35.552 1.00 42.69 35 GLU D C 1
ATOM 11286 O O . GLU D 1 38 ? 1.984 26.083 35.399 1.00 41.55 35 GLU D O 1
ATOM 11292 N N . LEU D 1 39 ? 0.134 25.815 36.629 1.00 44.23 36 LEU D N 1
ATOM 11293 C CA . LEU D 1 39 ? 0.797 25.099 37.700 1.00 44.87 36 LEU D CA 1
ATOM 11294 C C . LEU D 1 39 ? 0.210 23.702 37.729 1.00 47.79 36 LEU D C 1
ATOM 11295 O O . LEU D 1 39 ? -0.972 23.544 37.997 1.00 50.09 36 LEU D O 1
ATOM 11300 N N . MET D 1 40 ? 1.023 22.697 37.430 1.00 48.54 37 MET D N 1
ATOM 11301 C CA . MET D 1 40 ? 0.579 21.306 37.441 1.00 51.65 37 MET D CA 1
ATOM 11302 C C . MET D 1 40 ? 1.336 20.533 38.518 1.00 52.85 37 MET D C 1
ATOM 11303 O O . MET D 1 40 ? 2.459 20.893 38.863 1.00 50.95 37 MET D O 1
ATOM 11308 N N . PRO D 1 41 ? 0.729 19.459 39.056 1.00 56.37 38 PRO D N 1
ATOM 11309 C CA . PRO D 1 41 ? 1.471 18.609 39.981 1.00 58.07 38 PRO D CA 1
ATOM 11310 C C . PRO D 1 41 ? 2.597 17.874 39.255 1.00 58.53 38 PRO D C 1
ATOM 11311 O O . PRO D 1 41 ? 2.516 17.653 38.048 1.00 59.01 38 PRO D O 1
ATOM 11315 N N . CYS D 1 42 ? 3.642 17.508 39.980 1.00 58.93 39 CYS D N 1
ATOM 11316 C CA . CYS D 1 42 ? 4.827 16.941 39.355 1.00 59.19 39 CYS D CA 1
ATOM 11317 C C . CYS D 1 42 ? 4.604 15.527 38.841 1.00 63.18 39 CYS D C 1
ATOM 11318 O O . CYS D 1 42 ? 5.268 15.104 37.902 1.00 63.80 39 CYS D O 1
ATOM 11321 N N . ASP D 1 43 ? 3.663 14.802 39.438 1.00 66.61 40 ASP D N 1
ATOM 11322 C CA . ASP D 1 43 ? 3.381 13.428 39.023 1.00 71.17 40 ASP D CA 1
ATOM 11323 C C . ASP D 1 43 ? 2.536 13.356 37.745 1.00 72.10 40 ASP D C 1
ATOM 11324 O O . ASP D 1 43 ? 2.040 12.285 37.391 1.00 76.34 40 ASP D O 1
ATOM 11329 N N . ILE D 1 44 ? 2.379 14.485 37.058 1.00 68.85 41 ILE D N 1
ATOM 11330 C CA . ILE D 1 44 ? 1.558 14.551 35.852 1.00 69.79 41 ILE D CA 1
ATOM 11331 C C . ILE D 1 44 ? 2.245 13.831 34.696 1.00 71.58 41 ILE D C 1
ATOM 11332 O O . ILE D 1 44 ? 3.475 13.750 34.657 1.00 70.44 41 ILE D O 1
ATOM 11337 N N . ASP D 1 45 ? 1.444 13.314 33.763 1.00 74.61 42 ASP D N 1
ATOM 11338 C CA . ASP D 1 45 ? 1.956 12.428 32.706 1.00 77.74 42 ASP D CA 1
ATOM 11339 C C . ASP D 1 45 ? 2.613 13.246 31.607 1.00 75.36 42 ASP D C 1
ATOM 11340 O O . ASP D 1 45 ? 2.163 14.344 31.306 1.00 72.55 42 ASP D O 1
ATOM 11345 N N . GLU D 1 46 ? 3.682 12.709 31.022 1.00 76.87 43 GLU D N 1
ATOM 11346 C CA . GLU D 1 46 ? 4.121 13.134 29.690 1.00 76.68 43 GLU D CA 1
ATOM 11347 C C . GLU D 1 46 ? 2.917 12.923 28.779 1.00 79.54 43 GLU D C 1
ATOM 11348 O O . GLU D 1 46 ? 2.214 11.914 28.916 1.00 83.72 43 GLU D O 1
ATOM 11354 N N . GLU D 1 47 ? 2.681 13.858 27.858 1.00 77.82 44 GLU D N 1
ATOM 11355 C CA . GLU D 1 47 ? 1.365 14.004 27.208 1.00 79.46 44 GLU D CA 1
ATOM 11356 C C . GLU D 1 47 ? 0.517 14.701 28.259 1.00 76.49 44 GLU D C 1
ATOM 11357 O O . GLU D 1 47 ? 0.147 14.101 29.270 1.00 77.69 44 GLU D O 1
ATOM 11363 N N . THR D 1 48 ? 0.204 15.966 28.004 1.00 73.21 45 THR D N 1
ATOM 11364 C CA . THR D 1 48 ? 0.073 16.962 29.060 1.00 69.17 45 THR D CA 1
ATOM 11365 C C . THR D 1 48 ? 1.526 17.225 29.382 1.00 66.63 45 THR D C 1
ATOM 11366 O O . THR D 1 48 ? 2.197 16.352 29.909 1.00 68.15 45 THR D O 1
ATOM 11370 N N . ILE D 1 49 ? 2.011 18.411 29.042 1.00 63.37 46 ILE D N 1
ATOM 11371 C CA . ILE D 1 49 ? 3.446 18.729 28.975 1.00 61.56 46 ILE D CA 1
ATOM 11372 C C . ILE D 1 49 ? 3.813 18.739 27.508 1.00 63.18 46 ILE D C 1
ATOM 11373 O O . ILE D 1 49 ? 4.213 19.765 26.971 1.00 61.67 46 ILE D O 1
ATOM 11378 N N . ARG D 1 50 ? 3.679 17.603 26.846 1.00 67.00 47 ARG D N 1
ATOM 11379 C CA . ARG D 1 50 ? 3.900 17.590 25.417 1.00 69.42 47 ARG D CA 1
ATOM 11380 C C . ARG D 1 50 ? 2.812 18.413 24.724 1.00 69.27 47 ARG D C 1
ATOM 11381 O O . ARG D 1 50 ? 3.104 19.167 23.796 1.00 69.22 47 ARG D O 1
ATOM 11389 N N . ASP D 1 51 ? 1.568 18.273 25.184 1.00 69.48 48 ASP D N 1
ATOM 11390 C CA . ASP D 1 51 ? 0.441 19.019 24.615 1.00 69.42 48 ASP D CA 1
ATOM 11391 C C . ASP D 1 51 ? 0.479 20.481 25.038 1.00 64.96 48 ASP D C 1
ATOM 11392 O O . ASP D 1 51 ? 0.040 21.351 24.293 1.00 64.97 48 ASP D O 1
ATOM 11397 N N . PHE D 1 52 ? 1.004 20.747 26.231 1.00 61.55 49 PHE D N 1
ATOM 11398 C CA . PHE D 1 52 ? 1.163 22.118 26.725 1.00 57.53 49 PHE D CA 1
ATOM 11399 C C . PHE D 1 52 ? 2.298 22.831 26.001 1.00 56.36 49 PHE D C 1
ATOM 11400 O O . PHE D 1 52 ? 2.240 24.044 25.815 1.00 54.81 49 PHE D O 1
ATOM 11408 N N . ASN D 1 53 ? 3.329 22.075 25.621 1.00 57.53 50 ASN D N 1
ATOM 11409 C CA . ASN D 1 53 ? 4.431 22.558 24.773 1.00 57.39 50 ASN D CA 1
ATOM 11410 C C . ASN D 1 53 ? 5.013 23.899 25.229 1.00 53.74 50 ASN D C 1
ATOM 11411 O O . ASN D 1 53 ? 4.976 24.887 24.496 1.00 53.55 50 ASN D O 1
ATOM 11416 N N . PRO D 1 54 ? 5.569 23.928 26.444 1.00 51.20 51 PRO D N 1
ATOM 11417 C CA . PRO D 1 54 ? 5.992 25.172 27.076 1.00 48.09 51 PRO D CA 1
ATOM 11418 C C . PRO D 1 54 ? 7.239 25.820 26.463 1.00 47.75 51 PRO D C 1
ATOM 11419 O O . PRO D 1 54 ? 8.031 25.150 25.808 1.00 49.59 51 PRO D O 1
ATOM 11423 N N . HIS D 1 55 ? 7.383 27.127 26.671 1.00 45.81 52 HIS D N 1
ATOM 11424 C CA . HIS D 1 55 ? 8.610 27.850 26.331 1.00 45.53 52 HIS D CA 1
ATOM 11425 C C . HIS D 1 55 ? 9.718 27.565 27.349 1.00 44.07 52 HIS D C 1
ATOM 11426 O O . HIS D 1 55 ? 10.901 27.790 27.074 1.00 44.39 52 HIS D O 1
ATOM 11433 N N . GLY D 1 56 ? 9.326 27.097 28.529 1.00 42.69 53 GLY D N 1
ATOM 11434 C CA . GLY D 1 56 ? 10.271 26.701 29.552 1.00 41.61 53 GLY D CA 1
ATOM 11435 C C . GLY D 1 56 ? 9.545 26.100 30.730 1.00 41.10 53 GLY D C 1
ATOM 11436 O O . GLY D 1 56 ? 8.323 26.189 30.820 1.00 41.49 53 GLY D O 1
ATOM 11437 N N . ILE D 1 57 ? 10.295 25.496 31.642 1.00 40.76 54 ILE D N 1
ATOM 11438 C CA . ILE D 1 57 ? 9.713 24.832 32.797 1.00 40.77 54 ILE D CA 1
ATOM 11439 C C . ILE D 1 57 ? 10.400 25.330 34.059 1.00 39.31 54 ILE D C 1
ATOM 11440 O O . ILE D 1 57 ? 11.595 25.600 34.045 1.00 39.06 54 ILE D O 1
ATOM 11445 N N . ILE D 1 58 ? 9.641 25.467 35.142 1.00 38.88 55 ILE D N 1
ATOM 11446 C CA . ILE D 1 58 ? 10.212 25.796 36.441 1.00 37.97 55 ILE D CA 1
ATOM 11447 C C . ILE D 1 58 ? 9.801 24.737 37.450 1.00 39.59 55 ILE D C 1
ATOM 11448 O O . ILE D 1 58 ? 8.610 24.467 37.621 1.00 40.66 55 ILE D O 1
ATOM 11453 N N . LEU D 1 59 ? 10.786 24.142 38.115 1.00 40.22 56 LEU D N 1
ATOM 11454 C CA . LEU D 1 59 ? 10.526 23.164 39.160 1.00 42.00 56 LEU D CA 1
ATOM 11455 C C . LEU D 1 59 ? 10.593 23.884 40.503 1.00 41.44 56 LEU D C 1
ATOM 11456 O O . LEU D 1 59 ? 11.585 24.543 40.815 1.00 40.54 56 LEU D O 1
ATOM 11461 N N . SER D 1 60 ? 9.528 23.763 41.287 1.00 42.44 57 SER D N 1
ATOM 11462 C CA . SER D 1 60 ? 9.416 24.460 42.564 1.00 42.40 57 SER D CA 1
ATOM 11463 C C . SER D 1 60 ? 9.912 23.587 43.703 1.00 44.66 57 SER D C 1
ATOM 11464 O O . SER D 1 60 ? 10.748 22.714 43.524 1.00 45.83 57 SER D O 1
ATOM 11467 N N . GLY D 1 61 ? 9.411 23.879 44.892 1.00 45.96 58 GLY D N 1
ATOM 11468 C CA . GLY D 1 61 ? 8.933 22.829 45.767 1.00 49.08 58 GLY D CA 1
ATOM 11469 C C . GLY D 1 61 ? 9.794 22.313 46.876 1.00 51.17 58 GLY D C 1
ATOM 11470 O O . GLY D 1 61 ? 10.881 22.818 47.145 1.00 50.49 58 GLY D O 1
ATOM 11471 N N . GLY D 1 62 ? 9.286 21.256 47.496 1.00 54.46 59 GLY D N 1
ATOM 11472 C CA . GLY D 1 62 ? 9.779 20.789 48.774 1.00 57.30 59 GLY D CA 1
ATOM 11473 C C . GLY D 1 62 ? 8.900 21.445 49.812 1.00 58.50 59 GLY D C 1
ATOM 11474 O O . GLY D 1 62 ? 8.930 22.658 49.964 1.00 56.56 59 GLY D O 1
ATOM 11475 N N . PRO D 1 63 ? 8.090 20.653 50.514 1.00 62.21 60 PRO D N 1
ATOM 11476 C CA . PRO D 1 63 ? 7.187 21.224 51.503 1.00 64.30 60 PRO D CA 1
ATOM 11477 C C . PRO D 1 63 ? 7.893 21.587 52.825 1.00 66.36 60 PRO D C 1
ATOM 11478 O O . PRO D 1 63 ? 9.115 21.684 52.858 1.00 64.98 60 PRO D O 1
ATOM 11482 N N . GLU D 1 64 ? 7.112 21.784 53.891 1.00 69.94 61 GLU D N 1
ATOM 11483 C CA . GLU D 1 64 ? 7.608 22.225 55.199 1.00 72.53 61 GLU D CA 1
ATOM 11484 C C . GLU D 1 64 ? 8.266 23.598 55.047 1.00 69.59 61 GLU D C 1
ATOM 11485 O O . GLU D 1 64 ? 9.079 24.003 55.876 1.00 71.17 61 GLU D O 1
ATOM 11491 N N . ALA D 1 74 ? 10.423 13.205 41.588 1.00 68.19 71 ALA D N 1
ATOM 11492 C CA . ALA D 1 74 ? 10.979 12.843 40.278 1.00 68.75 71 ALA D CA 1
ATOM 11493 C C . ALA D 1 74 ? 10.005 13.121 39.098 1.00 68.08 71 ALA D C 1
ATOM 11494 O O . ALA D 1 74 ? 8.961 12.475 39.011 1.00 70.95 71 ALA D O 1
ATOM 11496 N N . PRO D 1 75 ? 10.333 14.087 38.203 1.00 64.84 72 PRO D N 1
ATOM 11497 C CA . PRO D 1 75 ? 9.522 14.460 37.009 1.00 64.11 72 PRO D CA 1
ATOM 11498 C C . PRO D 1 75 ? 9.755 13.707 35.680 1.00 66.55 72 PRO D C 1
ATOM 11499 O O . PRO D 1 75 ? 8.833 13.641 34.865 1.00 67.20 72 PRO D O 1
ATOM 11503 N N . ALA D 1 76 ? 10.981 13.245 35.428 1.00 67.87 73 ALA D N 1
ATOM 11504 C CA . ALA D 1 76 ? 11.265 12.160 34.439 1.00 72.07 73 ALA D CA 1
ATOM 11505 C C . ALA D 1 76 ? 11.871 12.555 33.072 1.00 71.64 73 ALA D C 1
ATOM 11506 O O . ALA D 1 76 ? 13.039 12.272 32.811 1.00 72.67 73 ALA D O 1
ATOM 11508 N N . PHE D 1 77 ? 11.073 13.169 32.200 1.00 70.61 74 PHE D N 1
ATOM 11509 C CA . PHE D 1 77 ? 11.485 13.411 30.811 1.00 71.17 74 PHE D CA 1
ATOM 11510 C C . PHE D 1 77 ? 11.470 14.888 30.418 1.00 66.95 74 PHE D C 1
ATOM 11511 O O . PHE D 1 77 ? 11.767 15.228 29.277 1.00 67.39 74 PHE D O 1
ATOM 11519 N N . ILE D 1 78 ? 11.129 15.776 31.349 1.00 63.20 75 ILE D N 1
ATOM 11520 C CA . ILE D 1 78 ? 11.092 17.208 31.037 1.00 59.44 75 ILE D CA 1
ATOM 11521 C C . ILE D 1 78 ? 12.423 17.725 30.496 1.00 58.42 75 ILE D C 1
ATOM 11522 O O . ILE D 1 78 ? 12.481 18.819 29.952 1.00 56.66 75 ILE D O 1
ATOM 11527 N N . PHE D 1 79 ? 13.484 16.941 30.653 1.00 60.03 76 PHE D N 1
ATOM 11528 C CA . PHE D 1 79 ? 14.814 17.323 30.191 1.00 59.78 76 PHE D CA 1
ATOM 11529 C C . PHE D 1 79 ? 15.066 16.912 28.738 1.00 63.07 76 PHE D C 1
ATOM 11530 O O . PHE D 1 79 ? 16.117 17.227 28.179 1.00 63.32 76 PHE D O 1
ATOM 11538 N N . GLU D 1 80 ? 14.097 16.225 28.132 1.00 65.83 77 GLU D N 1
ATOM 11539 C CA . GLU D 1 80 ? 14.214 15.754 26.750 1.00 69.87 77 GLU D CA 1
ATOM 11540 C C . GLU D 1 80 ? 13.694 16.763 25.728 1.00 68.97 77 GLU D C 1
ATOM 11541 O O . GLU D 1 80 ? 14.187 16.789 24.598 1.00 71.59 77 GLU D O 1
ATOM 11547 N N . ILE D 1 81 ? 12.702 17.575 26.097 1.00 65.81 78 ILE D N 1
ATOM 11548 C CA . ILE D 1 81 ? 12.197 18.592 25.169 1.00 65.04 78 ILE D CA 1
ATOM 11549 C C . ILE D 1 81 ? 13.199 19.733 25.107 1.00 62.70 78 ILE D C 1
ATOM 11550 O O . ILE D 1 81 ? 13.942 19.972 26.062 1.00 60.63 78 ILE D O 1
ATOM 11555 N N . GLY D 1 82 ? 13.199 20.457 23.996 1.00 63.34 79 GLY D N 1
ATOM 11556 C CA . GLY D 1 82 ? 14.137 21.551 23.801 1.00 61.73 79 GLY D CA 1
ATOM 11557 C C . GLY D 1 82 ? 14.182 22.579 24.915 1.00 57.22 79 GLY D C 1
ATOM 11558 O O . GLY D 1 82 ? 15.251 23.065 25.255 1.00 56.40 79 GLY D O 1
ATOM 11559 N N . CYS D 1 83 ? 13.036 22.886 25.507 1.00 55.01 80 CYS D N 1
ATOM 11560 C CA . CYS D 1 83 ? 12.893 24.084 26.337 1.00 51.57 80 CYS D CA 1
ATOM 11561 C C . CYS D 1 83 ? 13.793 24.119 27.585 1.00 49.45 80 CYS D C 1
ATOM 11562 O O . CYS D 1 83 ? 14.190 23.072 28.085 1.00 50.70 80 CYS D O 1
ATOM 11565 N N . PRO D 1 84 ? 14.116 25.327 28.088 1.00 46.79 81 PRO D N 1
ATOM 11566 C CA . PRO D 1 84 ? 14.903 25.466 29.312 1.00 44.99 81 PRO D CA 1
ATOM 11567 C C . PRO D 1 84 ? 14.134 25.092 30.571 1.00 43.60 81 PRO D C 1
ATOM 11568 O O . PRO D 1 84 ? 12.913 25.161 30.594 1.00 43.43 81 PRO D O 1
ATOM 11572 N N . VAL D 1 85 ? 14.860 24.720 31.618 1.00 43.08 82 VAL D N 1
ATOM 11573 C CA . VAL D 1 85 ? 14.254 24.296 32.871 1.00 42.14 82 VAL D CA 1
ATOM 11574 C C . VAL D 1 85 ? 14.985 24.943 34.046 1.00 40.48 82 VAL D C 1
ATOM 11575 O O . VAL D 1 85 ? 16.215 24.932 34.091 1.00 40.57 82 VAL D O 1
ATOM 11579 N N . LEU D 1 86 ? 14.220 25.514 34.979 1.00 39.04 83 LEU D N 1
ATOM 11580 C CA . LEU D 1 86 ? 14.771 26.177 36.158 1.00 37.98 83 LEU D CA 1
ATOM 11581 C C . LEU D 1 86 ? 14.342 25.439 37.423 1.00 38.82 83 LEU D C 1
ATOM 11582 O O . LEU D 1 86 ? 13.154 25.388 37.750 1.00 39.11 83 LEU D O 1
ATOM 11587 N N . GLY D 1 87 ? 15.305 24.883 38.147 1.00 39.70 84 GLY D N 1
ATOM 11588 C CA . GLY D 1 87 ? 15.012 24.212 39.412 1.00 40.77 84 GLY D CA 1
ATOM 11589 C C . GLY D 1 87 ? 15.180 25.139 40.600 1.00 39.79 84 GLY D C 1
ATOM 11590 O O . GLY D 1 87 ? 16.213 25.788 40.730 1.00 39.46 84 GLY D O 1
ATOM 11591 N N . ILE D 1 88 ? 14.167 25.202 41.461 1.00 39.94 85 ILE D N 1
ATOM 11592 C CA . ILE D 1 88 ? 14.247 25.952 42.702 1.00 39.74 85 ILE D CA 1
ATOM 11593 C C . ILE D 1 88 ? 14.288 24.979 43.865 1.00 42.13 85 ILE D C 1
ATOM 11594 O O . ILE D 1 88 ? 13.420 24.118 43.983 1.00 43.65 85 ILE D O 1
ATOM 11599 N N . CYS D 1 89 ? 15.318 25.113 44.703 1.00 43.06 86 CYS D N 1
ATOM 11600 C CA . CYS D 1 89 ? 15.498 24.318 45.937 1.00 45.61 86 CYS D CA 1
ATOM 11601 C C . CYS D 1 89 ? 15.419 22.809 45.722 1.00 47.12 86 CYS D C 1
ATOM 11602 O O . CYS D 1 89 ? 16.353 22.228 45.187 1.00 47.71 86 CYS D O 1
ATOM 11605 N N . TYR D 1 90 ? 14.333 22.159 46.125 1.00 48.40 87 TYR D N 1
ATOM 11606 C CA . TYR D 1 90 ? 14.191 20.745 45.813 1.00 50.33 87 TYR D CA 1
ATOM 11607 C C . TYR D 1 90 ? 14.236 20.573 44.300 1.00 48.70 87 TYR D C 1
ATOM 11608 O O . TYR D 1 90 ? 14.790 19.600 43.801 1.00 50.25 87 TYR D O 1
ATOM 11617 N N . GLY D 1 91 ? 13.666 21.529 43.576 1.00 45.98 88 GLY D N 1
ATOM 11618 C CA . GLY D 1 91 ? 13.755 21.550 42.122 1.00 44.74 88 GLY D CA 1
ATOM 11619 C C . GLY D 1 91 ? 15.176 21.331 41.644 1.00 44.65 88 GLY D C 1
ATOM 11620 O O . GLY D 1 91 ? 15.419 20.492 40.783 1.00 45.99 88 GLY D O 1
ATOM 11621 N N . MET D 1 92 ? 16.112 22.079 42.225 1.00 43.61 89 MET D N 1
ATOM 11622 C CA . MET D 1 92 ? 17.535 21.936 41.922 1.00 43.61 89 MET D CA 1
ATOM 11623 C C . MET D 1 92 ? 18.042 20.543 42.305 1.00 46.65 89 MET D C 1
ATOM 11624 O O . MET D 1 92 ? 18.763 19.922 41.529 1.00 48.01 89 MET D O 1
ATOM 11629 N N . GLN D 1 93 ? 17.661 20.051 43.485 1.00 48.25 90 GLN D N 1
ATOM 11630 C CA . GLN D 1 93 ? 18.064 18.706 43.923 1.00 51.63 90 GLN D CA 1
ATOM 11631 C C . GLN D 1 93 ? 17.743 17.618 42.895 1.00 53.22 90 GLN D C 1
ATOM 11632 O O . GLN D 1 93 ? 18.651 16.984 42.369 1.00 54.55 90 GLN D O 1
ATOM 11638 N N . THR D 1 94 ? 16.457 17.395 42.623 1.00 53.41 91 THR D N 1
ATOM 11639 C CA . THR D 1 94 ? 16.056 16.320 41.712 1.00 55.66 91 THR D CA 1
ATOM 11640 C C . THR D 1 94 ? 16.598 16.543 40.314 1.00 54.43 91 THR D C 1
ATOM 11641 O O . THR D 1 94 ? 16.922 15.582 39.618 1.00 57.03 91 THR D O 1
ATOM 11645 N N . MET D 1 95 ? 16.696 17.801 39.901 1.00 50.99 92 MET D N 1
ATOM 11646 C CA . MET D 1 95 ? 17.340 18.115 38.635 1.00 50.11 92 MET D CA 1
ATOM 11647 C C . MET D 1 95 ? 18.737 17.510 38.658 1.00 52.25 92 MET D C 1
ATOM 11648 O O . MET D 1 95 ? 19.141 16.836 37.713 1.00 54.17 92 MET D O 1
ATOM 11653 N N . ALA D 1 96 ? 19.451 17.728 39.761 1.00 52.37 93 ALA D N 1
ATOM 11654 C CA . ALA D 1 96 ? 20.793 17.187 39.938 1.00 54.50 93 ALA D CA 1
ATOM 11655 C C . ALA D 1 96 ? 20.770 15.665 39.972 1.00 58.54 93 ALA D C 1
ATOM 11656 O O . ALA D 1 96 ? 21.490 15.029 39.222 1.00 60.81 93 ALA D O 1
ATOM 11658 N N . TYR D 1 97 ? 19.932 15.084 40.822 1.00 60.18 94 TYR D N 1
ATOM 11659 C CA . TYR D 1 97 ? 19.864 13.624 40.961 1.00 64.65 94 TYR D CA 1
ATOM 11660 C C . TYR D 1 97 ? 19.473 12.923 39.656 1.00 66.42 94 TYR D C 1
ATOM 11661 O O . TYR D 1 97 ? 20.067 11.915 39.307 1.00 69.71 94 TYR D O 1
ATOM 11670 N N . GLN D 1 98 ? 18.490 13.462 38.940 1.00 64.66 95 GLN D N 1
ATOM 11671 C CA . GLN D 1 98 ? 17.954 12.803 37.740 1.00 66.93 95 GLN D CA 1
ATOM 11672 C C . GLN D 1 98 ? 18.871 12.861 36.526 1.00 67.50 95 GLN D C 1
ATOM 11673 O O . GLN D 1 98 ? 18.764 12.033 35.624 1.00 70.52 95 GLN D O 1
ATOM 11679 N N . LEU D 1 99 ? 19.746 13.855 36.496 1.00 65.02 96 LEU D N 1
ATOM 11680 C CA . LEU D 1 99 ? 20.876 13.857 35.586 1.00 66.35 96 LEU D CA 1
ATOM 11681 C C . LEU D 1 99 ? 21.968 13.250 36.439 1.00 68.64 96 LEU D C 1
ATOM 11682 O O . LEU D 1 99 ? 21.660 12.700 37.488 1.00 69.94 96 LEU D O 1
ATOM 11687 N N . GLY D 1 100 ? 23.228 13.310 36.037 1.00 69.89 97 GLY D N 1
ATOM 11688 C CA . GLY D 1 100 ? 24.277 12.724 36.886 1.00 72.33 97 GLY D CA 1
ATOM 11689 C C . GLY D 1 100 ? 24.373 13.509 38.184 1.00 69.70 97 GLY D C 1
ATOM 11690 O O . GLY D 1 100 ? 23.620 14.451 38.391 1.00 66.44 97 GLY D O 1
ATOM 11691 N N . GLY D 1 101 ? 25.282 13.138 39.072 1.00 71.58 98 GLY D N 1
ATOM 11692 C CA . GLY D 1 101 ? 25.592 14.010 40.206 1.00 69.38 98 GLY D CA 1
ATOM 11693 C C . GLY D 1 101 ? 24.876 13.699 41.505 1.00 69.78 98 GLY D C 1
ATOM 11694 O O . GLY D 1 101 ? 23.816 13.077 41.515 1.00 70.77 98 GLY D O 1
ATOM 11695 N N . LYS D 1 102 ? 25.464 14.190 42.595 1.00 69.28 99 LYS D N 1
ATOM 11696 C CA . LYS D 1 102 ? 25.186 13.719 43.948 1.00 71.00 99 LYS D CA 1
ATOM 11697 C C . LYS D 1 102 ? 24.530 14.805 44.793 1.00 67.71 99 LYS D C 1
ATOM 11698 O O . LYS D 1 102 ? 24.685 15.990 44.525 1.00 64.36 99 LYS D O 1
ATOM 11704 N N . VAL D 1 103 ? 23.809 14.380 45.825 1.00 69.20 100 VAL D N 1
ATOM 11705 C CA . VAL D 1 103 ? 22.858 15.236 46.524 1.00 66.82 100 VAL D CA 1
ATOM 11706 C C . VAL D 1 103 ? 22.755 14.823 48.000 1.00 69.59 100 VAL D C 1
ATOM 11707 O O . VAL D 1 103 ? 23.409 13.873 48.422 1.00 73.27 100 VAL D O 1
ATOM 11711 N N . ASN D 1 104 ? 21.936 15.533 48.776 1.00 68.44 101 ASN D N 1
ATOM 11712 C CA . ASN D 1 104 ? 21.779 15.267 50.219 1.00 71.26 101 ASN D CA 1
ATOM 11713 C C . ASN D 1 104 ? 20.330 15.466 50.707 1.00 70.91 101 ASN D C 1
ATOM 11714 O O . ASN D 1 104 ? 19.727 14.592 51.342 1.00 73.93 101 ASN D O 1
ATOM 11719 N N . GLU D 1 110 ? 14.334 24.160 57.799 1.00 72.79 107 GLU D N 1
ATOM 11720 C CA . GLU D 1 110 ? 15.615 24.851 57.857 1.00 71.66 107 GLU D CA 1
ATOM 11721 C C . GLU D 1 110 ? 15.783 25.795 56.656 1.00 66.74 107 GLU D C 1
ATOM 11722 O O . GLU D 1 110 ? 16.249 25.393 55.592 1.00 64.16 107 GLU D O 1
ATOM 11728 N N . PHE D 1 111 ? 15.368 27.049 56.851 1.00 65.98 108 PHE D N 1
ATOM 11729 C CA . PHE D 1 111 ? 15.420 28.103 55.831 1.00 61.89 108 PHE D CA 1
ATOM 11730 C C . PHE D 1 111 ? 15.882 29.406 56.472 1.00 62.55 108 PHE D C 1
ATOM 11731 O O . PHE D 1 111 ? 15.495 29.713 57.591 1.00 65.79 108 PHE D O 1
ATOM 11739 N N . GLY D 1 112 ? 16.690 30.189 55.770 1.00 59.99 109 GLY D N 1
ATOM 11740 C CA . GLY D 1 112 ? 17.153 31.461 56.329 1.00 61.14 109 GLY D CA 1
ATOM 11741 C C . GLY D 1 112 ? 17.714 32.425 55.310 1.00 58.05 109 GLY D C 1
ATOM 11742 O O . GLY D 1 112 ? 17.769 32.117 54.124 1.00 55.04 109 GLY D O 1
ATOM 11743 N N . HIS D 1 113 ? 18.112 33.604 55.780 1.00 59.33 110 HIS D N 1
ATOM 11744 C CA . HIS D 1 113 ? 18.837 34.554 54.949 1.00 57.40 110 HIS D CA 1
ATOM 11745 C C . HIS D 1 113 ? 20.253 34.053 54.709 1.00 56.74 110 HIS D C 1
ATOM 11746 O O . HIS D 1 113 ? 20.830 33.374 55.557 1.00 59.34 110 HIS D O 1
ATOM 11753 N N . ALA D 1 114 ? 20.803 34.392 53.549 1.00 53.89 111 ALA D N 1
ATOM 11754 C CA . ALA D 1 114 ? 22.205 34.131 53.235 1.00 53.55 111 ALA D CA 1
ATOM 11755 C C . ALA D 1 114 ? 22.701 35.121 52.186 1.00 51.67 111 ALA D C 1
ATOM 11756 O O . ALA D 1 114 ? 21.912 35.652 51.407 1.00 49.71 111 ALA D O 1
ATOM 11758 N N . GLN D 1 115 ? 24.008 35.366 52.181 1.00 52.62 112 GLN D N 1
ATOM 11759 C CA . GLN D 1 115 ? 24.639 36.221 51.184 1.00 51.40 112 GLN D CA 1
ATOM 11760 C C . GLN D 1 115 ? 25.263 35.352 50.093 1.00 49.48 112 GLN D C 1
ATOM 11761 O O . GLN D 1 115 ? 26.233 34.653 50.332 1.00 50.52 112 GLN D O 1
ATOM 11767 N N . LEU D 1 116 ? 24.679 35.391 48.902 1.00 47.27 113 LEU D N 1
ATOM 11768 C CA . LEU D 1 116 ? 25.135 34.594 47.765 1.00 45.93 113 LEU D CA 1
ATOM 11769 C C . LEU D 1 116 ? 26.157 35.377 46.955 1.00 46.36 113 LEU D C 1
ATOM 11770 O O . LEU D 1 116 ? 25.880 36.497 46.548 1.00 46.27 113 LEU D O 1
ATOM 11775 N N . ARG D 1 117 ? 27.326 34.791 46.713 1.00 47.36 114 ARG D N 1
ATOM 11776 C CA . ARG D 1 117 ? 28.301 35.368 45.785 1.00 47.88 114 ARG D CA 1
ATOM 11777 C C . ARG D 1 117 ? 28.097 34.757 44.410 1.00 46.25 114 ARG D C 1
ATOM 11778 O O . ARG D 1 117 ? 28.021 33.537 44.288 1.00 46.24 114 ARG D O 1
ATOM 11786 N N . VAL D 1 118 ? 28.023 35.592 43.378 1.00 45.64 115 VAL D N 1
ATOM 11787 C CA . VAL D 1 118 ? 27.891 35.103 42.006 1.00 44.60 115 VAL D CA 1
ATOM 11788 C C . VAL D 1 118 ? 29.263 34.898 41.341 1.00 46.37 115 VAL D C 1
ATOM 11789 O O . VAL D 1 118 ? 30.041 35.838 41.172 1.00 48.11 115 VAL D O 1
ATOM 11793 N N . LEU D 1 119 ? 29.547 33.647 40.989 1.00 46.48 116 LEU D N 1
ATOM 11794 C CA . LEU D 1 119 ? 30.614 33.295 40.056 1.00 47.87 116 LEU D CA 1
ATOM 11795 C C . LEU D 1 119 ? 29.890 33.178 38.720 1.00 47.00 116 LEU D C 1
ATOM 11796 O O . LEU D 1 119 ? 28.803 32.647 38.675 1.00 45.99 116 LEU D O 1
ATOM 11801 N N . ASN D 1 120 ? 30.442 33.674 37.633 1.00 48.29 117 ASN D N 1
ATOM 11802 C CA . ASN D 1 120 ? 29.724 33.612 36.348 1.00 47.90 117 ASN D CA 1
ATOM 1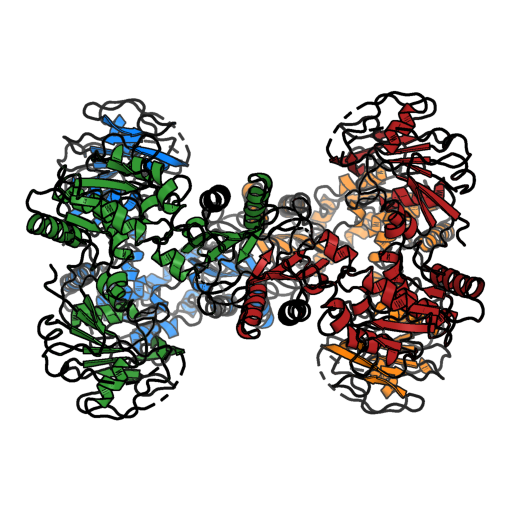1803 C C . ASN D 1 120 ? 28.300 34.223 36.348 1.00 45.95 117 ASN D C 1
ATOM 11804 O O . ASN D 1 120 ? 27.316 33.534 36.654 1.00 44.05 117 ASN D O 1
ATOM 11809 N N . PRO D 1 121 ? 28.186 35.511 35.966 1.00 46.42 118 PRO D N 1
ATOM 11810 C CA . PRO D 1 121 ? 26.915 36.220 35.837 1.00 45.19 118 PRO D CA 1
ATOM 11811 C C . PRO D 1 121 ? 25.941 35.627 34.835 1.00 44.58 118 PRO D C 1
ATOM 11812 O O . PRO D 1 121 ? 24.790 36.055 34.784 1.00 43.51 118 PRO D O 1
ATOM 11816 N N . ALA D 1 122 ? 26.393 34.686 34.017 1.00 45.85 119 ALA D N 1
ATOM 11817 C CA . ALA D 1 122 ? 25.461 33.768 33.373 1.00 45.49 119 ALA D CA 1
ATOM 11818 C C . ALA D 1 122 ? 24.524 34.500 32.436 1.00 45.18 119 ALA D C 1
ATOM 11819 O O . ALA D 1 122 ? 24.860 35.561 31.921 1.00 47.04 119 ALA D O 1
ATOM 11821 N N . PHE D 1 123 ? 23.367 33.900 32.196 1.00 43.77 120 PHE D N 1
ATOM 11822 C CA . PHE D 1 123 ? 22.248 34.568 31.550 1.00 43.25 120 PHE D CA 1
ATOM 11823 C C . PHE D 1 123 ? 21.217 34.901 32.614 1.00 41.05 120 PHE D C 1
ATOM 11824 O O . PHE D 1 123 ? 20.308 35.695 32.386 1.00 40.68 120 PHE D O 1
ATOM 11832 N N . LEU D 1 124 ? 21.367 34.275 33.779 1.00 39.89 121 LEU D N 1
ATOM 11833 C CA . LEU D 1 124 ? 20.376 34.328 34.846 1.00 37.94 121 LEU D CA 1
ATOM 11834 C C . LEU D 1 124 ? 20.637 35.469 35.851 1.00 37.83 121 LEU D C 1
ATOM 11835 O O . LEU D 1 124 ? 19.687 36.067 36.350 1.00 37.00 121 LEU D O 1
ATOM 11840 N N . PHE D 1 125 ? 21.907 35.771 36.135 1.00 38.85 122 PHE D N 1
ATOM 11841 C CA . PHE D 1 125 ? 22.269 36.827 37.092 1.00 39.41 122 PHE D CA 1
ATOM 11842 C C . PHE D 1 125 ? 22.888 38.059 36.434 1.00 41.17 122 PHE D C 1
ATOM 11843 O O . PHE D 1 125 ? 23.726 38.719 37.039 1.00 42.50 122 PHE D O 1
ATOM 11851 N N . ASP D 1 126 ? 22.475 38.369 35.209 1.00 41.76 123 ASP D N 1
ATOM 11852 C CA . ASP D 1 126 ? 23.125 39.399 34.395 1.00 43.84 123 ASP D CA 1
ATOM 11853 C C . ASP D 1 126 ? 22.688 40.788 34.840 1.00 44.16 123 ASP D C 1
ATOM 11854 O O . ASP D 1 126 ? 21.520 41.120 34.742 1.00 43.65 123 ASP D O 1
ATOM 11859 N N . GLY D 1 127 ? 23.614 41.618 35.299 1.00 45.68 124 GLY D N 1
ATOM 11860 C CA . GLY D 1 127 ? 23.228 42.755 36.143 1.00 46.30 124 GLY D CA 1
ATOM 11861 C C . GLY D 1 127 ? 22.861 42.108 37.464 1.00 44.70 124 GLY D C 1
ATOM 11862 O O . GLY D 1 127 ? 23.480 41.123 37.858 1.00 44.88 124 GLY D O 1
ATOM 11863 N N . ILE D 1 128 ? 21.853 42.606 38.152 1.00 43.85 125 ILE D N 1
ATOM 11864 C CA . ILE D 1 128 ? 21.373 41.920 39.365 1.00 42.22 125 ILE D CA 1
ATOM 11865 C C . ILE D 1 128 ? 22.448 41.746 40.447 1.00 42.74 125 ILE D C 1
ATOM 11866 O O . ILE D 1 128 ? 23.106 40.726 40.538 1.00 41.65 125 ILE D O 1
ATOM 11871 N N . GLU D 1 129 ? 22.587 42.774 41.271 1.00 44.56 126 GLU D N 1
ATOM 11872 C CA . GLU D 1 129 ? 23.542 42.802 42.357 1.00 46.08 126 GLU D CA 1
ATOM 11873 C C . GLU D 1 129 ? 22.909 43.553 43.511 1.00 46.84 126 GLU D C 1
ATOM 11874 O O . GLU D 1 129 ? 22.283 44.586 43.296 1.00 47.45 126 GLU D O 1
ATOM 11880 N N . ASP D 1 130 ? 23.063 43.031 44.724 1.00 46.79 127 ASP D N 1
ATOM 11881 C CA . ASP D 1 130 ? 22.585 43.716 45.917 1.00 48.43 127 ASP D CA 1
ATOM 11882 C C . ASP D 1 130 ? 23.730 44.501 46.538 1.00 50.95 127 ASP D C 1
ATOM 11883 O O . ASP D 1 130 ? 23.536 45.618 47.004 1.00 53.18 127 ASP D O 1
ATOM 11888 N N . GLN D 1 131 ? 24.921 43.908 46.528 1.00 50.91 128 GLN D N 1
ATOM 11889 C CA . GLN D 1 131 ? 26.153 44.566 46.971 1.00 53.59 128 GLN D CA 1
ATOM 11890 C C . GLN D 1 131 ? 27.286 44.129 46.064 1.00 52.51 128 GLN D C 1
ATOM 11891 O O . GLN D 1 131 ? 27.206 43.072 45.455 1.00 49.62 128 GLN D O 1
ATOM 11897 N N . VAL D 1 132 ? 28.345 44.927 45.972 1.00 54.95 129 VAL D N 1
ATOM 11898 C CA . VAL D 1 132 ? 29.570 44.445 45.346 1.00 55.09 129 VAL D CA 1
ATOM 11899 C C . VAL D 1 132 ? 30.310 43.703 46.435 1.00 56.02 129 VAL D C 1
ATOM 11900 O O . VAL D 1 132 ? 29.810 42.691 46.857 1.00 55.05 129 VAL D O 1
ATOM 11904 N N . SER D 1 133 ? 31.447 44.170 46.928 1.00 58.85 130 SER D N 1
ATOM 11905 C CA . SER D 1 133 ? 32.259 43.359 47.849 1.00 59.91 130 SER D CA 1
ATOM 11906 C C . SER D 1 133 ? 33.658 43.901 47.890 1.00 63.42 130 SER D C 1
ATOM 11907 O O . SER D 1 133 ? 34.123 44.438 46.895 1.00 64.20 130 SER D O 1
ATOM 11910 N N . PRO D 1 134 ? 34.353 43.739 49.025 1.00 66.09 131 PRO D N 1
ATOM 11911 C CA . PRO D 1 134 ? 35.713 44.248 49.077 1.00 69.72 131 PRO D CA 1
ATOM 11912 C C . PRO D 1 134 ? 36.608 43.710 47.951 1.00 69.29 131 PRO D C 1
ATOM 11913 O O . PRO D 1 134 ? 37.503 44.421 47.504 1.00 71.87 131 PRO D O 1
ATOM 11917 N N . GLN D 1 135 ? 36.345 42.489 47.480 1.00 66.57 132 GLN D N 1
ATOM 11918 C CA . GLN D 1 135 ? 37.154 41.874 46.424 1.00 66.49 132 GLN D CA 1
ATOM 11919 C C . GLN D 1 135 ? 36.620 42.158 45.015 1.00 64.72 132 GLN D C 1
ATOM 11920 O O . GLN D 1 135 ? 37.182 41.675 44.041 1.00 64.69 132 GLN D O 1
ATOM 11926 N N . GLY D 1 136 ? 35.533 42.915 44.905 1.00 63.78 133 GLY D N 1
ATOM 11927 C CA . GLY D 1 136 ? 34.974 43.300 43.606 1.00 62.55 133 GLY D CA 1
ATOM 11928 C C . GLY D 1 136 ? 34.053 42.266 42.976 1.00 59.15 133 GLY D C 1
ATOM 11929 O O . GLY D 1 136 ? 33.927 42.197 41.755 1.00 58.46 133 GLY D O 1
ATOM 11930 N N . GLU D 1 137 ? 33.384 41.478 43.807 1.00 57.39 134 GLU D N 1
ATOM 11931 C CA . GLU D 1 137 ? 32.551 40.389 43.321 1.00 54.58 134 GLU D CA 1
ATOM 11932 C C . GLU D 1 137 ? 31.083 40.650 43.677 1.00 52.35 134 GLU D C 1
ATOM 11933 O O . GLU D 1 137 ? 30.789 41.160 44.743 1.00 53.07 134 GLU D O 1
ATOM 11939 N N . PRO D 1 138 ? 30.157 40.311 42.767 1.00 49.79 135 PRO D N 1
ATOM 11940 C CA . PRO D 1 138 ? 28.744 40.601 42.956 1.00 47.94 135 PRO D CA 1
ATOM 11941 C C . PRO D 1 138 ? 28.083 39.726 44.020 1.00 46.68 135 PRO D C 1
ATOM 11942 O O . PRO D 1 138 ? 28.223 38.506 43.996 1.00 45.62 135 PRO D O 1
ATOM 11946 N N . LEU D 1 139 ? 27.356 40.363 44.935 1.00 47.12 136 LEU D N 1
ATOM 11947 C CA . LEU D 1 139 ? 26.690 39.678 46.035 1.00 46.43 136 LEU D CA 1
ATOM 11948 C C . LEU D 1 139 ? 25.179 39.902 45.993 1.00 45.18 136 LEU D C 1
ATOM 11949 O O . LEU D 1 139 ? 24.715 40.996 45.675 1.00 45.54 136 LEU D O 1
ATOM 11954 N N . LEU D 1 140 ? 24.431 38.852 46.327 1.00 44.25 137 LEU D N 1
ATOM 11955 C CA . LEU D 1 140 ? 22.963 38.868 46.384 1.00 43.17 137 LEU D CA 1
ATOM 11956 C C . LEU D 1 140 ? 22.487 38.414 47.751 1.00 44.13 137 LEU D C 1
ATOM 11957 O O . LEU D 1 140 ? 22.986 37.429 48.280 1.00 44.30 137 LEU D O 1
ATOM 11962 N N . ASP D 1 141 ? 21.526 39.134 48.317 1.00 45.13 138 ASP D N 1
ATOM 11963 C CA . ASP D 1 141 ? 20.830 38.674 49.505 1.00 46.59 138 ASP D CA 1
ATOM 11964 C C . ASP D 1 141 ? 19.740 37.704 49.047 1.00 44.52 138 ASP D C 1
ATOM 11965 O O . ASP D 1 141 ? 18.891 38.067 48.231 1.00 42.94 138 ASP D O 1
ATOM 11970 N N . VAL D 1 142 ? 19.782 36.473 49.561 1.00 44.71 139 VAL D N 1
ATOM 11971 C CA . VAL D 1 142 ? 18.826 35.440 49.182 1.00 43.38 139 VAL D CA 1
ATOM 11972 C C . VAL D 1 142 ? 18.202 34.772 50.393 1.00 45.38 139 VAL D C 1
ATOM 11973 O O . VAL D 1 142 ? 18.688 34.917 51.509 1.00 47.85 139 VAL D O 1
ATOM 11977 N N . TRP D 1 143 ? 17.129 34.027 50.137 1.00 44.69 140 TRP D N 1
ATOM 11978 C CA . TRP D 1 143 ? 16.431 33.242 51.138 1.00 46.76 140 TRP D CA 1
ATOM 11979 C C . TRP D 1 143 ? 16.688 31.772 50.820 1.00 46.58 140 TRP D C 1
ATOM 11980 O O . TRP D 1 143 ? 16.015 31.169 49.978 1.00 44.91 140 TRP D O 1
ATOM 11991 N N . MET D 1 144 ? 17.680 31.215 51.507 1.00 48.59 141 MET D N 1
ATOM 11992 C CA . MET D 1 144 ? 18.226 29.898 51.209 1.00 48.78 141 MET D CA 1
ATOM 11993 C C . MET D 1 144 ? 17.354 28.797 51.795 1.00 50.88 141 MET D C 1
ATOM 11994 O O . MET D 1 144 ? 16.723 28.995 52.829 1.00 53.37 141 MET D O 1
ATOM 11999 N N . SER D 1 145 ? 17.314 27.646 51.131 1.00 50.69 142 SER D N 1
ATOM 12000 C CA . SER D 1 145 ? 16.868 26.409 51.767 1.00 53.50 142 SER D CA 1
ATOM 12001 C C . SER D 1 145 ? 18.139 25.598 52.014 1.00 55.27 142 SER D C 1
ATOM 12002 O O . SER D 1 145 ? 18.810 25.182 51.056 1.00 54.12 142 SER D O 1
ATOM 12005 N N . HIS D 1 146 ? 18.480 25.393 53.287 1.00 58.38 143 HIS D N 1
ATOM 12006 C CA . HIS D 1 146 ? 19.787 24.843 53.657 1.00 60.09 143 HIS D CA 1
ATOM 12007 C C . HIS D 1 146 ? 19.850 23.326 53.522 1.00 61.82 143 HIS D C 1
ATOM 12008 O O . HIS D 1 146 ? 20.934 22.743 53.507 1.00 62.86 143 HIS D O 1
ATOM 12015 N N . GLY D 1 147 ? 18.687 22.690 53.423 1.00 62.52 144 GLY D N 1
ATOM 12016 C CA . GLY D 1 147 ? 18.603 21.231 53.417 1.00 65.01 144 GLY D CA 1
ATOM 12017 C C . GLY D 1 147 ? 18.619 20.590 52.041 1.00 63.14 144 GLY D C 1
ATOM 12018 O O . GLY D 1 147 ? 18.774 19.369 51.938 1.00 65.63 144 GLY D O 1
ATOM 12019 N N . ASP D 1 148 ? 18.455 21.401 50.992 1.00 59.33 145 ASP D N 1
ATOM 12020 C CA . ASP D 1 148 ? 18.405 20.910 49.614 1.00 57.68 145 ASP D CA 1
ATOM 12021 C C . ASP D 1 148 ? 19.783 21.044 48.962 1.00 56.45 145 ASP D C 1
ATOM 12022 O O . ASP D 1 148 ? 19.928 21.608 47.876 1.00 53.87 145 ASP D O 1
ATOM 12027 N N . ILE D 1 149 ? 20.786 20.505 49.645 1.00 58.65 146 ILE D N 1
ATOM 12028 C CA . ILE D 1 149 ? 22.173 20.554 49.207 1.00 58.38 146 ILE D CA 1
ATOM 12029 C C . ILE D 1 149 ? 22.395 19.715 47.940 1.00 58.23 146 ILE D C 1
ATOM 12030 O O . ILE D 1 149 ? 21.783 18.662 47.775 1.00 59.82 146 ILE D O 1
ATOM 12035 N N . VAL D 1 150 ? 23.262 20.209 47.050 1.00 56.64 147 VAL D N 1
ATOM 12036 C CA . VAL D 1 150 ? 23.796 19.438 45.919 1.00 57.00 147 VAL D CA 1
ATOM 12037 C C . VAL D 1 150 ? 25.291 19.251 46.167 1.00 58.57 147 VAL D C 1
ATOM 12038 O O . VAL D 1 150 ? 26.027 20.231 46.255 1.00 57.33 147 VAL D O 1
ATOM 12042 N N . SER D 1 151 ? 25.727 17.997 46.287 1.00 61.63 148 SER D N 1
ATOM 12043 C CA . SER D 1 151 ? 27.096 17.670 46.704 1.00 64.06 148 SER D CA 1
ATOM 12044 C C . SER D 1 151 ? 28.081 17.727 45.552 1.00 63.69 148 SER D C 1
ATOM 12045 O O . SER D 1 151 ? 29.154 18.312 45.674 1.00 63.85 148 SER D O 1
ATOM 12048 N N . GLU D 1 152 ? 27.716 17.092 44.444 1.00 63.79 149 GLU D N 1
ATOM 12049 C CA . GLU D 1 152 ? 28.558 17.038 43.258 1.00 64.13 149 GLU D CA 1
ATOM 12050 C C . GLU D 1 152 ? 27.757 17.444 42.022 1.00 61.44 149 GLU D C 1
ATOM 12051 O O . GLU D 1 152 ? 26.625 16.996 41.834 1.00 60.94 149 GLU D O 1
ATOM 12057 N N . LEU D 1 153 ? 28.349 18.292 41.183 1.00 59.75 150 LEU D N 1
ATOM 12058 C CA . LEU D 1 153 ? 27.694 18.737 39.962 1.00 57.86 150 LEU D CA 1
ATOM 12059 C C . LEU D 1 153 ? 27.478 17.568 39.008 1.00 60.26 150 LEU D C 1
ATOM 12060 O O . LEU D 1 153 ? 28.321 16.669 38.929 1.00 63.36 150 LEU D O 1
ATOM 12065 N N . PRO D 1 154 ? 26.352 17.576 38.273 1.00 59.09 151 PRO D N 1
ATOM 12066 C CA . PRO D 1 154 ? 26.169 16.621 37.182 1.00 61.61 151 PRO D CA 1
ATOM 12067 C C . PRO D 1 154 ? 27.078 16.915 35.989 1.00 62.59 151 PRO D C 1
ATOM 12068 O O . PRO D 1 154 ? 27.687 17.981 35.928 1.00 60.87 151 PRO D O 1
ATOM 12072 N N . PRO D 1 155 ? 27.157 15.979 35.033 1.00 65.75 152 PRO D N 1
ATOM 12073 C CA . PRO D 1 155 ? 27.812 16.266 33.766 1.00 67.05 152 PRO D CA 1
ATOM 12074 C C . PRO D 1 155 ? 27.204 17.480 33.069 1.00 64.04 152 PRO D C 1
ATOM 12075 O O . PRO D 1 155 ? 25.977 17.639 33.052 1.00 62.00 152 PRO D O 1
ATOM 12079 N N . GLY D 1 156 ? 28.058 18.335 32.515 1.00 63.86 153 GLY D N 1
ATOM 12080 C CA . GLY D 1 156 ? 27.600 19.492 31.749 1.00 61.71 153 GLY D CA 1
ATOM 12081 C C . GLY D 1 156 ? 27.302 20.735 32.567 1.00 57.68 153 GLY D C 1
ATOM 12082 O O . GLY D 1 156 ? 27.149 21.823 32.009 1.00 55.95 153 GLY D O 1
ATOM 12083 N N . PHE D 1 157 ? 27.228 20.585 33.886 1.00 56.40 154 PHE D N 1
ATOM 12084 C CA . PHE D 1 157 ? 26.924 21.706 34.761 1.00 53.31 154 PHE D CA 1
ATOM 12085 C C . PHE D 1 157 ? 28.176 22.362 35.305 1.00 53.45 154 PHE D C 1
ATOM 12086 O O . PHE D 1 157 ? 29.244 21.761 35.326 1.00 56.03 154 PHE D O 1
ATOM 12094 N N . GLU D 1 158 ? 28.026 23.603 35.747 1.00 51.20 155 GLU D N 1
ATOM 12095 C CA . GLU D 1 158 ? 29.088 24.293 36.453 1.00 51.62 155 GLU D CA 1
ATOM 12096 C C . GLU D 1 158 ? 28.523 25.207 37.524 1.00 48.84 155 GLU D C 1
ATOM 12097 O O . GLU D 1 158 ? 27.433 25.744 37.375 1.00 46.77 155 GLU D O 1
ATOM 12103 N N . ALA D 1 159 ? 29.272 25.368 38.609 1.00 49.24 156 ALA D N 1
ATOM 12104 C CA . ALA D 1 159 ? 28.828 26.187 39.723 1.00 47.36 156 ALA D CA 1
ATOM 12105 C C . ALA D 1 159 ? 28.789 27.630 39.282 1.00 45.98 156 ALA D C 1
ATOM 12106 O O . ALA D 1 159 ? 29.743 28.149 38.720 1.00 47.18 156 ALA D O 1
ATOM 12108 N N . THR D 1 160 ? 27.661 28.268 39.529 1.00 44.09 157 THR D N 1
ATOM 12109 C CA . THR D 1 160 ? 27.423 29.613 39.062 1.00 42.91 157 THR D CA 1
ATOM 12110 C C . THR D 1 160 ? 27.196 30.602 40.218 1.00 41.93 157 THR D C 1
ATOM 12111 O O . THR D 1 160 ? 26.982 31.781 39.988 1.00 41.24 157 THR D O 1
ATOM 12115 N N . ALA D 1 161 ? 27.241 30.123 41.455 1.00 42.35 158 ALA D N 1
ATOM 12116 C CA . ALA D 1 161 ? 27.049 30.974 42.621 1.00 42.23 158 ALA D CA 1
ATOM 12117 C C . ALA D 1 161 ? 27.241 30.141 43.867 1.00 43.73 158 ALA D C 1
ATOM 12118 O O . ALA D 1 161 ? 26.962 28.943 43.856 1.00 44.25 158 ALA D O 1
ATOM 12120 N N . CYS D 1 162 ? 27.721 30.760 44.938 1.00 45.19 159 CYS D N 1
ATOM 12121 C CA . CYS D 1 162 ? 27.968 30.024 46.179 1.00 47.22 159 CYS D CA 1
ATOM 12122 C C . CYS D 1 162 ? 27.815 30.886 47.418 1.00 48.27 159 CYS D C 1
ATOM 12123 O O . CYS D 1 162 ? 27.670 32.107 47.338 1.00 47.57 159 CYS D O 1
ATOM 12126 N N . THR D 1 163 ? 27.827 30.218 48.564 1.00 50.39 160 THR D N 1
ATOM 12127 C CA . THR D 1 163 ? 27.827 30.874 49.858 1.00 52.48 160 THR D CA 1
ATOM 12128 C C . THR D 1 163 ? 28.914 30.227 50.687 1.00 55.57 160 THR D C 1
ATOM 12129 O O . THR D 1 163 ? 29.508 29.231 50.274 1.00 55.98 160 THR D O 1
ATOM 12133 N N . ASP D 1 164 ? 29.163 30.791 51.863 1.00 58.26 161 ASP D N 1
ATOM 12134 C CA . ASP D 1 164 ? 30.159 30.247 52.786 1.00 61.68 161 ASP D CA 1
ATOM 12135 C C . ASP D 1 164 ? 29.825 28.797 53.137 1.00 62.64 161 ASP D C 1
ATOM 12136 O O . ASP D 1 164 ? 30.700 27.933 53.173 1.00 64.26 161 ASP D O 1
ATOM 12141 N N . ASN D 1 165 ? 28.544 28.545 53.374 1.00 61.88 162 ASN D N 1
ATOM 12142 C CA . ASN D 1 165 ? 28.073 27.249 53.836 1.00 63.41 162 ASN D CA 1
ATOM 12143 C C . ASN D 1 165 ? 27.730 26.298 52.691 1.00 61.24 162 ASN D C 1
ATOM 12144 O O . ASN D 1 165 ? 27.582 25.098 52.913 1.00 62.71 162 ASN D O 1
ATOM 12149 N N . SER D 1 166 ? 27.585 26.830 51.476 1.00 58.11 163 SER D N 1
ATOM 12150 C CA . SER D 1 166 ? 27.182 26.017 50.325 1.00 56.27 163 SER D CA 1
ATOM 12151 C C . SER D 1 166 ? 27.988 26.337 49.069 1.00 54.57 163 SER D C 1
ATOM 12152 O O . SER D 1 166 ? 27.761 27.366 48.434 1.00 52.51 163 SER D O 1
ATOM 12155 N N . PRO D 1 167 ? 28.936 25.452 48.707 1.00 55.77 164 PRO D N 1
ATOM 12156 C CA . PRO D 1 167 ? 29.753 25.635 47.507 1.00 54.74 164 PRO D CA 1
ATOM 12157 C C . PRO D 1 167 ? 28.967 25.651 46.193 1.00 52.19 164 PRO D C 1
ATOM 12158 O O . PRO D 1 167 ? 29.396 26.307 45.249 1.00 51.33 164 PRO D O 1
ATOM 12162 N N . LEU D 1 168 ? 27.848 24.928 46.129 1.00 51.35 165 LEU D N 1
ATOM 12163 C CA . LEU D 1 168 ? 27.075 24.813 44.896 1.00 49.44 165 LEU D CA 1
ATOM 12164 C C . LEU D 1 168 ? 25.647 25.352 45.084 1.00 47.46 165 LEU D C 1
ATOM 12165 O O . LEU D 1 168 ? 24.653 24.642 44.896 1.00 47.29 165 LEU D O 1
ATOM 12170 N N . ALA D 1 169 ? 25.558 26.630 45.434 1.00 46.01 166 ALA D N 1
ATOM 12171 C CA . ALA D 1 169 ? 24.277 27.289 45.630 1.00 44.16 166 ALA D CA 1
ATOM 12172 C C . ALA D 1 169 ? 23.547 27.583 44.307 1.00 41.86 166 ALA D C 1
ATOM 12173 O O . ALA D 1 169 ? 22.365 27.914 44.313 1.00 40.54 166 ALA D O 1
ATOM 12175 N N . ALA D 1 170 ? 24.239 27.464 43.179 1.00 41.45 167 ALA D N 1
ATOM 12176 C CA . ALA D 1 170 ? 23.594 27.632 41.878 1.00 39.99 167 ALA D CA 1
ATOM 12177 C C . ALA D 1 170 ? 24.334 26.846 40.805 1.00 40.91 167 ALA D C 1
ATOM 12178 O O . ALA D 1 170 ? 25.551 26.731 40.855 1.00 42.45 167 ALA D O 1
ATOM 12180 N N . MET D 1 171 ? 23.583 26.319 39.836 1.00 40.34 168 MET D N 1
ATOM 12181 C CA . MET D 1 171 ? 24.111 25.456 38.771 1.00 41.22 168 MET D CA 1
ATOM 12182 C C . MET D 1 171 ? 23.683 25.958 37.403 1.00 40.66 168 MET D C 1
ATOM 12183 O O . MET D 1 171 ? 22.658 26.621 37.282 1.00 39.12 168 MET D O 1
ATOM 12188 N N . ALA D 1 172 ? 24.420 25.590 36.363 1.00 42.33 169 ALA D N 1
ATOM 12189 C CA . ALA D 1 172 ? 23.968 25.874 35.004 1.00 42.63 169 ALA D CA 1
ATOM 12190 C C . ALA D 1 172 ? 24.632 24.976 33.964 1.00 45.42 169 ALA D C 1
ATOM 12191 O O . ALA D 1 172 ? 25.835 24.745 34.018 1.00 46.91 169 ALA D O 1
ATOM 12193 N N . ASP D 1 173 ? 23.834 24.486 33.017 1.00 46.51 170 ASP D N 1
ATOM 12194 C CA . ASP D 1 173 ? 24.349 23.726 31.897 1.00 49.85 170 ASP D CA 1
ATOM 12195 C C . ASP D 1 173 ? 24.812 24.699 30.833 1.00 50.67 170 ASP D C 1
ATOM 12196 O O . ASP D 1 173 ? 25.990 24.709 30.467 1.00 53.19 170 ASP D O 1
ATOM 12201 N N . PHE D 1 174 ? 23.878 25.522 30.368 1.00 49.27 171 PHE D N 1
ATOM 12202 C CA . PHE D 1 174 ? 24.083 26.513 29.298 1.00 50.06 171 PHE D CA 1
ATOM 12203 C C . PHE D 1 174 ? 23.783 25.941 27.932 1.00 52.75 171 PHE D C 1
ATOM 12204 O O . PHE D 1 174 ? 23.025 26.542 27.188 1.00 52.84 171 PHE D O 1
ATOM 12212 N N . LYS D 1 175 ? 24.354 24.793 27.589 1.00 55.70 172 LYS D N 1
ATOM 12213 C CA . LYS D 1 175 ? 24.073 24.208 26.278 1.00 59.16 172 LYS D CA 1
ATOM 12214 C C . LYS D 1 175 ? 22.661 23.621 26.258 1.00 58.41 172 LYS D C 1
ATOM 12215 O O . LYS D 1 175 ? 21.930 23.799 25.287 1.00 59.66 172 LYS D O 1
ATOM 12221 N N . ARG D 1 176 ? 22.278 22.939 27.333 1.00 56.89 173 ARG D N 1
ATOM 12222 C CA . ARG D 1 176 ? 20.914 22.428 27.469 1.00 56.13 173 ARG D CA 1
ATOM 12223 C C . ARG D 1 176 ? 19.997 23.469 28.078 1.00 52.38 173 ARG D C 1
ATOM 12224 O O . ARG D 1 176 ? 18.775 23.319 28.023 1.00 51.90 173 ARG D O 1
ATOM 12232 N N . ARG D 1 177 ? 20.593 24.510 28.664 1.00 50.19 174 ARG D N 1
ATOM 12233 C CA . ARG D 1 177 ? 19.864 25.615 29.306 1.00 46.95 174 ARG D CA 1
ATOM 12234 C C . ARG D 1 177 ? 19.095 25.153 30.547 1.00 44.66 174 ARG D C 1
ATOM 12235 O O . ARG D 1 177 ? 17.932 25.470 30.730 1.00 42.82 174 ARG D O 1
ATOM 12243 N N . PHE D 1 178 ? 19.770 24.386 31.388 1.00 45.08 175 PHE D N 1
ATOM 12244 C CA . PHE D 1 178 ? 19.210 23.940 32.649 1.00 44.08 175 PHE D CA 1
ATOM 12245 C C . PHE D 1 178 ? 19.850 24.776 33.739 1.00 42.57 175 PHE D C 1
ATOM 12246 O O . PHE D 1 178 ? 21.062 24.972 33.731 1.00 43.14 175 PHE D O 1
ATOM 12254 N N . PHE D 1 179 ? 19.036 25.268 34.673 1.00 40.88 176 PHE D N 1
ATOM 12255 C CA . PHE D 1 179 ? 19.525 26.109 35.752 1.00 39.62 176 PHE D CA 1
ATOM 12256 C C . PHE D 1 179 ? 18.963 25.657 37.089 1.00 39.36 176 PHE D C 1
ATOM 12257 O O . PHE D 1 179 ? 17.808 25.273 37.175 1.00 39.25 176 PHE D O 1
ATOM 12265 N N . GLY D 1 180 ? 19.787 25.719 38.131 1.00 39.88 177 GLY D N 1
ATOM 12266 C CA . GLY D 1 180 ? 19.338 25.458 39.505 1.00 40.12 177 GLY D CA 1
ATOM 12267 C C . GLY D 1 180 ? 19.659 26.581 40.490 1.00 39.15 177 GLY D C 1
ATOM 12268 O O . GLY D 1 180 ? 20.686 27.260 40.361 1.00 39.21 177 GLY D O 1
ATOM 12269 N N . LEU D 1 181 ? 18.776 26.766 41.472 1.00 38.57 178 LEU D N 1
ATOM 12270 C CA . LEU D 1 181 ? 18.995 27.688 42.587 1.00 38.21 178 LEU D CA 1
ATOM 12271 C C . LEU D 1 181 ? 18.746 26.959 43.900 1.00 39.82 178 LEU D C 1
ATOM 12272 O O . LEU D 1 181 ? 17.778 26.209 44.008 1.00 40.25 178 LEU D O 1
ATOM 12277 N N . GLN D 1 182 ? 19.605 27.184 44.897 1.00 40.95 179 GLN D N 1
ATOM 12278 C CA . GLN D 1 182 ? 19.368 26.668 46.246 1.00 43.00 179 GLN D CA 1
ATOM 12279 C C . GLN D 1 182 ? 18.634 27.693 47.128 1.00 42.96 179 GLN D C 1
ATOM 12280 O O . GLN D 1 182 ? 18.693 27.621 48.357 1.00 45.00 179 GLN D O 1
ATOM 12286 N N . PHE D 1 183 ? 17.936 28.638 46.503 1.00 41.09 180 PHE D N 1
ATOM 12287 C CA . PHE D 1 183 ? 17.166 29.633 47.232 1.00 41.20 180 PHE D CA 1
ATOM 12288 C C . PHE D 1 183 ? 15.864 29.949 46.504 1.00 39.80 180 PHE D C 1
ATOM 12289 O O . PHE D 1 183 ? 15.661 29.518 45.382 1.00 38.51 180 PHE D O 1
ATOM 12297 N N . HIS D 1 184 ? 14.994 30.708 47.161 1.00 40.43 181 HIS D N 1
ATOM 12298 C CA . HIS D 1 184 ? 13.680 31.038 46.627 1.00 39.60 181 HIS D CA 1
ATOM 12299 C C . HIS D 1 184 ? 13.653 32.446 46.048 1.00 38.32 181 HIS D C 1
ATOM 12300 O O . HIS D 1 184 ? 13.590 33.418 46.793 1.00 39.32 181 HIS D O 1
ATOM 12307 N N . PRO D 1 185 ? 13.689 32.563 44.716 1.00 36.61 182 PRO D N 1
ATOM 12308 C CA . PRO D 1 185 ? 13.609 33.881 44.116 1.00 35.98 182 PRO D CA 1
ATOM 12309 C C . PRO D 1 185 ? 12.214 34.502 44.164 1.00 36.53 182 PRO D C 1
ATOM 12310 O O . PRO D 1 185 ? 12.086 35.697 43.924 1.00 36.76 182 PRO D O 1
ATOM 12314 N N . GLU D 1 186 ? 11.191 33.712 44.491 1.00 37.18 183 GLU D N 1
ATOM 12315 C CA . GLU D 1 186 ? 9.801 34.190 44.504 1.00 37.67 183 GLU D CA 1
ATOM 12316 C C . GLU D 1 186 ? 9.521 35.045 45.718 1.00 39.37 183 GLU D C 1
ATOM 12317 O O . GLU D 1 186 ? 8.729 35.988 45.659 1.00 40.22 183 GLU D O 1
ATOM 12323 N N . VAL D 1 187 ? 10.134 34.678 46.839 1.00 40.43 184 VAL D N 1
ATOM 12324 C CA . VAL D 1 187 ? 9.796 35.289 48.111 1.00 42.43 184 VAL D CA 1
ATOM 12325 C C . VAL D 1 187 ? 10.432 36.657 48.191 1.00 42.74 184 VAL D C 1
ATOM 12326 O O . VAL D 1 187 ? 11.475 36.902 47.600 1.00 41.53 184 VAL D O 1
ATOM 12330 N N . THR D 1 188 ? 9.781 37.551 48.920 1.00 45.02 185 THR D N 1
ATOM 12331 C CA . THR D 1 188 ? 10.237 38.927 49.032 1.00 46.11 185 THR D CA 1
ATOM 12332 C C . THR D 1 188 ? 11.597 39.016 49.731 1.00 47.02 185 THR D C 1
ATOM 12333 O O . THR D 1 188 ? 12.294 40.013 49.598 1.00 47.43 185 THR D O 1
ATOM 12337 N N . HIS D 1 189 ? 11.971 37.974 50.470 1.00 47.86 186 HIS D N 1
ATOM 12338 C CA . HIS D 1 189 ? 13.227 37.968 51.232 1.00 49.29 186 HIS D CA 1
ATOM 12339 C C . HIS D 1 189 ? 14.458 37.654 50.396 1.00 46.95 186 HIS D C 1
ATOM 12340 O O . HIS D 1 189 ? 15.549 37.508 50.942 1.00 48.11 186 HIS D O 1
ATOM 12347 N N . THR D 1 190 ? 14.282 37.528 49.084 1.00 44.20 187 THR D N 1
ATOM 12348 C CA . THR D 1 190 ? 15.383 37.697 48.144 1.00 42.35 187 THR D CA 1
ATOM 12349 C C . THR D 1 190 ? 14.958 38.862 47.225 1.00 41.44 187 THR D C 1
ATOM 12350 O O . THR D 1 190 ? 14.229 38.669 46.255 1.00 39.48 187 THR D O 1
ATOM 12354 N N . PRO D 1 191 ? 15.380 40.092 47.575 1.00 43.13 188 PRO D N 1
ATOM 12355 C CA . PRO D 1 191 ? 14.930 41.321 46.923 1.00 43.49 188 PRO D CA 1
ATOM 12356 C C . PRO D 1 191 ? 15.006 41.324 45.402 1.00 41.74 188 PRO D C 1
ATOM 12357 O O . PRO D 1 191 ? 14.084 41.808 44.765 1.00 41.82 188 PRO D O 1
ATOM 12361 N N . GLN D 1 192 ? 16.085 40.804 44.824 1.00 40.99 189 GLN D N 1
ATOM 12362 C CA . GLN D 1 192 ? 16.239 40.809 43.366 1.00 39.90 189 GLN D CA 1
ATOM 12363 C C . GLN D 1 192 ? 15.670 39.548 42.713 1.00 38.29 189 GLN D C 1
ATOM 12364 O O . GLN D 1 192 ? 15.892 39.315 41.521 1.00 37.42 189 GLN D O 1
ATOM 12370 N N . GLY D 1 193 ? 14.945 38.737 43.482 1.00 38.24 190 GLY D N 1
ATOM 12371 C CA . GLY D 1 193 ? 14.456 37.455 43.001 1.00 36.85 190 GLY D CA 1
ATOM 12372 C C . GLY D 1 193 ? 13.525 37.552 41.808 1.00 36.08 190 GLY D C 1
ATOM 12373 O O . GLY D 1 193 ? 13.562 36.698 40.931 1.00 35.25 190 GLY D O 1
ATOM 12374 N N . HIS D 1 194 ? 12.681 38.578 41.778 1.00 36.82 191 HIS D N 1
ATOM 12375 C CA . HIS D 1 194 ? 11.769 38.790 40.648 1.00 36.71 191 HIS D CA 1
ATOM 12376 C C . HIS D 1 194 ? 12.522 39.053 39.356 1.00 35.95 191 HIS D C 1
ATOM 12377 O O . HIS D 1 194 ? 12.028 38.723 38.277 1.00 35.51 191 HIS D O 1
ATOM 12384 N N . ARG D 1 195 ? 13.704 39.655 39.466 1.00 36.23 192 ARG D N 1
ATOM 12385 C CA . ARG D 1 195 ? 14.527 39.934 38.299 1.00 36.13 192 ARG D CA 1
ATOM 12386 C C . ARG D 1 195 ? 15.149 38.656 37.779 1.00 35.03 192 ARG D C 1
ATOM 12387 O O . ARG D 1 195 ? 15.194 38.429 36.577 1.00 35.34 192 ARG D O 1
ATOM 12395 N N . ILE D 1 196 ? 15.617 37.811 38.681 1.00 34.35 193 ILE D N 1
ATOM 12396 C CA . ILE D 1 196 ? 16.163 36.534 38.278 1.00 33.78 193 ILE D CA 1
ATOM 12397 C C . ILE D 1 196 ? 15.107 35.749 37.500 1.00 33.24 193 ILE D C 1
ATOM 12398 O O . ILE D 1 196 ? 15.404 35.182 36.463 1.00 33.58 193 ILE D O 1
ATOM 12403 N N . LEU D 1 197 ? 13.877 35.722 38.012 1.00 33.00 194 LEU D N 1
ATOM 12404 C CA . LEU D 1 197 ? 12.767 35.042 37.353 1.00 32.74 194 LEU D CA 1
ATOM 12405 C C . LEU D 1 197 ? 12.456 35.674 36.003 1.00 32.93 194 LEU D C 1
ATOM 12406 O O . LEU D 1 197 ? 12.192 34.974 35.010 1.00 32.99 194 LEU D O 1
ATOM 12411 N N . ALA D 1 198 ? 12.477 37.003 35.979 1.00 33.11 195 ALA D N 1
ATOM 12412 C CA . ALA D 1 198 ? 12.268 37.750 34.755 1.00 33.60 195 ALA D CA 1
ATOM 12413 C C . ALA D 1 198 ? 13.300 37.335 33.715 1.00 34.04 195 ALA D C 1
ATOM 12414 O O . ALA D 1 198 ? 12.958 37.083 32.567 1.00 34.92 195 ALA D O 1
ATOM 12416 N N . HIS D 1 199 ? 14.561 37.236 34.120 1.00 34.05 196 HIS D N 1
ATOM 12417 C CA . HIS D 1 199 ? 15.621 36.839 33.198 1.00 34.74 196 HIS D CA 1
ATOM 12418 C C . HIS D 1 199 ? 15.379 35.450 32.636 1.00 34.86 196 HIS D C 1
ATOM 12419 O O . HIS D 1 199 ? 15.563 35.230 31.453 1.00 36.47 196 HIS D O 1
ATOM 12426 N N . PHE D 1 200 ? 14.944 34.514 33.466 1.00 34.01 197 PHE D N 1
ATOM 12427 C CA . PHE D 1 200 ? 14.641 33.183 32.974 1.00 34.37 197 PHE D CA 1
ATOM 12428 C C . PHE D 1 200 ? 13.483 33.191 31.964 1.00 35.09 197 PHE D C 1
ATOM 12429 O O . PHE D 1 200 ? 13.585 32.594 30.902 1.00 36.33 197 PHE D O 1
ATOM 12437 N N . VAL D 1 201 ? 12.387 33.865 32.285 1.00 34.81 198 VAL D N 1
ATOM 12438 C CA . VAL D 1 201 ? 11.221 33.852 31.402 1.00 35.64 198 VAL D CA 1
ATOM 12439 C C . VAL D 1 201 ? 11.433 34.644 30.123 1.00 37.14 198 VAL D C 1
ATOM 12440 O O . VAL D 1 201 ? 11.158 34.150 29.035 1.00 38.90 198 VAL D O 1
ATOM 12444 N N . ILE D 1 202 ? 11.909 35.875 30.255 1.00 37.29 199 ILE D N 1
ATOM 12445 C CA . ILE D 1 202 ? 11.949 36.801 29.133 1.00 38.97 199 ILE D CA 1
ATOM 12446 C C . ILE D 1 202 ? 13.130 36.549 28.210 1.00 40.77 199 ILE D C 1
ATOM 12447 O O . ILE D 1 202 ? 12.978 36.631 26.995 1.00 42.91 199 ILE D O 1
ATOM 12452 N N . HIS D 1 203 ? 14.301 36.259 28.779 1.00 40.55 200 HIS D N 1
ATOM 12453 C CA . HIS D 1 203 ? 15.543 36.221 28.005 1.00 42.48 200 HIS D CA 1
ATOM 12454 C C . HIS D 1 203 ? 15.955 34.818 27.619 1.00 42.78 200 HIS D C 1
ATOM 12455 O O . HIS D 1 203 ? 16.215 34.561 26.448 1.00 45.24 200 HIS D O 1
ATOM 12462 N N . ILE D 1 204 ? 16.011 33.917 28.594 1.00 40.98 201 ILE D N 1
ATOM 12463 C CA . ILE D 1 204 ? 16.392 32.525 28.350 1.00 41.60 201 ILE D CA 1
ATOM 12464 C C . ILE D 1 204 ? 15.318 31.770 27.574 1.00 42.45 201 ILE D C 1
ATOM 12465 O O . ILE D 1 204 ? 15.609 31.127 26.573 1.00 44.35 201 ILE D O 1
ATOM 12470 N N . CYS D 1 205 ? 14.079 31.848 28.046 1.00 41.38 202 CYS D N 1
ATOM 12471 C CA . CYS D 1 205 ? 12.963 31.166 27.400 1.00 42.55 202 CYS D CA 1
ATOM 12472 C C . CYS D 1 205 ? 12.394 31.972 26.253 1.00 44.27 202 CYS D C 1
ATOM 12473 O O . CYS D 1 205 ? 11.545 31.474 25.512 1.00 46.01 202 CYS D O 1
ATOM 12476 N N . GLN D 1 206 ? 12.832 33.220 26.121 1.00 44.45 203 GLN D N 1
ATOM 12477 C CA . GLN D 1 206 ? 12.547 34.013 24.924 1.00 46.75 203 GLN D CA 1
ATOM 12478 C C . GLN D 1 206 ? 11.042 34.290 24.737 1.00 46.51 203 GLN D C 1
ATOM 12479 O O . GLN D 1 206 ? 10.554 34.365 23.606 1.00 48.93 203 GLN D O 1
ATOM 12485 N N . CYS D 1 207 ? 10.320 34.444 25.849 1.00 43.91 204 CYS D N 1
ATOM 12486 C CA . CYS D 1 207 ? 8.906 34.810 25.817 1.00 43.84 204 CYS D CA 1
ATOM 12487 C C . CYS D 1 207 ? 8.753 36.310 25.595 1.00 44.49 204 CYS D C 1
ATOM 12488 O O . CYS D 1 207 ? 9.604 37.090 26.018 1.00 44.06 204 CYS D O 1
ATOM 12491 N N . ILE D 1 208 ? 7.677 36.709 24.919 1.00 45.90 205 ILE D N 1
ATOM 12492 C CA . ILE D 1 208 ? 7.317 38.124 24.805 1.00 46.65 205 ILE D CA 1
ATOM 12493 C C . ILE D 1 208 ? 6.088 38.345 25.685 1.00 45.27 205 ILE D C 1
ATOM 12494 O O . ILE D 1 208 ? 5.098 37.622 25.565 1.00 45.50 205 ILE D O 1
ATOM 12499 N N . PRO D 1 209 ? 6.157 39.318 26.606 1.00 44.13 206 PRO D N 1
ATOM 12500 C CA . PRO D 1 209 ? 5.080 39.481 27.568 1.00 42.94 206 PRO D CA 1
ATOM 12501 C C . PRO D 1 209 ? 3.856 40.173 26.984 1.00 44.58 206 PRO D C 1
ATOM 12502 O O . PRO D 1 209 ? 3.906 41.359 26.682 1.00 46.28 206 PRO D O 1
ATOM 12506 N N . ASN D 1 210 ? 2.774 39.422 26.816 1.00 44.65 207 ASN D N 1
ATOM 12507 C CA . ASN D 1 210 ? 1.491 39.968 26.368 1.00 46.29 207 ASN D CA 1
ATOM 12508 C C . ASN D 1 210 ? 0.334 39.698 27.340 1.00 45.35 207 ASN D C 1
ATOM 12509 O O . ASN D 1 210 ? -0.794 40.143 27.109 1.00 46.77 207 ASN D O 1
ATOM 12514 N N . TRP D 1 211 ? 0.618 38.979 28.426 1.00 43.11 208 TRP D N 1
ATOM 12515 C CA . TRP D 1 211 ? -0.352 38.739 29.488 1.00 42.42 208 TRP D CA 1
ATOM 12516 C C . TRP D 1 211 ? -0.530 40.027 30.270 1.00 42.49 208 TRP D C 1
ATOM 12517 O O . TRP D 1 211 ? 0.138 40.256 31.268 1.00 41.01 208 TRP D O 1
ATOM 12528 N N . THR D 1 212 ? -1.424 40.871 29.776 1.00 50.79 209 THR D N 1
ATOM 12529 C CA . THR D 1 212 ? -1.683 42.187 30.339 1.00 50.14 209 THR D CA 1
ATOM 12530 C C . THR D 1 212 ? -3.148 42.223 30.726 1.00 47.61 209 THR D C 1
ATOM 12531 O O . THR D 1 212 ? -3.950 41.507 30.152 1.00 47.34 209 THR D O 1
ATOM 12535 N N . THR D 1 213 ? -3.512 43.045 31.698 1.00 46.51 210 THR D N 1
ATOM 12536 C CA . THR D 1 213 ? -4.902 43.075 32.139 1.00 44.32 210 THR D CA 1
ATOM 12537 C C . THR D 1 213 ? -5.852 43.496 30.995 1.00 44.36 210 THR D C 1
ATOM 12538 O O . THR D 1 213 ? -6.973 42.996 30.923 1.00 43.29 210 THR D O 1
ATOM 12542 N N . LYS D 1 214 ? -5.407 44.357 30.080 1.00 46.07 211 LYS D N 1
ATOM 12543 C CA . LYS D 1 214 ? -6.266 44.766 28.947 1.00 46.50 211 LYS D CA 1
ATOM 12544 C C . LYS D 1 214 ? -6.469 43.631 27.960 1.00 46.43 211 LYS D C 1
ATOM 12545 O O . LYS D 1 214 ? -7.563 43.429 27.451 1.00 45.76 211 LYS D O 1
ATOM 12551 N N . HIS D 1 215 ? -5.404 42.893 27.693 1.00 47.47 212 HIS D N 1
ATOM 12552 C CA . HIS D 1 215 ? -5.475 41.759 26.794 1.00 48.12 212 HIS D CA 1
ATOM 12553 C C . HIS D 1 215 ? -6.295 40.643 27.400 1.00 46.24 212 HIS D C 1
ATOM 12554 O O . HIS D 1 215 ? -7.024 39.971 26.696 1.00 46.53 212 HIS D O 1
ATOM 12561 N N . ILE D 1 216 ? -6.201 40.457 28.710 1.00 44.83 213 ILE D N 1
ATOM 12562 C CA . ILE D 1 216 ? -7.009 39.450 29.385 1.00 43.41 213 ILE D CA 1
ATOM 12563 C C . ILE D 1 216 ? -8.491 39.785 29.211 1.00 42.40 213 ILE D C 1
ATOM 12564 O O . ILE D 1 216 ? -9.279 38.914 28.855 1.00 42.35 213 ILE D O 1
ATOM 12569 N N . ILE D 1 217 ? -8.851 41.053 29.423 1.00 42.01 214 ILE D N 1
ATOM 12570 C CA . ILE D 1 217 ? -10.228 41.520 29.250 1.00 41.48 214 ILE D CA 1
ATOM 12571 C C . ILE D 1 217 ? -10.742 41.246 27.844 1.00 43.17 214 ILE D C 1
ATOM 12572 O O . ILE D 1 217 ? -11.852 40.752 27.683 1.00 42.88 214 ILE D O 1
ATOM 12577 N N . GLU D 1 218 ? -9.945 41.558 26.829 1.00 45.53 215 GLU D N 1
ATOM 12578 C CA . GLU D 1 218 ? -10.371 41.334 25.446 1.00 47.98 215 GLU D CA 1
ATOM 12579 C C . GLU D 1 218 ? -10.539 39.850 25.135 1.00 48.53 215 GLU D C 1
ATOM 12580 O O . GLU D 1 218 ? -11.519 39.450 24.510 1.00 48.97 215 GLU D O 1
ATOM 12586 N N . ASP D 1 219 ? -9.584 39.040 25.577 1.00 48.87 216 ASP D N 1
ATOM 12587 C CA . ASP D 1 219 ? -9.637 37.604 25.351 1.00 50.01 216 ASP D CA 1
ATOM 12588 C C . ASP D 1 219 ? -10.877 37.000 25.985 1.00 48.83 216 ASP D C 1
ATOM 12589 O O . ASP D 1 219 ? -11.536 36.146 25.384 1.00 50.10 216 ASP D O 1
ATOM 12594 N N . SER D 1 220 ? -11.186 37.440 27.203 1.00 46.80 217 SER D N 1
ATOM 12595 C CA . SER D 1 220 ? -12.262 36.838 27.972 1.00 45.56 217 SER D CA 1
ATOM 12596 C C . SER D 1 220 ? -13.612 37.236 27.398 1.00 45.20 217 SER D C 1
ATOM 12597 O O . SER D 1 220 ? -14.458 36.382 27.176 1.00 45.53 217 SER D O 1
ATOM 12600 N N . ILE D 1 221 ? -13.805 38.527 27.148 1.00 44.85 218 ILE D N 1
ATOM 12601 C CA . ILE D 1 221 ? -15.036 39.004 26.517 1.00 45.37 218 ILE D CA 1
ATOM 12602 C C . ILE D 1 221 ? -15.305 38.213 25.255 1.00 47.47 218 ILE D C 1
ATOM 12603 O O . ILE D 1 221 ? -16.421 37.782 25.008 1.00 48.00 218 ILE D O 1
ATOM 12608 N N . ARG D 1 222 ? -14.256 38.022 24.467 1.00 49.03 219 ARG D N 1
ATOM 12609 C CA . ARG D 1 222 ? -14.360 37.322 23.202 1.00 51.44 219 ARG D CA 1
ATOM 12610 C C . ARG D 1 222 ? -14.746 35.873 23.437 1.00 51.53 219 ARG D C 1
ATOM 12611 O O . ARG D 1 222 ? -15.610 35.354 22.750 1.00 52.97 219 ARG D O 1
ATOM 12619 N N . ASP D 1 223 ? -14.121 35.240 24.427 1.00 50.33 220 ASP D N 1
ATOM 12620 C CA . ASP D 1 223 ? -14.404 33.842 24.772 1.00 50.86 220 ASP D CA 1
ATOM 12621 C C . ASP D 1 223 ? -15.858 33.634 25.211 1.00 49.83 220 ASP D C 1
ATOM 12622 O O . ASP D 1 223 ? -16.470 32.619 24.882 1.00 51.22 220 ASP D O 1
ATOM 12627 N N . ILE D 1 224 ? -16.398 34.593 25.955 1.00 47.58 221 ILE D N 1
ATOM 12628 C CA . ILE D 1 224 ? -17.774 34.521 26.419 1.00 46.97 221 ILE D CA 1
ATOM 12629 C C . ILE D 1 224 ? -18.722 34.587 25.236 1.00 48.93 221 ILE D C 1
ATOM 12630 O O . ILE D 1 224 ? -19.700 33.853 25.182 1.00 50.19 221 ILE D O 1
ATOM 12635 N N . GLN D 1 225 ? -18.428 35.468 24.288 1.00 49.70 222 GLN D N 1
ATOM 12636 C CA . GLN D 1 225 ? -19.244 35.610 23.093 1.00 51.92 222 GLN D CA 1
ATOM 12637 C C . GLN D 1 225 ? -19.254 34.344 22.224 1.00 54.71 222 GLN D C 1
ATOM 12638 O O . GLN D 1 225 ? -20.283 34.005 21.651 1.00 56.70 222 GLN D O 1
ATOM 12644 N N . GLU D 1 226 ? -18.121 33.648 22.130 1.00 55.46 223 GLU D N 1
ATOM 12645 C CA . GLU D 1 226 ? -18.025 32.440 21.301 1.00 58.60 223 GLU D CA 1
ATOM 12646 C C . GLU D 1 226 ? -18.794 31.281 21.925 1.00 58.93 223 GLU D C 1
ATOM 12647 O O . GLU D 1 226 ? -19.496 30.550 21.224 1.00 61.78 223 GLU D O 1
ATOM 12653 N N . LYS D 1 227 ? -18.662 31.118 23.238 1.00 56.62 224 LYS D N 1
ATOM 12654 C CA . LYS D 1 227 ? -19.303 30.010 23.946 1.00 57.11 224 LYS D CA 1
ATOM 12655 C C . LYS D 1 227 ? -20.806 30.200 24.069 1.00 57.13 224 LYS D C 1
ATOM 12656 O O . LYS D 1 227 ? -21.583 29.306 23.728 1.00 59.24 224 LYS D O 1
ATOM 12662 N N . VAL D 1 228 ? -21.207 31.372 24.545 1.00 55.09 225 VAL D N 1
ATOM 12663 C CA . VAL D 1 228 ? -22.588 31.604 24.946 1.00 55.08 225 VAL D CA 1
ATOM 12664 C C . VAL D 1 228 ? -23.476 32.077 23.800 1.00 57.16 225 VAL D C 1
ATOM 12665 O O . VAL D 1 228 ? -24.690 31.947 23.885 1.00 58.47 225 VAL D O 1
ATOM 12669 N N . GLY D 1 229 ? -22.884 32.632 22.745 1.00 58.04 226 GLY D N 1
ATOM 12670 C CA . GLY D 1 229 ? -23.650 33.053 21.570 1.00 60.70 226 GLY D CA 1
ATOM 12671 C C . GLY D 1 229 ? -24.712 34.088 21.902 1.00 60.36 226 GLY D C 1
ATOM 12672 O O . GLY D 1 229 ? -24.418 35.095 22.542 1.00 58.35 226 GLY D O 1
ATOM 12673 N N . LYS D 1 230 ? -25.952 33.831 21.489 1.00 62.96 227 LYS D N 1
ATOM 12674 C CA . LYS D 1 230 ? -27.055 34.780 21.686 1.00 63.38 227 LYS D CA 1
ATOM 12675 C C . LYS D 1 230 ? -27.883 34.536 22.961 1.00 62.11 227 LYS D C 1
ATOM 12676 O O . LYS D 1 230 ? -28.628 35.421 23.402 1.00 61.57 227 LYS D O 1
ATOM 12682 N N . GLU D 1 231 ? -27.754 33.353 23.554 1.00 61.73 228 GLU D N 1
ATOM 12683 C CA . GLU D 1 231 ? -28.602 32.988 24.689 1.00 61.24 228 GLU D CA 1
ATOM 12684 C C . GLU D 1 231 ? -28.134 33.634 25.991 1.00 57.53 228 GLU D C 1
ATOM 12685 O O . GLU D 1 231 ? -27.043 34.187 26.057 1.00 55.69 228 GLU D O 1
ATOM 12691 N N . GLN D 1 232 ? -28.992 33.594 27.004 1.00 56.89 229 GLN D N 1
ATOM 12692 C CA . GLN D 1 232 ? -28.809 34.381 28.218 1.00 54.19 229 GLN D CA 1
ATOM 12693 C C . GLN D 1 232 ? -27.963 33.662 29.269 1.00 52.04 229 GLN D C 1
ATOM 12694 O O . GLN D 1 232 ? -27.839 32.436 29.246 1.00 52.97 229 GLN D O 1
ATOM 12700 N N . VAL D 1 233 ? -27.417 34.442 30.205 1.00 49.27 230 VAL D N 1
ATOM 12701 C CA . VAL D 1 233 ? -26.574 33.924 31.272 1.00 47.32 230 VAL D CA 1
ATOM 12702 C C . VAL D 1 233 ? -26.963 34.514 32.625 1.00 45.98 230 VAL D C 1
ATOM 12703 O O . VAL D 1 233 ? -27.167 35.714 32.754 1.00 45.57 230 VAL D O 1
ATOM 12707 N N . ILE D 1 234 ? -27.055 33.653 33.632 1.00 45.73 231 ILE D N 1
ATOM 12708 C CA . ILE D 1 234 ? -27.250 34.074 34.999 1.00 44.51 231 ILE D CA 1
ATOM 12709 C C . ILE D 1 234 ? -25.883 34.165 35.651 1.00 42.73 231 ILE D C 1
ATOM 12710 O O . ILE D 1 234 ? -25.087 33.243 35.538 1.00 42.42 231 ILE D O 1
ATOM 12715 N N . VAL D 1 235 ? -25.618 35.289 36.315 1.00 41.82 232 VAL D N 1
ATOM 12716 C CA . VAL D 1 235 ? -24.460 35.448 37.193 1.00 40.59 232 VAL D CA 1
ATOM 12717 C C . VAL D 1 235 ? -24.939 35.849 38.581 1.00 40.84 232 VAL D C 1
ATOM 12718 O O . VAL D 1 235 ? -25.731 36.772 38.719 1.00 40.98 232 VAL D O 1
ATOM 12722 N N . GLY D 1 236 ? -24.456 35.151 39.604 1.00 41.36 233 GLY D N 1
ATOM 12723 C CA . GLY D 1 236 ? -24.759 35.497 40.982 1.00 41.93 233 GLY D CA 1
ATOM 12724 C C . GLY D 1 236 ? -23.919 36.677 41.419 1.00 41.40 233 GLY D C 1
ATOM 12725 O O . GLY D 1 236 ? -22.716 36.678 41.198 1.00 40.87 233 GLY D O 1
ATOM 12726 N N . LEU D 1 237 ? -24.549 37.676 42.036 1.00 42.27 234 LEU D N 1
ATOM 12727 C CA . LEU D 1 237 ? -23.839 38.843 42.565 1.00 42.30 234 LEU D CA 1
ATOM 12728 C C . LEU D 1 237 ? -23.408 38.679 44.033 1.00 43.20 234 LEU D C 1
ATOM 12729 O O . LEU D 1 237 ? -22.460 39.315 44.492 1.00 43.11 234 LEU D O 1
ATOM 12734 N N . SER D 1 238 ? -24.128 37.845 44.766 1.00 44.86 235 SER D N 1
ATOM 12735 C CA . SER D 1 238 ? -23.777 37.488 46.139 1.00 46.05 235 SER D CA 1
ATOM 12736 C C . SER D 1 238 ? -22.415 36.773 46.216 1.00 45.84 235 SER D C 1
ATOM 12737 O O . SER D 1 238 ? -22.332 35.563 45.987 1.00 46.75 235 SER D O 1
ATOM 12740 N N . GLY D 1 239 ? -21.349 37.511 46.521 1.00 45.32 236 GLY D N 1
ATOM 12741 C CA . GLY D 1 239 ? -20.016 36.892 46.651 1.00 45.05 236 GLY D CA 1
ATOM 12742 C C . GLY D 1 239 ? -18.773 37.757 46.421 1.00 44.35 236 GLY D C 1
ATOM 12743 O O . GLY D 1 239 ? -17.719 37.240 46.032 1.00 44.43 236 GLY D O 1
ATOM 12744 N N . GLY D 1 240 ? -18.873 39.062 46.660 1.00 43.95 237 GLY D N 1
ATOM 12745 C CA . GLY D 1 240 ? -17.703 39.930 46.617 1.00 43.53 237 GLY D CA 1
ATOM 12746 C C . GLY D 1 240 ? -17.043 40.082 45.250 1.00 42.36 237 GLY D C 1
ATOM 12747 O O . GLY D 1 240 ? -17.697 39.962 44.209 1.00 41.87 237 GLY D O 1
ATOM 12748 N N . VAL D 1 241 ? -15.732 40.313 45.275 1.00 42.04 238 VAL D N 1
ATOM 12749 C CA . VAL D 1 241 ? -14.955 40.760 44.116 1.00 41.25 238 VAL D CA 1
ATOM 12750 C C . VAL D 1 241 ? -15.049 39.850 42.883 1.00 40.44 238 VAL D C 1
ATOM 12751 O O . VAL D 1 241 ? -15.182 40.343 41.766 1.00 39.87 238 VAL D O 1
ATOM 12755 N N . ASP D 1 242 ? -14.975 38.535 43.094 1.00 40.53 239 ASP D N 1
ATOM 12756 C CA . ASP D 1 242 ? -14.992 37.548 42.002 1.00 40.23 239 ASP D CA 1
ATOM 12757 C C . ASP D 1 242 ? -16.334 37.512 41.269 1.00 39.30 239 ASP D C 1
ATOM 12758 O O . ASP D 1 242 ? -16.377 37.348 40.055 1.00 39.07 239 ASP D O 1
ATOM 12763 N N . SER D 1 243 ? -17.426 37.631 42.021 1.00 38.96 240 SER D N 1
ATOM 12764 C CA . SER D 1 243 ? -18.759 37.748 41.448 1.00 38.53 240 SER D CA 1
ATOM 12765 C C . SER D 1 243 ? -18.860 39.046 40.666 1.00 37.63 240 SER D C 1
ATOM 12766 O O . SER D 1 243 ? -19.226 39.045 39.494 1.00 37.90 240 SER D O 1
ATOM 12769 N N . ALA D 1 244 ? -18.528 40.154 41.320 1.00 36.73 241 ALA D N 1
ATOM 12770 C CA . ALA D 1 244 ? -18.656 41.463 40.704 1.00 36.25 241 ALA D CA 1
ATOM 12771 C C . ALA D 1 244 ? -17.949 41.509 39.353 1.00 35.78 241 ALA D C 1
ATOM 12772 O O . ALA D 1 244 ? -18.521 41.945 38.350 1.00 35.94 241 ALA D O 1
ATOM 12774 N N . VAL D 1 245 ? -16.703 41.045 39.342 1.00 35.33 242 VAL D N 1
ATOM 12775 C CA . VAL D 1 245 ? -15.886 41.011 38.137 1.00 35.01 242 VAL D CA 1
ATOM 12776 C C . VAL D 1 245 ? -16.526 40.130 37.078 1.00 35.03 242 VAL D C 1
ATOM 12777 O O . VAL D 1 245 ? -16.640 40.531 35.927 1.00 35.33 242 VAL D O 1
ATOM 12781 N N . THR D 1 246 ? -16.966 38.943 37.472 1.00 34.92 243 THR D N 1
ATOM 12782 C CA . THR D 1 246 ? -17.612 38.031 36.537 1.00 35.58 243 THR D CA 1
ATOM 12783 C C . THR D 1 246 ? -18.843 38.675 35.886 1.00 36.07 243 THR D C 1
ATOM 12784 O O . THR D 1 246 ? -19.039 38.565 34.683 1.00 36.73 243 THR D O 1
ATOM 12788 N N . ALA D 1 247 ? -19.653 39.364 36.683 1.00 36.17 244 ALA D N 1
ATOM 12789 C CA . ALA D 1 247 ? -20.895 39.942 36.193 1.00 36.86 244 ALA D CA 1
ATOM 12790 C C . ALA D 1 247 ? -20.648 41.079 35.213 1.00 37.49 244 ALA D C 1
ATOM 12791 O O . ALA D 1 247 ? -21.267 41.113 34.146 1.00 38.72 244 ALA D O 1
ATOM 12793 N N . THR D 1 248 ? -19.758 42.007 35.567 1.00 37.13 245 THR D N 1
ATOM 12794 C CA . THR D 1 248 ? -19.505 43.180 34.725 1.00 37.81 245 THR D CA 1
ATOM 12795 C C . THR D 1 248 ? -18.797 42.751 33.453 1.00 37.86 245 THR D C 1
ATOM 12796 O O . THR D 1 248 ? -19.001 43.320 32.390 1.00 39.04 245 THR D O 1
ATOM 12800 N N . LEU D 1 249 ? -17.948 41.745 33.571 1.00 37.22 246 LEU D N 1
ATOM 12801 C CA . LEU D 1 249 ? -17.260 41.192 32.407 1.00 37.74 246 LEU D CA 1
ATOM 12802 C C . LEU D 1 249 ? -18.291 40.641 31.439 1.00 38.47 246 LEU D C 1
ATOM 12803 O O . LEU D 1 249 ? -18.219 40.896 30.250 1.00 39.75 246 LEU D O 1
ATOM 12808 N N . VAL D 1 250 ? -19.262 39.905 31.969 1.00 38.29 247 VAL D N 1
ATOM 12809 C CA . VAL D 1 250 ? -20.321 39.312 31.167 1.00 39.47 247 VAL D CA 1
ATOM 12810 C C . VAL D 1 250 ? -21.290 40.375 30.681 1.00 40.50 247 VAL D C 1
ATOM 12811 O O . VAL D 1 250 ? -21.822 40.287 29.583 1.00 42.04 247 VAL D O 1
ATOM 12815 N N . HIS D 1 251 ? -21.526 41.384 31.502 1.00 40.17 248 HIS D N 1
ATOM 12816 C CA . HIS D 1 251 ? -22.345 42.499 31.082 1.00 41.42 248 HIS D CA 1
ATOM 12817 C C . HIS D 1 251 ? -21.725 43.145 29.859 1.00 42.45 248 HIS D C 1
ATOM 12818 O O . HIS D 1 251 ? -22.412 43.465 28.898 1.00 43.93 248 HIS D O 1
ATOM 12825 N N . LYS D 1 252 ? -20.415 43.340 29.910 1.00 42.10 249 LYS D N 1
ATOM 12826 C CA . LYS D 1 252 ? -19.690 43.946 28.804 1.00 43.49 249 LYS D CA 1
ATOM 12827 C C . LYS D 1 252 ? -19.768 43.082 27.563 1.00 44.45 249 LYS D C 1
ATOM 12828 O O . LYS D 1 252 ? -19.917 43.590 26.457 1.00 46.14 249 LYS D O 1
ATOM 12834 N N . ALA D 1 253 ? -19.676 41.773 27.761 1.00 43.70 250 ALA D N 1
ATOM 12835 C CA . ALA D 1 253 ? -19.650 40.826 26.654 1.00 44.95 250 ALA D CA 1
ATOM 12836 C C . ALA D 1 253 ? -20.993 40.684 25.945 1.00 46.46 250 ALA D C 1
ATOM 12837 O O . ALA D 1 253 ? -21.015 40.570 24.726 1.00 48.55 250 ALA D O 1
ATOM 12839 N N . ILE D 1 254 ? -22.097 40.666 26.692 1.00 45.79 251 ILE D N 1
ATOM 12840 C CA . ILE D 1 254 ? -23.397 40.328 26.117 1.00 47.59 251 ILE D CA 1
ATOM 12841 C C . ILE D 1 254 ? -24.583 41.190 26.578 1.00 48.10 251 ILE D C 1
ATOM 12842 O O . ILE D 1 254 ? -25.723 40.764 26.447 1.00 49.70 251 ILE D O 1
ATOM 12847 N N . GLY D 1 255 ? -24.321 42.389 27.094 1.00 47.42 252 GLY D N 1
ATOM 12848 C CA . GLY D 1 255 ? -25.368 43.367 27.420 1.00 48.46 252 GLY D CA 1
ATOM 12849 C C . GLY D 1 255 ? -26.602 42.846 28.148 1.00 49.12 252 GLY D C 1
ATOM 12850 O O . GLY D 1 255 ? -26.495 42.308 29.250 1.00 47.53 252 GLY D O 1
ATOM 12851 N N . ASP D 1 256 ? -27.773 42.999 27.520 1.00 51.78 253 ASP D N 1
ATOM 12852 C CA . ASP D 1 256 ? -29.065 42.653 28.129 1.00 52.96 253 ASP D CA 1
ATOM 12853 C C . ASP D 1 256 ? -29.244 41.157 28.381 1.00 52.26 253 ASP D C 1
ATOM 12854 O O . ASP D 1 256 ? -30.121 40.762 29.147 1.00 52.55 253 ASP D O 1
ATOM 12859 N N . GLN D 1 257 ? -28.459 40.321 27.709 1.00 51.66 254 GLN D N 1
ATOM 12860 C CA . GLN D 1 257 ? -28.548 38.875 27.908 1.00 51.41 254 GLN D CA 1
ATOM 12861 C C . GLN D 1 257 ? -28.122 38.483 29.325 1.00 48.84 254 GLN D C 1
ATOM 12862 O O . GLN D 1 257 ? -28.479 37.412 29.806 1.00 48.93 254 GLN D O 1
ATOM 12868 N N . LEU D 1 258 ? -27.349 39.346 29.985 1.00 46.75 255 LEU D N 1
ATOM 12869 C CA . LEU D 1 258 ? -26.997 39.148 31.390 1.00 44.67 255 LEU D CA 1
ATOM 12870 C C . LEU D 1 258 ? -28.195 39.385 32.293 1.00 45.19 255 LEU D C 1
ATOM 12871 O O . LEU D 1 258 ? -28.796 40.457 32.273 1.00 45.85 255 LEU D O 1
ATOM 12876 N N . VAL D 1 259 ? -28.528 38.375 33.087 1.00 44.99 256 VAL D N 1
ATOM 12877 C CA . VAL D 1 259 ? -29.497 38.527 34.149 1.00 45.54 256 VAL D CA 1
ATOM 12878 C C . VAL D 1 259 ? -28.803 38.179 35.454 1.00 43.87 256 VAL D C 1
ATOM 12879 O O . VAL D 1 259 ? -28.481 37.016 35.697 1.00 43.34 256 VAL D O 1
ATOM 12883 N N . CYS D 1 260 ? -28.560 39.205 36.271 1.00 43.11 257 CYS D N 1
ATOM 12884 C CA . CYS D 1 260 ? -27.973 39.032 37.592 1.00 42.21 257 CYS D CA 1
ATOM 12885 C C . CYS D 1 260 ? -29.000 38.539 38.598 1.00 42.94 257 CYS D C 1
ATOM 12886 O O . CYS D 1 260 ? -30.160 38.932 38.547 1.00 44.39 257 CYS D O 1
ATOM 12889 N N . VAL D 1 261 ? -28.554 37.683 39.512 1.00 42.13 258 VAL D N 1
ATOM 12890 C CA . VAL D 1 261 ? -29.371 37.202 40.616 1.00 43.17 258 VAL D CA 1
ATOM 12891 C C . VAL D 1 261 ? -28.641 37.513 41.914 1.00 42.33 258 VAL D C 1
ATOM 12892 O O . VAL D 1 261 ? -27.430 37.302 42.015 1.00 40.94 258 VAL D O 1
ATOM 12896 N N . LEU D 1 262 ? -29.380 38.017 42.897 1.00 43.30 259 LEU D N 1
ATOM 12897 C CA . LEU D 1 262 ? -28.828 38.336 44.204 1.00 42.96 259 LEU D CA 1
ATOM 12898 C C . LEU D 1 262 ? -29.704 37.686 45.252 1.00 44.60 259 LEU D C 1
ATOM 12899 O O . LEU D 1 262 ? -30.831 38.117 45.446 1.00 46.43 259 LEU D O 1
ATOM 12904 N N . VAL D 1 263 ? -29.208 36.652 45.926 1.00 44.58 260 VAL D N 1
ATOM 12905 C CA . VAL D 1 263 ? -30.022 35.971 46.936 1.00 46.59 260 VAL D CA 1
ATOM 12906 C C . VAL D 1 263 ? -29.613 36.405 48.353 1.00 47.03 260 VAL D C 1
ATOM 12907 O O . VAL D 1 263 ? -28.443 36.298 48.740 1.00 45.84 260 VAL D O 1
ATOM 12911 N N . ASP D 1 264 ? -30.576 36.937 49.104 1.00 49.01 261 ASP D N 1
ATOM 12912 C CA . ASP D 1 264 ? -30.342 37.293 50.493 1.00 50.27 261 ASP D CA 1
ATOM 12913 C C . ASP D 1 264 ? -30.497 36.037 51.330 1.00 51.74 261 ASP D C 1
ATOM 12914 O O . ASP D 1 264 ? -31.581 35.701 51.800 1.00 53.81 261 ASP D O 1
ATOM 12919 N N . THR D 1 265 ? -29.384 35.341 51.505 1.00 50.92 262 THR D N 1
ATOM 12920 C CA . THR D 1 265 ? -29.344 34.133 52.306 1.00 52.38 262 THR D CA 1
ATOM 12921 C C . THR D 1 265 ? -29.562 34.415 53.802 1.00 54.58 262 THR D C 1
ATOM 12922 O O . THR D 1 265 ? -29.824 33.499 54.572 1.00 56.67 262 THR D O 1
ATOM 12926 N N . GLY D 1 266 ? -29.460 35.678 54.207 1.00 54.58 263 GLY D N 1
ATOM 12927 C CA . GLY D 1 266 ? -29.515 36.040 55.613 1.00 56.83 263 GLY D CA 1
ATOM 12928 C C . GLY D 1 266 ? -28.155 35.875 56.261 1.00 56.59 263 GLY D C 1
ATOM 12929 O O . GLY D 1 266 ? -28.012 36.061 57.462 1.00 58.44 263 GLY D O 1
ATOM 12930 N N . LEU D 1 267 ? -27.156 35.538 55.451 1.00 54.70 264 LEU D N 1
ATOM 12931 C CA . LEU D 1 267 ? -25.818 35.226 55.925 1.00 54.83 264 LEU D CA 1
ATOM 12932 C C . LEU D 1 267 ? -24.841 36.318 55.516 1.00 53.48 264 LEU D C 1
ATOM 12933 O O . LEU D 1 267 ? -23.629 36.153 55.650 1.00 53.35 264 LEU D O 1
ATOM 12938 N N . LEU D 1 268 ? -25.358 37.435 55.016 1.00 53.21 265 LEU D N 1
ATOM 12939 C CA . LEU D 1 268 ? -24.506 38.463 54.443 1.00 51.86 265 LEU D CA 1
ATOM 12940 C C . LEU D 1 268 ? -24.474 39.632 55.395 1.00 53.58 265 LEU D C 1
ATOM 12941 O O . LEU D 1 268 ? -25.381 39.792 56.209 1.00 55.51 265 LEU D O 1
ATOM 12946 N N . ARG D 1 269 ? -23.434 40.451 55.276 1.00 53.20 266 ARG D N 1
ATOM 12947 C CA . ARG D 1 269 ? -23.237 41.589 56.175 1.00 55.22 266 ARG D CA 1
ATOM 12948 C C . ARG D 1 269 ? -24.339 42.644 56.071 1.00 56.36 266 ARG D C 1
ATOM 12949 O O . ARG D 1 269 ? -25.102 42.671 55.103 1.00 55.07 266 ARG D O 1
ATOM 12957 N N . LEU D 1 270 ? -24.403 43.515 57.078 1.00 59.14 267 LEU D N 1
ATOM 12958 C CA . LEU D 1 270 ? -25.555 44.413 57.265 1.00 61.44 267 LEU D CA 1
ATOM 12959 C C . LEU D 1 270 ? -26.014 45.078 55.956 1.00 60.45 267 LEU D C 1
ATOM 12960 O O . LEU D 1 270 ? -27.189 44.967 55.576 1.00 61.24 267 LEU D O 1
ATOM 12965 N N . ASN D 1 271 ? -25.088 45.741 55.265 1.00 59.19 268 ASN D N 1
ATOM 12966 C CA . ASN D 1 271 ? -25.436 46.554 54.109 1.00 58.55 268 ASN D CA 1
ATOM 12967 C C . ASN D 1 271 ? -24.891 45.990 52.811 1.00 55.90 268 ASN D C 1
ATOM 12968 O O . ASN D 1 271 ? -24.555 46.749 51.907 1.00 55.33 268 ASN D O 1
ATOM 12973 N N . GLU D 1 272 ? -24.797 44.669 52.703 1.00 54.85 269 GLU D N 1
ATOM 12974 C CA . GLU D 1 272 ? -24.203 44.055 51.509 1.00 52.67 269 GLU D CA 1
ATOM 12975 C C . GLU D 1 272 ? -25.176 44.057 50.332 1.00 51.52 269 GLU D C 1
ATOM 12976 O O . GLU D 1 272 ? -24.790 44.372 49.213 1.00 50.25 269 GLU D O 1
ATOM 12982 N N . VAL D 1 273 ? -26.431 43.700 50.587 1.00 52.31 270 VAL D N 1
ATOM 12983 C CA . VAL D 1 273 ? -27.460 43.736 49.556 1.00 52.10 270 VAL D CA 1
ATOM 12984 C C . VAL D 1 273 ? -27.567 45.122 48.916 1.00 52.49 270 VAL D C 1
ATOM 12985 O O . VAL D 1 273 ? -27.563 45.236 47.690 1.00 51.77 270 VAL D O 1
ATOM 12989 N N . ASP D 1 274 ? -27.640 46.169 49.736 1.00 53.98 271 ASP D N 1
ATOM 12990 C CA . ASP D 1 274 ? -27.806 47.529 49.226 1.00 54.90 271 ASP D CA 1
ATOM 12991 C C . ASP D 1 274 ? -26.586 47.975 48.421 1.00 52.99 271 ASP D C 1
ATOM 12992 O O . ASP D 1 274 ? -26.731 48.535 47.336 1.00 52.88 271 ASP D O 1
ATOM 12997 N N . GLU D 1 275 ? -25.392 47.705 48.943 1.00 51.65 272 GLU D N 1
ATOM 12998 C CA . GLU D 1 275 ? -24.147 48.074 48.264 1.00 50.16 272 GLU D CA 1
ATOM 12999 C C . GLU D 1 275 ? -23.996 47.420 46.902 1.00 47.51 272 GLU D C 1
ATOM 13000 O O . GLU D 1 275 ? -23.539 48.065 45.966 1.00 47.12 272 GLU D O 1
ATOM 13006 N N . VAL D 1 276 ? -24.354 46.145 46.787 1.00 45.82 273 VAL D N 1
ATOM 13007 C CA . VAL D 1 276 ? -24.260 45.473 45.495 1.00 43.90 273 VAL D CA 1
ATOM 13008 C C . VAL D 1 276 ? -25.344 45.986 44.568 1.00 44.20 273 VAL D C 1
ATOM 13009 O O . VAL D 1 276 ? -25.089 46.194 43.388 1.00 43.69 273 VAL D O 1
ATOM 13013 N N . LEU D 1 277 ? -26.546 46.200 45.095 1.00 45.22 274 LEU D N 1
ATOM 13014 C CA . LEU D 1 277 ? -27.622 46.768 44.285 1.00 46.19 274 LEU D CA 1
ATOM 13015 C C . LEU D 1 277 ? -27.214 48.137 43.751 1.00 46.43 274 LEU D C 1
ATOM 13016 O O . LEU D 1 277 ? -27.493 48.467 42.602 1.00 46.42 274 LEU D O 1
ATOM 13021 N N . ASN D 1 278 ? -26.559 48.928 44.594 1.00 46.53 275 ASN D N 1
ATOM 13022 C CA . ASN D 1 278 ? -26.124 50.260 44.203 1.00 47.23 275 ASN D CA 1
ATOM 13023 C C . ASN D 1 278 ? -25.127 50.214 43.053 1.00 45.58 275 ASN D C 1
ATOM 13024 O O . ASN D 1 278 ? -25.141 51.071 42.171 1.00 46.20 275 ASN D O 1
ATOM 13029 N N . VAL D 1 279 ? -24.272 49.202 43.053 1.00 43.68 276 VAL D N 1
ATOM 13030 C CA . VAL D 1 279 ? -23.298 49.052 41.986 1.00 42.54 276 VAL D CA 1
ATOM 13031 C C . VAL D 1 279 ? -23.947 48.536 40.699 1.00 42.35 276 VAL D C 1
ATOM 13032 O O . VAL D 1 279 ? -23.752 49.127 39.659 1.00 42.88 276 VAL D O 1
ATOM 13036 N N . PHE D 1 280 ? -24.722 47.456 40.766 1.00 42.15 277 PHE D N 1
ATOM 13037 C CA . PHE D 1 280 ? -25.226 46.792 39.551 1.00 42.21 277 PHE D CA 1
ATOM 13038 C C . PHE D 1 280 ? -26.613 47.209 39.075 1.00 44.23 277 PHE D C 1
ATOM 13039 O O . PHE D 1 280 ? -26.876 47.172 37.890 1.00 44.69 277 PHE D O 1
ATOM 13047 N N . GLN D 1 281 ? -27.510 47.572 39.977 1.00 45.98 278 GLN D N 1
ATOM 13048 C CA . GLN D 1 281 ? -28.869 47.905 39.570 1.00 48.40 278 GLN D CA 1
ATOM 13049 C C . GLN D 1 281 ? -28.996 49.377 39.226 1.00 50.27 278 GLN D C 1
ATOM 13050 O O . GLN D 1 281 ? -29.608 49.720 38.222 1.00 52.00 278 GLN D O 1
ATOM 13056 N N . LYS D 1 282 ? -28.417 50.236 40.063 1.00 50.62 279 LYS D N 1
ATOM 13057 C CA . LYS D 1 282 ? -28.603 51.684 39.961 1.00 53.01 279 LYS D CA 1
ATOM 13058 C C . LYS D 1 282 ? -27.539 52.338 39.091 1.00 52.72 279 LYS D C 1
ATOM 13059 O O . LYS D 1 282 ? -27.833 53.255 38.341 1.00 54.97 279 LYS D O 1
ATOM 13065 N N . HIS D 1 283 ? -26.306 51.866 39.203 1.00 50.66 280 HIS D N 1
ATOM 13066 C CA . HIS D 1 283 ? -25.198 52.337 38.386 1.00 50.44 280 HIS D CA 1
ATOM 13067 C C . HIS D 1 283 ? -24.917 51.240 37.382 1.00 49.17 280 HIS D C 1
ATOM 13068 O O . HIS D 1 283 ? -24.552 50.149 37.767 1.00 47.65 280 HIS D O 1
ATOM 13075 N N . LEU D 1 284 ? -25.111 51.498 36.098 1.00 50.57 281 LEU D N 1
ATOM 13076 C CA . LEU D 1 284 ? -24.867 50.476 35.055 1.00 49.65 281 LEU D CA 1
ATOM 13077 C C . LEU D 1 284 ? -26.030 49.522 34.822 1.00 49.69 281 LEU D C 1
ATOM 13078 O O . LEU D 1 284 ? -25.829 48.327 34.707 1.00 48.51 281 LEU D O 1
ATOM 13083 N N . GLY D 1 285 ? -27.242 50.057 34.721 1.00 51.88 282 GLY D N 1
ATOM 13084 C CA . GLY D 1 285 ? -28.408 49.279 34.280 1.00 52.60 282 GLY D CA 1
ATOM 13085 C C . GLY D 1 285 ? -28.436 47.905 34.905 1.00 50.59 282 GLY D C 1
ATOM 13086 O O . GLY D 1 285 ? -28.523 47.786 36.113 1.00 50.76 282 GLY D O 1
ATOM 13087 N N . ALA D 1 286 ? -28.344 46.870 34.085 1.00 49.62 283 ALA D N 1
ATOM 13088 C CA . ALA D 1 286 ? -28.215 45.491 34.561 1.00 47.73 283 ALA D CA 1
ATOM 13089 C C . ALA D 1 286 ? -29.474 44.989 35.264 1.00 48.47 283 ALA D C 1
ATOM 13090 O O . ALA D 1 286 ? -29.845 45.495 36.313 1.00 48.94 283 ALA D O 1
ATOM 13092 N N . LYS D 1 287 ? -30.127 43.991 34.677 1.00 48.91 284 LYS D N 1
ATOM 13093 C CA . LYS D 1 287 ? -31.266 43.340 35.312 1.00 49.81 284 LYS D CA 1
ATOM 13094 C C . LYS D 1 287 ? -30.759 42.605 36.538 1.00 47.50 284 LYS D C 1
ATOM 13095 O O . LYS D 1 287 ? -29.867 41.763 36.434 1.00 45.57 284 LYS D O 1
ATOM 13101 N N . VAL D 1 288 ? -31.310 42.945 37.702 1.00 47.55 285 VAL D N 1
ATOM 13102 C CA . VAL D 1 288 ? -31.012 42.219 38.929 1.00 45.92 285 VAL D CA 1
ATOM 13103 C C . VAL D 1 288 ? -32.306 41.674 39.522 1.00 47.38 285 VAL D C 1
ATOM 13104 O O . VAL D 1 288 ? -33.281 42.393 39.658 1.00 49.09 285 VAL D O 1
ATOM 13108 N N . ILE D 1 289 ? -32.304 40.385 39.837 1.00 46.99 286 ILE D N 1
ATOM 13109 C CA . ILE D 1 289 ? -33.419 39.719 40.490 1.00 48.75 286 ILE D CA 1
ATOM 13110 C C . ILE D 1 289 ? -33.005 39.428 41.925 1.00 48.27 286 ILE D C 1
ATOM 13111 O O . ILE D 1 289 ? -32.003 38.768 42.158 1.00 46.54 286 ILE D O 1
ATOM 13116 N N . CYS D 1 290 ? -33.773 39.932 42.880 1.00 50.18 287 CYS D N 1
ATOM 13117 C CA . CYS D 1 290 ? -33.502 39.702 44.285 1.00 50.48 287 CYS D CA 1
ATOM 13118 C C . CYS D 1 290 ? -34.369 38.546 44.773 1.00 52.11 287 CYS D C 1
ATOM 13119 O O . CYS D 1 290 ? -35.580 38.530 44.550 1.00 54.26 287 CYS D O 1
ATOM 13122 N N . VAL D 1 291 ? -33.749 37.578 45.433 1.00 51.38 288 VAL D N 1
ATOM 13123 C CA . VAL D 1 291 ? -34.483 36.483 46.039 1.00 53.44 288 VAL D CA 1
ATOM 13124 C C . VAL D 1 291 ? -34.343 36.612 47.545 1.00 54.36 288 VAL D C 1
ATOM 13125 O O . VAL D 1 291 ? -33.246 36.864 48.033 1.00 52.69 288 VAL D O 1
ATOM 13129 N N . ASP D 1 292 ? -35.452 36.456 48.273 1.00 57.52 289 ASP D N 1
ATOM 13130 C CA . ASP D 1 292 ? -35.438 36.541 49.735 1.00 59.00 289 ASP D CA 1
ATOM 13131 C C . ASP D 1 292 ? -34.724 35.328 50.328 1.00 58.79 289 ASP D C 1
ATOM 13132 O O . ASP D 1 292 ? -33.638 35.470 50.876 1.00 57.64 289 ASP D O 1
ATOM 13137 N N . ALA D 1 293 ? -35.310 34.140 50.233 1.00 60.40 290 ALA D N 1
ATOM 13138 C CA . ALA D 1 293 ? -34.599 32.916 50.634 1.00 60.56 290 ALA D CA 1
ATOM 13139 C C . ALA D 1 293 ? -34.070 32.901 52.080 1.00 61.34 290 ALA D C 1
ATOM 13140 O O . ALA D 1 293 ? -33.315 32.009 52.452 1.00 61.17 290 ALA D O 1
ATOM 13142 N N . LYS D 1 294 ? -34.472 33.873 52.893 1.00 62.69 291 LYS D N 1
ATOM 13143 C CA . LYS D 1 294 ? -33.932 34.030 54.242 1.00 63.48 291 LYS D CA 1
ATOM 13144 C C . LYS D 1 294 ? -34.567 33.003 55.176 1.00 66.33 291 LYS D C 1
ATOM 13145 O O . LYS D 1 294 ? -33.872 32.345 55.945 1.00 66.60 291 LYS D O 1
ATOM 13151 N N . ASP D 1 295 ? -35.889 32.867 55.085 1.00 68.63 292 ASP D N 1
ATOM 13152 C CA . ASP D 1 295 ? -36.630 31.848 55.832 1.00 71.88 292 ASP D CA 1
ATOM 13153 C C . ASP D 1 295 ? -36.239 30.433 55.422 1.00 71.66 292 ASP D C 1
ATOM 13154 O O . ASP D 1 295 ? -36.407 29.492 56.188 1.00 74.08 292 ASP D O 1
ATOM 13159 N N . ARG D 1 296 ? -35.730 30.286 54.206 1.00 69.21 293 ARG D N 1
ATOM 13160 C CA . ARG D 1 296 ? -35.282 28.988 53.715 1.00 69.17 293 ARG D CA 1
ATOM 13161 C C . ARG D 1 296 ? -34.000 28.549 54.418 1.00 68.08 293 ARG D C 1
ATOM 13162 O O . ARG D 1 296 ? -33.883 27.413 54.867 1.00 70.09 293 ARG D O 1
ATOM 13170 N N . PHE D 1 297 ? -33.040 29.461 54.491 1.00 65.23 294 PHE D N 1
ATOM 13171 C CA . PHE D 1 297 ? -31.745 29.181 55.101 1.00 64.22 294 PHE D CA 1
ATOM 13172 C C . PHE D 1 297 ? -31.801 29.048 56.633 1.00 66.56 294 PHE D C 1
ATOM 13173 O O . PHE D 1 297 ? -30.895 28.463 57.217 1.00 66.90 294 PHE D O 1
ATOM 13181 N N . MET D 1 298 ? -32.840 29.586 57.280 1.00 68.30 295 MET D N 1
ATOM 13182 C CA . MET D 1 298 ? -32.959 29.508 58.750 1.00 71.05 295 MET D CA 1
ATOM 13183 C C . MET D 1 298 ? -33.554 28.172 59.192 1.00 74.57 295 MET D C 1
ATOM 13184 O O . MET D 1 298 ? -33.124 27.599 60.196 1.00 76.66 295 MET D O 1
ATOM 13189 N N . LYS D 1 299 ? -34.545 27.684 58.447 1.00 75.66 296 LYS D N 1
ATOM 13190 C CA . LYS D 1 299 ? -34.799 26.244 58.376 1.00 78.11 296 LYS D CA 1
ATOM 13191 C C . LYS D 1 299 ? -33.556 25.663 57.716 1.00 75.94 296 LYS D C 1
ATOM 13192 O O . LYS D 1 299 ? -32.616 26.397 57.456 1.00 73.25 296 LYS D O 1
ATOM 13198 N N . ALA D 1 300 ? -33.505 24.368 57.449 1.00 77.64 297 ALA D N 1
ATOM 13199 C CA . ALA D 1 300 ? -32.337 23.797 56.751 1.00 75.98 297 ALA D CA 1
ATOM 13200 C C . ALA D 1 300 ? -31.063 23.803 57.609 1.00 75.76 297 ALA D C 1
ATOM 13201 O O . ALA D 1 300 ? -30.321 22.814 57.622 1.00 76.94 297 ALA D O 1
ATOM 13203 N N . LEU D 1 301 ? -30.807 24.921 58.293 1.00 74.61 298 LEU D N 1
ATOM 13204 C CA . LEU D 1 301 ? -29.722 25.032 59.264 1.00 74.85 298 LEU D CA 1
ATOM 13205 C C . LEU D 1 301 ? -30.216 25.024 60.711 1.00 78.34 298 LEU D C 1
ATOM 13206 O O . LEU D 1 301 ? -29.465 25.395 61.609 1.00 78.80 298 LEU D O 1
ATOM 13211 N N . LYS D 1 302 ? -31.451 24.588 60.951 1.00 81.21 299 LYS D N 1
ATOM 13212 C CA . LYS D 1 302 ? -32.075 24.791 62.265 1.00 84.65 299 LYS D CA 1
ATOM 13213 C C . LYS D 1 302 ? -31.340 24.081 63.411 1.00 87.68 299 LYS D C 1
ATOM 13214 O O . LYS D 1 302 ? -31.059 24.697 64.444 1.00 88.97 299 LYS D O 1
ATOM 13220 N N . GLY D 1 303 ? -31.039 22.795 63.239 1.00 89.31 300 GLY D N 1
ATOM 13221 C CA . GLY D 1 303 ? -30.173 22.077 64.181 1.00 91.87 300 GLY D CA 1
ATOM 13222 C C . GLY D 1 303 ? -28.742 22.449 63.846 1.00 88.86 300 GLY D C 1
ATOM 13223 O O . GLY D 1 303 ? -28.418 23.625 63.765 1.00 86.37 300 GLY D O 1
ATOM 13224 N N . ILE D 1 304 ? -27.885 21.453 63.655 1.00 89.60 301 ILE D N 1
ATOM 13225 C CA . ILE D 1 304 ? -26.590 21.644 62.976 1.00 86.44 301 ILE D CA 1
ATOM 13226 C C . ILE D 1 304 ? -25.581 22.569 63.690 1.00 85.53 301 ILE D C 1
ATOM 13227 O O . ILE D 1 304 ? -25.465 23.758 63.374 1.00 82.49 301 ILE D O 1
ATOM 13232 N N . SER D 1 305 ? -24.852 21.991 64.644 1.00 88.57 302 SER D N 1
ATOM 13233 C CA . SER D 1 305 ? -23.734 22.655 65.312 1.00 88.34 302 SER D CA 1
ATOM 13234 C C . SER D 1 305 ? -22.466 22.522 64.474 1.00 86.03 302 SER D C 1
ATOM 13235 O O . SER D 1 305 ? -21.735 23.489 64.279 1.00 83.49 302 SER D O 1
ATOM 13238 N N . ASP D 1 306 ? -22.215 21.310 63.985 1.00 87.26 303 ASP D N 1
ATOM 13239 C CA . ASP D 1 306 ? -20.990 20.988 63.260 1.00 85.99 303 ASP D CA 1
ATOM 13240 C C . ASP D 1 306 ? -20.728 21.960 62.100 1.00 81.13 303 ASP D C 1
ATOM 13241 O O . ASP D 1 306 ? -21.550 22.085 61.197 1.00 78.83 303 ASP D O 1
ATOM 13246 N N . PRO D 1 307 ? -19.573 22.645 62.122 1.00 79.84 304 PRO D N 1
ATOM 13247 C CA . PRO D 1 307 ? -19.250 23.640 61.103 1.00 75.60 304 PRO D CA 1
ATOM 13248 C C . PRO D 1 307 ? -18.950 23.065 59.728 1.00 73.96 304 PRO D C 1
ATOM 13249 O O . PRO D 1 307 ? -19.083 23.776 58.739 1.00 70.75 304 PRO D O 1
ATOM 13253 N N . GLU D 1 308 ? -18.533 21.805 59.658 1.00 76.67 305 GLU D N 1
ATOM 13254 C CA . GLU D 1 308 ? -18.284 21.156 58.366 1.00 75.80 305 GLU D CA 1
ATOM 13255 C C . GLU D 1 308 ? -19.614 20.892 57.661 1.00 74.75 305 GLU D C 1
ATOM 13256 O O . GLU D 1 308 ? -19.710 20.985 56.439 1.00 72.04 305 GLU D O 1
ATOM 13262 N N . GLU D 1 309 ? -20.636 20.576 58.453 1.00 77.04 306 GLU D N 1
ATOM 13263 C CA . GLU D 1 309 ? -21.978 20.331 57.935 1.00 76.99 306 GLU D CA 1
ATOM 13264 C C . GLU D 1 309 ? -22.689 21.648 57.619 1.00 73.58 306 GLU D C 1
ATOM 13265 O O . GLU D 1 309 ? -23.487 21.713 56.686 1.00 72.12 306 GLU D O 1
ATOM 13271 N N . LYS D 1 310 ? -22.402 22.691 58.399 1.00 72.69 307 LYS D N 1
ATOM 13272 C CA . LYS D 1 310 ? -22.940 24.024 58.129 1.00 69.67 307 LYS D CA 1
ATOM 13273 C C . LYS D 1 310 ? -22.459 24.514 56.780 1.00 66.20 307 LYS D C 1
ATOM 13274 O O . LYS D 1 310 ? -23.239 25.054 56.006 1.00 64.43 307 LYS D O 1
ATOM 13280 N N . ARG D 1 311 ? -21.171 24.328 56.507 1.00 65.84 308 ARG D N 1
ATOM 13281 C CA . ARG D 1 311 ? -20.594 24.652 55.201 1.00 63.13 308 ARG D CA 1
ATOM 13282 C C . ARG D 1 311 ? -21.262 23.881 54.078 1.00 62.83 308 ARG D C 1
ATOM 13283 O O . ARG D 1 311 ? -21.485 24.425 53.017 1.00 60.38 308 ARG D O 1
ATOM 13291 N N . LYS D 1 312 ? -21.550 22.607 54.309 1.00 65.83 309 LYS D N 1
ATOM 13292 C CA . LYS D 1 312 ? -22.152 21.759 53.288 1.00 66.51 309 LYS D CA 1
ATOM 13293 C C . LYS D 1 312 ? -23.578 22.195 52.955 1.00 65.74 309 LYS D C 1
ATOM 13294 O O . LYS D 1 312 ? -23.923 22.278 51.779 1.00 64.30 309 LYS D O 1
ATOM 13300 N N . ILE D 1 313 ? -24.393 22.470 53.980 1.00 66.91 310 ILE D N 1
ATOM 13301 C CA . ILE D 1 313 ? -25.809 22.824 53.785 1.00 66.87 310 ILE D CA 1
ATOM 13302 C C . ILE D 1 313 ? -25.926 24.176 53.087 1.00 63.61 310 ILE D C 1
ATOM 13303 O O . ILE D 1 313 ? -26.447 24.266 51.983 1.00 62.40 310 ILE D O 1
ATOM 13308 N N . ALA D 1 314 ? -25.443 25.231 53.726 1.00 62.65 311 ALA D N 1
ATOM 13309 C CA . ALA D 1 314 ? -25.220 26.479 53.015 1.00 59.87 311 ALA D CA 1
ATOM 13310 C C . ALA D 1 314 ? -24.310 26.105 51.861 1.00 58.79 311 ALA D C 1
ATOM 13311 O O . ALA D 1 314 ? -23.381 25.332 52.052 1.00 60.30 311 ALA D O 1
ATOM 13313 N N . GLY D 1 315 ? -24.573 26.603 50.661 1.00 56.96 312 GLY D N 1
ATOM 13314 C CA . GLY D 1 315 ? -23.779 26.188 49.503 1.00 56.05 312 GLY D CA 1
ATOM 13315 C C . GLY D 1 315 ? -24.424 25.051 48.728 1.00 57.70 312 GLY D C 1
ATOM 13316 O O . GLY D 1 315 ? -24.305 24.994 47.512 1.00 57.04 312 GLY D O 1
ATOM 13317 N N . GLU D 1 316 ? -25.088 24.132 49.420 1.00 60.37 313 GLU D N 1
ATOM 13318 C CA . GLU D 1 316 ? -25.994 23.193 48.754 1.00 62.44 313 GLU D CA 1
ATOM 13319 C C . GLU D 1 316 ? -27.244 24.001 48.422 1.00 61.58 313 GLU D C 1
ATOM 13320 O O . GLU D 1 316 ? -27.609 24.171 47.257 1.00 60.75 313 GLU D O 1
ATOM 13326 N N . GLN D 1 317 ? -27.865 24.526 49.478 1.00 62.08 314 GLN D N 1
ATOM 13327 C CA . GLN D 1 317 ? -29.035 25.396 49.377 1.00 61.64 314 GLN D CA 1
ATOM 13328 C C . GLN D 1 317 ? -28.768 26.597 48.466 1.00 58.66 314 GLN D C 1
ATOM 13329 O O . GLN D 1 317 ? -29.663 27.079 47.777 1.00 58.56 314 GLN D O 1
ATOM 13335 N N . PHE D 1 318 ? -27.535 27.077 48.460 1.00 56.61 315 PHE D N 1
ATOM 13336 C CA . PHE D 1 318 ? -27.160 28.147 47.552 1.00 54.16 315 PHE D CA 1
ATOM 13337 C C . PHE D 1 318 ? -27.327 27.679 46.107 1.00 53.92 315 PHE D C 1
ATOM 13338 O O . PHE D 1 318 ? -28.001 28.331 45.320 1.00 53.17 315 PHE D O 1
ATOM 13346 N N . ILE D 1 319 ? -26.732 26.536 45.772 1.00 54.94 316 ILE D N 1
ATOM 13347 C CA . ILE D 1 319 ? -26.794 26.002 44.405 1.00 55.29 316 ILE D CA 1
ATOM 13348 C C . ILE D 1 319 ? -28.243 25.748 44.009 1.00 56.76 316 ILE D C 1
ATOM 13349 O O . ILE D 1 319 ? -28.685 26.186 42.950 1.00 56.19 316 ILE D O 1
ATOM 13354 N N . ARG D 1 320 ? -28.977 25.050 44.867 1.00 58.83 317 ARG D N 1
ATOM 13355 C CA . ARG D 1 320 ? -30.398 24.824 44.639 1.00 60.85 317 ARG D CA 1
ATOM 13356 C C . ARG D 1 320 ? -31.086 26.099 44.158 1.00 59.18 317 ARG D C 1
ATOM 13357 O O . ARG D 1 320 ? -31.730 26.101 43.112 1.00 59.84 317 ARG D O 1
ATOM 13365 N N . VAL D 1 321 ? -30.925 27.183 44.916 1.00 57.33 318 VAL D N 1
ATOM 13366 C CA . VAL D 1 321 ? -31.593 28.452 44.616 1.00 56.08 318 VAL D CA 1
ATOM 13367 C C . VAL D 1 321 ? -31.309 28.892 43.189 1.00 54.60 318 VAL D C 1
ATOM 13368 O O . VAL D 1 321 ? -32.214 29.310 42.477 1.00 55.25 318 VAL D O 1
ATOM 13372 N N . PHE D 1 322 ? -30.052 28.775 42.774 1.00 53.02 319 PHE D N 1
ATOM 13373 C CA . PHE D 1 322 ? -29.654 29.154 41.416 1.00 51.97 319 PHE D CA 1
ATOM 13374 C C . PHE D 1 322 ? -30.213 28.241 40.346 1.00 54.07 319 PHE D C 1
ATOM 13375 O O . PHE D 1 322 ? -30.547 28.696 39.257 1.00 54.01 319 PHE D O 1
ATOM 13383 N N . GLU D 1 323 ? -30.310 26.955 40.654 1.00 56.30 320 GLU D N 1
ATOM 13384 C CA . GLU D 1 323 ? -30.874 26.001 39.714 1.00 59.04 320 GLU D CA 1
ATOM 13385 C C . GLU D 1 323 ? -32.369 26.236 39.549 1.00 60.76 320 GLU D C 1
ATOM 13386 O O . GLU D 1 323 ? -32.904 26.014 38.472 1.00 62.10 320 GLU D O 1
ATOM 13392 N N . GLU D 1 324 ? -33.026 26.713 40.604 1.00 60.91 321 GLU D N 1
ATOM 13393 C CA . GLU D 1 324 ? -34.473 26.915 40.595 1.00 63.25 321 GLU D CA 1
ATOM 13394 C C . GLU D 1 324 ? -34.866 28.144 39.790 1.00 62.33 321 GLU D C 1
ATOM 13395 O O . GLU D 1 324 ? -35.757 28.081 38.939 1.00 64.39 321 GLU D O 1
ATOM 13401 N N . GLN D 1 325 ? -34.186 29.256 40.042 1.00 59.61 322 GLN D N 1
ATOM 13402 C CA . GLN D 1 325 ? -34.126 30.334 39.060 1.00 58.49 322 GLN D CA 1
ATOM 13403 C C . GLN D 1 325 ? -33.470 29.667 37.862 1.00 58.38 322 GLN D C 1
ATOM 13404 O O . GLN D 1 325 ? -32.910 28.588 38.007 1.00 59.25 322 GLN D O 1
ATOM 13410 N N . ALA D 1 326 ? -33.520 30.250 36.678 1.00 58.01 323 ALA D N 1
ATOM 13411 C CA . ALA D 1 326 ? -32.834 29.628 35.537 1.00 58.07 323 ALA D CA 1
ATOM 13412 C C . ALA D 1 326 ? -33.691 28.534 34.946 1.00 61.32 323 ALA D C 1
ATOM 13413 O O . ALA D 1 326 ? -33.951 28.537 33.751 1.00 62.70 323 ALA D O 1
ATOM 13415 N N . LYS D 1 327 ? -34.127 27.602 35.793 1.00 63.02 324 LYS D N 1
ATOM 13416 C CA . LYS D 1 327 ? -35.113 26.584 35.418 1.00 66.90 324 LYS D CA 1
ATOM 13417 C C . LYS D 1 327 ? -36.499 27.213 35.563 1.00 68.61 324 LYS D C 1
ATOM 13418 O O . LYS D 1 327 ? -37.425 26.602 36.080 1.00 71.64 324 LYS D O 1
ATOM 13424 N N . LYS D 1 328 ? -36.629 28.444 35.088 1.00 67.39 325 LYS D N 1
ATOM 13425 C CA . LYS D 1 328 ? -37.783 29.293 35.379 1.00 68.56 325 LYS D CA 1
ATOM 13426 C C . LYS D 1 328 ? -37.725 30.532 34.495 1.00 67.60 325 LYS D C 1
ATOM 13427 O O . LYS D 1 328 ? -38.738 30.934 33.913 1.00 70.14 325 LYS D O 1
ATOM 13433 N N . LEU D 1 329 ? -36.539 31.135 34.405 1.00 64.13 326 LEU D N 1
ATOM 13434 C CA . LEU D 1 329 ? -36.262 32.128 33.374 1.00 63.44 326 LEU D CA 1
ATOM 13435 C C . LEU D 1 329 ? -35.705 31.480 32.089 1.00 63.95 326 LEU D C 1
ATOM 13436 O O . LEU D 1 329 ? -35.223 32.187 31.199 1.00 63.16 326 LEU D O 1
ATOM 13441 N N . ASN D 1 330 ? -35.788 30.149 31.996 1.00 65.50 327 ASN D N 1
ATOM 13442 C CA . ASN D 1 330 ? -35.330 29.389 30.829 1.00 66.81 327 ASN D CA 1
ATOM 13443 C C . ASN D 1 330 ? -33.920 29.801 30.377 1.00 63.88 327 ASN D C 1
ATOM 13444 O O . ASN D 1 330 ? -33.664 29.981 29.193 1.00 64.54 327 ASN D O 1
ATOM 13449 N N . VAL D 1 331 ? -33.014 29.948 31.341 1.00 60.88 328 VAL D N 1
ATOM 13450 C CA . VAL D 1 331 ? -31.626 30.294 31.068 1.00 58.27 328 VAL D CA 1
ATOM 13451 C C . VAL D 1 331 ? -30.763 29.044 31.142 1.00 58.47 328 VAL D C 1
ATOM 13452 O O . VAL D 1 331 ? -30.868 28.269 32.092 1.00 58.71 328 VAL D O 1
ATOM 13456 N N . LYS D 1 332 ? -29.894 28.872 30.147 1.00 58.64 329 LYS D N 1
ATOM 13457 C CA . LYS D 1 332 ? -29.127 27.638 29.979 1.00 59.58 329 LYS D CA 1
ATOM 13458 C C . LYS D 1 332 ? -27.678 27.743 30.457 1.00 56.76 329 LYS D C 1
ATOM 13459 O O . LYS D 1 332 ? -27.004 26.728 30.565 1.00 57.56 329 LYS D O 1
ATOM 13465 N N . TRP D 1 333 ? -27.207 28.952 30.753 1.00 53.89 330 TRP D N 1
ATOM 13466 C CA . TRP D 1 333 ? -25.822 29.176 31.183 1.00 51.57 330 TRP D CA 1
ATOM 13467 C C . TRP D 1 333 ? -25.727 29.826 32.574 1.00 49.26 330 TRP D C 1
ATOM 13468 O O . TRP D 1 333 ? -26.421 30.797 32.856 1.00 48.32 330 TRP D O 1
ATOM 13479 N N . LEU D 1 334 ? -24.850 29.302 33.427 1.00 48.46 331 LEU D N 1
ATOM 13480 C CA . LEU D 1 334 ? -24.581 29.905 34.726 1.00 46.66 331 LEU D CA 1
ATOM 13481 C C . LEU D 1 334 ? -23.152 30.425 34.752 1.00 44.99 331 LEU D C 1
ATOM 13482 O O . LEU D 1 334 ? -22.214 29.695 34.457 1.00 45.45 331 LEU D O 1
ATOM 13487 N N . GLY D 1 335 ? -22.994 31.694 35.100 1.00 43.49 332 GLY D N 1
ATOM 13488 C CA . GLY D 1 335 ? -21.682 32.329 35.159 1.00 42.12 332 GLY D CA 1
ATOM 13489 C C . GLY D 1 335 ? -21.193 32.369 36.588 1.00 41.42 332 GLY D C 1
ATOM 13490 O O . GLY D 1 335 ? -21.854 32.950 37.461 1.00 40.84 332 GLY D O 1
ATOM 13491 N N . GLN D 1 336 ? -20.037 31.757 36.829 1.00 41.70 333 GLN D N 1
ATOM 13492 C CA . GLN D 1 336 ? -19.493 31.642 38.171 1.00 41.55 333 GLN D CA 1
ATOM 13493 C C . GLN D 1 336 ? -18.137 32.328 38.253 1.00 40.21 333 GLN D C 1
ATOM 13494 O O . GLN D 1 336 ? -17.434 32.427 37.256 1.00 40.60 333 GLN D O 1
ATOM 13500 N N . GLY D 1 337 ? -17.774 32.791 39.448 1.00 39.16 334 GLY D N 1
ATOM 13501 C CA . GLY D 1 337 ? -16.481 33.441 39.684 1.00 38.14 334 GLY D CA 1
ATOM 13502 C C . GLY D 1 337 ? -15.403 32.529 40.248 1.00 38.86 334 GLY D C 1
ATOM 13503 O O . GLY D 1 337 ? -14.653 32.929 41.136 1.00 38.68 334 GLY D O 1
ATOM 13504 N N . THR D 1 338 ? -15.324 31.299 39.740 1.00 39.85 335 THR D N 1
ATOM 13505 C CA . THR D 1 338 ? -14.242 30.384 40.092 1.00 40.83 335 THR D CA 1
ATOM 13506 C C . THR D 1 338 ? -12.938 31.022 39.653 1.00 40.41 335 THR D C 1
ATOM 13507 O O . THR D 1 338 ? -12.882 31.582 38.569 1.00 40.16 335 THR D O 1
ATOM 13511 N N . ILE D 1 339 ? -11.908 30.949 40.492 1.00 40.95 336 ILE D N 1
ATOM 13512 C CA . ILE D 1 339 ? -10.577 31.462 40.150 1.00 41.02 336 ILE D CA 1
ATOM 13513 C C . ILE D 1 339 ? -9.554 30.338 40.143 1.00 43.08 336 ILE D C 1
ATOM 13514 O O . ILE D 1 339 ? -9.855 29.233 40.562 1.00 44.46 336 ILE D O 1
ATOM 13519 N N . TYR D 1 340 ? -8.344 30.617 39.675 1.00 43.90 337 TYR D N 1
ATOM 13520 C CA . TYR D 1 340 ? -7.366 29.558 39.428 1.00 46.34 337 TYR D CA 1
ATOM 13521 C C . TYR D 1 340 ? -6.942 28.800 40.683 1.00 48.18 337 TYR D C 1
ATOM 13522 O O . TYR D 1 340 ? -6.793 27.586 40.632 1.00 50.44 337 TYR D O 1
ATOM 13531 N N . PRO D 1 341 ? -6.743 29.497 41.812 1.00 48.03 338 PRO D N 1
ATOM 13532 C CA . PRO D 1 341 ? -6.459 28.754 43.046 1.00 50.17 338 PRO D CA 1
ATOM 13533 C C . PRO D 1 341 ? -7.534 27.724 43.418 1.00 50.97 338 PRO D C 1
ATOM 13534 O O . PRO D 1 341 ? -7.193 26.647 43.917 1.00 53.55 338 PRO D O 1
ATOM 13538 N N . ASP D 1 342 ? -8.804 28.051 43.167 1.00 49.35 339 ASP D N 1
ATOM 13539 C CA . ASP D 1 342 ? -9.915 27.116 43.372 1.00 50.22 339 ASP D CA 1
ATOM 13540 C C . ASP D 1 342 ? -9.700 25.856 42.535 1.00 52.37 339 ASP D C 1
ATOM 13541 O O . ASP D 1 342 ? -9.732 24.741 43.057 1.00 54.76 339 ASP D O 1
ATOM 13546 N N . VAL D 1 343 ? -9.456 26.043 41.240 1.00 52.05 340 VAL D N 1
ATOM 13547 C CA . VAL D 1 343 ? -9.190 24.930 40.321 1.00 54.20 340 VAL D CA 1
ATOM 13548 C C . VAL D 1 343 ? -7.981 24.105 40.763 1.00 57.38 340 VAL D C 1
ATOM 13549 O O . VAL D 1 343 ? -8.003 22.876 40.683 1.00 60.01 340 VAL D O 1
ATOM 13553 N N . ILE D 1 344 ? -6.928 24.780 41.223 1.00 57.64 341 ILE D N 1
ATOM 13554 C CA . ILE D 1 344 ? -5.708 24.096 41.664 1.00 60.99 341 ILE D CA 1
ATOM 13555 C C . ILE D 1 344 ? -5.993 23.125 42.799 1.00 63.41 341 ILE D C 1
ATOM 13556 O O . ILE D 1 344 ? -5.416 22.044 42.840 1.00 66.73 341 ILE D O 1
ATOM 13561 N N . GLU D 1 345 ? -6.888 23.500 43.708 1.00 62.26 342 GLU D N 1
ATOM 13562 C CA . GLU D 1 345 ? -7.303 22.594 44.774 1.00 64.62 342 GLU D CA 1
ATOM 13563 C C . GLU D 1 345 ? -8.102 21.395 44.232 1.00 65.99 342 GLU D C 1
ATOM 13564 O O . GLU D 1 345 ? -9.255 21.522 43.809 1.00 64.07 342 GLU D O 1
ATOM 13570 N N . SER D 1 346 ? -7.454 20.232 44.244 1.00 69.72 343 SER D N 1
ATOM 13571 C CA . SER D 1 346 ? -8.048 18.970 43.785 1.00 71.93 343 SER D CA 1
ATOM 13572 C C . SER D 1 346 ? -7.456 17.789 44.548 1.00 76.00 343 SER D C 1
ATOM 13573 O O . SER D 1 346 ? -6.315 17.409 44.307 1.00 78.08 343 SER D O 1
ATOM 13576 N N . LYS D 1 373 ? -24.878 24.329 32.944 1.00 58.51 370 LYS D N 1
ATOM 13577 C CA . LYS D 1 373 ? -23.871 24.671 31.937 1.00 58.16 370 LYS D CA 1
ATOM 13578 C C . LYS D 1 373 ? -23.036 25.892 32.369 1.00 54.89 370 LYS D C 1
ATOM 13579 O O . LYS D 1 373 ? -23.438 27.030 32.143 1.00 53.60 370 LYS D O 1
ATOM 13585 N N . LEU D 1 374 ? -21.879 25.659 32.986 1.00 54.04 371 LEU D N 1
ATOM 13586 C CA . LEU D 1 374 ? -21.079 26.748 33.573 1.00 51.27 371 LEU D CA 1
ATOM 13587 C C . LEU D 1 374 ? -20.209 27.526 32.575 1.00 50.33 371 LEU D C 1
ATOM 13588 O O . LEU D 1 374 ? -19.793 27.001 31.542 1.00 51.79 371 LEU D O 1
ATOM 13593 N N . ILE D 1 375 ? -19.954 28.791 32.902 1.00 47.98 372 ILE D N 1
ATOM 13594 C CA . ILE D 1 375 ? -18.912 29.581 32.251 1.00 47.02 372 ILE D CA 1
ATOM 13595 C C . ILE D 1 375 ? -18.146 30.299 33.346 1.00 44.87 372 ILE D C 1
ATOM 13596 O O . ILE D 1 375 ? -18.740 31.004 34.156 1.00 43.66 372 ILE D O 1
ATOM 13601 N N . GLU D 1 376 ? -16.829 30.103 33.363 1.00 44.79 373 GLU D N 1
ATOM 13602 C CA . GLU D 1 376 ? -15.971 30.534 34.462 1.00 43.27 373 GLU D CA 1
ATOM 13603 C C . GLU D 1 376 ? -14.845 31.416 33.928 1.00 42.25 373 GLU D C 1
ATOM 13604 O O . GLU D 1 376 ? -13.749 30.941 33.681 1.00 43.16 373 GLU D O 1
ATOM 13610 N N . PRO D 1 377 ? -15.114 32.712 33.741 1.00 40.74 374 PRO D N 1
ATOM 13611 C CA . PRO D 1 377 ? -14.158 33.593 33.066 1.00 40.41 374 PRO D CA 1
ATOM 13612 C C . PRO D 1 377 ? -12.898 33.921 33.857 1.00 39.92 374 PRO D C 1
ATOM 13613 O O . PRO D 1 377 ? -11.915 34.355 33.273 1.00 40.25 374 PRO D O 1
ATOM 13617 N N . LEU D 1 378 ? -12.925 33.740 35.172 1.00 39.26 375 LEU D N 1
ATOM 13618 C CA . LEU D 1 378 ? -11.782 34.081 35.989 1.00 38.91 375 LEU D CA 1
ATOM 13619 C C . LEU D 1 378 ? -10.955 32.857 36.350 1.00 40.45 375 LEU D C 1
ATOM 13620 O O . LEU D 1 378 ? -10.049 32.947 37.177 1.00 40.98 375 LEU D O 1
ATOM 13625 N N . ARG D 1 379 ? -11.225 31.727 35.701 1.00 41.62 376 ARG D N 1
ATOM 13626 C CA . ARG D 1 379 ? -10.678 30.445 36.138 1.00 43.45 376 ARG D CA 1
ATOM 13627 C C . ARG D 1 379 ? -9.196 30.203 35.839 1.00 44.80 376 ARG D C 1
ATOM 13628 O O . ARG D 1 379 ? -8.659 29.180 36.238 1.00 46.59 376 ARG D O 1
ATOM 13636 N N . GLU D 1 380 ? -8.548 31.116 35.119 1.00 44.50 377 GLU D N 1
ATOM 13637 C CA . GLU D 1 380 ? -7.097 31.075 34.917 1.00 45.96 377 GLU D CA 1
ATOM 13638 C C . GLU D 1 380 ? -6.391 32.204 35.657 1.00 44.74 377 GLU D C 1
ATOM 13639 O O . GLU D 1 380 ? -5.175 32.336 35.554 1.00 45.76 377 GLU D O 1
ATOM 13645 N N . LEU D 1 381 ? -7.153 33.004 36.407 1.00 42.65 378 LEU D N 1
ATOM 13646 C CA . LEU D 1 381 ? -6.624 34.187 37.080 1.00 41.68 378 LEU D CA 1
ATOM 13647 C C . LEU D 1 381 ? -6.392 33.971 38.564 1.00 41.89 378 LEU D C 1
ATOM 13648 O O . LEU D 1 381 ? -7.160 33.286 39.227 1.00 41.25 378 LEU D O 1
ATOM 13653 N N . PHE D 1 382 ? -5.321 34.577 39.066 1.00 42.95 379 PHE D N 1
ATOM 13654 C CA . PHE D 1 382 ? -5.069 34.684 40.492 1.00 43.51 379 PHE D CA 1
ATOM 13655 C C . PHE D 1 382 ? -5.807 35.909 41.028 1.00 42.40 379 PHE D C 1
ATOM 13656 O O . PHE D 1 382 ? -6.317 36.718 40.262 1.00 41.18 379 PHE D O 1
ATOM 13664 N N . LYS D 1 383 ? -5.861 36.036 42.346 1.00 43.48 380 LYS D N 1
ATOM 13665 C CA . LYS D 1 383 ? -6.669 37.056 42.998 1.00 43.02 380 LYS D CA 1
ATOM 13666 C C . LYS D 1 383 ? -6.202 38.470 42.653 1.00 42.83 380 LYS D C 1
ATOM 13667 O O . LYS D 1 383 ? -7.016 39.357 42.477 1.00 41.71 380 LYS D O 1
ATOM 13673 N N . ASP D 1 384 ? -4.895 38.674 42.543 1.00 44.66 381 ASP D N 1
ATOM 13674 C CA . ASP D 1 384 ? -4.345 39.994 42.220 1.00 45.31 381 ASP D CA 1
ATOM 13675 C C . ASP D 1 384 ? -4.860 40.437 40.869 1.00 43.63 381 ASP D C 1
ATOM 13676 O O . ASP D 1 384 ? -5.185 41.601 40.677 1.00 43.31 381 ASP D O 1
ATOM 13681 N N . GLU D 1 385 ? -4.909 39.492 39.936 1.00 42.93 382 GLU D N 1
ATOM 13682 C CA . GLU D 1 385 ? -5.307 39.753 38.560 1.00 41.85 382 GLU D CA 1
ATOM 13683 C C . GLU D 1 385 ? -6.796 40.059 38.464 1.00 39.70 382 GLU D C 1
ATOM 13684 O O . GLU D 1 385 ? -7.209 40.895 37.669 1.00 39.18 382 GLU D O 1
ATOM 13690 N N . VAL D 1 386 ? -7.597 39.376 39.273 1.00 38.68 383 VAL D N 1
ATOM 13691 C CA . VAL D 1 386 ? -9.030 39.624 39.319 1.00 37.09 383 VAL D CA 1
ATOM 13692 C C . VAL D 1 386 ? -9.303 41.031 39.862 1.00 37.07 383 VAL D C 1
ATOM 13693 O O . VAL D 1 386 ? -10.215 41.724 39.398 1.00 36.50 383 VAL D O 1
ATOM 13697 N N . ARG D 1 387 ? -8.494 41.465 40.820 1.00 37.95 384 ARG D N 1
ATOM 13698 C CA . ARG D 1 387 ? -8.585 42.826 41.316 1.00 38.51 384 ARG D CA 1
ATOM 13699 C C . ARG D 1 387 ? -8.204 43.837 40.257 1.00 38.78 384 ARG D C 1
ATOM 13700 O O . ARG D 1 387 ? -8.889 44.839 40.101 1.00 38.67 384 ARG D O 1
ATOM 13708 N N . LYS D 1 388 ? -7.116 43.580 39.537 1.00 39.61 385 LYS D N 1
ATOM 13709 C CA . LYS D 1 388 ? -6.653 44.499 38.500 1.00 40.45 385 LYS D CA 1
ATOM 13710 C C . LYS D 1 388 ? -7.696 44.630 37.397 1.00 39.38 385 LYS D C 1
ATOM 13711 O O . LYS D 1 388 ? -7.995 45.733 36.950 1.00 39.50 385 LYS D O 1
ATOM 13717 N N . LEU D 1 389 ? -8.258 43.498 36.986 1.00 38.62 386 LEU D N 1
ATOM 13718 C CA . LEU D 1 389 ? -9.373 43.479 36.035 1.00 38.10 386 LEU D CA 1
ATOM 13719 C C . LEU D 1 389 ? -10.535 44.337 36.520 1.00 37.76 386 LEU D C 1
ATOM 13720 O O . LEU D 1 389 ? -11.030 45.197 35.791 1.00 38.16 386 LEU D O 1
ATOM 13725 N N . GLY D 1 390 ? -10.966 44.098 37.756 1.00 37.28 387 GLY D N 1
ATOM 13726 C CA . GLY D 1 390 ? -12.067 44.858 38.342 1.00 37.09 387 GLY D CA 1
ATOM 13727 C C . GLY D 1 390 ? -11.876 46.360 38.244 1.00 38.12 387 GLY D C 1
ATOM 13728 O O . GLY D 1 390 ? -12.787 47.088 37.888 1.00 38.33 387 GLY D O 1
ATOM 13729 N N . LEU D 1 391 ? -10.674 46.824 38.548 1.00 39.40 388 LEU D N 1
ATOM 13730 C CA . LEU D 1 391 ? -10.383 48.254 38.543 1.00 40.93 388 LEU D CA 1
ATOM 13731 C C . LEU D 1 391 ? -10.531 48.785 37.120 1.00 41.50 388 LEU D C 1
ATOM 13732 O O . LEU D 1 391 ? -11.218 49.770 36.896 1.00 42.27 388 LEU D O 1
ATOM 13737 N N . GLU D 1 392 ? -9.915 48.106 36.159 1.00 41.54 389 GLU D N 1
ATOM 13738 C CA . GLU D 1 392 ? -10.001 48.510 34.759 1.00 42.49 389 GLU D CA 1
ATOM 13739 C C . GLU D 1 392 ? -11.436 48.426 34.235 1.00 41.51 389 GLU D C 1
ATOM 13740 O O . GLU D 1 392 ? -11.867 49.288 33.477 1.00 42.58 389 GLU D O 1
ATOM 13746 N N . LEU D 1 393 ? -12.168 47.391 34.644 1.00 39.56 390 LEU D N 1
ATOM 13747 C CA . LEU D 1 393 ? -13.566 47.229 34.259 1.00 38.66 390 LEU D CA 1
ATOM 13748 C C . LEU D 1 393 ? -14.491 48.301 34.845 1.00 38.93 390 LEU D C 1
ATOM 13749 O O . LEU D 1 393 ? -15.672 48.336 34.530 1.00 39.20 390 LEU D O 1
ATOM 13754 N N . GLY D 1 394 ? -13.973 49.160 35.712 1.00 39.23 391 GLY D N 1
ATOM 13755 C CA . GLY D 1 394 ? -14.745 50.281 36.217 1.00 40.01 391 GLY D CA 1
ATOM 13756 C C . GLY D 1 394 ? -15.479 50.054 37.525 1.00 39.17 391 GLY D C 1
ATOM 13757 O O . GLY D 1 394 ? -16.309 50.866 37.896 1.00 40.47 391 GLY D O 1
ATOM 13758 N N . LEU D 1 395 ? -15.189 48.971 38.236 1.00 37.58 392 LEU D N 1
ATOM 13759 C CA . LEU D 1 395 ? -15.761 48.776 39.567 1.00 37.32 392 LEU D CA 1
ATOM 13760 C C . LEU D 1 395 ? -15.106 49.721 40.578 1.00 38.75 392 LEU D C 1
ATOM 13761 O O . LEU D 1 395 ? -13.979 50.174 40.359 1.00 39.67 392 LEU D O 1
ATOM 13766 N N . PRO D 1 396 ? -15.809 50.028 41.688 1.00 39.44 393 PRO D N 1
ATOM 13767 C CA . PRO D 1 396 ? -15.295 50.964 42.683 1.00 40.89 393 PRO D CA 1
ATOM 13768 C C . PRO D 1 396 ? -14.223 50.355 43.568 1.00 40.65 393 PRO D C 1
ATOM 13769 O O . PRO D 1 396 ? -14.366 49.230 44.021 1.00 39.22 393 PRO D O 1
ATOM 13773 N N . ALA D 1 397 ? -13.169 51.122 43.820 1.00 42.45 394 ALA D N 1
ATOM 13774 C CA . ALA D 1 397 ? -12.003 50.655 44.563 1.00 43.13 394 ALA D CA 1
ATOM 13775 C C . ALA D 1 397 ? -12.341 49.946 45.871 1.00 43.55 394 ALA D C 1
ATOM 13776 O O . ALA D 1 397 ? -11.729 48.936 46.198 1.00 42.97 394 ALA D O 1
ATOM 13778 N N . ASP D 1 398 ? -13.310 50.466 46.618 1.00 45.21 395 ASP D N 1
ATOM 13779 C CA . ASP D 1 398 ? -13.603 49.922 47.942 1.00 46.35 395 ASP D CA 1
ATOM 13780 C C . ASP D 1 398 ? -14.186 48.516 47.856 1.00 44.50 395 ASP D C 1
ATOM 13781 O O . ASP D 1 398 ? -13.949 47.692 48.723 1.00 44.83 395 ASP D O 1
ATOM 13786 N N . LEU D 1 399 ? -14.920 48.241 46.791 1.00 43.37 396 LEU D N 1
ATOM 13787 C CA . LEU D 1 399 ? -15.398 46.899 46.516 1.00 41.87 396 LEU D CA 1
ATOM 13788 C C . LEU D 1 399 ? -14.238 45.983 46.121 1.00 41.22 396 LEU D C 1
ATOM 13789 O O . LEU D 1 399 ? -14.215 44.821 46.518 1.00 40.95 396 LEU D O 1
ATOM 13794 N N . ILE D 1 400 ? -13.282 46.495 45.343 1.00 41.43 397 ILE D N 1
ATOM 13795 C CA . ILE D 1 400 ? -12.180 45.665 44.838 1.00 40.84 397 ILE D CA 1
ATOM 13796 C C . ILE D 1 400 ? -11.299 45.222 45.987 1.00 41.98 397 ILE D C 1
ATOM 13797 O O . ILE D 1 400 ? -11.028 44.032 46.145 1.00 41.75 397 ILE D O 1
ATOM 13802 N N . TYR D 1 401 ? -10.872 46.178 46.803 1.00 43.86 398 TYR D N 1
ATOM 13803 C CA . TYR D 1 401 ? -9.960 45.897 47.913 1.00 45.65 398 TYR D CA 1
ATOM 13804 C C . TYR D 1 401 ? -10.660 45.579 49.237 1.00 46.33 398 TYR D C 1
ATOM 13805 O O . TYR D 1 401 ? -10.076 45.715 50.293 1.00 48.17 398 TYR D O 1
ATOM 13814 N N . ARG D 1 402 ? -11.906 45.131 49.164 1.00 45.60 399 ARG D N 1
ATOM 13815 C CA . ARG D 1 402 ? -12.657 44.688 50.333 1.00 46.64 399 ARG D CA 1
ATOM 13816 C C . ARG D 1 402 ? -12.045 43.418 50.898 1.00 46.91 399 ARG D C 1
ATOM 13817 O O . ARG D 1 402 ? -11.463 42.633 50.159 1.00 46.20 399 ARG D O 1
ATOM 13825 N N . HIS D 1 403 ? -12.179 43.216 52.208 1.00 48.58 400 HIS D N 1
ATOM 13826 C CA . HIS D 1 403 ? -11.675 42.004 52.853 1.00 49.29 400 HIS D CA 1
ATOM 13827 C C . HIS D 1 403 ? -12.358 40.766 52.271 1.00 47.77 400 HIS D C 1
ATOM 13828 O O . HIS D 1 403 ? -13.502 40.836 51.843 1.00 46.48 400 HIS D O 1
ATOM 13835 N N . PRO D 1 404 ? -11.662 39.622 52.268 1.00 48.45 401 PRO D N 1
ATOM 13836 C CA . PRO D 1 404 ? -12.320 38.391 51.836 1.00 47.60 401 PRO D CA 1
ATOM 13837 C C . PRO D 1 404 ? -13.473 38.020 52.755 1.00 48.38 401 PRO D C 1
ATOM 13838 O O . PRO D 1 404 ? -13.375 38.197 53.970 1.00 50.20 401 PRO D O 1
ATOM 13842 N N . PHE D 1 405 ? -14.552 37.516 52.164 1.00 47.30 402 PHE D N 1
ATOM 13843 C CA . PHE D 1 405 ? -15.725 37.060 52.902 1.00 48.10 402 PHE D CA 1
ATOM 13844 C C . PHE D 1 405 ? -15.991 35.601 52.516 1.00 48.21 402 PHE D C 1
ATOM 13845 O O . PHE D 1 405 ? -16.105 35.282 51.333 1.00 47.04 402 PHE D O 1
ATOM 13853 N N . PRO D 1 406 ? -16.096 34.706 53.506 1.00 50.12 403 PRO D N 1
ATOM 13854 C CA . PRO D 1 406 ? -16.190 33.295 53.158 1.00 50.59 403 PRO D CA 1
ATOM 13855 C C . PRO D 1 406 ? -17.487 32.975 52.428 1.00 49.65 403 PRO D C 1
ATOM 13856 O O . PRO D 1 406 ? -18.447 33.744 52.506 1.00 49.38 403 PRO D O 1
ATOM 13860 N N . GLY D 1 407 ? -17.501 31.855 51.712 1.00 49.59 404 GLY D N 1
ATOM 13861 C CA . GLY D 1 407 ? -18.688 31.414 50.987 1.00 48.82 404 GLY D CA 1
ATOM 13862 C C . GLY D 1 407 ? -19.891 31.236 51.890 1.00 49.84 404 GLY D C 1
ATOM 13863 O O . GLY D 1 407 ? -20.915 31.879 51.693 1.00 49.19 404 GLY D O 1
ATOM 13864 N N . PRO D 1 408 ? -19.773 30.369 52.901 1.00 51.81 405 PRO D N 1
ATOM 13865 C CA . PRO D 1 408 ? -20.905 30.136 53.801 1.00 53.38 405 PRO D CA 1
ATOM 13866 C C . PRO D 1 408 ? -21.321 31.364 54.621 1.00 53.19 405 PRO D C 1
ATOM 13867 O O . PRO D 1 408 ? -22.279 31.286 55.393 1.00 54.78 405 PRO D O 1
ATOM 13871 N N . GLY D 1 409 ? -20.591 32.469 54.474 1.00 51.44 406 GLY D N 1
ATOM 13872 C CA . GLY D 1 409 ? -20.977 33.740 55.065 1.00 51.24 406 GLY D CA 1
ATOM 13873 C C . GLY D 1 409 ? -21.036 33.697 56.572 1.00 53.52 406 GLY D C 1
ATOM 13874 O O . GLY D 1 409 ? -20.234 33.025 57.216 1.00 55.26 406 GLY D O 1
ATOM 13875 N N . LEU D 1 410 ? -22.013 34.391 57.138 1.00 54.04 407 LEU D N 1
ATOM 13876 C CA . LEU D 1 410 ? -22.105 34.527 58.581 1.00 56.71 407 LEU D CA 1
ATOM 13877 C C . LEU D 1 410 ? -22.588 33.260 59.290 1.00 59.10 407 LEU D C 1
ATOM 13878 O O . LEU D 1 410 ? -22.922 33.315 60.476 1.00 61.87 407 LEU D O 1
ATOM 13883 N N . ALA D 1 411 ? -22.612 32.126 58.584 1.00 58.46 408 ALA D N 1
ATOM 13884 C CA . ALA D 1 411 ? -22.955 30.832 59.179 1.00 60.81 408 ALA D CA 1
ATOM 13885 C C . ALA D 1 411 ? -21.795 30.328 60.039 1.00 62.71 408 ALA D C 1
ATOM 13886 O O . ALA D 1 411 ? -21.997 29.690 61.078 1.00 65.34 408 ALA D O 1
ATOM 13888 N N . ILE D 1 412 ? -20.577 30.616 59.584 1.00 61.35 409 ILE D N 1
ATOM 13889 C CA . ILE D 1 412 ? -19.399 30.567 60.444 1.00 63.27 409 ILE D CA 1
ATOM 13890 C C . ILE D 1 412 ? -19.510 31.860 61.244 1.00 63.74 409 ILE D C 1
ATOM 13891 O O . ILE D 1 412 ? -20.456 32.608 61.053 1.00 63.15 409 ILE D O 1
ATOM 13896 N N . ARG D 1 413 ? -18.582 32.151 62.142 1.00 65.39 410 ARG D N 1
ATOM 13897 C CA . ARG D 1 413 ? -18.678 33.391 62.932 1.00 66.41 410 ARG D CA 1
ATOM 13898 C C . ARG D 1 413 ? -19.833 33.395 63.951 1.00 68.86 410 ARG D C 1
ATOM 13899 O O . ARG D 1 413 ? -19.980 34.340 64.722 1.00 70.18 410 ARG D O 1
ATOM 13907 N N . ILE D 1 414 ? -20.665 32.356 63.914 1.00 69.59 411 ILE D N 1
ATOM 13908 C CA . ILE D 1 414 ? -21.496 31.964 65.043 1.00 72.84 411 ILE D CA 1
ATOM 13909 C C . ILE D 1 414 ? -21.003 30.576 65.425 1.00 74.94 411 ILE D C 1
ATOM 13910 O O . ILE D 1 414 ? -20.967 29.681 64.582 1.00 73.56 411 ILE D O 1
ATOM 13915 N N . LEU D 1 415 ? -20.600 30.397 66.677 1.00 78.56 412 LEU D N 1
ATOM 13916 C CA . LEU D 1 415 ? -20.077 29.104 67.110 1.00 81.24 412 LEU D CA 1
ATOM 13917 C C . LEU D 1 415 ? -21.191 28.078 67.281 1.00 83.13 412 LEU D C 1
ATOM 13918 O O . LEU D 1 415 ? -21.034 26.921 66.896 1.00 83.59 412 LEU D O 1
ATOM 13923 N N . GLY D 1 416 ? -22.323 28.503 67.826 1.00 84.47 413 GLY D N 1
ATOM 13924 C CA . GLY D 1 416 ? -23.443 27.598 68.026 1.00 86.81 413 GLY D CA 1
ATOM 13925 C C . GLY D 1 416 ? -24.199 27.249 66.755 1.00 84.11 413 GLY D C 1
ATOM 13926 O O . GLY D 1 416 ? -23.633 27.210 65.661 1.00 80.71 413 GLY D O 1
ATOM 13927 N N . GLU D 1 417 ? -25.485 26.959 66.925 1.00 85.98 414 GLU D N 1
ATOM 13928 C CA . GLU D 1 417 ? -26.405 26.786 65.812 1.00 84.02 414 GLU D CA 1
ATOM 13929 C C . GLU D 1 417 ? -26.873 28.164 65.363 1.00 81.34 414 GLU D C 1
ATOM 13930 O O . GLU D 1 417 ? -27.286 28.979 66.181 1.00 82.77 414 GLU D O 1
ATOM 13936 N N . VAL D 1 418 ? -26.781 28.433 64.068 1.00 77.91 415 VAL D N 1
ATOM 13937 C CA . VAL D 1 418 ? -27.282 29.690 63.510 1.00 75.71 415 VAL D CA 1
ATOM 13938 C C . VAL D 1 418 ? -28.799 29.722 63.653 1.00 77.49 415 VAL D C 1
ATOM 13939 O O . VAL D 1 418 ? -29.451 28.702 63.437 1.00 79.03 415 VAL D O 1
ATOM 13943 N N . SER D 1 419 ? -29.364 30.872 64.025 1.00 77.96 416 SER D N 1
ATOM 13944 C CA . SER D 1 419 ? -30.791 30.918 64.362 1.00 80.49 416 SER D CA 1
ATOM 13945 C C . SER D 1 419 ? -31.506 32.266 64.205 1.00 80.00 416 SER D C 1
ATOM 13946 O O . SER D 1 419 ? -32.504 32.509 64.900 1.00 83.26 416 SER D O 1
ATOM 13949 N N . ALA D 1 420 ? -31.028 33.128 63.307 1.00 80.79 417 ALA D N 1
ATOM 13950 C CA . ALA D 1 420 ? -31.705 34.400 63.001 1.00 82.14 417 ALA D CA 1
ATOM 13951 C C . ALA D 1 420 ? -31.518 35.441 64.108 1.00 79.26 417 ALA D C 1
ATOM 13952 O O . ALA D 1 420 ? -30.887 36.474 63.892 1.00 76.58 417 ALA D O 1
ATOM 13954 N N . GLU D 1 421 ? -32.059 35.175 65.293 1.00 80.46 418 GLU D N 1
ATOM 13955 C CA . GLU D 1 421 ? -31.900 36.100 66.414 1.00 78.55 418 GLU D CA 1
ATOM 13956 C C . GLU D 1 421 ? -30.419 36.350 66.708 1.00 72.58 418 GLU D C 1
ATOM 13957 O O . GLU D 1 421 ? -30.051 37.451 67.115 1.00 70.83 418 GLU D O 1
ATOM 13963 N N . TYR D 1 422 ? -29.582 35.334 66.486 1.00 70.24 419 TYR D N 1
ATOM 13964 C CA . TYR D 1 422 ? -28.136 35.437 66.726 1.00 65.36 419 TYR D CA 1
ATOM 13965 C C . TYR D 1 422 ? -27.366 36.180 65.632 1.00 63.04 419 TYR D C 1
ATOM 13966 O O . TYR D 1 422 ? -26.402 36.874 65.943 1.00 60.06 419 TYR D O 1
ATOM 13975 N N . ILE D 1 423 ? -27.742 36.017 64.363 1.00 64.94 420 ILE D N 1
ATOM 13976 C CA . ILE D 1 423 ? -27.067 36.766 63.297 1.00 63.35 420 ILE D CA 1
ATOM 13977 C C . ILE D 1 423 ? -27.385 38.251 63.406 1.00 63.71 420 ILE D C 1
ATOM 13978 O O . ILE D 1 423 ? -26.523 39.083 63.142 1.00 61.39 420 ILE D O 1
ATOM 13983 N N . ASN D 1 424 ? -28.613 38.575 63.813 1.00 67.20 421 ASN D N 1
ATOM 13984 C CA . ASN D 1 424 ? -29.037 39.970 63.965 1.00 68.90 421 ASN D CA 1
ATOM 13985 C C . ASN D 1 424 ? -28.122 40.746 64.903 1.00 65.77 421 ASN D C 1
ATOM 13986 O O . ASN D 1 424 ? -27.749 41.880 64.607 1.00 65.71 421 ASN D O 1
ATOM 13991 N N . ILE D 1 425 ? -27.760 40.135 66.027 1.00 63.79 422 ILE D N 1
ATOM 13992 C CA . ILE D 1 425 ? -26.813 40.767 66.948 1.00 61.38 422 ILE D CA 1
ATOM 13993 C C . ILE D 1 425 ? -25.383 40.697 66.426 1.00 57.64 422 ILE D C 1
ATOM 13994 O O . ILE D 1 425 ? -24.619 41.638 66.612 1.00 56.72 422 ILE D O 1
ATOM 13999 N N . LEU D 1 426 ? -25.020 39.612 65.753 1.00 56.43 423 LEU D N 1
ATOM 14000 C CA . LEU D 1 426 ? -23.703 39.543 65.120 1.00 53.71 423 LEU D CA 1
ATOM 14001 C C . LEU D 1 426 ? -23.574 40.619 64.038 1.00 54.57 423 LEU D C 1
ATOM 14002 O O . LEU D 1 426 ? -22.552 41.286 63.952 1.00 53.12 423 LEU D O 1
ATOM 14007 N N . LYS D 1 427 ? -24.613 40.783 63.223 1.00 57.78 424 LYS D N 1
ATOM 14008 C CA . LYS D 1 427 ? -24.634 41.826 62.190 1.00 59.57 424 LYS D CA 1
ATOM 14009 C C . LYS D 1 427 ? -24.303 43.203 62.757 1.00 59.70 424 LYS D C 1
ATOM 14010 O O . LYS D 1 427 ? -23.500 43.934 62.176 1.00 59.44 424 LYS D O 1
ATOM 14016 N N . GLN D 1 428 ? -24.929 43.556 63.879 1.00 60.90 425 GLN D N 1
ATOM 14017 C CA . GLN D 1 428 ? -24.687 44.851 64.513 1.00 61.94 425 GLN D CA 1
ATOM 14018 C C . GLN D 1 428 ? -23.238 44.942 64.982 1.00 58.54 425 GLN D C 1
ATOM 14019 O O . GLN D 1 428 ? -22.547 45.918 64.679 1.00 58.93 425 GLN D O 1
ATOM 14025 N N . ALA D 1 429 ? -22.788 43.917 65.707 1.00 55.76 426 ALA D N 1
ATOM 14026 C CA . ALA D 1 429 ? -21.426 43.867 66.246 1.00 53.15 426 ALA D CA 1
ATOM 14027 C C . ALA D 1 429 ? -20.408 44.009 65.133 1.00 52.13 426 ALA D C 1
ATOM 14028 O O . ALA D 1 429 ? -19.480 44.809 65.215 1.00 51.96 426 ALA D O 1
ATOM 14030 N N . ASP D 1 430 ? -20.600 43.225 64.084 1.00 52.12 427 ASP D N 1
ATOM 14031 C CA . ASP D 1 430 ? -19.718 43.271 62.929 1.00 51.92 427 ASP D CA 1
ATOM 14032 C C . ASP D 1 430 ? -19.740 44.670 62.318 1.00 53.97 427 ASP D C 1
ATOM 14033 O O . ASP D 1 430 ? -18.696 45.304 62.169 1.00 53.82 427 ASP D O 1
ATOM 14038 N N . ALA D 1 431 ? -20.937 45.158 62.008 1.00 56.51 428 ALA D N 1
ATOM 14039 C CA . ALA D 1 431 ? -21.097 46.485 61.427 1.00 59.57 428 ALA D CA 1
ATOM 14040 C C . ALA D 1 431 ? -20.311 47.532 62.212 1.00 59.73 428 ALA D C 1
ATOM 14041 O O . ALA D 1 431 ? -19.533 48.286 61.632 1.00 60.88 428 ALA D O 1
ATOM 14043 N N . ILE D 1 432 ? -20.502 47.564 63.529 1.00 59.19 429 ILE D N 1
ATOM 14044 C CA . ILE D 1 432 ? -19.831 48.549 64.384 1.00 60.09 429 ILE D CA 1
ATOM 14045 C C . ILE D 1 432 ? -18.322 48.442 64.260 1.00 58.04 429 ILE D C 1
ATOM 14046 O O . ILE D 1 432 ? -17.642 49.442 64.048 1.00 60.07 429 ILE D O 1
ATOM 14051 N N . PHE D 1 433 ? -17.808 47.224 64.378 1.00 54.80 430 PHE D N 1
ATOM 14052 C CA . PHE D 1 433 ? -16.372 46.996 64.319 1.00 53.43 430 PHE D CA 1
ATOM 14053 C C . PHE D 1 433 ? -15.815 47.510 63.017 1.00 54.94 430 PHE D C 1
ATOM 14054 O O . PHE D 1 433 ? -14.881 48.294 63.012 1.00 56.31 430 PHE D O 1
ATOM 14062 N N . ILE D 1 434 ? -16.395 47.055 61.915 1.00 55.26 431 ILE D N 1
ATOM 14063 C CA . ILE D 1 434 ? -15.983 47.514 60.599 1.00 57.36 431 ILE D CA 1
ATOM 14064 C C . ILE D 1 434 ? -16.712 48.827 60.294 1.00 61.06 431 ILE D C 1
ATOM 14065 O O . ILE D 1 434 ? -17.656 48.880 59.508 1.00 63.28 431 ILE D O 1
ATOM 14070 N N . GLU D 1 435 ? -16.268 49.882 60.956 1.00 62.61 432 GLU D N 1
ATOM 14071 C CA . GLU D 1 435 ? -16.775 51.226 60.736 1.00 67.03 432 GLU D CA 1
ATOM 14072 C C . GLU D 1 435 ? -15.740 52.120 61.385 1.00 68.55 432 GLU D C 1
ATOM 14073 O O . GLU D 1 435 ? -15.120 52.942 60.728 1.00 71.60 432 GLU D O 1
ATOM 14079 N N . GLU D 1 436 ? -15.538 51.930 62.682 1.00 66.95 433 GLU D N 1
ATOM 14080 C CA . GLU D 1 436 ? -14.246 52.205 63.268 1.00 67.17 433 GLU D CA 1
ATOM 14081 C C . GLU D 1 436 ? -13.361 51.245 62.491 1.00 64.23 433 GLU D C 1
ATOM 14082 O O . GLU D 1 436 ? -13.770 50.122 62.254 1.00 61.49 433 GLU D O 1
ATOM 14088 N N . LEU D 1 437 ? -12.172 51.671 62.089 1.00 65.68 434 LEU D N 1
ATOM 14089 C CA . LEU D 1 437 ? -11.334 50.959 61.097 1.00 64.35 434 LEU D CA 1
ATOM 14090 C C . LEU D 1 437 ? -11.470 51.715 59.801 1.00 67.61 434 LEU D C 1
ATOM 14091 O O . LEU D 1 437 ? -10.479 52.178 59.253 1.00 70.16 434 LEU D O 1
ATOM 14096 N N . LYS D 1 438 ? -12.702 51.840 59.311 1.00 68.23 435 LYS D N 1
ATOM 14097 C CA . LYS D 1 438 ? -12.983 52.752 58.201 1.00 72.56 435 LYS D CA 1
ATOM 14098 C C . LYS D 1 438 ? -12.769 54.181 58.677 1.00 76.83 435 LYS D C 1
ATOM 14099 O O . LYS D 1 438 ? -12.065 54.959 58.037 1.00 80.64 435 LYS D O 1
ATOM 14105 N N . LYS D 1 439 ? -13.374 54.503 59.814 1.00 76.90 436 LYS D N 1
ATOM 14106 C CA . LYS D 1 439 ? -13.360 55.855 60.359 1.00 81.97 436 LYS D CA 1
ATOM 14107 C C . LYS D 1 439 ? -11.977 56.251 60.877 1.00 83.25 436 LYS D C 1
ATOM 14108 O O . LYS D 1 439 ? -11.618 57.424 60.836 1.00 88.59 436 LYS D O 1
ATOM 14114 N N . SER D 1 440 ? -11.200 55.273 61.334 1.00 79.15 437 SER D N 1
ATOM 14115 C CA . SER D 1 440 ? -9.863 55.523 61.869 1.00 80.79 437 SER D CA 1
ATOM 14116 C C . SER D 1 440 ? -8.746 55.124 60.905 1.00 80.66 437 SER D C 1
ATOM 14117 O O . SER D 1 440 ? -7.582 55.061 61.303 1.00 81.65 437 SER D O 1
ATOM 14120 N N . ASP D 1 441 ? -9.100 54.858 59.648 1.00 80.16 438 ASP D N 1
ATOM 14121 C CA . ASP D 1 441 ? -8.144 54.449 58.605 1.00 80.60 438 ASP D CA 1
ATOM 14122 C C . ASP D 1 441 ? -7.221 53.272 58.982 1.00 77.31 438 ASP D C 1
ATOM 14123 O O . ASP D 1 441 ? -6.077 53.211 58.526 1.00 79.19 438 ASP D O 1
ATOM 14128 N N . TYR D 1 442 ? -7.723 52.336 59.791 1.00 72.92 439 TYR D N 1
ATOM 14129 C CA . TYR D 1 442 ? -6.986 51.105 60.098 1.00 70.21 439 TYR D CA 1
ATOM 14130 C C . TYR D 1 442 ? -7.409 49.934 59.208 1.00 67.20 439 TYR D C 1
ATOM 14131 O O . TYR D 1 442 ? -6.737 48.906 59.180 1.00 66.09 439 TYR D O 1
ATOM 14140 N N . TYR D 1 443 ? -8.510 50.094 58.476 1.00 66.85 440 TYR D N 1
ATOM 14141 C CA . TYR D 1 443 ? -9.068 49.014 57.652 1.00 64.65 440 TYR D CA 1
ATOM 14142 C C . TYR D 1 443 ? -8.064 48.432 56.666 1.00 66.09 440 TYR D C 1
ATOM 14143 O O . TYR D 1 443 ? -7.903 47.218 56.584 1.00 64.43 440 TYR D O 1
ATOM 14152 N N . HIS D 1 444 ? -7.395 49.291 55.913 1.00 69.92 441 HIS D N 1
ATOM 14153 C CA . HIS D 1 444 ? -6.478 48.813 54.889 1.00 72.23 441 HIS D CA 1
ATOM 14154 C C . HIS D 1 444 ? -5.072 48.510 55.409 1.00 73.25 441 HIS D C 1
ATOM 14155 O O . HIS D 1 444 ? -4.201 48.121 54.635 1.00 75.84 441 HIS D O 1
ATOM 14162 N N . GLN D 1 445 ? -4.855 48.676 56.712 1.00 71.91 442 GLN D N 1
ATOM 14163 C CA . GLN D 1 445 ? -3.617 48.228 57.349 1.00 72.87 442 GLN D CA 1
ATOM 14164 C C . GLN D 1 445 ? -3.751 46.798 57.894 1.00 69.35 442 GLN D C 1
ATOM 14165 O O . GLN D 1 445 ? -2.791 46.245 58.433 1.00 70.46 442 GLN D O 1
ATOM 14171 N N . VAL D 1 446 ? -4.936 46.206 57.752 1.00 65.81 443 VAL D N 1
ATOM 14172 C CA . VAL D 1 446 ? -5.168 44.817 58.134 1.00 63.01 443 VAL D CA 1
ATOM 14173 C C . VAL D 1 446 ? -5.722 44.025 56.951 1.00 62.84 443 VAL D C 1
ATOM 14174 O O . VAL D 1 446 ? -6.398 44.582 56.088 1.00 63.58 443 VAL D O 1
ATOM 14178 N N . SER D 1 447 ? -5.433 42.727 56.917 1.00 62.51 444 SER D N 1
ATOM 14179 C CA . SER D 1 447 ? -5.837 41.868 55.802 1.00 63.32 444 SER D CA 1
ATOM 14180 C C . SER D 1 447 ? -7.288 41.398 55.903 1.00 60.41 444 SER D C 1
ATOM 14181 O O . SER D 1 447 ? -7.969 41.245 54.893 1.00 61.36 444 SER D O 1
ATOM 14184 N N . GLN D 1 448 ? -7.745 41.147 57.123 1.00 57.49 445 GLN D N 1
ATOM 14185 C CA . GLN D 1 448 ? -9.101 40.671 57.373 1.00 55.25 445 GLN D CA 1
ATOM 14186 C C . GLN D 1 448 ? -9.531 41.208 58.715 1.00 52.65 445 GLN D C 1
ATOM 14187 O O . GLN D 1 448 ? -8.688 41.497 59.553 1.00 52.79 445 GLN D O 1
ATOM 14193 N N . ALA D 1 449 ? -10.833 41.361 58.915 1.00 51.26 446 ALA D N 1
ATOM 14194 C CA . ALA D 1 449 ? -11.359 41.822 60.199 1.00 49.44 446 ALA D CA 1
ATOM 14195 C C . ALA D 1 449 ? -12.825 41.466 60.335 1.00 48.40 446 ALA D C 1
ATOM 14196 O O . ALA D 1 449 ? -13.610 41.725 59.440 1.00 49.65 446 ALA D O 1
ATOM 14198 N N . PHE D 1 450 ? -13.197 40.867 61.452 1.00 47.12 447 PHE D N 1
ATOM 14199 C CA . PHE D 1 450 ? -14.587 40.501 61.661 1.00 46.84 447 PHE D CA 1
ATOM 14200 C C . PHE D 1 450 ? -14.899 40.146 63.109 1.00 45.47 447 PHE D C 1
ATOM 14201 O O . PHE D 1 450 ? -14.014 39.779 63.874 1.00 44.90 447 PHE D O 1
ATOM 14209 N N . ALA D 1 451 ? -16.173 40.272 63.462 1.00 45.45 448 ALA D N 1
ATOM 14210 C CA . ALA D 1 451 ? -16.665 39.826 64.746 1.00 44.82 448 ALA D CA 1
ATOM 14211 C C . ALA D 1 451 ? -17.164 38.403 64.598 1.00 45.24 448 ALA D C 1
ATOM 14212 O O . ALA D 1 451 ? -17.513 37.974 63.499 1.00 46.06 448 ALA D O 1
ATOM 14214 N N . VAL D 1 452 ? -17.176 37.682 65.716 1.00 45.13 449 VAL D N 1
ATOM 14215 C CA . VAL D 1 452 ? -17.793 36.360 65.804 1.00 46.18 449 VAL D CA 1
ATOM 14216 C C . VAL D 1 452 ? -18.625 36.295 67.093 1.00 46.33 449 VAL D C 1
ATOM 14217 O O . VAL D 1 452 ? -18.250 36.877 68.111 1.00 45.64 449 VAL D O 1
ATOM 14221 N N . PHE D 1 453 ? -19.761 35.602 67.020 1.00 47.83 450 PHE D N 1
ATOM 14222 C CA . PHE D 1 453 ? -20.774 35.592 68.078 1.00 48.66 450 PHE D CA 1
ATOM 14223 C C . PHE D 1 453 ? -20.728 34.291 68.852 1.00 49.76 450 PHE D C 1
ATOM 14224 O O . PHE D 1 453 ? -20.868 33.214 68.280 1.00 51.38 450 PHE D O 1
ATOM 14232 N N . MET D 1 454 ? -20.556 34.404 70.162 1.00 49.63 451 MET D N 1
ATOM 14233 C CA . MET D 1 454 ? -20.535 33.257 71.050 1.00 51.07 451 MET D CA 1
ATOM 14234 C C . MET D 1 454 ? -21.854 33.243 71.831 1.00 53.39 451 MET D C 1
ATOM 14235 O O . MET D 1 454 ? -22.262 34.279 72.378 1.00 53.24 451 MET D O 1
ATOM 14240 N N . PRO D 1 455 ? -22.537 32.082 71.882 1.00 56.09 452 PRO D N 1
ATOM 14241 C CA . PRO D 1 455 ? -23.798 31.994 72.603 1.00 58.76 452 PRO D CA 1
ATOM 14242 C C . PRO D 1 455 ? -23.603 31.549 74.051 1.00 60.32 452 PRO D C 1
ATOM 14243 O O . PRO D 1 455 ? -24.264 30.617 74.497 1.00 63.71 452 PRO D O 1
ATOM 14247 N N . LEU D 1 456 ? -22.724 32.214 74.792 1.00 58.73 453 LEU D N 1
ATOM 14248 C CA . LEU D 1 456 ? -22.353 31.712 76.107 1.00 60.63 453 LEU D CA 1
ATOM 14249 C C . LEU D 1 456 ? -22.859 32.527 77.287 1.00 61.88 453 LEU D C 1
ATOM 14250 O O . LEU D 1 456 ? -23.217 31.946 78.317 1.00 65.30 453 LEU D O 1
ATOM 14255 N N . LYS D 1 457 ? -22.894 33.852 77.161 1.00 59.94 454 LYS D N 1
ATOM 14256 C CA . LYS D 1 457 ? -23.527 34.704 78.184 1.00 61.85 454 LYS D CA 1
ATOM 14257 C C . LYS D 1 457 ? -22.640 34.958 79.418 1.00 62.15 454 LYS D C 1
ATOM 14258 O O . LYS D 1 457 ? -22.125 34.019 80.017 1.00 63.04 454 LYS D O 1
ATOM 14264 N N . SER D 1 458 ? -22.486 36.228 79.798 1.00 61.91 455 SER D N 1
ATOM 14265 C CA . SER D 1 458 ? -21.716 36.617 80.992 1.00 63.29 455 SER D CA 1
ATOM 14266 C C . SER D 1 458 ? -22.304 37.863 81.653 1.00 65.61 455 SER D C 1
ATOM 14267 O O . SER D 1 458 ? -23.127 38.545 81.057 1.00 65.51 455 SER D O 1
ATOM 14270 N N . VAL D 1 459 ? -21.859 38.169 82.870 1.00 68.19 456 VAL D N 1
ATOM 14271 C CA . VAL D 1 459 ? -22.347 39.346 83.600 1.00 71.63 456 VAL D CA 1
ATOM 14272 C C . VAL D 1 459 ? -21.631 40.616 83.136 1.00 70.33 456 VAL D C 1
ATOM 14273 O O . VAL D 1 459 ? -22.174 41.719 83.218 1.00 72.44 456 VAL D O 1
ATOM 14277 N N . TYR D 1 468 ? -27.110 39.535 82.582 1.00 79.92 465 TYR D N 1
ATOM 14278 C CA . TYR D 1 468 ? -26.280 38.685 81.729 1.00 75.29 465 TYR D CA 1
ATOM 14279 C C . TYR D 1 468 ? -26.693 38.740 80.260 1.00 72.61 465 TYR D C 1
ATOM 14280 O O . TYR D 1 468 ? -27.872 38.849 79.943 1.00 75.14 465 TYR D O 1
ATOM 14289 N N . GLY D 1 469 ? -25.703 38.645 79.377 1.00 68.19 466 GLY D N 1
ATOM 14290 C CA . GLY D 1 469 ? -25.925 38.660 77.928 1.00 65.96 466 GLY D CA 1
ATOM 14291 C C . GLY D 1 469 ? -24.759 38.060 77.157 1.00 61.70 466 GLY D C 1
ATOM 14292 O O . GLY D 1 469 ? -23.758 37.675 77.748 1.00 60.69 466 GLY D O 1
ATOM 14293 N N . TYR D 1 470 ? -24.870 38.024 75.833 1.00 59.95 467 TYR D N 1
ATOM 14294 C CA . TYR D 1 470 ? -23.929 37.270 74.989 1.00 56.99 467 TYR D CA 1
ATOM 14295 C C . TYR D 1 470 ? -22.534 37.884 74.850 1.00 54.33 467 TYR D C 1
ATOM 14296 O O . TYR D 1 470 ? -22.328 39.056 75.117 1.00 54.65 467 TYR D O 1
ATOM 14305 N N . ILE D 1 471 ? -21.581 37.065 74.418 1.00 52.56 468 ILE D N 1
ATOM 14306 C CA . ILE D 1 471 ? -20.200 37.498 74.227 1.00 50.66 468 ILE D CA 1
ATOM 14307 C C . ILE D 1 471 ? -19.900 37.589 72.738 1.00 48.88 468 ILE D C 1
ATOM 14308 O O . ILE D 1 471 ? -20.402 36.784 71.951 1.00 48.98 468 ILE D O 1
ATOM 14313 N N . ILE D 1 472 ? -19.073 38.565 72.367 1.00 47.73 469 ILE D N 1
ATOM 14314 C CA . ILE D 1 472 ? -18.671 38.785 70.985 1.00 46.26 469 ILE D CA 1
ATOM 14315 C C . ILE D 1 472 ? -17.153 38.754 70.852 1.00 45.16 469 ILE D C 1
ATOM 14316 O O . ILE D 1 472 ? -16.460 39.536 71.495 1.00 45.76 469 ILE D O 1
ATOM 14321 N N . ALA D 1 473 ? -16.634 37.856 70.020 1.00 44.42 470 ALA D N 1
ATOM 14322 C CA . ALA D 1 473 ? -15.199 37.838 69.714 1.00 44.07 470 ALA D CA 1
ATOM 14323 C C . ALA D 1 473 ? -14.887 38.760 68.533 1.00 43.37 470 ALA D C 1
ATOM 14324 O O . ALA D 1 473 ? -15.723 38.958 67.664 1.00 43.53 470 ALA D O 1
ATOM 14326 N N . LEU D 1 474 ? -13.687 39.329 68.516 1.00 43.39 471 LEU D N 1
ATOM 14327 C CA . LEU D 1 474 ? -13.251 40.180 67.426 1.00 43.44 471 LEU D CA 1
ATOM 14328 C C . LEU D 1 474 ? -11.946 39.661 66.863 1.00 44.24 471 LEU D C 1
ATOM 14329 O O . LEU D 1 474 ? -11.009 39.398 67.600 1.00 45.18 471 LEU D O 1
ATOM 14334 N N . ARG D 1 475 ? -11.892 39.539 65.544 1.00 44.69 472 ARG D N 1
ATOM 14335 C CA . ARG D 1 475 ? -10.754 38.968 64.847 1.00 46.06 472 ARG D CA 1
ATOM 14336 C C . ARG D 1 475 ? -10.251 39.962 63.807 1.00 46.84 472 ARG D C 1
ATOM 14337 O O . ARG D 1 475 ? -11.035 40.518 63.052 1.00 46.69 472 ARG D O 1
ATOM 14345 N N . ALA D 1 476 ? -8.944 40.185 63.782 1.00 48.32 473 ALA D N 1
ATOM 14346 C CA . ALA D 1 476 ? -8.331 41.061 62.806 1.00 49.70 473 ALA D CA 1
ATOM 14347 C C . ALA D 1 476 ? -6.877 40.661 62.660 1.00 52.14 473 ALA D C 1
ATOM 14348 O O . ALA D 1 476 ? -6.161 40.613 63.658 1.00 52.97 473 ALA D O 1
ATOM 14350 N N . VAL D 1 477 ? -6.446 40.385 61.427 1.00 53.91 474 VAL D N 1
ATOM 14351 C CA . VAL D 1 477 ? -5.122 39.816 61.162 1.00 57.12 474 VAL D CA 1
ATOM 14352 C C . VAL D 1 477 ? -4.392 40.478 59.995 1.00 60.14 474 VAL D C 1
ATOM 14353 O O . VAL D 1 477 ? -4.963 41.294 59.271 1.00 59.77 474 VAL D O 1
ATOM 14357 N N . LYS D 1 478 ? -3.121 40.109 59.838 1.00 63.80 475 LYS D N 1
ATOM 14358 C CA . LYS D 1 478 ? -2.299 40.483 58.693 1.00 67.54 475 LYS D CA 1
ATOM 14359 C C . LYS D 1 478 ? -1.801 39.223 57.985 1.00 70.41 475 LYS D C 1
ATOM 14360 O O . LYS D 1 478 ? -1.361 39.263 56.833 1.00 73.66 475 LYS D O 1
ATOM 14366 N N . GLN D 1 486 ? -0.154 36.432 63.178 1.00 73.43 483 GLN D N 1
ATOM 14367 C CA . GLN D 1 486 ? -0.010 37.851 62.906 1.00 72.52 483 GLN D CA 1
ATOM 14368 C C . GLN D 1 486 ? -1.329 38.625 63.153 1.00 67.31 483 GLN D C 1
ATOM 14369 O O . GLN D 1 486 ? -1.816 39.354 62.294 1.00 65.71 483 GLN D O 1
ATOM 14375 N N . TRP D 1 487 ? -1.889 38.457 64.354 1.00 65.16 484 TRP D N 1
ATOM 14376 C CA . TRP D 1 487 ? -3.089 39.196 64.775 1.00 61.05 484 TRP D CA 1
ATOM 14377 C C . TRP D 1 487 ? -2.787 40.688 64.901 1.00 61.39 484 TRP D C 1
ATOM 14378 O O . TRP D 1 487 ? -1.792 41.081 65.501 1.00 64.30 484 TRP D O 1
ATOM 14389 N N . ALA D 1 488 ? -3.664 41.510 64.342 1.00 59.14 485 ALA D N 1
ATOM 14390 C CA . ALA D 1 488 ? -3.419 42.943 64.216 1.00 60.49 485 ALA D CA 1
ATOM 14391 C C . ALA D 1 488 ? -3.169 43.646 65.548 1.00 61.51 485 ALA D C 1
ATOM 14392 O O . ALA D 1 488 ? -3.908 43.463 66.514 1.00 59.38 485 ALA D O 1
ATOM 14394 N N . ASP D 1 489 ? -2.114 44.452 65.580 1.00 65.40 486 ASP D N 1
ATOM 14395 C CA . ASP D 1 489 ? -1.812 45.297 66.724 1.00 67.61 486 ASP D CA 1
ATOM 14396 C C . ASP D 1 489 ? -2.516 46.631 66.500 1.00 67.50 486 ASP D C 1
ATOM 14397 O O . ASP D 1 489 ? -2.100 47.425 65.658 1.00 70.08 486 ASP D O 1
ATOM 14402 N N . LEU D 1 490 ? -3.603 46.848 67.234 1.00 65.21 487 LEU D N 1
ATOM 14403 C CA . LEU D 1 490 ? -4.388 48.071 67.144 1.00 65.63 487 LEU D CA 1
ATOM 14404 C C . LEU D 1 490 ? -4.269 48.850 68.452 1.00 68.50 487 LEU D C 1
ATOM 14405 O O . LEU D 1 490 ? -4.067 48.250 69.507 1.00 68.68 487 LEU D O 1
ATOM 14410 N N . PRO D 1 491 ? -4.374 50.190 68.397 1.00 71.66 488 PRO D N 1
ATOM 14411 C CA . PRO D 1 491 ? -4.222 50.972 69.624 1.00 75.39 488 PRO D CA 1
ATOM 14412 C C . PRO D 1 491 ? -5.326 50.758 70.647 1.00 73.42 488 PRO D C 1
ATOM 14413 O O . PRO D 1 491 ? -6.499 50.703 70.298 1.00 70.39 488 PRO D O 1
ATOM 14417 N N . HIS D 1 492 ? -4.921 50.664 71.908 1.00 75.85 489 HIS D N 1
ATOM 14418 C CA . HIS D 1 492 ? -5.826 50.424 73.027 1.00 75.10 489 HIS D CA 1
ATOM 14419 C C . HIS D 1 492 ? -7.093 51.274 72.984 1.00 75.39 489 HIS D C 1
ATOM 14420 O O . HIS D 1 492 ? -8.195 50.750 73.138 1.00 72.36 489 HIS D O 1
ATOM 14427 N N . GLU D 1 493 ? -6.940 52.579 72.772 1.00 79.82 490 GLU D N 1
ATOM 14428 C CA . GLU D 1 493 ? -8.088 53.483 72.806 1.00 81.47 490 GLU D CA 1
ATOM 14429 C C . GLU D 1 493 ? -9.066 53.164 71.678 1.00 77.20 490 GLU D C 1
ATOM 14430 O O . GLU D 1 493 ? -10.278 53.251 71.860 1.00 76.50 490 GLU D O 1
ATOM 14436 N N . PHE D 1 494 ? -8.539 52.769 70.525 1.00 74.86 491 PHE D N 1
ATOM 14437 C CA . PHE D 1 494 ? -9.384 52.405 69.396 1.00 71.39 491 PHE D CA 1
ATOM 14438 C C . PHE D 1 494 ? -10.217 51.169 69.697 1.00 66.83 491 PHE D C 1
ATOM 14439 O O . PHE D 1 494 ? -11.410 51.135 69.392 1.00 65.60 491 PHE D O 1
ATOM 14447 N N . LEU D 1 495 ? -9.579 50.148 70.266 1.00 64.94 492 LEU D N 1
ATOM 14448 C CA . LEU D 1 495 ? -10.286 48.938 70.687 1.00 61.26 492 LEU D CA 1
ATOM 14449 C C . LEU D 1 495 ? -11.306 49.224 71.796 1.00 62.32 492 LEU D C 1
ATOM 14450 O O . LEU D 1 495 ? -12.407 48.662 71.798 1.00 59.88 492 LEU D O 1
ATOM 14455 N N . SER D 1 496 ? -10.930 50.079 72.745 1.00 66.23 493 SER D N 1
ATOM 14456 C CA . SER D 1 496 ? -11.822 50.429 73.844 1.00 68.38 493 SER D CA 1
ATOM 14457 C C . SER D 1 496 ? -13.092 51.040 73.294 1.00 68.82 493 SER D C 1
ATOM 14458 O O . SER D 1 496 ? -14.183 50.664 73.699 1.00 67.86 493 SER D O 1
ATOM 14461 N N . LYS D 1 497 ? -12.934 51.970 72.355 1.00 70.80 494 LYS D N 1
ATOM 14462 C CA . LYS D 1 497 ? -14.070 52.640 71.734 1.00 72.30 494 LYS D CA 1
ATOM 14463 C C . LYS D 1 497 ? -14.983 51.641 71.039 1.00 67.93 494 LYS D C 1
ATOM 14464 O O . LYS D 1 497 ? -16.202 51.759 71.125 1.00 68.82 494 LYS D O 1
ATOM 14470 N N . VAL D 1 498 ? -14.384 50.659 70.363 1.00 63.89 495 VAL D N 1
ATOM 14471 C CA . VAL D 1 498 ? -15.134 49.615 69.659 1.00 60.16 495 VAL D CA 1
ATOM 14472 C C . VAL D 1 498 ? -15.965 48.773 70.617 1.00 58.86 495 VAL D C 1
ATOM 14473 O O . VAL D 1 498 ? -17.152 48.586 70.401 1.00 58.60 495 VAL D O 1
ATOM 14477 N N . SER D 1 499 ? -15.334 48.278 71.676 1.00 58.78 496 SER D N 1
ATOM 14478 C CA . SER D 1 499 ? -16.002 47.412 72.657 1.00 58.19 496 SER D CA 1
ATOM 14479 C C . SER D 1 499 ? -17.057 48.142 73.499 1.00 61.71 496 SER D C 1
ATOM 14480 O O . SER D 1 499 ? -18.143 47.603 73.724 1.00 61.35 496 SER D O 1
ATOM 14483 N N . HIS D 1 500 ? -16.718 49.339 73.986 1.00 65.72 497 HIS D N 1
ATOM 14484 C CA . HIS D 1 500 ? -17.690 50.268 74.591 1.00 70.47 497 HIS D CA 1
ATOM 14485 C C . HIS D 1 500 ? -18.987 50.309 73.780 1.00 70.25 497 HIS D C 1
ATOM 14486 O O . HIS D 1 500 ? -20.080 50.131 74.316 1.00 71.83 497 HIS D O 1
ATOM 14493 N N . ARG D 1 501 ? -18.838 50.542 72.477 1.00 68.76 498 ARG D N 1
ATOM 14494 C CA . ARG D 1 501 ? -19.956 50.821 71.581 1.00 69.71 498 ARG D CA 1
ATOM 14495 C C . ARG D 1 501 ? -20.808 49.583 71.332 1.00 66.54 498 ARG D C 1
ATOM 14496 O O . ARG D 1 501 ? -22.032 49.666 71.316 1.00 68.69 498 ARG D O 1
ATOM 14504 N N . ILE D 1 502 ? -20.156 48.437 71.139 1.00 62.04 499 ILE D N 1
ATOM 14505 C CA . ILE D 1 502 ? -20.854 47.164 70.938 1.00 59.41 499 ILE D CA 1
ATOM 14506 C C . ILE D 1 502 ? -21.735 46.798 72.145 1.00 61.03 499 ILE D C 1
ATOM 14507 O O . ILE D 1 502 ? -22.882 46.400 71.979 1.00 61.93 499 ILE D O 1
ATOM 14512 N N . VAL D 1 503 ? -21.206 46.954 73.352 1.00 61.98 500 VAL D N 1
ATOM 14513 C CA . VAL D 1 503 ? -21.940 46.575 74.563 1.00 64.06 500 VAL D CA 1
ATOM 14514 C C . VAL D 1 503 ? -23.030 47.590 74.928 1.00 69.29 500 VAL D C 1
ATOM 14515 O O . VAL D 1 503 ? -24.128 47.206 75.343 1.00 71.22 500 VAL D O 1
ATOM 14519 N N . ASN D 1 504 ? -22.721 48.876 74.780 1.00 72.16 501 ASN D N 1
ATOM 14520 C CA . ASN D 1 504 ? -23.695 49.929 75.030 1.00 78.01 501 ASN D CA 1
ATOM 14521 C C . ASN D 1 504 ? -24.845 49.882 74.025 1.00 79.01 501 ASN D C 1
ATOM 14522 O O . ASN D 1 504 ? -25.996 49.723 74.410 1.00 82.00 501 ASN D O 1
ATOM 14527 N N . GLU D 1 505 ? -24.521 49.993 72.739 1.00 77.14 502 GLU D N 1
ATOM 14528 C CA . GLU D 1 505 ? -25.534 50.085 71.675 1.00 78.97 502 GLU D CA 1
ATOM 14529 C C . GLU D 1 505 ? -26.359 48.807 71.514 1.00 77.03 502 GLU D C 1
ATOM 14530 O O . GLU D 1 505 ? -27.587 48.857 71.480 1.00 80.88 502 GLU D O 1
ATOM 14536 N N . ILE D 1 506 ? -25.687 47.666 71.412 1.00 71.90 503 ILE D N 1
ATOM 14537 C CA . ILE D 1 506 ? -26.385 46.385 71.370 1.00 70.51 503 ILE D CA 1
ATOM 14538 C C . ILE D 1 506 ? -26.690 45.966 72.798 1.00 71.94 503 ILE D C 1
ATOM 14539 O O . ILE D 1 506 ? -25.795 45.531 73.527 1.00 69.47 503 ILE D O 1
ATOM 14544 N N . LYS D 1 507 ? -27.945 46.119 73.212 1.00 76.74 504 LYS D N 1
ATOM 14545 C CA . LYS D 1 507 ? -28.409 45.496 74.450 1.00 78.44 504 LYS D CA 1
ATOM 14546 C C . LYS D 1 507 ? -28.271 43.992 74.245 1.00 74.77 504 LYS D C 1
ATOM 14547 O O . LYS D 1 507 ? -27.865 43.549 73.172 1.00 71.84 504 LYS D O 1
ATOM 14553 N N . GLU D 1 508 ? -28.604 43.209 75.259 1.00 75.81 505 GLU D N 1
ATOM 14554 C CA . GLU D 1 508 ? -28.473 41.747 75.185 1.00 73.23 505 GLU D CA 1
ATOM 14555 C C . GLU D 1 508 ? -27.087 41.248 74.739 1.00 67.84 505 GLU D C 1
ATOM 14556 O O . GLU D 1 508 ? -26.975 40.138 74.226 1.00 65.96 505 GLU D O 1
ATOM 14562 N N . VAL D 1 509 ? -26.043 42.055 74.953 1.00 66.24 506 VAL D N 1
ATOM 14563 C CA . VAL D 1 509 ? -24.663 41.597 74.762 1.00 62.17 506 VAL D CA 1
ATOM 14564 C C . VAL D 1 509 ? -23.879 41.573 76.088 1.00 62.60 506 VAL D C 1
ATOM 14565 O O . VAL D 1 509 ? -23.830 40.533 76.745 1.00 62.75 506 VAL D O 1
ATOM 14569 N N . SER D 1 510 ? -23.273 42.687 76.494 1.00 63.39 507 SER D N 1
ATOM 14570 C CA . SER D 1 510 ? -22.379 42.679 77.659 1.00 63.82 507 SER D CA 1
ATOM 14571 C C . SER D 1 510 ? -21.105 41.905 77.361 1.00 60.03 507 SER D C 1
ATOM 14572 O O . SER D 1 510 ? -21.148 40.689 77.202 1.00 58.51 507 SER D O 1
ATOM 14575 N N . ARG D 1 511 ? -19.979 42.606 77.310 1.00 59.21 508 ARG D N 1
ATOM 14576 C CA . ARG D 1 511 ? -18.663 41.988 77.138 1.00 56.66 508 ARG D CA 1
ATOM 14577 C C . ARG D 1 511 ? -18.349 41.552 75.701 1.00 53.29 508 ARG D C 1
ATOM 14578 O O . ARG D 1 511 ? -19.150 40.894 75.046 1.00 52.20 508 ARG D O 1
ATOM 14586 N N . VAL D 1 512 ? -17.155 41.935 75.248 1.00 52.30 509 VAL D N 1
ATOM 14587 C CA . VAL D 1 512 ? -16.622 41.593 73.930 1.00 49.97 509 VAL D CA 1
ATOM 14588 C C . VAL D 1 512 ? -15.125 41.344 74.068 1.00 49.95 509 VAL D C 1
ATOM 14589 O O . VAL D 1 512 ? -14.456 42.024 74.851 1.00 51.97 509 VAL D O 1
ATOM 14593 N N . VAL D 1 513 ? -14.603 40.384 73.303 1.00 48.41 510 VAL D N 1
ATOM 14594 C CA . VAL D 1 513 ? -13.211 39.948 73.439 1.00 48.73 510 VAL D CA 1
ATOM 14595 C C . VAL D 1 513 ? -12.482 39.966 72.099 1.00 47.67 510 VAL D C 1
ATOM 14596 O O . VAL D 1 513 ? -13.117 40.032 71.055 1.00 46.27 510 VAL D O 1
ATOM 14600 N N . TYR D 1 514 ? -11.149 39.886 72.152 1.00 48.84 511 TYR D N 1
ATOM 14601 C CA . TYR D 1 514 ? -10.268 40.017 70.979 1.00 48.50 511 TYR D CA 1
ATOM 14602 C C . TYR D 1 514 ? -9.331 38.823 70.846 1.00 49.36 511 TYR D C 1
ATOM 14603 O O . TYR D 1 514 ? -8.707 38.404 71.814 1.00 51.29 511 TYR D O 1
ATOM 14612 N N . ASP D 1 515 ? -9.216 38.300 69.636 1.00 48.77 512 ASP D N 1
ATOM 14613 C CA . ASP D 1 515 ? -8.413 37.115 69.363 1.00 50.44 512 ASP D CA 1
ATOM 14614 C C . ASP D 1 515 ? -6.936 37.482 69.300 1.00 52.72 512 ASP D C 1
ATOM 14615 O O . ASP D 1 515 ? -6.559 38.349 68.517 1.00 52.83 512 ASP D O 1
ATOM 14620 N N . MET D 1 516 ? -6.115 36.811 70.113 1.00 55.27 513 MET D N 1
ATOM 14621 C CA . MET D 1 516 ? -4.667 37.054 70.170 1.00 58.60 513 MET D CA 1
ATOM 14622 C C . MET D 1 516 ? -3.854 35.901 69.568 1.00 61.62 513 MET D C 1
ATOM 14623 O O . MET D 1 516 ? -2.729 35.651 70.005 1.00 65.58 513 MET D O 1
ATOM 14628 N N . THR D 1 517 ? -4.393 35.199 68.576 1.00 60.64 514 THR D N 1
ATOM 14629 C CA . THR D 1 517 ? -3.768 33.963 68.104 1.00 64.09 514 THR D CA 1
ATOM 14630 C C . THR D 1 517 ? -3.340 34.066 66.649 1.00 65.18 514 THR D C 1
ATOM 14631 O O . THR D 1 517 ? -4.079 34.593 65.822 1.00 62.40 514 THR D O 1
ATOM 14635 N N . ASN D 1 518 ? -2.151 33.546 66.342 1.00 69.89 515 ASN D N 1
ATOM 14636 C CA . ASN D 1 518 ? -1.521 33.762 65.032 1.00 71.98 515 ASN D CA 1
ATOM 14637 C C . ASN D 1 518 ? -1.934 32.728 63.981 1.00 73.52 515 ASN D C 1
ATOM 14638 O O . ASN D 1 518 ? -2.576 31.721 64.304 1.00 73.57 515 ASN D O 1
ATOM 14643 N N . LYS D 1 519 ? -1.560 33.004 62.726 1.00 75.44 516 LYS D N 1
ATOM 14644 C CA . LYS D 1 519 ? -1.819 32.114 61.582 1.00 77.98 516 LYS D CA 1
ATOM 14645 C C . LYS D 1 519 ? -1.207 30.726 61.768 1.00 83.61 516 LYS D C 1
ATOM 14646 O O . LYS D 1 519 ? -1.861 29.734 61.460 1.00 85.01 516 LYS D O 1
ATOM 14652 N N . PRO D 1 520 ? 0.050 30.645 62.246 1.00 87.84 517 PRO D N 1
ATOM 14653 C CA . PRO D 1 520 ? 0.572 29.302 62.507 1.00 93.59 517 PRO D CA 1
ATOM 14654 C C . PRO D 1 520 ? -0.278 28.443 63.471 1.00 92.24 517 PRO D C 1
ATOM 14655 O O . PRO D 1 520 ? -0.776 27.398 63.049 1.00 94.45 517 PRO D O 1
ATOM 14659 N N . PRO D 1 521 ? -0.459 28.871 64.739 1.00 89.17 518 PRO D N 1
ATOM 14660 C CA . PRO D 1 521 ? -1.167 27.984 65.675 1.00 88.95 518 PRO D CA 1
ATOM 14661 C C . PRO D 1 521 ? -2.685 27.875 65.476 1.00 84.29 518 PRO D C 1
ATOM 14662 O O . PRO D 1 521 ? -3.296 26.959 66.017 1.00 85.31 518 PRO D O 1
ATOM 14666 N N . ALA D 1 522 ? -3.290 28.789 64.722 1.00 79.83 519 ALA D N 1
ATOM 14667 C CA . ALA D 1 522 ? -4.733 28.725 64.472 1.00 76.21 519 ALA D CA 1
ATOM 14668 C C . ALA D 1 522 ? -5.127 29.291 63.107 1.00 74.70 519 ALA D C 1
ATOM 14669 O O . ALA D 1 522 ? -4.368 30.032 62.476 1.00 75.16 519 ALA D O 1
ATOM 14671 N N . THR D 1 523 ? -6.328 28.932 62.665 1.00 73.33 520 THR D N 1
ATOM 14672 C CA . THR D 1 523 ? -6.887 29.446 61.417 1.00 72.05 520 THR D CA 1
ATOM 14673 C C . THR D 1 523 ? -7.384 30.884 61.605 1.00 66.50 520 THR D C 1
ATOM 14674 O O . THR D 1 523 ? -7.683 31.287 62.724 1.00 63.58 520 THR D O 1
ATOM 14678 N N . ILE D 1 524 ? -7.460 31.650 60.514 1.00 65.69 521 ILE D N 1
ATOM 14679 C CA . ILE D 1 524 ? -7.935 33.042 60.576 1.00 61.58 521 ILE D CA 1
ATOM 14680 C C . ILE D 1 524 ? -9.415 33.032 60.911 1.00 58.77 521 ILE D C 1
ATOM 14681 O O . ILE D 1 524 ? -9.841 33.591 61.914 1.00 55.90 521 ILE D O 1
ATOM 14686 N N . GLU D 1 525 ? -10.188 32.372 60.057 1.00 60.33 522 GLU D N 1
ATOM 14687 C CA . GLU D 1 525 ? -11.603 32.144 60.296 1.00 59.04 522 GLU D CA 1
ATOM 14688 C C . GLU D 1 525 ? -11.716 31.173 61.481 1.00 59.38 522 GLU D C 1
ATOM 14689 O O . GLU D 1 525 ? -10.763 30.457 61.780 1.00 61.87 522 GLU D O 1
ATOM 14695 N N . TRP D 1 526 ? -12.851 31.160 62.175 1.00 57.48 523 TRP D N 1
ATOM 14696 C CA . TRP D 1 526 ? -13.072 30.171 63.237 1.00 58.43 523 TRP D CA 1
ATOM 14697 C C . TRP D 1 526 ? -13.830 28.990 62.618 1.00 61.68 523 TRP D C 1
ATOM 14698 O O . TRP D 1 526 ? -14.544 28.254 63.289 1.00 62.52 523 TRP D O 1
#

InterPro domains:
  IPR001674 GMP synthase, C-terminal [PF00958] (432-523)
  IPR001674 GMP synthase, C-terminal [TIGR00884] (212-524)
  IPR001674 GMP synthase, C-terminal [cd01997] (221-524)
  IPR004739 GMP synthase, glutamine amidotransferase [TIGR00888] (10-204)
  IPR004739 GMP synthase, glutamine amidotransferase [cd01742] (10-198)
  IPR014729 Rossmann-like alpha/beta/alpha sandwich fold [G3DSA:3.40.50.620] (209-409)
  IPR017926 Glutamine amidotransferase [PF00117] (11-200)
  IPR022310 NAD/GMP synthase [PF02540] (214-297)
  IPR022955 GMP synthase [MF_00344] (7-524)
  IPR025777 GMP synthetase ATP pyrophosphatase domain [PS51553] (208-399)
  IPR029062 Class I glutamine amidotransferase-like [G3DSA:3.40.50.880] (9-206)
  IPR029062 Class I glutamine amidotransferase-like [SSF52317] (8-237)

B-factor: mean 57.15, std 13.55, range [32.38, 116.74]

CATH classification: 3.40.50.880 (+2 more: 3.40.50.620, 3.30.300.10)